Protein 9JBN (pdb70)

GO terms:
  GO:0005634 nucleus (C, IDA)
  GO:0005737 cytoplasm (C, IDA)
  GO:0042803 protein homodimerization activity (F, IDA)
  GO:0005634 nucleus (C, EXP)
  GO:0005737 cytoplasm (C, EXP)
  GO:0005515 protein binding (F, IPI)
  GO:0009507 chloroplast (C, IDA)
  GO:0009627 systemic acquired resistance (P, IEP)
  GO:0000304 response to singlet oxygen (P, IGI)
  GO:0001666 response to hypoxia (P, IMP)
  GO:0009626 plant-type hypersensitive response (P, IMP)
  GO:0010310 regulation of hydrogen peroxide metabolic process (P, IMP)
  GO:0010618 aerenchyma formation (P, IMP)
  GO:0050829 defense response to Gram-negative bacterium (P, IMP)
  GO:0060866 leaf abscission (P, IMP)
  GO:0005829 cytosol (C, IDA)
  GO:0009862 systemic acquired resistance, salicylic acid mediated signaling pathway (P, IMP)

Nearest PDB structures (foldseek):
  8zf0-assembly1_A  TM=9.709E-01  e=4.616E-39  Oryza sativa Japonica Group
  8zwa-assembly1_A  TM=9.485E-01  e=1.920E-37  Arabidopsis thaliana
  8yn1-assembly1_C  TM=9.112E-01  e=3.596E-26  Arabidopsis thaliana
  8yn0-assembly2_D  TM=8.899E-01  e=2.016E-25  Arabidopsis thaliana
  7ogz-assembly1_AAA  TM=2.347E-01  e=6.268E-04  Arabidopsis thaliana

Structure (mmCIF, N/CA/C/O backbone):
data_9JBN
#
_entry.id   9JBN
#
_cell.length_a   1.00
_cell.length_b   1.00
_cell.length_c   1.00
_cell.angle_alpha   90.00
_cell.angle_beta   90.00
_cell.angle_gamma   90.00
#
_symmetry.space_group_name_H-M   'P 1'
#
loop_
_entity.id
_entity.type
_entity.pdbx_description
1 polymer 'Protein EDS1'
2 polymer PAD4
3 polymer 'Probable disease resistance protein At5g04720'
4 non-polymer 'ADENOSINE MONOPHOSPHATE'
5 non-polymer 5-O-phosphono-beta-D-ribofuranose
6 water water
#
loop_
_atom_site.group_PDB
_atom_site.id
_atom_site.type_symbol
_atom_site.label_atom_id
_atom_site.label_alt_id
_atom_site.label_comp_id
_atom_site.label_asym_id
_atom_site.label_entity_id
_atom_site.label_seq_id
_atom_site.pdbx_PDB_ins_code
_atom_site.Cartn_x
_atom_site.Cartn_y
_atom_site.Cartn_z
_atom_site.occupancy
_atom_site.B_iso_or_equiv
_atom_site.auth_seq_id
_atom_site.auth_comp_id
_atom_site.auth_asym_id
_atom_site.auth_atom_id
_atom_site.pdbx_PDB_model_num
ATOM 1 N N . MET A 1 1 ? 106.260 160.749 118.545 1.00 68.99 1 MET A N 1
ATOM 2 C CA . MET A 1 1 ? 107.473 160.536 117.710 1.00 64.96 1 MET A CA 1
ATOM 3 C C . MET A 1 1 ? 108.596 159.926 118.543 1.00 61.70 1 MET A C 1
ATOM 4 O O . MET A 1 1 ? 108.398 159.585 119.707 1.00 57.83 1 MET A O 1
ATOM 20 N N . ALA A 1 2 ? 109.776 159.780 117.934 1.00 60.02 2 ALA A N 1
ATOM 21 C CA . ALA A 1 2 ? 110.904 159.187 118.644 1.00 54.77 2 ALA A CA 1
ATOM 22 C C . ALA A 1 2 ? 111.522 160.173 119.627 1.00 55.21 2 ALA A C 1
ATOM 23 O O . ALA A 1 2 ? 111.990 159.775 120.700 1.00 52.32 2 ALA A O 1
ATOM 30 N N . PHE A 1 3 ? 111.537 161.462 119.281 1.00 48.30 3 PHE A N 1
ATOM 31 C CA . PHE A 1 3 ? 112.081 162.464 120.191 1.00 47.95 3 PHE A CA 1
ATOM 32 C C . PHE A 1 3 ? 111.356 162.441 121.532 1.00 53.47 3 PHE A C 1
ATOM 33 O O . PHE A 1 3 ? 111.987 162.350 122.591 1.00 51.18 3 PHE A O 1
ATOM 50 N N . GLU A 1 4 ? 110.024 162.533 121.507 1.00 53.74 4 GLU A N 1
ATOM 51 C CA . GLU A 1 4 ? 109.266 162.522 122.753 1.00 48.42 4 GLU A CA 1
ATOM 52 C C . GLU A 1 4 ? 109.358 161.167 123.436 1.00 47.79 4 GLU A C 1
ATOM 53 O O . GLU A 1 4 ? 109.440 161.088 124.667 1.00 47.35 4 GLU A O 1
ATOM 65 N N . ALA A 1 5 ? 109.336 160.086 122.655 1.00 51.68 5 ALA A N 1
ATOM 66 C CA . ALA A 1 5 ? 109.471 158.756 123.236 1.00 52.66 5 ALA A CA 1
ATOM 67 C C . ALA A 1 5 ? 110.783 158.612 123.991 1.00 54.67 5 ALA A C 1
ATOM 68 O O . ALA A 1 5 ? 110.865 157.841 124.952 1.00 54.76 5 ALA A O 1
ATOM 75 N N . LEU A 1 6 ? 111.816 159.348 123.577 1.00 51.55 6 LEU A N 1
ATOM 76 C CA . LEU A 1 6 ? 113.127 159.227 124.203 1.00 47.55 6 LEU A CA 1
ATOM 77 C C . LEU A 1 6 ? 113.280 160.186 125.379 1.00 49.32 6 LEU A C 1
ATOM 78 O O . LEU A 1 6 ? 113.614 159.764 126.491 1.00 52.42 6 LEU A O 1
ATOM 94 N N . THR A 1 7 ? 113.034 161.477 125.157 1.00 48.37 7 THR A N 1
ATOM 95 C CA . THR A 1 7 ? 113.350 162.501 126.146 1.00 45.09 7 THR A CA 1
ATOM 96 C C . THR A 1 7 ? 112.201 162.822 127.089 1.00 43.83 7 THR A C 1
ATOM 97 O O . THR A 1 7 ? 112.448 163.291 128.203 1.00 41.83 7 THR A O 1
ATOM 108 N N . GLY A 1 8 ? 110.958 162.593 126.680 1.00 47.78 8 GLY A N 1
ATOM 109 C CA . GLY A 1 8 ? 109.821 162.916 127.517 1.00 44.20 8 GLY A CA 1
ATOM 110 C C . GLY A 1 8 ? 109.303 164.327 127.377 1.00 42.49 8 GLY A C 1
ATOM 111 O O . GLY A 1 8 ? 108.593 164.800 128.270 1.00 38.43 8 GLY A O 1
ATOM 115 N N . ILE A 1 9 ? 109.640 165.022 126.289 1.00 41.42 9 ILE A N 1
ATOM 116 C CA . ILE A 1 9 ? 109.164 166.375 126.034 1.00 41.42 9 ILE A CA 1
ATOM 117 C C . ILE A 1 9 ? 108.754 166.468 124.570 1.00 46.09 9 ILE A C 1
ATOM 118 O O . ILE A 1 9 ? 109.219 165.704 123.724 1.00 45.59 9 ILE A O 1
ATOM 134 N N . ASN A 1 10 ? 107.877 167.424 124.277 1.00 46.69 10 ASN A N 1
ATOM 135 C CA . ASN A 1 10 ? 107.331 167.609 122.940 1.00 45.81 10 ASN A CA 1
ATOM 136 C C . ASN A 1 10 ? 107.663 169.004 122.422 1.00 41.46 10 ASN A C 1
ATOM 137 O O . ASN A 1 10 ? 108.188 169.854 123.142 1.00 40.70 10 ASN A O 1
ATOM 148 N N . GLY A 1 11 ? 107.339 169.229 121.147 1.00 46.89 11 GLY A N 1
ATOM 149 C CA . GLY A 1 11 ? 107.744 170.464 120.493 1.00 43.19 11 GLY A CA 1
ATOM 150 C C . GLY A 1 11 ? 107.150 171.705 121.130 1.00 46.64 11 GLY A C 1
ATOM 151 O O . GLY A 1 11 ? 107.792 172.757 121.180 1.00 46.77 11 GLY A O 1
ATOM 155 N N . ASP A 1 12 ? 105.910 171.606 121.613 1.00 44.35 12 ASP A N 1
ATOM 156 C CA . ASP A 1 12 ? 105.269 172.753 122.246 1.00 44.31 12 ASP A CA 1
ATOM 157 C C . ASP A 1 12 ? 106.035 173.194 123.489 1.00 42.03 12 ASP A C 1
ATOM 158 O O . ASP A 1 12 ? 106.250 174.395 123.705 1.00 42.14 12 ASP A O 1
ATOM 167 N N . LEU A 1 13 ? 106.476 172.235 124.305 1.00 41.41 13 LEU A N 1
ATOM 168 C CA . LEU A 1 13 ? 107.247 172.573 125.495 1.00 41.89 13 LEU A CA 1
ATOM 169 C C . LEU A 1 13 ? 108.578 173.220 125.129 1.00 38.20 13 LEU A C 1
ATOM 170 O O . LEU A 1 13 ? 109.011 174.169 125.786 1.00 36.94 13 LEU A O 1
ATOM 186 N N . ILE A 1 14 ? 109.244 172.718 124.089 1.00 37.35 14 ILE A N 1
ATOM 187 C CA . ILE A 1 14 ? 110.524 173.293 123.678 1.00 35.50 14 ILE A CA 1
ATOM 188 C C . ILE A 1 14 ? 110.332 174.721 123.180 1.00 34.99 14 ILE A C 1
ATOM 189 O O . ILE A 1 14 ? 111.132 175.616 123.484 1.00 36.13 14 ILE A O 1
ATOM 205 N N . THR A 1 15 ? 109.273 174.956 122.402 1.00 34.15 15 THR A N 1
ATOM 206 C CA . THR A 1 15 ? 108.983 176.305 121.928 1.00 38.20 15 THR A CA 1
ATOM 207 C C . THR A 1 15 ? 108.732 177.253 123.094 1.00 37.58 15 THR A C 1
ATOM 208 O O . THR A 1 15 ? 109.257 178.375 123.128 1.00 38.09 15 THR A O 1
ATOM 219 N N . ARG A 1 16 ? 107.937 176.812 124.072 1.00 35.26 16 ARG A N 1
ATOM 220 C CA . ARG A 1 16 ? 107.660 177.657 125.229 1.00 36.22 16 ARG A CA 1
ATOM 221 C C . ARG A 1 16 ? 108.920 177.907 126.050 1.00 35.30 16 ARG A C 1
ATOM 222 O O . ARG A 1 16 ? 109.120 179.008 126.578 1.00 34.74 16 ARG A O 1
ATOM 243 N N . SER A 1 17 ? 109.783 176.897 126.169 1.00 32.84 17 SER A N 1
ATOM 244 C CA . SER A 1 17 ? 111.046 177.068 126.878 1.00 31.10 17 SER A CA 1
ATOM 245 C C . SER A 1 17 ? 111.916 178.123 126.211 1.00 30.39 17 SER A C 1
ATOM 246 O O . SER A 1 17 ? 112.474 178.997 126.882 1.00 27.71 17 SER A O 1
ATOM 254 N N . TRP A 1 18 ? 112.049 178.057 124.885 1.00 29.11 18 TRP A N 1
ATOM 255 C CA . TRP A 1 18 ? 112.853 179.055 124.187 1.00 29.28 18 TRP A CA 1
ATOM 256 C C . TRP A 1 18 ? 112.256 180.448 124.336 1.00 32.45 18 TRP A C 1
ATOM 257 O O . TRP A 1 18 ? 112.987 181.431 124.520 1.00 33.59 18 TRP A O 1
ATOM 278 N N . SER A 1 19 ? 110.930 180.559 124.249 1.00 32.83 19 SER A N 1
ATOM 279 C CA . SER A 1 19 ? 110.295 181.864 124.405 1.00 33.04 19 SER A CA 1
ATOM 280 C C . SER A 1 19 ? 110.571 182.449 125.788 1.00 36.13 19 SER A C 1
ATOM 281 O O . SER A 1 19 ? 110.921 183.630 125.921 1.00 34.62 19 SER A O 1
ATOM 289 N N . ALA A 1 20 ? 110.433 181.629 126.833 1.00 32.75 20 ALA A N 1
ATOM 290 C CA . ALA A 1 20 ? 110.711 182.105 128.185 1.00 30.46 20 ALA A CA 1
ATOM 291 C C . ALA A 1 20 ? 112.179 182.483 128.347 1.00 35.11 20 ALA A C 1
ATOM 292 O O . ALA A 1 20 ? 112.505 183.472 129.017 1.00 38.98 20 ALA A O 1
ATOM 299 N N . SER A 1 21 ? 113.082 181.707 127.742 1.00 32.52 21 SER A N 1
ATOM 300 C CA . SER A 1 21 ? 114.498 182.057 127.787 1.00 29.96 21 SER A CA 1
ATOM 301 C C . SER A 1 21 ? 114.739 183.426 127.169 1.00 32.90 21 SER A C 1
ATOM 302 O O . SER A 1 21 ? 115.491 184.239 127.716 1.00 34.97 21 SER A O 1
ATOM 310 N N . LYS A 1 22 ? 114.107 183.700 126.028 1.00 34.53 22 LYS A N 1
ATOM 311 C CA . LYS A 1 22 ? 114.250 185.014 125.407 1.00 35.42 22 LYS A CA 1
ATOM 312 C C . LYS A 1 22 ? 113.738 186.113 126.327 1.00 37.04 22 LYS A C 1
ATOM 313 O O . LYS A 1 22 ? 114.387 187.150 126.494 1.00 35.45 22 LYS A O 1
ATOM 332 N N . GLN A 1 23 ? 112.568 185.906 126.936 1.00 41.27 23 GLN A N 1
ATOM 333 C CA . GLN A 1 23 ? 112.032 186.931 127.829 1.00 42.17 23 GLN A CA 1
ATOM 334 C C . GLN A 1 23 ? 112.938 187.168 129.030 1.00 44.87 23 GLN A C 1
ATOM 335 O O . GLN A 1 23 ? 112.971 188.279 129.568 1.00 48.79 23 GLN A O 1
ATOM 349 N N . ALA A 1 24 ? 113.678 186.147 129.462 1.00 40.24 24 ALA A N 1
ATOM 350 C CA . ALA A 1 24 ? 114.494 186.271 130.667 1.00 39.30 24 ALA A CA 1
ATOM 351 C C . ALA A 1 24 ? 115.599 187.317 130.557 1.00 44.14 24 ALA A C 1
ATOM 352 O O . ALA A 1 24 ? 116.159 187.697 131.589 1.00 44.55 24 ALA A O 1
ATOM 359 N N . TYR A 1 25 ? 115.940 187.786 129.354 1.00 44.53 25 TYR A N 1
ATOM 360 C CA . TYR A 1 25 ? 116.994 188.790 129.228 1.00 44.65 25 TYR A CA 1
ATOM 361 C C . TYR A 1 25 ? 116.671 190.068 129.990 1.00 50.36 25 TYR A C 1
ATOM 362 O O . TYR A 1 25 ? 117.586 190.711 130.516 1.00 52.59 25 TYR A O 1
ATOM 380 N N . LEU A 1 26 ? 115.398 190.453 130.063 1.00 53.26 26 LEU A N 1
ATOM 381 C CA . LEU A 1 26 ? 114.993 191.731 130.636 1.00 52.92 26 LEU A CA 1
ATOM 382 C C . LEU A 1 26 ? 114.812 191.676 132.148 1.00 52.80 26 LEU A C 1
ATOM 383 O O . LEU A 1 26 ? 115.300 192.556 132.859 1.00 58.25 26 LEU A O 1
ATOM 399 N N . THR A 1 27 ? 114.120 190.661 132.656 1.00 53.50 27 THR A N 1
ATOM 400 C CA . THR A 1 27 ? 113.861 190.572 134.083 1.00 55.96 27 THR A CA 1
ATOM 401 C C . THR A 1 27 ? 115.173 190.433 134.852 1.00 54.70 27 THR A C 1
ATOM 402 O O . THR A 1 27 ? 116.223 190.112 134.295 1.00 54.18 27 THR A O 1
ATOM 413 N N . GLU A 1 28 ? 115.097 190.676 136.160 1.00 59.18 28 GLU A N 1
ATOM 414 C CA . GLU A 1 28 ? 116.267 190.673 137.032 1.00 61.97 28 GLU A CA 1
ATOM 415 C C . GLU A 1 28 ? 116.397 189.314 137.713 1.00 58.06 28 GLU A C 1
ATOM 416 O O . GLU A 1 28 ? 115.623 188.982 138.617 1.00 55.38 28 GLU A O 1
ATOM 428 N N . ARG A 1 29 ? 117.382 188.538 137.264 1.00 52.90 29 ARG A N 1
ATOM 429 C CA . ARG A 1 29 ? 117.846 187.291 137.868 1.00 46.94 29 ARG A CA 1
ATOM 430 C C . ARG A 1 29 ? 116.939 186.084 137.643 1.00 44.50 29 ARG A C 1
ATOM 431 O O . ARG A 1 29 ? 117.396 184.951 137.820 1.00 45.89 29 ARG A O 1
ATOM 452 N N . TYR A 1 30 ? 115.700 186.279 137.196 1.00 44.64 30 TYR A N 1
ATOM 453 C CA . TYR A 1 30 ? 114.853 185.161 136.781 1.00 38.56 30 TYR A CA 1
ATOM 454 C C . TYR A 1 30 ? 113.495 185.710 136.363 1.00 40.45 30 TYR A C 1
ATOM 455 O O . TYR A 1 30 ? 113.135 186.847 136.676 1.00 39.94 30 TYR A O 1
ATOM 473 N N . HIS A 1 31 ? 112.740 184.870 135.659 1.00 38.73 31 HIS A N 1
ATOM 474 C CA . HIS A 1 31 ? 111.421 185.217 135.150 1.00 37.54 31 HIS A CA 1
ATOM 475 C C . HIS A 1 31 ? 110.517 184.005 135.298 1.00 34.89 31 HIS A C 1
ATOM 476 O O . HIS A 1 31 ? 110.954 182.877 135.057 1.00 34.94 31 HIS A O 1
ATOM 490 N N . LYS A 1 32 ? 109.270 184.233 135.694 1.00 37.12 32 LYS A N 1
ATOM 491 C CA . LYS A 1 32 ? 108.291 183.166 135.839 1.00 38.70 32 LYS A CA 1
ATOM 492 C C . LYS A 1 32 ? 107.154 183.359 134.845 1.00 39.24 32 LYS A C 1
ATOM 493 O O . LYS A 1 32 ? 106.667 184.476 134.654 1.00 43.15 32 LYS A O 1
ATOM 512 N N . GLU A 1 33 ? 106.733 182.266 134.217 1.00 37.22 33 GLU A N 1
ATOM 513 C CA . GLU A 1 33 ? 105.703 182.305 133.188 1.00 40.91 33 GLU A CA 1
ATOM 514 C C . GLU A 1 33 ? 104.746 181.146 133.421 1.00 43.01 33 GLU A C 1
ATOM 515 O O . GLU A 1 33 ? 105.183 180.008 133.603 1.00 43.40 33 GLU A O 1
ATOM 527 N N . GLU A 1 34 ? 103.448 181.438 133.413 1.00 50.81 34 GLU A N 1
ATOM 528 C CA . GLU A 1 34 ? 102.407 180.458 133.697 1.00 52.63 34 GLU A CA 1
ATOM 529 C C . GLU A 1 34 ? 101.576 180.212 132.445 1.00 52.05 34 GLU A C 1
ATOM 530 O O . GLU A 1 34 ? 101.121 181.163 131.802 1.00 50.08 34 GLU A O 1
ATOM 542 N N . ALA A 1 35 ? 101.374 178.938 132.102 1.00 54.06 35 ALA A N 1
ATOM 543 C CA . ALA A 1 35 ? 100.666 178.561 130.874 1.00 60.42 35 ALA A CA 1
ATOM 544 C C . ALA A 1 35 ? 99.930 177.243 131.109 1.00 59.26 35 ALA A C 1
ATOM 545 O O . ALA A 1 35 ? 100.511 176.164 130.973 1.00 59.94 35 ALA A O 1
ATOM 552 N N . GLY A 1 36 ? 98.648 177.338 131.445 1.00 53.58 36 GLY A N 1
ATOM 553 C CA . GLY A 1 36 ? 97.820 176.158 131.594 1.00 55.16 36 GLY A CA 1
ATOM 554 C C . GLY A 1 36 ? 98.283 175.225 132.694 1.00 57.79 36 GLY A C 1
ATOM 555 O O . GLY A 1 36 ? 98.157 175.538 133.881 1.00 56.63 36 GLY A O 1
ATOM 559 N N . ALA A 1 37 ? 98.815 174.070 132.306 1.00 55.52 37 ALA A N 1
ATOM 560 C CA . ALA A 1 37 ? 99.262 173.053 133.247 1.00 57.40 37 ALA A CA 1
ATOM 561 C C . ALA A 1 37 ? 100.769 173.068 133.479 1.00 54.38 37 ALA A C 1
ATOM 562 O O . ALA A 1 37 ? 101.282 172.166 134.148 1.00 53.79 37 ALA A O 1
ATOM 569 N N . VAL A 1 38 ? 101.487 174.062 132.957 1.00 49.36 38 VAL A N 1
ATOM 570 C CA . VAL A 1 38 ? 102.942 174.100 133.017 1.00 46.20 38 VAL A CA 1
ATOM 571 C C . VAL A 1 38 ? 103.389 175.447 133.568 1.00 45.43 38 VAL A C 1
ATOM 572 O O . VAL A 1 38 ? 102.813 176.491 133.253 1.00 47.01 38 VAL A O 1
ATOM 585 N N . VAL A 1 39 ? 104.429 175.411 134.400 1.00 44.67 39 VAL A N 1
ATOM 586 C CA . VAL A 1 39 ? 105.056 176.604 134.960 1.00 41.65 39 VAL A CA 1
ATOM 587 C C . VAL A 1 39 ? 106.538 176.560 134.621 1.00 33.08 39 VAL A C 1
ATOM 588 O O . VAL A 1 39 ? 107.200 175.544 134.852 1.00 32.89 39 VAL A O 1
ATOM 601 N N . ILE A 1 40 ? 107.062 177.661 134.091 1.00 31.81 40 ILE A N 1
ATOM 602 C CA . ILE A 1 40 ? 108.429 177.727 133.588 1.00 30.58 40 ILE A CA 1
ATOM 603 C C . ILE A 1 40 ? 109.183 178.797 134.363 1.00 29.99 40 ILE A C 1
ATOM 604 O O . ILE A 1 40 ? 108.707 179.929 134.492 1.00 29.35 40 ILE A O 1
ATOM 620 N N . PHE A 1 41 ? 110.354 178.433 134.877 1.00 27.33 41 PHE A N 1
ATOM 621 C CA . PHE A 1 41 ? 111.276 179.359 135.522 1.00 27.00 41 PHE A CA 1
ATOM 622 C C . PHE A 1 41 ? 112.492 179.522 134.620 1.00 26.48 41 PHE A C 1
ATOM 623 O O . PHE A 1 41 ? 113.233 178.560 134.400 1.00 30.78 41 PHE A O 1
ATOM 640 N N . ALA A 1 42 ? 112.701 180.733 134.109 1.00 23.83 42 ALA A N 1
ATOM 641 C CA . ALA A 1 42 ? 113.797 181.030 133.196 1.00 24.64 42 ALA A CA 1
ATOM 642 C C . ALA A 1 42 ? 114.783 181.973 133.870 1.00 30.73 42 ALA A C 1
ATOM 643 O O . ALA A 1 42 ? 114.380 182.935 134.528 1.00 33.70 42 ALA A O 1
ATOM 650 N N . PHE A 1 43 ? 116.075 181.701 133.697 1.00 27.40 43 PHE A N 1
ATOM 651 C CA . PHE A 1 43 ? 117.127 182.407 134.415 1.00 27.46 43 PHE A CA 1
ATOM 652 C C . PHE A 1 43 ? 117.925 183.300 133.473 1.00 26.74 43 PHE A C 1
ATOM 653 O O . PHE A 1 43 ? 118.195 182.930 132.328 1.00 24.81 43 PHE A O 1
ATOM 670 N N . GLN A 1 44 ? 118.285 184.481 133.971 1.00 34.45 44 GLN A N 1
ATOM 671 C CA . GLN A 1 44 ? 118.965 185.506 133.183 1.00 31.76 44 GLN A CA 1
ATOM 672 C C . GLN A 1 44 ? 120.433 185.144 132.971 1.00 30.06 44 GLN A C 1
ATOM 673 O O . GLN A 1 44 ? 121.105 184.734 133.922 1.00 28.98 44 GLN A O 1
ATOM 687 N N . PRO A 1 45 ? 120.962 185.286 131.757 1.00 32.95 45 PRO A N 1
ATOM 688 C CA . PRO A 1 45 ? 122.397 185.077 131.536 1.00 29.90 45 PRO A CA 1
ATOM 689 C C . PRO A 1 45 ? 123.211 186.346 131.770 1.00 31.25 45 PRO A C 1
ATOM 690 O O . PRO A 1 45 ? 122.694 187.461 131.798 1.00 32.18 45 PRO A O 1
ATOM 701 N N . SER A 1 46 ? 124.518 186.147 131.925 1.00 33.87 46 SER A N 1
ATOM 702 C CA . SER A 1 46 ? 125.456 187.224 132.200 1.00 34.94 46 SER A CA 1
ATOM 703 C C . SER A 1 46 ? 126.674 187.073 131.302 1.00 33.74 46 SER A C 1
ATOM 704 O O . SER A 1 46 ? 127.007 185.969 130.867 1.00 37.97 46 SER A O 1
ATOM 712 N N . PHE A 1 47 ? 127.340 188.193 131.025 1.00 35.05 47 PHE A N 1
ATOM 713 C CA . PHE A 1 47 ? 128.431 188.242 130.055 1.00 39.03 47 PHE A CA 1
ATOM 714 C C . PHE A 1 47 ? 129.613 189.042 130.593 1.00 37.43 47 PHE A C 1
ATOM 715 O O . PHE A 1 47 ? 130.191 189.885 129.906 1.00 35.08 47 PHE A O 1
ATOM 732 N N . SER A 1 48 ? 130.003 188.766 131.834 1.00 38.44 48 SER A N 1
ATOM 733 C CA . SER A 1 48 ? 131.204 189.333 132.427 1.00 38.58 48 SER A CA 1
ATOM 734 C C . SER A 1 48 ? 132.186 188.219 132.758 1.00 43.13 48 SER A C 1
ATOM 735 O O . SER A 1 48 ? 131.803 187.056 132.910 1.00 42.67 48 SER A O 1
ATOM 743 N N . GLU A 1 49 ? 133.462 188.587 132.868 1.00 44.16 49 GLU A N 1
ATOM 744 C CA . GLU A 1 49 ? 134.495 187.599 133.157 1.00 42.75 49 GLU A CA 1
ATOM 745 C C . GLU A 1 49 ? 134.312 186.994 134.543 1.00 39.66 49 GLU A C 1
ATOM 746 O O . GLU A 1 49 ? 134.549 185.799 134.743 1.00 41.96 49 GLU A O 1
ATOM 758 N N . LYS A 1 50 ? 133.892 187.803 135.516 1.00 40.35 50 LYS A N 1
ATOM 759 C CA . LYS A 1 50 ? 133.703 187.317 136.877 1.00 41.72 50 LYS A CA 1
ATOM 760 C C . LYS A 1 50 ? 132.494 186.403 137.017 1.00 42.57 50 LYS A C 1
ATOM 761 O O . LYS A 1 50 ? 132.310 185.812 138.084 1.00 43.63 50 LYS A O 1
ATOM 780 N N . ASP A 1 51 ? 131.666 186.288 135.984 1.00 39.49 51 ASP A N 1
ATOM 781 C CA . ASP A 1 51 ? 130.531 185.378 135.987 1.00 37.04 51 ASP A CA 1
ATOM 782 C C . ASP A 1 51 ? 130.896 183.980 135.510 1.00 35.15 51 ASP A C 1
ATOM 783 O O . ASP A 1 51 ? 130.057 183.079 135.578 1.00 36.09 51 ASP A O 1
ATOM 792 N N . PHE A 1 52 ? 132.117 183.786 135.024 1.00 35.81 52 PHE A N 1
ATOM 793 C CA . PHE A 1 52 ? 132.632 182.479 134.651 1.00 34.05 52 PHE A CA 1
ATOM 794 C C . PHE A 1 52 ? 133.782 182.021 135.529 1.00 33.47 52 PHE A C 1
ATOM 795 O O . PHE A 1 52 ? 133.893 180.827 135.801 1.00 36.21 52 PHE A O 1
ATOM 812 N N . PHE A 1 53 ? 134.637 182.938 135.979 1.00 37.73 53 PHE A N 1
ATOM 813 C CA . PHE A 1 53 ? 135.741 182.632 136.883 1.00 39.81 53 PHE A CA 1
ATOM 814 C C . PHE A 1 53 ? 135.596 183.534 138.100 1.00 39.70 53 PHE A C 1
ATOM 815 O O . PHE A 1 53 ? 135.596 184.760 137.966 1.00 43.84 53 PHE A O 1
ATOM 832 N N . ASP A 1 54 ? 135.469 182.937 139.276 1.00 41.52 54 ASP A N 1
ATOM 833 C CA . ASP A 1 54 ? 135.320 183.724 140.490 1.00 42.74 54 ASP A CA 1
ATOM 834 C C . ASP A 1 54 ? 136.643 184.410 140.829 1.00 50.45 54 ASP A C 1
ATOM 835 O O . ASP A 1 54 ? 137.677 183.734 140.924 1.00 49.41 54 ASP A O 1
ATOM 844 N N . PRO A 1 55 ? 136.660 185.732 141.019 1.00 52.32 55 PRO A N 1
ATOM 845 C CA . PRO A 1 55 ? 137.944 186.415 141.250 1.00 47.28 55 PRO A CA 1
ATOM 846 C C . PRO A 1 55 ? 138.645 186.007 142.535 1.00 50.50 55 PRO A C 1
ATOM 847 O O . PRO A 1 55 ? 139.867 186.168 142.633 1.00 51.85 55 PRO A O 1
ATOM 858 N N . ASP A 1 56 ? 137.920 185.494 143.526 1.00 53.68 56 ASP A N 1
ATOM 859 C CA . ASP A 1 56 ? 138.523 185.097 144.792 1.00 53.02 56 ASP A CA 1
ATOM 860 C C . ASP A 1 56 ? 138.924 183.628 144.839 1.00 51.60 56 ASP A C 1
ATOM 861 O O . ASP A 1 56 ? 139.524 183.201 145.831 1.00 51.44 56 ASP A O 1
ATOM 870 N N . ASN A 1 57 ? 138.609 182.849 143.808 1.00 48.18 57 ASN A N 1
ATOM 871 C CA . ASN A 1 57 ? 139.059 181.468 143.722 1.00 46.21 57 ASN A CA 1
ATOM 872 C C . ASN A 1 57 ? 140.491 181.431 143.207 1.00 49.60 57 ASN A C 1
ATOM 873 O O . ASN A 1 57 ? 140.809 182.048 142.186 1.00 54.48 57 ASN A O 1
ATOM 884 N N . LYS A 1 58 ? 141.356 180.712 143.916 1.00 46.15 58 LYS A N 1
ATOM 885 C CA . LYS A 1 58 ? 142.773 180.652 143.587 1.00 47.06 58 LYS A CA 1
ATOM 886 C C . LYS A 1 58 ? 143.150 179.428 142.763 1.00 49.94 58 LYS A C 1
ATOM 887 O O . LYS A 1 58 ? 144.330 179.255 142.450 1.00 52.23 58 LYS A O 1
ATOM 906 N N . SER A 1 59 ? 142.189 178.580 142.405 1.00 48.36 59 SER A N 1
ATOM 907 C CA . SER A 1 59 ? 142.476 177.405 141.596 1.00 42.74 59 SER A CA 1
ATOM 908 C C . SER A 1 59 ? 142.500 177.768 140.109 1.00 39.21 59 SER A C 1
ATOM 909 O O . SER A 1 59 ? 142.173 178.886 139.707 1.00 40.42 59 SER A O 1
ATOM 917 N N . SER A 1 60 ? 142.892 176.798 139.284 1.00 30.15 60 SER A N 1
ATOM 918 C CA . SER A 1 60 ? 143.155 177.071 137.876 1.00 31.18 60 SER A CA 1
ATOM 919 C C . SER A 1 60 ? 141.927 176.938 136.983 1.00 26.99 60 SER A C 1
ATOM 920 O O . SER A 1 60 ? 142.002 177.305 135.805 1.00 22.12 60 SER A O 1
ATOM 928 N N . PHE A 1 61 ? 140.807 176.428 137.500 1.00 25.72 61 PHE A N 1
ATOM 929 C CA . PHE A 1 61 ? 139.597 176.256 136.704 1.00 24.18 61 PHE A CA 1
ATOM 930 C C . PHE A 1 61 ? 138.358 176.830 137.383 1.00 25.50 61 PHE A C 1
ATOM 931 O O . PHE A 1 61 ? 137.255 176.686 136.847 1.00 28.69 61 PHE A O 1
ATOM 948 N N . GLY A 1 62 ? 138.506 177.478 138.533 1.00 26.53 62 GLY A N 1
ATOM 949 C CA . GLY A 1 62 ? 137.377 178.087 139.208 1.00 24.64 62 GLY A CA 1
ATOM 950 C C . GLY A 1 62 ? 136.362 177.125 139.784 1.00 24.13 62 GLY A C 1
ATOM 951 O O . GLY A 1 62 ? 135.166 177.421 139.759 1.00 25.61 62 GLY A O 1
ATOM 955 N N . GLU A 1 63 ? 136.803 175.995 140.329 1.00 23.04 63 GLU A N 1
ATOM 956 C CA . GLU A 1 63 ? 135.910 174.992 140.890 1.00 24.12 63 GLU A CA 1
ATOM 957 C C . GLU A 1 63 ? 135.891 175.079 142.416 1.00 27.42 63 GLU A C 1
ATOM 958 O O . GLU A 1 63 ? 136.762 175.681 143.042 1.00 28.80 63 GLU A O 1
ATOM 970 N N . ILE A 1 64 ? 134.867 174.467 143.012 1.00 28.07 64 ILE A N 1
ATOM 971 C CA . ILE A 1 64 ? 134.735 174.406 144.464 1.00 27.73 64 ILE A CA 1
ATOM 972 C C . ILE A 1 64 ? 133.948 173.154 144.817 1.00 27.83 64 ILE A C 1
ATOM 973 O O . ILE A 1 64 ? 133.188 172.632 144.000 1.00 25.55 64 ILE A O 1
ATOM 989 N N . LYS A 1 65 ? 134.127 172.678 146.044 1.00 30.72 65 LYS A N 1
ATOM 990 C CA . LYS A 1 65 ? 133.426 171.502 146.535 1.00 27.69 65 LYS A CA 1
ATOM 991 C C . LYS A 1 65 ? 132.060 171.875 147.095 1.00 27.82 65 LYS A C 1
ATOM 992 O O . LYS A 1 65 ? 131.881 172.936 147.698 1.00 35.61 65 LYS A O 1
ATOM 1011 N N . LEU A 1 66 ? 131.095 170.984 146.894 1.00 29.71 66 LEU A N 1
ATOM 1012 C CA . LEU A 1 66 ? 129.744 171.207 147.383 1.00 29.93 66 LEU A CA 1
ATOM 1013 C C . LEU A 1 66 ? 129.656 170.915 148.875 1.00 35.98 66 LEU A C 1
ATOM 1014 O O . LEU A 1 66 ? 130.498 170.217 149.447 1.00 36.43 66 LEU A O 1
ATOM 1030 N N . ASN A 1 67 ? 128.628 171.470 149.509 1.00 44.75 67 ASN A N 1
ATOM 1031 C CA . ASN A 1 67 ? 128.402 171.258 150.933 1.00 45.45 67 ASN A CA 1
ATOM 1032 C C . ASN A 1 67 ? 127.608 169.972 151.125 1.00 46.00 67 ASN A C 1
ATOM 1033 O O . ASN A 1 67 ? 126.517 169.819 150.568 1.00 43.81 67 ASN A O 1
ATOM 1044 N N . ARG A 1 68 ? 128.157 169.052 151.918 1.00 48.36 68 ARG A N 1
ATOM 1045 C CA . ARG A 1 68 ? 127.535 167.744 152.083 1.00 46.73 68 ARG A CA 1
ATOM 1046 C C . ARG A 1 68 ? 126.164 167.839 152.738 1.00 43.14 68 ARG A C 1
ATOM 1047 O O . ARG A 1 68 ? 125.350 166.921 152.604 1.00 42.30 68 ARG A O 1
ATOM 1068 N N . VAL A 1 69 ? 125.893 168.925 153.461 1.00 44.42 69 VAL A N 1
ATOM 1069 C CA . VAL A 1 69 ? 124.609 169.053 154.142 1.00 46.77 69 VAL A CA 1
ATOM 1070 C C . VAL A 1 69 ? 123.536 169.540 153.177 1.00 46.25 69 VAL A C 1
ATOM 1071 O O . VAL A 1 69 ? 122.384 169.096 153.234 1.00 47.17 69 VAL A O 1
ATOM 1084 N N . GLN A 1 70 ? 123.889 170.463 152.284 1.00 44.67 70 GLN A N 1
ATOM 1085 C CA . GLN A 1 70 ? 122.918 171.015 151.346 1.00 45.32 70 GLN A CA 1
ATOM 1086 C C . GLN A 1 70 ? 122.606 170.063 150.197 1.00 43.01 70 GLN A C 1
ATOM 1087 O O . GLN A 1 70 ? 121.453 169.991 149.758 1.00 41.07 70 GLN A O 1
ATOM 1101 N N . PHE A 1 71 ? 123.601 169.330 149.705 1.00 41.22 71 PHE A N 1
ATOM 1102 C CA . PHE A 1 71 ? 123.440 168.402 148.586 1.00 35.30 71 PHE A CA 1
ATOM 1103 C C . PHE A 1 71 ? 123.946 167.035 149.023 1.00 32.15 71 PHE A C 1
ATOM 1104 O O . PHE A 1 71 ? 125.021 166.592 148.605 1.00 33.12 71 PHE A O 1
ATOM 1121 N N . PRO A 1 72 ? 123.193 166.338 149.877 1.00 36.77 72 PRO A N 1
ATOM 1122 C CA . PRO A 1 72 ? 123.703 165.079 150.444 1.00 36.71 72 PRO A CA 1
ATOM 1123 C C . PRO A 1 72 ? 123.796 163.932 149.450 1.00 31.39 72 PRO A C 1
ATOM 1124 O O . PRO A 1 72 ? 124.444 162.927 149.764 1.00 31.23 72 PRO A O 1
ATOM 1135 N N . CYS A 1 73 ? 123.178 164.032 148.276 1.00 32.68 73 CYS A N 1
ATOM 1136 C CA . CYS A 1 73 ? 123.222 162.950 147.300 1.00 28.34 73 CYS A CA 1
ATOM 1137 C C . CYS A 1 73 ? 124.373 163.077 146.311 1.00 20.84 73 CYS A C 1
ATOM 1138 O O . CYS A 1 73 ? 124.692 162.097 145.633 1.00 20.72 73 CYS A O 1
ATOM 1146 N N . MET A 1 74 ? 125.009 164.243 146.223 1.00 21.43 74 MET A N 1
ATOM 1147 C CA . MET A 1 74 ? 125.992 164.518 145.176 1.00 22.90 74 MET A CA 1
ATOM 1148 C C . MET A 1 74 ? 127.371 164.092 145.677 1.00 21.16 74 MET A C 1
ATOM 1149 O O . MET A 1 74 ? 128.207 164.905 146.070 1.00 23.38 74 MET A O 1
ATOM 1163 N N . ARG A 1 75 ? 127.610 162.784 145.655 1.00 22.65 75 ARG A N 1
ATOM 1164 C CA . ARG A 1 75 ? 128.861 162.224 146.153 1.00 20.24 75 ARG A CA 1
ATOM 1165 C C . ARG A 1 75 ? 128.972 160.777 145.692 1.00 24.22 75 ARG A C 1
ATOM 1166 O O . ARG A 1 75 ? 128.085 160.247 145.021 1.00 24.55 75 ARG A O 1
ATOM 1187 N N . LYS A 1 76 ? 130.093 160.155 146.050 1.00 24.00 76 LYS A N 1
ATOM 1188 C CA . LYS A 1 76 ? 130.275 158.716 145.920 1.00 20.23 76 LYS A CA 1
ATOM 1189 C C . LYS A 1 76 ? 130.015 158.068 147.274 1.00 21.84 76 LYS A C 1
ATOM 1190 O O . LYS A 1 76 ? 130.610 158.464 148.279 1.00 24.08 76 LYS A O 1
ATOM 1209 N N . ILE A 1 77 ? 129.130 157.073 147.302 1.00 22.13 77 ILE A N 1
ATOM 1210 C CA . ILE A 1 77 ? 128.624 156.568 148.577 1.00 23.65 77 ILE A CA 1
ATOM 1211 C C . ILE A 1 77 ? 129.717 155.817 149.330 1.00 20.96 77 ILE A C 1
ATOM 1212 O O . ILE A 1 77 ? 130.104 156.200 150.439 1.00 20.61 77 ILE A O 1
ATOM 1228 N N . GLY A 1 78 ? 130.233 154.740 148.736 1.00 24.42 78 GLY A N 1
ATOM 1229 C CA . GLY A 1 78 ? 131.210 153.917 149.434 1.00 17.70 78 GLY A CA 1
ATOM 1230 C C . GLY A 1 78 ? 132.511 154.647 149.701 1.00 19.36 78 GLY A C 1
ATOM 1231 O O . GLY A 1 78 ? 133.074 154.562 150.794 1.00 22.98 78 GLY A O 1
ATOM 1235 N N . LYS A 1 79 ? 133.014 155.367 148.698 1.00 18.60 79 LYS A N 1
ATOM 1236 C CA . LYS A 1 79 ? 134.260 156.108 148.866 1.00 19.15 79 LYS A CA 1
ATOM 1237 C C . LYS A 1 79 ? 134.068 157.327 149.760 1.00 23.47 79 LYS A C 1
ATOM 1238 O O . LYS A 1 79 ? 134.927 157.631 150.594 1.00 27.46 79 LYS A O 1
ATOM 1257 N N . GLY A 1 80 ? 132.959 158.041 149.597 1.00 25.58 80 GLY A N 1
ATOM 1258 C CA . GLY A 1 80 ? 132.668 159.205 150.404 1.00 27.76 80 GLY A CA 1
ATOM 1259 C C . GLY A 1 80 ? 133.154 160.528 149.855 1.00 30.36 80 GLY A C 1
ATOM 1260 O O . GLY A 1 80 ? 133.222 161.499 150.615 1.00 25.97 80 GLY A O 1
ATOM 1264 N N . ASP A 1 81 ? 133.490 160.605 148.569 1.00 30.97 81 ASP A N 1
ATOM 1265 C CA . ASP A 1 81 ? 133.976 161.838 147.963 1.00 24.72 81 ASP A CA 1
ATOM 1266 C C . ASP A 1 81 ? 132.819 162.693 147.464 1.00 23.15 81 ASP A C 1
ATOM 1267 O O . ASP A 1 81 ? 131.919 162.200 146.780 1.00 27.41 81 ASP A O 1
ATOM 1276 N N . VAL A 1 82 ? 132.861 163.982 147.792 1.00 22.67 82 VAL A N 1
ATOM 1277 C CA . VAL A 1 82 ? 131.850 164.931 147.345 1.00 23.37 82 VAL A CA 1
ATOM 1278 C C . VAL A 1 82 ? 132.202 165.420 145.944 1.00 23.43 82 VAL A C 1
ATOM 1279 O O . VAL A 1 82 ? 133.333 165.285 145.475 1.00 25.43 82 VAL A O 1
ATOM 1292 N N . ALA A 1 83 ? 131.217 165.995 145.264 1.00 21.03 83 ALA A N 1
ATOM 1293 C CA . ALA A 1 83 ? 131.391 166.520 143.919 1.00 20.11 83 ALA A CA 1
ATOM 1294 C C . ALA A 1 83 ? 131.741 168.007 143.957 1.00 21.64 83 ALA A C 1
ATOM 1295 O O . ALA A 1 83 ? 131.520 168.697 144.953 1.00 19.68 83 ALA A O 1
ATOM 1302 N N . THR A 1 84 ? 132.305 168.492 142.852 1.00 21.52 84 THR A N 1
ATOM 1303 C CA . THR A 1 84 ? 132.670 169.893 142.698 1.00 22.24 84 THR A CA 1
ATOM 1304 C C . THR A 1 84 ? 131.936 170.507 141.512 1.00 22.56 84 THR A C 1
ATOM 1305 O O . THR A 1 84 ? 131.606 169.822 140.542 1.00 25.35 84 THR A O 1
ATOM 1316 N N . VAL A 1 85 ? 131.676 171.813 141.605 1.00 23.59 85 VAL A N 1
ATOM 1317 C CA . VAL A 1 85 ? 130.991 172.569 140.564 1.00 20.84 85 VAL A CA 1
ATOM 1318 C C . VAL A 1 85 ? 131.703 173.906 140.386 1.00 22.44 85 VAL A C 1
ATOM 1319 O O . VAL A 1 85 ? 132.624 174.249 141.124 1.00 22.82 85 VAL A O 1
ATOM 1332 N N . ASN A 1 86 ? 131.263 174.657 139.380 1.00 23.47 86 ASN A N 1
ATOM 1333 C CA . ASN A 1 86 ? 131.761 176.009 139.150 1.00 22.31 86 ASN A CA 1
ATOM 1334 C C . ASN A 1 86 ? 131.289 176.948 140.259 1.00 22.14 86 ASN A C 1
ATOM 1335 O O . ASN A 1 86 ? 130.120 176.924 140.649 1.00 28.90 86 ASN A O 1
ATOM 1346 N N . GLU A 1 87 ? 132.201 177.787 140.761 1.00 23.84 87 GLU A N 1
ATOM 1347 C CA . GLU A 1 87 ? 131.902 178.613 141.932 1.00 27.22 87 GLU A CA 1
ATOM 1348 C C . GLU A 1 87 ? 130.989 179.787 141.592 1.00 27.22 87 GLU A C 1
ATOM 1349 O O . GLU A 1 87 ? 130.105 180.138 142.382 1.00 28.61 87 GLU A O 1
ATOM 1361 N N . ALA A 1 88 ? 131.200 180.427 140.441 1.00 26.00 88 ALA A N 1
ATOM 1362 C CA . ALA A 1 88 ? 130.392 181.591 140.087 1.00 26.18 88 ALA A CA 1
ATOM 1363 C C . ALA A 1 88 ? 128.928 181.214 139.877 1.00 26.73 88 ALA A C 1
ATOM 1364 O O . ALA A 1 88 ? 128.020 181.921 140.338 1.00 29.10 88 ALA A O 1
ATOM 1371 N N . PHE A 1 89 ? 128.680 180.098 139.187 1.00 23.31 89 PHE A N 1
ATOM 1372 C CA . PHE A 1 89 ? 127.310 179.645 138.971 1.00 22.58 89 PHE A CA 1
ATOM 1373 C C . PHE A 1 89 ? 126.636 179.303 140.293 1.00 22.33 89 PHE A C 1
ATOM 1374 O O . PHE A 1 89 ? 125.456 179.619 140.508 1.00 25.99 89 PHE A O 1
ATOM 1391 N N . LEU A 1 90 ? 127.371 178.645 141.190 1.00 20.38 90 LEU A N 1
ATOM 1392 C CA . LEU A 1 90 ? 126.819 178.301 142.492 1.00 22.13 90 LEU A CA 1
ATOM 1393 C C . LEU A 1 90 ? 126.480 179.549 143.295 1.00 24.74 90 LEU A C 1
ATOM 1394 O O . LEU A 1 90 ? 125.442 179.598 143.963 1.00 30.16 90 LEU A O 1
ATOM 1410 N N . LYS A 1 91 ? 127.347 180.564 143.259 1.00 26.64 91 LYS A N 1
ATOM 1411 C CA . LYS A 1 91 ? 127.046 181.810 143.959 1.00 28.41 91 LYS A CA 1
ATOM 1412 C C . LYS A 1 91 ? 125.804 182.477 143.387 1.00 27.02 91 LYS A C 1
ATOM 1413 O O . LYS A 1 91 ? 124.993 183.040 144.130 1.00 29.79 91 LYS A O 1
ATOM 1432 N N . ASN A 1 92 ? 125.648 182.446 142.063 1.00 26.15 92 ASN A N 1
ATOM 1433 C CA . ASN A 1 92 ? 124.447 183.009 141.454 1.00 25.09 92 ASN A CA 1
ATOM 1434 C C . ASN A 1 92 ? 123.191 182.304 141.966 1.00 25.89 92 ASN A C 1
ATOM 1435 O O . ASN A 1 92 ? 122.205 182.950 142.352 1.00 31.75 92 ASN A O 1
ATOM 1446 N N . LEU A 1 93 ? 123.214 180.969 141.985 1.00 24.20 93 LEU A N 1
ATOM 1447 C CA . LEU A 1 93 ? 122.063 180.231 142.498 1.00 28.10 93 LEU A CA 1
ATOM 1448 C C . LEU A 1 93 ? 121.807 180.565 143.965 1.00 27.75 93 LEU A C 1
ATOM 1449 O O . LEU A 1 93 ? 120.654 180.739 144.378 1.00 27.15 93 LEU A O 1
ATOM 1465 N N . GLU A 1 94 ? 122.868 180.648 144.768 1.00 29.00 94 GLU A N 1
ATOM 1466 C CA . GLU A 1 94 ? 122.712 180.982 146.178 1.00 30.11 94 GLU A CA 1
ATOM 1467 C C . GLU A 1 94 ? 122.081 182.354 146.359 1.00 28.44 94 GLU A C 1
ATOM 1468 O O . GLU A 1 94 ? 121.303 182.562 147.295 1.00 31.74 94 GLU A O 1
ATOM 1480 N N . ALA A 1 95 ? 122.423 183.304 145.493 1.00 30.02 95 ALA A N 1
ATOM 1481 C CA . ALA A 1 95 ? 121.782 184.611 145.537 1.00 27.60 95 ALA A CA 1
ATOM 1482 C C . ALA A 1 95 ? 120.300 184.509 145.201 1.00 39.11 95 ALA A C 1
ATOM 1483 O O . ALA A 1 95 ? 119.473 185.204 145.801 1.00 36.96 95 ALA A O 1
ATOM 1490 N N . ILE A 1 96 ? 119.946 183.659 144.235 1.00 37.94 96 ILE A N 1
ATOM 1491 C CA . ILE A 1 96 ? 118.544 183.560 143.828 1.00 30.65 96 ILE A CA 1
ATOM 1492 C C . ILE A 1 96 ? 117.698 182.891 144.910 1.00 32.12 96 ILE A C 1
ATOM 1493 O O . ILE A 1 96 ? 116.546 183.278 145.133 1.00 34.93 96 ILE A O 1
ATOM 1509 N N . ILE A 1 97 ? 118.232 181.873 145.586 1.00 33.27 97 ILE A N 1
ATOM 1510 C CA . ILE A 1 97 ? 117.428 181.108 146.540 1.00 31.16 97 ILE A CA 1
ATOM 1511 C C . ILE A 1 97 ? 117.429 181.768 147.913 1.00 35.64 97 ILE A C 1
ATOM 1512 O O . ILE A 1 97 ? 116.977 181.170 148.894 1.00 38.93 97 ILE A O 1
ATOM 1528 N N . ASP A 1 98 ? 117.941 182.988 148.002 1.00 42.59 98 ASP A N 1
ATOM 1529 C CA . ASP A 1 98 ? 117.933 183.707 149.273 1.00 47.84 98 ASP A CA 1
ATOM 1530 C C . ASP A 1 98 ? 116.503 184.132 149.605 1.00 52.40 98 ASP A C 1
ATOM 1531 O O . ASP A 1 98 ? 115.817 184.692 148.743 1.00 49.44 98 ASP A O 1
ATOM 1540 N N . PRO A 1 99 ? 116.016 183.888 150.837 1.00 59.71 99 PRO A N 1
ATOM 1541 C CA . PRO A 1 99 ? 114.595 184.134 151.138 1.00 59.43 99 PRO A CA 1
ATOM 1542 C C . PRO A 1 99 ? 114.074 185.507 150.739 1.00 57.80 99 PRO A C 1
ATOM 1543 O O . PRO A 1 99 ? 112.866 185.676 150.552 1.00 55.36 99 PRO A O 1
ATOM 1554 N N . ARG A 1 100 ? 114.952 186.488 150.603 1.00 58.15 100 ARG A N 1
ATOM 1555 C CA . ARG A 1 100 ? 114.509 187.833 150.245 1.00 62.58 100 ARG A CA 1
ATOM 1556 C C . ARG A 1 100 ? 114.016 187.949 148.804 1.00 58.55 100 ARG A C 1
ATOM 1557 O O . ARG A 1 100 ? 113.686 189.076 148.425 1.00 60.59 100 ARG A O 1
ATOM 1578 N N . THR A 1 101 ? 113.936 186.890 147.998 1.00 54.14 101 THR A N 1
ATOM 1579 C CA . THR A 1 101 ? 113.629 187.015 146.578 1.00 49.35 101 THR A CA 1
ATOM 1580 C C . THR A 1 101 ? 112.242 186.527 146.190 1.00 49.84 101 THR A C 1
ATOM 1581 O O . THR A 1 101 ? 111.716 186.977 145.170 1.00 49.76 101 THR A O 1
ATOM 1592 N N . SER A 1 102 ? 111.637 185.629 146.964 1.00 48.65 102 SER A N 1
ATOM 1593 C CA . SER A 1 102 ? 110.321 185.039 146.703 1.00 45.09 102 SER A CA 1
ATOM 1594 C C . SER A 1 102 ? 110.365 183.892 145.700 1.00 41.10 102 SER A C 1
ATOM 1595 O O . SER A 1 102 ? 109.302 183.433 145.263 1.00 38.21 102 SER A O 1
ATOM 1603 N N . PHE A 1 103 ? 111.551 183.415 145.316 1.00 40.30 103 PHE A N 1
ATOM 1604 C CA . PHE A 1 103 ? 111.639 182.280 144.403 1.00 37.41 103 PHE A CA 1
ATOM 1605 C C . PHE A 1 103 ? 111.104 181.008 145.052 1.00 33.61 103 PHE A C 1
ATOM 1606 O O . PHE A 1 103 ? 110.354 180.246 144.429 1.00 31.65 103 PHE A O 1
ATOM 1623 N N . GLN A 1 104 ? 111.463 180.777 146.314 1.00 36.89 104 GLN A N 1
ATOM 1624 C CA . GLN A 1 104 ? 111.057 179.558 147.002 1.00 37.01 104 GLN A CA 1
ATOM 1625 C C . GLN A 1 104 ? 109.548 179.508 147.213 1.00 40.55 104 GLN A C 1
ATOM 1626 O O . GLN A 1 104 ? 108.927 178.452 147.047 1.00 42.48 104 GLN A O 1
ATOM 1640 N N . ALA A 1 105 ? 108.943 180.633 147.596 1.00 36.53 105 ALA A N 1
ATOM 1641 C CA . ALA A 1 105 ? 107.497 180.663 147.788 1.00 35.27 105 ALA A CA 1
ATOM 1642 C C . ALA A 1 105 ? 106.763 180.398 146.481 1.00 39.24 105 ALA A C 1
ATOM 1643 O O . ALA A 1 105 ? 105.740 179.706 146.466 1.00 41.49 105 ALA A O 1
ATOM 1650 N N . SER A 1 106 ? 107.269 180.943 145.373 1.00 35.92 106 SER A N 1
ATOM 1651 C CA . SER A 1 106 ? 106.675 180.663 144.070 1.00 33.80 106 SER A CA 1
ATOM 1652 C C . SER A 1 106 ? 106.786 179.186 143.718 1.00 36.77 106 SER A C 1
ATOM 1653 O O . SER A 1 106 ? 105.838 178.590 143.192 1.00 40.15 106 SER A O 1
ATOM 1661 N N . VAL A 1 107 ? 107.942 178.580 143.988 1.00 36.70 107 VAL A N 1
ATOM 1662 C CA . VAL A 1 107 ? 108.102 177.155 143.713 1.00 34.92 107 VAL A CA 1
ATOM 1663 C C . VAL A 1 107 ? 107.116 176.343 144.540 1.00 39.88 107 VAL A C 1
ATOM 1664 O O . VAL A 1 107 ? 106.506 175.389 144.047 1.00 43.28 107 VAL A O 1
ATOM 1677 N N . GLU A 1 108 ? 106.958 176.696 145.816 1.00 40.11 108 GLU A N 1
ATOM 1678 C CA . GLU A 1 108 ? 106.017 175.981 146.672 1.00 44.04 108 GLU A CA 1
ATOM 1679 C C . GLU A 1 108 ? 104.583 176.134 146.173 1.00 49.01 108 GLU A C 1
ATOM 1680 O O . GLU A 1 108 ? 103.813 175.166 146.170 1.00 48.44 108 GLU A O 1
ATOM 1692 N N . MET A 1 109 ? 104.206 177.342 145.747 1.00 47.35 109 MET A N 1
ATOM 1693 C CA . MET A 1 109 ? 102.879 177.535 145.173 1.00 44.07 109 MET A CA 1
ATOM 1694 C C . MET A 1 109 ? 102.683 176.656 143.948 1.00 47.15 109 MET A C 1
ATOM 1695 O O . MET A 1 109 ? 101.627 176.037 143.780 1.00 52.23 109 MET A O 1
ATOM 1709 N N . ALA A 1 110 ? 103.689 176.595 143.074 1.00 46.89 110 ALA A N 1
ATOM 1710 C CA . ALA A 1 110 ? 103.583 175.760 141.882 1.00 42.71 110 ALA A CA 1
ATOM 1711 C C . ALA A 1 110 ? 103.447 174.290 142.251 1.00 46.95 110 ALA A C 1
ATOM 1712 O O . ALA A 1 110 ? 102.706 173.545 141.602 1.00 46.45 110 ALA A O 1
ATOM 1719 N N . VAL A 1 111 ? 104.168 173.852 143.282 1.00 50.00 111 VAL A N 1
ATOM 1720 C CA . VAL A 1 111 ? 104.076 172.462 143.720 1.00 46.14 111 VAL A CA 1
ATOM 1721 C C . VAL A 1 111 ? 102.679 172.159 144.244 1.00 51.26 111 VAL A C 1
ATOM 1722 O O . VAL A 1 111 ? 102.108 171.100 143.956 1.00 56.02 111 VAL A O 1
ATOM 1735 N N . ARG A 1 112 ? 102.107 173.076 145.026 1.00 56.82 112 ARG A N 1
ATOM 1736 C CA . ARG A 1 112 ? 100.797 172.824 145.619 1.00 59.11 112 ARG A CA 1
ATOM 1737 C C . ARG A 1 112 ? 99.733 172.610 144.549 1.00 57.21 112 ARG A C 1
ATOM 1738 O O . ARG A 1 112 ? 98.810 171.809 144.734 1.00 55.90 112 ARG A O 1
ATOM 1759 N N . SER A 1 113 ? 99.846 173.311 143.424 1.00 53.39 113 SER A N 1
ATOM 1760 C CA . SER A 1 113 ? 98.835 173.261 142.376 1.00 52.39 113 SER A CA 1
ATOM 1761 C C . SER A 1 113 ? 98.988 172.064 141.444 1.00 58.12 113 SER A C 1
ATOM 1762 O O . SER A 1 113 ? 98.140 171.874 140.565 1.00 54.43 113 SER A O 1
ATOM 1770 N N . ARG A 1 114 ? 100.045 171.267 141.600 1.00 60.47 114 ARG A N 1
ATOM 1771 C CA . ARG A 1 114 ? 100.208 170.010 140.867 1.00 56.41 114 ARG A CA 1
ATOM 1772 C C . ARG A 1 114 ? 100.362 170.244 139.366 1.00 54.73 114 ARG A C 1
ATOM 1773 O O . ARG A 1 114 ? 99.760 169.548 138.547 1.00 53.02 114 ARG A O 1
ATOM 1794 N N . LYS A 1 115 ? 101.184 171.220 139.001 1.00 55.26 115 LYS A N 1
ATOM 1795 C CA . LYS A 1 115 ? 101.532 171.485 137.613 1.00 50.63 115 LYS A CA 1
ATOM 1796 C C . LYS A 1 115 ? 102.908 170.909 137.292 1.00 45.90 115 LYS A C 1
ATOM 1797 O O . LYS A 1 115 ? 103.623 170.410 138.163 1.00 41.14 115 LYS A O 1
ATOM 1816 N N . GLN A 1 116 ? 103.277 170.995 136.017 1.00 43.95 116 GLN A N 1
ATOM 1817 C CA . GLN A 1 116 ? 104.569 170.516 135.539 1.00 38.68 116 GLN A CA 1
ATOM 1818 C C . GLN A 1 116 ? 105.565 171.671 135.558 1.00 35.65 116 GLN A C 1
ATOM 1819 O O . GLN A 1 116 ? 105.369 172.676 134.869 1.00 35.95 116 GLN A O 1
ATOM 1833 N N . ILE A 1 117 ? 106.630 171.524 136.341 1.00 33.66 117 ILE A N 1
ATOM 1834 C CA . ILE A 1 117 ? 107.619 172.578 136.538 1.00 34.65 117 ILE A CA 1
ATOM 1835 C C . ILE A 1 117 ? 108.785 172.366 135.585 1.00 28.06 117 ILE A C 1
ATOM 1836 O O . ILE A 1 117 ? 109.221 171.234 135.352 1.00 27.21 117 ILE A O 1
ATOM 1852 N N . VAL A 1 118 ? 109.296 173.467 135.036 1.00 30.98 118 VAL A N 1
ATOM 1853 C CA . VAL A 1 118 ? 110.369 173.454 134.048 1.00 26.82 118 VAL A CA 1
ATOM 1854 C C . VAL A 1 118 ? 111.368 174.548 134.399 1.00 25.29 118 VAL A C 1
ATOM 1855 O O . VAL A 1 118 ? 110.976 175.685 134.677 1.00 25.45 118 VAL A O 1
ATOM 1868 N N . PHE A 1 119 ? 112.652 174.204 134.382 1.00 23.60 119 PHE A N 1
ATOM 1869 C CA . PHE A 1 119 ? 113.742 175.159 134.518 1.00 17.45 119 PHE A CA 1
ATOM 1870 C C . PHE A 1 119 ? 114.446 175.287 133.174 1.00 19.45 119 PHE A C 1
ATOM 1871 O O . PHE A 1 119 ? 114.674 174.287 132.490 1.00 24.40 119 PHE A O 1
ATOM 1888 N N . THR A 1 120 ? 114.786 176.513 132.787 1.00 23.63 120 THR A N 1
ATOM 1889 C CA . THR A 1 120 ? 115.354 176.727 131.463 1.00 27.25 120 THR A CA 1
ATOM 1890 C C . THR A 1 120 ? 116.215 177.984 131.472 1.00 25.93 120 THR A C 1
ATOM 1891 O O . THR A 1 120 ? 116.157 178.792 132.399 1.00 24.16 120 THR A O 1
ATOM 1902 N N . GLY A 1 121 ? 117.045 178.114 130.443 1.00 25.58 121 GLY A N 1
ATOM 1903 C CA . GLY A 1 121 ? 117.901 179.281 130.304 1.00 22.79 121 GLY A CA 1
ATOM 1904 C C . GLY A 1 121 ? 118.808 179.141 129.099 1.00 22.98 121 GLY A C 1
ATOM 1905 O O . GLY A 1 121 ? 119.029 178.044 128.579 1.00 27.03 121 GLY A O 1
ATOM 1909 N N . HIS A 1 122 ? 119.340 180.281 128.669 1.00 24.22 122 HIS A N 1
ATOM 1910 C CA . HIS A 1 122 ? 120.274 180.370 127.554 1.00 19.77 122 HIS A CA 1
ATOM 1911 C C . HIS A 1 122 ? 121.625 180.835 128.075 1.00 20.40 122 HIS A C 1
ATOM 1912 O O . HIS A 1 122 ? 121.697 181.759 128.886 1.00 23.33 122 HIS A O 1
ATOM 1926 N N . SER A 1 123 ? 122.693 180.184 127.623 1.00 22.61 123 SER A N 1
ATOM 1927 C CA . SER A 1 123 ? 124.070 180.525 128.019 1.00 19.70 123 SER A CA 1
ATOM 1928 C C . SER A 1 123 ? 124.236 180.157 129.494 1.00 21.61 123 SER A C 1
ATOM 1929 O O . SER A 1 123 ? 123.856 179.043 129.881 1.00 23.53 123 SER A O 1
ATOM 1937 N N . SER A 1 124 ? 124.789 181.032 130.342 1.00 18.15 124 SER A N 1
ATOM 1938 C CA . SER A 1 124 ? 124.964 180.692 131.751 1.00 20.95 124 SER A CA 1
ATOM 1939 C C . SER A 1 124 ? 123.637 180.609 132.501 1.00 24.00 124 SER A C 1
ATOM 1940 O O . SER A 1 124 ? 123.585 180.030 133.597 1.00 27.45 124 SER A O 1
ATOM 1948 N N . GLY A 1 125 ? 122.563 181.162 131.935 1.00 20.94 125 GLY A N 1
ATOM 1949 C CA . GLY A 1 125 ? 121.241 180.866 132.451 1.00 18.64 125 GLY A CA 1
ATOM 1950 C C . GLY A 1 125 ? 120.936 179.384 132.422 1.00 22.86 125 GLY A C 1
ATOM 1951 O O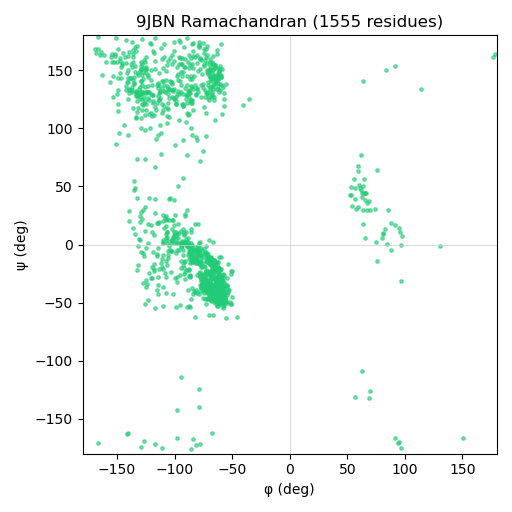 . GLY A 1 125 ? 120.242 178.871 133.300 1.00 27.02 125 GLY A O 1
ATOM 1955 N N . GLY A 1 126 ? 121.473 178.670 131.432 1.00 22.11 126 GLY A N 1
ATOM 1956 C CA . GLY A 1 126 ? 121.307 177.226 131.394 1.00 19.13 126 GLY A CA 1
ATOM 1957 C C . GLY A 1 126 ? 122.017 176.518 132.531 1.00 17.79 126 GLY A C 1
ATOM 1958 O O . GLY A 1 126 ? 121.491 175.563 133.104 1.00 24.35 126 GLY A O 1
ATOM 1962 N N . ALA A 1 127 ? 123.227 176.964 132.868 1.00 17.28 127 ALA A N 1
ATOM 1963 C CA . ALA A 1 127 ? 123.938 176.369 133.995 1.00 19.12 127 ALA A CA 1
ATOM 1964 C C . ALA A 1 127 ? 123.207 176.634 135.305 1.00 18.84 127 ALA A C 1
ATOM 1965 O O . ALA A 1 127 ? 123.116 175.750 136.173 1.00 17.40 127 ALA A O 1
ATOM 1972 N N . THR A 1 128 ? 122.667 177.844 135.460 1.00 21.08 128 THR A N 1
ATOM 1973 C CA . THR A 1 128 ? 121.847 178.121 136.635 1.00 22.89 128 THR A CA 1
ATOM 1974 C C . THR A 1 128 ? 120.606 177.235 136.655 1.00 18.69 128 THR A C 1
ATOM 1975 O O . THR A 1 128 ? 120.186 176.771 137.719 1.00 19.29 128 THR A O 1
ATOM 1986 N N . ALA A 1 129 ? 120.009 176.981 135.490 1.00 18.76 129 ALA A N 1
ATOM 1987 C CA . ALA A 1 129 ? 118.867 176.074 135.427 1.00 15.63 129 ALA A CA 1
ATOM 1988 C C . ALA A 1 129 ? 119.248 174.666 135.870 1.00 15.16 129 ALA A C 1
ATOM 1989 O O . ALA A 1 129 ? 118.482 174.002 136.575 1.00 21.50 129 ALA A O 1
ATOM 1996 N N . ILE A 1 130 ? 120.420 174.187 135.454 1.00 12.46 130 ILE A N 1
ATOM 1997 C CA . ILE A 1 130 ? 120.863 172.850 135.849 1.00 12.98 130 ILE A CA 1
ATOM 1998 C C . ILE A 1 130 ? 121.009 172.764 137.366 1.00 14.39 130 ILE A C 1
ATOM 1999 O O . ILE A 1 130 ? 120.535 171.813 138.011 1.00 13.45 130 ILE A O 1
ATOM 2015 N N . LEU A 1 131 ? 121.665 173.760 137.962 1.00 18.50 131 LEU A N 1
ATOM 2016 C CA . LEU A 1 131 ? 121.861 173.721 139.409 1.00 14.53 131 LEU A CA 1
ATOM 2017 C C . LEU A 1 131 ? 120.536 173.867 140.155 1.00 16.38 131 LEU A C 1
ATOM 2018 O O . LEU A 1 131 ? 120.341 173.255 141.211 1.00 18.94 131 LEU A O 1
ATOM 2034 N N . ALA A 1 132 ? 119.608 174.665 139.618 1.00 19.33 132 ALA A N 1
ATOM 2035 C CA . ALA A 1 132 ? 118.288 174.789 140.226 1.00 15.11 132 ALA A CA 1
ATOM 2036 C C . ALA A 1 132 ? 117.522 173.475 140.168 1.00 13.48 132 ALA A C 1
ATOM 2037 O O . ALA A 1 132 ? 116.816 173.121 141.117 1.00 17.69 132 ALA A O 1
ATOM 2044 N N . THR A 1 133 ? 117.633 172.746 139.057 1.00 12.85 133 THR A N 1
ATOM 2045 C CA . THR A 1 133 ? 116.985 171.442 138.971 1.00 12.80 133 THR A CA 1
ATOM 2046 C C . THR A 1 133 ? 117.546 170.485 140.015 1.00 13.49 133 THR A C 1
ATOM 2047 O O . THR A 1 133 ? 116.792 169.748 140.659 1.00 16.23 133 THR A O 1
ATOM 2058 N N . VAL A 1 134 ? 118.867 170.482 140.200 1.00 13.85 134 VAL A N 1
ATOM 2059 C CA . VAL A 1 134 ? 119.454 169.612 141.222 1.00 15.34 134 VAL A CA 1
ATOM 2060 C C . VAL A 1 134 ? 118.966 170.007 142.615 1.00 17.65 134 VAL A C 1
ATOM 2061 O O . VAL A 1 134 ? 118.643 169.147 143.448 1.00 17.94 134 VAL A O 1
ATOM 2074 N N . TRP A 1 135 ? 118.908 171.313 142.891 1.00 19.88 135 TRP A N 1
ATOM 2075 C CA . TRP A 1 135 ? 118.407 171.793 144.177 1.00 17.04 135 TRP A CA 1
ATOM 2076 C C . TRP A 1 135 ? 116.969 171.340 144.413 1.00 18.17 135 TRP A C 1
ATOM 2077 O O . TRP A 1 135 ? 116.619 170.883 145.507 1.00 21.24 135 TRP A O 1
ATOM 2098 N N . TYR A 1 136 ? 116.121 171.455 143.392 1.00 19.29 136 TYR A N 1
ATOM 2099 C CA . TYR A 1 136 ? 114.734 171.019 143.520 1.00 17.21 136 TYR A CA 1
ATOM 2100 C C . TYR A 1 136 ? 114.643 169.520 143.766 1.00 18.26 136 TYR A C 1
ATOM 2101 O O . TYR A 1 136 ? 113.853 169.070 144.599 1.00 21.28 136 TYR A O 1
ATOM 2119 N N . LEU A 1 137 ? 115.429 168.726 143.039 1.00 18.19 137 LEU A N 1
ATOM 2120 C CA . LEU A 1 137 ? 115.408 167.286 143.263 1.00 16.83 137 LEU A CA 1
ATOM 2121 C C . LEU A 1 137 ? 115.735 166.968 144.713 1.00 18.96 137 LEU A C 1
ATOM 2122 O O . LEU A 1 137 ? 114.969 166.275 145.394 1.00 24.26 137 LEU A O 1
ATOM 2138 N N . GLU A 1 138 ? 116.835 167.536 145.218 1.00 25.58 138 GLU A N 1
ATOM 2139 C CA . GLU A 1 138 ? 117.278 167.246 146.579 1.00 21.06 138 GLU A CA 1
ATOM 2140 C C . GLU A 1 138 ? 116.253 167.694 147.614 1.00 24.34 138 GLU A C 1
ATOM 2141 O O . GLU A 1 138 ? 116.051 167.017 148.627 1.00 25.71 138 GLU A O 1
ATOM 2153 N N . LYS A 1 139 ? 115.614 168.841 147.395 1.00 28.35 139 LYS A N 1
ATOM 2154 C CA . LYS A 1 139 ? 114.753 169.416 148.419 1.00 25.09 139 LYS A CA 1
ATOM 2155 C C . LYS A 1 139 ? 113.321 168.898 148.381 1.00 28.49 139 LYS A C 1
ATOM 2156 O O . LYS A 1 139 ? 112.655 168.902 149.420 1.00 34.10 139 LYS A O 1
ATOM 2175 N N . TYR A 1 140 ? 112.814 168.477 147.222 1.00 24.33 140 TYR A N 1
ATOM 2176 C CA . TYR A 1 140 ? 111.427 168.042 147.108 1.00 26.77 140 TYR A CA 1
ATOM 2177 C C . TYR A 1 140 ? 111.271 166.628 146.574 1.00 29.58 140 TYR A C 1
ATOM 2178 O O . TYR A 1 140 ? 110.502 165.848 147.140 1.00 34.70 140 TYR A O 1
ATOM 2196 N N . PHE A 1 141 ? 111.953 166.272 145.483 1.00 31.79 141 PHE A N 1
ATOM 2197 C CA . PHE A 1 141 ? 111.537 165.076 144.757 1.00 26.98 141 PHE A CA 1
ATOM 2198 C C . PHE A 1 141 ? 111.852 163.811 145.543 1.00 23.92 141 PHE A C 1
ATOM 2199 O O . PHE A 1 141 ? 111.078 162.851 145.519 1.00 27.48 141 PHE A O 1
ATOM 2216 N N . ILE A 1 142 ? 112.979 163.795 146.252 1.00 30.55 142 ILE A N 1
ATOM 2217 C CA . ILE A 1 142 ? 113.400 162.593 146.959 1.00 30.41 142 ILE A CA 1
ATOM 2218 C C . ILE A 1 142 ? 112.629 162.381 148.258 1.00 26.96 142 ILE A C 1
ATOM 2219 O O . ILE A 1 142 ? 112.642 161.271 148.799 1.00 25.93 142 ILE A O 1
ATOM 2235 N N . ARG A 1 143 ? 111.955 163.410 148.776 1.00 29.71 143 ARG A N 1
ATOM 2236 C CA . ARG A 1 143 ? 111.167 163.237 149.993 1.00 35.09 143 ARG A CA 1
ATOM 2237 C C . ARG A 1 143 ? 109.867 162.494 149.716 1.00 41.70 143 ARG A C 1
ATOM 2238 O O . ARG A 1 143 ? 109.502 161.574 150.455 1.00 47.36 143 ARG A O 1
ATOM 2259 N N . ASN A 1 144 ? 109.155 162.876 148.658 1.00 45.02 144 ASN A N 1
ATOM 2260 C CA . ASN A 1 144 ? 107.822 162.339 148.387 1.00 47.53 144 ASN A CA 1
ATOM 2261 C C . ASN A 1 144 ? 107.591 162.367 146.888 1.00 48.79 144 ASN A C 1
ATOM 2262 O O . ASN A 1 144 ? 107.022 163.325 146.349 1.00 49.73 144 ASN A O 1
ATOM 2273 N N . PRO A 1 145 ? 108.023 161.326 146.172 1.00 48.25 145 PRO A N 1
ATOM 2274 C CA . PRO A 1 145 ? 107.891 161.337 144.707 1.00 50.72 145 PRO A CA 1
ATOM 2275 C C . PRO A 1 145 ? 106.454 161.295 144.207 1.00 59.86 145 PRO A C 1
ATOM 2276 O O . PRO A 1 145 ? 106.251 161.249 142.986 1.00 57.29 145 PRO A O 1
ATOM 2287 N N . ASN A 1 146 ? 105.457 161.306 145.097 1.00 64.70 146 ASN A N 1
ATOM 2288 C CA . ASN A 1 146 ? 104.066 161.385 144.662 1.00 63.19 146 ASN A CA 1
ATOM 2289 C C . ASN A 1 146 ? 103.528 162.807 144.761 1.00 61.38 146 ASN A C 1
ATOM 2290 O O . ASN A 1 146 ? 103.004 163.342 143.778 1.00 56.05 146 ASN A O 1
ATOM 2301 N N . VAL A 1 147 ? 103.645 163.431 145.930 1.00 65.36 147 VAL A N 1
ATOM 2302 C CA . VAL A 1 147 ? 103.224 164.819 146.095 1.00 66.64 147 VAL A CA 1
ATOM 2303 C C . VAL A 1 147 ? 104.010 165.742 145.176 1.00 64.55 147 VAL A C 1
ATOM 2304 O O . VAL A 1 147 ? 103.444 166.654 144.569 1.00 61.53 147 VAL A O 1
ATOM 2317 N N . TYR A 1 148 ? 105.316 165.518 145.067 1.00 58.17 148 TYR A N 1
ATOM 2318 C CA . TYR A 1 148 ? 106.195 166.320 144.226 1.00 51.00 148 TYR A CA 1
ATOM 2319 C C . TYR A 1 148 ? 106.422 165.569 142.917 1.00 47.41 148 TYR A C 1
ATOM 2320 O O . TYR A 1 148 ? 106.915 164.438 142.922 1.00 48.02 148 TYR A O 1
ATOM 2338 N N . LEU A 1 149 ? 106.053 166.193 141.803 1.00 41.82 149 LEU A N 1
ATOM 2339 C CA . LEU A 1 149 ? 106.129 165.557 140.497 1.00 36.95 149 LEU A CA 1
ATOM 2340 C C . LEU A 1 149 ? 107.528 165.708 139.899 1.00 32.32 149 LEU A C 1
ATOM 2341 O O . LEU A 1 149 ? 108.393 166.407 140.429 1.00 33.70 149 LEU A O 1
ATOM 2357 N N . GLU A 1 150 ? 107.740 165.035 138.772 1.00 28.92 150 GLU A N 1
ATOM 2358 C CA . GLU A 1 150 ? 109.041 165.051 138.119 1.00 27.52 150 GLU A CA 1
ATOM 2359 C C . GLU A 1 150 ? 109.314 166.422 137.502 1.00 29.26 150 GLU A C 1
ATOM 2360 O O . GLU A 1 150 ? 108.384 167.100 137.060 1.00 24.84 150 GLU A O 1
ATOM 2372 N N . PRO A 1 151 ? 110.576 166.862 137.467 1.00 25.60 151 PRO A N 1
ATOM 2373 C CA . PRO A 1 151 ? 110.898 168.124 136.795 1.00 21.46 151 PRO A CA 1
ATOM 2374 C C . PRO A 1 151 ? 111.360 167.934 135.360 1.00 21.15 151 PRO A C 1
ATOM 2375 O O . PRO A 1 151 ? 111.515 166.804 134.895 1.00 24.53 151 PRO A O 1
ATOM 2386 N N . ARG A 1 152 ? 111.567 169.037 134.646 1.00 24.94 152 ARG A N 1
ATOM 2387 C CA . ARG A 1 152 ? 112.251 169.028 133.361 1.00 21.28 152 ARG A CA 1
ATOM 2388 C C . ARG A 1 152 ? 113.238 170.183 133.327 1.00 20.32 152 ARG A C 1
ATOM 2389 O O . ARG A 1 152 ? 112.969 171.250 133.881 1.00 23.75 152 ARG A O 1
ATOM 2410 N N . CYS A 1 153 ? 114.380 169.963 132.680 1.00 22.71 153 CYS A N 1
ATOM 2411 C CA . CYS A 1 153 ? 115.415 170.978 132.524 1.00 17.61 153 CYS A CA 1
ATOM 2412 C C . CYS A 1 153 ? 115.784 171.066 131.050 1.00 21.22 153 CYS A C 1
ATOM 2413 O O . CYS A 1 153 ? 116.133 170.052 130.440 1.00 24.33 153 CYS A O 1
ATOM 2421 N N . VAL A 1 154 ? 115.709 172.269 130.483 1.00 24.49 154 VAL A N 1
ATOM 2422 C CA . VAL A 1 154 ? 115.978 172.507 129.067 1.00 24.84 154 VAL A CA 1
ATOM 2423 C C . VAL A 1 154 ? 116.958 173.668 128.953 1.00 23.43 154 VAL A C 1
ATOM 2424 O O . VAL A 1 154 ? 116.694 174.757 129.470 1.00 26.01 154 VAL A O 1
ATOM 2437 N N . THR A 1 155 ? 118.075 173.445 128.265 1.00 22.20 155 THR A N 1
ATOM 2438 C CA . THR A 1 155 ? 119.119 174.450 128.128 1.00 20.76 155 THR A CA 1
ATOM 2439 C C . THR A 1 155 ? 119.479 174.625 126.657 1.00 20.51 155 THR A C 1
ATOM 2440 O O . THR A 1 155 ? 119.282 173.725 125.838 1.00 22.40 155 THR A O 1
ATOM 2451 N N . PHE A 1 156 ? 120.000 175.806 126.326 1.00 21.06 156 PHE A N 1
ATOM 2452 C CA . PHE A 1 156 ? 120.342 176.173 124.948 1.00 19.80 156 PHE A CA 1
ATOM 2453 C C . PHE A 1 156 ? 121.773 176.701 124.914 1.00 16.93 156 PHE A C 1
ATOM 2454 O O . PHE A 1 156 ? 122.017 177.858 125.261 1.00 20.06 156 PHE A O 1
ATOM 2471 N N . GLY A 1 157 ? 122.714 175.862 124.494 1.00 15.92 157 GLY A N 1
ATOM 2472 C CA . GLY A 1 157 ? 124.105 176.280 124.389 1.00 17.72 157 GLY A CA 1
ATOM 2473 C C . GLY A 1 157 ? 124.753 176.672 125.700 1.00 21.14 157 GLY A C 1
ATOM 2474 O O . GLY A 1 157 ? 125.456 177.687 125.759 1.00 20.77 157 GLY A O 1
ATOM 2478 N N . ALA A 1 158 ? 124.541 175.875 126.767 1.00 19.92 158 ALA A N 1
ATOM 2479 C CA . ALA A 1 158 ? 125.071 176.213 128.077 1.00 14.10 158 ALA A CA 1
ATOM 2480 C C . ALA A 1 158 ? 126.489 175.674 128.258 1.00 20.24 158 ALA A C 1
ATOM 2481 O O . ALA A 1 158 ? 126.857 174.661 127.658 1.00 21.19 158 ALA A O 1
ATOM 2488 N N . PRO A 1 159 ? 127.310 176.326 129.078 1.00 24.81 159 PRO A N 1
ATOM 2489 C CA . PRO A 1 159 ? 128.610 175.754 129.439 1.00 21.08 159 PRO A CA 1
ATOM 2490 C C . PRO A 1 159 ? 128.476 174.601 130.425 1.00 20.11 159 PRO A C 1
ATOM 2491 O O . PRO A 1 159 ? 127.439 174.400 131.056 1.00 22.63 159 PRO A O 1
ATOM 2502 N N . LEU A 1 160 ? 129.560 173.836 130.544 1.00 19.68 160 LEU A N 1
ATOM 2503 C CA . LEU A 1 160 ? 129.597 172.720 131.480 1.00 20.24 160 LEU A CA 1
ATOM 2504 C C . LEU A 1 160 ? 129.610 173.225 132.919 1.00 17.00 160 LEU A C 1
ATOM 2505 O O . LEU A 1 160 ? 130.008 174.356 133.197 1.00 24.93 160 LEU A O 1
ATOM 2521 N N . VAL A 1 161 ? 129.169 172.371 133.843 1.00 15.04 161 VAL A N 1
ATOM 2522 C CA . VAL A 1 161 ? 128.854 172.814 135.199 1.00 19.07 161 VAL A CA 1
ATOM 2523 C C . VAL A 1 161 ? 129.601 172.008 136.259 1.00 14.67 161 VAL A C 1
ATOM 2524 O O . VAL A 1 161 ? 130.228 172.586 137.152 1.00 15.38 161 VAL A O 1
ATOM 2537 N N . GLY A 1 162 ? 129.523 170.678 136.189 1.00 15.13 162 GLY A N 1
ATOM 2538 C CA . GLY A 1 162 ? 130.073 169.809 137.204 1.00 14.84 162 GLY A CA 1
ATOM 2539 C C . GLY A 1 162 ? 131.181 168.914 136.675 1.00 14.29 162 GLY A C 1
ATOM 2540 O O . GLY A 1 162 ? 131.521 168.933 135.492 1.00 15.73 162 GLY A O 1
ATOM 2544 N N . ASP A 1 163 ? 131.743 168.127 137.591 1.00 13.53 163 ASP A N 1
ATOM 2545 C CA . ASP A 1 163 ? 132.810 167.182 137.295 1.00 15.40 163 ASP A CA 1
ATOM 2546 C C . ASP A 1 163 ? 132.239 165.777 137.096 1.00 16.46 163 ASP A C 1
ATOM 2547 O O . ASP A 1 163 ? 131.035 165.589 136.913 1.00 18.48 163 ASP A O 1
ATOM 2556 N N . SER A 1 164 ? 133.119 164.773 137.094 1.00 17.22 164 SER A N 1
ATOM 2557 C CA . SER A 1 164 ? 132.686 163.418 136.767 1.00 15.98 164 SER A CA 1
ATOM 2558 C C . SER A 1 164 ? 131.897 162.777 137.903 1.00 18.35 164 SER A C 1
ATOM 2559 O O . SER A 1 164 ? 131.029 161.937 137.647 1.00 22.21 164 SER A O 1
ATOM 2567 N N . ILE A 1 165 ? 132.176 163.147 139.155 1.00 16.59 165 ILE A N 1
ATOM 2568 C CA . ILE A 1 165 ? 131.378 162.630 140.264 1.00 16.93 165 ILE A CA 1
ATOM 2569 C C . ILE A 1 165 ? 129.957 163.179 140.194 1.00 20.80 165 ILE A C 1
ATOM 2570 O O . ILE A 1 165 ? 128.994 162.494 140.552 1.00 22.81 165 ILE A O 1
ATOM 2586 N N . PHE A 1 166 ? 129.807 164.424 139.742 1.00 18.94 166 PHE A N 1
ATOM 2587 C CA . PHE A 1 166 ? 128.485 165.004 139.523 1.00 18.51 166 PHE A CA 1
ATOM 2588 C C . PHE A 1 166 ? 127.659 164.139 138.573 1.00 16.72 166 PHE A C 1
ATOM 2589 O O . PHE A 1 166 ? 126.515 163.768 138.870 1.00 19.64 166 PHE A O 1
ATOM 2606 N N . SER A 1 167 ? 128.251 163.779 137.434 1.00 19.24 167 SER A N 1
ATOM 2607 C CA . SER A 1 167 ? 127.564 162.951 136.449 1.00 17.87 167 SER A CA 1
ATOM 2608 C C . SER A 1 167 ? 127.305 161.545 136.981 1.00 18.68 167 SER A C 1
ATOM 2609 O O . SER A 1 167 ? 126.234 160.970 136.746 1.00 21.21 167 SER A O 1
ATOM 2617 N N . HIS A 1 168 ? 128.274 160.972 137.696 1.00 18.65 168 HIS A N 1
ATOM 2618 C CA . HIS A 1 168 ? 128.088 159.646 138.277 1.00 18.00 168 HIS A CA 1
ATOM 2619 C C . HIS A 1 168 ? 126.910 159.634 139.242 1.00 19.09 168 HIS A C 1
ATOM 2620 O O . HIS A 1 168 ? 126.080 158.719 139.218 1.00 17.71 168 HIS A O 1
ATOM 2634 N N . ALA A 1 169 ? 126.825 160.650 140.104 1.00 18.28 169 ALA A N 1
ATOM 2635 C CA . ALA A 1 169 ? 125.744 160.719 141.079 1.00 16.78 169 ALA A CA 1
ATOM 2636 C C . ALA A 1 169 ? 124.398 160.905 140.396 1.00 19.11 169 ALA A C 1
ATOM 2637 O O . ALA A 1 169 ? 123.397 160.322 140.825 1.00 18.49 169 ALA A O 1
ATOM 2644 N N . LEU A 1 170 ? 124.346 161.717 139.336 1.00 20.30 170 LEU A N 1
ATOM 2645 C CA . LEU A 1 170 ? 123.094 161.835 138.593 1.00 15.43 170 LEU A CA 1
ATOM 2646 C C . LEU A 1 170 ? 122.693 160.497 137.987 1.00 16.93 170 LEU A C 1
ATOM 2647 O O . LEU A 1 170 ? 121.506 160.156 137.949 1.00 17.47 170 LEU A O 1
ATOM 2663 N N . GLY A 1 171 ? 123.667 159.732 137.490 1.00 23.18 171 GLY A N 1
ATOM 2664 C CA . GLY A 1 171 ? 123.359 158.432 136.917 1.00 18.68 171 GLY A CA 1
ATOM 2665 C C . GLY A 1 171 ? 122.880 157.417 137.939 1.00 18.35 171 GLY A C 1
ATOM 2666 O O . GLY A 1 171 ? 122.005 156.598 137.646 1.00 19.04 171 GLY A O 1
ATOM 2670 N N . ARG A 1 172 ? 123.456 157.440 139.143 1.00 16.99 172 ARG A N 1
ATOM 2671 C CA . ARG A 1 172 ? 123.084 156.458 140.159 1.00 13.79 172 ARG A CA 1
ATOM 2672 C C . ARG A 1 172 ? 121.666 156.684 140.670 1.00 17.90 172 ARG A C 1
ATOM 2673 O O . ARG A 1 172 ? 120.947 155.724 140.964 1.00 22.44 172 ARG A O 1
ATOM 2694 N N . GLU A 1 173 ? 121.252 157.944 140.803 1.00 22.63 173 GLU A N 1
ATOM 2695 C CA . GLU A 1 173 ? 119.926 158.271 141.312 1.00 15.71 173 GLU A CA 1
ATOM 2696 C C . GLU A 1 173 ? 118.838 158.162 140.255 1.00 17.51 173 GLU A C 1
ATOM 2697 O O . GLU A 1 173 ? 117.663 158.333 140.588 1.00 15.95 173 GLU A O 1
ATOM 2709 N N . LYS A 1 174 ? 119.197 157.883 139.002 1.00 19.83 174 LYS A N 1
ATOM 2710 C CA . LYS A 1 174 ? 118.243 157.796 137.896 1.00 18.21 174 LYS A CA 1
ATOM 2711 C C . LYS A 1 174 ? 117.592 159.150 137.624 1.00 22.31 174 LYS A C 1
ATOM 2712 O O . LYS A 1 174 ? 116.404 159.241 137.311 1.00 24.27 174 LYS A O 1
ATOM 2731 N N . TRP A 1 175 ? 118.383 160.215 137.732 1.00 21.32 175 TRP A N 1
ATOM 2732 C CA . TRP A 1 175 ? 117.913 161.566 137.473 1.00 16.42 175 TRP A CA 1
ATOM 2733 C C . TRP A 1 175 ? 118.406 162.129 136.149 1.00 15.52 175 TRP A C 1
ATOM 2734 O O . TRP A 1 175 ? 117.933 163.190 135.737 1.00 22.98 175 TRP A O 1
ATOM 2755 N N . SER A 1 176 ? 119.329 161.447 135.468 1.00 21.30 176 SER A N 1
ATOM 2756 C CA . SER A 1 176 ? 119.882 161.985 134.229 1.00 20.64 176 SER A CA 1
ATOM 2757 C C . SER A 1 176 ? 118.812 162.169 133.168 1.00 18.74 176 SER A C 1
ATOM 2758 O O . SER A 1 176 ? 118.963 163.008 132.275 1.00 20.62 176 SER A O 1
ATOM 2766 N N . ARG A 1 177 ? 117.734 161.388 133.242 1.00 20.20 177 ARG A N 1
ATOM 2767 C CA . ARG A 1 177 ? 116.695 161.420 132.220 1.00 17.84 177 ARG A CA 1
ATOM 2768 C C . ARG A 1 177 ? 115.922 162.733 132.202 1.00 21.67 177 ARG A C 1
ATOM 2769 O O . ARG A 1 177 ? 115.200 162.994 131.236 1.00 24.00 177 ARG A O 1
ATOM 2790 N N . PHE A 1 178 ? 116.053 163.565 133.235 1.00 24.61 178 PHE A N 1
ATOM 2791 C CA . PHE A 1 178 ? 115.308 164.816 133.296 1.00 17.81 178 PHE A CA 1
ATOM 2792 C C . PHE A 1 178 ? 115.974 165.959 132.536 1.00 16.25 178 PHE A C 1
ATOM 2793 O O . PHE A 1 178 ? 115.309 166.964 132.275 1.00 22.45 178 PHE A O 1
ATOM 2810 N N . PHE A 1 179 ? 117.245 165.832 132.165 1.00 16.94 179 PHE A N 1
ATOM 2811 C CA . PHE A 1 179 ? 118.027 166.927 131.606 1.00 17.06 179 PHE A CA 1
ATOM 2812 C C . PHE A 1 179 ? 118.164 166.777 130.095 1.00 16.20 179 PHE A C 1
ATOM 2813 O O . PHE A 1 179 ? 118.359 165.670 129.591 1.00 19.70 179 PHE A O 1
ATOM 2830 N N . VAL A 1 180 ? 118.059 167.893 129.375 1.00 17.58 180 VAL A N 1
ATOM 2831 C CA . VAL A 1 180 ? 118.236 167.927 127.923 1.00 20.30 180 VAL A CA 1
ATOM 2832 C C . VAL A 1 180 ? 119.019 169.181 127.557 1.00 20.49 180 VAL A C 1
ATOM 2833 O O . VAL A 1 180 ? 118.659 170.283 127.977 1.00 23.57 180 VAL A O 1
ATOM 2846 N N . ASN A 1 181 ? 120.064 169.020 126.748 1.00 18.47 181 ASN A N 1
ATOM 2847 C CA . ASN A 1 181 ? 120.957 170.112 126.375 1.00 16.81 181 ASN A CA 1
ATOM 2848 C C . ASN A 1 181 ? 121.044 170.205 124.858 1.00 18.89 181 ASN A C 1
ATOM 2849 O O . ASN A 1 181 ? 121.417 169.233 124.196 1.00 21.19 181 ASN A O 1
ATOM 2860 N N . PHE A 1 182 ? 120.726 171.375 124.313 1.00 22.44 182 PHE A N 1
ATOM 2861 C CA . PHE A 1 182 ? 120.819 171.632 122.880 1.00 20.10 182 PHE A CA 1
ATOM 2862 C C . PHE A 1 182 ? 122.131 172.341 122.578 1.00 21.21 182 PHE A C 1
ATOM 2863 O O . PHE A 1 182 ? 122.461 173.340 123.221 1.00 23.61 182 PHE A O 1
ATOM 2880 N N . VAL A 1 183 ? 122.876 171.823 121.606 1.00 22.46 183 VAL A N 1
ATOM 2881 C CA . VAL A 1 183 ? 124.160 172.384 121.203 1.00 24.07 183 VAL A CA 1
ATOM 2882 C C . VAL A 1 183 ? 124.201 172.467 119.685 1.00 26.08 183 VAL A C 1
ATOM 2883 O O . VAL A 1 183 ? 123.943 171.473 119.000 1.00 28.87 183 VAL A O 1
ATOM 2896 N N . SER A 1 184 ? 124.520 173.646 119.162 1.00 27.61 184 SER A N 1
ATOM 2897 C CA . SER A 1 184 ? 124.832 173.783 117.747 1.00 29.30 184 SER A CA 1
ATOM 2898 C C . SER A 1 184 ? 126.220 173.219 117.471 1.00 32.96 184 SER A C 1
ATOM 2899 O O . SER A 1 184 ? 127.072 173.155 118.360 1.00 36.70 184 SER A O 1
ATOM 2907 N N . ARG A 1 185 ? 126.446 172.812 116.222 1.00 38.73 185 ARG A N 1
ATOM 2908 C CA . ARG A 1 185 ? 127.656 172.060 115.903 1.00 39.72 185 ARG A CA 1
ATOM 2909 C C . ARG A 1 185 ? 128.919 172.849 116.234 1.00 35.44 185 ARG A C 1
ATOM 2910 O O . ARG A 1 185 ? 129.855 172.315 116.837 1.00 33.25 185 ARG A O 1
ATOM 2931 N N . PHE A 1 186 ? 128.968 174.121 115.846 1.00 30.85 186 PHE A N 1
ATOM 2932 C CA . PHE A 1 186 ? 130.176 174.921 115.984 1.00 31.13 186 PHE A CA 1
ATOM 2933 C C . PHE A 1 186 ? 130.148 175.869 117.175 1.00 31.45 186 PHE A C 1
ATOM 2934 O O . PHE A 1 186 ? 131.070 176.671 117.324 1.00 34.91 186 PHE A O 1
ATOM 2951 N N . ASP A 1 187 ? 129.133 175.794 118.031 1.00 31.05 187 ASP A N 1
ATOM 2952 C CA . ASP A 1 187 ? 129.019 176.727 119.146 1.00 27.83 187 ASP A CA 1
ATOM 2953 C C . ASP A 1 187 ? 130.174 176.550 120.130 1.00 27.83 187 ASP A C 1
ATOM 2954 O O . ASP A 1 187 ? 130.559 175.428 120.467 1.00 24.95 187 ASP A O 1
ATOM 2963 N N . ILE A 1 188 ? 130.705 177.672 120.621 1.00 25.48 188 ILE A N 1
ATOM 2964 C CA . ILE A 1 188 ? 131.957 177.677 121.375 1.00 24.23 188 ILE A CA 1
ATOM 2965 C C . ILE A 1 188 ? 131.722 177.684 122.883 1.00 24.37 188 ILE A C 1
ATOM 2966 O O . ILE A 1 188 ? 132.559 177.197 123.647 1.00 27.31 188 ILE A O 1
ATOM 2982 N N . VAL A 1 189 ? 130.596 178.248 123.329 1.00 28.15 189 VAL A N 1
ATOM 2983 C CA . VAL A 1 189 ? 130.365 178.388 124.770 1.00 24.41 189 VAL A CA 1
ATOM 2984 C C . VAL A 1 189 ? 130.372 177.041 125.471 1.00 24.09 189 VAL A C 1
ATOM 2985 O O . VAL A 1 189 ? 130.906 176.950 126.586 1.00 21.96 189 VAL A O 1
ATOM 2998 N N . PRO A 1 190 ? 129.794 175.971 124.920 1.00 26.65 190 PRO A N 1
ATOM 2999 C CA . PRO A 1 190 ? 129.915 174.659 125.575 1.00 21.95 190 PRO A CA 1
ATOM 3000 C C . PRO A 1 190 ? 131.348 174.166 125.724 1.00 22.06 190 PRO A C 1
ATOM 3001 O O . PRO A 1 190 ? 131.602 173.322 126.589 1.00 26.60 190 PRO A O 1
ATOM 3012 N N . ARG A 1 191 ? 132.291 174.661 124.919 1.00 26.50 191 ARG A N 1
ATOM 3013 C CA . ARG A 1 191 ? 133.682 174.225 124.975 1.00 21.84 191 ARG A CA 1
ATOM 3014 C C . ARG A 1 191 ? 134.572 175.104 125.846 1.00 21.51 191 ARG A C 1
ATOM 3015 O O . ARG A 1 191 ? 135.675 174.677 126.188 1.00 26.94 191 ARG A O 1
ATOM 3036 N N . ILE A 1 192 ? 134.123 176.303 126.228 1.00 23.84 192 ILE A N 1
ATOM 3037 C CA . ILE A 1 192 ? 135.022 177.291 126.824 1.00 21.33 192 ILE A CA 1
ATOM 3038 C C . ILE A 1 192 ? 135.669 176.760 128.097 1.00 27.00 192 ILE A C 1
ATOM 3039 O O . ILE A 1 192 ? 136.860 176.984 128.339 1.00 25.24 192 ILE A O 1
ATOM 3055 N N . MET A 1 193 ? 134.905 176.081 128.943 1.00 26.42 193 MET A N 1
ATOM 3056 C CA . MET A 1 193 ? 135.384 175.775 130.283 1.00 21.07 193 MET A CA 1
ATOM 3057 C C . MET A 1 193 ? 136.213 174.494 130.345 1.00 23.39 193 MET A C 1
ATOM 3058 O O . MET A 1 193 ? 136.463 173.992 131.444 1.00 22.35 193 MET A O 1
ATOM 3072 N N . LEU A 1 194 ? 136.638 173.957 129.203 1.00 20.25 194 LEU A N 1
ATOM 3073 C CA . LEU A 1 194 ? 137.658 172.922 129.148 1.00 18.40 194 LEU A CA 1
ATOM 3074 C C . LEU A 1 194 ? 139.063 173.504 129.062 1.00 18.48 194 LEU A C 1
ATOM 3075 O O . LEU A 1 194 ? 140.027 172.750 128.907 1.00 19.95 194 LEU A O 1
ATOM 3091 N N . ALA A 1 195 ? 139.199 174.823 129.163 1.00 22.64 195 ALA A N 1
ATOM 3092 C CA . ALA A 1 195 ? 140.472 175.508 129.016 1.00 24.45 195 ALA A CA 1
ATOM 3093 C C . ALA A 1 195 ? 140.926 176.069 130.356 1.00 25.81 195 ALA A C 1
ATOM 3094 O O . ALA A 1 195 ? 140.111 176.381 131.226 1.00 25.45 195 ALA A O 1
ATOM 3101 N N . ARG A 1 196 ? 142.242 176.185 130.515 1.00 31.41 196 ARG A N 1
ATOM 3102 C CA . ARG A 1 196 ? 142.803 176.768 131.725 1.00 29.02 196 ARG A CA 1
ATOM 3103 C C . ARG A 1 196 ? 142.556 178.270 131.753 1.00 30.01 196 ARG A C 1
ATOM 3104 O O . ARG A 1 196 ? 142.480 178.925 130.712 1.00 36.38 196 ARG A O 1
ATOM 3125 N N . LYS A 1 197 ? 142.435 178.816 132.963 1.00 32.38 197 LYS A N 1
ATOM 3126 C CA . LYS A 1 197 ? 142.178 180.245 133.109 1.00 33.80 197 LYS A CA 1
ATOM 3127 C C . LYS A 1 197 ? 143.299 181.075 132.493 1.00 34.64 197 LYS A C 1
ATOM 3128 O O . LYS A 1 197 ? 143.040 182.073 131.813 1.00 32.53 197 LYS A O 1
ATOM 3147 N N . ALA A 1 198 ? 144.552 180.679 132.721 1.00 34.88 198 ALA A N 1
ATOM 3148 C CA . ALA A 1 198 ? 145.682 181.439 132.203 1.00 30.38 198 ALA A CA 1
ATOM 3149 C C . ALA A 1 198 ? 145.770 181.397 130.685 1.00 31.28 198 ALA A C 1
ATOM 3150 O O . ALA A 1 198 ? 146.464 182.230 130.096 1.00 36.46 198 ALA A O 1
ATOM 3157 N N . SER A 1 199 ? 145.086 180.450 130.039 1.00 34.60 199 SER A N 1
ATOM 3158 C CA . SER A 1 199 ? 145.129 180.370 128.583 1.00 33.74 199 SER A CA 1
ATOM 3159 C C . SER A 1 199 ? 144.258 181.441 127.939 1.00 34.67 199 SER A C 1
ATOM 3160 O O . SER A 1 199 ? 144.591 181.951 126.865 1.00 35.74 199 SER A O 1
ATOM 3168 N N . VAL A 1 200 ? 143.145 181.796 128.575 1.00 34.67 200 VAL A N 1
ATOM 3169 C CA . VAL A 1 200 ? 142.154 182.683 127.980 1.00 31.68 200 VAL A CA 1
ATOM 3170 C C . VAL A 1 200 ? 141.938 183.942 128.813 1.00 36.63 200 VAL A C 1
ATOM 3171 O O . VAL A 1 200 ? 140.945 184.644 128.616 1.00 39.99 200 VAL A O 1
ATOM 3184 N N . GLU A 1 201 ? 142.850 184.256 129.733 1.00 39.65 201 GLU A N 1
ATOM 3185 C CA . GLU A 1 201 ? 142.653 185.419 130.594 1.00 39.34 201 GLU A CA 1
ATOM 3186 C C . GLU A 1 201 ? 142.680 186.719 129.799 1.00 38.80 201 GLU A C 1
ATOM 3187 O O . GLU A 1 201 ? 141.907 187.640 130.080 1.00 38.24 201 GLU A O 1
ATOM 3199 N N . GLU A 1 202 ? 143.571 186.815 128.811 1.00 44.05 202 GLU A N 1
ATOM 3200 C CA . GLU A 1 202 ? 143.792 188.083 128.124 1.00 46.25 202 GLU A CA 1
ATOM 3201 C C . GLU A 1 202 ? 142.686 188.401 127.126 1.00 44.51 202 GLU A C 1
ATOM 3202 O O . GLU A 1 202 ? 142.402 189.577 126.878 1.00 42.57 202 GLU A O 1
ATOM 3214 N N . THR A 1 203 ? 142.055 187.381 126.544 1.00 45.28 203 THR A N 1
ATOM 3215 C CA . THR A 1 203 ? 141.110 187.570 125.453 1.00 40.65 203 THR A CA 1
ATOM 3216 C C . THR A 1 203 ? 139.664 187.288 125.841 1.00 39.12 203 THR A C 1
ATOM 3217 O O . THR A 1 203 ? 138.761 187.597 125.059 1.00 40.25 203 THR A O 1
ATOM 3228 N N . LEU A 1 204 ? 139.418 186.738 127.028 1.00 35.79 204 LEU A N 1
ATOM 3229 C CA . LEU A 1 204 ? 138.059 186.359 127.410 1.00 36.49 204 LEU A CA 1
ATOM 3230 C C . LEU A 1 204 ? 137.095 187.540 127.436 1.00 40.01 204 LEU A C 1
ATOM 3231 O O . LEU A 1 204 ? 135.964 187.394 126.942 1.00 36.93 204 LEU A O 1
ATOM 3247 N N . PRO A 1 205 ? 137.443 188.703 128.001 1.00 43.84 205 PRO A N 1
ATOM 3248 C CA . PRO A 1 205 ? 136.458 189.801 128.065 1.00 35.75 205 PRO A CA 1
ATOM 3249 C C . PRO A 1 205 ? 135.940 190.259 126.711 1.00 38.97 205 PRO A C 1
ATOM 3250 O O . PRO A 1 205 ? 134.739 190.516 126.567 1.00 43.20 205 PRO A O 1
ATOM 3261 N N . HIS A 1 206 ? 136.813 190.377 125.710 1.00 40.40 206 HIS A N 1
ATOM 3262 C CA . HIS A 1 206 ? 136.375 190.873 124.410 1.00 40.66 206 HIS A CA 1
ATOM 3263 C C . HIS A 1 206 ? 135.448 189.875 123.726 1.00 40.98 206 HIS A C 1
ATOM 3264 O O . HIS A 1 206 ? 134.450 190.260 123.102 1.00 43.58 206 HIS A O 1
ATOM 3278 N N . VAL A 1 207 ? 135.747 188.582 123.849 1.00 38.35 207 VAL A N 1
ATOM 3279 C CA . VAL A 1 207 ? 134.878 187.568 123.264 1.00 40.92 207 VAL A CA 1
ATOM 3280 C C . VAL A 1 207 ? 133.543 187.516 123.999 1.00 38.56 207 VAL A C 1
ATOM 3281 O O . VAL A 1 207 ? 132.493 187.312 123.382 1.00 39.83 207 VAL A O 1
ATOM 3294 N N . LEU A 1 208 ? 133.554 187.694 125.321 1.00 35.71 208 LEU A N 1
ATOM 3295 C CA . LEU A 1 208 ? 132.291 187.738 126.052 1.00 35.85 208 LEU A CA 1
ATOM 3296 C C . LEU A 1 208 ? 131.461 188.947 125.638 1.00 38.87 208 LEU A C 1
ATOM 3297 O O . LEU A 1 208 ? 130.229 188.876 125.591 1.00 41.76 208 LEU A O 1
ATOM 3313 N N . ALA A 1 209 ? 132.116 190.073 125.349 1.00 45.95 209 ALA A N 1
ATOM 3314 C CA . ALA A 1 209 ? 131.395 191.220 124.803 1.00 47.05 209 ALA A CA 1
ATOM 3315 C C . ALA A 1 209 ? 130.791 190.893 123.443 1.00 46.04 209 ALA A C 1
ATOM 3316 O O . ALA A 1 209 ? 129.644 191.257 123.161 1.00 51.10 209 ALA A O 1
ATOM 3323 N N . GLN A 1 210 ? 131.548 190.208 122.584 1.00 44.10 210 GLN A N 1
ATOM 3324 C CA . GLN A 1 210 ? 131.015 189.828 121.278 1.00 46.13 210 GLN A CA 1
ATOM 3325 C C . GLN A 1 210 ? 129.829 188.879 121.407 1.00 46.22 210 GLN A C 1
ATOM 3326 O O . GLN A 1 210 ? 128.884 188.958 120.614 1.00 42.15 210 GLN A O 1
ATOM 3340 N N . LEU A 1 211 ? 129.864 187.970 122.381 1.00 43.97 211 LEU A N 1
ATOM 3341 C CA . LEU A 1 211 ? 128.829 186.951 122.513 1.00 41.63 211 LEU A CA 1
ATOM 3342 C C . LEU A 1 211 ? 127.520 187.504 123.054 1.00 44.01 211 LEU A C 1
ATOM 3343 O O . LEU A 1 211 ? 126.462 186.932 122.776 1.00 41.90 211 LEU A O 1
ATOM 3359 N N . ASP A 1 212 ? 127.566 188.590 123.810 1.00 44.47 212 ASP A N 1
ATOM 3360 C CA . ASP A 1 212 ? 126.370 189.220 124.345 1.00 46.12 212 ASP A CA 1
ATOM 3361 C C . ASP A 1 212 ? 125.428 189.596 123.206 1.00 52.22 212 ASP A C 1
ATOM 3362 O O . ASP A 1 212 ? 125.802 190.395 122.339 1.00 50.83 212 ASP A O 1
ATOM 3371 N N . PRO A 1 213 ? 124.204 189.057 123.164 1.00 58.38 213 PRO A N 1
ATOM 3372 C CA . PRO A 1 213 ? 123.282 189.417 122.077 1.00 58.93 213 PRO A CA 1
ATOM 3373 C C . PRO A 1 213 ? 122.829 190.864 122.107 1.00 63.51 213 PRO A C 1
ATOM 3374 O O . PRO A 1 213 ? 122.346 191.364 121.085 1.00 64.34 213 PRO A O 1
ATOM 3385 N N . ARG A 1 214 ? 122.970 191.554 123.236 1.00 66.73 214 ARG A N 1
ATOM 3386 C CA . ARG A 1 214 ? 122.561 192.946 123.348 1.00 68.58 214 ARG A CA 1
ATOM 3387 C C . ARG A 1 214 ? 123.623 193.923 122.867 1.00 71.71 214 ARG A C 1
ATOM 3388 O O . ARG A 1 214 ? 123.279 194.935 122.250 1.00 73.23 214 ARG A O 1
ATOM 3409 N N . LYS A 1 215 ? 124.901 193.644 123.119 1.00 76.64 215 LYS A N 1
ATOM 3410 C CA . LYS A 1 215 ? 125.984 194.516 122.675 1.00 78.79 215 LYS A CA 1
ATOM 3411 C C . LYS A 1 215 ? 126.216 194.306 121.185 1.00 83.62 215 LYS A C 1
ATOM 3412 O O . LYS A 1 215 ? 126.415 193.175 120.732 1.00 79.24 215 LYS A O 1
ATOM 3431 N N . SER A 1 216 ? 126.191 195.397 120.421 1.00 92.66 216 SER A N 1
ATOM 3432 C CA . SER A 1 216 ? 126.527 195.363 119.006 1.00 95.68 216 SER A CA 1
ATOM 3433 C C . SER A 1 216 ? 127.461 196.486 118.579 1.00 98.59 216 SER A C 1
ATOM 3434 O O . SER A 1 216 ? 127.676 196.660 117.375 1.00 95.58 216 SER A O 1
ATOM 3442 N N . SER A 1 217 ? 128.020 197.248 119.519 1.00 99.01 217 SER A N 1
ATOM 3443 C CA . SER A 1 217 ? 128.861 198.397 119.208 1.00 99.95 217 SER A CA 1
ATOM 3444 C C . SER A 1 217 ? 130.351 198.121 119.370 1.00 100.31 217 SER A C 1
ATOM 3445 O O . SER A 1 217 ? 131.157 199.039 119.190 1.00 96.35 217 SER A O 1
ATOM 3453 N N . VAL A 1 218 ? 130.738 196.893 119.702 1.00 96.43 218 VAL A N 1
ATOM 3454 C CA . VAL A 1 218 ? 132.139 196.549 119.923 1.00 96.10 218 VAL A CA 1
ATOM 3455 C C . VAL A 1 218 ? 132.732 196.025 118.622 1.00 94.49 218 VAL A C 1
ATOM 3456 O O . VAL A 1 218 ? 132.028 195.416 117.807 1.00 92.31 218 VAL A O 1
ATOM 3469 N N . GLN A 1 219 ? 134.026 196.273 118.419 1.00 90.45 219 GLN A N 1
ATOM 3470 C CA . GLN A 1 219 ? 134.714 195.740 117.251 1.00 91.79 219 GLN A CA 1
ATOM 3471 C C . GLN A 1 219 ? 134.884 194.231 117.375 1.00 90.32 219 GLN A C 1
ATOM 3472 O O . GLN A 1 219 ? 135.017 193.691 118.476 1.00 89.69 219 GLN A O 1
ATOM 3486 N N . GLU A 1 220 ? 134.885 193.552 116.231 1.00 85.91 220 GLU A N 1
ATOM 3487 C CA . GLU A 1 220 ? 135.014 192.098 116.157 1.00 81.01 220 GLU A CA 1
ATOM 3488 C C . GLU A 1 220 ? 136.398 191.675 115.687 1.00 78.40 220 GLU A C 1
ATOM 3489 O O . GLU A 1 220 ? 136.521 190.733 114.900 1.00 77.92 220 GLU A O 1
ATOM 3501 N N . SER A 1 221 ? 137.447 192.363 116.137 1.00 75.10 221 SER A N 1
ATOM 3502 C CA . SER A 1 221 ? 138.801 192.121 115.651 1.00 74.93 221 SER A CA 1
ATOM 3503 C C . SER A 1 221 ? 139.061 190.632 115.469 1.00 69.47 221 SER A C 1
ATOM 3504 O O . SER A 1 221 ? 138.988 189.852 116.420 1.00 65.49 221 SER A O 1
ATOM 3512 N N . GLU A 1 222 ? 139.370 190.249 114.230 1.00 66.86 222 GLU A N 1
ATOM 3513 C CA . GLU A 1 222 ? 139.521 188.839 113.895 1.00 67.16 222 GLU A CA 1
ATOM 3514 C C . GLU A 1 222 ? 140.690 188.199 114.632 1.00 62.46 222 GLU A C 1
ATOM 3515 O O . GLU A 1 222 ? 140.649 187.000 114.933 1.00 59.24 222 GLU A O 1
ATOM 3527 N N . GLN A 1 223 ? 141.737 188.974 114.922 1.00 60.02 223 GLN A N 1
ATOM 3528 C CA . GLN A 1 223 ? 142.920 188.413 115.568 1.00 60.66 223 GLN A CA 1
ATOM 3529 C C . GLN A 1 223 ? 142.579 187.824 116.931 1.00 56.12 223 GLN A C 1
ATOM 3530 O O . GLN A 1 223 ? 142.937 186.677 117.229 1.00 52.58 223 GLN A O 1
ATOM 3544 N N . ARG A 1 224 ? 141.875 188.591 117.767 1.00 54.72 224 ARG A N 1
ATOM 3545 C CA . ARG A 1 224 ? 141.536 188.123 119.106 1.00 52.02 224 ARG A CA 1
ATOM 3546 C C . ARG A 1 224 ? 140.601 186.924 119.065 1.00 46.02 224 ARG A C 1
ATOM 3547 O O . ARG A 1 224 ? 140.744 186.001 119.873 1.00 48.71 224 ARG A O 1
ATOM 3568 N N . ILE A 1 225 ? 139.648 186.916 118.137 1.00 43.96 225 ILE A N 1
ATOM 3569 C CA . ILE A 1 225 ? 138.716 185.800 118.037 1.00 44.89 225 ILE A CA 1
ATOM 3570 C C . ILE A 1 225 ? 139.455 184.527 117.636 1.00 41.74 225 ILE A C 1
ATOM 3571 O O . ILE A 1 225 ? 139.253 183.456 118.224 1.00 41.09 225 ILE A O 1
ATOM 3587 N N . THR A 1 226 ? 140.332 184.630 116.632 1.00 43.21 226 THR A N 1
ATOM 3588 C CA . THR A 1 226 ? 141.108 183.472 116.203 1.00 39.29 226 THR A CA 1
ATOM 3589 C C . THR A 1 226 ? 141.996 182.958 117.327 1.00 33.90 226 THR A C 1
ATOM 3590 O O . THR A 1 226 ? 142.102 181.744 117.539 1.00 35.89 226 THR A O 1
ATOM 3601 N N . GLU A 1 227 ? 142.634 183.868 118.067 1.00 36.68 227 GLU A N 1
ATOM 3602 C CA . GLU A 1 227 ? 143.482 183.455 119.181 1.00 37.87 227 GLU A CA 1
ATOM 3603 C C . GLU A 1 227 ? 142.680 182.722 120.249 1.00 33.24 227 GLU A C 1
ATOM 3604 O O . GLU A 1 227 ? 143.095 181.656 120.731 1.00 36.00 227 GLU A O 1
ATOM 3616 N N . PHE A 1 228 ? 141.532 183.282 120.637 1.00 34.65 228 PHE A N 1
ATOM 3617 C CA . PHE A 1 228 ? 140.681 182.641 121.633 1.00 32.88 228 PHE A CA 1
ATOM 3618 C C . PHE A 1 228 ? 140.292 181.236 121.191 1.00 30.33 228 PHE A C 1
ATOM 3619 O O . PHE A 1 228 ? 140.407 180.269 121.961 1.00 31.65 228 PHE A O 1
ATOM 3636 N N . TYR A 1 229 ? 139.839 181.105 119.942 1.00 27.76 229 TYR A N 1
ATOM 3637 C CA . TYR A 1 229 ? 139.414 179.803 119.442 1.00 27.52 229 TYR A CA 1
ATOM 3638 C C . TYR A 1 229 ? 140.562 178.803 119.484 1.00 29.50 229 TYR A C 1
ATOM 3639 O O . TYR A 1 229 ? 140.396 177.663 119.942 1.00 27.53 229 TYR A O 1
ATOM 3657 N N . THR A 1 230 ? 141.741 179.219 119.010 1.00 32.47 230 THR A N 1
ATOM 3658 C CA . THR A 1 230 ? 142.882 178.313 118.941 1.00 27.90 230 THR A CA 1
ATOM 3659 C C . THR A 1 230 ? 143.269 177.812 120.325 1.00 26.90 230 THR A C 1
ATOM 3660 O O . THR A 1 230 ? 143.519 176.616 120.519 1.00 32.70 230 THR A O 1
ATOM 3671 N N . ARG A 1 231 ? 143.321 178.713 121.307 1.00 27.12 231 ARG A N 1
ATOM 3672 C CA . ARG A 1 231 ? 143.731 178.297 122.644 1.00 25.76 231 ARG A CA 1
ATOM 3673 C C . ARG A 1 231 ? 142.711 177.353 123.271 1.00 22.23 231 ARG A C 1
ATOM 3674 O O . ARG A 1 231 ? 143.083 176.338 123.889 1.00 30.49 231 ARG A O 1
ATOM 3695 N N . VAL A 1 232 ? 141.419 177.650 123.099 1.00 25.09 232 VAL A N 1
ATOM 3696 C CA . VAL A 1 232 ? 140.383 176.778 123.649 1.00 23.49 232 VAL A CA 1
ATOM 3697 C C . VAL A 1 232 ? 140.494 175.382 123.044 1.00 23.81 232 VAL A C 1
ATOM 3698 O O . VAL A 1 232 ? 140.448 174.372 123.756 1.00 25.15 232 VAL A O 1
ATOM 3711 N N . MET A 1 233 ? 140.670 175.305 121.723 1.00 25.28 233 MET A N 1
ATOM 3712 C CA . MET A 1 233 ? 140.724 174.000 121.069 1.00 25.58 233 MET A CA 1
ATOM 3713 C C . MET A 1 233 ? 141.987 173.227 121.431 1.00 25.83 233 MET A C 1
ATOM 3714 O O . MET A 1 233 ? 141.953 171.994 121.504 1.00 25.99 233 MET A O 1
ATOM 3728 N N . ARG A 1 234 ? 143.107 173.918 121.660 1.00 24.98 234 ARG A N 1
ATOM 3729 C CA . ARG A 1 234 ? 144.319 173.224 122.085 1.00 21.32 234 ARG A CA 1
ATOM 3730 C C . ARG A 1 234 ? 144.118 172.551 123.441 1.00 20.52 234 ARG A C 1
ATOM 3731 O O . ARG A 1 234 ? 144.422 171.357 123.620 1.00 26.45 234 ARG A O 1
ATOM 3752 N N . ASP A 1 235 ? 143.586 173.297 124.412 1.00 20.93 235 ASP A N 1
ATOM 3753 C CA . ASP A 1 235 ? 143.333 172.681 125.714 1.00 20.20 235 ASP A CA 1
ATOM 3754 C C . ASP A 1 235 ? 142.311 171.550 125.600 1.00 20.98 235 ASP A C 1
ATOM 3755 O O . ASP A 1 235 ? 142.438 170.512 126.269 1.00 24.70 235 ASP A O 1
ATOM 3764 N N . THR A 1 236 ? 141.300 171.722 124.744 1.00 20.72 236 THR A N 1
ATOM 3765 C CA . THR A 1 236 ? 140.308 170.669 124.549 1.00 18.92 236 THR A CA 1
ATOM 3766 C C . THR A 1 236 ? 140.948 169.389 124.018 1.00 18.21 236 THR A C 1
ATOM 3767 O O . THR A 1 236 ? 140.605 168.287 124.464 1.00 17.43 236 THR A O 1
ATOM 3778 N N . SER A 1 237 ? 141.852 169.509 123.042 1.00 23.29 237 SER A N 1
ATOM 3779 C CA . SER A 1 237 ? 142.501 168.323 122.491 1.00 19.12 237 SER A CA 1
ATOM 3780 C C . SER A 1 237 ? 143.290 167.593 123.566 1.00 16.81 237 SER A C 1
ATOM 3781 O O . SER A 1 237 ? 143.232 166.360 123.669 1.00 19.64 237 SER A O 1
ATOM 3789 N N . THR A 1 238 ? 144.032 168.340 124.386 1.00 15.07 238 THR A N 1
ATOM 3790 C CA . THR A 1 238 ? 144.753 167.694 125.482 1.00 17.32 238 THR A CA 1
ATOM 3791 C C . THR A 1 238 ? 143.798 166.893 126.367 1.00 14.62 238 THR A C 1
ATOM 3792 O O . THR A 1 238 ? 144.035 165.710 126.664 1.00 16.15 238 THR A O 1
ATOM 3803 N N . VAL A 1 239 ? 142.698 167.525 126.784 1.00 19.50 239 VAL A N 1
ATOM 3804 C CA . VAL A 1 239 ? 141.774 166.873 127.712 1.00 19.50 239 VAL A CA 1
ATOM 3805 C C . VAL A 1 239 ? 141.182 165.612 127.087 1.00 17.57 239 VAL A C 1
ATOM 3806 O O . VAL A 1 239 ? 141.116 164.553 127.722 1.00 18.46 239 VAL A O 1
ATOM 3819 N N . ALA A 1 240 ? 140.743 165.708 125.831 1.00 17.83 240 ALA A N 1
ATOM 3820 C CA . ALA A 1 240 ? 140.092 164.573 125.184 1.00 14.32 240 ALA A CA 1
ATOM 3821 C C . ALA A 1 240 ? 141.053 163.402 125.003 1.00 15.42 240 ALA A C 1
ATOM 3822 O O . ALA A 1 240 ? 140.681 162.241 125.239 1.00 14.89 240 ALA A O 1
ATOM 3829 N N . ASN A 1 241 ? 142.291 163.680 124.580 1.00 18.54 241 ASN A N 1
ATOM 3830 C CA . ASN A 1 241 ? 143.265 162.607 124.412 1.00 14.82 241 ASN A CA 1
ATOM 3831 C C . ASN A 1 241 ? 143.512 161.887 125.729 1.00 13.95 241 ASN A C 1
ATOM 3832 O O . ASN A 1 241 ? 143.460 160.651 125.794 1.00 17.95 241 ASN A O 1
ATOM 3843 N N . GLN A 1 242 ? 143.758 162.645 126.801 1.00 15.50 242 GLN A N 1
ATOM 3844 C CA . GLN A 1 242 ? 144.015 161.993 128.080 1.00 15.58 242 GLN A CA 1
ATOM 3845 C C . GLN A 1 242 ? 142.810 161.181 128.539 1.00 16.53 242 GLN A C 1
ATOM 3846 O O . GLN A 1 242 ? 142.967 160.078 129.072 1.00 18.81 242 GLN A O 1
ATOM 3860 N N . ALA A 1 243 ? 141.596 161.703 128.336 1.00 18.03 243 ALA A N 1
ATOM 3861 C CA . ALA A 1 243 ? 140.401 161.014 128.819 1.00 17.73 243 ALA A CA 1
ATOM 3862 C C . ALA A 1 243 ? 140.194 159.683 128.108 1.00 19.86 243 ALA A C 1
ATOM 3863 O O . ALA A 1 243 ? 139.904 158.660 128.746 1.00 19.77 243 ALA A O 1
ATOM 3870 N N . VAL A 1 244 ? 140.322 159.674 126.781 1.00 22.22 244 VAL A N 1
ATOM 3871 C CA . VAL A 1 244 ? 140.128 158.423 126.055 1.00 19.46 244 VAL A CA 1
ATOM 3872 C C . VAL A 1 244 ? 141.241 157.435 126.385 1.00 21.58 244 VAL A C 1
ATOM 3873 O O . VAL A 1 244 ? 140.997 156.230 126.497 1.00 22.08 244 VAL A O 1
ATOM 3886 N N . CYS A 1 245 ? 142.476 157.918 126.561 1.00 23.98 245 CYS A N 1
ATOM 3887 C CA . CYS A 1 245 ? 143.547 157.009 126.958 1.00 24.92 245 CYS A CA 1
ATOM 3888 C C . CYS A 1 245 ? 143.280 156.413 128.333 1.00 25.44 245 CYS A C 1
ATOM 3889 O O . CYS A 1 245 ? 143.633 155.260 128.598 1.00 29.53 245 CYS A O 1
ATOM 3897 N N . GLU A 1 246 ? 142.669 157.186 129.227 1.00 28.63 246 GLU A N 1
ATOM 3898 C CA . GLU A 1 246 ? 142.432 156.700 130.580 1.00 26.57 246 GLU A CA 1
ATOM 3899 C C . GLU A 1 246 ? 141.301 155.680 130.629 1.00 27.43 246 GLU A C 1
ATOM 3900 O O . GLU A 1 246 ? 141.401 154.678 131.343 1.00 31.81 246 GLU A O 1
ATOM 3912 N N . LEU A 1 247 ? 140.209 155.917 129.896 1.00 26.88 247 LEU A N 1
ATOM 3913 C CA . LEU A 1 247 ? 139.040 155.058 130.073 1.00 25.62 247 LEU A CA 1
ATOM 3914 C C . LEU A 1 247 ? 139.269 153.639 129.565 1.00 31.19 247 LEU A C 1
ATOM 3915 O O . LEU A 1 247 ? 138.579 152.720 130.016 1.00 33.07 247 LEU A O 1
ATOM 3931 N N . THR A 1 248 ? 140.214 153.430 128.652 1.00 31.07 248 THR A N 1
ATOM 3932 C CA . THR A 1 248 ? 140.500 152.102 128.124 1.00 27.83 248 THR A CA 1
ATOM 3933 C C . THR A 1 248 ? 141.615 151.379 128.871 1.00 33.79 248 THR A C 1
ATOM 3934 O O . THR A 1 248 ? 141.926 150.238 128.523 1.00 38.16 248 THR A O 1
ATOM 3945 N N . GLY A 1 249 ? 142.219 152.000 129.879 1.00 31.26 249 GLY A N 1
ATOM 3946 C CA . GLY A 1 249 ? 143.294 151.347 130.615 1.00 34.10 249 GLY A CA 1
ATOM 3947 C C . GLY A 1 249 ? 144.495 151.001 129.764 1.00 36.59 249 GLY A C 1
ATOM 3948 O O . GLY A 1 249 ? 144.989 149.869 129.822 1.00 39.57 249 GLY A O 1
ATOM 3952 N N . SER A 1 250 ? 144.989 151.958 128.981 1.00 34.45 250 SER A N 1
ATOM 3953 C CA . SER A 1 250 ? 145.968 151.659 127.942 1.00 34.66 250 SER A CA 1
ATOM 3954 C C . SER A 1 250 ? 147.405 151.705 128.461 1.00 44.09 250 SER A C 1
ATOM 3955 O O . SER A 1 250 ? 148.173 150.755 128.273 1.00 41.75 250 SER A O 1
ATOM 3963 N N . ALA A 1 251 ? 147.793 152.810 129.099 1.00 37.58 251 ALA A N 1
ATOM 3964 C CA . ALA A 1 251 ? 149.196 153.111 129.398 1.00 28.82 251 ALA A CA 1
ATOM 3965 C C . ALA A 1 251 ? 149.338 153.604 130.842 1.00 28.48 251 ALA A C 1
ATOM 3966 O O . ALA A 1 251 ? 149.853 154.689 131.098 1.00 30.92 251 ALA A O 1
ATOM 3973 N N . GLU A 1 252 ? 148.839 152.808 131.791 1.00 31.01 252 GLU A N 1
ATOM 3974 C CA . GLU A 1 252 ? 148.649 153.281 133.163 1.00 31.13 252 GLU A CA 1
ATOM 3975 C C . GLU A 1 252 ? 149.906 153.931 133.740 1.00 28.40 252 GLU A C 1
ATOM 3976 O O . GLU A 1 252 ? 149.843 155.035 134.293 1.00 32.12 252 GLU A O 1
ATOM 3988 N N . ALA A 1 253 ? 151.051 153.251 133.653 1.00 30.87 253 ALA A N 1
ATOM 3989 C CA . ALA A 1 253 ? 152.252 153.745 134.327 1.00 27.98 253 ALA A CA 1
ATOM 3990 C C . ALA A 1 253 ? 152.752 155.040 133.699 1.00 28.09 253 ALA A C 1
ATOM 3991 O O . ALA A 1 253 ? 153.114 155.993 134.407 1.00 26.56 253 ALA A O 1
ATOM 3998 N N . PHE A 1 254 ? 152.789 155.086 132.369 1.00 28.53 254 PHE A N 1
ATOM 3999 C CA . PHE A 1 254 ? 153.198 156.300 131.678 1.00 30.71 254 PHE A CA 1
ATOM 4000 C C . PHE A 1 254 ? 152.225 157.436 131.967 1.00 29.12 254 PHE A C 1
ATOM 4001 O O . PHE A 1 254 ? 152.641 158.578 132.192 1.00 29.57 254 PHE A O 1
ATOM 4018 N N . LEU A 1 255 ? 150.927 157.130 132.011 1.00 25.92 255 LEU A N 1
ATOM 4019 C CA . LEU A 1 255 ? 149.938 158.159 132.304 1.00 24.76 255 LEU A CA 1
ATOM 4020 C C . LEU A 1 255 ? 150.111 158.714 133.710 1.00 28.00 255 LEU A C 1
ATOM 4021 O O . LEU A 1 255 ? 149.911 159.906 133.930 1.00 32.47 255 LEU A O 1
ATOM 4037 N N . GLU A 1 256 ? 150.477 157.873 134.678 1.00 29.13 256 GLU A N 1
ATOM 4038 C CA . GLU A 1 256 ? 150.651 158.358 136.048 1.00 29.82 256 GLU A CA 1
ATOM 4039 C C . GLU A 1 256 ? 151.901 159.229 136.169 1.00 33.82 256 GLU A C 1
ATOM 4040 O O . GLU A 1 256 ? 151.866 160.342 136.740 1.00 38.78 256 GLU A O 1
ATOM 4052 N N . THR A 1 257 ? 153.012 158.748 135.602 1.00 30.12 257 THR A N 1
ATOM 4053 C CA . THR A 1 257 ? 154.239 159.534 135.586 1.00 30.57 257 THR A CA 1
ATOM 4054 C C . THR A 1 257 ? 154.008 160.892 134.935 1.00 33.17 257 THR A C 1
ATOM 4055 O O . THR A 1 257 ? 154.523 161.913 135.401 1.00 34.72 257 THR A O 1
ATOM 4066 N N . LEU A 1 258 ? 153.234 160.923 133.847 1.00 31.37 258 LEU A N 1
ATOM 4067 C CA . LEU A 1 258 ? 152.975 162.185 133.165 1.00 28.82 258 LEU A CA 1
ATOM 4068 C C . LEU A 1 258 ? 151.964 163.034 133.926 1.00 29.71 258 LEU A C 1
ATOM 4069 O O . LEU A 1 258 ? 152.065 164.265 133.935 1.00 30.98 258 LEU A O 1
ATOM 4085 N N . SER A 1 259 ? 150.986 162.399 134.573 1.00 33.15 259 SER A N 1
ATOM 4086 C CA . SER A 1 259 ? 149.969 163.132 135.312 1.00 35.41 259 SER A CA 1
ATOM 4087 C C . SER A 1 259 ? 150.579 163.987 136.393 1.00 33.04 259 SER A C 1
ATOM 4088 O O . SER A 1 259 ? 150.069 165.077 136.671 1.00 33.35 259 SER A O 1
ATOM 4096 N N . SER A 1 260 ? 151.649 163.510 137.022 1.00 34.01 260 SER A N 1
ATOM 4097 C CA . SER A 1 260 ? 152.297 164.361 138.016 1.00 33.91 260 SER A CA 1
ATOM 4098 C C . SER A 1 260 ? 152.597 165.767 137.482 1.00 31.86 260 SER A C 1
ATOM 4099 O O . SER A 1 260 ? 152.658 166.713 138.274 1.00 24.41 260 SER A O 1
ATOM 4107 N N . PHE A 1 261 ? 152.744 165.939 136.163 1.00 30.61 261 PHE A N 1
ATOM 4108 C CA . PHE A 1 261 ? 153.245 167.178 135.570 1.00 26.69 261 PHE A CA 1
ATOM 4109 C C . PHE A 1 261 ? 152.183 168.055 134.907 1.00 29.38 261 PHE A C 1
ATOM 4110 O O . PHE A 1 261 ? 152.532 169.123 134.400 1.00 28.51 261 PHE A O 1
ATOM 4127 N N . LEU A 1 262 ? 150.914 167.652 134.879 1.00 35.93 262 LEU A N 1
ATOM 4128 C CA . LEU A 1 262 ? 149.914 168.332 134.063 1.00 31.07 262 LEU A CA 1
ATOM 4129 C C . LEU A 1 262 ? 148.800 168.937 134.909 1.00 28.99 262 LEU A C 1
ATOM 4130 O O . LEU A 1 262 ? 148.648 168.624 136.092 1.00 29.71 262 LEU A O 1
ATOM 4146 N N . GLU A 1 263 ? 148.031 169.824 134.277 1.00 26.95 263 GLU A N 1
ATOM 4147 C CA . GLU A 1 263 ? 146.825 170.418 134.847 1.00 29.82 263 GLU A CA 1
ATOM 4148 C C . GLU A 1 263 ? 145.719 170.335 133.808 1.00 25.19 263 GLU A C 1
ATOM 4149 O O . GLU A 1 263 ? 145.801 170.988 132.764 1.00 23.23 263 GLU A O 1
ATOM 4161 N N . LEU A 1 264 ? 144.689 169.546 134.095 1.00 21.82 264 LEU A N 1
ATOM 4162 C CA . LEU A 1 264 ? 143.634 169.254 133.137 1.00 18.23 264 LEU A CA 1
ATOM 4163 C C . LEU A 1 264 ? 142.278 169.615 133.727 1.00 17.39 264 LEU A C 1
ATOM 4164 O O . LEU A 1 264 ? 142.077 169.559 134.941 1.00 19.85 264 LEU A O 1
ATOM 4180 N N . SER A 1 265 ? 141.349 169.980 132.853 1.00 18.45 265 SER A N 1
ATOM 4181 C CA . SER A 1 265 ? 140.055 170.488 133.297 1.00 17.09 265 SER A CA 1
ATOM 4182 C C . SER A 1 265 ? 139.218 169.365 133.903 1.00 18.92 265 SER A C 1
ATOM 4183 O O . SER A 1 265 ? 139.222 168.246 133.380 1.00 21.96 265 SER A O 1
ATOM 4191 N N . PRO A 1 266 ? 138.490 169.617 134.996 1.00 15.13 266 PRO A N 1
ATOM 4192 C CA . PRO A 1 266 ? 137.698 168.546 135.615 1.00 16.15 266 PRO A CA 1
ATOM 4193 C C . PRO A 1 266 ? 136.241 168.474 135.170 1.00 17.89 266 PRO A C 1
ATOM 4194 O O . PRO A 1 266 ? 135.515 167.601 135.660 1.00 18.73 266 PRO A O 1
ATOM 4205 N N . TYR A 1 267 ? 135.789 169.334 134.262 1.00 15.04 267 TYR A N 1
ATOM 4206 C CA . TYR A 1 267 ? 134.371 169.421 133.937 1.00 16.20 267 TYR A CA 1
ATOM 4207 C C . TYR A 1 267 ? 133.973 168.388 132.891 1.00 16.22 267 TYR A C 1
ATOM 4208 O O . TYR A 1 267 ? 134.728 168.104 131.958 1.00 19.03 267 TYR A O 1
ATOM 4226 N N . ARG A 1 268 ? 132.777 167.835 133.046 1.00 16.88 268 ARG A N 1
ATOM 4227 C CA . ARG A 1 268 ? 132.276 166.768 132.195 1.00 16.35 268 ARG A CA 1
ATOM 4228 C C . ARG A 1 268 ? 130.814 167.022 131.860 1.00 17.32 268 ARG A C 1
ATOM 4229 O O . ARG A 1 268 ? 130.113 167.717 132.602 1.00 19.96 268 ARG A O 1
ATOM 4250 N N . PRO A 1 269 ? 130.329 166.486 130.738 1.00 20.06 269 PRO A N 1
ATOM 4251 C CA . PRO A 1 269 ? 128.904 166.621 130.410 1.00 18.00 269 PRO A CA 1
ATOM 4252 C C . PRO A 1 269 ? 128.004 165.873 131.382 1.00 15.49 269 PRO A C 1
ATOM 4253 O O . PRO A 1 269 ? 128.386 164.858 131.965 1.00 17.12 269 PRO A O 1
ATOM 4264 N N . ALA A 1 270 ? 126.785 166.387 131.539 1.00 16.90 270 ALA A N 1
ATOM 4265 C CA . ALA A 1 270 ? 125.787 165.784 132.413 1.00 18.68 270 ALA A CA 1
ATOM 4266 C C . ALA A 1 270 ? 124.419 165.860 131.750 1.00 16.27 270 ALA A C 1
ATOM 4267 O O . ALA A 1 270 ? 123.966 166.947 131.385 1.00 21.28 270 ALA A O 1
ATOM 4274 N N . GLY A 1 271 ? 123.760 164.710 131.610 1.00 18.70 271 GLY A N 1
ATOM 4275 C CA . GLY A 1 271 ? 122.468 164.634 130.953 1.00 17.22 271 GLY A CA 1
ATOM 4276 C C . GLY A 1 271 ? 122.573 164.292 129.481 1.00 17.55 271 GLY A C 1
ATOM 4277 O O . GLY A 1 271 ? 123.633 163.950 128.956 1.00 29.06 271 GLY A O 1
ATOM 4281 N N . THR A 1 272 ? 121.438 164.397 128.800 1.00 15.03 272 THR A N 1
ATOM 4282 C CA . THR A 1 272 ? 121.376 164.095 127.376 1.00 19.71 272 THR A CA 1
ATOM 4283 C C . THR A 1 272 ? 121.717 165.323 126.543 1.00 15.62 272 THR A C 1
ATOM 4284 O O . THR A 1 272 ? 121.162 166.403 126.745 1.00 17.82 272 THR A O 1
ATOM 4295 N N . PHE A 1 273 ? 122.621 165.141 125.588 1.00 15.91 273 PHE A N 1
ATOM 4296 C CA . PHE A 1 273 ? 123.034 166.193 124.673 1.00 17.38 273 PHE A CA 1
ATOM 4297 C C . PHE A 1 273 ? 122.435 165.935 123.298 1.00 17.28 273 PHE A C 1
ATOM 4298 O O . PHE A 1 273 ? 122.432 164.800 122.818 1.00 19.45 273 PHE A O 1
ATOM 4315 N N . VAL A 1 274 ? 121.920 166.985 122.668 1.00 18.33 274 VAL A N 1
ATOM 4316 C CA . VAL A 1 274 ? 121.330 166.891 121.338 1.00 21.99 274 VAL A CA 1
ATOM 4317 C C . VAL A 1 274 ? 122.113 167.822 120.424 1.00 19.15 274 VAL A C 1
ATOM 4318 O O . VAL A 1 274 ? 122.065 169.047 120.585 1.00 22.42 274 VAL A O 1
ATOM 4331 N N . PHE A 1 275 ? 122.831 167.242 119.467 1.00 21.40 275 PHE A N 1
ATOM 4332 C CA . PHE A 1 275 ? 123.581 167.992 118.471 1.00 26.52 275 PHE A CA 1
ATOM 4333 C C . PHE A 1 275 ? 122.692 168.276 117.270 1.00 28.43 275 PHE A C 1
ATOM 4334 O O . PHE A 1 275 ? 121.951 167.402 116.816 1.00 30.83 275 PHE A O 1
ATOM 4351 N N . SER A 1 276 ? 122.768 169.497 116.754 1.00 28.14 276 SER A N 1
ATOM 4352 C CA . SER A 1 276 ? 121.919 169.918 115.650 1.00 35.19 276 SER A CA 1
ATOM 4353 C C . SER A 1 276 ? 122.764 170.388 114.476 1.00 39.73 276 SER A C 1
ATOM 4354 O O . SER A 1 276 ? 123.746 171.113 114.652 1.00 44.22 276 SER A O 1
ATOM 4362 N N . THR A 1 277 ? 122.367 169.968 113.278 1.00 44.54 277 THR A N 1
ATOM 4363 C CA . THR A 1 277 ? 122.909 170.519 112.044 1.00 51.53 277 THR A CA 1
ATOM 4364 C C . THR A 1 277 ? 121.755 170.983 111.169 1.00 52.92 277 THR A C 1
ATOM 4365 O O . THR A 1 277 ? 120.610 171.040 111.625 1.00 52.64 277 THR A O 1
ATOM 4376 N N . GLU A 1 278 ? 122.038 171.316 109.912 1.00 59.05 278 GLU A N 1
ATOM 4377 C CA . GLU A 1 278 ? 120.985 171.801 109.030 1.00 58.56 278 GLU A CA 1
ATOM 4378 C C . GLU A 1 278 ? 120.139 170.664 108.473 1.00 59.50 278 GLU A C 1
ATOM 4379 O O . GLU A 1 278 ? 119.173 170.927 107.750 1.00 59.72 278 GLU A O 1
ATOM 4391 N N . LYS A 1 279 ? 120.476 169.417 108.789 1.00 56.56 279 LYS A N 1
ATOM 4392 C CA . LYS A 1 279 ? 119.760 168.260 108.275 1.00 56.59 279 LYS A CA 1
ATOM 4393 C C . LYS A 1 279 ? 119.374 167.238 109.332 1.00 54.70 279 LYS A C 1
ATOM 4394 O O . LYS A 1 279 ? 118.497 166.414 109.066 1.00 55.35 279 LYS A O 1
ATOM 4413 N N . ARG A 1 280 ? 119.989 167.260 110.513 1.00 48.91 280 ARG A N 1
ATOM 4414 C CA . ARG A 1 280 ? 119.861 166.163 111.459 1.00 48.40 280 ARG A CA 1
ATOM 4415 C C . ARG A 1 280 ? 119.778 166.662 112.894 1.00 44.61 280 ARG A C 1
ATOM 4416 O O . ARG A 1 280 ? 120.228 167.762 113.218 1.00 44.74 280 ARG A O 1
ATOM 4437 N N . LEU A 1 281 ? 119.184 165.829 113.747 1.00 39.93 281 LEU A N 1
ATOM 4438 C CA . LEU A 1 281 ? 119.240 165.972 115.197 1.00 35.44 281 LEU A CA 1
ATOM 4439 C C . LEU A 1 281 ? 119.724 164.650 115.769 1.00 35.21 281 LEU A C 1
ATOM 4440 O O . LEU A 1 281 ? 119.095 163.612 115.544 1.00 39.48 281 LEU A O 1
ATOM 4456 N N . VAL A 1 282 ? 120.830 164.684 116.505 1.00 31.52 282 VAL A N 1
ATOM 4457 C CA . VAL A 1 282 ? 121.450 163.489 117.064 1.00 28.93 282 VAL A CA 1
ATOM 4458 C C . VAL A 1 282 ? 121.457 163.615 118.578 1.00 26.00 282 VAL A C 1
ATOM 4459 O O . VAL A 1 282 ? 121.916 164.627 119.117 1.00 32.12 282 VAL A O 1
ATOM 4472 N N . ALA A 1 283 ? 120.961 162.589 119.258 1.00 26.03 283 ALA A N 1
ATOM 4473 C CA . ALA A 1 283 ? 120.893 162.556 120.710 1.00 20.58 283 ALA A CA 1
ATOM 4474 C C . ALA A 1 283 ? 121.880 161.532 121.250 1.00 21.51 283 ALA A C 1
ATOM 4475 O O . ALA A 1 283 ? 122.047 160.454 120.674 1.00 26.42 283 ALA A O 1
ATOM 4482 N N . VAL A 1 284 ? 122.534 161.878 122.356 1.00 23.79 284 VAL A N 1
ATOM 4483 C CA . VAL A 1 284 ? 123.570 161.051 122.964 1.00 25.31 284 VAL A CA 1
ATOM 4484 C C . VAL A 1 284 ? 123.389 161.077 124.475 1.00 20.43 284 VAL A C 1
ATOM 4485 O O . VAL A 1 284 ? 123.022 162.106 125.048 1.00 24.81 284 VAL A O 1
ATOM 4498 N N . ASN A 1 285 ? 123.643 159.940 125.121 1.00 24.68 285 ASN A N 1
ATOM 4499 C CA . ASN A 1 285 ? 123.521 159.810 126.568 1.00 24.66 285 ASN A CA 1
ATOM 4500 C C . ASN A 1 285 ? 124.841 159.574 127.275 1.00 26.28 285 ASN A C 1
ATOM 4501 O O . ASN A 1 285 ? 124.929 159.823 128.477 1.00 32.60 285 ASN A O 1
ATOM 4512 N N . ASN A 1 286 ? 125.862 159.099 126.569 1.00 24.63 286 ASN A N 1
ATOM 4513 C CA . ASN A 1 286 ? 127.122 158.704 127.184 1.00 23.13 286 ASN A CA 1
ATOM 4514 C C . ASN A 1 286 ? 128.039 159.913 127.323 1.00 20.58 286 ASN A C 1
ATOM 4515 O O . ASN A 1 286 ? 128.353 160.579 126.335 1.00 26.68 286 ASN A O 1
ATOM 4526 N N . SER A 1 287 ? 128.480 160.181 128.554 1.00 21.34 287 SER A N 1
ATOM 4527 C CA . SER A 1 287 ? 129.238 161.396 128.840 1.00 20.00 287 SER A CA 1
ATOM 4528 C C . SER A 1 287 ? 130.562 161.430 128.084 1.00 19.65 287 SER A C 1
ATOM 4529 O O . SER A 1 287 ? 130.927 162.460 127.502 1.00 19.92 287 SER A O 1
ATOM 4537 N N . ASP A 1 288 ? 131.292 160.313 128.078 1.00 22.52 288 ASP A N 1
ATOM 4538 C CA . ASP A 1 288 ? 132.611 160.281 127.456 1.00 20.73 288 ASP A CA 1
ATOM 4539 C C . ASP A 1 288 ? 132.523 160.413 125.940 1.00 20.30 288 ASP A C 1
ATOM 4540 O O . ASP A 1 288 ? 133.354 161.090 125.316 1.00 22.74 288 ASP A O 1
ATOM 4549 N N . ALA A 1 289 ? 131.528 159.771 125.329 1.00 20.61 289 ALA A N 1
ATOM 4550 C CA . ALA A 1 289 ? 131.329 159.930 123.896 1.00 20.21 289 ALA A CA 1
ATOM 4551 C C . ALA A 1 289 ? 130.999 161.374 123.555 1.00 18.29 289 ALA A C 1
ATOM 4552 O O . ALA A 1 289 ? 131.430 161.888 122.519 1.00 21.15 289 ALA A O 1
ATOM 4559 N N . ILE A 1 290 ? 130.251 162.053 124.428 1.00 18.08 290 ILE A N 1
ATOM 4560 C CA . ILE A 1 290 ? 129.939 163.460 124.202 1.00 15.18 290 ILE A CA 1
ATOM 4561 C C . ILE A 1 290 ? 131.199 164.312 124.301 1.00 14.20 290 ILE A C 1
ATOM 4562 O O . ILE A 1 290 ? 131.364 165.272 123.550 1.00 18.48 290 ILE A O 1
ATOM 4578 N N . LEU A 1 291 ? 132.100 163.995 125.231 1.00 14.13 291 LEU A N 1
ATOM 4579 C CA . LEU A 1 291 ? 133.365 164.728 125.299 1.00 18.49 291 LEU A CA 1
ATOM 4580 C C . LEU A 1 291 ? 134.169 164.567 124.006 1.00 17.97 291 LEU A C 1
ATOM 4581 O O . LEU A 1 291 ? 134.656 165.552 123.419 1.00 21.79 291 LEU A O 1
ATOM 4597 N N . GLN A 1 292 ? 134.297 163.326 123.530 1.00 14.43 292 GLN A N 1
ATOM 4598 C CA . GLN A 1 292 ? 135.014 163.098 122.278 1.00 16.53 292 GLN A CA 1
ATOM 4599 C C . GLN A 1 292 ? 134.353 163.843 121.122 1.00 17.83 292 GLN A C 1
ATOM 4600 O O . GLN A 1 292 ? 135.041 164.413 120.267 1.00 20.11 292 GLN A O 1
ATOM 4614 N N . MET A 1 293 ? 133.019 163.842 121.074 1.00 21.88 293 MET A N 1
ATOM 4615 C CA . MET A 1 293 ? 132.311 164.524 119.995 1.00 20.50 293 MET A CA 1
ATOM 4616 C C . MET A 1 293 ? 132.479 166.036 120.085 1.00 19.97 293 MET A C 1
ATOM 4617 O O . MET A 1 293 ? 132.598 166.714 119.060 1.00 22.86 293 MET A O 1
ATOM 4631 N N . LEU A 1 294 ? 132.476 166.585 121.299 1.00 19.87 294 LEU A N 1
ATOM 4632 C CA . LEU A 1 294 ? 132.704 168.013 121.464 1.00 17.43 294 LEU A CA 1
ATOM 4633 C C . LEU A 1 294 ? 134.056 168.407 120.902 1.00 16.76 294 LEU A C 1
ATOM 4634 O O . LEU A 1 294 ? 134.213 169.506 120.360 1.00 22.10 294 LEU A O 1
ATOM 4650 N N . PHE A 1 295 ? 135.056 167.532 121.029 1.00 21.85 295 PHE A N 1
ATOM 4651 C CA . PHE A 1 295 ? 136.332 167.851 120.391 1.00 19.79 295 PHE A CA 1
ATOM 4652 C C . PHE A 1 295 ? 136.269 167.683 118.871 1.00 19.15 295 PHE A C 1
ATOM 4653 O O . PHE A 1 295 ? 136.705 168.566 118.125 1.00 21.77 295 PHE A O 1
ATOM 4670 N N . TYR A 1 296 ? 135.722 166.564 118.388 1.00 18.68 296 TYR A N 1
ATOM 4671 C CA . TYR A 1 296 ? 135.932 166.191 116.990 1.00 18.73 296 TYR A CA 1
ATOM 4672 C C . TYR A 1 296 ? 134.931 166.803 116.015 1.00 23.18 296 TYR A C 1
ATOM 4673 O O . TYR A 1 296 ? 135.199 166.799 114.810 1.00 23.87 296 TYR A O 1
ATOM 4691 N N . THR A 1 297 ? 133.797 167.331 116.479 1.00 28.14 297 THR A N 1
ATOM 4692 C CA . THR A 1 297 ? 132.845 167.927 115.547 1.00 23.46 297 THR A CA 1
ATOM 4693 C C . THR A 1 297 ? 133.221 169.344 115.142 1.00 27.06 297 THR A C 1
ATOM 4694 O O . THR A 1 297 ? 132.542 169.920 114.287 1.00 33.46 297 THR A O 1
ATOM 4705 N N . SER A 1 298 ? 134.275 169.914 115.721 1.00 31.83 298 SER A N 1
ATOM 4706 C CA . SER A 1 298 ? 134.639 171.304 115.496 1.00 31.33 298 SER A CA 1
ATOM 4707 C C . SER A 1 298 ? 135.872 171.467 114.612 1.00 31.19 298 SER A C 1
ATOM 4708 O O . SER A 1 298 ? 136.319 172.596 114.398 1.00 35.66 298 SER A O 1
ATOM 4716 N N . GLN A 1 299 ? 136.424 170.379 114.084 1.00 31.35 299 GLN A N 1
ATOM 4717 C CA . GLN A 1 299 ? 137.642 170.451 113.290 1.00 30.83 299 GLN A CA 1
ATOM 4718 C C . GLN A 1 299 ? 137.345 170.880 111.857 1.00 35.34 299 GLN A C 1
ATOM 4719 O O . GLN A 1 299 ? 136.236 170.702 111.349 1.00 40.43 299 GLN A O 1
ATOM 4733 N N . ALA A 1 300 ? 138.358 171.448 111.207 1.00 35.67 300 ALA A N 1
ATOM 4734 C CA . ALA A 1 300 ? 138.240 171.890 109.825 1.00 42.16 300 ALA A CA 1
ATOM 4735 C C . ALA A 1 300 ? 138.649 170.782 108.863 1.00 43.98 300 ALA A C 1
ATOM 4736 O O . ALA A 1 300 ? 139.457 169.911 109.193 1.00 47.43 300 ALA A O 1
ATOM 4743 N N . SER A 1 301 ? 138.087 170.828 107.655 1.00 47.17 301 SER A N 1
ATOM 4744 C CA . SER A 1 301 ? 138.347 169.817 106.642 1.00 47.14 301 SER A CA 1
ATOM 4745 C C . SER A 1 301 ? 139.143 170.328 105.449 1.00 53.42 301 SER A C 1
ATOM 4746 O O . SER A 1 301 ? 139.672 169.509 104.690 1.00 51.57 301 SER A O 1
ATOM 4754 N N . ASP A 1 302 ? 139.245 171.640 105.257 1.00 60.99 302 ASP A N 1
ATOM 4755 C CA . ASP A 1 302 ? 140.087 172.210 104.215 1.00 62.99 302 ASP A CA 1
ATOM 4756 C C . ASP A 1 302 ? 140.733 173.478 104.757 1.00 63.48 302 ASP A C 1
ATOM 4757 O O . ASP A 1 302 ? 140.462 173.907 105.881 1.00 61.74 302 ASP A O 1
ATOM 4766 N N . GLU A 1 303 ? 141.600 174.076 103.943 1.00 65.19 303 GLU A N 1
ATOM 4767 C CA . GLU A 1 303 ? 142.121 175.398 104.250 1.00 66.58 303 GLU A CA 1
ATOM 4768 C C . GLU A 1 303 ? 141.065 176.475 104.043 1.00 65.39 303 GLU A C 1
ATOM 4769 O O . GLU A 1 303 ? 141.165 177.552 104.640 1.00 59.59 303 GLU A O 1
ATOM 4781 N N . GLN A 1 304 ? 140.051 176.195 103.222 1.00 68.50 304 GLN A N 1
ATOM 4782 C CA . GLN A 1 304 ? 138.953 177.137 103.040 1.00 63.17 304 GLN A CA 1
ATOM 4783 C C . GLN A 1 304 ? 138.034 177.141 104.253 1.00 59.98 304 GLN A C 1
ATOM 4784 O O . GLN A 1 304 ? 137.541 178.197 104.662 1.00 60.49 304 GLN A O 1
ATOM 4798 N N . GLU A 1 305 ? 137.787 175.967 104.836 1.00 58.89 305 GLU A N 1
ATOM 4799 C CA . GLU A 1 305 ? 136.967 175.895 106.040 1.00 54.61 305 GLU A CA 1
ATOM 4800 C C . GLU A 1 305 ? 137.619 176.639 107.197 1.00 53.10 305 GLU A C 1
ATOM 4801 O O . GLU A 1 305 ? 136.939 177.339 107.954 1.00 55.99 305 GLU A O 1
ATOM 4813 N N . TRP A 1 306 ? 138.937 176.501 107.351 1.00 50.81 306 TRP A N 1
ATOM 4814 C CA . TRP A 1 306 ? 139.619 177.099 108.491 1.00 49.93 306 TRP A CA 1
ATOM 4815 C C . TRP A 1 306 ? 139.499 178.617 108.507 1.00 48.12 306 TRP A C 1
ATOM 4816 O O . TRP A 1 306 ? 139.681 179.231 109.562 1.00 49.03 306 TRP A O 1
ATOM 4837 N N . SER A 1 307 ? 139.191 179.236 107.372 1.00 51.41 307 SER A N 1
ATOM 4838 C CA . SER A 1 307 ? 139.100 180.686 107.300 1.00 54.12 307 SER A CA 1
ATOM 4839 C C . SER A 1 307 ? 137.738 181.223 107.725 1.00 55.64 307 SER A C 1
ATOM 4840 O O . SER A 1 307 ? 137.543 182.442 107.711 1.00 57.64 307 SER A O 1
ATOM 4848 N N . LEU A 1 308 ? 136.799 180.356 108.100 1.00 51.52 308 LEU A N 1
ATOM 4849 C CA . LEU A 1 308 ? 135.458 180.775 108.473 1.00 51.14 308 LEU A CA 1
ATOM 4850 C C . LEU A 1 308 ? 134.997 180.250 109.823 1.00 49.53 308 LEU A C 1
ATOM 4851 O O . LEU A 1 308 ? 133.931 180.663 110.290 1.00 51.95 308 LEU A O 1
ATOM 4867 N N . ILE A 1 309 ? 135.756 179.369 110.463 1.00 44.91 309 ILE A N 1
ATOM 4868 C CA . ILE A 1 309 ? 135.276 178.636 111.631 1.00 41.36 309 ILE A CA 1
ATOM 4869 C C . ILE A 1 309 ? 135.332 179.502 112.886 1.00 38.37 309 ILE A C 1
ATOM 4870 O O . ILE A 1 309 ? 134.393 179.461 113.692 1.00 40.95 309 ILE A O 1
ATOM 4886 N N . PRO A 1 310 ? 136.397 180.271 113.120 1.00 42.56 310 PRO A N 1
ATOM 4887 C CA . PRO A 1 310 ? 136.425 181.089 114.343 1.00 41.52 310 PRO A CA 1
ATOM 4888 C C . PRO A 1 310 ? 135.247 182.042 114.465 1.00 40.26 310 PRO A C 1
ATOM 4889 O O . PRO A 1 310 ? 134.729 182.238 115.570 1.00 38.68 310 PRO A O 1
ATOM 4900 N N . PHE A 1 311 ? 134.808 182.644 113.358 1.00 44.76 311 PHE A N 1
ATOM 4901 C CA . PHE A 1 311 ? 133.648 183.530 113.393 1.00 46.08 311 PHE A CA 1
ATOM 4902 C C . PHE A 1 311 ? 132.343 182.747 113.438 1.00 45.29 311 PHE A C 1
ATOM 4903 O O . PHE A 1 311 ? 131.371 183.188 114.063 1.00 43.20 311 PHE A O 1
ATOM 4920 N N . ARG A 1 312 ? 132.302 181.593 112.772 1.00 45.82 312 ARG A N 1
ATOM 4921 C CA . ARG A 1 312 ? 131.114 180.751 112.810 1.00 43.69 312 ARG A CA 1
ATOM 4922 C C . ARG A 1 312 ? 130.810 180.292 114.230 1.00 40.29 312 ARG A C 1
ATOM 4923 O O . ARG A 1 312 ? 129.643 180.182 114.620 1.00 40.58 312 ARG A O 1
ATOM 4944 N N . SER A 1 313 ? 131.850 180.005 115.015 1.00 37.05 313 SER A N 1
ATOM 4945 C CA . SER A 1 313 ? 131.636 179.520 116.372 1.00 33.30 313 SER A CA 1
ATOM 4946 C C . SER A 1 313 ? 130.977 180.573 117.251 1.00 33.95 313 SER A C 1
ATOM 4947 O O . SER A 1 313 ? 130.287 180.231 118.216 1.00 35.32 313 SER A O 1
ATOM 4955 N N . ILE A 1 314 ? 131.197 181.853 116.956 1.00 38.72 314 ILE A N 1
ATOM 4956 C CA . ILE A 1 314 ? 130.513 182.912 117.688 1.00 39.63 314 ILE A CA 1
ATOM 4957 C C . ILE A 1 314 ? 129.121 183.141 117.117 1.00 36.85 314 ILE A C 1
ATOM 4958 O O . ILE A 1 314 ? 128.160 183.361 117.860 1.00 34.57 314 ILE A O 1
ATOM 4974 N N . ARG A 1 315 ? 128.990 183.092 115.792 1.00 39.74 315 ARG A N 1
ATOM 4975 C CA . ARG A 1 315 ? 127.692 183.325 115.170 1.00 39.00 315 ARG A CA 1
ATOM 4976 C C . ARG A 1 315 ? 126.691 182.231 115.513 1.00 37.67 315 ARG A C 1
ATOM 4977 O O . ARG A 1 315 ? 125.481 182.463 115.444 1.00 38.86 315 ARG A O 1
ATOM 4998 N N . ASP A 1 316 ? 127.164 181.036 115.869 1.00 39.06 316 ASP A N 1
ATOM 4999 C CA . ASP A 1 316 ? 126.267 179.917 116.131 1.00 34.80 316 ASP A CA 1
ATOM 5000 C C . ASP A 1 316 ? 125.721 179.894 117.552 1.00 34.35 316 ASP A C 1
ATOM 5001 O O . ASP A 1 316 ? 124.882 179.042 117.857 1.00 36.46 316 ASP A O 1
ATOM 5010 N N . HIS A 1 317 ? 126.167 180.789 118.428 1.00 32.93 317 HIS A N 1
ATOM 5011 C CA . HIS A 1 317 ? 125.534 180.927 119.730 1.00 28.87 317 HIS A CA 1
ATOM 5012 C C . HIS A 1 317 ? 124.201 181.658 119.649 1.00 34.94 317 HIS A C 1
ATOM 5013 O O . HIS A 1 317 ? 123.458 181.665 120.635 1.00 35.87 317 HIS A O 1
ATOM 5027 N N . HIS A 1 318 ? 123.882 182.262 118.502 1.00 32.34 318 HIS A N 1
ATOM 5028 C CA . HIS A 1 318 ? 122.650 183.016 118.303 1.00 35.49 318 HIS A CA 1
ATOM 5029 C C . HIS A 1 318 ? 121.774 182.379 117.232 1.00 38.25 318 HIS A C 1
ATOM 5030 O O . HIS A 1 318 ? 121.159 183.084 116.432 1.00 44.86 318 HIS A O 1
ATOM 5044 N N . SER A 1 319 ? 121.706 181.050 117.197 1.00 36.01 319 SER A N 1
ATOM 5045 C CA . SER A 1 319 ? 121.019 180.349 116.119 1.00 39.23 319 SER A CA 1
ATOM 5046 C C . SER A 1 319 ? 120.034 179.316 116.649 1.00 41.34 319 SER A C 1
ATOM 5047 O O . SER A 1 319 ? 119.704 178.355 115.951 1.00 39.29 319 SER A O 1
ATOM 5055 N N . TYR A 1 320 ? 119.546 179.495 117.876 1.00 37.63 320 TYR A N 1
ATOM 5056 C CA . TYR A 1 320 ? 118.623 178.534 118.460 1.00 34.28 320 TYR A CA 1
ATOM 5057 C C . TYR A 1 320 ? 117.168 178.846 118.140 1.00 40.67 320 TYR A C 1
ATOM 5058 O O . TYR A 1 320 ? 116.330 177.936 118.171 1.00 42.86 320 TYR A O 1
ATOM 5076 N N . GLU A 1 321 ? 116.853 180.095 117.799 1.00 44.08 321 GLU A N 1
ATOM 5077 C CA . GLU A 1 321 ? 115.516 180.416 117.312 1.00 43.55 321 GLU A CA 1
ATOM 5078 C C . GLU A 1 321 ? 115.214 179.650 116.029 1.00 46.09 321 GLU A C 1
ATOM 5079 O O . GLU A 1 321 ? 114.133 179.069 115.872 1.00 50.16 321 GLU A O 1
ATOM 5091 N N . GLU A 1 322 ? 116.171 179.631 115.101 1.00 49.37 322 GLU A N 1
ATOM 5092 C CA . GLU A 1 322 ? 115.986 178.892 113.857 1.00 47.97 322 GLU A CA 1
ATOM 5093 C C . GLU A 1 322 ? 115.892 177.398 114.119 1.00 46.55 322 GLU A C 1
ATOM 5094 O O . GLU A 1 322 ? 115.099 176.695 113.482 1.00 51.94 322 GLU A O 1
ATOM 5106 N N . LEU A 1 323 ? 116.698 176.894 115.053 1.00 45.13 323 LEU A N 1
ATOM 5107 C CA . LEU A 1 323 ? 116.640 175.480 115.403 1.00 45.84 323 LEU A CA 1
ATOM 5108 C C . LEU A 1 323 ? 115.256 175.106 115.915 1.00 46.55 323 LEU A C 1
ATOM 5109 O O . LEU A 1 323 ? 114.679 174.093 115.505 1.00 48.15 323 LEU A O 1
ATOM 5125 N N . VAL A 1 324 ? 114.698 175.927 116.803 1.00 47.14 324 VAL A N 1
ATOM 5126 C CA . VAL A 1 324 ? 113.376 175.635 117.344 1.00 49.22 324 VAL A CA 1
ATOM 5127 C C . VAL A 1 324 ? 112.316 175.731 116.252 1.00 46.80 324 VAL A C 1
ATOM 5128 O O . VAL A 1 324 ? 111.398 174.907 116.188 1.00 47.44 324 VAL A O 1
ATOM 5141 N N . GLN A 1 325 ? 112.422 176.730 115.375 1.00 48.20 325 GLN A N 1
ATOM 5142 C CA . GLN A 1 325 ? 111.413 176.890 114.332 1.00 51.66 325 GLN A CA 1
ATOM 5143 C C . GLN A 1 325 ? 111.459 175.762 113.307 1.00 50.05 325 GLN A C 1
ATOM 5144 O O . GLN A 1 325 ? 110.425 175.425 112.723 1.00 50.81 325 GLN A O 1
ATOM 5158 N N . SER A 1 326 ? 112.633 175.177 113.063 1.00 50.84 326 SER A N 1
ATOM 5159 C CA . SER A 1 326 ? 112.788 174.157 112.033 1.00 50.62 326 SER A CA 1
ATOM 5160 C C . SER A 1 326 ? 112.966 172.751 112.595 1.00 53.00 326 SER A C 1
ATOM 5161 O O . SER A 1 326 ? 113.280 171.831 111.835 1.00 54.77 326 SER A O 1
ATOM 5169 N N . MET A 1 327 ? 112.775 172.562 113.902 1.00 50.94 327 MET A N 1
ATOM 5170 C CA . MET A 1 327 ? 112.976 171.247 114.506 1.00 51.52 327 MET A CA 1
ATOM 5171 C C . MET A 1 327 ? 112.239 170.138 113.761 1.00 56.11 327 MET A C 1
ATOM 5172 O O . MET A 1 327 ? 112.809 169.073 113.502 1.00 52.82 327 MET A O 1
ATOM 5186 N N . GLY A 1 328 ? 110.976 170.365 113.409 1.00 55.43 328 GLY A N 1
ATOM 5187 C CA . GLY A 1 328 ? 110.132 169.286 112.922 1.00 51.13 328 GLY A CA 1
ATOM 5188 C C . GLY A 1 328 ? 110.532 168.707 111.577 1.00 55.64 328 GLY A C 1
ATOM 5189 O O . GLY A 1 328 ? 110.062 167.615 111.238 1.00 56.67 328 GLY A O 1
ATOM 5193 N N . LYS A 1 329 ? 111.375 169.394 110.809 1.00 57.11 329 LYS A N 1
ATOM 5194 C CA . LYS A 1 329 ? 111.724 168.929 109.472 1.00 56.12 329 LYS A CA 1
ATOM 5195 C C . LYS A 1 329 ? 112.894 167.952 109.452 1.00 55.82 329 LYS A C 1
ATOM 5196 O O . LYS A 1 329 ? 112.971 167.123 108.539 1.00 52.83 329 LYS A O 1
ATOM 5215 N N . LYS A 1 330 ? 113.792 168.019 110.428 1.00 51.49 330 LYS A N 1
ATOM 5216 C CA . LYS A 1 330 ? 115.064 167.319 110.348 1.00 48.27 330 LYS A CA 1
ATOM 5217 C C . LYS A 1 330 ? 114.906 165.836 110.680 1.00 46.85 330 LYS A C 1
ATOM 5218 O O . LYS A 1 330 ? 113.852 165.370 111.116 1.00 49.60 330 LYS A O 1
ATOM 5237 N N . LEU A 1 331 ? 115.985 165.093 110.454 1.00 47.95 331 LEU A N 1
ATOM 5238 C CA . LEU A 1 331 ? 116.046 163.684 110.811 1.00 51.22 331 LEU A CA 1
ATOM 5239 C C . LEU A 1 331 ? 116.461 163.521 112.268 1.00 49.62 331 LEU A C 1
ATOM 5240 O O . LEU A 1 331 ? 117.113 164.392 112.848 1.00 54.06 331 LEU A O 1
ATOM 5256 N N . PHE A 1 332 ? 116.079 162.392 112.857 1.00 42.33 332 PHE A N 1
ATOM 5257 C CA . PHE A 1 332 ? 116.405 162.084 114.241 1.00 38.94 332 PHE A CA 1
ATOM 5258 C C . PHE A 1 332 ? 117.068 160.719 114.334 1.00 43.77 332 PHE A C 1
ATOM 5259 O O . PHE A 1 332 ? 116.574 159.738 113.773 1.00 42.17 332 PHE A O 1
ATOM 5276 N N . ASN A 1 333 ? 118.188 160.667 115.050 1.00 47.50 333 ASN A N 1
ATOM 5277 C CA . ASN A 1 333 ? 118.878 159.425 115.360 1.00 42.69 333 ASN A CA 1
ATOM 5278 C C . ASN A 1 333 ? 119.259 159.430 116.831 1.00 39.51 333 ASN A C 1
ATOM 5279 O O . ASN A 1 333 ? 119.525 160.482 117.414 1.00 40.45 333 ASN A O 1
ATOM 5290 N N . HIS A 1 334 ? 119.280 158.244 117.424 1.00 36.27 334 HIS A N 1
ATOM 5291 C CA . HIS A 1 334 ? 119.815 158.031 118.763 1.00 31.21 334 HIS A CA 1
ATOM 5292 C C . HIS A 1 334 ? 121.110 157.247 118.600 1.00 37.41 334 HIS A C 1
ATOM 5293 O O . HIS A 1 334 ? 121.100 156.130 118.076 1.00 47.87 334 HIS A O 1
ATOM 5308 N N . LEU A 1 335 ? 122.225 157.833 119.038 1.00 36.22 335 LEU A N 1
ATOM 5309 C CA . LEU A 1 335 ? 123.527 157.246 118.733 1.00 36.68 335 LEU A CA 1
ATOM 5310 C C . LEU A 1 335 ? 123.760 155.957 119.509 1.00 40.73 335 LEU A C 1
ATOM 5311 O O . LEU A 1 335 ? 124.211 154.956 118.941 1.00 44.41 335 LEU A O 1
ATOM 5327 N N . ASP A 1 336 ? 123.469 155.962 120.810 1.00 39.21 336 ASP A N 1
ATOM 5328 C CA . ASP A 1 336 ? 123.774 154.803 121.637 1.00 41.18 336 ASP A CA 1
ATOM 5329 C C . ASP A 1 336 ? 123.065 153.545 121.154 1.00 50.32 336 ASP A C 1
ATOM 5330 O O . ASP A 1 336 ? 123.613 152.447 121.295 1.00 53.87 336 ASP A O 1
ATOM 5339 N N . GLY A 1 337 ? 121.867 153.675 120.594 1.00 46.31 337 GLY A N 1
ATOM 5340 C CA . GLY A 1 337 ? 121.063 152.544 120.187 1.00 48.62 337 GLY A CA 1
ATOM 5341 C C . GLY A 1 337 ? 121.079 152.210 118.712 1.00 58.00 337 GLY A C 1
ATOM 5342 O O . GLY A 1 337 ? 120.190 151.484 118.254 1.00 63.46 337 GLY A O 1
ATOM 5346 N N . GLU A 1 338 ? 122.048 152.708 117.950 1.00 64.56 338 GLU A N 1
ATOM 5347 C CA . GLU A 1 338 ? 122.137 152.432 116.523 1.00 68.01 338 GLU A CA 1
ATOM 5348 C C . GLU A 1 338 ? 123.256 151.440 116.241 1.00 70.93 338 GLU A C 1
ATOM 5349 O O . GLU A 1 338 ? 124.364 151.569 116.769 1.00 68.55 338 GLU A O 1
ATOM 5361 N N . ASN A 1 339 ? 122.955 150.447 115.401 1.00 74.48 339 ASN A N 1
ATOM 5362 C CA . ASN A 1 339 ? 123.939 149.421 115.076 1.00 76.25 339 ASN A CA 1
ATOM 5363 C C . ASN A 1 339 ? 125.159 150.024 114.392 1.00 74.04 339 ASN A C 1
ATOM 5364 O O . ASN A 1 339 ? 126.299 149.762 114.791 1.00 70.52 339 ASN A O 1
ATOM 5375 N N . SER A 1 340 ? 124.940 150.837 113.360 1.00 71.11 340 SER A N 1
ATOM 5376 C CA . SER A 1 340 ? 126.017 151.465 112.605 1.00 66.81 340 SER A CA 1
ATOM 5377 C C . SER A 1 340 ? 125.949 152.970 112.809 1.00 63.93 340 SER A C 1
ATOM 5378 O O . SER A 1 340 ? 124.897 153.583 112.598 1.00 60.02 340 SER A O 1
ATOM 5386 N N . ILE A 1 341 ? 127.075 153.563 113.209 1.00 60.40 341 ILE A N 1
ATOM 5387 C CA . ILE A 1 341 ? 127.151 154.993 113.467 1.00 54.29 341 ILE A CA 1
ATOM 5388 C C . ILE A 1 341 ? 127.987 155.728 112.434 1.00 48.39 341 ILE A C 1
ATOM 5389 O O . ILE A 1 341 ? 128.167 156.944 112.551 1.00 49.67 341 ILE A O 1
ATOM 5405 N N . GLU A 1 342 ? 128.500 155.032 111.419 1.00 51.39 342 GLU A N 1
ATOM 5406 C CA . GLU A 1 342 ? 129.442 155.659 110.498 1.00 53.92 342 GLU A CA 1
ATOM 5407 C C . GLU A 1 342 ? 128.799 156.806 109.724 1.00 52.45 342 GLU A C 1
ATOM 5408 O O . GLU A 1 342 ? 129.402 157.875 109.577 1.00 49.73 342 GLU A O 1
ATOM 5420 N N . SER A 1 343 ? 127.585 156.604 109.210 1.00 50.74 343 SER A N 1
ATOM 5421 C CA . SER A 1 343 ? 126.965 157.620 108.362 1.00 51.99 343 SER A CA 1
ATOM 5422 C C . SER A 1 343 ? 126.588 158.861 109.166 1.00 51.59 343 SER A C 1
ATOM 5423 O O . SER A 1 343 ? 126.825 159.998 108.731 1.00 49.32 343 SER A O 1
ATOM 5431 N N . THR A 1 344 ? 125.998 158.659 110.345 1.00 49.06 344 THR A N 1
ATOM 5432 C CA . THR A 1 344 ? 125.622 159.785 111.191 1.00 49.58 344 THR A CA 1
ATOM 5433 C C . THR A 1 344 ? 126.831 160.650 111.516 1.00 45.69 344 THR A C 1
ATOM 5434 O O . THR A 1 344 ? 126.793 161.876 111.360 1.00 41.45 344 THR A O 1
ATOM 5445 N N . LEU A 1 345 ? 127.921 160.024 111.965 1.00 46.05 345 LEU A N 1
ATOM 5446 C CA . LEU A 1 345 ? 129.113 160.782 112.321 1.00 39.76 345 LEU A CA 1
ATOM 5447 C C . LEU A 1 345 ? 129.798 161.358 111.091 1.00 38.62 345 LEU A C 1
ATOM 5448 O O . LEU A 1 345 ? 130.499 162.367 111.194 1.00 38.94 345 LEU A O 1
ATOM 5464 N N . ASN A 1 346 ? 129.619 160.737 109.925 1.00 43.67 346 ASN A N 1
ATOM 5465 C CA . ASN A 1 346 ? 130.097 161.359 108.695 1.00 46.16 346 ASN A CA 1
ATOM 5466 C C . ASN A 1 346 ? 129.401 162.688 108.457 1.00 44.54 346 ASN A C 1
ATOM 5467 O O . ASN A 1 346 ? 130.052 163.695 108.156 1.00 44.44 346 ASN A O 1
ATOM 5478 N N . ASP A 1 347 ? 128.074 162.714 108.590 1.00 46.24 347 ASP A N 1
ATOM 5479 C CA . ASP A 1 347 ? 127.346 163.960 108.374 1.00 43.50 347 ASP A CA 1
ATOM 5480 C C . ASP A 1 347 ? 127.676 165.020 109.418 1.00 41.32 347 ASP A C 1
ATOM 5481 O O . ASP A 1 347 ? 127.477 166.210 109.157 1.00 39.87 347 ASP A O 1
ATOM 5490 N N . LEU A 1 348 ? 128.174 164.625 110.585 1.00 44.73 348 LEU A N 1
ATOM 5491 C CA . LEU A 1 348 ? 128.532 165.563 111.639 1.00 41.31 348 LEU A CA 1
ATOM 5492 C C . LEU A 1 348 ? 129.969 166.061 111.532 1.00 38.69 348 LEU A C 1
ATOM 5493 O O . LEU A 1 348 ? 130.387 166.875 112.359 1.00 38.95 348 LEU A O 1
ATOM 5509 N N . GLY A 1 349 ? 130.731 165.593 110.548 1.00 36.51 349 GLY A N 1
ATOM 5510 C CA . GLY A 1 349 ? 132.081 166.080 110.353 1.00 33.68 349 GLY A CA 1
ATOM 5511 C C . GLY A 1 349 ? 133.148 165.398 111.178 1.00 33.36 349 GLY A C 1
ATOM 5512 O O . GLY A 1 349 ? 134.157 166.028 111.504 1.00 34.24 349 GLY A O 1
ATOM 5516 N N . VAL A 1 350 ? 132.967 164.124 111.514 1.00 30.82 350 VAL A N 1
ATOM 5517 C CA . VAL A 1 350 ? 133.927 163.363 112.308 1.00 28.11 350 VAL A CA 1
ATOM 5518 C C . VAL A 1 350 ? 134.722 162.466 111.368 1.00 26.96 350 VAL A C 1
ATOM 5519 O O . VAL A 1 350 ? 134.146 161.797 110.502 1.00 30.61 350 VAL A O 1
ATOM 5532 N N . SER A 1 351 ? 136.041 162.459 111.536 1.00 29.03 351 SER A N 1
ATOM 5533 C CA . SER A 1 351 ? 136.927 161.677 110.689 1.00 29.86 351 SER A CA 1
ATOM 5534 C C . SER A 1 351 ? 137.064 160.248 111.216 1.00 32.61 351 SER A C 1
ATOM 5535 O O . SER A 1 351 ? 136.425 159.848 112.191 1.00 37.17 351 SER A O 1
ATOM 5543 N N . THR A 1 352 ? 137.919 159.471 110.547 1.00 33.85 352 THR A N 1
ATOM 5544 C CA . THR A 1 352 ? 138.068 158.057 110.887 1.00 34.24 352 THR A CA 1
ATOM 5545 C C . THR A 1 352 ? 138.614 157.869 112.301 1.00 30.34 352 THR A C 1
ATOM 5546 O O . THR A 1 352 ? 138.132 157.014 113.051 1.00 31.86 352 THR A O 1
ATOM 5557 N N . ARG A 1 353 ? 139.609 158.668 112.687 1.00 28.77 353 ARG A N 1
ATOM 5558 C CA . ARG A 1 353 ? 140.251 158.498 113.989 1.00 30.41 353 ARG A CA 1
ATOM 5559 C C . ARG A 1 353 ? 139.309 158.866 115.135 1.00 30.03 353 ARG A C 1
ATOM 5560 O O . ARG A 1 353 ? 139.180 158.123 116.124 1.00 32.50 353 ARG A O 1
ATOM 5581 N N . GLY A 1 354 ? 138.652 160.022 115.027 1.00 25.42 354 GLY A N 1
ATOM 5582 C CA . GLY A 1 354 ? 137.666 160.387 116.026 1.00 20.54 354 GLY A CA 1
ATOM 5583 C C . GLY A 1 354 ? 136.546 159.374 116.103 1.00 26.94 354 GLY A C 1
ATOM 5584 O O . GLY A 1 354 ? 135.986 159.132 117.174 1.00 32.04 354 GLY A O 1
ATOM 5588 N N . ARG A 1 355 ? 136.206 158.767 114.966 1.00 26.87 355 ARG A N 1
ATOM 5589 C CA . ARG A 1 355 ? 135.202 157.713 114.967 1.00 29.30 355 ARG A CA 1
ATOM 5590 C C . ARG A 1 355 ? 135.681 156.505 115.765 1.00 27.02 355 ARG A C 1
ATOM 5591 O O . ARG A 1 355 ? 134.908 155.908 116.522 1.00 28.76 355 ARG A O 1
ATOM 5612 N N . GLN A 1 356 ? 136.963 156.148 115.631 1.00 26.35 356 GLN A N 1
ATOM 5613 C CA . GLN A 1 356 ? 137.518 155.086 116.468 1.00 28.00 356 GLN A CA 1
ATOM 5614 C C . GLN A 1 356 ? 137.344 155.401 117.947 1.00 25.44 356 GLN A C 1
ATOM 5615 O O . GLN A 1 356 ? 136.964 154.532 118.741 1.00 23.60 356 GLN A O 1
ATOM 5629 N N . TYR A 1 357 ? 137.635 156.638 118.341 1.00 27.84 357 TYR A N 1
ATOM 5630 C CA . TYR A 1 357 ? 137.624 156.957 119.769 1.00 25.19 357 TYR A CA 1
ATOM 5631 C C . TYR A 1 357 ? 136.199 157.054 120.324 1.00 23.65 357 TYR A C 1
ATOM 5632 O O . TYR A 1 357 ? 135.940 156.644 121.466 1.00 26.06 357 TYR A O 1
ATOM 5650 N N . VAL A 1 358 ? 135.252 157.542 119.523 1.00 23.93 358 VAL A N 1
ATOM 5651 C CA . VAL A 1 358 ? 133.848 157.528 119.939 1.00 23.44 358 VAL A CA 1
ATOM 5652 C C . VAL A 1 358 ? 133.344 156.091 120.070 1.00 24.00 358 VAL A C 1
ATOM 5653 O O . VAL A 1 358 ? 132.618 155.745 121.022 1.00 32.10 358 VAL A O 1
ATOM 5666 N N . GLN A 1 359 ? 133.727 155.227 119.125 1.00 22.76 359 GLN A N 1
ATOM 5667 C CA . GLN A 1 359 ? 133.372 153.816 119.232 1.00 27.39 359 GLN A CA 1
ATOM 5668 C C . GLN A 1 359 ? 133.908 153.210 120.521 1.00 26.23 359 GLN A C 1
ATOM 5669 O O . GLN A 1 359 ? 133.203 152.453 121.199 1.00 28.88 359 GLN A O 1
ATOM 5683 N N . ALA A 1 360 ? 135.158 153.518 120.869 1.00 25.62 360 ALA A N 1
ATOM 5684 C CA . ALA A 1 360 ? 135.725 152.994 122.107 1.00 23.13 360 ALA A CA 1
ATOM 5685 C C . ALA A 1 360 ? 134.927 153.466 123.317 1.00 25.65 360 ALA A C 1
ATOM 5686 O O . ALA A 1 360 ? 134.678 152.692 124.256 1.00 26.07 360 ALA A O 1
ATOM 5693 N N . ALA A 1 361 ? 134.518 154.739 123.309 1.00 28.46 361 ALA A N 1
ATOM 5694 C CA . ALA A 1 361 ? 133.740 155.270 124.424 1.00 23.50 361 ALA A CA 1
ATOM 5695 C C . ALA A 1 361 ? 132.442 154.494 124.619 1.00 25.05 361 ALA A C 1
ATOM 5696 O O . ALA A 1 361 ? 132.043 154.221 125.755 1.00 26.57 361 ALA A O 1
ATOM 5703 N N . LEU A 1 362 ? 131.764 154.134 123.525 1.00 28.40 362 LEU A N 1
ATOM 5704 C CA . LEU A 1 362 ? 130.523 153.358 123.662 1.00 25.42 362 LEU A CA 1
ATOM 5705 C C . LEU A 1 362 ? 130.798 151.906 124.080 1.00 28.39 362 LEU A C 1
ATOM 5706 O O . LEU A 1 362 ? 130.057 151.312 124.893 1.00 33.57 362 LEU A O 1
ATOM 5722 N N . GLU A 1 363 ? 131.863 151.316 123.535 1.00 27.34 363 GLU A N 1
ATOM 5723 C CA . GLU A 1 363 ? 132.173 149.926 123.839 1.00 29.35 363 GLU A CA 1
ATOM 5724 C C . GLU A 1 363 ? 132.493 149.736 125.313 1.00 29.60 363 GLU A C 1
ATOM 5725 O O . GLU A 1 363 ? 132.224 148.667 125.872 1.00 31.85 363 GLU A O 1
ATOM 5737 N N . GLU A 1 364 ? 133.083 150.745 125.955 1.00 30.98 364 GLU A N 1
ATOM 5738 C CA . GLU A 1 364 ? 133.399 150.607 127.375 1.00 29.26 364 GLU A CA 1
ATOM 5739 C C . GLU A 1 364 ? 132.133 150.419 128.213 1.00 30.83 364 GLU A C 1
ATOM 5740 O O . GLU A 1 364 ? 132.112 149.616 129.158 1.00 30.96 364 GLU A O 1
ATOM 5752 N N . GLU A 1 365 ? 131.065 151.149 127.884 1.00 29.17 365 GLU A N 1
ATOM 5753 C CA . GLU A 1 365 ? 129.803 150.977 128.597 1.00 29.26 365 GLU A CA 1
ATOM 5754 C C . GLU A 1 365 ? 129.205 149.599 128.335 1.00 30.75 365 GLU A C 1
ATOM 5755 O O . GLU A 1 365 ? 128.666 148.955 129.254 1.00 32.94 365 GLU A O 1
ATOM 5767 N N . LYS A 1 366 ? 129.285 149.126 127.089 1.00 31.37 366 LYS A N 1
ATOM 5768 C CA . LYS A 1 366 ? 128.816 147.762 126.830 1.00 30.91 366 LYS A CA 1
ATOM 5769 C C . LYS A 1 366 ? 129.573 146.747 127.692 1.00 31.08 366 LYS A C 1
ATOM 5770 O O . LYS A 1 366 ? 128.975 145.815 128.257 1.00 31.77 366 LYS A O 1
ATOM 5789 N N . LYS A 1 367 ? 130.890 146.929 127.822 1.00 30.49 367 LYS A N 1
ATOM 5790 C CA . LYS A 1 367 ? 131.695 146.050 128.666 1.00 28.48 367 LYS A CA 1
ATOM 5791 C C . LYS A 1 367 ? 131.237 146.097 130.119 1.00 28.78 367 LYS A C 1
ATOM 5792 O O . LYS A 1 367 ? 131.200 145.065 130.799 1.00 31.64 367 LYS A O 1
ATOM 5811 N N . ARG A 1 368 ? 130.925 147.291 130.626 1.00 30.21 368 ARG A N 1
ATOM 5812 C CA . ARG A 1 368 ? 130.463 147.393 132.011 1.00 28.82 368 ARG A CA 1
ATOM 5813 C C . ARG A 1 368 ? 129.181 146.597 132.221 1.00 30.32 368 ARG A C 1
ATOM 5814 O O . ARG A 1 368 ? 129.015 145.917 133.247 1.00 31.05 368 ARG A O 1
ATOM 5835 N N . VAL A 1 369 ? 128.255 146.677 131.265 1.00 29.84 369 VAL A N 1
ATOM 5836 C CA . VAL A 1 369 ? 127.009 145.922 131.399 1.00 31.91 369 VAL A CA 1
ATOM 5837 C C . VAL A 1 369 ? 127.290 144.420 131.428 1.00 32.31 369 VAL A C 1
ATOM 5838 O O . VAL A 1 369 ? 126.696 143.674 132.223 1.00 32.80 369 VAL A O 1
ATOM 5851 N N . GLU A 1 370 ? 128.188 143.948 130.559 1.00 34.51 370 GLU A N 1
ATOM 5852 C CA . GLU A 1 370 ? 128.505 142.518 130.564 1.00 31.64 370 GLU A CA 1
ATOM 5853 C C . GLU A 1 370 ? 129.132 142.092 131.892 1.00 31.15 370 GLU A C 1
ATOM 5854 O O . GLU A 1 370 ? 128.836 141.005 132.413 1.00 34.56 370 GLU A O 1
ATOM 5866 N N . ASN A 1 371 ? 129.995 142.939 132.461 1.00 30.41 371 ASN A N 1
ATOM 5867 C CA . ASN A 1 371 ? 130.572 142.635 133.767 1.00 27.62 371 ASN A CA 1
ATOM 5868 C C . ASN A 1 371 ? 129.487 142.487 134.825 1.00 27.32 371 ASN A C 1
ATOM 5869 O O . ASN A 1 371 ? 129.537 141.576 135.664 1.00 24.18 371 ASN A O 1
ATOM 5880 N N . GLN A 1 372 ? 128.504 143.389 134.810 1.00 32.25 372 GLN A N 1
ATOM 5881 C CA . GLN A 1 372 ? 127.425 143.309 135.789 1.00 27.33 372 GLN A CA 1
ATOM 5882 C C . GLN A 1 372 ? 126.636 142.015 135.632 1.00 31.37 372 GLN A C 1
ATOM 5883 O O . GLN A 1 372 ? 126.253 141.383 136.627 1.00 35.08 372 GLN A O 1
ATOM 5897 N N . LYS A 1 373 ? 126.362 141.616 134.390 1.00 31.62 373 LYS A N 1
ATOM 5898 C CA . LYS A 1 373 ? 125.620 140.375 134.182 1.00 29.69 373 LYS A CA 1
ATOM 5899 C C . LYS A 1 373 ? 126.390 139.182 134.731 1.00 28.89 373 LYS A C 1
ATOM 5900 O O . LYS A 1 373 ? 125.805 138.288 135.361 1.00 32.74 373 LYS A O 1
ATOM 5919 N N . LYS A 1 374 ? 127.706 139.154 134.511 1.00 29.71 374 LYS A N 1
ATOM 5920 C CA . LYS A 1 374 ? 128.514 138.070 135.063 1.00 29.06 374 LYS A CA 1
ATOM 5921 C C . LYS A 1 374 ? 128.448 138.049 136.589 1.00 29.24 374 LYS A C 1
ATOM 5922 O O . LYS A 1 374 ? 128.312 136.980 137.201 1.00 32.92 374 LYS A O 1
ATOM 5941 N N . ILE A 1 375 ? 128.534 139.221 137.222 1.00 33.06 375 ILE A N 1
ATOM 5942 C CA . ILE A 1 375 ? 128.489 139.275 138.684 1.00 31.38 375 ILE A CA 1
ATOM 5943 C C . ILE A 1 375 ? 127.159 138.740 139.203 1.00 28.40 375 ILE A C 1
ATOM 5944 O O . ILE A 1 375 ? 127.115 137.980 140.181 1.00 27.77 375 ILE A O 1
ATOM 5960 N N . ILE A 1 376 ? 126.052 139.154 138.583 1.00 29.32 376 ILE A N 1
ATOM 5961 C CA . ILE A 1 376 ? 124.739 138.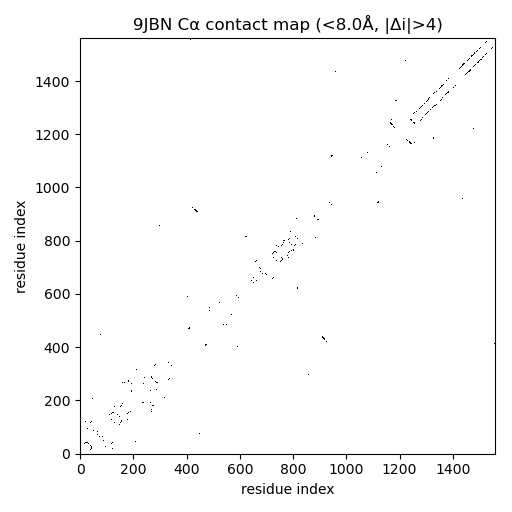708 139.048 1.00 28.98 376 ILE A CA 1
ATOM 5962 C C . ILE A 1 376 ? 124.609 137.198 138.895 1.00 32.37 376 ILE A C 1
ATOM 5963 O O . ILE A 1 376 ? 124.119 136.500 139.798 1.00 34.87 376 ILE A O 1
ATOM 5979 N N . GLN A 1 377 ? 125.043 136.669 137.749 1.00 37.11 377 GLN A N 1
ATOM 5980 C CA . GLN A 1 377 ? 125.007 135.226 137.554 1.00 33.28 377 GLN A CA 1
ATOM 5981 C C . GLN A 1 377 ? 125.769 134.514 138.663 1.00 32.97 377 GLN A C 1
ATOM 5982 O O . GLN A 1 377 ? 125.301 133.503 139.198 1.00 36.18 377 GLN A O 1
ATOM 5996 N N . VAL A 1 378 ? 126.938 135.036 139.038 1.00 34.55 378 VAL A N 1
ATOM 5997 C CA . VAL A 1 378 ? 127.703 134.400 140.107 1.00 34.27 378 VAL A CA 1
ATOM 5998 C C . VAL A 1 378 ? 126.927 134.424 141.421 1.00 32.43 378 VAL A C 1
ATOM 5999 O O . VAL A 1 378 ? 126.796 133.398 142.095 1.00 28.55 378 VAL A O 1
ATOM 6012 N N . ILE A 1 379 ? 126.399 135.587 141.813 1.00 35.12 379 ILE A N 1
ATOM 6013 C CA . ILE A 1 379 ? 125.830 135.704 143.157 1.00 29.68 379 ILE A CA 1
ATOM 6014 C C . ILE A 1 379 ? 124.415 135.157 143.273 1.00 32.50 379 ILE A C 1
ATOM 6015 O O . ILE A 1 379 ? 123.850 135.176 144.377 1.00 33.29 379 ILE A O 1
ATOM 6031 N N . GLU A 1 380 ? 123.815 134.679 142.186 1.00 38.21 380 GLU A N 1
ATOM 6032 C CA . GLU A 1 380 ? 122.506 134.041 142.283 1.00 35.00 380 GLU A CA 1
ATOM 6033 C C . GLU A 1 380 ? 122.575 132.519 142.443 1.00 38.18 380 GLU A C 1
ATOM 6034 O O . GLU A 1 380 ? 121.525 131.878 142.535 1.00 41.79 380 GLU A O 1
ATOM 6046 N N . GLN A 1 381 ? 123.770 131.931 142.492 1.00 38.37 381 GLN A N 1
ATOM 6047 C CA . GLN A 1 381 ? 123.911 130.478 142.534 1.00 36.47 381 GLN A CA 1
ATOM 6048 C C . GLN A 1 381 ? 123.582 129.919 143.914 1.00 39.45 381 GLN A C 1
ATOM 6049 O O . GLN A 1 381 ? 123.840 130.555 144.938 1.00 37.54 381 GLN A O 1
ATOM 6063 N N . GLU A 1 382 ? 123.020 128.705 143.930 1.00 39.62 382 GLU A N 1
ATOM 6064 C CA . GLU A 1 382 ? 122.592 128.086 145.183 1.00 38.26 382 GLU A CA 1
ATOM 6065 C C . GLU A 1 382 ? 123.781 127.657 146.032 1.00 34.49 382 GLU A C 1
ATOM 6066 O O . GLU A 1 382 ? 123.722 127.712 147.266 1.00 35.55 382 GLU A O 1
ATOM 6078 N N . ARG A 1 383 ? 124.859 127.205 145.395 1.00 36.13 383 ARG A N 1
ATOM 6079 C CA . ARG A 1 383 ? 126.044 126.822 146.149 1.00 33.87 383 ARG A CA 1
ATOM 6080 C C . ARG A 1 383 ? 126.626 128.010 146.903 1.00 35.11 383 ARG A C 1
ATOM 6081 O O . ARG A 1 383 ? 127.135 127.850 148.018 1.00 36.42 383 ARG A O 1
ATOM 6102 N N . PHE A 1 384 ? 126.560 129.205 146.312 1.00 31.20 384 PHE A N 1
ATOM 6103 C CA . PHE A 1 384 ? 127.002 130.413 146.999 1.00 26.81 384 PHE A CA 1
ATOM 6104 C C . PHE A 1 384 ? 126.114 130.722 148.199 1.00 27.35 384 PHE A C 1
ATOM 6105 O O . PHE A 1 384 ? 126.612 131.018 149.291 1.00 29.07 384 PHE A O 1
ATOM 6122 N N . LEU A 1 385 ? 124.791 130.657 148.019 1.00 27.93 385 LEU A N 1
ATOM 6123 C CA . LEU A 1 385 ? 123.869 131.043 149.084 1.00 28.33 385 LEU A CA 1
ATOM 6124 C C . LEU A 1 385 ? 123.841 130.035 150.221 1.00 28.15 385 LEU A C 1
ATOM 6125 O O . LEU A 1 385 ? 123.490 130.395 151.354 1.00 25.76 385 LEU A O 1
ATOM 6141 N N . LYS A 1 386 ? 124.220 128.788 149.949 1.00 31.97 386 LYS A N 1
ATOM 6142 C CA . LYS A 1 386 ? 124.180 127.769 150.986 1.00 25.23 386 LYS A CA 1
ATOM 6143 C C . LYS A 1 386 ? 125.207 128.029 152.082 1.00 23.93 386 LYS A C 1
ATOM 6144 O O . LYS A 1 386 ? 125.021 127.576 153.208 1.00 24.50 386 LYS A O 1
ATOM 6163 N N . LYS A 1 387 ? 126.278 128.770 151.795 1.00 24.40 387 LYS A N 1
ATOM 6164 C CA . LYS A 1 387 ? 127.254 129.075 152.840 1.00 27.88 387 LYS A CA 1
ATOM 6165 C C . LYS A 1 387 ? 126.669 130.021 153.888 1.00 26.36 387 LYS A C 1
ATOM 6166 O O . LYS A 1 387 ? 126.778 129.778 155.101 1.00 28.16 387 LYS A O 1
ATOM 6185 N N . LEU A 1 388 ? 126.041 131.106 153.433 1.00 25.39 388 LEU A N 1
ATOM 6186 C CA . LEU A 1 388 ? 125.334 131.988 154.352 1.00 27.44 388 LEU A CA 1
ATOM 6187 C C . LEU A 1 388 ? 124.223 131.240 155.070 1.00 26.44 388 LEU A C 1
ATOM 6188 O O . LEU A 1 388 ? 124.012 131.433 156.272 1.00 27.41 388 LEU A O 1
ATOM 6204 N N . ALA A 1 389 ? 123.506 130.373 154.350 1.00 24.75 389 ALA A N 1
ATOM 6205 C CA . ALA A 1 389 ? 122.456 129.590 154.991 1.00 23.99 389 ALA A CA 1
ATOM 6206 C C . ALA A 1 389 ? 123.019 128.693 156.088 1.00 28.68 389 ALA A C 1
ATOM 6207 O O . ALA A 1 389 ? 122.406 128.548 157.150 1.00 24.15 389 ALA A O 1
ATOM 6214 N N . TRP A 1 390 ? 124.176 128.068 155.845 1.00 28.69 390 TRP A N 1
ATOM 6215 C CA . TRP A 1 390 ? 124.782 127.200 156.848 1.00 21.46 390 TRP A CA 1
ATOM 6216 C C . TRP A 1 390 ? 125.165 127.991 158.087 1.00 23.44 390 TRP A C 1
ATOM 6217 O O . TRP A 1 390 ? 124.847 127.595 159.211 1.00 26.75 390 TRP A O 1
ATOM 6238 N N . ILE A 1 391 ? 125.830 129.133 157.900 1.00 25.92 391 ILE A N 1
ATOM 6239 C CA . ILE A 1 391 ? 126.184 129.956 159.056 1.00 23.66 391 ILE A CA 1
ATOM 6240 C C . ILE A 1 391 ? 124.929 130.372 159.813 1.00 25.48 391 ILE A C 1
ATOM 6241 O O . ILE A 1 391 ? 124.918 130.428 161.047 1.00 24.03 391 ILE A O 1
ATOM 6257 N N . GLU A 1 392 ? 123.852 130.668 159.085 1.00 29.61 392 GLU A N 1
ATOM 6258 C CA . GLU A 1 392 ? 122.620 131.125 159.718 1.00 28.90 392 GLU A CA 1
ATOM 6259 C C . GLU A 1 392 ? 121.937 130.014 160.511 1.00 27.75 392 GLU A C 1
ATOM 6260 O O . GLU A 1 392 ? 121.420 130.258 161.605 1.00 27.99 392 GLU A O 1
ATOM 6272 N N . ASP A 1 393 ? 121.920 128.792 159.979 1.00 29.10 393 ASP A N 1
ATOM 6273 C CA . ASP A 1 393 ? 121.035 127.752 160.481 1.00 28.81 393 ASP A CA 1
ATOM 6274 C C . ASP A 1 393 ? 121.719 126.649 161.280 1.00 30.77 393 ASP A C 1
ATOM 6275 O O . ASP A 1 393 ? 121.022 125.923 161.995 1.00 32.27 393 ASP A O 1
ATOM 6284 N N . GLU A 1 394 ? 123.040 126.482 161.182 1.00 29.73 394 GLU A N 1
ATOM 6285 C CA . GLU A 1 394 ? 123.724 125.382 161.849 1.00 29.39 394 GLU A CA 1
ATOM 6286 C C . GLU A 1 394 ? 124.724 125.862 162.892 1.00 27.63 394 GLU A C 1
ATOM 6287 O O . GLU A 1 394 ? 124.650 125.461 164.054 1.00 26.30 394 GLU A O 1
ATOM 6299 N N . TYR A 1 395 ? 125.663 126.721 162.501 1.00 20.78 395 TYR A N 1
ATOM 6300 C CA . TYR A 1 395 ? 126.735 127.109 163.408 1.00 20.18 395 TYR A CA 1
ATOM 6301 C C . TYR A 1 395 ? 126.199 127.918 164.582 1.00 24.67 395 TYR A C 1
ATOM 6302 O O . TYR A 1 395 ? 126.556 127.667 165.737 1.00 25.97 395 TYR A O 1
ATOM 6320 N N . LYS A 1 396 ? 125.341 128.894 164.304 1.00 25.65 396 LYS A N 1
ATOM 6321 C CA . LYS A 1 396 ? 124.829 129.758 165.366 1.00 23.88 396 LYS A CA 1
ATOM 6322 C C . LYS A 1 396 ? 123.983 129.006 166.385 1.00 29.70 396 LYS A C 1
ATOM 6323 O O . LYS A 1 396 ? 124.228 129.160 167.594 1.00 27.98 396 LYS A O 1
ATOM 6342 N N . PRO A 1 397 ? 122.976 128.218 165.993 1.00 26.55 397 PRO A N 1
ATOM 6343 C CA . PRO A 1 397 ? 122.207 127.474 167.004 1.00 23.41 397 PRO A CA 1
ATOM 6344 C C . PRO A 1 397 ? 123.044 126.506 167.820 1.00 27.84 397 PRO A C 1
ATOM 6345 O O . PRO A 1 397 ? 122.807 126.348 169.022 1.00 28.98 397 PRO A O 1
ATOM 6356 N N . LYS A 1 398 ? 124.023 125.846 167.199 1.00 30.21 398 LYS A N 1
ATOM 6357 C CA . LYS A 1 398 ? 124.871 124.922 167.943 1.00 27.51 398 LYS A CA 1
ATOM 6358 C C . LYS A 1 398 ? 125.707 125.654 168.982 1.00 28.17 398 LYS A C 1
ATOM 6359 O O . LYS A 1 398 ? 125.831 125.195 170.122 1.00 30.81 398 LYS A O 1
ATOM 6378 N N . CYS A 1 399 ? 126.287 126.796 168.612 1.00 27.49 399 CYS A N 1
ATOM 6379 C CA . CYS A 1 399 ? 127.070 127.565 169.574 1.00 25.28 399 CYS A CA 1
ATOM 6380 C C . CYS A 1 399 ? 126.189 128.188 170.647 1.00 27.53 399 CYS A C 1
ATOM 6381 O O . CYS A 1 399 ? 126.670 128.483 171.744 1.00 29.53 399 CYS A O 1
ATOM 6389 N N . GLN A 1 400 ? 124.907 128.411 170.350 1.00 30.78 400 GLN A N 1
ATOM 6390 C CA . GLN A 1 400 ? 123.979 128.849 171.388 1.00 30.53 400 GLN A CA 1
ATOM 6391 C C . G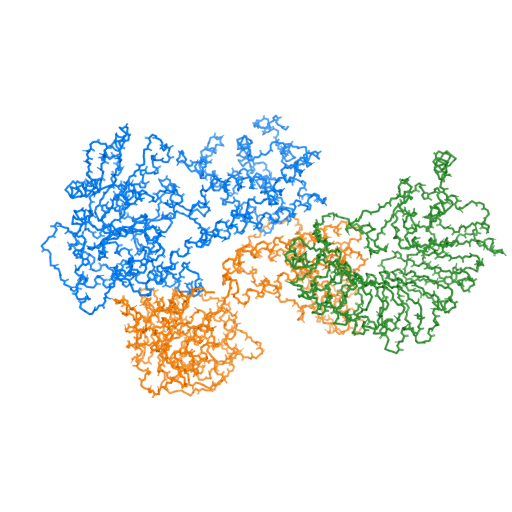LN A 1 400 ? 123.653 127.714 172.352 1.00 32.13 400 GLN A C 1
ATOM 6392 O O . GLN A 1 400 ? 123.507 127.941 173.557 1.00 32.08 400 GLN A O 1
ATOM 6406 N N . ALA A 1 401 ? 123.524 126.489 171.840 1.00 35.40 401 ALA A N 1
ATOM 6407 C CA . ALA A 1 401 ? 123.259 125.339 172.697 1.00 33.84 401 ALA A CA 1
ATOM 6408 C C . ALA A 1 401 ? 124.440 124.992 173.593 1.00 36.28 401 ALA A C 1
ATOM 6409 O O . ALA A 1 401 ? 124.262 124.269 174.577 1.00 31.99 401 ALA A O 1
ATOM 6416 N N . HIS A 1 402 ? 125.634 125.488 173.277 1.00 39.00 402 HIS A N 1
ATOM 6417 C CA . HIS A 1 402 ? 126.794 125.349 174.146 1.00 35.74 402 HIS A CA 1
ATOM 6418 C C . HIS A 1 402 ? 126.849 126.421 175.226 1.00 38.77 402 HIS A C 1
ATOM 6419 O O . HIS A 1 402 ? 127.683 126.321 176.130 1.00 38.51 402 HIS A O 1
ATOM 6433 N N . LYS A 1 403 ? 125.991 127.438 175.149 1.00 36.67 403 LYS A N 1
ATOM 6434 C CA . LYS A 1 403 ? 125.874 128.489 176.154 1.00 35.44 403 LYS A CA 1
ATOM 6435 C C . LYS A 1 403 ? 127.076 129.421 176.184 1.00 34.87 403 LYS A C 1
ATOM 6436 O O . LYS A 1 403 ? 127.400 129.973 177.236 1.00 37.89 403 LYS A O 1
ATOM 6455 N N . ASN A 1 404 ? 127.748 129.615 175.057 1.00 32.51 404 ASN A N 1
ATOM 6456 C CA . ASN A 1 404 ? 128.846 130.567 174.977 1.00 31.81 404 ASN A CA 1
ATOM 6457 C C . ASN A 1 404 ? 128.771 131.487 173.768 1.00 30.07 404 ASN A C 1
ATOM 6458 O O . ASN A 1 404 ? 129.358 132.569 173.805 1.00 31.51 404 ASN A O 1
ATOM 6469 N N . GLY A 1 405 ? 128.058 131.107 172.720 1.00 26.34 405 GLY A N 1
ATOM 6470 C CA . GLY A 1 405 ? 127.906 131.969 171.558 1.00 26.44 405 GLY A CA 1
ATOM 6471 C C . GLY A 1 405 ? 128.968 131.723 170.507 1.00 18.69 405 GLY A C 1
ATOM 6472 O O . GLY A 1 405 ? 130.085 131.289 170.789 1.00 21.26 405 GLY A O 1
ATOM 6476 N N . TYR A 1 406 ? 128.614 132.037 169.261 1.00 15.84 406 TYR A N 1
ATOM 6477 C CA . TYR A 1 406 ? 129.482 131.703 168.142 1.00 16.05 406 TYR A CA 1
ATOM 6478 C C . TYR A 1 406 ? 130.665 132.652 168.001 1.00 15.46 406 TYR A C 1
ATOM 6479 O O . TYR A 1 406 ? 131.704 132.233 167.487 1.00 20.51 406 TYR A O 1
ATOM 6497 N N . TYR A 1 407 ? 130.572 133.879 168.518 1.00 18.89 407 TYR A N 1
ATOM 6498 C CA . TYR A 1 407 ? 131.748 134.746 168.572 1.00 14.05 407 TYR A CA 1
ATOM 6499 C C . TYR A 1 407 ? 132.834 134.141 169.457 1.00 14.27 407 TYR A C 1
ATOM 6500 O O . TYR A 1 407 ? 133.988 133.993 169.038 1.00 15.08 407 TYR A O 1
ATOM 6518 N N . ASP A 1 408 ? 132.473 133.759 170.682 1.00 18.50 408 ASP A N 1
ATOM 6519 C CA . ASP A 1 408 ? 133.440 133.165 171.598 1.00 17.50 408 ASP A CA 1
ATOM 6520 C C . ASP A 1 408 ? 133.926 131.810 171.096 1.00 20.94 408 ASP A C 1
ATOM 6521 O O . ASP A 1 408 ? 135.116 131.485 171.224 1.00 21.71 408 ASP A O 1
ATOM 6530 N N . SER A 1 409 ? 133.026 131.003 170.526 1.00 19.01 409 SER A N 1
ATOM 6531 C CA . SER A 1 409 ? 133.451 129.734 169.944 1.00 16.83 409 SER A CA 1
ATOM 6532 C C . SER A 1 409 ? 134.511 129.951 168.873 1.00 19.00 409 SER A C 1
ATOM 6533 O O . SER A 1 409 ? 135.588 129.351 168.923 1.00 21.18 409 SER A O 1
ATOM 6541 N N . PHE A 1 410 ? 134.233 130.820 167.899 1.00 16.74 410 PHE A N 1
ATOM 6542 C CA . PHE A 1 410 ? 135.216 131.095 166.859 1.00 13.63 410 PHE A CA 1
ATOM 6543 C C . PHE A 1 410 ? 136.508 131.630 167.459 1.00 21.28 410 PHE A C 1
ATOM 6544 O O . PHE A 1 410 ? 137.597 131.391 166.927 1.00 26.35 410 PHE A O 1
ATOM 6561 N N . LYS A 1 411 ? 136.408 132.354 168.572 1.00 22.36 411 LYS A N 1
ATOM 6562 C CA . LYS A 1 411 ? 137.593 132.976 169.144 1.00 16.67 411 LYS A CA 1
ATOM 6563 C C . LYS A 1 411 ? 138.496 131.975 169.858 1.00 20.60 411 LYS A C 1
ATOM 6564 O O . LYS A 1 411 ? 139.715 132.159 169.871 1.00 26.16 411 LYS A O 1
ATOM 6583 N N . VAL A 1 412 ? 137.941 130.928 170.465 1.00 22.84 412 VAL A N 1
ATOM 6584 C CA . VAL A 1 412 ? 138.705 130.112 171.405 1.00 23.54 412 VAL A CA 1
ATOM 6585 C C . VAL A 1 412 ? 138.706 128.620 171.089 1.00 30.27 412 VAL A C 1
ATOM 6586 O O . VAL A 1 412 ? 139.479 127.883 171.717 1.00 29.62 412 VAL A O 1
ATOM 6599 N N . SER A 1 413 ? 137.900 128.133 170.150 1.00 29.05 413 SER A N 1
ATOM 6600 C CA . SER A 1 413 ? 137.672 126.700 170.007 1.00 26.66 413 SER A CA 1
ATOM 6601 C C . SER A 1 413 ? 138.398 126.126 168.793 1.00 25.60 413 SER A C 1
ATOM 6602 O O . SER A 1 413 ? 138.732 126.844 167.848 1.00 24.81 413 SER A O 1
ATOM 6610 N N . ASN A 1 414 ? 138.629 124.807 168.830 1.00 27.62 414 ASN A N 1
ATOM 6611 C CA . ASN A 1 414 ? 139.434 124.105 167.831 1.00 28.55 414 ASN A CA 1
ATOM 6612 C C . ASN A 1 414 ? 138.669 122.973 167.146 1.00 26.81 414 ASN A C 1
ATOM 6613 O O . ASN A 1 414 ? 139.286 122.106 166.522 1.00 28.03 414 ASN A O 1
ATOM 6624 N N . GLU A 1 415 ? 137.344 122.967 167.234 1.00 29.37 415 GLU A N 1
ATOM 6625 C CA . GLU A 1 415 ? 136.548 121.857 166.738 1.00 23.26 415 GLU A CA 1
ATOM 6626 C C . GLU A 1 415 ? 136.395 121.919 165.219 1.00 23.63 415 GLU A C 1
ATOM 6627 O O . GLU A 1 415 ? 136.816 122.867 164.556 1.00 27.05 415 GLU A O 1
ATOM 6639 N N . GLU A 1 416 ? 135.772 120.874 164.673 1.00 21.26 416 GLU A N 1
ATOM 6640 C CA . GLU A 1 416 ? 135.574 120.778 163.229 1.00 25.07 416 GLU A CA 1
ATOM 6641 C C . GLU A 1 416 ? 134.691 121.910 162.709 1.00 24.38 416 GLU A C 1
ATOM 6642 O O . GLU A 1 416 ? 134.934 122.454 161.622 1.00 25.92 416 GLU A O 1
ATOM 6654 N N . ASN A 1 417 ? 133.654 122.270 163.469 1.00 23.15 417 ASN A N 1
ATOM 6655 C CA . ASN A 1 417 ? 132.736 123.321 163.043 1.00 22.67 417 ASN A CA 1
ATOM 6656 C C . ASN A 1 417 ? 133.441 124.665 162.920 1.00 22.67 417 ASN A C 1
ATOM 6657 O O . ASN A 1 417 ? 133.159 125.437 161.999 1.00 26.79 417 ASN A O 1
ATOM 6668 N N . ASP A 1 418 ? 134.353 124.969 163.844 1.00 20.86 418 ASP A N 1
ATOM 6669 C CA . ASP A 1 418 ? 135.097 126.223 163.765 1.00 19.07 418 ASP A CA 1
ATOM 6670 C C . ASP A 1 418 ? 135.985 126.268 162.526 1.00 19.58 418 ASP A C 1
ATOM 6671 O O . ASP A 1 418 ? 136.094 127.309 161.867 1.00 24.33 418 ASP A O 1
ATOM 6680 N N . PHE A 1 419 ? 136.631 125.149 162.194 1.00 19.34 419 PHE A N 1
ATOM 6681 C CA . PHE A 1 419 ? 137.436 125.084 160.977 1.00 22.03 419 PHE A CA 1
ATOM 6682 C C . PHE A 1 419 ? 136.577 125.303 159.736 1.00 20.47 419 PHE A C 1
ATOM 6683 O O . PHE A 1 419 ? 136.971 126.028 158.810 1.00 19.04 419 PHE A O 1
ATOM 6700 N N . LYS A 1 420 ? 135.395 124.685 159.704 1.00 23.64 420 LYS A N 1
ATOM 6701 C CA . LYS A 1 420 ? 134.479 124.875 158.582 1.00 23.66 420 LYS A CA 1
ATOM 6702 C C . LYS A 1 420 ? 134.043 126.334 158.459 1.00 20.60 420 LYS A C 1
ATOM 6703 O O . LYS A 1 420 ? 133.999 126.893 157.353 1.00 21.55 420 LYS A O 1
ATOM 6722 N N . ALA A 1 421 ? 133.725 126.965 159.590 1.00 17.90 421 ALA A N 1
ATOM 6723 C CA . ALA A 1 421 ? 133.329 128.369 159.581 1.00 16.97 421 ALA A CA 1
ATOM 6724 C C . ALA A 1 421 ? 134.459 129.264 159.084 1.00 19.71 421 ALA A C 1
ATOM 6725 O O . ALA A 1 421 ? 134.215 130.231 158.357 1.00 21.70 421 ALA A O 1
ATOM 6732 N N . ASN A 1 422 ? 135.702 128.956 159.464 1.00 17.31 422 ASN A N 1
ATOM 6733 C CA . ASN A 1 422 ? 136.842 129.734 158.981 1.00 16.30 422 ASN A CA 1
ATOM 6734 C C . ASN A 1 422 ? 136.995 129.611 157.467 1.00 17.16 422 ASN A C 1
ATOM 6735 O O . ASN A 1 422 ? 137.212 130.612 156.761 1.00 16.90 422 ASN A O 1
ATOM 6746 N N . VAL A 1 423 ? 136.864 128.388 156.949 1.00 19.49 423 VAL A N 1
ATOM 6747 C CA . VAL A 1 423 ? 136.972 128.172 155.508 1.00 19.32 423 VAL A CA 1
ATOM 6748 C C . VAL A 1 423 ? 135.906 128.972 154.766 1.00 20.03 423 VAL A C 1
ATOM 6749 O O . VAL A 1 423 ? 136.182 129.613 153.741 1.00 18.90 423 VAL A O 1
ATOM 6762 N N . LYS A 1 424 ? 134.670 128.950 155.270 1.00 21.55 424 LYS A N 1
ATOM 6763 C CA . LYS A 1 424 ? 133.590 129.644 154.572 1.00 20.60 424 LYS A CA 1
ATOM 6764 C C . LYS A 1 424 ? 133.734 131.160 154.677 1.00 19.21 424 LYS A C 1
ATOM 6765 O O . LYS A 1 424 ? 133.409 131.885 153.727 1.00 20.57 424 LYS A O 1
ATOM 6784 N N . ARG A 1 425 ? 134.228 131.659 155.813 1.00 18.01 425 ARG A N 1
ATOM 6785 C CA . ARG A 1 425 ? 134.535 133.081 155.927 1.00 16.65 425 ARG A CA 1
ATOM 6786 C C . ARG A 1 425 ? 135.504 133.516 154.832 1.00 15.72 425 ARG A C 1
ATOM 6787 O O . ARG A 1 425 ? 135.281 134.526 154.150 1.00 19.17 425 ARG A O 1
ATOM 6808 N N . ALA A 1 426 ? 136.589 132.759 154.646 1.00 16.91 426 ALA A N 1
ATOM 6809 C CA . ALA A 1 426 ? 137.545 133.114 153.596 1.00 16.84 426 ALA A CA 1
ATOM 6810 C C . ALA A 1 426 ? 136.902 133.056 152.211 1.00 21.19 426 ALA A C 1
ATOM 6811 O O . ALA A 1 426 ? 137.131 133.937 151.364 1.00 20.64 426 ALA A O 1
ATOM 6818 N N . GLU A 1 427 ? 136.084 132.028 151.963 1.00 20.96 427 GLU A N 1
ATOM 6819 C CA . GLU A 1 427 ? 135.449 131.890 150.655 1.00 19.20 427 GLU A CA 1
ATOM 6820 C C . GLU A 1 427 ? 134.547 133.079 150.333 1.00 19.11 427 GLU A C 1
ATOM 6821 O O . GLU A 1 427 ? 134.526 133.554 149.193 1.00 21.81 427 GLU A O 1
ATOM 6833 N N . LEU A 1 428 ? 133.774 133.556 151.311 1.00 18.11 428 LEU A N 1
ATOM 6834 C CA . LEU A 1 428 ? 132.888 134.693 151.056 1.00 17.41 428 LEU A CA 1
ATOM 6835 C C . LEU A 1 428 ? 133.675 135.994 150.905 1.00 16.28 428 LEU A C 1
ATOM 6836 O O . LEU A 1 428 ? 133.315 136.864 150.089 1.00 16.40 428 LEU A O 1
ATOM 6852 N N . ALA A 1 429 ? 134.746 136.151 151.692 1.00 18.21 429 ALA A N 1
ATOM 6853 C CA . ALA A 1 429 ? 135.599 137.322 151.542 1.00 13.42 429 ALA A CA 1
ATOM 6854 C C . ALA A 1 429 ? 136.143 137.421 150.126 1.00 17.81 429 ALA A C 1
ATOM 6855 O O . ALA A 1 429 ? 136.278 138.522 149.582 1.00 20.96 429 ALA A O 1
ATOM 6862 N N . GLY A 1 430 ? 136.447 136.280 149.505 1.00 19.54 430 GLY A N 1
ATOM 6863 C CA . GLY A 1 430 ? 136.941 136.321 148.133 1.00 16.53 430 GLY A CA 1
ATOM 6864 C C . GLY A 1 430 ? 135.964 136.965 147.163 1.00 17.70 430 GLY A C 1
ATOM 6865 O O . GLY A 1 430 ? 136.330 137.849 146.381 1.00 19.03 430 GLY A O 1
ATOM 6869 N N . VAL A 1 431 ? 134.697 136.540 147.211 1.00 18.12 431 VAL A N 1
ATOM 6870 C CA . VAL A 1 431 ? 133.686 137.061 146.289 1.00 17.32 431 VAL A CA 1
ATOM 6871 C C . VAL A 1 431 ? 133.472 138.551 146.519 1.00 18.35 431 VAL A C 1
ATOM 6872 O O . VAL A 1 431 ? 133.440 139.359 145.573 1.00 23.26 431 VAL A O 1
ATOM 6885 N N . PHE A 1 432 ? 133.319 138.943 147.782 1.00 18.31 432 PHE A N 1
ATOM 6886 C CA . PHE A 1 432 ? 132.992 140.341 148.028 1.00 17.46 432 PHE A CA 1
ATOM 6887 C C . PHE A 1 432 ? 134.181 141.254 147.740 1.00 19.16 432 PHE A C 1
ATOM 6888 O O . PHE A 1 432 ? 133.991 142.383 147.268 1.00 20.93 432 PHE A O 1
ATOM 6905 N N . ASP A 1 433 ? 135.413 140.774 147.945 1.00 17.85 433 ASP A N 1
ATOM 6906 C CA . ASP A 1 433 ? 136.570 141.587 147.597 1.00 21.16 433 ASP A CA 1
ATOM 6907 C C . ASP A 1 433 ? 136.774 141.670 146.092 1.00 19.51 433 ASP A C 1
ATOM 6908 O O . ASP A 1 433 ? 137.280 142.682 145.600 1.00 19.59 433 ASP A O 1
ATOM 6917 N N . GLU A 1 434 ? 136.382 140.643 145.337 1.00 21.75 434 GLU A N 1
ATOM 6918 C CA . GLU A 1 434 ? 136.411 140.783 143.885 1.00 20.22 434 GLU A CA 1
ATOM 6919 C C . GLU A 1 434 ? 135.446 141.869 143.422 1.00 21.78 434 GLU A C 1
ATOM 6920 O O . GLU A 1 434 ? 135.785 142.688 142.553 1.00 24.94 434 GLU A O 1
ATOM 6932 N N . VAL A 1 435 ? 134.237 141.894 143.989 1.00 20.84 435 VAL A N 1
ATOM 6933 C CA . VAL A 1 435 ? 133.286 142.937 143.599 1.00 19.47 435 VAL A CA 1
ATOM 6934 C C . VAL A 1 435 ? 133.822 144.318 143.973 1.00 20.55 435 VAL A C 1
ATOM 6935 O O . VAL A 1 435 ? 133.716 145.273 143.193 1.00 21.88 435 VAL A O 1
ATOM 6948 N N . LEU A 1 436 ? 134.405 144.449 145.168 1.00 20.89 436 LEU A N 1
ATOM 6949 C CA . LEU A 1 436 ? 134.995 145.728 145.562 1.00 20.11 436 LEU A CA 1
ATOM 6950 C C . LEU A 1 436 ? 136.109 146.148 144.607 1.00 20.32 436 LEU A C 1
ATOM 6951 O O . LEU A 1 436 ? 136.212 147.325 144.236 1.00 22.78 436 LEU A O 1
ATOM 6967 N N . GLY A 1 437 ? 136.963 145.206 144.208 1.00 23.08 437 GLY A N 1
ATOM 6968 C CA . GLY A 1 437 ? 138.042 145.537 143.295 1.00 21.85 437 GLY A CA 1
ATOM 6969 C C . GLY A 1 437 ? 137.543 146.010 141.945 1.00 24.15 437 GLY A C 1
ATOM 6970 O O . GLY A 1 437 ? 138.129 146.910 141.340 1.00 26.02 437 GLY A O 1
ATOM 6974 N N . LEU A 1 438 ? 136.471 145.395 141.441 1.00 28.20 438 LEU A N 1
ATOM 6975 C CA . LEU A 1 438 ? 135.883 145.882 140.194 1.00 25.58 438 LEU A CA 1
ATOM 6976 C C . LEU A 1 438 ? 135.278 147.269 140.371 1.00 23.65 438 LEU A C 1
ATOM 6977 O O . LEU A 1 438 ? 135.376 148.114 139.477 1.00 24.64 438 LEU A O 1
ATOM 6993 N N . MET A 1 439 ? 134.632 147.516 141.510 1.00 25.60 439 MET A N 1
ATOM 6994 C CA . MET A 1 439 ? 134.005 148.814 141.737 1.00 25.34 439 MET A CA 1
ATOM 6995 C C . MET A 1 439 ? 135.034 149.935 141.801 1.00 25.46 439 MET A C 1
ATOM 6996 O O . MET A 1 439 ? 134.831 151.003 141.215 1.00 24.05 439 MET A O 1
ATOM 7010 N N . LYS A 1 440 ? 136.149 149.717 142.501 1.00 27.21 440 LYS A N 1
ATOM 7011 C CA . LYS A 1 440 ? 137.119 150.790 142.688 1.00 20.84 440 LYS A CA 1
ATOM 7012 C C . LYS A 1 440 ? 137.759 151.246 141.384 1.00 24.54 440 LYS A C 1
ATOM 7013 O O . LYS A 1 440 ? 138.373 152.315 141.357 1.00 28.47 440 LYS A O 1
ATOM 7032 N N . LYS A 1 441 ? 137.640 150.470 140.311 1.00 26.30 441 LYS A N 1
ATOM 7033 C CA . LYS A 1 441 ? 138.250 150.807 139.035 1.00 21.94 441 LYS A CA 1
ATOM 7034 C C . LYS A 1 441 ? 137.239 151.281 137.998 1.00 24.76 441 LYS A C 1
ATOM 7035 O O . LYS A 1 441 ? 137.606 151.474 136.836 1.00 24.90 441 LYS A O 1
ATOM 7054 N N . CYS A 1 442 ? 135.978 151.469 138.386 1.00 24.88 442 CYS A N 1
ATOM 7055 C CA . CYS A 1 442 ? 134.941 151.982 137.491 1.00 24.58 442 CYS A CA 1
ATOM 7056 C C . CYS A 1 442 ? 134.672 151.020 136.334 1.00 25.64 442 CYS A C 1
ATOM 7057 O O . CYS A 1 442 ? 134.535 151.424 135.180 1.00 30.83 442 CYS A O 1
ATOM 7065 N N . GLN A 1 443 ? 134.585 149.732 136.656 1.00 23.47 443 GLN A N 1
ATOM 7066 C CA . GLN A 1 443 ? 134.307 148.694 135.673 1.00 21.19 443 GLN A CA 1
ATOM 7067 C C . GLN A 1 443 ? 132.855 148.240 135.699 1.00 21.24 443 GLN A C 1
ATOM 7068 O O . GLN A 1 443 ? 132.502 147.290 134.998 1.00 26.09 443 GLN A O 1
ATOM 7082 N N . LEU A 1 444 ? 132.013 148.892 136.485 1.00 24.70 444 LEU A N 1
ATOM 7083 C CA . LEU A 1 444 ? 130.610 148.554 136.652 1.00 24.40 444 LEU A CA 1
ATOM 7084 C C . LEU A 1 444 ? 129.766 149.778 136.335 1.00 26.87 444 LEU A C 1
ATOM 7085 O O . LEU A 1 444 ? 130.276 150.903 136.320 1.00 26.88 444 LEU A O 1
ATOM 7101 N N . PRO A 1 445 ? 128.476 149.596 136.064 1.00 30.07 445 PRO A N 1
ATOM 7102 C CA . PRO A 1 445 ? 127.616 150.747 135.763 1.00 24.98 445 PRO A CA 1
ATOM 7103 C C . PRO A 1 445 ? 127.432 151.663 136.967 1.00 27.05 445 PRO A C 1
ATOM 7104 O O . PRO A 1 445 ? 127.680 151.289 138.114 1.00 33.63 445 PRO A O 1
ATOM 7115 N N . ASP A 1 446 ? 126.981 152.890 136.683 1.00 29.19 446 ASP A N 1
ATOM 7116 C CA . ASP A 1 446 ? 126.795 153.882 137.742 1.00 25.84 446 ASP A CA 1
ATOM 7117 C C . ASP A 1 446 ? 125.710 153.473 138.728 1.00 27.38 446 ASP A C 1
ATOM 7118 O O . ASP A 1 446 ? 125.708 153.940 139.870 1.00 30.93 446 ASP A O 1
ATOM 7127 N N . GLU A 1 447 ? 124.795 152.596 138.320 1.00 31.34 447 GLU A N 1
ATOM 7128 C CA . GLU A 1 447 ? 123.624 152.297 139.133 1.00 25.74 447 GLU A CA 1
ATOM 7129 C C . GLU A 1 447 ? 123.820 151.094 140.045 1.00 28.79 447 GLU A C 1
ATOM 7130 O O . GLU A 1 447 ? 122.877 150.720 140.746 1.00 28.06 447 GLU A O 1
ATOM 7142 N N . PHE A 1 448 ? 125.010 150.488 140.060 1.00 26.25 448 PHE A N 1
ATOM 7143 C CA . PHE A 1 448 ? 125.217 149.268 140.835 1.00 23.98 448 PHE A CA 1
ATOM 7144 C C . PHE A 1 448 ? 125.045 149.513 142.333 1.00 26.22 448 PHE A C 1
ATOM 7145 O O . PHE A 1 448 ? 124.450 148.691 143.037 1.00 23.20 448 PHE A O 1
ATOM 7162 N N . GLU A 1 449 ? 125.564 150.633 142.841 1.00 31.68 449 GLU A N 1
ATOM 7163 C CA . GLU A 1 449 ? 125.537 150.895 144.276 1.00 25.38 449 GLU A CA 1
ATOM 7164 C C . GLU A 1 449 ? 124.151 151.267 144.790 1.00 29.34 449 GLU A C 1
ATOM 7165 O O . GLU A 1 449 ? 123.977 151.388 146.006 1.00 34.58 449 GLU A O 1
ATOM 7177 N N . GLY A 1 450 ? 123.175 151.465 143.910 1.00 23.98 450 GLY A N 1
ATOM 7178 C CA . GLY A 1 450 ? 121.810 151.722 144.306 1.00 19.73 450 GLY A CA 1
ATOM 7179 C C . GLY A 1 450 ? 120.858 150.560 144.143 1.00 19.07 450 GLY A C 1
ATOM 7180 O O . GLY A 1 450 ? 119.701 150.670 144.556 1.00 22.02 450 GLY A O 1
ATOM 7184 N N . ASP A 1 451 ? 121.307 149.448 143.565 1.00 22.71 451 ASP A N 1
ATOM 7185 C CA . ASP A 1 451 ? 120.443 148.300 143.308 1.00 20.99 451 ASP A CA 1
ATOM 7186 C C . ASP A 1 451 ? 120.018 147.656 144.626 1.00 23.98 451 ASP A C 1
ATOM 7187 O O . ASP A 1 451 ? 120.859 147.352 145.478 1.00 21.71 451 ASP A O 1
ATOM 7196 N N . ILE A 1 452 ? 118.712 147.435 144.785 1.00 25.11 452 ILE A N 1
ATOM 7197 C CA . ILE A 1 452 ? 118.166 147.030 146.079 1.00 23.08 452 ILE A CA 1
ATOM 7198 C C . ILE A 1 452 ? 118.565 145.599 146.428 1.00 23.16 452 ILE A C 1
ATOM 7199 O O . ILE A 1 452 ? 118.836 145.287 147.593 1.00 26.70 452 ILE A O 1
ATOM 7215 N N . ASP A 1 453 ? 118.583 144.700 145.443 1.00 22.71 453 ASP A N 1
ATOM 7216 C CA . ASP A 1 453 ? 118.964 143.319 145.723 1.00 23.27 453 ASP A CA 1
ATOM 7217 C C . ASP A 1 453 ? 120.397 143.235 146.235 1.00 25.17 453 ASP A C 1
ATOM 7218 O O . ASP A 1 453 ? 120.683 142.511 147.199 1.00 25.62 453 ASP A O 1
ATOM 7227 N N . TRP A 1 454 ? 121.310 143.976 145.605 1.00 24.61 454 TRP A N 1
ATOM 7228 C CA . TRP A 1 454 ? 122.693 143.987 146.061 1.00 19.14 454 TRP A CA 1
ATOM 7229 C C . TRP A 1 454 ? 122.799 144.547 147.472 1.00 20.27 454 TRP A C 1
ATOM 7230 O O . TRP A 1 454 ? 123.547 144.018 148.302 1.00 27.48 454 TRP A O 1
ATOM 7251 N N . ILE A 1 455 ? 122.048 145.610 147.768 1.00 14.85 455 ILE A N 1
ATOM 7252 C CA . ILE A 1 455 ? 122.077 146.191 149.106 1.00 17.36 455 ILE A CA 1
ATOM 7253 C C . ILE A 1 455 ? 121.604 145.176 150.135 1.00 19.12 455 ILE A C 1
ATOM 7254 O O . ILE A 1 455 ? 122.209 145.022 151.201 1.00 18.73 455 ILE A O 1
ATOM 7270 N N . LYS A 1 456 ? 120.510 144.473 149.839 1.00 22.04 456 LYS A N 1
ATOM 7271 C CA . LYS A 1 456 ? 119.973 143.505 150.789 1.00 21.48 456 LYS A CA 1
ATOM 7272 C C . LYS A 1 456 ? 120.965 142.375 151.044 1.00 20.47 456 LYS A C 1
ATOM 7273 O O . LYS A 1 456 ? 121.215 141.997 152.197 1.00 21.19 456 LYS A O 1
ATOM 7292 N N . LEU A 1 457 ? 121.561 141.841 149.974 1.00 19.99 457 LEU A N 1
ATOM 7293 C CA . LEU A 1 457 ? 122.530 140.759 150.133 1.00 17.30 457 LEU A CA 1
ATOM 7294 C C . LEU A 1 457 ? 123.752 141.214 150.925 1.00 17.45 457 LEU A C 1
ATOM 7295 O O . LEU A 1 457 ? 124.243 140.484 151.794 1.00 16.27 457 LEU A O 1
ATOM 7311 N N . ALA A 1 458 ? 124.260 142.415 150.639 1.00 18.66 458 ALA A N 1
ATOM 7312 C CA . ALA A 1 458 ? 125.453 142.894 151.327 1.00 13.68 458 ALA A CA 1
ATOM 7313 C C . ALA A 1 458 ? 125.169 143.198 152.793 1.00 12.95 458 ALA A C 1
ATOM 7314 O O . ALA A 1 458 ? 126.027 142.979 153.653 1.00 13.44 458 ALA A O 1
ATOM 7321 N N . THR A 1 459 ? 123.977 143.711 153.101 1.00 15.35 459 THR A N 1
ATOM 7322 C CA . THR A 1 459 ? 123.608 143.929 154.495 1.00 14.37 459 THR A CA 1
ATOM 7323 C C . THR A 1 459 ? 123.547 142.609 155.248 1.00 15.73 459 THR A C 1
ATOM 7324 O O . THR A 1 459 ? 124.033 142.499 156.382 1.00 16.57 459 THR A O 1
ATOM 7335 N N . ARG A 1 460 ? 122.939 141.593 154.633 1.00 16.83 460 ARG A N 1
ATOM 7336 C CA . ARG A 1 460 ? 122.865 140.288 155.278 1.00 13.97 460 ARG A CA 1
ATOM 7337 C C . ARG A 1 460 ? 124.260 139.719 155.525 1.00 15.90 460 ARG A C 1
ATOM 7338 O O . ARG A 1 460 ? 124.567 139.249 156.630 1.00 18.94 460 ARG A O 1
ATOM 7359 N N . TYR A 1 461 ? 125.134 139.796 154.519 1.00 14.35 461 TYR A N 1
ATOM 7360 C CA . TYR A 1 461 ? 126.499 139.305 154.671 1.00 10.60 461 TYR A CA 1
ATOM 7361 C C . TYR A 1 461 ? 127.238 140.040 155.785 1.00 14.93 461 TYR A C 1
ATOM 7362 O O . TYR A 1 461 ? 127.914 139.414 156.609 1.00 12.36 461 TYR A O 1
ATOM 7380 N N . ARG A 1 462 ? 127.137 141.373 155.821 1.00 15.01 462 ARG A N 1
ATOM 7381 C CA . ARG A 1 462 ? 127.855 142.134 156.838 1.00 11.24 462 ARG A CA 1
ATOM 7382 C C . ARG A 1 462 ? 127.376 141.757 158.232 1.00 15.01 462 ARG A C 1
ATOM 7383 O O . ARG A 1 462 ? 128.179 141.366 159.093 1.00 18.69 462 ARG A O 1
ATOM 7404 N N . ARG A 1 463 ? 126.058 141.819 158.453 1.00 17.95 463 ARG A N 1
ATOM 7405 C CA . ARG A 1 463 ? 125.504 141.522 159.768 1.00 14.14 463 ARG A CA 1
ATOM 7406 C C . ARG A 1 463 ? 125.850 140.111 160.215 1.00 14.63 463 ARG A C 1
ATOM 7407 O O . ARG A 1 463 ? 125.978 139.850 161.415 1.00 13.89 463 ARG A O 1
ATOM 7428 N N . LEU A 1 464 ? 125.992 139.181 159.269 1.00 16.15 464 LEU A N 1
ATOM 7429 C CA . LEU A 1 464 ? 126.267 137.803 159.656 1.00 15.17 464 LEU A CA 1
ATOM 7430 C C . LEU A 1 464 ? 127.749 137.560 159.936 1.00 14.46 464 LEU A C 1
ATOM 7431 O O . LEU A 1 464 ? 128.088 136.867 160.899 1.00 11.39 464 LEU A O 1
ATOM 7447 N N . VAL A 1 465 ? 128.647 138.130 159.133 1.00 14.26 465 VAL A N 1
ATOM 7448 C CA . VAL A 1 465 ? 130.025 137.661 159.093 1.00 11.07 465 VAL A CA 1
ATOM 7449 C C . VAL A 1 465 ? 131.042 138.640 159.681 1.00 12.41 465 VAL A C 1
ATOM 7450 O O . VAL A 1 465 ? 132.154 138.206 160.016 1.00 16.76 465 VAL A O 1
ATOM 7463 N N . GLU A 1 466 ? 130.729 139.930 159.821 1.00 13.37 466 GLU A N 1
ATOM 7464 C CA . GLU A 1 466 ? 131.745 140.830 160.367 1.00 11.62 466 GLU A CA 1
ATOM 7465 C C . GLU A 1 466 ? 132.193 140.439 161.774 1.00 11.63 466 GLU A C 1
ATOM 7466 O O . GLU A 1 466 ? 133.399 140.557 162.066 1.00 14.29 466 GLU A O 1
ATOM 7478 N N . PRO A 1 467 ? 131.314 140.009 162.682 1.00 11.84 467 PRO A N 1
ATOM 7479 C CA . PRO A 1 467 ? 131.792 139.585 164.008 1.00 14.13 467 PRO A CA 1
ATOM 7480 C C . PRO A 1 467 ? 132.859 138.502 163.961 1.00 10.78 467 PRO A C 1
ATOM 7481 O O . PRO A 1 467 ? 133.763 138.503 164.804 1.00 12.12 467 PRO A O 1
ATOM 7492 N N . LEU A 1 468 ? 132.788 137.577 162.998 1.00 12.14 468 LEU A N 1
ATOM 7493 C CA . LEU A 1 468 ? 133.815 136.547 162.885 1.00 12.58 468 LEU A CA 1
ATOM 7494 C C . LEU A 1 468 ? 135.148 137.122 162.424 1.00 10.97 468 LEU A C 1
ATOM 7495 O O . LEU A 1 468 ? 136.201 136.638 162.844 1.00 14.29 468 LEU A O 1
ATOM 7511 N N . ASP A 1 469 ? 135.135 138.154 161.581 1.00 12.76 469 ASP A N 1
ATOM 7512 C CA . ASP A 1 469 ? 136.390 138.805 161.216 1.00 12.74 469 ASP A CA 1
ATOM 7513 C C . ASP A 1 469 ? 136.985 139.573 162.390 1.00 11.16 469 ASP A C 1
ATOM 7514 O O . ASP A 1 469 ? 138.208 139.598 162.555 1.00 14.47 469 ASP A O 1
ATOM 7523 N N . ILE A 1 470 ? 136.151 140.183 163.228 1.00 12.12 470 ILE A N 1
ATOM 7524 C CA . ILE A 1 470 ? 136.681 140.823 164.430 1.00 12.37 470 ILE A CA 1
ATOM 7525 C C . ILE A 1 470 ? 137.282 139.779 165.371 1.00 11.14 470 ILE A C 1
ATOM 7526 O O . ILE A 1 470 ? 138.348 139.993 165.971 1.00 13.02 470 ILE A O 1
ATOM 7542 N N . ALA A 1 471 ? 136.615 138.630 165.510 1.00 12.47 471 ALA A N 1
ATOM 7543 C CA . ALA A 1 471 ? 137.163 137.551 166.326 1.00 11.16 471 ALA A CA 1
ATOM 7544 C C . ALA A 1 471 ? 138.483 137.047 165.761 1.00 12.36 471 ALA A C 1
ATOM 7545 O O . ALA A 1 471 ? 139.405 136.730 166.515 1.00 12.84 471 ALA A O 1
ATOM 7552 N N . ASN A 1 472 ? 138.575 136.930 164.438 1.00 10.95 472 ASN A N 1
ATOM 7553 C CA . ASN A 1 472 ? 139.815 136.497 163.807 1.00 10.29 472 ASN A CA 1
ATOM 7554 C C . ASN A 1 472 ? 140.938 137.493 164.065 1.00 14.62 472 ASN A C 1
ATOM 7555 O O . ASN A 1 472 ? 142.080 137.103 164.327 1.00 13.42 472 ASN A O 1
ATOM 7566 N N . TYR A 1 473 ? 140.626 138.787 163.987 1.00 16.86 473 TYR A N 1
ATOM 7567 C CA . TYR A 1 473 ? 141.619 139.824 164.250 1.00 11.04 473 TYR A CA 1
ATOM 7568 C C . TYR A 1 473 ? 142.142 139.739 165.678 1.00 10.95 473 TYR A C 1
ATOM 7569 O O . TYR A 1 473 ? 143.341 139.906 165.916 1.00 14.59 473 TYR A O 1
ATOM 7587 N N . HIS A 1 474 ? 141.262 139.478 166.645 1.00 14.04 474 HIS A N 1
ATOM 7588 C CA . HIS A 1 474 ? 141.706 139.501 168.038 1.00 12.29 474 HIS A CA 1
ATOM 7589 C C . HIS A 1 474 ? 142.266 138.163 168.517 1.00 14.88 474 HIS A C 1
ATOM 7590 O O . HIS A 1 474 ? 143.026 138.135 169.491 1.00 16.95 474 HIS A O 1
ATOM 7604 N N . ARG A 1 475 ? 141.925 137.056 167.855 1.00 15.86 475 ARG A N 1
ATOM 7605 C CA . ARG A 1 475 ? 142.463 135.759 168.251 1.00 13.52 475 ARG A CA 1
ATOM 7606 C C . ARG A 1 475 ? 143.963 135.683 167.988 1.00 17.25 475 ARG A C 1
ATOM 7607 O O . ARG A 1 475 ? 144.707 135.058 168.751 1.00 19.36 475 ARG A O 1
ATOM 7628 N N . HIS A 1 476 ? 144.427 136.321 166.917 1.00 15.82 476 HIS A N 1
ATOM 7629 C CA . HIS A 1 476 ? 145.824 136.289 166.521 1.00 12.86 476 HIS A CA 1
ATOM 7630 C C . HIS A 1 476 ? 146.603 137.506 167.010 1.00 18.63 476 HIS A C 1
ATOM 7631 O O . HIS A 1 476 ? 147.685 137.785 166.489 1.00 17.26 476 HIS A O 1
ATOM 7645 N N . LEU A 1 477 ?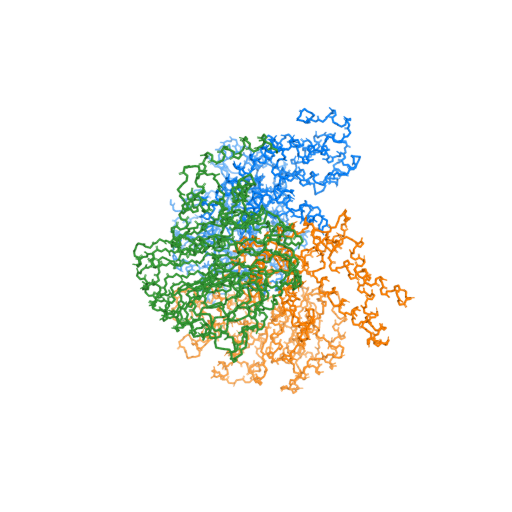 146.069 138.236 167.990 1.00 21.74 477 LEU A N 1
ATOM 7646 C CA . LEU A 1 477 ? 146.754 139.371 168.605 1.00 18.36 477 LEU A CA 1
ATOM 7647 C C . LEU A 1 477 ? 147.206 140.394 167.571 1.00 18.35 477 LEU A C 1
ATOM 7648 O O . LEU A 1 477 ? 148.233 141.050 167.740 1.00 24.48 477 LEU A O 1
ATOM 7664 N N . LYS A 1 478 ? 146.437 140.551 166.497 1.00 16.79 478 LYS A N 1
ATOM 7665 C CA . LYS A 1 478 ? 146.757 141.562 165.500 1.00 15.56 478 LYS A CA 1
ATOM 7666 C C . LYS A 1 478 ? 146.544 142.975 166.026 1.00 20.05 478 LYS A C 1
ATOM 7667 O O . LYS A 1 478 ? 147.054 143.927 165.429 1.00 22.63 478 LYS A O 1
ATOM 7686 N N . ASN A 1 479 ? 145.798 143.134 167.120 1.00 21.54 479 ASN A N 1
ATOM 7687 C CA . ASN A 1 479 ? 145.585 144.456 167.695 1.00 19.66 479 ASN A CA 1
ATOM 7688 C C . ASN A 1 479 ? 146.802 144.960 168.459 1.00 19.76 479 ASN A C 1
ATOM 7689 O O . ASN A 1 479 ? 146.880 146.156 168.753 1.00 25.44 479 ASN A O 1
ATOM 7700 N N . GLU A 1 480 ? 147.739 144.084 168.799 1.00 21.82 480 GLU A N 1
ATOM 7701 C CA . GLU A 1 480 ? 148.991 144.487 169.419 1.00 23.10 480 GLU A CA 1
ATOM 7702 C C . GLU A 1 480 ? 150.109 144.646 168.401 1.00 24.52 480 GLU A C 1
ATOM 7703 O O . GLU A 1 480 ? 151.239 144.961 168.781 1.00 31.61 480 GLU A O 1
ATOM 7715 N N . ASP A 1 481 ? 149.814 144.442 167.122 1.00 24.66 481 ASP A N 1
ATOM 7716 C CA . ASP A 1 481 ? 150.761 144.614 166.032 1.00 25.56 481 ASP A CA 1
ATOM 7717 C C . ASP A 1 481 ? 150.555 145.925 165.293 1.00 30.41 481 ASP A C 1
ATOM 7718 O O . ASP A 1 481 ? 151.524 146.612 164.965 1.00 39.87 481 ASP A O 1
ATOM 7727 N N . THR A 1 482 ? 149.299 146.290 165.020 1.00 36.42 482 THR A N 1
ATOM 7728 C CA . THR A 1 482 ? 148.982 147.484 164.249 1.00 34.52 482 THR A CA 1
ATOM 7729 C C . THR A 1 482 ? 147.840 148.297 164.848 1.00 32.36 482 THR A C 1
ATOM 7730 O O . THR A 1 482 ? 147.295 149.165 164.161 1.00 37.66 482 THR A O 1
ATOM 7741 N N . GLY A 1 483 ? 147.453 148.039 166.092 1.00 25.38 483 GLY A N 1
ATOM 7742 C CA . GLY A 1 483 ? 146.524 148.898 166.787 1.00 22.75 483 GLY A CA 1
ATOM 7743 C C . GLY A 1 483 ? 145.083 148.432 166.746 1.00 21.55 483 GLY A C 1
ATOM 7744 O O . GLY A 1 483 ? 144.763 147.360 166.227 1.00 26.20 483 GLY A O 1
ATOM 7748 N N . PRO A 1 484 ? 144.182 149.251 167.289 1.00 26.03 484 PRO A N 1
ATOM 7749 C CA . PRO A 1 484 ? 142.775 148.847 167.393 1.00 22.15 484 PRO A CA 1
ATOM 7750 C C . PRO A 1 484 ? 142.135 148.574 166.040 1.00 18.42 484 PRO A C 1
ATOM 7751 O O . PRO A 1 484 ? 142.537 149.114 165.009 1.00 21.68 484 PRO A O 1
ATOM 7762 N N . TYR A 1 485 ? 141.120 147.711 166.068 1.00 17.83 485 TYR A N 1
ATOM 7763 C CA . TYR A 1 485 ? 140.439 147.296 164.847 1.00 16.27 485 TYR A CA 1
ATOM 7764 C C . TYR A 1 485 ? 139.770 148.480 164.151 1.00 19.37 485 TYR A C 1
ATOM 7765 O O . TYR A 1 485 ? 139.894 148.647 162.933 1.00 21.04 485 TYR A O 1
ATOM 7783 N N . MET A 1 486 ? 139.090 149.336 164.915 1.00 15.74 486 MET A N 1
ATOM 7784 C CA . MET A 1 486 ? 138.313 150.413 164.314 1.00 17.56 486 MET A CA 1
ATOM 7785 C C . MET A 1 486 ? 139.185 151.463 163.639 1.00 21.01 486 MET A C 1
ATOM 7786 O O . MET A 1 486 ? 138.681 152.220 162.805 1.00 23.21 486 MET A O 1
ATOM 7800 N N . LYS A 1 487 ? 140.473 151.533 163.977 1.00 26.85 487 LYS A N 1
ATOM 7801 C CA . LYS A 1 487 ? 141.354 152.514 163.356 1.00 26.29 487 LYS A CA 1
ATOM 7802 C C . LYS A 1 487 ? 141.954 151.992 162.057 1.00 26.95 487 LYS A C 1
ATOM 7803 O O . LYS A 1 487 ? 141.843 152.640 161.011 1.00 28.01 487 LYS A O 1
ATOM 7822 N N . ARG A 1 488 ? 142.593 150.823 162.099 1.00 27.82 488 ARG A N 1
ATOM 7823 C CA . ARG A 1 488 ? 143.365 150.337 160.967 1.00 30.87 488 ARG A CA 1
ATOM 7824 C C . ARG A 1 488 ? 143.041 148.917 160.528 1.00 29.90 488 ARG A C 1
ATOM 7825 O O . ARG A 1 488 ? 143.566 148.489 159.496 1.00 29.46 488 ARG A O 1
ATOM 7846 N N . GLY A 1 489 ? 142.204 148.180 161.253 1.00 22.72 489 GLY A N 1
ATOM 7847 C CA . GLY A 1 489 ? 141.982 146.784 160.937 1.00 20.14 489 GLY A CA 1
ATOM 7848 C C . GLY A 1 489 ? 140.780 146.491 160.062 1.00 18.78 489 GLY A C 1
ATOM 7849 O O . GLY A 1 489 ? 140.775 145.481 159.359 1.00 22.19 489 GLY A O 1
ATOM 7853 N N . ARG A 1 490 ? 139.768 147.351 160.081 1.00 16.64 490 ARG A N 1
ATOM 7854 C CA . ARG A 1 490 ? 138.487 147.046 159.438 1.00 14.75 490 ARG A CA 1
ATOM 7855 C C . ARG A 1 490 ? 138.622 146.943 157.922 1.00 16.95 490 ARG A C 1
ATOM 7856 O O . ARG A 1 490 ? 139.144 147.872 157.295 1.00 16.17 490 ARG A O 1
ATOM 7877 N N . PRO A 1 491 ? 138.169 145.855 157.295 1.00 14.88 491 PRO A N 1
ATOM 7878 C CA . PRO A 1 491 ? 138.190 145.786 155.828 1.00 13.18 491 PRO A CA 1
ATOM 7879 C C . PRO A 1 491 ? 137.265 146.811 155.180 1.00 15.58 491 PRO A C 1
ATOM 7880 O O . PRO A 1 491 ? 136.273 147.248 155.763 1.00 14.55 491 PRO A O 1
ATOM 7891 N N . THR A 1 492 ? 137.597 147.171 153.939 1.00 15.79 492 THR A N 1
ATOM 7892 C CA . THR A 1 492 ? 136.860 148.207 153.218 1.00 14.07 492 THR A CA 1
ATOM 7893 C C . THR A 1 492 ? 135.488 147.728 152.750 1.00 15.98 492 THR A C 1
ATOM 7894 O O . THR A 1 492 ? 134.565 148.541 152.605 1.00 18.00 492 THR A O 1
ATOM 7905 N N . ARG A 1 493 ? 135.329 146.423 152.522 1.00 16.99 493 ARG A N 1
ATOM 7906 C CA . ARG A 1 493 ? 134.060 145.900 152.025 1.00 14.69 493 ARG A CA 1
ATOM 7907 C C . ARG A 1 493 ? 132.926 146.147 153.018 1.00 13.05 493 ARG A C 1
ATOM 7908 O O . ARG A 1 493 ? 131.809 146.507 152.623 1.00 16.12 493 ARG A O 1
ATOM 7929 N N . TYR A 1 494 ? 133.196 145.982 154.314 1.00 13.28 494 TYR A N 1
ATOM 7930 C CA . TYR A 1 494 ? 132.170 146.242 155.319 1.00 12.16 494 TYR A CA 1
ATOM 7931 C C . TYR A 1 494 ? 131.795 147.720 155.366 1.00 15.35 494 TYR A C 1
ATOM 7932 O O . TYR A 1 494 ? 130.622 148.061 155.549 1.00 19.08 494 TYR A O 1
ATOM 7950 N N . ILE A 1 495 ? 132.775 148.610 155.208 1.00 15.32 495 ILE A N 1
ATOM 7951 C CA . ILE A 1 495 ? 132.494 150.043 155.184 1.00 13.83 495 ILE A CA 1
ATOM 7952 C C . ILE A 1 495 ? 131.604 150.393 153.996 1.00 18.42 495 ILE A C 1
ATOM 7953 O O . ILE A 1 495 ? 130.643 151.165 154.124 1.00 21.58 495 ILE A O 1
ATOM 7969 N N . TYR A 1 496 ? 131.904 149.829 152.824 1.00 15.86 496 TYR A N 1
ATOM 7970 C CA . TYR A 1 496 ? 131.066 150.076 151.654 1.00 15.98 496 TYR A CA 1
ATOM 7971 C C . TYR A 1 496 ? 129.640 149.586 151.887 1.00 18.48 496 TYR A C 1
ATOM 7972 O O . TYR A 1 496 ? 128.668 150.282 151.563 1.00 20.85 496 TYR A O 1
ATOM 7990 N N . ALA A 1 497 ? 129.494 148.384 152.449 1.00 16.83 497 ALA A N 1
ATOM 7991 C CA . ALA A 1 497 ? 128.156 147.859 152.707 1.00 17.22 497 ALA A CA 1
ATOM 7992 C C . ALA A 1 497 ? 127.388 148.750 153.678 1.00 18.58 497 ALA A C 1
ATOM 7993 O O . ALA A 1 497 ? 126.205 149.059 153.457 1.00 22.77 497 ALA A O 1
ATOM 8000 N N . GLN A 1 498 ? 128.044 149.171 154.760 1.00 16.26 498 GLN A N 1
ATOM 8001 C CA . GLN A 1 498 ? 127.383 149.999 155.759 1.00 18.44 498 GLN A CA 1
ATOM 8002 C C . GLN A 1 498 ? 126.914 151.314 155.154 1.00 17.62 498 GLN A C 1
ATOM 8003 O O . GLN A 1 498 ? 125.781 151.749 155.388 1.00 19.00 498 GLN A O 1
ATOM 8017 N N . ARG A 1 499 ? 127.777 151.961 154.367 1.00 17.41 499 ARG A N 1
ATOM 8018 C CA . ARG A 1 499 ? 127.411 153.247 153.784 1.00 17.51 499 ARG A CA 1
ATOM 8019 C C . ARG A 1 499 ? 126.280 153.100 152.772 1.00 14.96 499 ARG A C 1
ATOM 8020 O O . ARG A 1 499 ? 125.370 153.937 152.731 1.00 18.72 499 ARG A O 1
ATOM 8041 N N . GLY A 1 500 ? 126.307 152.045 151.954 1.00 16.85 500 GLY A N 1
ATOM 8042 C CA . GLY A 1 500 ? 125.215 151.831 151.017 1.00 15.99 500 GLY A CA 1
ATOM 8043 C C . GLY A 1 500 ? 123.877 151.668 151.712 1.00 14.72 500 GLY A C 1
ATOM 8044 O O . GLY A 1 500 ? 122.878 152.293 151.334 1.00 17.29 500 GLY A O 1
ATOM 8048 N N . TYR A 1 501 ? 123.842 150.835 152.756 1.00 18.72 501 TYR A N 1
ATOM 8049 C CA . TYR A 1 501 ? 122.594 150.634 153.486 1.00 13.95 501 TYR A CA 1
ATOM 8050 C C . TYR A 1 501 ? 122.124 151.919 154.160 1.00 16.77 501 TYR A C 1
ATOM 8051 O O . TYR A 1 501 ? 120.926 152.238 154.145 1.00 18.30 501 TYR A O 1
ATOM 8069 N N . GLU A 1 502 ? 123.048 152.665 154.772 1.00 20.38 502 GLU A N 1
ATOM 8070 C CA . GLU A 1 502 ? 122.663 153.892 155.461 1.00 14.75 502 GLU A CA 1
ATOM 8071 C C . GLU A 1 502 ? 122.073 154.900 154.489 1.00 16.52 502 GLU A C 1
ATOM 8072 O O . GLU A 1 502 ? 121.042 155.520 154.771 1.00 17.97 502 GLU A O 1
ATOM 8084 N N . HIS A 1 503 ? 122.719 155.088 153.336 1.00 17.62 503 HIS A N 1
ATOM 8085 C CA . HIS A 1 503 ? 122.176 156.009 152.347 1.00 14.80 503 HIS A CA 1
ATOM 8086 C C . HIS A 1 503 ? 120.783 155.576 151.921 1.00 17.56 503 HIS A C 1
ATOM 8087 O O . HIS A 1 503 ? 119.845 156.385 151.907 1.00 20.34 503 HIS A O 1
ATOM 8101 N N . TYR A 1 504 ? 120.621 154.290 151.601 1.00 18.04 504 TYR A N 1
ATOM 8102 C CA . TYR A 1 504 ? 119.332 153.824 151.108 1.00 15.58 504 TYR A CA 1
ATOM 8103 C C . TYR A 1 504 ? 118.230 154.081 152.126 1.00 17.72 504 TYR A C 1
ATOM 8104 O O . TYR A 1 504 ? 117.139 154.538 151.768 1.00 21.86 504 TYR A O 1
ATOM 8122 N N . ILE A 1 505 ? 118.498 153.805 153.402 1.00 21.42 505 ILE A N 1
ATOM 8123 C CA . ILE A 1 505 ? 117.476 153.974 154.431 1.00 18.79 505 ILE A CA 1
ATOM 8124 C C . ILE A 1 505 ? 117.193 155.448 154.712 1.00 19.27 505 ILE A C 1
ATOM 8125 O O . ILE A 1 505 ? 116.039 155.833 154.922 1.00 24.79 505 ILE A O 1
ATOM 8141 N N . LEU A 1 506 ? 118.224 156.297 154.742 1.00 23.77 506 LEU A N 1
ATOM 8142 C CA . LEU A 1 506 ? 118.073 157.640 155.293 1.00 20.58 506 LEU A CA 1
ATOM 8143 C C . LEU A 1 506 ? 117.765 158.722 154.267 1.00 24.05 506 LEU A C 1
ATOM 8144 O O . LEU A 1 506 ? 117.249 159.774 154.658 1.00 24.58 506 LEU A O 1
ATOM 8160 N N . LYS A 1 507 ? 118.050 158.521 152.980 1.00 23.83 507 LYS A N 1
ATOM 8161 C CA . LYS A 1 507 ? 117.874 159.627 152.041 1.00 22.93 507 LYS A CA 1
ATOM 8162 C C . LYS A 1 507 ? 116.446 160.168 151.970 1.00 26.51 507 LYS A C 1
ATOM 8163 O O . LYS A 1 507 ? 116.293 161.364 151.668 1.00 34.91 507 LYS A O 1
ATOM 8182 N N . PRO A 1 508 ? 115.381 159.395 152.219 1.00 31.83 508 PRO A N 1
ATOM 8183 C CA . PRO A 1 508 ? 114.031 159.976 152.110 1.00 28.52 508 PRO A CA 1
ATOM 8184 C C . PRO A 1 508 ? 113.748 161.098 153.095 1.00 29.55 508 PRO A C 1
ATOM 8185 O O . PRO A 1 508 ? 112.833 161.889 152.850 1.00 32.76 508 PRO A O 1
ATOM 8196 N N . ASN A 1 509 ? 114.490 161.193 154.198 1.00 35.43 509 ASN A N 1
ATOM 8197 C CA . ASN A 1 509 ? 114.203 162.159 155.250 1.00 32.76 509 ASN A CA 1
ATOM 8198 C C . ASN A 1 509 ? 115.225 163.283 155.346 1.00 32.48 509 ASN A C 1
ATOM 8199 O O . ASN A 1 509 ? 115.103 164.129 156.236 1.00 40.14 509 ASN A O 1
ATOM 8210 N N . GLY A 1 510 ? 116.236 163.304 154.484 1.00 30.68 510 GLY A N 1
ATOM 8211 C CA . GLY A 1 510 ? 117.070 164.481 154.345 1.00 35.70 510 GLY A CA 1
ATOM 8212 C C . GLY A 1 510 ? 118.371 164.508 155.125 1.00 41.17 510 GLY A C 1
ATOM 8213 O O . GLY A 1 510 ? 119.339 165.121 154.670 1.00 33.77 510 GLY A O 1
ATOM 8217 N N . MET A 1 511 ? 118.419 163.870 156.290 1.00 43.91 511 MET A N 1
ATOM 8218 C CA . MET A 1 511 ? 119.588 163.953 157.154 1.00 42.10 511 MET A CA 1
ATOM 8219 C C . MET A 1 511 ? 120.553 162.797 156.903 1.00 41.14 511 MET A C 1
ATOM 8220 O O . MET A 1 511 ? 120.172 161.722 156.438 1.00 36.59 511 MET A O 1
ATOM 8234 N N . ILE A 1 512 ? 121.819 163.037 157.226 1.00 41.31 512 ILE A N 1
ATOM 8235 C CA . ILE A 1 512 ? 122.877 162.072 156.999 1.00 41.48 512 ILE A CA 1
ATOM 8236 C C . ILE A 1 512 ? 123.200 161.359 158.308 1.00 44.40 512 ILE A C 1
ATOM 8237 O O . ILE A 1 512 ? 122.800 161.782 159.389 1.00 41.07 512 ILE A O 1
ATOM 8253 N N . ALA A 1 513 ? 123.954 160.261 158.209 1.00 42.27 513 ALA A N 1
ATOM 8254 C CA . ALA A 1 513 ? 124.121 159.355 159.343 1.00 38.30 513 ALA A CA 1
ATOM 8255 C C . ALA A 1 513 ? 124.913 159.993 160.478 1.00 38.08 513 ALA A C 1
ATOM 8256 O O . ALA A 1 513 ? 124.652 159.717 161.656 1.00 37.29 513 ALA A O 1
ATOM 8263 N N . GLU A 1 514 ? 125.897 160.831 160.151 1.00 41.64 514 GLU A N 1
ATOM 8264 C CA . GLU A 1 514 ? 126.739 161.419 161.189 1.00 40.47 514 GLU A CA 1
ATOM 8265 C C . GLU A 1 514 ? 125.939 162.343 162.099 1.00 40.96 514 GLU A C 1
ATOM 8266 O O . GLU A 1 514 ? 126.092 162.297 163.325 1.00 43.94 514 GLU A O 1
ATOM 8278 N N . ASP A 1 515 ? 125.082 163.189 161.524 1.00 40.91 515 ASP A N 1
ATOM 8279 C CA . ASP A 1 515 ? 124.260 164.065 162.352 1.00 40.86 515 ASP A CA 1
ATOM 8280 C C . ASP A 1 515 ? 123.249 163.266 163.160 1.00 42.09 515 ASP A C 1
ATOM 8281 O O . ASP A 1 515 ? 122.926 163.634 164.294 1.00 41.35 515 ASP A O 1
ATOM 8290 N N . VAL A 1 516 ? 122.734 162.173 162.597 1.00 40.25 516 VAL A N 1
ATOM 8291 C CA . VAL A 1 516 ? 121.825 161.319 163.354 1.00 38.74 516 VAL A CA 1
ATOM 8292 C C . VAL A 1 516 ? 122.533 160.768 164.584 1.00 41.56 516 VAL A C 1
ATOM 8293 O O . VAL A 1 516 ? 121.996 160.799 165.701 1.00 40.32 516 VAL A O 1
ATOM 8306 N N . PHE A 1 517 ? 123.764 160.282 164.402 1.00 38.13 517 PHE A N 1
ATOM 8307 C CA . PHE A 1 517 ? 124.523 159.731 165.520 1.00 36.32 517 PHE A CA 1
ATOM 8308 C C . PHE A 1 517 ? 124.836 160.801 166.557 1.00 38.35 517 PHE A C 1
ATOM 8309 O O . PHE A 1 517 ? 124.732 160.556 167.764 1.00 40.04 517 PHE A O 1
ATOM 8326 N N . TRP A 1 518 ? 125.221 161.998 166.110 1.00 39.44 518 TRP A N 1
ATOM 8327 C CA . TRP A 1 518 ? 125.566 163.054 167.058 1.00 41.06 518 TRP A CA 1
ATOM 8328 C C . TRP A 1 518 ? 124.342 163.550 167.822 1.00 41.66 518 TRP A C 1
ATOM 8329 O O . TRP A 1 518 ? 124.436 163.857 169.015 1.00 43.53 518 TRP A O 1
ATOM 8350 N N . ASN A 1 519 ? 123.183 163.639 167.163 1.00 42.00 519 ASN A N 1
ATOM 8351 C CA . ASN A 1 519 ? 121.963 163.998 167.878 1.00 43.52 519 ASN A CA 1
ATOM 8352 C C . ASN A 1 519 ? 121.594 162.932 168.899 1.00 43.97 519 ASN A C 1
ATOM 8353 O O . ASN A 1 519 ? 121.182 163.249 170.022 1.00 42.91 519 ASN A O 1
ATOM 8364 N N . LYS A 1 520 ? 121.733 161.657 168.528 1.00 43.35 520 LYS A N 1
ATOM 8365 C CA . LYS A 1 520 ? 121.410 160.596 169.473 1.00 39.80 520 LYS A CA 1
ATOM 8366 C C . LYS A 1 520 ? 122.359 160.613 170.663 1.00 42.07 520 LYS A C 1
ATOM 8367 O O . LYS A 1 520 ? 121.943 160.320 171.788 1.00 38.05 520 LYS A O 1
ATOM 8386 N N . VAL A 1 521 ? 123.626 160.965 170.441 1.00 44.65 521 VAL A N 1
ATOM 8387 C CA . VAL A 1 521 ? 124.567 161.082 171.551 1.00 43.14 521 VAL A CA 1
ATOM 8388 C C . VAL A 1 521 ? 124.203 162.266 172.439 1.00 44.73 521 VAL A C 1
ATOM 8389 O O . VAL A 1 521 ? 124.186 162.151 173.669 1.00 48.89 521 VAL A O 1
ATOM 8402 N N . ASN A 1 522 ? 123.908 163.422 171.838 1.00 46.28 522 ASN A N 1
ATOM 8403 C CA . ASN A 1 522 ? 123.487 164.572 172.632 1.00 46.95 522 ASN A CA 1
ATOM 8404 C C . ASN A 1 522 ? 122.256 164.248 173.463 1.00 50.39 522 ASN A C 1
ATOM 8405 O O . ASN A 1 522 ? 122.093 164.783 174.566 1.00 53.42 522 ASN A O 1
ATOM 8416 N N . GLY A 1 523 ? 121.383 163.383 172.960 1.00 49.57 523 GLY A N 1
ATOM 8417 C CA . GLY A 1 523 ? 120.178 163.048 173.684 1.00 48.16 523 GLY A CA 1
ATOM 8418 C C . GLY A 1 523 ? 120.364 162.217 174.933 1.00 51.33 523 GLY A C 1
ATOM 8419 O O . GLY A 1 523 ? 119.412 162.071 175.703 1.00 52.79 523 GLY A O 1
ATOM 8423 N N . LEU A 1 524 ? 121.554 161.663 175.168 1.00 54.66 524 LEU A N 1
ATOM 8424 C CA . LEU A 1 524 ? 121.796 160.823 176.335 1.00 52.01 524 LEU A CA 1
ATOM 8425 C C . LEU A 1 524 ? 122.092 161.617 177.601 1.00 55.07 524 LEU A C 1
ATOM 8426 O O . LEU A 1 524 ? 122.014 161.053 178.696 1.00 51.89 524 LEU A O 1
ATOM 8442 N N . ASN A 1 525 ? 122.418 162.903 177.484 1.00 59.05 525 ASN A N 1
ATOM 8443 C CA . ASN A 1 525 ? 122.668 163.765 178.639 1.00 63.29 525 ASN A CA 1
ATOM 8444 C C . ASN A 1 525 ? 123.819 163.224 179.489 1.00 67.25 525 ASN A C 1
ATOM 8445 O O . ASN A 1 525 ? 123.655 162.851 180.651 1.00 68.35 525 ASN A O 1
ATOM 8456 N N . LEU A 1 526 ? 125.000 163.187 178.880 1.00 65.06 526 LEU A N 1
ATOM 8457 C CA . LEU A 1 526 ? 126.220 162.805 179.575 1.00 67.96 526 LEU A CA 1
ATOM 8458 C C . LEU A 1 526 ? 126.850 163.963 180.337 1.00 75.84 526 LEU A C 1
ATOM 8459 O O . LEU A 1 526 ? 127.723 163.729 181.179 1.00 75.25 526 LEU A O 1
ATOM 8475 N N . GLY A 1 527 ? 126.423 165.196 180.077 1.00 78.61 527 GLY A N 1
ATOM 8476 C CA . GLY A 1 527 ? 127.018 166.356 180.710 1.00 79.42 527 GLY A CA 1
ATOM 8477 C C . GLY A 1 527 ? 128.372 166.717 180.133 1.00 84.54 527 GLY A C 1
ATOM 8478 O O . GLY A 1 527 ? 129.388 166.649 180.831 1.00 82.50 527 GLY A O 1
ATOM 8482 N N . LEU A 1 528 ? 128.398 167.102 178.858 1.00 83.86 528 LEU A N 1
ATOM 8483 C CA . LEU A 1 528 ? 129.641 167.469 178.194 1.00 83.49 528 LEU A CA 1
ATOM 8484 C C . LEU A 1 528 ? 129.324 168.327 176.979 1.00 84.66 528 LEU A C 1
ATOM 8485 O O . LEU A 1 528 ? 128.221 168.274 176.427 1.00 78.01 528 LEU A O 1
ATOM 8501 N N . GLN A 1 529 ? 130.314 169.110 176.563 1.00 87.49 529 GLN A N 1
ATOM 8502 C CA . GLN A 1 529 ? 130.207 169.921 175.361 1.00 85.17 529 GLN A CA 1
ATOM 8503 C C . GLN A 1 529 ? 130.465 169.066 174.126 1.00 80.49 529 GLN A C 1
ATOM 8504 O O . GLN A 1 529 ? 131.016 167.968 174.205 1.00 79.53 529 GLN A O 1
ATOM 8518 N N . LEU A 1 530 ? 130.060 169.593 172.970 1.00 77.57 530 LEU A N 1
ATOM 8519 C CA . LEU A 1 530 ? 130.142 168.811 171.741 1.00 77.32 530 LEU A CA 1
ATOM 8520 C C . LEU A 1 530 ? 131.586 168.466 171.393 1.00 80.95 530 LEU A C 1
ATOM 8521 O O . LEU A 1 530 ? 131.869 167.354 170.935 1.00 80.62 530 LEU A O 1
ATOM 8537 N N . GLU A 1 531 ? 132.512 169.407 171.587 1.00 80.68 531 GLU A N 1
ATOM 8538 C CA . GLU A 1 531 ? 133.895 169.162 171.187 1.00 82.96 531 GLU A CA 1
ATOM 8539 C C . GLU A 1 531 ? 134.544 168.089 172.054 1.00 81.77 531 GLU A C 1
ATOM 8540 O O . GLU A 1 531 ? 135.257 167.214 171.545 1.00 78.95 531 GLU A O 1
ATOM 8552 N N . GLU A 1 532 ? 134.307 168.137 173.365 1.00 79.96 532 GLU A N 1
ATOM 8553 C CA . GLU A 1 532 ? 134.862 167.119 174.249 1.00 81.50 532 GLU A CA 1
ATOM 8554 C C . GLU A 1 532 ? 134.344 165.733 173.885 1.00 76.43 532 GLU A C 1
ATOM 8555 O O . GLU A 1 532 ? 135.112 164.767 173.837 1.00 71.81 532 GLU A O 1
ATOM 8567 N N . ILE A 1 533 ? 133.041 165.617 173.630 1.00 72.18 533 ILE A N 1
ATOM 8568 C CA . ILE A 1 533 ? 132.474 164.330 173.246 1.00 66.59 533 ILE A CA 1
ATOM 8569 C C . ILE A 1 533 ? 133.057 163.870 171.916 1.00 66.00 533 ILE A C 1
ATOM 8570 O O . ILE A 1 533 ? 133.406 162.696 171.748 1.00 63.53 533 ILE A O 1
ATOM 8586 N N . GLN A 1 534 ? 133.176 164.784 170.953 1.00 64.97 534 GLN A N 1
ATOM 8587 C CA . GLN A 1 534 ? 133.724 164.411 169.654 1.00 66.59 534 GLN A CA 1
ATOM 8588 C C . GLN A 1 534 ? 135.155 163.910 169.786 1.00 66.57 534 GLN A C 1
ATOM 8589 O O . GLN A 1 534 ? 135.590 163.045 169.018 1.00 62.33 534 GLN A O 1
ATOM 8603 N N . GLU A 1 535 ? 135.910 164.457 170.739 1.00 69.22 535 GLU A N 1
ATOM 8604 C CA . GLU A 1 535 ? 137.272 163.980 170.947 1.00 67.87 535 GLU A CA 1
ATOM 8605 C C . GLU A 1 535 ? 137.286 162.643 171.679 1.00 66.12 535 GLU A C 1
ATOM 8606 O O . GLU A 1 535 ? 138.123 161.780 171.391 1.00 63.20 535 GLU A O 1
ATOM 8618 N N . THR A 1 536 ? 136.368 162.453 172.629 1.00 64.72 536 THR A N 1
ATOM 8619 C CA . THR A 1 536 ? 136.344 161.214 173.401 1.00 58.13 536 THR A CA 1
ATOM 8620 C C . THR A 1 536 ? 135.851 160.041 172.565 1.00 52.11 536 THR A C 1
ATOM 8621 O O . THR A 1 536 ? 136.281 158.902 172.775 1.00 51.90 536 THR A O 1
ATOM 8632 N N . LEU A 1 537 ? 134.948 160.295 171.620 1.00 52.13 537 LEU A N 1
ATOM 8633 C CA . LEU A 1 537 ? 134.338 159.253 170.796 1.00 50.62 537 LEU A CA 1
ATOM 8634 C C . LEU A 1 537 ? 134.924 159.228 169.395 1.00 49.31 537 LEU A C 1
ATOM 8635 O O . LEU A 1 537 ? 134.198 159.066 168.412 1.00 48.99 537 LEU A O 1
ATOM 8651 N N . LYS A 1 538 ? 136.234 159.410 169.277 1.00 49.61 538 LYS A N 1
ATOM 8652 C CA . LYS A 1 538 ? 136.907 159.292 167.993 1.00 53.65 538 LYS A CA 1
ATOM 8653 C C . LYS A 1 538 ? 137.280 157.838 167.729 1.00 50.55 538 LYS A C 1
ATOM 8654 O O . LYS A 1 538 ? 137.772 157.139 168.618 1.00 52.53 538 LYS A O 1
ATOM 8673 N N . ASN A 1 539 ? 137.039 157.387 166.501 1.00 43.42 539 ASN A N 1
ATOM 8674 C CA . ASN A 1 539 ? 137.306 156.010 166.090 1.00 43.79 539 ASN A CA 1
ATOM 8675 C C . ASN A 1 539 ? 136.650 155.017 167.049 1.00 41.94 539 ASN A C 1
ATOM 8676 O O . ASN A 1 539 ? 137.232 154.006 167.442 1.00 39.20 539 ASN A O 1
ATOM 8687 N N . SER A 1 540 ? 135.417 155.329 167.424 1.00 41.74 540 SER A N 1
ATOM 8688 C CA . SER A 1 540 ? 134.630 154.498 168.320 1.00 35.44 540 SER A CA 1
ATOM 8689 C C . SER A 1 540 ? 133.855 153.449 167.531 1.00 33.85 540 SER A C 1
ATOM 8690 O O . SER A 1 540 ? 133.594 153.600 166.335 1.00 34.35 540 SER A O 1
ATOM 8698 N N . GLY A 1 541 ? 133.498 152.372 168.218 1.00 27.92 541 GLY A N 1
ATOM 8699 C CA . GLY A 1 541 ? 132.722 151.299 167.641 1.00 24.97 541 GLY A CA 1
ATOM 8700 C C . GLY A 1 541 ? 131.225 151.436 167.801 1.00 27.03 541 GLY A C 1
ATOM 8701 O O . GLY A 1 541 ? 130.496 150.492 167.484 1.00 24.36 541 GLY A O 1
ATOM 8705 N N . SER A 1 542 ? 130.738 152.579 168.281 1.00 29.36 542 SER A N 1
ATOM 8706 C CA . SER A 1 542 ? 129.311 152.766 168.495 1.00 26.38 542 SER A CA 1
ATOM 8707 C C . SER A 1 542 ? 128.597 153.372 167.294 1.00 30.22 542 SER A C 1
ATOM 8708 O O . SER A 1 542 ? 127.388 153.601 167.371 1.00 38.05 542 SER A O 1
ATOM 8716 N N . GLU A 1 543 ? 129.300 153.638 166.195 1.00 27.98 543 GLU A N 1
ATOM 8717 C CA . GLU A 1 543 ? 128.641 154.127 164.992 1.00 29.02 543 GLU A CA 1
ATOM 8718 C C . GLU A 1 543 ? 127.914 153.030 164.227 1.00 33.30 543 GLU A C 1
ATOM 8719 O O . GLU A 1 543 ? 126.895 153.313 163.592 1.00 39.57 543 GLU A O 1
ATOM 8731 N N . CYS A 1 544 ? 128.407 151.795 164.272 1.00 32.63 544 CYS A N 1
ATOM 8732 C CA . CYS A 1 544 ? 127.823 150.684 163.535 1.00 29.57 544 CYS A CA 1
ATOM 8733 C C . CYS A 1 544 ? 127.471 149.573 164.509 1.00 29.09 544 CYS A C 1
ATOM 8734 O O . CYS A 1 544 ? 128.182 149.352 165.491 1.00 26.32 544 CYS A O 1
ATOM 8742 N N . GLY A 1 545 ? 126.366 148.878 164.231 1.00 29.96 545 GLY A N 1
ATOM 8743 C CA . GLY A 1 545 ? 125.927 147.812 165.113 1.00 25.38 545 GLY A CA 1
ATOM 8744 C C . GLY A 1 545 ? 126.720 146.532 164.952 1.00 21.74 545 GLY A C 1
ATOM 8745 O O . GLY A 1 545 ? 126.719 145.685 165.847 1.00 26.39 545 GLY A O 1
ATOM 8749 N N . SER A 1 546 ? 127.404 146.373 163.827 1.00 18.45 546 SER A N 1
ATOM 8750 C CA . SER A 1 546 ? 128.223 145.194 163.591 1.00 21.73 546 SER A CA 1
ATOM 8751 C C . SER A 1 546 ? 129.651 145.343 164.112 1.00 20.32 546 SER A C 1
ATOM 8752 O O . SER A 1 546 ? 130.439 144.404 163.961 1.00 17.72 546 SER A O 1
ATOM 8760 N N . CYS A 1 547 ? 129.998 146.477 164.729 1.00 15.73 547 CYS A N 1
ATOM 8761 C CA . CYS A 1 547 ? 131.286 146.677 165.386 1.00 14.35 547 CYS A CA 1
ATOM 8762 C C . CYS A 1 547 ? 131.157 146.650 166.907 1.00 16.76 547 CYS A C 1
ATOM 8763 O O . CYS A 1 547 ? 132.028 147.159 167.631 1.00 24.53 547 CYS A O 1
ATOM 8771 N N . PHE A 1 548 ? 130.081 146.034 167.394 1.00 16.73 548 PHE A N 1
ATOM 8772 C CA . PHE A 1 548 ? 129.830 145.916 168.824 1.00 20.61 548 PHE A CA 1
ATOM 8773 C C . PHE A 1 548 ? 130.965 145.179 169.530 1.00 16.59 548 PHE A C 1
ATOM 8774 O O . PHE A 1 548 ? 131.421 145.596 170.601 1.00 16.67 548 PHE A O 1
ATOM 8791 N N . TRP A 1 549 ? 131.448 144.090 168.930 1.00 15.88 549 TRP A N 1
ATOM 8792 C CA . TRP A 1 549 ? 132.499 143.297 169.558 1.00 15.52 549 TRP A CA 1
ATOM 8793 C C . TRP A 1 549 ? 133.834 144.028 169.555 1.00 17.02 549 TRP A C 1
ATOM 8794 O O . TRP A 1 549 ? 134.611 143.897 170.501 1.00 21.47 549 TRP A O 1
ATOM 8815 N N . ALA A 1 550 ? 134.125 144.800 168.509 1.00 17.49 550 ALA A N 1
ATOM 8816 C CA . ALA A 1 550 ? 135.331 145.621 168.522 1.00 16.94 550 ALA A CA 1
ATOM 8817 C C . ALA A 1 550 ? 135.287 146.622 169.668 1.00 21.19 550 ALA A C 1
ATOM 8818 O O . ALA A 1 550 ? 136.267 146.794 170.407 1.00 27.32 550 ALA A O 1
ATOM 8825 N N . GLU A 1 551 ? 134.140 147.280 169.847 1.00 19.77 551 GLU A N 1
ATOM 8826 C CA . GLU A 1 551 ? 134.009 148.212 170.962 1.00 23.49 551 GLU A CA 1
ATOM 8827 C C . GLU A 1 551 ? 134.178 147.499 172.304 1.00 25.24 551 GLU A C 1
ATOM 8828 O O . GLU A 1 551 ? 134.844 148.013 173.213 1.00 33.03 551 GLU A O 1
ATOM 8840 N N . VAL A 1 552 ? 133.588 146.309 172.445 1.00 26.56 552 VAL A N 1
ATOM 8841 C CA . VAL A 1 552 ? 133.685 145.566 173.703 1.00 24.67 552 VAL A CA 1
ATOM 8842 C C . VAL A 1 552 ? 135.130 145.166 173.983 1.00 27.75 552 VAL A C 1
ATOM 8843 O O . VAL A 1 552 ? 135.603 145.242 175.122 1.00 29.57 552 VAL A O 1
ATOM 8856 N N . GLU A 1 553 ? 135.847 144.711 172.954 1.00 29.20 553 GLU A N 1
ATOM 8857 C CA . GLU A 1 553 ? 137.252 144.358 173.135 1.00 22.59 553 GLU A CA 1
ATOM 8858 C C . GLU A 1 553 ? 138.057 145.567 173.577 1.00 29.64 553 GLU A C 1
ATOM 8859 O O . GLU A 1 553 ? 138.954 145.455 174.418 1.00 32.39 553 GLU A O 1
ATOM 8871 N N . GLU A 1 554 ? 137.756 146.736 173.013 1.00 36.65 554 GLU A N 1
ATOM 8872 C CA . GLU A 1 554 ? 138.531 147.923 173.353 1.00 32.71 554 GLU A CA 1
ATOM 8873 C C . GLU A 1 554 ? 138.258 148.391 174.779 1.00 30.88 554 GLU A C 1
ATOM 8874 O O . GLU A 1 554 ? 139.185 148.800 175.485 1.00 37.70 554 GLU A O 1
ATOM 8886 N N . LEU A 1 555 ? 137.005 148.348 175.229 1.00 30.51 555 LEU A N 1
ATOM 8887 C CA . LEU A 1 555 ? 136.708 148.848 176.568 1.00 33.98 555 LEU A CA 1
ATOM 8888 C C . LEU A 1 555 ? 137.014 147.838 177.665 1.00 34.73 555 LEU A C 1
ATOM 8889 O O . LEU A 1 555 ? 137.076 148.218 178.838 1.00 32.16 555 LEU A O 1
ATOM 8905 N N . LYS A 1 556 ? 137.214 146.576 177.312 1.00 38.52 556 LYS A N 1
ATOM 8906 C CA . LYS A 1 556 ? 137.404 145.528 178.303 1.00 37.26 556 LYS A CA 1
ATOM 8907 C C . LYS A 1 556 ? 138.758 145.661 178.993 1.00 45.20 556 LYS A C 1
ATOM 8908 O O . LYS A 1 556 ? 139.781 145.919 178.353 1.00 40.13 556 LYS A O 1
ATOM 8927 N N . GLY A 1 557 ? 138.758 145.483 180.313 1.00 43.71 557 GLY A N 1
ATOM 8928 C CA . GLY A 1 557 ? 139.978 145.478 181.089 1.00 43.42 557 GLY A CA 1
ATOM 8929 C C . GLY A 1 557 ? 140.456 146.830 181.581 1.00 48.61 557 GLY A C 1
ATOM 8930 O O . GLY A 1 557 ? 141.440 146.880 182.329 1.00 52.87 557 GLY A O 1
ATOM 8934 N N . LYS A 1 558 ? 139.803 147.923 181.194 1.00 52.13 558 LYS A N 1
ATOM 8935 C CA . LYS A 1 558 ? 140.216 149.239 181.659 1.00 50.54 558 LYS A CA 1
ATOM 8936 C C . LYS A 1 558 ? 139.390 149.669 182.869 1.00 53.66 558 LYS A C 1
ATOM 8937 O O . LYS A 1 558 ? 138.270 149.189 183.064 1.00 62.03 558 LYS A O 1
ATOM 8956 N N . PRO A 1 559 ? 139.916 150.557 183.712 1.00 58.28 559 PRO A N 1
ATOM 8957 C CA . PRO A 1 559 ? 139.125 151.040 184.850 1.00 61.28 559 PRO A CA 1
ATOM 8958 C C . PRO A 1 559 ? 137.936 151.879 184.402 1.00 61.93 559 PRO A C 1
ATOM 8959 O O . PRO A 1 559 ? 137.970 152.551 183.369 1.00 61.57 559 PRO A O 1
ATOM 8970 N N . TYR A 1 560 ? 136.875 151.837 185.211 1.00 60.41 560 TYR A N 1
ATOM 8971 C CA . TYR A 1 560 ? 135.619 152.484 184.842 1.00 61.60 560 TYR A CA 1
ATOM 8972 C C . TYR A 1 560 ? 135.779 153.995 184.723 1.00 62.42 560 TYR A C 1
ATOM 8973 O O . TYR A 1 560 ? 135.217 154.620 183.813 1.00 64.51 560 TYR A O 1
ATOM 8991 N N . GLU A 1 561 ? 136.542 154.602 185.633 1.00 64.55 561 GLU A N 1
ATOM 8992 C CA . GLU A 1 561 ? 136.658 156.056 185.654 1.00 66.46 561 GLU A CA 1
ATOM 8993 C C . GLU A 1 561 ? 137.215 156.589 184.342 1.00 67.48 561 GLU A C 1
ATOM 8994 O O . GLU A 1 561 ? 137.036 157.768 184.015 1.00 66.67 561 GLU A O 1
ATOM 9006 N N . GLU A 1 562 ? 137.898 155.739 183.578 1.00 65.84 562 GLU A N 1
ATOM 9007 C CA . GLU A 1 562 ? 138.502 156.169 182.325 1.00 61.47 562 GLU A CA 1
ATOM 9008 C C . GLU A 1 562 ? 137.597 155.956 181.119 1.00 56.51 562 GLU A C 1
ATOM 9009 O O . GLU A 1 562 ? 137.841 156.564 180.072 1.00 53.27 562 GLU A O 1
ATOM 9021 N N . VAL A 1 563 ? 136.569 155.113 181.234 1.00 55.86 563 VAL A N 1
ATOM 9022 C CA . VAL A 1 563 ? 135.766 154.704 180.083 1.00 50.87 563 VAL A CA 1
ATOM 9023 C C . VAL A 1 563 ? 134.279 154.871 180.373 1.00 48.76 563 VAL A C 1
ATOM 9024 O O . VAL A 1 563 ? 133.433 154.251 179.715 1.00 52.61 563 VAL A O 1
ATOM 9037 N N . GLU A 1 564 ? 133.958 155.696 181.371 1.00 50.69 564 GLU A N 1
ATOM 9038 C CA . GLU A 1 564 ? 132.563 155.936 181.732 1.00 51.93 564 GLU A CA 1
ATOM 9039 C C . GLU A 1 564 ? 131.715 156.321 180.524 1.00 47.68 564 GLU A C 1
ATOM 9040 O O . GLU A 1 564 ? 130.655 155.728 180.278 1.00 46.33 564 GLU A O 1
ATOM 9052 N N . VAL A 1 565 ? 132.170 157.317 179.759 1.00 43.81 565 VAL A N 1
ATOM 9053 C CA . VAL A 1 565 ? 131.362 157.872 178.683 1.00 41.50 565 VAL A CA 1
ATOM 9054 C C . VAL A 1 565 ? 131.156 156.877 177.553 1.00 37.39 565 VAL A C 1
ATOM 9055 O O . VAL A 1 565 ? 130.049 156.785 177.011 1.00 38.83 565 VAL A O 1
ATOM 9068 N N . ARG A 1 566 ? 132.187 156.125 177.175 1.00 38.10 566 ARG A N 1
ATOM 9069 C CA . ARG A 1 566 ? 132.036 155.122 176.130 1.00 36.79 566 ARG A CA 1
ATOM 9070 C C . ARG A 1 566 ? 131.133 153.974 176.563 1.00 32.39 566 ARG A C 1
ATOM 9071 O O . ARG A 1 566 ? 130.317 153.492 175.766 1.00 29.45 566 ARG A O 1
ATOM 9092 N N . VAL A 1 567 ? 131.237 153.543 177.822 1.00 35.13 567 VAL A N 1
ATOM 9093 C CA . VAL A 1 567 ? 130.324 152.516 178.312 1.00 35.26 567 VAL A CA 1
ATOM 9094 C C . VAL A 1 567 ? 128.886 153.005 178.222 1.00 36.07 567 VAL A C 1
ATOM 9095 O O . VAL A 1 567 ? 127.992 152.273 177.767 1.00 36.35 567 VAL A O 1
ATOM 9108 N N . LYS A 1 568 ? 128.637 154.247 178.645 1.00 40.52 568 LYS A N 1
ATOM 9109 C CA . LYS A 1 568 ? 127.282 154.787 178.607 1.00 35.03 568 LYS A CA 1
ATOM 9110 C C . LYS A 1 568 ? 126.759 154.916 177.180 1.00 31.73 568 LYS A C 1
ATOM 9111 O O . LYS A 1 568 ? 125.599 154.585 176.914 1.00 34.75 568 LYS A O 1
ATOM 9130 N N . THR A 1 569 ? 127.591 155.383 176.249 1.00 28.93 569 THR A N 1
ATOM 9131 C CA . THR A 1 569 ? 127.148 155.487 174.861 1.00 28.69 569 THR A CA 1
ATOM 9132 C C . THR A 1 569 ? 126.775 154.122 174.292 1.00 33.48 569 THR A C 1
ATOM 9133 O O . THR A 1 569 ? 125.736 153.977 173.630 1.00 37.53 569 THR A O 1
ATOM 9144 N N . LEU A 1 570 ? 127.613 153.108 174.528 1.00 32.17 570 LEU A N 1
ATOM 9145 C CA . LEU A 1 570 ? 127.325 151.781 173.991 1.00 30.24 570 LEU A CA 1
ATOM 9146 C C . LEU A 1 570 ? 126.022 151.230 174.561 1.00 29.27 570 LEU A C 1
ATOM 9147 O O . LEU A 1 570 ? 125.165 150.719 173.822 1.00 31.36 570 LEU A O 1
ATOM 9163 N N . GLU A 1 571 ? 125.855 151.328 175.881 1.00 27.17 571 GLU A N 1
ATOM 9164 C CA . GLU A 1 571 ? 124.619 150.858 176.488 1.00 30.95 571 GLU A CA 1
ATOM 9165 C C . GLU A 1 571 ? 123.415 151.623 175.956 1.00 37.44 571 GLU A C 1
ATOM 9166 O O . GLU A 1 571 ? 122.321 151.059 175.847 1.00 38.01 571 GLU A O 1
ATOM 9178 N N . GLY A 1 572 ? 123.593 152.903 175.620 1.00 37.59 572 GLY A N 1
ATOM 9179 C CA . GLY A 1 572 ? 122.491 153.671 175.063 1.00 30.77 572 GLY A CA 1
ATOM 9180 C C . GLY A 1 572 ? 122.072 153.203 173.683 1.00 33.18 572 GLY A C 1
ATOM 9181 O O . GLY A 1 572 ? 120.881 153.155 173.372 1.00 41.19 572 GLY A O 1
ATOM 9185 N N . MET A 1 573 ? 123.039 152.867 172.831 1.00 31.35 573 MET A N 1
ATOM 9186 C CA . MET A 1 573 ? 122.712 152.425 171.475 1.00 34.44 573 MET A CA 1
ATOM 9187 C C . MET A 1 573 ? 122.245 150.970 171.395 1.00 34.29 573 MET A C 1
ATOM 9188 O O . MET A 1 573 ? 121.637 150.583 170.381 1.00 35.94 573 MET A O 1
ATOM 9202 N N . LEU A 1 574 ? 122.502 150.163 172.429 1.00 34.92 574 LEU A N 1
ATOM 9203 C CA . LEU A 1 574 ? 122.271 148.723 172.306 1.00 32.05 574 LEU A CA 1
ATOM 9204 C C . LEU A 1 574 ? 120.806 148.378 172.033 1.00 31.42 574 LEU A C 1
ATOM 9205 O O . LEU A 1 574 ? 120.520 147.460 171.256 1.00 32.63 574 LEU A O 1
ATOM 9221 N N . GLY A 1 575 ? 119.864 149.063 172.683 1.00 35.28 575 GLY A N 1
ATOM 9222 C CA . GLY A 1 575 ? 118.462 148.690 172.528 1.00 30.70 575 GLY A CA 1
ATOM 9223 C C . GLY A 1 575 ? 117.951 148.876 171.111 1.00 31.06 575 GLY A C 1
ATOM 9224 O O . GLY A 1 575 ? 117.292 147.992 170.549 1.00 32.23 575 GLY A O 1
ATOM 9228 N N . GLU A 1 576 ? 118.248 150.028 170.512 1.00 32.48 576 GLU A N 1
ATOM 9229 C CA . GLU A 1 576 ? 117.887 150.239 169.118 1.00 31.31 576 GLU A CA 1
ATOM 9230 C C . GLU A 1 576 ? 118.613 149.254 168.216 1.00 31.41 576 GLU A C 1
ATOM 9231 O O . GLU A 1 576 ? 118.049 148.797 167.218 1.00 30.20 576 GLU A O 1
ATOM 9243 N N . TRP A 1 577 ? 119.866 148.914 168.538 1.00 30.37 577 TRP A N 1
ATOM 9244 C CA . TRP A 1 577 ? 120.553 147.913 167.726 1.00 30.81 577 TRP A CA 1
ATOM 9245 C C . TRP A 1 577 ? 119.808 146.585 167.753 1.00 31.06 577 TRP A C 1
ATOM 9246 O O . TRP A 1 577 ? 119.669 145.919 166.721 1.00 28.72 577 TRP A O 1
ATOM 9267 N N . ILE A 1 578 ? 119.327 146.179 168.927 1.00 31.39 578 ILE A N 1
ATOM 9268 C CA . ILE A 1 578 ? 118.606 144.915 169.029 1.00 29.04 578 ILE A CA 1
ATOM 9269 C C . ILE A 1 578 ? 117.293 144.972 168.262 1.00 32.98 578 ILE A C 1
ATOM 9270 O O . ILE A 1 578 ? 116.899 143.987 167.628 1.00 33.75 578 ILE A O 1
ATOM 9286 N N . THR A 1 579 ? 116.586 146.106 168.306 1.00 37.20 579 THR A N 1
ATOM 9287 C CA . THR A 1 579 ? 115.291 146.178 167.631 1.00 32.69 579 THR A CA 1
ATOM 9288 C C . THR A 1 579 ? 115.422 145.995 166.119 1.00 35.26 579 THR A C 1
ATOM 9289 O O . THR A 1 579 ? 114.587 145.326 165.501 1.00 36.56 579 THR A O 1
ATOM 9300 N N . ASP A 1 580 ? 116.447 146.581 165.499 1.00 35.89 580 ASP A N 1
ATOM 9301 C CA . ASP A 1 580 ? 116.593 146.510 164.047 1.00 31.47 580 ASP A CA 1
ATOM 9302 C C . ASP A 1 580 ? 117.252 145.226 163.560 1.00 34.72 580 ASP A C 1
ATOM 9303 O O . ASP A 1 580 ? 117.363 145.038 162.345 1.00 34.79 580 ASP A O 1
ATOM 9312 N N . GLY A 1 581 ? 117.703 144.353 164.454 1.00 34.31 581 GLY A N 1
ATOM 9313 C CA . GLY A 1 581 ? 118.357 143.132 164.028 1.00 32.28 581 GLY A CA 1
ATOM 9314 C C . GLY A 1 581 ? 119.824 143.273 163.699 1.00 34.04 581 GLY A C 1
ATOM 9315 O O . GLY A 1 581 ? 120.394 142.372 163.079 1.00 32.94 581 GLY A O 1
ATOM 9319 N N . GLU A 1 582 ? 120.454 144.385 164.081 1.00 32.52 582 GLU A N 1
ATOM 9320 C CA . GLU A 1 582 ? 121.889 144.546 163.871 1.00 27.61 582 GLU A CA 1
ATOM 9321 C C . GLU A 1 582 ? 122.685 143.697 164.852 1.00 27.12 582 GLU A C 1
ATOM 9322 O O . GLU A 1 582 ? 123.810 143.285 164.552 1.00 25.66 582 GLU A O 1
ATOM 9334 N N . VAL A 1 583 ? 122.116 143.437 166.025 1.00 32.30 583 VAL A N 1
ATOM 9335 C CA . VAL A 1 583 ? 122.730 142.631 167.070 1.00 27.00 583 VAL A CA 1
ATOM 9336 C C . VAL A 1 583 ? 121.727 141.569 167.493 1.00 30.78 583 VAL A C 1
ATOM 9337 O O . VAL A 1 583 ? 120.535 141.856 167.644 1.00 34.90 583 VAL A O 1
ATOM 9350 N N . ASP A 1 584 ? 122.208 140.343 167.674 1.00 33.84 584 ASP A N 1
ATOM 9351 C CA . ASP A 1 584 ? 121.363 139.222 168.057 1.00 35.16 584 ASP A CA 1
ATOM 9352 C C . ASP A 1 584 ? 121.286 139.136 169.575 1.00 36.86 584 ASP A C 1
ATOM 9353 O O . ASP A 1 584 ? 122.310 138.991 170.247 1.00 36.95 584 ASP A O 1
ATOM 9362 N N . ASP A 1 585 ? 120.071 139.214 170.110 1.00 37.16 585 ASP A N 1
ATOM 9363 C CA . ASP A 1 585 ? 119.860 139.207 171.550 1.00 37.42 585 ASP A CA 1
ATOM 9364 C C . ASP A 1 585 ? 119.795 137.801 172.132 1.00 39.36 585 ASP A C 1
ATOM 9365 O O . ASP A 1 585 ? 119.641 137.655 173.348 1.00 41.19 585 ASP A O 1
ATOM 9374 N N . LYS A 1 586 ? 119.914 136.770 171.301 1.00 41.34 586 LYS A N 1
ATOM 9375 C CA . LYS A 1 586 ? 120.057 135.399 171.764 1.00 39.61 586 LYS A CA 1
ATOM 9376 C C . LYS A 1 586 ? 121.512 134.988 171.932 1.00 37.24 586 LYS A C 1
ATOM 9377 O O . LYS A 1 586 ? 121.778 133.838 172.283 1.00 37.99 586 LYS A O 1
ATOM 9396 N N . GLU A 1 587 ? 122.455 135.898 171.697 1.00 36.63 587 GLU A N 1
ATOM 9397 C CA . GLU A 1 587 ? 123.877 135.585 171.690 1.00 34.33 587 GLU A CA 1
ATOM 9398 C C . GLU A 1 587 ? 124.649 136.261 172.812 1.00 32.81 587 GLU A C 1
ATOM 9399 O O . GLU A 1 587 ? 125.488 135.622 173.450 1.00 33.84 587 GLU A O 1
ATOM 9411 N N . ILE A 1 588 ? 124.379 137.542 173.085 1.00 29.38 588 ILE A N 1
ATOM 9412 C CA . ILE A 1 588 ? 125.323 138.361 173.842 1.00 29.64 588 ILE A CA 1
ATOM 9413 C C . ILE A 1 588 ? 125.098 138.344 175.349 1.00 29.31 588 ILE A C 1
ATOM 9414 O O . ILE A 1 588 ? 125.990 138.771 176.095 1.00 30.97 588 ILE A O 1
ATOM 9430 N N . PHE A 1 589 ? 123.949 137.868 175.827 1.00 33.16 589 PHE A N 1
ATOM 9431 C CA . PHE A 1 589 ? 123.684 137.792 177.259 1.00 32.47 589 PHE A CA 1
ATOM 9432 C C . PHE A 1 589 ? 123.909 136.393 177.819 1.00 35.40 589 PHE A C 1
ATOM 9433 O O . PHE A 1 589 ? 123.590 136.142 178.985 1.00 34.66 589 PHE A O 1
ATOM 9450 N N . LEU A 1 590 ? 124.468 135.485 177.023 1.00 39.00 590 LEU A N 1
ATOM 9451 C CA . LEU A 1 590 ? 124.690 134.116 177.460 1.00 38.41 590 LEU A CA 1
ATOM 9452 C C . LEU A 1 590 ? 125.672 134.067 178.626 1.00 38.60 590 LEU A C 1
ATOM 9453 O O . LEU A 1 590 ? 126.360 135.039 178.940 1.00 42.18 590 LEU A O 1
ATOM 9469 N N . GLU A 1 591 ? 125.739 132.897 179.263 1.00 39.44 591 GLU A N 1
ATOM 9470 C CA . GLU A 1 591 ? 126.517 132.755 180.488 1.00 40.50 591 GLU A CA 1
ATOM 9471 C C . GLU A 1 591 ? 128.013 132.792 180.205 1.00 43.28 591 GLU A C 1
ATOM 9472 O O . GLU A 1 591 ? 128.794 133.291 181.022 1.00 44.26 591 GLU A O 1
ATOM 9484 N N . GLY A 1 592 ? 128.431 132.263 179.060 1.00 38.92 592 GLY A N 1
ATOM 9485 C CA . GLY A 1 592 ? 129.836 132.219 178.713 1.00 34.76 592 GLY A CA 1
ATOM 9486 C C . GLY A 1 592 ? 130.245 133.274 177.709 1.00 38.82 592 GLY A C 1
ATOM 9487 O O . GLY A 1 592 ? 131.265 133.127 177.034 1.00 46.93 592 GLY A O 1
ATOM 9491 N N . SER A 1 593 ? 129.459 134.337 177.593 1.00 39.81 593 SER A N 1
ATOM 9492 C CA . SER A 1 593 ? 129.763 135.428 176.679 1.00 32.06 593 SER A CA 1
ATOM 9493 C C . SER A 1 593 ? 130.814 136.344 177.288 1.00 31.69 593 SER A C 1
ATOM 9494 O O . SER A 1 593 ? 130.898 136.488 178.509 1.00 33.68 593 SER A O 1
ATOM 9502 N N . THR A 1 594 ? 131.624 136.959 176.425 1.00 29.06 594 THR A N 1
ATOM 9503 C CA . THR A 1 594 ? 132.620 137.918 176.893 1.00 27.51 594 THR A CA 1
ATOM 9504 C C . THR A 1 594 ? 131.957 139.181 177.430 1.00 31.26 594 THR A C 1
ATOM 9505 O O . THR A 1 594 ? 132.384 139.734 178.453 1.00 30.81 594 THR A O 1
ATOM 9516 N N . PHE A 1 595 ? 130.907 139.649 176.749 1.00 31.30 595 PHE A N 1
ATOM 9517 C CA . PHE A 1 595 ? 130.229 140.870 177.164 1.00 27.29 595 PHE A CA 1
ATOM 9518 C C . PHE A 1 595 ? 129.606 140.712 178.545 1.00 29.75 595 PHE A C 1
ATOM 9519 O O . PHE A 1 595 ? 129.729 141.598 179.395 1.00 34.89 595 PHE A O 1
ATOM 9536 N N . ARG A 1 596 ? 128.926 139.593 178.790 1.00 26.44 596 ARG A N 1
ATOM 9537 C CA . ARG A 1 596 ? 128.293 139.395 180.091 1.00 32.92 596 ARG A CA 1
ATOM 9538 C C . ARG A 1 596 ? 129.337 139.280 181.196 1.00 33.43 596 ARG A C 1
ATOM 9539 O O . ARG A 1 596 ? 129.184 139.866 182.279 1.00 38.42 596 ARG A O 1
ATOM 9560 N N . LYS A 1 597 ? 130.409 138.528 180.936 1.00 33.92 597 LYS A N 1
ATOM 9561 C CA . LYS A 1 597 ? 131.447 138.332 181.939 1.00 35.31 597 LYS A CA 1
ATOM 9562 C C . LYS A 1 597 ? 132.135 139.640 182.296 1.00 35.13 597 LYS A C 1
ATOM 9563 O O . LYS A 1 597 ? 132.480 139.852 183.462 1.00 34.62 597 LYS A O 1
ATOM 9582 N N . TRP A 1 598 ? 132.355 140.520 181.318 1.00 37.86 598 TRP A N 1
ATOM 9583 C CA . TRP A 1 598 ? 132.886 141.840 181.641 1.00 36.49 598 TRP A CA 1
ATOM 9584 C C . TRP A 1 598 ? 131.858 142.710 182.363 1.00 38.33 598 TRP A C 1
ATOM 9585 O O . TRP A 1 598 ? 132.184 143.353 183.365 1.00 36.10 598 TRP A O 1
ATOM 9606 N N . TRP A 1 599 ? 130.617 142.740 181.874 1.00 36.57 599 TRP A N 1
ATOM 9607 C CA . TRP A 1 599 ? 129.619 143.658 182.405 1.00 34.65 599 TRP A CA 1
ATOM 9608 C C . TRP A 1 599 ? 129.287 143.361 183.858 1.00 40.66 599 TRP A C 1
ATOM 9609 O O . TRP A 1 599 ? 128.959 144.283 184.611 1.00 46.38 599 TRP A O 1
ATOM 9630 N N . ILE A 1 600 ? 129.358 142.094 184.282 1.00 39.42 600 ILE A N 1
ATOM 9631 C CA . ILE A 1 600 ? 128.982 141.782 185.662 1.00 42.63 600 ILE A CA 1
ATOM 9632 C C . ILE A 1 600 ? 130.055 142.146 186.675 1.00 42.28 600 ILE A C 1
ATOM 9633 O O . ILE A 1 600 ? 129.860 141.903 187.872 1.00 44.97 600 ILE A O 1
ATOM 9649 N N . THR A 1 601 ? 131.173 142.730 186.248 1.00 41.83 601 THR A N 1
ATOM 9650 C CA . THR A 1 601 ? 132.220 143.169 187.161 1.00 44.56 601 THR A CA 1
ATOM 9651 C C . THR A 1 601 ? 132.278 144.681 187.324 1.00 48.99 601 THR A C 1
ATOM 9652 O O . THR A 1 601 ? 133.140 145.177 188.057 1.00 46.09 601 THR A O 1
ATOM 9663 N N . LEU A 1 602 ? 131.395 145.425 186.664 1.00 50.26 602 LEU A N 1
ATOM 9664 C CA . LEU A 1 602 ? 131.368 146.868 186.807 1.00 46.17 602 LEU A CA 1
ATOM 9665 C C . LEU A 1 602 ? 130.805 147.239 188.177 1.00 50.17 602 LEU A C 1
ATOM 9666 O O . LEU A 1 602 ? 130.154 146.422 188.830 1.00 52.33 602 LEU A O 1
ATOM 9682 N N . PRO A 1 603 ? 131.054 148.462 188.643 1.00 50.29 603 PRO A N 1
ATOM 9683 C CA . PRO A 1 603 ? 130.565 148.850 189.971 1.00 51.63 603 PRO A CA 1
ATOM 9684 C C . PRO A 1 603 ? 129.050 148.750 190.067 1.00 55.61 603 PRO A C 1
ATOM 9685 O O . PRO A 1 603 ? 128.326 149.016 189.106 1.00 57.84 603 PRO A O 1
ATOM 9696 N N . LYS A 1 604 ? 128.574 148.351 191.247 1.00 57.65 604 LYS A N 1
ATOM 9697 C CA . LYS A 1 604 ? 127.144 148.111 191.423 1.00 58.76 604 LYS A CA 1
ATOM 9698 C C . LYS A 1 604 ? 126.336 149.392 191.286 1.00 63.06 604 LYS A C 1
ATOM 9699 O O . LYS A 1 604 ? 125.152 149.340 190.933 1.00 63.21 604 LYS A O 1
ATOM 9718 N N . ASN A 1 605 ? 126.946 150.545 191.566 1.00 64.54 605 ASN A N 1
ATOM 9719 C CA . ASN A 1 605 ? 126.245 151.807 191.365 1.00 63.75 605 ASN A CA 1
ATOM 9720 C C . ASN A 1 605 ? 125.863 151.988 189.904 1.00 63.10 605 ASN A C 1
ATOM 9721 O O . ASN A 1 605 ? 124.737 152.388 189.592 1.00 66.58 605 ASN A O 1
ATOM 9732 N N . HIS A 1 606 ? 126.791 151.697 188.992 1.00 56.36 606 HIS A N 1
ATOM 9733 C CA . HIS A 1 606 ? 126.473 151.760 187.571 1.00 54.17 606 HIS A CA 1
ATOM 9734 C C . HIS A 1 606 ? 125.425 150.722 187.200 1.00 59.68 606 HIS A C 1
ATOM 9735 O O . HIS A 1 606 ? 124.494 151.014 186.442 1.00 64.49 606 HIS A O 1
ATOM 9749 N N . LYS A 1 607 ? 125.558 149.504 187.725 1.00 58.29 607 LYS A N 1
ATOM 9750 C CA . LYS A 1 607 ? 124.662 148.425 187.335 1.00 57.59 607 LYS A CA 1
ATOM 9751 C C . LYS A 1 607 ? 123.238 148.643 187.823 1.00 61.97 607 LYS A C 1
ATOM 9752 O O . LYS A 1 607 ? 122.302 148.132 187.202 1.00 62.99 607 LYS A O 1
ATOM 9771 N N . SER A 1 608 ? 123.052 149.381 188.916 1.00 66.33 608 SER A N 1
ATOM 9772 C CA . SER A 1 608 ? 121.706 149.633 189.413 1.00 62.96 608 SER A CA 1
ATOM 9773 C C . SER A 1 608 ? 120.875 150.446 188.430 1.00 64.60 608 SER A C 1
ATOM 9774 O O . SER A 1 608 ? 119.688 150.157 188.243 1.00 65.68 608 SER A O 1
ATOM 9782 N N . HIS A 1 609 ? 121.473 151.453 187.797 1.00 63.09 609 HIS A N 1
ATOM 9783 C CA . HIS A 1 609 ? 120.759 152.366 186.916 1.00 63.61 609 HIS A CA 1
ATOM 9784 C C . HIS A 1 609 ? 120.955 152.043 185.441 1.00 62.75 609 HIS A C 1
ATOM 9785 O O . HIS A 1 609 ? 120.533 152.827 184.586 1.00 58.66 609 HIS A O 1
ATOM 9799 N N . SER A 1 610 ? 121.582 150.918 185.118 1.00 61.18 610 SER A N 1
ATOM 9800 C CA . SER A 1 610 ? 121.790 150.573 183.725 1.00 58.27 610 SER A CA 1
ATOM 9801 C C . SER A 1 610 ? 120.457 150.221 183.063 1.00 56.68 610 SER A C 1
ATOM 9802 O O . SER A 1 610 ? 119.576 149.640 183.700 1.00 56.52 610 SER A O 1
ATOM 9810 N N . PRO A 1 611 ? 120.279 150.572 181.786 1.00 57.88 611 PRO A N 1
ATOM 9811 C CA . PRO A 1 611 ? 119.065 150.136 181.079 1.00 52.04 611 PRO A CA 1
ATOM 9812 C C . PRO A 1 611 ? 118.926 148.626 180.974 1.00 51.04 611 PRO A C 1
ATOM 9813 O O . PRO A 1 611 ? 117.794 148.133 180.900 1.00 49.27 611 PRO A O 1
ATOM 9824 N N . LEU A 1 612 ? 120.030 147.876 180.962 1.00 55.65 612 LEU A N 1
ATOM 9825 C CA . LEU A 1 612 ? 120.006 146.438 180.713 1.00 50.47 612 LEU A CA 1
ATOM 9826 C C . LEU A 1 612 ? 120.095 145.640 182.009 1.00 52.35 612 LEU A C 1
ATOM 9827 O O . LEU A 1 612 ? 120.539 144.493 182.006 1.00 54.25 612 LEU A O 1
ATOM 9843 N N . ARG A 1 613 ? 119.671 146.230 183.127 1.00 57.19 613 ARG A N 1
ATOM 9844 C CA . ARG A 1 613 ? 119.833 145.563 184.412 1.00 61.27 613 ARG A CA 1
ATOM 9845 C C . ARG A 1 613 ? 119.060 144.251 184.481 1.00 64.24 613 ARG A C 1
ATOM 9846 O O . ARG A 1 613 ? 119.494 143.327 185.176 1.00 62.85 613 ARG A O 1
ATOM 9867 N N . ASP A 1 614 ? 117.932 144.143 183.781 1.00 63.70 614 ASP A N 1
ATOM 9868 C CA . ASP A 1 614 ? 117.104 142.946 183.859 1.00 65.65 614 ASP A CA 1
ATOM 9869 C C . ASP A 1 614 ? 117.508 141.870 182.863 1.00 65.03 614 ASP A C 1
ATOM 9870 O O . ASP A 1 614 ? 117.185 140.697 183.075 1.00 63.68 614 ASP A O 1
ATOM 9879 N N . TYR A 1 615 ? 118.198 142.240 181.785 1.00 62.80 615 TYR A N 1
ATOM 9880 C CA . TYR A 1 615 ? 118.643 141.246 180.815 1.00 58.73 615 TYR A CA 1
ATOM 9881 C C . TYR A 1 615 ? 119.648 140.282 181.432 1.00 59.15 615 TYR A C 1
ATOM 9882 O O . TYR A 1 615 ? 119.601 139.076 181.171 1.00 60.56 615 TYR A O 1
ATOM 9900 N N . MET A 1 616 ? 120.560 140.795 182.249 1.00 59.52 616 MET A N 1
ATOM 9901 C CA . MET A 1 616 ? 121.629 139.987 182.820 1.00 59.60 616 MET A CA 1
ATOM 9902 C C . MET A 1 616 ? 121.383 139.723 184.299 1.00 59.98 616 MET A C 1
ATOM 9903 O O . MET A 1 616 ? 121.734 140.538 185.149 1.00 64.53 616 MET A O 1
ATOM 9917 N N . CYS B 2 4 ? 143.437 141.447 122.236 1.00 77.16 4 CYS B N 1
ATOM 9918 C CA . CYS B 2 4 ? 143.509 142.903 122.229 1.00 83.47 4 CYS B CA 1
ATOM 9919 C C . CYS B 2 4 ? 142.780 143.484 121.024 1.00 70.42 4 CYS B C 1
ATOM 9920 O O . CYS B 2 4 ? 143.222 143.335 119.889 1.00 66.86 4 CYS B O 1
ATOM 9927 N N . ARG B 2 5 ? 141.657 144.147 121.285 1.00 63.70 5 ARG B N 1
ATOM 9928 C CA . ARG B 2 5 ? 140.845 144.764 120.249 1.00 67.11 5 ARG B CA 1
ATOM 9929 C C . ARG B 2 5 ? 141.176 146.231 120.015 1.00 62.66 5 ARG B C 1
ATOM 9930 O O . ARG B 2 5 ? 140.509 146.873 119.198 1.00 60.08 5 ARG B O 1
ATOM 9951 N N . PHE B 2 6 ? 142.169 146.785 120.708 1.00 57.06 6 PHE B N 1
ATOM 9952 C CA . PHE B 2 6 ? 142.436 148.220 120.670 1.00 49.66 6 PHE B CA 1
ATOM 9953 C C . PHE B 2 6 ? 143.932 148.464 120.534 1.00 49.48 6 PHE B C 1
ATOM 9954 O O . PHE B 2 6 ? 144.708 148.100 121.422 1.00 47.41 6 PHE B O 1
ATOM 9971 N N . GLU B 2 7 ? 144.329 149.086 119.426 1.00 48.56 7 GLU B N 1
ATOM 9972 C CA . GLU B 2 7 ? 145.694 149.564 119.259 1.00 46.19 7 GLU B CA 1
ATOM 9973 C C . GLU B 2 7 ? 145.837 150.944 119.893 1.00 47.99 7 GLU B C 1
ATOM 9974 O O . GLU B 2 7 ? 144.978 151.810 119.708 1.00 48.16 7 GLU B O 1
ATOM 9986 N N . THR B 2 8 ? 146.923 151.152 120.638 1.00 43.84 8 THR B N 1
ATOM 9987 C CA . THR B 2 8 ? 147.123 152.392 121.379 1.00 39.22 8 THR B CA 1
ATOM 9988 C C . THR B 2 8 ? 148.452 153.072 121.073 1.00 33.48 8 THR B C 1
ATOM 9989 O O . THR B 2 8 ? 148.830 154.003 121.789 1.00 32.96 8 THR B O 1
ATOM 10000 N N . SER B 2 9 ? 149.172 152.640 120.038 1.00 36.13 9 SER B N 1
ATOM 10001 C CA . SER B 2 9 ? 150.491 153.209 119.781 1.00 31.23 9 SER B CA 1
ATOM 10002 C C . SER B 2 9 ? 150.391 154.638 119.259 1.00 29.73 9 SER B C 1
ATOM 10003 O O . SER B 2 9 ? 151.236 155.481 119.579 1.00 27.94 9 SER B O 1
ATOM 10011 N N . GLU B 2 10 ? 149.372 154.928 118.451 1.00 25.65 10 GLU B N 1
ATOM 10012 C CA . GLU B 2 10 ? 149.174 156.280 117.938 1.00 26.75 10 GLU B CA 1
ATOM 10013 C C . GLU B 2 10 ? 148.573 157.198 118.999 1.00 26.13 10 GLU B C 1
ATOM 10014 O O . GLU B 2 10 ? 148.921 158.384 119.074 1.00 27.38 10 GLU B O 1
ATOM 10026 N N . LEU B 2 11 ? 147.674 156.663 119.827 1.00 25.06 11 LEU B N 1
ATOM 10027 C CA . LEU B 2 11 ? 147.036 157.474 120.857 1.00 26.44 11 LEU B CA 1
ATOM 10028 C C . LEU B 2 11 ? 148.050 157.961 121.884 1.00 23.91 11 LEU B C 1
ATOM 10029 O O . LEU B 2 11 ? 147.957 159.094 122.369 1.00 26.28 11 LEU B O 1
ATOM 10045 N N . GLN B 2 12 ? 149.021 157.117 122.234 1.00 24.33 12 GLN B N 1
ATOM 10046 C CA . GLN B 2 12 ? 150.060 157.514 123.181 1.00 26.70 12 GLN B CA 1
ATOM 10047 C C . GLN B 2 12 ? 150.879 158.683 122.646 1.00 25.40 12 GLN B C 1
ATOM 10048 O O . GLN B 2 12 ? 151.173 159.643 123.372 1.00 21.88 12 GLN B O 1
ATOM 10062 N N . ALA B 2 13 ? 151.267 158.610 121.372 1.00 23.59 13 ALA B N 1
ATOM 10063 C CA . ALA B 2 13 ? 152.010 159.706 120.766 1.00 21.51 13 ALA B CA 1
ATOM 10064 C C . ALA B 2 13 ? 151.175 160.979 120.725 1.00 21.75 13 ALA B C 1
ATOM 10065 O O . ALA B 2 13 ? 151.695 162.072 120.960 1.00 22.07 13 ALA B O 1
ATOM 10072 N N . SER B 2 14 ? 149.880 160.862 120.416 1.00 20.47 14 SER B N 1
ATOM 10073 C CA . SER B 2 14 ? 149.014 162.041 120.427 1.00 20.82 14 SER B CA 1
ATOM 10074 C C . SER B 2 14 ? 148.951 162.671 121.815 1.00 19.44 14 SER B C 1
ATOM 10075 O O . SER B 2 14 ? 149.034 163.899 121.957 1.00 15.34 14 SER B O 1
ATOM 10083 N N . VAL B 2 15 ? 148.813 161.844 122.852 1.00 18.01 15 VAL B N 1
ATOM 10084 C CA . VAL B 2 15 ? 148.802 162.358 124.218 1.00 15.48 15 VAL B CA 1
ATOM 10085 C C . VAL B 2 15 ? 150.091 163.116 124.508 1.00 22.01 15 VAL B C 1
ATOM 10086 O O . VAL B 2 15 ? 150.067 164.240 125.018 1.00 25.99 15 VAL B O 1
ATOM 10099 N N . MET B 2 16 ? 151.239 162.513 124.183 1.00 27.16 16 MET B N 1
ATOM 10100 C CA . MET B 2 16 ? 152.514 163.175 124.457 1.00 19.05 16 MET B CA 1
ATOM 10101 C C . MET B 2 16 ? 152.639 164.486 123.688 1.00 22.43 16 MET B C 1
ATOM 10102 O O . MET B 2 16 ? 153.057 165.505 124.247 1.00 24.45 16 MET B O 1
ATOM 10116 N N . ILE B 2 17 ? 152.275 164.483 122.406 1.00 18.99 17 ILE B N 1
ATOM 10117 C CA . ILE B 2 17 ? 152.478 165.654 121.562 1.00 17.54 17 ILE B CA 1
ATOM 10118 C C . ILE B 2 17 ? 151.561 166.798 121.968 1.00 20.34 17 ILE B C 1
ATOM 10119 O O . ILE B 2 17 ? 151.902 167.969 121.769 1.00 24.23 17 ILE B O 1
ATOM 10135 N N . SER B 2 18 ? 150.387 166.501 122.523 1.00 23.85 18 SER B N 1
ATOM 10136 C CA . SER B 2 18 ? 149.433 167.558 122.842 1.00 21.17 18 SER B CA 1
ATOM 10137 C C . SER B 2 18 ? 149.760 168.313 124.127 1.00 21.64 18 SER B C 1
ATOM 10138 O O . SER B 2 18 ? 149.078 169.295 124.429 1.00 23.32 18 SER B O 1
ATOM 10146 N N . THR B 2 19 ? 150.769 167.899 124.887 1.00 22.79 19 THR B N 1
ATOM 10147 C CA . THR B 2 19 ? 151.111 168.568 126.134 1.00 25.94 19 THR B CA 1
ATOM 10148 C C . THR B 2 19 ? 152.042 169.752 125.895 1.00 26.41 19 THR B C 1
ATOM 10149 O O . THR B 2 19 ? 152.672 169.862 124.840 1.00 24.92 19 THR B O 1
ATOM 10160 N N . PRO B 2 20 ? 152.129 170.679 126.856 1.00 26.12 20 PRO B N 1
ATOM 10161 C CA . PRO B 2 20 ? 153.081 171.796 126.715 1.00 30.08 20 PRO B CA 1
ATOM 10162 C C . PRO B 2 20 ? 154.530 171.423 126.994 1.00 25.63 20 PRO B C 1
ATOM 10163 O O . PRO B 2 20 ? 155.425 172.199 126.642 1.00 24.42 20 PRO B O 1
ATOM 10174 N N . LEU B 2 21 ? 154.792 170.266 127.607 1.00 29.47 21 LEU B N 1
ATOM 10175 C CA . LEU B 2 21 ? 156.171 169.837 127.815 1.00 23.13 21 LEU B CA 1
ATOM 10176 C C . LEU B 2 21 ? 156.896 169.661 126.488 1.00 23.64 21 LEU B C 1
ATOM 10177 O O . LEU B 2 21 ? 158.059 170.045 126.353 1.00 25.56 21 LEU B O 1
ATOM 10193 N N . PHE B 2 22 ? 156.226 169.069 125.502 1.00 24.18 22 PHE B N 1
ATOM 10194 C CA . PHE B 2 22 ? 156.794 168.914 124.167 1.00 24.57 22 PHE B CA 1
ATOM 10195 C C . PHE B 2 22 ? 157.440 170.214 123.680 1.00 20.61 22 PHE B C 1
ATOM 10196 O O . PHE B 2 22 ? 158.663 170.295 123.470 1.00 24.28 22 PHE B O 1
ATOM 10213 N N . THR B 2 23 ? 156.624 171.262 123.544 1.00 24.77 23 THR B N 1
ATOM 10214 C CA . THR B 2 23 ? 157.096 172.523 122.982 1.00 27.11 23 THR B CA 1
ATOM 10215 C C . THR B 2 23 ? 158.048 173.257 123.921 1.00 24.45 23 THR B C 1
ATOM 10216 O O . THR B 2 23 ? 159.027 173.850 123.459 1.00 24.70 23 THR B O 1
ATOM 10227 N N . ASP B 2 24 ? 157.784 173.236 125.230 1.00 25.31 24 ASP B N 1
ATOM 10228 C CA . ASP B 2 24 ? 158.659 173.942 126.162 1.00 23.50 24 ASP B CA 1
ATOM 10229 C C . ASP B 2 24 ? 160.055 173.334 126.182 1.00 23.91 24 ASP B C 1
ATOM 10230 O O . ASP B 2 24 ? 161.059 174.059 126.207 1.00 26.45 24 ASP B O 1
ATOM 10239 N N . SER B 2 25 ? 160.142 172.003 126.171 1.00 25.38 25 SER B N 1
ATOM 10240 C CA . SER B 2 25 ? 161.442 171.351 126.157 1.00 19.72 25 SER B CA 1
ATOM 10241 C C . SER B 2 25 ? 162.171 171.614 124.849 1.00 21.41 25 SER B C 1
ATOM 10242 O O . SER B 2 25 ? 163.387 171.837 124.852 1.00 26.88 25 SER B O 1
ATOM 10250 N N . TRP B 2 26 ? 161.462 171.606 123.714 1.00 19.84 26 TRP B N 1
ATOM 10251 C CA . TRP B 2 26 ? 162.164 171.950 122.478 1.00 19.40 26 TRP B CA 1
ATOM 10252 C C . TRP B 2 26 ? 162.684 173.383 122.517 1.00 25.69 26 TRP B C 1
ATOM 10253 O O . TRP B 2 26 ? 163.787 173.662 122.034 1.00 32.31 26 TRP B O 1
ATOM 10274 N N . SER B 2 27 ? 161.895 174.312 123.059 1.00 26.12 27 SER B N 1
ATOM 10275 C CA . SER B 2 27 ? 162.352 175.695 123.164 1.00 26.87 27 SER B CA 1
ATOM 10276 C C . SER B 2 27 ? 163.614 175.798 124.013 1.00 28.50 27 SER B C 1
ATOM 10277 O O . SER B 2 27 ? 164.571 176.495 123.646 1.00 29.75 27 SER B O 1
ATOM 10285 N N . SER B 2 28 ? 163.631 175.110 125.156 1.00 27.83 28 SER B N 1
ATOM 10286 C CA . SER B 2 28 ? 164.817 175.119 126.003 1.00 27.30 28 SER B CA 1
ATOM 10287 C C . SER B 2 28 ? 166.024 174.531 125.277 1.00 31.16 28 SER B C 1
ATOM 10288 O O . SER B 2 28 ? 167.132 175.073 125.365 1.00 32.04 28 SER B O 1
ATOM 10296 N N . CYS B 2 29 ? 165.833 173.420 124.562 1.00 30.22 29 CYS B N 1
ATOM 10297 C CA . CYS B 2 29 ? 166.942 172.817 123.827 1.00 30.84 29 CYS B CA 1
ATOM 10298 C C . CYS B 2 29 ? 167.485 173.772 122.774 1.00 35.15 29 CYS B C 1
ATOM 10299 O O . CYS B 2 29 ? 168.703 173.887 122.596 1.00 39.73 29 CYS B O 1
ATOM 10307 N N . ASN B 2 30 ? 166.595 174.449 122.049 1.00 34.04 30 ASN B N 1
ATOM 10308 C CA . ASN B 2 30 ? 167.037 175.379 121.016 1.00 38.79 30 ASN B CA 1
ATOM 10309 C C . ASN B 2 30 ? 167.837 176.523 121.625 1.00 41.51 30 ASN B C 1
ATOM 10310 O O . ASN B 2 30 ? 168.877 176.929 121.090 1.00 45.15 30 ASN B O 1
ATOM 10321 N N . THR B 2 31 ? 167.369 177.055 122.755 1.00 40.80 31 THR B N 1
ATOM 10322 C CA . THR B 2 31 ? 168.116 178.124 123.411 1.00 42.15 31 THR B CA 1
ATOM 10323 C C . THR B 2 31 ? 169.487 177.638 123.869 1.00 44.53 31 THR B C 1
ATOM 10324 O O . THR B 2 31 ? 170.487 178.351 123.724 1.00 45.22 31 THR B O 1
ATOM 10335 N N . ALA B 2 32 ? 169.556 176.431 124.436 1.00 44.72 32 ALA B N 1
ATOM 10336 C CA . ALA B 2 32 ? 170.842 175.912 124.894 1.00 41.76 32 ALA B CA 1
ATOM 10337 C C . ALA B 2 32 ? 171.803 175.726 123.729 1.00 42.28 32 ALA B C 1
ATOM 10338 O O . ALA B 2 32 ? 172.993 176.038 123.840 1.00 42.72 32 ALA B O 1
ATOM 10345 N N . ASN B 2 33 ? 171.308 175.215 122.602 1.00 45.53 33 ASN B N 1
ATOM 10346 C CA . ASN B 2 33 ? 172.155 175.110 121.420 1.00 45.42 33 ASN B CA 1
ATOM 10347 C C . ASN B 2 33 ? 172.663 176.478 120.994 1.00 47.39 33 ASN B C 1
ATOM 10348 O O . ASN B 2 33 ? 173.850 176.640 120.686 1.00 46.55 33 ASN B O 1
ATOM 10359 N N . CYS B 2 34 ? 171.782 177.480 120.976 1.00 52.83 34 CYS B N 1
ATOM 10360 C CA . CYS B 2 34 ? 172.197 178.808 120.532 1.00 56.12 34 CYS B CA 1
ATOM 10361 C C . CYS B 2 34 ? 173.263 179.395 121.451 1.00 56.87 34 CYS B C 1
ATOM 10362 O O . CYS B 2 34 ? 174.235 179.997 120.980 1.00 55.51 34 CYS B O 1
ATOM 10370 N N . ASN B 2 35 ? 173.099 179.238 122.767 1.00 56.05 35 ASN B N 1
ATOM 10371 C CA . ASN B 2 35 ? 174.067 179.798 123.705 1.00 53.02 35 ASN B CA 1
ATOM 10372 C C . ASN B 2 35 ? 175.391 179.047 123.698 1.00 56.03 35 ASN B C 1
ATOM 10373 O O . ASN B 2 35 ? 176.452 179.676 123.633 1.00 60.36 35 ASN B O 1
ATOM 10384 N N . GLY B 2 36 ? 175.353 177.719 123.757 1.00 53.78 36 GLY B N 1
ATOM 10385 C CA . GLY B 2 36 ? 176.553 176.929 123.932 1.00 43.76 36 GLY B CA 1
ATOM 10386 C C . GLY B 2 36 ? 176.840 176.530 125.361 1.00 46.63 36 GLY B C 1
ATOM 10387 O O . GLY B 2 36 ? 177.933 176.025 125.637 1.00 49.83 36 GLY B O 1
ATOM 10391 N N . SER B 2 37 ? 175.897 176.732 126.277 1.00 49.28 37 SER B N 1
ATOM 10392 C CA . SER B 2 37 ? 176.086 176.399 127.680 1.00 52.10 37 SER B CA 1
ATOM 10393 C C . SER B 2 37 ? 174.763 175.915 128.258 1.00 51.08 37 SER B C 1
ATOM 10394 O O . SER B 2 37 ? 173.697 176.100 127.667 1.00 48.60 37 SER B O 1
ATOM 10402 N N . ILE B 2 38 ? 174.842 175.284 129.428 1.00 45.27 38 ILE B N 1
ATOM 10403 C CA . ILE B 2 38 ? 173.657 174.724 130.068 1.00 44.05 38 ILE B CA 1
ATOM 10404 C C . ILE B 2 38 ? 172.736 175.851 130.513 1.00 43.66 38 ILE B C 1
ATOM 10405 O O . ILE B 2 38 ? 173.187 176.857 131.074 1.00 47.08 38 ILE B O 1
ATOM 10421 N N . LYS B 2 39 ? 171.437 175.690 130.264 1.00 42.33 39 LYS B N 1
ATOM 10422 C CA . LYS B 2 39 ? 170.435 176.680 130.635 1.00 40.50 39 LYS B CA 1
ATOM 10423 C C . LYS B 2 39 ? 169.424 176.075 131.595 1.00 36.58 39 LYS B C 1
ATOM 10424 O O . LYS B 2 39 ? 168.974 174.944 131.399 1.00 39.99 39 LYS B O 1
ATOM 10443 N N . ILE B 2 40 ? 169.062 176.842 132.621 1.00 34.86 40 ILE B N 1
ATOM 10444 C CA . ILE B 2 40 ? 168.087 176.437 133.626 1.00 36.33 40 ILE B CA 1
ATOM 10445 C C . ILE B 2 40 ? 167.127 177.599 133.838 1.00 38.54 40 ILE B C 1
ATOM 10446 O O . ILE B 2 40 ? 167.565 178.743 134.001 1.00 43.52 40 ILE B O 1
ATOM 10462 N N . HIS B 2 41 ? 165.826 177.316 133.826 1.00 38.34 41 HIS B N 1
ATOM 10463 C CA . HIS B 2 41 ? 164.828 178.340 134.111 1.00 37.28 41 HIS B CA 1
ATOM 10464 C C . HIS B 2 41 ? 163.477 177.676 134.350 1.00 34.88 41 HIS B C 1
ATOM 10465 O O . HIS B 2 41 ? 163.291 176.488 134.087 1.00 36.43 41 HIS B O 1
ATOM 10479 N N . ASP B 2 42 ? 162.534 178.471 134.851 1.00 35.84 42 ASP B N 1
ATOM 10480 C CA . ASP B 2 42 ? 161.172 178.029 135.120 1.00 34.53 42 ASP B CA 1
ATOM 10481 C C . ASP B 2 42 ? 160.226 178.544 134.044 1.00 36.59 42 ASP B C 1
ATOM 10482 O O . ASP B 2 42 ? 160.362 179.678 133.576 1.00 34.92 42 ASP B O 1
ATOM 10491 N N . ILE B 2 43 ? 159.274 177.701 133.649 1.00 35.63 43 ILE B N 1
ATOM 10492 C CA . ILE B 2 43 ? 158.180 178.088 132.764 1.00 32.80 43 ILE B CA 1
ATOM 10493 C C . ILE B 2 43 ? 156.895 177.535 133.363 1.00 31.34 43 ILE B C 1
ATOM 10494 O O . ILE B 2 43 ? 156.680 176.318 133.367 1.00 35.10 43 ILE B O 1
ATOM 10510 N N . ALA B 2 44 ? 156.044 178.424 133.870 1.00 32.68 44 ALA B N 1
ATOM 10511 C CA . ALA B 2 44 ? 154.721 178.053 134.372 1.00 34.60 44 ALA B CA 1
ATOM 10512 C C . ALA B 2 44 ? 154.805 177.006 135.483 1.00 36.69 44 ALA B C 1
ATOM 10513 O O . ALA B 2 44 ? 153.900 176.189 135.656 1.00 36.57 44 ALA B O 1
ATOM 10520 N N . GLY B 2 45 ? 155.888 177.037 136.252 1.00 38.42 45 GLY B N 1
ATOM 10521 C CA . GLY B 2 45 ? 156.023 176.183 137.413 1.00 33.03 45 GLY B CA 1
ATOM 10522 C C . GLY B 2 45 ? 156.821 174.912 137.220 1.00 34.98 45 GLY B C 1
ATOM 10523 O O . GLY B 2 45 ? 156.858 174.087 138.140 1.00 35.01 45 GLY B O 1
ATOM 10527 N N . ILE B 2 46 ? 157.459 174.721 136.066 1.00 31.82 46 ILE B N 1
ATOM 10528 C CA . ILE B 2 46 ? 158.281 173.547 135.795 1.00 31.60 46 ILE B CA 1
ATOM 10529 C C . ILE B 2 46 ? 159.672 174.014 135.393 1.00 32.77 46 ILE B C 1
ATOM 10530 O O . ILE B 2 46 ? 159.814 174.883 134.526 1.00 34.53 46 ILE B O 1
ATOM 10546 N N . THR B 2 47 ? 160.694 173.431 136.016 1.00 35.38 47 THR B N 1
ATOM 10547 C CA . THR B 2 47 ? 162.082 173.761 135.723 1.00 33.74 47 THR B CA 1
ATOM 10548 C C . THR B 2 47 ? 162.587 172.912 134.563 1.00 30.31 47 THR B C 1
ATOM 10549 O O . THR B 2 47 ? 162.430 171.689 134.569 1.00 34.51 47 THR B O 1
ATOM 10560 N N . TYR B 2 48 ? 163.200 173.561 133.579 1.00 30.36 48 TYR B N 1
ATOM 10561 C CA . TYR B 2 48 ? 163.752 172.895 132.409 1.00 28.19 48 TYR B CA 1
ATOM 10562 C C . TYR B 2 48 ? 165.269 173.021 132.422 1.00 30.53 48 TYR B C 1
ATOM 10563 O O . TYR B 2 48 ? 165.801 174.133 132.484 1.00 31.87 48 TYR B O 1
ATOM 10581 N N . VAL B 2 49 ? 165.959 171.886 132.357 1.00 32.52 49 VAL B N 1
ATOM 10582 C CA . VAL B 2 49 ? 167.417 171.827 132.368 1.00 27.96 49 VAL B CA 1
ATOM 10583 C C . VAL B 2 49 ? 167.857 171.364 130.986 1.00 26.05 49 VAL B C 1
ATOM 10584 O O . VAL B 2 49 ? 167.900 170.163 130.709 1.00 33.24 49 VAL B O 1
ATOM 10597 N N . ALA B 2 50 ? 168.202 172.306 130.117 1.00 25.84 50 ALA B N 1
ATOM 10598 C CA . ALA B 2 50 ? 168.596 172.000 128.750 1.00 28.22 50 ALA B CA 1
ATOM 10599 C C . ALA B 2 50 ? 170.111 171.890 128.666 1.00 34.34 50 ALA B C 1
ATOM 10600 O O . ALA B 2 50 ? 170.830 172.707 129.248 1.00 32.87 50 ALA B O 1
ATOM 10607 N N . ILE B 2 51 ? 170.587 170.885 127.947 1.00 35.32 51 ILE B N 1
ATOM 10608 C CA . ILE B 2 51 ? 172.011 170.582 127.826 1.00 34.57 51 ILE B CA 1
ATOM 10609 C C . ILE B 2 51 ? 172.390 170.679 126.353 1.00 35.98 51 ILE B C 1
ATOM 10610 O O . ILE B 2 51 ? 171.718 170.071 125.515 1.00 35.36 51 ILE B O 1
ATOM 10626 N N . PRO B 2 52 ? 173.433 171.424 125.994 1.00 43.67 52 PRO B N 1
ATOM 10627 C CA . PRO B 2 52 ? 173.730 171.653 124.577 1.00 43.93 52 PRO B CA 1
ATOM 10628 C C . PRO B 2 52 ? 174.428 170.470 123.921 1.00 45.94 52 PRO B C 1
ATOM 10629 O O . PRO B 2 52 ? 174.874 169.526 124.574 1.00 43.25 52 PRO B O 1
ATOM 10640 N N . ALA B 2 53 ? 174.523 170.551 122.596 1.00 48.67 53 ALA B N 1
ATOM 10641 C CA . ALA B 2 53 ? 175.116 169.495 121.787 1.00 53.81 53 ALA B CA 1
ATOM 10642 C C . ALA B 2 53 ? 176.594 169.792 121.558 1.00 60.32 53 ALA B C 1
ATOM 10643 O O . ALA B 2 53 ? 176.944 170.831 120.990 1.00 60.11 53 ALA B O 1
ATOM 10650 N N . VAL B 2 54 ? 177.454 168.874 121.987 1.00 62.85 54 VAL B N 1
ATOM 10651 C CA . VAL B 2 54 ? 178.896 169.018 121.836 1.00 67.78 54 VAL B CA 1
ATOM 10652 C C . VAL B 2 54 ? 179.299 168.450 120.483 1.00 73.53 54 VAL B C 1
ATOM 10653 O O . VAL B 2 54 ? 178.978 167.302 120.159 1.00 75.23 54 VAL B O 1
ATOM 10666 N N . SER B 2 55 ? 180.013 169.253 119.695 1.00 79.50 55 SER B N 1
ATOM 10667 C CA . SER B 2 55 ? 180.229 168.925 118.290 1.00 86.00 55 SER B CA 1
ATOM 10668 C C . SER B 2 55 ? 181.017 167.632 118.114 1.00 88.21 55 SER B C 1
ATOM 10669 O O . SER B 2 55 ? 180.587 166.733 117.383 1.00 85.62 55 SER B O 1
ATOM 10677 N N . MET B 2 56 ? 182.173 167.519 118.766 1.00 85.71 56 MET B N 1
ATOM 10678 C CA . MET B 2 56 ? 183.112 166.433 118.502 1.00 90.64 56 MET B CA 1
ATOM 10679 C C . MET B 2 56 ? 183.377 165.656 119.783 1.00 89.41 56 MET B C 1
ATOM 10680 O O . MET B 2 56 ? 183.980 166.183 120.724 1.00 89.63 56 MET B O 1
ATOM 10694 N N . ILE B 2 57 ? 182.921 164.405 119.810 1.00 83.70 57 ILE B N 1
ATOM 10695 C CA . ILE B 2 57 ? 183.340 163.428 120.805 1.00 80.31 57 ILE B CA 1
ATOM 10696 C C . ILE B 2 57 ? 183.327 162.066 120.129 1.00 81.84 57 ILE B C 1
ATOM 10697 O O . ILE B 2 57 ? 182.513 161.805 119.240 1.00 81.17 57 ILE B O 1
ATOM 10713 N N . GLN B 2 58 ? 184.242 161.197 120.548 1.00 77.98 58 GLN B N 1
ATOM 10714 C CA . GLN B 2 58 ? 184.353 159.859 119.980 1.00 77.50 58 GLN B CA 1
ATOM 10715 C C . GLN B 2 58 ? 183.368 158.943 120.696 1.00 76.13 58 GLN B C 1
ATOM 10716 O O . GLN B 2 58 ? 183.428 158.787 121.919 1.00 74.86 58 GLN B O 1
ATOM 10730 N N . LEU B 2 59 ? 182.459 158.345 119.935 1.00 70.31 59 LEU B N 1
ATOM 10731 C CA . LEU B 2 59 ? 181.476 157.412 120.461 1.00 68.02 59 LEU B CA 1
ATOM 10732 C C . LEU B 2 59 ? 181.732 156.011 119.918 1.00 68.87 59 LEU B C 1
ATOM 10733 O O . LEU B 2 59 ? 182.189 155.829 118.787 1.00 71.74 59 LEU B O 1
ATOM 10749 N N . GLY B 2 60 ? 181.426 155.015 120.746 1.00 62.68 60 GLY B N 1
ATOM 10750 C CA . GLY B 2 60 ? 181.549 153.619 120.361 1.00 60.37 60 GLY B CA 1
ATOM 10751 C C . GLY B 2 60 ? 182.290 152.745 121.349 1.00 59.78 60 GLY B C 1
ATOM 10752 O O . GLY B 2 60 ? 182.400 151.536 121.108 1.00 62.35 60 GLY B O 1
ATOM 10756 N N . ASN B 2 61 ? 182.797 153.278 122.456 1.00 58.39 61 ASN B N 1
ATOM 10757 C CA . ASN B 2 61 ? 183.555 152.505 123.430 1.00 59.32 61 ASN B CA 1
ATOM 10758 C C . ASN B 2 61 ? 182.747 152.381 124.712 1.00 53.24 61 ASN B C 1
ATOM 10759 O O . ASN B 2 61 ? 182.400 153.391 125.331 1.00 59.85 61 ASN B O 1
ATOM 10770 N N . LEU B 2 62 ? 182.460 151.149 125.115 1.00 49.30 62 LEU B N 1
ATOM 10771 C CA . LEU B 2 62 ? 181.667 150.888 126.305 1.00 54.31 62 LEU B CA 1
ATOM 10772 C C . LEU B 2 62 ? 182.580 150.594 127.487 1.00 56.68 62 LEU B C 1
ATOM 10773 O O . LEU B 2 62 ? 183.658 150.017 127.323 1.00 61.93 62 LEU B O 1
ATOM 10789 N N . VAL B 2 63 ? 182.144 151.002 128.680 1.00 51.99 63 VAL B N 1
ATOM 10790 C CA . VAL B 2 63 ? 182.881 150.766 129.913 1.00 51.07 63 VAL B CA 1
ATOM 10791 C C . VAL B 2 63 ? 181.885 150.579 131.049 1.00 52.94 63 VAL B C 1
ATOM 10792 O O . VAL B 2 63 ? 180.723 150.976 130.959 1.00 58.18 63 VAL B O 1
ATOM 10805 N N . GLY B 2 64 ? 182.356 149.964 132.129 1.00 52.69 64 GLY B N 1
ATOM 10806 C CA . GLY B 2 64 ? 181.509 149.706 133.274 1.00 53.68 64 GLY B CA 1
ATOM 10807 C C . GLY B 2 64 ? 181.206 150.960 134.069 1.00 60.23 64 GLY B C 1
ATOM 10808 O O . GLY B 2 64 ? 181.906 151.970 134.005 1.00 59.60 64 GLY B O 1
ATOM 10812 N N . LEU B 2 65 ? 180.122 150.883 134.841 1.00 64.12 65 LEU B N 1
ATOM 10813 C CA . LEU B 2 65 ? 179.706 152.011 135.662 1.00 66.32 65 LEU B CA 1
ATOM 10814 C C . LEU B 2 65 ? 180.675 152.199 136.829 1.00 69.15 65 LEU B C 1
ATOM 10815 O O . LEU B 2 65 ? 181.256 151.226 137.314 1.00 67.55 65 LEU B O 1
ATOM 10831 N N . PRO B 2 66 ? 180.870 153.430 137.298 1.00 72.75 66 PRO B N 1
ATOM 10832 C CA . PRO B 2 66 ? 181.746 153.636 138.455 1.00 75.14 66 PRO B CA 1
ATOM 10833 C C . PRO B 2 66 ? 181.240 152.885 139.677 1.00 78.38 66 PRO B C 1
ATOM 10834 O O . PRO B 2 66 ? 180.035 152.730 139.881 1.00 77.99 66 PRO B O 1
ATOM 10845 N N . VAL B 2 67 ? 182.182 152.403 140.485 1.00 80.32 67 VAL B N 1
ATOM 10846 C CA . VAL B 2 67 ? 181.885 151.755 141.755 1.00 82.57 67 VAL B CA 1
ATOM 10847 C C . VAL B 2 67 ? 182.734 152.296 142.893 1.00 80.24 67 VAL B C 1
ATOM 10848 O O . VAL B 2 67 ? 182.572 151.854 144.034 1.00 76.67 67 VAL B O 1
ATOM 10861 N N . THR B 2 68 ? 183.628 153.238 142.619 1.00 82.39 68 THR B N 1
ATOM 10862 C CA . THR B 2 68 ? 184.535 153.788 143.617 1.00 84.72 68 THR B CA 1
ATOM 10863 C C . THR B 2 68 ? 184.448 155.299 143.735 1.00 85.05 68 THR B C 1
ATOM 10864 O O . THR B 2 68 ? 184.547 155.832 144.844 1.00 84.36 68 THR B O 1
ATOM 10875 N N . GLY B 2 69 ? 184.252 156.006 142.625 1.00 84.05 69 GLY B N 1
ATOM 10876 C CA . GLY B 2 69 ? 184.281 157.456 142.632 1.00 83.50 69 GLY B CA 1
ATOM 10877 C C . GLY B 2 69 ? 183.133 158.101 143.382 1.00 84.03 69 GLY B C 1
ATOM 10878 O O . GLY B 2 69 ? 182.461 157.454 144.192 1.00 84.91 69 GLY B O 1
ATOM 10882 N N . ASP B 2 70 ? 182.909 159.391 143.122 1.00 80.19 70 ASP B N 1
ATOM 10883 C CA . ASP B 2 70 ? 181.855 160.134 143.805 1.00 80.50 70 ASP B CA 1
ATOM 10884 C C . ASP B 2 70 ? 180.496 159.965 143.135 1.00 79.54 70 ASP B C 1
ATOM 10885 O O . ASP B 2 70 ? 179.472 160.323 143.727 1.00 73.09 70 ASP B O 1
ATOM 10894 N N . VAL B 2 71 ? 180.461 159.439 141.914 1.00 79.46 71 VAL B N 1
ATOM 10895 C CA . VAL B 2 71 ? 179.224 159.242 141.168 1.00 73.67 71 VAL B CA 1
ATOM 10896 C C . VAL B 2 71 ? 178.909 157.753 141.165 1.00 70.96 71 VAL B C 1
ATOM 10897 O O . VAL B 2 71 ? 179.601 156.967 140.508 1.00 70.41 71 VAL B O 1
ATOM 10910 N N . LEU B 2 72 ? 177.860 157.362 141.884 1.00 66.60 72 LEU B N 1
ATOM 10911 C CA . LEU B 2 72 ? 177.529 155.955 142.046 1.00 68.60 72 LEU B CA 1
ATOM 10912 C C . LEU B 2 72 ? 176.049 155.736 141.778 1.00 64.13 72 LEU B C 1
ATOM 10913 O O . LEU B 2 72 ? 175.208 156.591 142.061 1.00 62.05 72 LEU B O 1
ATOM 10929 N N . PHE B 2 73 ? 175.744 154.554 141.247 1.00 59.63 73 PHE B N 1
ATOM 10930 C CA . PHE B 2 73 ? 174.390 154.169 140.856 1.00 53.88 73 PHE B CA 1
ATOM 10931 C C . PHE B 2 73 ? 173.957 152.979 141.702 1.00 56.07 73 PHE B C 1
ATOM 10932 O O . PHE B 2 73 ? 173.760 151.872 141.188 1.00 58.32 73 PHE B O 1
ATOM 10949 N N . PRO B 2 74 ? 173.790 153.175 143.012 1.00 56.12 74 PRO B N 1
ATOM 10950 C CA . PRO B 2 74 ? 173.466 152.034 143.882 1.00 55.52 74 PRO B CA 1
ATOM 10951 C C . PRO B 2 74 ? 172.149 151.362 143.548 1.00 60.87 74 PRO B C 1
ATOM 10952 O O . PRO B 2 74 ? 171.939 150.208 143.941 1.00 59.35 74 PRO B O 1
ATOM 10963 N N . GLY B 2 75 ? 171.250 152.043 142.842 1.00 60.51 75 GLY B N 1
ATOM 10964 C CA . GLY B 2 75 ? 169.951 151.486 142.530 1.00 54.91 75 GLY B CA 1
ATOM 10965 C C . GLY B 2 75 ? 169.916 150.519 141.374 1.00 55.32 75 GLY B C 1
ATOM 10966 O O . GLY B 2 75 ? 168.870 149.918 141.120 1.00 56.51 75 GLY B O 1
ATOM 10970 N N . LEU B 2 76 ? 171.027 150.334 140.669 1.00 58.83 76 LEU B N 1
ATOM 10971 C CA . LEU B 2 76 ? 171.081 149.469 139.500 1.00 63.26 76 LEU B CA 1
ATOM 10972 C C . LEU B 2 76 ? 171.772 148.160 139.859 1.00 65.41 76 LEU B C 1
ATOM 10973 O O . LEU B 2 76 ? 172.493 148.073 140.857 1.00 68.62 76 LEU B O 1
ATOM 10989 N N . SER B 2 77 ? 171.541 147.140 139.035 1.00 69.58 77 SER B N 1
ATOM 10990 C CA . SER B 2 77 ? 172.069 145.813 139.323 1.00 73.80 77 SER B CA 1
ATOM 10991 C C . SER B 2 77 ? 173.585 145.781 139.171 1.00 75.10 77 SER B C 1
ATOM 10992 O O . SER B 2 77 ? 174.141 146.276 138.188 1.00 70.44 77 SER B O 1
ATOM 11000 N N . SER B 2 78 ? 174.253 145.180 140.156 1.00 80.41 78 SER B N 1
ATOM 11001 C CA . SER B 2 78 ? 175.702 145.031 140.157 1.00 84.39 78 SER B CA 1
ATOM 11002 C C . SER B 2 78 ? 176.140 143.601 139.866 1.00 88.63 78 SER B C 1
ATOM 11003 O O . SER B 2 78 ? 177.321 143.280 140.029 1.00 84.21 78 SER B O 1
ATOM 11011 N N . ASP B 2 79 ? 175.222 142.739 139.437 1.00 89.86 79 ASP B N 1
ATOM 11012 C CA . ASP B 2 79 ? 175.542 141.346 139.158 1.00 87.12 79 ASP B CA 1
ATOM 11013 C C . ASP B 2 79 ? 176.174 141.242 137.770 1.00 85.78 79 ASP B C 1
ATOM 11014 O O . ASP B 2 79 ? 176.476 142.246 137.120 1.00 85.18 79 ASP B O 1
ATOM 11023 N N . GLU B 2 80 ? 176.385 140.013 137.301 1.00 82.99 80 GLU B N 1
ATOM 11024 C CA . GLU B 2 80 ? 177.031 139.739 136.032 1.00 83.45 80 GLU B CA 1
ATOM 11025 C C . GLU B 2 80 ? 176.032 139.089 135.078 1.00 82.19 80 GLU B C 1
ATOM 11026 O O . GLU B 2 80 ? 175.251 138.234 135.506 1.00 80.64 80 GLU B O 1
ATOM 11038 N N . PRO B 2 81 ? 176.017 139.466 133.785 1.00 80.51 81 PRO B N 1
ATOM 11039 C CA . PRO B 2 81 ? 176.860 140.455 133.088 1.00 75.53 81 PRO B CA 1
ATOM 11040 C C . PRO B 2 81 ? 176.599 141.880 133.557 1.00 74.16 81 PRO B C 1
ATOM 11041 O O . PRO B 2 81 ? 175.486 142.237 133.928 1.00 73.74 81 PRO B O 1
ATOM 11052 N N . LEU B 2 82 ? 177.636 142.709 133.538 1.00 73.46 82 LEU B N 1
ATOM 11053 C CA . LEU B 2 82 ? 177.642 144.043 134.124 1.00 72.56 82 LEU B CA 1
ATOM 11054 C C . LEU B 2 82 ? 177.017 145.061 133.172 1.00 69.20 82 LEU B C 1
ATOM 11055 O O . LEU B 2 82 ? 177.275 145.019 131.965 1.00 65.35 82 LEU B O 1
ATOM 11071 N N . PRO B 2 83 ? 176.185 145.977 133.673 1.00 62.13 83 PRO B N 1
ATOM 11072 C CA . PRO B 2 83 ? 175.763 147.112 132.847 1.00 54.34 83 PRO B CA 1
ATOM 11073 C C . PRO B 2 83 ? 176.948 147.978 132.454 1.00 60.85 83 PRO B C 1
ATOM 11074 O O . PRO B 2 83 ? 177.895 148.159 133.222 1.00 60.21 83 PRO B O 1
ATOM 11085 N N . MET B 2 84 ? 176.882 148.525 131.244 1.00 58.04 84 MET B N 1
ATOM 11086 C CA . MET B 2 84 ? 177.987 149.278 130.674 1.00 53.31 84 MET B CA 1
ATOM 11087 C C . MET B 2 84 ? 177.437 150.468 129.900 1.00 50.09 84 MET B C 1
ATOM 11088 O O . MET B 2 84 ? 176.342 150.409 129.340 1.00 50.38 84 MET B O 1
ATOM 11102 N N . VAL B 2 85 ? 178.206 151.557 129.892 1.00 53.36 85 VAL B N 1
ATOM 11103 C CA . VAL B 2 85 ? 177.810 152.814 129.270 1.00 51.20 85 VAL B CA 1
ATOM 11104 C C . VAL B 2 85 ? 178.924 153.257 128.334 1.00 51.80 85 VAL B C 1
ATOM 11105 O O . VAL B 2 85 ? 179.979 152.632 128.247 1.00 61.47 85 VAL B O 1
ATOM 11118 N N . ASP B 2 86 ? 178.681 154.360 127.634 1.00 49.46 86 ASP B N 1
ATOM 11119 C CA . ASP B 2 86 ? 179.677 154.914 126.730 1.00 52.38 86 ASP B CA 1
ATOM 11120 C C . ASP B 2 86 ? 180.703 155.718 127.521 1.00 56.77 86 ASP B C 1
ATOM 11121 O O . ASP B 2 86 ? 180.344 156.499 128.406 1.00 56.62 86 ASP B O 1
ATOM 11130 N N . ALA B 2 87 ? 181.984 155.517 127.203 1.00 57.74 87 ALA B N 1
ATOM 11131 C CA . ALA B 2 87 ? 183.052 156.147 127.974 1.00 54.47 87 ALA B CA 1
ATOM 11132 C C . ALA B 2 87 ? 183.051 157.660 127.803 1.00 54.40 87 ALA B C 1
ATOM 11133 O O . ALA B 2 87 ? 183.301 158.402 128.762 1.00 52.94 87 ALA B O 1
ATOM 11140 N N . ALA B 2 88 ? 182.783 158.137 126.587 1.00 56.86 88 ALA B N 1
ATOM 11141 C CA . ALA B 2 88 ? 182.836 159.570 126.326 1.00 56.23 88 ALA B CA 1
ATOM 11142 C C . ALA B 2 88 ? 181.764 160.321 127.106 1.00 54.81 88 ALA B C 1
ATOM 11143 O O . ALA B 2 88 ? 181.997 161.442 127.565 1.00 55.14 88 ALA B O 1
ATOM 11150 N N . ILE B 2 89 ? 180.578 159.731 127.256 1.00 52.37 89 ILE B N 1
ATOM 11151 C CA . ILE B 2 89 ? 179.508 160.410 127.979 1.00 51.01 89 ILE B CA 1
ATOM 11152 C C . ILE B 2 89 ? 179.868 160.552 129.453 1.00 53.05 89 ILE B C 1
ATOM 11153 O O . ILE B 2 89 ? 179.653 161.607 130.060 1.00 54.44 89 ILE B O 1
ATOM 11169 N N . LEU B 2 90 ? 180.413 159.495 130.054 1.00 52.21 90 LEU B N 1
ATOM 11170 C CA . LEU B 2 90 ? 180.851 159.591 131.441 1.00 53.13 90 LEU B CA 1
ATOM 11171 C C . LEU B 2 90 ? 181.969 160.614 131.588 1.00 54.91 90 LEU B C 1
ATOM 11172 O O . LEU B 2 90 ? 181.983 161.405 132.542 1.00 57.82 90 LEU B O 1
ATOM 11188 N N . LYS B 2 91 ? 182.910 160.621 130.643 1.00 54.27 91 LYS B N 1
ATOM 11189 C CA . LYS B 2 91 ? 183.996 161.590 130.692 1.00 54.35 91 LYS B CA 1
ATOM 11190 C C . LYS B 2 91 ? 183.453 163.011 130.632 1.00 57.14 91 LYS B C 1
ATOM 11191 O O . LYS B 2 91 ? 183.874 163.878 131.403 1.00 57.17 91 LYS B O 1
ATOM 11210 N N . LEU B 2 92 ? 182.508 163.265 129.725 1.00 58.44 92 LEU B N 1
ATOM 11211 C CA . LEU B 2 92 ? 181.936 164.599 129.585 1.00 55.90 92 LEU B CA 1
ATOM 11212 C C . LEU B 2 92 ? 181.157 165.002 130.829 1.00 52.60 92 LEU B C 1
ATOM 11213 O O . LEU B 2 92 ? 181.256 166.143 131.289 1.00 52.50 92 LEU B O 1
ATOM 11229 N N . PHE B 2 93 ? 180.372 164.079 131.386 1.00 52.29 93 PHE B N 1
ATOM 11230 C CA . PHE B 2 93 ? 179.620 164.385 132.597 1.00 53.66 93 PHE B CA 1
ATOM 11231 C C . PHE B 2 93 ? 180.556 164.768 133.733 1.00 54.27 93 PHE B C 1
ATOM 11232 O O . PHE B 2 93 ? 180.317 165.754 134.439 1.00 52.29 93 PHE B O 1
ATOM 11249 N N . LEU B 2 94 ? 181.638 164.007 133.917 1.00 57.26 94 LEU B N 1
ATOM 11250 C CA . LEU B 2 94 ? 182.616 164.364 134.940 1.00 57.73 94 LEU B CA 1
ATOM 11251 C C . LEU B 2 94 ? 183.266 165.710 134.634 1.00 59.80 94 LEU B C 1
ATOM 11252 O O . LEU B 2 94 ? 183.482 166.523 135.538 1.00 56.06 94 LEU B O 1
ATOM 11268 N N . GLN B 2 95 ? 183.575 165.960 133.362 1.00 60.74 95 GLN B N 1
ATOM 11269 C CA . GLN B 2 95 ? 184.290 167.173 132.982 1.00 58.03 95 GLN B CA 1
ATOM 11270 C C . GLN B 2 95 ? 183.460 168.423 133.244 1.00 61.16 95 GLN B C 1
ATOM 11271 O O . GLN B 2 95 ? 183.945 169.376 133.862 1.00 61.62 95 GLN B O 1
ATOM 11285 N N . LEU B 2 96 ? 182.210 168.440 132.784 1.00 66.23 96 LEU B N 1
ATOM 11286 C CA . LEU B 2 96 ? 181.369 169.624 132.900 1.00 61.58 96 LEU B CA 1
ATOM 11287 C C . LEU B 2 96 ? 180.897 169.875 134.323 1.00 61.33 96 LEU B C 1
ATOM 11288 O O . LEU B 2 96 ? 180.289 170.919 134.577 1.00 59.09 96 LEU B O 1
ATOM 11304 N N . LYS B 2 97 ? 181.151 168.948 135.245 1.00 63.49 97 LYS B N 1
ATOM 11305 C CA . LYS B 2 97 ? 180.793 169.119 136.651 1.00 62.54 97 LYS B CA 1
ATOM 11306 C C . LYS B 2 97 ? 179.316 169.477 136.795 1.00 63.47 97 LYS B C 1
ATOM 11307 O O . LYS B 2 97 ? 178.943 170.432 137.479 1.00 60.07 97 LYS B O 1
ATOM 11326 N N . ILE B 2 98 ? 178.471 168.693 136.125 1.00 62.17 98 ILE B N 1
ATOM 11327 C CA . ILE B 2 98 ? 177.030 168.909 136.185 1.00 54.89 98 ILE B CA 1
ATOM 11328 C C . ILE B 2 98 ? 176.512 168.657 137.593 1.00 56.72 98 ILE B C 1
ATOM 11329 O O . ILE B 2 98 ? 175.561 169.305 138.043 1.00 58.87 98 ILE B O 1
ATOM 11345 N N . LYS B 2 99 ? 177.113 167.701 138.303 1.00 56.54 99 LYS B N 1
ATOM 11346 C CA . LYS B 2 99 ? 176.664 167.382 139.654 1.00 61.09 99 LYS B CA 1
ATOM 11347 C C . LYS B 2 99 ? 176.656 168.620 140.543 1.00 63.17 99 LYS B C 1
ATOM 11348 O O . LYS B 2 99 ? 175.665 168.901 141.226 1.00 62.39 99 LYS B O 1
ATOM 11367 N N . GLU B 2 100 ? 177.763 169.366 140.556 1.00 62.77 100 GLU B N 1
ATOM 11368 C CA . GLU B 2 100 ? 177.861 170.532 141.428 1.00 63.05 100 GLU B CA 1
ATOM 11369 C C . GLU B 2 100 ? 176.833 171.592 141.058 1.00 64.19 100 GLU B C 1
ATOM 11370 O O . GLU B 2 100 ? 176.210 172.195 141.939 1.00 65.60 100 GLU B O 1
ATOM 11382 N N . GLY B 2 101 ? 176.647 171.841 139.762 1.00 63.67 101 GLY B N 1
ATOM 11383 C CA . GLY B 2 101 ? 175.664 172.828 139.349 1.00 61.86 101 GLY B CA 1
ATOM 11384 C C . GLY B 2 101 ? 174.254 172.438 139.747 1.00 61.53 101 GLY B C 1
ATOM 11385 O O . GLY B 2 101 ? 173.494 173.253 140.276 1.00 63.23 101 GLY B O 1
ATOM 11389 N N . LEU B 2 102 ? 173.889 171.179 139.510 1.00 59.27 102 LEU B N 1
ATOM 11390 C CA . LEU B 2 102 ? 172.525 170.748 139.790 1.00 57.72 102 LEU B CA 1
ATOM 11391 C C . LEU B 2 102 ? 172.255 170.672 141.285 1.00 58.93 102 LEU B C 1
ATOM 11392 O O . LEU B 2 102 ? 171.135 170.953 141.723 1.00 59.41 102 LEU B O 1
ATOM 11408 N N . GLU B 2 103 ? 173.254 170.300 142.086 1.00 63.25 103 GLU B N 1
ATOM 11409 C CA . GLU B 2 103 ? 173.036 170.183 143.522 1.00 67.81 103 GLU B CA 1
ATOM 11410 C C . GLU B 2 103 ? 172.791 171.530 144.185 1.00 68.20 103 GLU B C 1
ATOM 11411 O O . GLU B 2 103 ? 172.393 171.564 145.354 1.00 64.67 103 GLU B O 1
ATOM 11423 N N . LEU B 2 104 ? 173.018 172.629 143.470 1.00 65.92 104 LEU B N 1
ATOM 11424 C CA . LEU B 2 104 ? 172.783 173.978 143.963 1.00 62.95 104 LEU B CA 1
ATOM 11425 C C . LEU B 2 104 ? 171.607 174.658 143.272 1.00 63.75 104 LEU B C 1
ATOM 11426 O O . LEU B 2 104 ? 170.861 175.399 143.916 1.00 61.33 104 LEU B O 1
ATOM 11442 N N . GLU B 2 105 ? 171.426 174.419 141.971 1.00 60.72 105 GLU B N 1
ATOM 11443 C CA . GLU B 2 105 ? 170.386 175.093 141.203 1.00 56.00 105 GLU B CA 1
ATOM 11444 C C . GLU B 2 105 ? 168.998 174.495 141.406 1.00 55.49 105 GLU B C 1
ATOM 11445 O O . GLU B 2 105 ? 168.004 175.197 141.195 1.00 55.99 105 GLU B O 1
ATOM 11457 N N . LEU B 2 106 ? 168.901 173.225 141.792 1.00 54.91 106 LEU B N 1
ATOM 11458 C CA . LEU B 2 106 ? 167.623 172.534 141.894 1.00 51.35 106 LEU B CA 1
ATOM 11459 C C . LEU B 2 106 ? 167.055 172.543 143.305 1.00 55.32 106 LEU B C 1
ATOM 11460 O O . LEU B 2 106 ? 166.077 171.839 143.570 1.00 55.14 106 LEU B O 1
ATOM 11476 N N . LEU B 2 107 ? 167.643 173.309 144.216 1.00 58.05 107 LEU B N 1
ATOM 11477 C CA . LEU B 2 107 ? 167.190 173.301 145.601 1.00 60.77 107 LEU B CA 1
ATOM 11478 C C . LEU B 2 107 ? 165.829 173.977 145.711 1.00 58.32 107 LEU B C 1
ATOM 11479 O O . LEU B 2 107 ? 165.640 175.095 145.219 1.00 51.66 107 LEU B O 1
ATOM 11495 N N . GLY B 2 108 ? 164.883 173.300 146.356 1.00 57.50 108 GLY B N 1
ATOM 11496 C CA . GLY B 2 108 ? 163.557 173.838 146.567 1.00 53.22 108 GLY B CA 1
ATOM 11497 C C . GLY B 2 108 ? 162.587 173.648 145.424 1.00 52.58 108 GLY B C 1
ATOM 11498 O O . GLY B 2 108 ? 161.439 174.092 145.533 1.00 53.26 108 GLY B O 1
ATOM 11502 N N . LYS B 2 109 ? 163.001 173.004 144.338 1.00 55.02 109 LYS B N 1
ATOM 11503 C CA . LYS B 2 109 ? 162.146 172.810 143.178 1.00 49.73 109 LYS B CA 1
ATOM 11504 C C . LYS B 2 109 ? 161.219 171.615 143.380 1.00 47.26 109 LYS B C 1
ATOM 11505 O O . LYS B 2 109 ? 161.446 170.756 144.233 1.00 46.05 109 LYS B O 1
ATOM 11524 N N . LYS B 2 110 ? 160.158 171.577 142.576 1.00 47.03 110 LYS B N 1
ATOM 11525 C CA . LYS B 2 110 ? 159.123 170.553 142.666 1.00 43.65 110 LYS B CA 1
ATOM 11526 C C . LYS B 2 110 ? 159.039 169.661 141.439 1.00 39.73 110 LYS B C 1
ATOM 11527 O O . LYS B 2 110 ? 158.815 168.458 141.576 1.00 34.66 110 LYS B O 1
ATOM 11546 N N . LEU B 2 111 ? 159.192 170.223 140.241 1.00 35.01 111 LEU B N 1
ATOM 11547 C CA . LEU B 2 111 ? 159.076 169.472 138.997 1.00 29.46 111 LEU B CA 1
ATOM 11548 C C . LEU B 2 111 ? 160.244 169.849 138.103 1.00 30.89 111 LEU B C 1
ATOM 11549 O O . LEU B 2 111 ? 160.491 171.037 137.885 1.00 36.96 111 LEU B O 1
ATOM 11565 N N . VAL B 2 112 ? 160.954 168.850 137.583 1.00 33.22 112 VAL B N 1
ATOM 11566 C CA . VAL B 2 112 ? 162.158 169.071 136.790 1.00 32.36 112 VAL B CA 1
ATOM 11567 C C . VAL B 2 112 ? 162.100 168.209 135.537 1.00 26.09 112 VAL B C 1
ATOM 11568 O O . VAL B 2 112 ? 161.819 167.010 135.616 1.00 28.03 112 VAL B O 1
ATOM 11581 N N . VAL B 2 113 ? 162.368 168.821 134.387 1.00 26.52 113 VAL B N 1
ATOM 11582 C CA . VAL B 2 113 ? 162.503 168.119 133.116 1.00 26.00 113 VAL B CA 1
ATOM 11583 C C . VAL B 2 113 ? 163.914 168.361 132.597 1.00 29.19 113 VAL B C 1
ATOM 11584 O O . VAL B 2 113 ? 164.320 169.511 132.399 1.00 29.72 113 VAL B O 1
ATOM 11597 N N . ILE B 2 114 ? 164.658 167.279 132.373 1.00 28.47 114 ILE B N 1
ATOM 11598 C CA . ILE B 2 114 ? 166.000 167.340 131.802 1.00 24.78 114 ILE B CA 1
ATOM 11599 C C . ILE B 2 114 ? 165.901 166.969 130.332 1.00 23.51 114 ILE B C 1
ATOM 11600 O O . ILE B 2 114 ? 165.265 165.971 129.979 1.00 28.43 114 ILE B O 1
ATOM 11616 N N . THR B 2 115 ? 166.518 167.769 129.471 1.00 24.83 115 THR B N 1
ATOM 11617 C CA . THR B 2 115 ? 166.319 167.615 128.039 1.00 25.01 115 THR B CA 1
ATOM 11618 C C . THR B 2 115 ? 167.592 168.001 127.301 1.00 25.48 115 THR B C 1
ATOM 11619 O O . THR B 2 115 ? 168.438 168.724 127.829 1.00 27.80 115 THR B O 1
ATOM 11630 N N . GLY B 2 116 ? 167.723 167.499 126.080 1.00 22.07 116 GLY B N 1
ATOM 11631 C CA . GLY B 2 116 ? 168.859 167.832 125.246 1.00 21.83 116 GLY B CA 1
ATOM 11632 C C . GLY B 2 116 ? 168.633 167.358 123.831 1.00 25.19 116 GLY B C 1
ATOM 11633 O O . GLY B 2 116 ? 167.700 166.601 123.551 1.00 30.38 116 GLY B O 1
ATOM 11637 N N . HIS B 2 117 ? 169.500 167.820 122.938 1.00 27.26 117 HIS B N 1
ATOM 11638 C CA . HIS B 2 117 ? 169.458 167.457 121.529 1.00 24.57 117 HIS B CA 1
ATOM 11639 C C . HIS B 2 117 ? 170.749 166.745 121.146 1.00 31.63 117 HIS B C 1
ATOM 11640 O O . HIS B 2 117 ? 171.840 167.285 121.345 1.00 34.15 117 HIS B O 1
ATOM 11654 N N . SER B 2 118 ? 170.621 165.530 120.616 1.00 33.90 118 SER B N 1
ATOM 11655 C CA . SER B 2 118 ? 171.745 164.769 120.046 1.00 34.15 118 SER B CA 1
ATOM 11656 C C . SER B 2 118 ? 172.671 164.326 121.179 1.00 34.14 118 SER B C 1
ATOM 11657 O O . SER B 2 118 ? 172.208 163.675 122.132 1.00 35.22 118 SER B O 1
ATOM 11665 N N . THR B 2 119 ? 173.972 164.622 121.118 1.00 34.16 119 THR B N 1
ATOM 11666 C CA . THR B 2 119 ? 174.872 164.254 122.206 1.00 37.18 119 THR B CA 1
ATOM 11667 C C . THR B 2 119 ? 174.437 164.910 123.508 1.00 39.21 119 THR B C 1
ATOM 11668 O O . THR B 2 119 ? 174.610 164.341 124.595 1.00 38.37 119 THR B O 1
ATOM 11679 N N . GLY B 2 120 ? 173.863 166.110 123.417 1.00 36.13 120 GLY B N 1
ATOM 11680 C CA . GLY B 2 120 ? 173.201 166.688 124.567 1.00 31.46 120 GLY B CA 1
ATOM 11681 C C . GLY B 2 120 ? 172.072 165.818 125.071 1.00 30.51 120 GLY B C 1
ATOM 11682 O O . GLY B 2 120 ? 171.841 165.737 126.275 1.00 29.09 120 GLY B O 1
ATOM 11686 N N . GLY B 2 121 ? 171.368 165.139 124.164 1.00 30.07 121 GLY B N 1
ATOM 11687 C CA . GLY B 2 121 ? 170.332 164.213 124.588 1.00 27.86 121 GLY B CA 1
ATOM 11688 C C . GLY B 2 121 ? 170.890 163.020 125.338 1.00 31.35 121 GLY B C 1
ATOM 11689 O O . GLY B 2 121 ? 170.327 162.591 126.351 1.00 30.77 121 GLY B O 1
ATOM 11693 N N . ALA B 2 122 ? 171.999 162.462 124.852 1.00 30.97 122 ALA B N 1
ATOM 11694 C CA . ALA B 2 122 ? 172.623 161.345 125.560 1.00 31.20 122 ALA B CA 1
ATOM 11695 C C . ALA B 2 122 ? 173.089 161.768 126.947 1.00 32.37 122 ALA B C 1
ATOM 11696 O O . ALA B 2 122 ? 172.868 161.054 127.936 1.00 27.64 122 ALA B O 1
ATOM 11703 N N . LEU B 2 123 ? 173.718 162.942 127.042 1.00 32.79 123 LEU B N 1
ATOM 11704 C CA . LEU B 2 123 ? 174.140 163.452 128.342 1.00 32.62 123 LEU B CA 1
ATOM 11705 C C . LEU B 2 123 ? 172.944 163.713 129.256 1.00 34.03 123 LEU B C 1
ATOM 11706 O O . LEU B 2 123 ? 173.010 163.459 130.464 1.00 36.95 123 LEU B O 1
ATOM 11722 N N . ALA B 2 124 ? 171.846 164.229 128.701 1.00 30.27 124 ALA B N 1
ATOM 11723 C CA . ALA B 2 124 ? 170.654 164.486 129.502 1.00 29.06 124 ALA B CA 1
ATOM 11724 C C . ALA B 2 124 ? 170.071 163.197 130.061 1.00 26.33 124 ALA B C 1
ATOM 11725 O O . ALA B 2 124 ? 169.672 163.143 131.231 1.00 25.47 124 ALA B O 1
ATOM 11732 N N . ALA B 2 125 ? 170.003 162.150 129.236 1.00 22.54 125 ALA B N 1
ATOM 11733 C CA . ALA B 2 125 ? 169.516 160.863 129.722 1.00 22.61 125 ALA B CA 1
ATOM 11734 C C . ALA B 2 125 ? 170.429 160.303 130.805 1.00 28.50 125 ALA B C 1
ATOM 11735 O O . ALA B 2 125 ? 169.953 159.738 131.797 1.00 25.39 125 ALA B O 1
ATOM 11742 N N . PHE B 2 126 ? 171.747 160.448 130.634 1.00 31.60 126 PHE B N 1
ATOM 11743 C CA . PHE B 2 126 ? 172.677 159.997 131.667 1.00 31.76 126 PHE B CA 1
ATOM 11744 C C . PHE B 2 126 ? 172.440 160.736 132.984 1.00 34.34 126 PHE B C 1
ATOM 11745 O O . PHE B 2 126 ? 172.427 160.124 134.060 1.00 34.02 126 PHE B O 1
ATOM 11762 N N . THR B 2 127 ? 172.242 162.055 132.915 1.00 31.28 127 THR B N 1
ATOM 11763 C CA . THR B 2 127 ? 171.985 162.840 134.120 1.00 29.99 127 THR B CA 1
ATOM 11764 C C . THR B 2 127 ? 170.687 162.415 134.796 1.00 32.85 127 THR B C 1
ATOM 11765 O O . THR B 2 127 ? 170.630 162.265 136.022 1.00 36.71 127 THR B O 1
ATOM 11776 N N . ALA B 2 128 ? 169.622 162.239 134.013 1.00 29.75 128 ALA B N 1
ATOM 11777 C CA . ALA B 2 128 ? 168.350 161.816 134.589 1.00 26.22 128 ALA B CA 1
ATOM 11778 C C . ALA B 2 128 ? 168.478 160.455 135.257 1.00 32.93 128 ALA B C 1
ATOM 11779 O O . ALA B 2 128 ? 167.975 160.248 136.368 1.00 35.64 128 ALA B O 1
ATOM 11786 N N . LEU B 2 129 ? 169.158 159.515 134.596 1.00 35.19 129 LEU B N 1
ATOM 11787 C CA . LEU B 2 129 ? 169.352 158.193 135.179 1.00 32.70 129 LEU B CA 1
ATOM 11788 C C . LEU B 2 129 ? 170.134 158.275 136.481 1.00 36.69 129 LEU B C 1
ATOM 11789 O O . LEU B 2 129 ? 169.817 157.571 137.445 1.00 35.87 129 LEU B O 1
ATOM 11805 N N . TRP B 2 130 ? 171.164 159.123 136.534 1.00 40.48 130 TRP B N 1
ATOM 11806 C CA . TRP B 2 130 ? 171.882 159.293 137.792 1.00 39.87 130 TRP B CA 1
ATOM 11807 C C . TRP B 2 130 ? 170.961 159.830 138.877 1.00 41.09 130 TRP B C 1
ATOM 11808 O O . TRP B 2 130 ? 170.961 159.327 140.006 1.00 43.93 130 TRP B O 1
ATOM 11829 N N . LEU B 2 131 ? 170.162 160.849 138.555 1.00 41.53 131 LEU B N 1
ATOM 11830 C CA . LEU B 2 131 ? 169.265 161.424 139.554 1.00 38.92 131 LEU B CA 1
ATOM 11831 C C . LEU B 2 131 ? 168.286 160.386 140.084 1.00 41.67 131 LEU B C 1
ATOM 11832 O O . LEU B 2 131 ? 167.962 160.381 141.276 1.00 43.26 131 LEU B O 1
ATOM 11848 N N . LEU B 2 132 ? 167.804 159.498 139.218 1.00 40.35 132 LEU B N 1
ATOM 11849 C CA . LEU B 2 132 ? 166.799 158.521 139.615 1.00 40.73 132 LEU B CA 1
ATOM 11850 C C . LEU B 2 132 ? 167.380 157.242 140.208 1.00 46.00 132 LEU B C 1
ATOM 11851 O O . LEU B 2 132 ? 166.614 156.425 140.727 1.00 45.15 132 LEU B O 1
ATOM 11867 N N . SER B 2 133 ? 168.699 157.049 140.160 1.00 46.74 133 SER B N 1
ATOM 11868 C CA . SER B 2 133 ? 169.319 155.781 140.523 1.00 42.21 133 SER B CA 1
ATOM 11869 C C . SER B 2 133 ? 169.866 155.756 141.946 1.00 50.15 133 SER B C 1
ATOM 11870 O O . SER B 2 133 ? 170.560 154.804 142.309 1.00 51.37 133 SER B O 1
ATOM 11878 N N . GLN B 2 134 ? 169.576 156.766 142.758 1.00 55.10 134 GLN B N 1
ATOM 11879 C CA . GLN B 2 134 ? 170.085 156.795 144.119 1.00 54.87 134 GLN B CA 1
ATOM 11880 C C . GLN B 2 134 ? 169.263 155.879 145.023 1.00 60.14 134 GLN B C 1
ATOM 11881 O O . GLN B 2 134 ? 168.221 155.345 144.637 1.00 57.75 134 GLN B O 1
ATOM 11895 N N . SER B 2 135 ? 169.761 155.694 146.248 1.00 66.04 135 SER B N 1
ATOM 11896 C CA . SER B 2 135 ? 169.052 154.870 147.223 1.00 66.87 135 SER B CA 1
ATOM 11897 C C . SER B 2 135 ? 167.832 155.595 147.769 1.00 66.07 135 SER B C 1
ATOM 11898 O O . SER B 2 135 ? 166.813 154.968 148.081 1.00 61.35 135 SER B O 1
ATOM 11906 N N . SER B 2 136 ? 167.924 156.916 147.907 1.00 74.02 136 SER B N 1
ATOM 11907 C CA . SER B 2 136 ? 166.806 157.734 148.349 1.00 74.44 136 SER B CA 1
ATOM 11908 C C . SER B 2 136 ? 166.165 158.400 147.143 1.00 70.93 136 SER B C 1
ATOM 11909 O O . SER B 2 136 ? 166.876 159.069 146.377 1.00 67.26 136 SER B O 1
ATOM 11917 N N . PRO B 2 137 ? 164.862 158.251 146.917 1.00 71.60 137 PRO B N 1
ATOM 11918 C CA . PRO B 2 137 ? 164.234 158.892 145.756 1.00 69.16 137 PRO B CA 1
ATOM 11919 C C . PRO B 2 137 ? 164.333 160.403 145.850 1.00 64.81 137 PRO B C 1
ATOM 11920 O O . PRO B 2 137 ? 164.288 160.966 146.954 1.00 58.78 137 PRO B O 1
ATOM 11931 N N . PRO B 2 138 ? 164.462 161.098 144.723 1.00 60.70 138 PRO B N 1
ATOM 11932 C CA . PRO B 2 138 ? 164.667 162.548 144.776 1.00 54.76 138 PRO B CA 1
ATOM 11933 C C . PRO B 2 138 ? 163.457 163.264 145.356 1.00 50.66 138 PRO B C 1
ATOM 11934 O O . PRO B 2 138 ? 162.320 162.793 145.285 1.00 50.26 138 PRO B O 1
ATOM 11945 N N . SER B 2 139 ? 163.724 164.426 145.950 1.00 48.56 139 SER B N 1
ATOM 11946 C CA . SER B 2 139 ? 162.665 165.211 146.571 1.00 48.47 139 SER B CA 1
ATOM 11947 C C . SER B 2 139 ? 161.714 165.832 145.556 1.00 47.95 139 SER B C 1
ATOM 11948 O O . SER B 2 139 ? 160.657 166.331 145.953 1.00 43.96 139 SER B O 1
ATOM 11956 N N . PHE B 2 140 ? 162.059 165.812 144.271 1.00 47.10 140 PHE B N 1
ATOM 11957 C CA . PHE B 2 140 ? 161.206 166.309 143.204 1.00 38.63 140 PHE B CA 1
ATOM 11958 C C . PHE B 2 140 ? 160.925 165.187 142.213 1.00 40.41 140 PHE B C 1
ATOM 11959 O O . PHE B 2 140 ? 161.489 164.094 142.306 1.00 45.77 140 PHE B O 1
ATOM 11976 N N . ARG B 2 141 ? 160.039 165.462 141.262 1.00 39.55 141 ARG B N 1
ATOM 11977 C CA . ARG B 2 141 ? 159.778 164.520 140.184 1.00 36.03 141 ARG B CA 1
ATOM 11978 C C . ARG B 2 141 ? 160.680 164.827 138.996 1.00 33.78 141 ARG B C 1
ATOM 11979 O O . ARG B 2 141 ? 161.107 165.966 138.794 1.00 32.23 141 ARG B O 1
ATOM 12000 N N . VAL B 2 142 ? 160.973 163.793 138.209 1.00 30.03 142 VAL B N 1
ATOM 12001 C CA . VAL B 2 142 ? 161.914 163.887 137.100 1.00 29.22 142 VAL B CA 1
ATOM 12002 C C . VAL B 2 142 ? 161.279 163.309 135.843 1.00 27.97 142 VAL B C 1
ATOM 12003 O O . VAL B 2 142 ? 160.659 162.242 135.882 1.00 28.16 142 VAL B O 1
ATOM 12016 N N . PHE B 2 143 ? 161.448 164.015 134.726 1.00 24.55 143 PHE B N 1
ATOM 12017 C CA . PHE B 2 143 ? 161.124 163.493 133.408 1.00 21.93 143 PHE B CA 1
ATOM 12018 C C . PHE B 2 143 ? 162.240 163.875 132.446 1.00 20.89 143 PHE B C 1
ATOM 12019 O O . PHE B 2 143 ? 162.921 164.882 132.640 1.00 26.76 143 PHE B O 1
ATOM 12036 N N . CYS B 2 144 ? 162.426 163.065 131.405 1.00 20.84 144 CYS B N 1
ATOM 12037 C CA . CYS B 2 144 ? 163.504 163.262 130.442 1.00 20.31 144 CYS B CA 1
ATOM 12038 C C . CYS B 2 144 ? 162.957 163.163 129.026 1.00 21.12 144 CYS B C 1
ATOM 12039 O O . CYS B 2 144 ? 162.241 162.213 128.701 1.00 22.67 144 CYS B O 1
ATOM 12047 N N . ILE B 2 145 ? 163.298 164.139 128.188 1.00 24.22 145 ILE B N 1
ATOM 12048 C CA . ILE B 2 145 ? 162.897 164.168 126.784 1.00 22.87 145 ILE B CA 1
ATOM 12049 C C . ILE B 2 145 ? 164.128 164.496 125.950 1.00 24.81 145 ILE B C 1
ATOM 12050 O O . ILE B 2 145 ? 164.807 165.493 126.214 1.00 29.62 145 ILE B O 1
ATOM 12066 N N . THR B 2 146 ? 164.404 163.676 124.941 1.00 19.75 146 THR B N 1
ATOM 12067 C CA . THR B 2 146 ? 165.543 163.873 124.057 1.00 21.99 146 THR B CA 1
ATOM 12068 C C . THR B 2 146 ? 165.075 163.905 122.609 1.00 21.12 146 THR B C 1
ATOM 12069 O O . THR B 2 146 ? 164.012 163.384 122.268 1.00 24.66 146 THR B O 1
ATOM 12080 N N . PHE B 2 147 ? 165.883 164.527 121.752 1.00 23.54 147 PHE B N 1
ATOM 12081 C CA . PHE B 2 147 ? 165.548 164.723 120.344 1.00 24.42 147 PHE B CA 1
ATOM 12082 C C . PHE B 2 147 ? 166.711 164.232 119.492 1.00 30.50 147 PHE B C 1
ATOM 12083 O O . PHE B 2 147 ? 167.766 164.870 119.456 1.00 32.44 147 PHE B O 1
ATOM 12100 N N . GLY B 2 148 ? 166.521 163.111 118.802 1.00 31.65 148 GLY B N 1
ATOM 12101 C CA . GLY B 2 148 ? 167.530 162.602 117.892 1.00 33.10 148 GLY B CA 1
ATOM 12102 C C . GLY B 2 148 ? 168.840 162.236 118.561 1.00 33.48 148 GLY B C 1
ATOM 12103 O O . GLY B 2 148 ? 169.915 162.594 118.074 1.00 32.93 148 GLY B O 1
ATOM 12107 N N . SER B 2 149 ? 168.761 161.514 119.666 1.00 31.69 149 SER B N 1
ATOM 12108 C CA . SER B 2 149 ? 169.910 161.202 120.499 1.00 29.05 149 SER B CA 1
ATOM 12109 C C . SER B 2 149 ? 170.476 159.821 120.172 1.00 35.33 149 SER B C 1
ATOM 12110 O O . SER B 2 149 ? 169.716 158.888 119.898 1.00 38.05 149 SER B O 1
ATOM 12118 N N . PRO B 2 150 ? 171.798 159.646 120.186 1.00 40.11 150 PRO B N 1
ATOM 12119 C CA . PRO B 2 150 ? 172.373 158.307 119.999 1.00 34.57 150 PRO B CA 1
ATOM 12120 C C . PRO B 2 150 ? 172.208 157.440 121.240 1.00 36.19 150 PRO B C 1
ATOM 12121 O O . PRO B 2 150 ? 171.854 157.902 122.325 1.00 36.31 150 PRO B O 1
ATOM 12132 N N . LEU B 2 151 ? 172.477 156.150 121.060 1.00 36.47 151 LEU B N 1
ATOM 12133 C CA . LEU B 2 151 ? 172.262 155.174 122.118 1.00 36.32 151 LEU B CA 1
ATOM 12134 C C . LEU B 2 151 ? 173.336 155.291 123.198 1.00 36.70 151 LEU B C 1
ATOM 12135 O O . LEU B 2 151 ? 174.465 155.720 122.950 1.00 39.43 151 LEU B O 1
ATOM 12151 N N . LEU B 2 152 ? 172.972 154.878 124.411 1.00 41.04 152 LEU B N 1
ATOM 12152 C CA . LEU B 2 152 ? 173.780 155.105 125.605 1.00 40.30 152 LEU B CA 1
ATOM 12153 C C . LEU B 2 152 ? 174.466 153.860 126.152 1.00 40.58 152 LEU B C 1
ATOM 12154 O O . LEU B 2 152 ? 175.624 153.943 126.559 1.00 44.94 152 LEU B O 1
ATOM 12170 N N . GLY B 2 153 ? 173.797 152.708 126.189 1.00 38.31 153 GLY B N 1
ATOM 12171 C CA . GLY B 2 153 ? 174.363 151.547 126.856 1.00 41.97 153 GLY B CA 1
ATOM 12172 C C . GLY B 2 153 ? 174.141 150.219 126.162 1.00 45.51 153 GLY B C 1
ATOM 12173 O O . GLY B 2 153 ? 173.827 150.176 124.970 1.00 44.73 153 GLY B O 1
ATOM 12177 N N . ASN B 2 154 ? 174.310 149.125 126.903 1.00 44.33 154 ASN B N 1
ATOM 12178 C CA . ASN B 2 154 ? 174.199 147.768 126.384 1.00 44.26 154 ASN B CA 1
ATOM 12179 C C . ASN B 2 154 ? 172.954 147.091 126.952 1.00 44.75 154 ASN B C 1
ATOM 12180 O O . ASN B 2 154 ? 172.159 147.697 127.673 1.00 45.86 154 ASN B O 1
ATOM 12191 N N . GLN B 2 155 ? 172.795 145.807 126.623 1.00 43.10 155 GLN B N 1
ATOM 12192 C CA . GLN B 2 155 ? 171.564 145.100 126.961 1.00 40.18 155 GLN B CA 1
ATOM 12193 C C . GLN B 2 155 ? 171.385 144.961 128.468 1.00 42.80 155 GLN B C 1
ATOM 12194 O O . GLN B 2 155 ? 170.258 145.016 128.974 1.00 45.10 155 GLN B O 1
ATOM 12208 N N . SER B 2 156 ? 172.477 144.750 129.201 1.00 42.58 156 SER B N 1
ATOM 12209 C CA . SER B 2 156 ? 172.363 144.588 130.645 1.00 42.87 156 SER B CA 1
ATOM 12210 C C . SER B 2 156 ? 171.845 145.860 131.302 1.00 47.57 156 SER B C 1
ATOM 12211 O O . SER B 2 156 ? 171.026 145.800 132.226 1.00 50.49 156 SER B O 1
ATOM 12219 N N . LEU B 2 157 ? 172.309 147.023 130.837 1.00 44.62 157 LEU B N 1
ATOM 12220 C CA . LEU B 2 157 ? 171.817 148.287 131.376 1.00 40.79 157 LEU B CA 1
ATOM 12221 C C . LEU B 2 157 ? 170.327 148.456 131.106 1.00 41.17 157 LEU B C 1
ATOM 12222 O O . LEU B 2 157 ? 169.571 148.877 131.988 1.00 42.08 157 LEU B O 1
ATOM 12238 N N . SER B 2 158 ? 169.886 148.127 129.891 1.00 40.70 158 SER B N 1
ATOM 12239 C CA . SER B 2 158 ? 168.471 148.239 129.562 1.00 40.93 158 SER B CA 1
ATOM 12240 C C . SER B 2 158 ? 167.628 147.326 130.439 1.00 41.40 158 SER B C 1
ATOM 12241 O O . SER B 2 158 ? 166.596 147.745 130.978 1.00 46.67 158 SER B O 1
ATOM 12249 N N . THR B 2 159 ? 168.053 146.073 130.595 1.00 44.62 159 THR B N 1
ATOM 12250 C CA . THR B 2 159 ? 167.303 145.139 131.425 1.00 45.35 159 THR B CA 1
ATOM 12251 C C . THR B 2 159 ? 167.277 145.593 132.879 1.00 45.89 159 THR B C 1
ATOM 12252 O O . THR B 2 159 ? 166.257 145.451 133.561 1.00 45.31 159 THR B O 1
ATOM 12263 N N . SER B 2 160 ? 168.389 146.136 133.374 1.00 44.55 160 SER B N 1
ATOM 12264 C CA . SER B 2 160 ? 168.422 146.628 134.744 1.00 45.50 160 SER B CA 1
ATOM 12265 C C . SER B 2 160 ? 167.470 147.799 134.936 1.00 48.39 160 SER B C 1
ATOM 12266 O O . SER B 2 160 ? 166.771 147.876 135.952 1.00 49.33 160 SER B O 1
ATOM 12274 N N . ILE B 2 161 ? 167.442 148.731 133.981 1.00 45.68 161 ILE B N 1
ATOM 12275 C CA . ILE B 2 161 ? 166.539 149.874 134.092 1.00 43.84 161 ILE B CA 1
ATOM 12276 C C . ILE B 2 161 ? 165.090 149.407 134.054 1.00 41.96 161 ILE B C 1
ATOM 12277 O O . ILE B 2 161 ? 164.247 149.883 134.823 1.00 38.77 161 ILE B O 1
ATOM 12293 N N . SER B 2 162 ? 164.776 148.468 133.160 1.00 43.90 162 SER B N 1
ATOM 12294 C CA . SER B 2 162 ? 163.408 147.967 133.068 1.00 42.77 162 SER B CA 1
ATOM 12295 C C . SER B 2 162 ? 162.992 147.237 134.341 1.00 45.20 162 SER B C 1
ATOM 12296 O O . SER B 2 162 ? 161.861 147.399 134.810 1.00 42.71 162 SER B O 1
ATOM 12304 N N . ARG B 2 163 ? 163.884 146.427 134.918 1.00 47.64 163 ARG B N 1
ATOM 12305 C CA . ARG B 2 163 ? 163.531 145.713 136.143 1.00 49.87 163 ARG B CA 1
ATOM 12306 C C . ARG B 2 163 ? 163.357 146.659 137.324 1.00 45.81 163 ARG B C 1
ATOM 12307 O O . ARG B 2 163 ? 162.706 146.300 138.310 1.00 43.72 163 ARG B O 1
ATOM 12328 N N . SER B 2 164 ? 163.930 147.859 137.252 1.00 45.45 164 SER B N 1
ATOM 12329 C CA . SER B 2 164 ? 163.816 148.829 138.333 1.00 44.81 164 SER B CA 1
ATOM 12330 C C . SER B 2 164 ? 162.567 149.691 138.229 1.00 45.30 164 SER B C 1
ATOM 12331 O O . SER B 2 164 ? 162.350 150.543 139.097 1.00 40.57 164 SER B O 1
ATOM 12339 N N . ARG B 2 165 ? 161.749 149.496 137.194 1.00 47.86 165 ARG B N 1
ATOM 12340 C CA . ARG B 2 165 ? 160.541 150.290 136.984 1.00 43.22 165 ARG B CA 1
ATOM 12341 C C . ARG B 2 165 ? 160.883 151.771 136.837 1.00 39.72 165 ARG B C 1
ATOM 12342 O O . ARG B 2 165 ? 160.319 152.626 137.518 1.00 41.79 165 ARG B O 1
ATOM 12363 N N . LEU B 2 166 ? 161.824 152.070 135.943 1.00 35.19 166 LEU B N 1
ATOM 12364 C CA . LEU B 2 166 ? 162.240 153.434 135.659 1.00 33.49 166 LEU B CA 1
ATOM 12365 C C . LEU B 2 166 ? 162.137 153.795 134.188 1.00 29.57 166 LEU B C 1
ATOM 12366 O O . LEU B 2 166 ? 162.402 154.946 133.834 1.00 31.52 166 LEU B O 1
ATOM 12382 N N . ALA B 2 167 ? 161.761 152.851 133.327 1.00 30.96 167 ALA B N 1
ATOM 12383 C CA . ALA B 2 167 ? 161.794 153.085 131.890 1.00 29.86 167 ALA B CA 1
ATOM 12384 C C . ALA B 2 167 ? 160.711 154.048 131.422 1.00 31.01 167 ALA B C 1
ATOM 12385 O O . ALA B 2 167 ? 160.792 154.545 130.295 1.00 31.32 167 ALA B O 1
ATOM 12392 N N . HIS B 2 168 ? 159.707 154.325 132.248 1.00 29.16 168 HIS B N 1
ATOM 12393 C CA . HIS B 2 168 ? 158.616 155.206 131.853 1.00 28.32 168 HIS B CA 1
ATOM 12394 C C . HIS B 2 168 ? 158.857 156.658 132.240 1.00 27.00 168 HIS B C 1
ATOM 12395 O O . HIS B 2 168 ? 157.918 157.455 132.194 1.00 26.24 168 HIS B O 1
ATOM 12409 N N . ASN B 2 169 ? 160.081 157.014 132.619 1.00 24.55 169 ASN B N 1
ATOM 12410 C CA . ASN B 2 169 ? 160.470 158.400 132.824 1.00 20.48 169 ASN B CA 1
ATOM 12411 C C . ASN B 2 169 ? 161.217 158.981 131.633 1.00 20.55 169 ASN B C 1
ATOM 12412 O O . ASN B 2 169 ? 161.690 160.116 131.715 1.00 22.75 169 ASN B O 1
ATOM 12423 N N . PHE B 2 170 ? 161.326 158.239 130.534 1.00 19.65 170 PHE B N 1
ATOM 12424 C CA . PHE B 2 170 ? 162.120 158.629 129.378 1.00 21.42 170 PHE B CA 1
ATOM 12425 C C . PHE B 2 170 ? 161.252 158.628 128.129 1.00 20.97 170 PHE B C 1
ATOM 12426 O O . PHE B 2 170 ? 160.325 157.825 128.008 1.00 26.92 170 PHE B O 1
ATOM 12443 N N . CYS B 2 171 ? 161.553 159.533 127.202 1.00 20.46 171 CYS B N 1
ATOM 12444 C CA . CYS B 2 171 ? 160.842 159.620 125.931 1.00 19.80 171 CYS B CA 1
ATOM 12445 C C . CYS B 2 171 ? 161.807 160.131 124.875 1.00 17.60 171 CYS B C 1
ATOM 12446 O O . CYS B 2 171 ? 162.259 161.274 124.951 1.00 18.82 171 CYS B O 1
ATOM 12454 N N . HIS B 2 172 ? 162.110 159.295 123.892 1.00 17.82 172 HIS B N 1
ATOM 12455 C CA . HIS B 2 172 ? 163.070 159.615 122.845 1.00 18.86 172 HIS B CA 1
ATOM 12456 C C . HIS B 2 172 ? 162.316 159.894 121.555 1.00 19.10 172 HIS B C 1
ATOM 12457 O O . HIS B 2 172 ? 161.649 159.006 121.019 1.00 27.51 172 HIS B O 1
ATOM 12471 N N . VAL B 2 173 ? 162.430 161.118 121.057 1.00 20.21 173 VAL B N 1
ATOM 12472 C CA . VAL B 2 173 ? 161.766 161.527 119.826 1.00 25.01 173 VAL B CA 1
ATOM 12473 C C . VAL B 2 173 ? 162.733 161.310 118.670 1.00 22.14 173 VAL B C 1
ATOM 12474 O O . VAL B 2 173 ? 163.827 161.883 118.649 1.00 23.20 173 VAL B O 1
ATOM 12487 N N . VAL B 2 174 ? 162.334 160.482 117.710 1.00 21.20 174 VAL B N 1
ATOM 12488 C CA . VAL B 2 174 ? 163.198 160.070 116.610 1.00 25.96 174 VAL B CA 1
ATOM 12489 C C . VAL B 2 174 ? 162.452 160.288 115.302 1.00 25.38 174 VAL B C 1
ATOM 12490 O O . VAL B 2 174 ? 161.311 159.843 115.155 1.00 27.07 174 VAL B O 1
ATOM 12503 N N . SER B 2 175 ? 163.099 160.959 114.356 1.00 26.78 175 SER B N 1
ATOM 12504 C CA . SER B 2 175 ? 162.542 161.098 113.019 1.00 27.64 175 SER B CA 1
ATOM 12505 C C . SER B 2 175 ? 162.860 159.863 112.186 1.00 36.10 175 SER B C 1
ATOM 12506 O O . SER B 2 175 ? 163.929 159.263 112.320 1.00 37.46 175 SER B O 1
ATOM 12514 N N . ILE B 2 176 ? 161.923 159.480 111.316 1.00 37.65 176 ILE B N 1
ATOM 12515 C CA . ILE B 2 176 ? 162.104 158.263 110.534 1.00 40.05 176 ILE B CA 1
ATOM 12516 C C . ILE B 2 176 ? 163.204 158.412 109.493 1.00 41.62 176 ILE B C 1
ATOM 12517 O O . ILE B 2 176 ? 163.614 157.415 108.891 1.00 43.99 176 ILE B O 1
ATOM 12533 N N . HIS B 2 177 ? 163.684 159.628 109.247 1.00 44.50 177 HIS B N 1
ATOM 12534 C CA . HIS B 2 177 ? 164.751 159.866 108.285 1.00 49.60 177 HIS B CA 1
ATOM 12535 C C . HIS B 2 177 ? 166.078 160.209 108.947 1.00 48.10 177 HIS B C 1
ATOM 12536 O O . HIS B 2 177 ? 167.045 160.518 108.246 1.00 49.93 177 HIS B O 1
ATOM 12550 N N . ASP B 2 178 ? 166.154 160.144 110.271 1.00 45.70 178 ASP B N 1
ATOM 12551 C CA . ASP B 2 178 ? 167.377 160.434 111.006 1.00 45.65 178 ASP B CA 1
ATOM 12552 C C . ASP B 2 178 ? 168.188 159.152 111.149 1.00 47.05 178 ASP B C 1
ATOM 12553 O O . ASP B 2 178 ? 167.662 158.130 111.598 1.00 45.83 178 ASP B O 1
ATOM 12562 N N . LEU B 2 179 ? 169.465 159.209 110.770 1.00 49.90 179 LEU B N 1
ATOM 12563 C CA . LEU B 2 179 ? 170.336 158.041 110.838 1.00 46.79 179 LEU B CA 1
ATOM 12564 C C . LEU B 2 179 ? 171.077 157.920 112.162 1.00 42.98 179 LEU B C 1
ATOM 12565 O O . LEU B 2 179 ? 171.491 156.816 112.525 1.00 45.93 179 LEU B O 1
ATOM 12581 N N . VAL B 2 180 ? 171.262 159.021 112.888 1.00 41.60 180 VAL B N 1
ATOM 12582 C CA . VAL B 2 180 ? 172.097 158.984 114.089 1.00 40.28 180 VAL B CA 1
ATOM 12583 C C . VAL B 2 180 ? 171.576 157.988 115.118 1.00 39.28 180 VAL B C 1
ATOM 12584 O O . VAL B 2 180 ? 172.373 157.191 115.630 1.00 39.52 180 VAL B O 1
ATOM 12597 N N . PRO B 2 181 ? 170.290 157.974 115.472 1.00 40.26 181 PRO B N 1
ATOM 12598 C CA . PRO B 2 181 ? 169.835 157.039 116.512 1.00 40.67 181 PRO B CA 1
ATOM 12599 C C . PRO B 2 181 ? 169.964 155.577 116.128 1.00 42.19 181 PRO B C 1
ATOM 12600 O O . PRO B 2 181 ? 169.920 154.719 117.018 1.00 42.58 181 PRO B O 1
ATOM 12611 N N . ARG B 2 182 ? 170.111 155.259 114.841 1.00 40.84 182 ARG B N 1
ATOM 12612 C CA . ARG B 2 182 ? 170.184 153.879 114.375 1.00 43.27 182 ARG B CA 1
ATOM 12613 C C . ARG B 2 182 ? 171.480 153.600 113.620 1.00 43.79 182 ARG B C 1
ATOM 12614 O O . ARG B 2 182 ? 171.479 152.895 112.610 1.00 44.28 182 ARG B O 1
ATOM 12635 N N . SER B 2 183 ? 172.598 154.145 114.100 1.00 43.98 183 SER B N 1
ATOM 12636 C CA . SER B 2 183 ? 173.891 153.968 113.449 1.00 44.98 183 SER B CA 1
ATOM 12637 C C . SER B 2 183 ? 174.961 153.487 114.423 1.00 47.61 183 SER B C 1
ATOM 12638 O O . SER B 2 183 ? 176.153 153.662 114.163 1.00 51.56 183 SER B O 1
ATOM 12646 N N . SER B 2 184 ? 174.563 152.879 115.532 1.00 48.85 184 SER B N 1
ATOM 12647 C CA . SER B 2 184 ? 175.494 152.425 116.553 1.00 49.56 184 SER B CA 1
ATOM 12648 C C . SER B 2 184 ? 175.839 150.953 116.349 1.00 56.80 184 SER B C 1
ATOM 12649 O O . SER B 2 184 ? 175.127 150.209 115.670 1.00 50.05 184 SER B O 1
ATOM 12657 N N . ASN B 2 185 ? 176.954 150.541 116.950 1.00 59.18 185 ASN B N 1
ATOM 12658 C CA . ASN B 2 185 ? 177.389 149.154 116.860 1.00 57.04 185 ASN B CA 1
ATOM 12659 C C . ASN B 2 185 ? 176.436 148.251 117.639 1.00 60.16 185 ASN B C 1
ATOM 12660 O O . ASN B 2 185 ? 175.789 148.675 118.599 1.00 56.93 185 ASN B O 1
ATOM 12671 N N . GLU B 2 186 ? 176.366 146.985 117.222 1.00 60.76 186 GLU B N 1
ATOM 12672 C CA . GLU B 2 186 ? 175.322 146.077 117.686 1.00 60.42 186 GLU B CA 1
ATOM 12673 C C . GLU B 2 186 ? 175.363 145.819 119.186 1.00 61.06 186 GLU B C 1
ATOM 12674 O O . GLU B 2 186 ? 174.380 145.301 119.726 1.00 58.57 186 GLU B O 1
ATOM 12686 N N . GLN B 2 187 ? 176.455 146.147 119.875 1.00 58.28 187 GLN B N 1
ATOM 12687 C CA . GLN B 2 187 ? 176.478 145.993 121.324 1.00 58.32 187 GLN B CA 1
ATOM 12688 C C . GLN B 2 187 ? 175.581 147.004 122.027 1.00 57.19 187 GLN B C 1
ATOM 12689 O O . GLN B 2 187 ? 175.283 146.826 123.212 1.00 52.96 187 GLN B O 1
ATOM 12703 N N . PHE B 2 188 ? 175.143 148.051 121.329 1.00 54.59 188 PHE B N 1
ATOM 12704 C CA . PHE B 2 188 ? 174.344 149.104 121.943 1.00 47.38 188 PHE B CA 1
ATOM 12705 C C . PHE B 2 188 ? 172.854 148.800 121.826 1.00 45.40 188 PHE B C 1
ATOM 12706 O O . PHE B 2 188 ? 172.364 148.419 120.760 1.00 41.56 188 PHE B O 1
ATOM 12723 N N . TRP B 2 189 ? 172.132 148.994 122.926 1.00 43.42 189 TRP B N 1
ATOM 12724 C CA . TRP B 2 189 ? 170.713 148.689 123.011 1.00 38.74 189 TRP B CA 1
ATOM 12725 C C . TRP B 2 189 ? 169.929 149.913 123.462 1.00 37.38 189 TRP B C 1
ATOM 12726 O O . TRP B 2 189 ? 170.463 150.766 124.177 1.00 39.07 189 TRP B O 1
ATOM 12747 N N . PRO B 2 190 ? 168.663 150.028 123.060 1.00 39.50 190 PRO B N 1
ATOM 12748 C CA . PRO B 2 190 ? 167.829 151.135 123.533 1.00 34.60 190 PRO B CA 1
ATOM 12749 C C . PRO B 2 190 ? 167.058 150.804 124.800 1.00 30.54 190 PRO B C 1
ATOM 12750 O O . PRO B 2 190 ? 166.849 149.644 125.156 1.00 31.52 190 PRO B O 1
ATOM 12761 N N . PHE B 2 191 ? 166.644 151.862 125.494 1.00 31.78 191 PHE B N 1
ATOM 12762 C CA . PHE B 2 191 ? 165.800 151.743 126.673 1.00 33.00 191 PHE B CA 1
ATOM 12763 C C . PHE B 2 191 ? 164.851 152.934 126.720 1.00 29.25 191 PHE B C 1
ATOM 12764 O O . PHE B 2 191 ? 165.135 153.999 126.173 1.00 28.72 191 PHE B O 1
ATOM 12781 N N . GLY B 2 192 ? 163.710 152.737 127.378 1.00 29.09 192 GLY B N 1
ATOM 12782 C CA . GLY B 2 192 ? 162.693 153.767 127.464 1.00 26.98 192 GLY B CA 1
ATOM 12783 C C . GLY B 2 192 ? 161.667 153.681 126.351 1.00 25.32 192 GLY B C 1
ATOM 12784 O O . GLY B 2 192 ? 161.560 152.698 125.618 1.00 30.47 192 GLY B O 1
ATOM 12788 N N . THR B 2 193 ? 160.888 154.753 126.229 1.00 24.85 193 THR B N 1
ATOM 12789 C CA . THR B 2 193 ? 159.835 154.842 125.224 1.00 25.22 193 THR B CA 1
ATOM 12790 C C . THR B 2 193 ? 160.312 155.670 124.039 1.00 23.17 193 THR B C 1
ATOM 12791 O O . THR B 2 193 ? 160.871 156.755 124.217 1.00 25.43 193 THR B O 1
ATOM 12802 N N . TYR B 2 194 ? 160.074 155.164 122.835 1.00 23.92 194 TYR B N 1
ATOM 12803 C CA . TYR B 2 194 ? 160.510 155.809 121.605 1.00 25.22 194 TYR B CA 1
ATOM 12804 C C . TYR B 2 194 ? 159.301 156.295 120.819 1.00 23.07 194 TYR B C 1
ATOM 12805 O O . TYR B 2 194 ? 158.338 155.549 120.632 1.00 26.52 194 TYR B O 1
ATOM 12823 N N . LEU B 2 195 ? 159.362 157.543 120.360 1.00 20.25 195 LEU B N 1
ATOM 12824 C CA . LEU B 2 195 ? 158.305 158.174 119.577 1.00 18.96 195 LEU B CA 1
ATOM 12825 C C . LEU B 2 195 ? 158.822 158.404 118.162 1.00 19.76 195 LEU B C 1
ATOM 12826 O O . LEU B 2 195 ? 159.586 159.342 117.921 1.00 20.64 195 LEU B O 1
ATOM 12842 N N . PHE B 2 196 ? 158.401 157.558 117.229 1.00 21.79 196 PHE B N 1
ATOM 12843 C CA . PHE B 2 196 ? 158.791 157.695 115.833 1.00 24.77 196 PHE B CA 1
ATOM 12844 C C . PHE B 2 196 ? 157.826 158.639 115.131 1.00 23.69 196 PHE B C 1
ATOM 12845 O O . PHE B 2 196 ? 156.616 158.400 115.118 1.00 30.79 196 PHE B O 1
ATOM 12862 N N . CYS B 2 197 ? 158.361 159.701 114.540 1.00 21.36 197 CYS B N 1
ATOM 12863 C CA . CYS B 2 197 ? 157.547 160.773 113.998 1.00 26.04 197 CYS B CA 1
ATOM 12864 C C . CYS B 2 197 ? 157.920 161.035 112.548 1.00 29.20 197 CYS B C 1
ATOM 12865 O O . CYS B 2 197 ? 159.053 160.802 112.127 1.00 30.32 197 CYS B O 1
ATOM 12873 N N . SER B 2 198 ? 156.940 161.517 111.791 1.00 35.27 198 SER B N 1
ATOM 12874 C CA . SER B 2 198 ? 157.128 161.928 110.408 1.00 34.45 198 SER B CA 1
ATOM 12875 C C . SER B 2 198 ? 156.286 163.179 110.183 1.00 37.58 198 SER B C 1
ATOM 12876 O O . SER B 2 198 ? 155.861 163.845 111.132 1.00 34.28 198 SER B O 1
ATOM 12884 N N . ASP B 2 199 ? 156.049 163.508 108.917 1.00 41.05 199 ASP B N 1
ATOM 12885 C CA . ASP B 2 199 ? 155.210 164.645 108.558 1.00 38.62 199 ASP B CA 1
ATOM 12886 C C . ASP B 2 199 ? 153.724 164.388 108.767 1.00 38.41 199 ASP B C 1
ATOM 12887 O O . ASP B 2 199 ? 152.931 165.325 108.635 1.00 41.43 199 ASP B O 1
ATOM 12896 N N . LYS B 2 200 ? 153.324 163.156 109.087 1.00 41.66 200 LYS B N 1
ATOM 12897 C CA . LYS B 2 200 ? 151.917 162.776 109.133 1.00 35.02 200 LYS B CA 1
ATOM 12898 C C . LYS B 2 200 ? 151.437 162.404 110.530 1.00 31.04 200 LYS B C 1
ATOM 12899 O O . LYS B 2 200 ? 150.231 162.239 110.727 1.00 38.21 200 LYS B O 1
ATOM 12918 N N . GLY B 2 201 ? 152.326 162.265 111.493 1.00 26.80 201 GLY B N 1
ATOM 12919 C CA . GLY B 2 201 ? 151.950 161.896 112.837 1.00 23.90 201 GLY B CA 1
ATOM 12920 C C . GLY B 2 201 ? 153.064 161.126 113.500 1.00 26.50 201 GLY B C 1
ATOM 12921 O O . GLY B 2 201 ? 154.191 161.087 113.016 1.00 32.08 201 GLY B O 1
ATOM 12925 N N . GLY B 2 202 ? 152.740 160.494 114.625 1.00 25.25 202 GLY B N 1
ATOM 12926 C CA . GLY B 2 202 ? 153.733 159.781 115.397 1.00 23.59 202 GLY B CA 1
ATOM 12927 C C . GLY B 2 202 ? 153.183 158.486 115.959 1.00 28.12 202 GLY B C 1
ATOM 12928 O O . GLY B 2 202 ? 151.973 158.275 116.036 1.00 32.36 202 GLY B O 1
ATOM 12932 N N . VAL B 2 203 ? 154.108 157.618 116.356 1.00 25.00 203 VAL B N 1
ATOM 12933 C CA . VAL B 2 203 ? 153.782 156.318 116.932 1.00 28.84 203 VAL B CA 1
ATOM 12934 C C . VAL B 2 203 ? 154.753 156.057 118.074 1.00 23.19 203 VAL B C 1
ATOM 12935 O O . VAL B 2 203 ? 155.925 156.428 117.999 1.00 25.60 203 VAL B O 1
ATOM 12948 N N . CYS B 2 204 ? 154.262 155.433 119.139 1.00 24.41 204 CYS B N 1
ATOM 12949 C CA . CYS B 2 204 ? 155.071 155.112 120.307 1.00 24.24 204 CYS B CA 1
ATOM 12950 C C . CYS B 2 204 ? 155.307 153.610 120.394 1.00 30.06 204 CYS B C 1
ATOM 12951 O O . CYS B 2 204 ? 154.369 152.818 120.273 1.00 33.25 204 CYS B O 1
ATOM 12959 N N . LEU B 2 205 ? 156.565 153.224 120.605 1.00 29.54 205 LEU B N 1
ATOM 12960 C CA . LEU B 2 205 ? 156.942 151.835 120.839 1.00 28.67 205 LEU B CA 1
ATOM 12961 C C . LEU B 2 205 ? 157.719 151.755 122.142 1.00 27.10 205 LEU B C 1
ATOM 12962 O O . LEU B 2 205 ? 158.607 152.575 122.390 1.00 35.98 205 LEU B O 1
ATOM 12978 N N . ASP B 2 206 ? 157.391 150.765 122.967 1.00 28.04 206 ASP B N 1
ATOM 12979 C CA . ASP B 2 206 ? 157.909 150.675 124.323 1.00 32.52 206 ASP B CA 1
ATOM 12980 C C . ASP B 2 206 ? 158.809 149.469 124.555 1.00 40.89 206 ASP B C 1
ATOM 12981 O O . ASP B 2 206 ? 159.351 149.325 125.653 1.00 44.33 206 ASP B O 1
ATOM 12990 N N . ASN B 2 207 ? 158.987 148.608 123.561 1.00 43.03 207 ASN B N 1
ATOM 12991 C CA . ASN B 2 207 ? 159.697 147.347 123.718 1.00 39.51 207 ASN B CA 1
ATOM 12992 C C . ASN B 2 207 ? 161.041 147.433 123.009 1.00 38.98 207 ASN B C 1
ATOM 12993 O O . ASN B 2 207 ? 161.107 147.841 121.845 1.00 37.66 207 ASN B O 1
ATOM 13004 N N . ALA B 2 208 ? 162.109 147.036 123.705 1.00 38.01 208 ALA B N 1
ATOM 13005 C CA . ALA B 2 208 ? 163.446 147.161 123.133 1.00 35.96 208 ALA B CA 1
ATOM 13006 C C . ALA B 2 208 ? 163.578 146.348 121.852 1.00 40.64 208 ALA B C 1
ATOM 13007 O O . ALA B 2 208 ? 164.157 146.819 120.866 1.00 39.15 208 ALA B O 1
ATOM 13014 N N . GLY B 2 209 ? 163.048 145.124 121.847 1.00 38.64 209 GLY B N 1
ATOM 13015 C CA . GLY B 2 209 ? 163.093 144.316 120.640 1.00 34.68 209 GLY B CA 1
ATOM 13016 C C . GLY B 2 209 ? 162.362 144.959 119.478 1.00 38.33 209 GLY B C 1
ATOM 13017 O O . GLY B 2 209 ? 162.845 144.945 118.344 1.00 37.38 209 GLY B O 1
ATOM 13021 N N . SER B 2 210 ? 161.182 145.527 119.740 1.00 38.05 210 SER B N 1
ATOM 13022 C CA . SER B 2 210 ? 160.437 146.194 118.678 1.00 37.51 210 SER B CA 1
ATOM 13023 C C . SER B 2 210 ? 161.191 147.408 118.153 1.00 39.04 210 SER B C 1
ATOM 13024 O O . SER B 2 210 ? 161.189 147.674 116.947 1.00 41.09 210 SER B O 1
ATOM 13032 N N . VAL B 2 211 ? 161.836 148.165 119.041 1.00 35.13 211 VAL B N 1
ATOM 13033 C CA . VAL B 2 211 ? 162.607 149.319 118.593 1.00 31.10 211 VAL B CA 1
ATOM 13034 C C . VAL B 2 211 ? 163.787 148.871 117.736 1.00 34.17 211 VAL B C 1
ATOM 13035 O O . VAL B 2 211 ? 164.110 149.503 116.724 1.00 35.84 211 VAL B O 1
ATOM 13048 N N . ARG B 2 212 ? 164.440 147.767 118.112 1.00 38.83 212 ARG B N 1
ATOM 13049 C CA . ARG B 2 212 ? 165.518 147.224 117.287 1.00 36.97 212 ARG B CA 1
ATOM 13050 C C . ARG B 2 212 ? 165.004 146.792 115.917 1.00 37.91 212 ARG B C 1
ATOM 13051 O O . ARG B 2 212 ? 165.646 147.046 114.889 1.00 35.70 212 ARG B O 1
ATOM 13072 N N . LEU B 2 213 ? 163.850 146.125 115.887 1.00 36.93 213 LEU B N 1
ATOM 13073 C CA . LEU B 2 213 ? 163.278 145.689 114.618 1.00 38.93 213 LEU B CA 1
ATOM 13074 C C . LEU B 2 213 ? 162.931 146.880 113.734 1.00 42.33 213 LEU B C 1
ATOM 13075 O O . LEU B 2 213 ? 163.178 146.860 112.522 1.00 42.15 213 LEU B O 1
ATOM 13091 N N . MET B 2 214 ? 162.353 147.928 114.322 1.00 40.05 214 MET B N 1
ATOM 13092 C CA . MET B 2 214 ? 162.046 149.127 113.552 1.00 37.71 214 MET B CA 1
ATOM 13093 C C . MET B 2 214 ? 163.321 149.771 113.022 1.00 39.89 214 MET B C 1
ATOM 13094 O O . MET B 2 214 ? 163.355 150.240 111.878 1.00 42.01 214 MET B O 1
ATOM 13108 N N . PHE B 2 215 ? 164.376 149.815 113.842 1.00 40.56 215 PHE B N 1
ATOM 13109 C CA . PHE B 2 215 ? 165.661 150.322 113.369 1.00 39.24 215 PHE B CA 1
ATOM 13110 C C . PHE B 2 215 ? 166.131 149.548 112.146 1.00 42.26 215 PHE B C 1
ATOM 13111 O O . PHE B 2 215 ? 166.576 150.137 111.156 1.00 36.48 215 PHE B O 1
ATOM 13128 N N . ASN B 2 216 ? 166.051 148.217 112.206 1.00 45.44 216 ASN B N 1
ATOM 13129 C CA . ASN B 2 216 ? 166.466 147.391 111.074 1.00 43.15 216 ASN B CA 1
ATOM 13130 C C . ASN B 2 216 ? 165.634 147.694 109.833 1.00 46.36 216 ASN B C 1
ATOM 13131 O O . ASN B 2 216 ? 166.170 147.824 108.722 1.00 48.22 216 ASN B O 1
ATOM 13142 N N . ILE B 2 217 ? 164.315 147.794 110.000 1.00 45.43 217 ILE B N 1
ATOM 13143 C CA . ILE B 2 217 ? 163.443 148.054 108.857 1.00 46.29 217 ILE B CA 1
ATOM 13144 C C . ILE B 2 217 ? 163.805 149.384 108.215 1.00 48.68 217 ILE B C 1
ATOM 13145 O O . ILE B 2 217 ? 163.912 149.494 106.989 1.00 50.98 217 ILE B O 1
ATOM 13161 N N . LEU B 2 218 ? 163.998 150.418 109.036 1.00 45.19 218 LEU B N 1
ATOM 13162 C CA . LEU B 2 218 ? 164.341 151.729 108.499 1.00 45.24 218 LEU B CA 1
ATOM 13163 C C . LEU B 2 218 ? 165.715 151.723 107.844 1.00 48.45 218 LEU B C 1
ATOM 13164 O O . LEU B 2 218 ? 165.922 152.408 106.839 1.00 52.46 218 LEU B O 1
ATOM 13180 N N . ASN B 2 219 ? 166.664 150.967 108.399 1.00 50.67 219 ASN B N 1
ATOM 13181 C CA . ASN B 2 219 ? 167.981 150.860 107.783 1.00 50.86 219 ASN B CA 1
ATOM 13182 C C . ASN B 2 219 ? 167.899 150.230 106.403 1.00 55.55 219 ASN B C 1
ATOM 13183 O O . ASN B 2 219 ? 168.568 150.690 105.472 1.00 54.61 219 ASN B O 1
ATOM 13194 N N . THR B 2 220 ? 167.090 149.183 106.249 1.00 61.34 220 THR B N 1
ATOM 13195 C CA . THR B 2 220 ? 167.015 148.447 104.993 1.00 60.82 220 THR B CA 1
ATOM 13196 C C . THR B 2 220 ? 166.044 149.060 103.992 1.00 61.09 220 THR B C 1
ATOM 13197 O O . THR B 2 220 ? 166.091 148.703 102.811 1.00 64.16 220 THR B O 1
ATOM 13208 N N . THR B 2 221 ? 165.169 149.967 104.424 1.00 65.17 221 THR B N 1
ATOM 13209 C CA . THR B 2 221 ? 164.103 150.479 103.564 1.00 71.56 221 THR B CA 1
ATOM 13210 C C . THR B 2 221 ? 164.001 151.993 103.669 1.00 70.56 221 THR B C 1
ATOM 13211 O O . THR B 2 221 ? 162.912 152.548 103.852 1.00 64.93 221 THR B O 1
ATOM 13222 N N . ALA B 2 222 ? 165.132 152.685 103.562 1.00 73.28 222 ALA B N 1
ATOM 13223 C CA . ALA B 2 222 ? 165.124 154.138 103.584 1.00 76.37 222 ALA B CA 1
ATOM 13224 C C . ALA B 2 222 ? 166.341 154.658 102.835 1.00 82.88 222 ALA B C 1
ATOM 13225 O O . ALA B 2 222 ? 167.348 153.962 102.685 1.00 80.25 222 ALA B O 1
ATOM 13232 N N . THR B 2 223 ? 166.232 155.897 102.368 1.00 91.52 223 THR B N 1
ATOM 13233 C CA . THR B 2 223 ? 167.327 156.595 101.714 1.00 94.71 223 THR B CA 1
ATOM 13234 C C . THR B 2 223 ? 168.022 157.512 102.713 1.00 93.01 223 THR B C 1
ATOM 13235 O O . THR B 2 223 ? 167.386 158.092 103.597 1.00 89.15 223 THR B O 1
ATOM 13246 N N . GLN B 2 224 ? 169.335 157.644 102.561 1.00 91.91 224 GLN B N 1
ATOM 13247 C CA . GLN B 2 224 ? 170.153 158.385 103.512 1.00 93.63 224 GLN B CA 1
ATOM 13248 C C . GLN B 2 224 ? 170.201 159.857 103.115 1.00 97.51 224 GLN B C 1
ATOM 13249 O O . GLN B 2 224 ? 170.794 160.210 102.090 1.00 95.14 224 GLN B O 1
ATOM 13263 N N . ASN B 2 225 ? 169.579 160.708 103.930 1.00 98.79 225 ASN B N 1
ATOM 13264 C CA . ASN B 2 225 ? 169.660 162.162 103.792 1.00 97.08 225 ASN B CA 1
ATOM 13265 C C . ASN B 2 225 ? 170.266 162.692 105.087 1.00 91.77 225 ASN B C 1
ATOM 13266 O O . ASN B 2 225 ? 169.630 162.638 106.144 1.00 87.66 225 ASN B O 1
ATOM 13277 N N . THR B 2 226 ? 171.497 163.199 105.002 1.00 92.24 226 THR B N 1
ATOM 13278 C CA . THR B 2 226 ? 172.274 163.521 106.194 1.00 93.26 226 THR B CA 1
ATOM 13279 C C . THR B 2 226 ? 171.870 164.838 106.844 1.00 91.10 226 THR B C 1
ATOM 13280 O O . THR B 2 226 ? 172.328 165.120 107.955 1.00 89.33 226 THR B O 1
ATOM 13291 N N . GLU B 2 227 ? 171.041 165.646 106.192 1.00 90.92 227 GLU B N 1
ATOM 13292 C CA . GLU B 2 227 ? 170.633 166.935 106.731 1.00 87.81 227 GLU B CA 1
ATOM 13293 C C . GLU B 2 227 ? 169.349 166.853 107.548 1.00 82.03 227 GLU B C 1
ATOM 13294 O O . GLU B 2 227 ? 168.803 167.892 107.930 1.00 74.62 227 GLU B O 1
ATOM 13306 N N . GLU B 2 228 ? 168.857 165.644 107.822 1.00 77.89 228 GLU B N 1
ATOM 13307 C CA . GLU B 2 228 ? 167.614 165.495 108.567 1.00 71.93 228 GLU B CA 1
ATOM 13308 C C . GLU B 2 228 ? 167.804 165.692 110.063 1.00 67.87 228 GLU B C 1
ATOM 13309 O O . GLU B 2 228 ? 166.815 165.714 110.803 1.00 65.30 228 GLU B O 1
ATOM 13321 N N . HIS B 2 229 ? 169.043 165.831 110.527 1.00 67.74 229 HIS B N 1
ATOM 13322 C CA . HIS B 2 229 ? 169.291 166.062 111.941 1.00 64.05 229 HIS B CA 1
ATOM 13323 C C . HIS B 2 229 ? 168.978 167.491 112.359 1.00 65.05 229 HIS B C 1
ATOM 13324 O O . HIS B 2 229 ? 169.056 167.798 113.553 1.00 62.80 229 HIS B O 1
ATOM 13338 N N . GLN B 2 230 ? 168.630 168.363 111.413 1.00 63.22 230 GLN B N 1
ATOM 13339 C CA . GLN B 2 230 ? 168.394 169.777 111.674 1.00 61.47 230 GLN B CA 1
ATOM 13340 C C . GLN B 2 230 ? 166.949 170.179 111.377 1.00 60.69 230 GLN B C 1
ATOM 13341 O O . GLN B 2 230 ? 166.672 171.341 111.074 1.00 63.90 230 GLN B O 1
ATOM 13355 N N . ARG B 2 231 ? 166.017 169.230 111.474 1.00 54.42 231 ARG B N 1
ATOM 13356 C CA . ARG B 2 231 ? 164.622 169.459 111.115 1.00 50.96 231 ARG B CA 1
ATOM 13357 C C . ARG B 2 231 ? 163.669 169.245 112.284 1.00 43.80 231 ARG B C 1
ATOM 13358 O O . ARG B 2 231 ? 162.445 169.205 112.080 1.00 46.19 231 ARG B O 1
ATOM 13379 N N . TYR B 2 232 ? 164.189 169.112 113.505 1.00 33.18 232 TYR B N 1
ATOM 13380 C CA . TYR B 2 232 ? 163.326 168.780 114.628 1.00 32.11 232 TYR B CA 1
ATOM 13381 C C . TYR B 2 232 ? 162.420 169.942 115.011 1.00 34.56 232 TYR B C 1
ATOM 13382 O O . TYR B 2 232 ? 161.295 169.715 115.457 1.00 36.92 232 TYR B O 1
ATOM 13400 N N . GLY B 2 233 ? 162.867 171.184 114.828 1.00 36.78 233 GLY B N 1
ATOM 13401 C CA . GLY B 2 233 ? 161.983 172.311 115.085 1.00 31.91 233 GLY B CA 1
ATOM 13402 C C . GLY B 2 233 ? 160.784 172.329 114.156 1.00 34.35 233 GLY B C 1
ATOM 13403 O O . GLY B 2 233 ? 159.651 172.572 114.585 1.00 34.77 233 GLY B O 1
ATOM 13407 N N . HIS B 2 234 ? 161.017 172.063 112.870 1.00 35.36 234 HIS B N 1
ATOM 13408 C CA . HIS B 2 234 ? 159.919 171.984 111.914 1.00 38.86 234 HIS B CA 1
ATOM 13409 C C . HIS B 2 234 ? 158.972 170.841 112.261 1.00 37.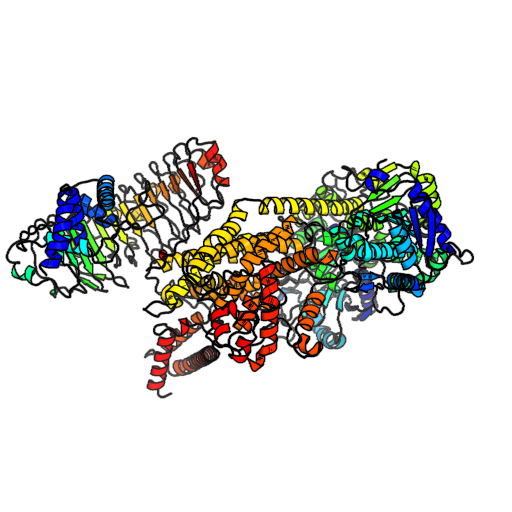21 234 HIS B C 1
ATOM 13410 O O . HIS B 2 234 ? 157.743 171.008 112.234 1.00 37.71 234 HIS B O 1
ATOM 13424 N N . TYR B 2 235 ? 159.525 169.676 112.612 1.00 36.09 235 TYR B N 1
ATOM 13425 C CA . TYR B 2 235 ? 158.669 168.559 113.001 1.00 32.81 235 TYR B CA 1
ATOM 13426 C C . TYR B 2 235 ? 157.830 168.910 114.223 1.00 30.86 235 TYR B C 1
ATOM 13427 O O . TYR B 2 235 ? 156.635 168.598 114.274 1.00 36.48 235 TYR B O 1
ATOM 13445 N N . VAL B 2 236 ? 158.438 169.552 115.221 1.00 27.25 236 VAL B N 1
ATOM 13446 C CA . VAL B 2 236 ? 157.716 169.870 116.446 1.00 31.52 236 VAL B CA 1
ATOM 13447 C C . VAL B 2 236 ? 156.592 170.854 116.160 1.00 30.90 236 VAL B C 1
ATOM 13448 O O . VAL B 2 236 ? 155.470 170.692 116.653 1.00 31.16 236 VAL B O 1
ATOM 13461 N N . PHE B 2 237 ? 156.863 171.881 115.355 1.00 31.87 237 PHE B N 1
ATOM 13462 C CA . PHE B 2 237 ? 155.816 172.838 115.011 1.00 31.52 237 PHE B CA 1
ATOM 13463 C C . PHE B 2 237 ? 154.649 172.148 114.310 1.00 32.94 237 PHE B C 1
ATOM 13464 O O . PHE B 2 237 ? 153.481 172.313 114.698 1.00 34.49 237 PHE B O 1
ATOM 13481 N N . THR B 2 238 ? 154.949 171.353 113.279 1.00 32.32 238 THR B N 1
ATOM 13482 C CA . THR B 2 238 ? 153.889 170.687 112.527 1.00 31.52 238 THR B CA 1
ATOM 13483 C C . THR B 2 238 ? 153.060 169.777 113.428 1.00 29.58 238 THR B C 1
ATOM 13484 O O . THR B 2 238 ? 151.820 169.822 113.416 1.00 30.88 238 THR B O 1
ATOM 13495 N N . LEU B 2 239 ? 153.729 168.945 114.226 1.00 26.57 239 LEU B N 1
ATOM 13496 C CA . LEU B 2 239 ? 153.013 167.988 115.056 1.00 26.84 239 LEU B CA 1
ATOM 13497 C C . LEU B 2 239 ? 152.182 168.689 116.120 1.00 25.68 239 LEU B C 1
ATOM 13498 O O . LEU B 2 239 ? 151.063 168.261 116.420 1.00 29.00 239 LEU B O 1
ATOM 13514 N N . SER B 2 240 ? 152.711 169.763 116.709 1.00 25.38 240 SER B N 1
ATOM 13515 C CA . SER B 2 240 ? 151.989 170.454 117.764 1.00 28.76 240 SER B CA 1
ATOM 13516 C C . SER B 2 240 ? 150.807 171.252 117.236 1.00 33.03 240 SER B C 1
ATOM 13517 O O . SER B 2 240 ? 149.885 171.538 118.006 1.00 31.35 240 SER B O 1
ATOM 13525 N N . HIS B 2 241 ? 150.803 171.623 115.957 1.00 33.54 241 HIS B N 1
ATOM 13526 C CA . HIS B 2 241 ? 149.653 172.322 115.394 1.00 28.05 241 HIS B CA 1
ATOM 13527 C C . HIS B 2 241 ? 148.689 171.415 114.642 1.00 31.02 241 HIS B C 1
ATOM 13528 O O . HIS B 2 241 ? 147.633 171.885 114.214 1.00 36.51 241 HIS B O 1
ATOM 13542 N N . MET B 2 242 ? 149.008 170.130 114.485 1.00 29.39 242 MET B N 1
ATOM 13543 C CA . MET B 2 242 ? 148.112 169.228 113.760 1.00 30.62 242 MET B CA 1
ATOM 13544 C C . MET B 2 242 ? 146.669 169.212 114.280 1.00 31.13 242 MET B C 1
ATOM 13545 O O . MET B 2 242 ? 145.783 168.744 113.560 1.00 32.69 242 MET B O 1
ATOM 13559 N N . PHE B 2 243 ? 146.398 169.703 115.494 1.00 37.50 243 PHE B N 1
ATOM 13560 C CA . PHE B 2 243 ? 145.083 169.490 116.105 1.00 30.19 243 PHE B CA 1
ATOM 13561 C C . PHE B 2 243 ? 143.965 170.298 115.450 1.00 34.45 243 PHE B C 1
ATOM 13562 O O . PHE B 2 243 ? 142.795 170.071 115.770 1.00 25.88 243 PHE B O 1
ATOM 13579 N N . LEU B 2 244 ? 144.283 171.236 114.559 1.00 38.61 244 LEU B N 1
ATOM 13580 C CA . LEU B 2 244 ? 143.265 172.127 114.011 1.00 31.58 244 LEU B CA 1
ATOM 13581 C C . LEU B 2 244 ? 142.564 171.573 112.778 1.00 29.43 244 LEU B C 1
ATOM 13582 O O . LEU B 2 244 ? 141.604 172.193 112.313 1.00 34.57 244 LEU B O 1
ATOM 13598 N N . LYS B 2 245 ? 143.002 170.443 112.234 1.00 33.81 245 LYS B N 1
ATOM 13599 C CA . LYS B 2 245 ? 142.423 169.906 111.013 1.00 34.98 245 LYS B CA 1
ATOM 13600 C C . LYS B 2 245 ? 142.080 168.438 111.203 1.00 32.44 245 LYS B C 1
ATOM 13601 O O . LYS B 2 245 ? 142.740 167.716 111.950 1.00 38.19 245 LYS B O 1
ATOM 13620 N N . SER B 2 246 ? 141.037 168.003 110.500 1.00 33.69 246 SER B N 1
ATOM 13621 C CA . SER B 2 246 ? 140.551 166.634 110.602 1.00 39.62 246 SER B CA 1
ATOM 13622 C C . SER B 2 246 ? 141.293 165.750 109.609 1.00 38.14 246 SER B C 1
ATOM 13623 O O . SER B 2 246 ? 141.425 166.099 108.433 1.00 38.51 246 SER B O 1
ATOM 13631 N N . ARG B 2 247 ? 141.776 164.609 110.092 1.00 38.04 247 ARG B N 1
ATOM 13632 C CA . ARG B 2 247 ? 142.648 163.722 109.330 1.00 36.85 247 ARG B CA 1
ATOM 13633 C C . ARG B 2 247 ? 141.941 162.390 109.122 1.00 39.73 247 ARG B C 1
ATOM 13634 O O . ARG B 2 247 ? 141.674 161.666 110.085 1.00 44.52 247 ARG B O 1
ATOM 13655 N N . SER B 2 248 ? 141.652 162.064 107.868 1.00 39.52 248 SER B N 1
ATOM 13656 C CA . SER B 2 248 ? 140.963 160.837 107.502 1.00 41.75 248 SER B CA 1
ATOM 13657 C C . SER B 2 248 ? 141.917 159.879 106.797 1.00 46.90 248 SER B C 1
ATOM 13658 O O . SER B 2 248 ? 143.061 160.213 106.482 1.00 51.41 248 SER B O 1
ATOM 13666 N N . PHE B 2 249 ? 141.418 158.668 106.557 1.00 42.15 249 PHE B N 1
ATOM 13667 C CA . PHE B 2 249 ? 142.178 157.637 105.861 1.00 46.59 249 PHE B CA 1
ATOM 13668 C C . PHE B 2 249 ? 142.263 157.985 104.378 1.00 55.42 249 PHE B C 1
ATOM 13669 O O . PHE B 2 249 ? 141.239 158.239 103.736 1.00 54.05 249 PHE B O 1
ATOM 13686 N N . LEU B 2 250 ? 143.478 158.009 103.834 1.00 61.39 250 LEU B N 1
ATOM 13687 C CA . LEU B 2 250 ? 143.705 158.420 102.454 1.00 56.85 250 LEU B CA 1
ATOM 13688 C C . LEU B 2 250 ? 143.935 157.251 101.506 1.00 58.14 250 LEU B C 1
ATOM 13689 O O . LEU B 2 250 ? 144.018 157.466 100.294 1.00 58.01 250 LEU B O 1
ATOM 13705 N N . GLY B 2 251 ? 144.022 156.029 102.014 1.00 58.32 251 GLY B N 1
ATOM 13706 C CA . GLY B 2 251 ? 144.310 154.889 101.170 1.00 57.31 251 GLY B CA 1
ATOM 13707 C C . GLY B 2 251 ? 143.086 154.424 100.414 1.00 65.38 251 GLY B C 1
ATOM 13708 O O . GLY B 2 251 ? 142.470 155.202 99.680 1.00 69.97 251 GLY B O 1
ATOM 13712 N N . GLY B 2 252 ? 142.732 153.154 100.572 1.00 65.29 252 GLY B N 1
ATOM 13713 C CA . GLY B 2 252 ? 141.526 152.625 99.969 1.00 63.09 252 GLY B CA 1
ATOM 13714 C C . GLY B 2 252 ? 140.358 152.675 100.929 1.00 67.52 252 GLY B C 1
ATOM 13715 O O . GLY B 2 252 ? 139.899 153.759 101.301 1.00 64.05 252 GLY B O 1
ATOM 13719 N N . SER B 2 253 ? 139.867 151.507 101.333 1.00 68.12 253 SER B N 1
ATOM 13720 C CA . SER B 2 253 ? 138.803 151.390 102.319 1.00 64.48 253 SER B CA 1
ATOM 13721 C C . SER B 2 253 ? 139.377 150.798 103.597 1.00 62.49 253 SER B C 1
ATOM 13722 O O . SER B 2 253 ? 140.134 149.824 103.550 1.00 61.46 253 SER B O 1
ATOM 13730 N N . ILE B 2 254 ? 139.021 151.391 104.727 1.00 58.16 254 ILE B N 1
ATOM 13731 C CA . ILE B 2 254 ? 139.543 150.934 106.020 1.00 57.03 254 ILE B CA 1
ATOM 13732 C C . ILE B 2 254 ? 139.043 149.519 106.290 1.00 55.32 254 ILE B C 1
ATOM 13733 O O . ILE B 2 254 ? 137.905 149.189 105.913 1.00 58.47 254 ILE B O 1
ATOM 13749 N N . PRO B 2 255 ? 139.838 148.649 106.917 1.00 53.10 255 PRO B N 1
ATOM 13750 C CA . PRO B 2 255 ? 139.320 147.330 107.302 1.00 55.87 255 PRO B CA 1
ATOM 13751 C C . PRO B 2 255 ? 138.119 147.438 108.230 1.00 56.88 255 PRO B C 1
ATOM 13752 O O . PRO B 2 255 ? 137.975 148.399 108.988 1.00 58.46 255 PRO B O 1
ATOM 13763 N N . ASP B 2 256 ? 137.242 146.431 108.153 1.00 60.66 256 ASP B N 1
ATOM 13764 C CA . ASP B 2 256 ? 136.032 146.430 108.973 1.00 64.61 256 ASP B CA 1
ATOM 13765 C C . ASP B 2 256 ? 136.334 146.160 110.441 1.00 65.58 256 ASP B C 1
ATOM 13766 O O . ASP B 2 256 ? 135.660 146.710 111.319 1.00 65.78 256 ASP B O 1
ATOM 13775 N N . ASN B 2 257 ? 137.318 145.314 110.730 1.00 58.91 257 ASN B N 1
ATOM 13776 C CA . ASN B 2 257 ? 137.727 145.091 112.109 1.00 53.85 257 ASN B CA 1
ATOM 13777 C C . ASN B 2 257 ? 138.315 146.368 112.696 1.00 52.37 257 ASN B C 1
ATOM 13778 O O . ASN B 2 257 ? 139.024 147.111 112.016 1.00 52.67 257 ASN B O 1
ATOM 13789 N N . SER B 2 258 ? 138.017 146.624 113.972 1.00 52.23 258 SER B N 1
ATOM 13790 C CA . SER B 2 258 ? 138.494 147.849 114.609 1.00 55.26 258 SER B CA 1
ATOM 13791 C C . SER B 2 258 ? 139.998 147.801 114.852 1.00 52.99 258 SER B C 1
ATOM 13792 O O . SER B 2 258 ? 140.701 148.795 114.633 1.00 48.50 258 SER B O 1
ATOM 13800 N N . TYR B 2 259 ? 140.509 146.656 115.309 1.00 51.25 259 TYR B N 1
ATOM 13801 C CA . TYR B 2 259 ? 141.944 146.523 115.535 1.00 48.22 259 TYR B CA 1
ATOM 13802 C C . TYR B 2 259 ? 142.718 146.666 114.229 1.00 47.72 259 TYR B C 1
ATOM 13803 O O . TYR B 2 259 ? 143.776 147.307 114.186 1.00 50.35 259 TYR B O 1
ATOM 13821 N N . GLN B 2 260 ? 142.198 146.079 113.152 1.00 47.18 260 GLN B N 1
ATOM 13822 C CA . GLN B 2 260 ? 142.839 146.217 111.850 1.00 47.13 260 GLN B CA 1
ATOM 13823 C C . GLN B 2 260 ? 142.825 147.664 111.379 1.00 45.41 260 GLN B C 1
ATOM 13824 O O . GLN B 2 260 ? 143.810 148.148 110.812 1.00 49.46 260 GLN B O 1
ATOM 13838 N N . ALA B 2 261 ? 141.712 148.368 111.596 1.00 44.21 261 ALA B N 1
ATOM 13839 C CA . ALA B 2 261 ? 141.639 149.775 111.221 1.00 45.04 261 ALA B CA 1
ATOM 13840 C C . ALA B 2 261 ? 142.652 150.605 111.999 1.00 43.44 261 ALA B C 1
ATOM 13841 O O . ALA B 2 261 ? 143.306 151.490 111.435 1.00 41.64 261 ALA B O 1
ATOM 13848 N N . GLY B 2 262 ? 142.800 150.331 113.295 1.00 40.46 262 GLY B N 1
ATOM 13849 C CA . GLY B 2 262 ? 143.797 151.039 114.077 1.00 38.50 262 GLY B CA 1
ATOM 13850 C C . GLY B 2 262 ? 145.209 150.782 113.589 1.00 40.36 262 GLY B C 1
ATOM 13851 O O . GLY B 2 262 ? 146.020 151.707 113.487 1.00 40.95 262 GLY B O 1
ATOM 13855 N N . VAL B 2 263 ? 145.523 149.522 113.280 1.00 40.76 263 VAL B N 1
ATOM 13856 C CA . VAL B 2 263 ? 146.855 149.195 112.776 1.00 39.72 263 VAL B CA 1
ATOM 13857 C C . VAL B 2 263 ? 147.110 149.896 111.447 1.00 38.43 263 VAL B C 1
ATOM 13858 O O . VAL B 2 263 ? 148.200 150.428 111.208 1.00 42.48 263 VAL B O 1
ATOM 13871 N N . ALA B 2 264 ? 146.116 149.904 110.559 1.00 37.78 264 ALA B N 1
ATOM 13872 C CA . ALA B 2 264 ? 146.283 150.578 109.275 1.00 38.86 264 ALA B CA 1
ATOM 13873 C C . ALA B 2 264 ? 146.501 152.075 109.458 1.00 40.25 264 ALA B C 1
ATOM 13874 O O . ALA B 2 264 ? 147.345 152.676 108.781 1.00 44.95 264 ALA B O 1
ATOM 13881 N N . LEU B 2 265 ? 145.751 152.695 110.372 1.00 37.83 265 LEU B N 1
ATOM 13882 C CA . LEU B 2 265 ? 145.925 154.121 110.627 1.00 36.61 265 LEU B CA 1
ATOM 13883 C C . LEU B 2 265 ? 147.316 154.417 111.176 1.00 35.66 265 LEU B C 1
ATOM 13884 O O . LEU B 2 265 ? 147.936 155.419 110.804 1.00 33.86 265 LEU B O 1
ATOM 13900 N N . ALA B 2 266 ? 147.817 153.564 112.075 1.00 39.15 266 ALA B N 1
ATOM 13901 C CA . ALA B 2 266 ? 149.158 153.762 112.619 1.00 34.83 266 ALA B CA 1
ATOM 13902 C C . ALA B 2 266 ? 150.224 153.600 111.542 1.00 32.77 266 ALA B C 1
ATOM 13903 O O . ALA B 2 266 ? 151.197 154.359 111.503 1.00 34.93 266 ALA B O 1
ATOM 13910 N N . VAL B 2 267 ? 150.066 152.612 110.660 1.00 35.48 267 VAL B N 1
ATOM 13911 C CA . VAL B 2 267 ? 151.016 152.461 109.562 1.00 36.71 267 VAL B CA 1
ATOM 13912 C C . VAL B 2 267 ? 150.993 153.695 108.675 1.00 35.27 267 VAL B C 1
ATOM 13913 O O . VAL B 2 267 ? 152.029 154.131 108.163 1.00 37.94 267 VAL B O 1
ATOM 13926 N N . GLU B 2 268 ? 149.809 154.274 108.473 1.00 39.05 268 GLU B N 1
ATOM 13927 C CA . GLU B 2 268 ? 149.704 155.465 107.637 1.00 40.44 268 GLU B CA 1
ATOM 13928 C C . GLU B 2 268 ? 150.265 156.698 108.338 1.00 37.46 268 GLU B C 1
ATOM 13929 O O . GLU B 2 268 ? 150.682 157.651 107.671 1.00 34.75 268 GLU B O 1
ATOM 13941 N N . ALA B 2 269 ? 150.288 156.701 109.673 1.00 37.09 269 ALA B N 1
ATOM 13942 C CA . ALA B 2 269 ? 150.800 157.858 110.402 1.00 33.85 269 ALA B CA 1
ATOM 13943 C C . ALA B 2 269 ? 152.286 158.076 110.151 1.00 35.92 269 ALA B C 1
ATOM 13944 O O . ALA B 2 269 ? 152.798 159.174 110.389 1.00 38.10 269 ALA B O 1
ATOM 13951 N N . LEU B 2 270 ? 152.995 157.052 109.687 1.00 35.68 270 LEU B N 1
ATOM 13952 C CA . LEU B 2 270 ? 154.422 157.160 109.418 1.00 34.48 270 LEU B CA 1
ATOM 13953 C C . LEU B 2 270 ? 154.739 157.368 107.944 1.00 36.25 270 LEU B C 1
ATOM 13954 O O . LEU B 2 270 ? 155.917 157.440 107.588 1.00 39.27 270 LEU B O 1
ATOM 13970 N N . GLY B 2 271 ? 153.731 157.462 107.083 1.00 42.53 271 GLY B N 1
ATOM 13971 C CA . GLY B 2 271 ? 153.934 157.759 105.682 1.00 42.43 271 GLY B CA 1
ATOM 13972 C C . GLY B 2 271 ? 153.973 156.558 104.761 1.00 43.26 271 GLY B C 1
ATOM 13973 O O . GLY B 2 271 ? 154.122 156.740 103.549 1.00 45.12 271 GLY B O 1
ATOM 13977 N N . PHE B 2 272 ? 153.838 155.346 105.286 1.00 47.76 272 PHE B N 1
ATOM 13978 C CA . PHE B 2 272 ? 153.936 154.154 104.458 1.00 50.00 272 PHE B CA 1
ATOM 13979 C C . PHE B 2 272 ? 152.562 153.725 103.964 1.00 56.13 272 PHE B C 1
ATOM 13980 O O . PHE B 2 272 ? 151.617 153.595 104.746 1.00 62.96 272 PHE B O 1
ATOM 13997 N N . SER B 2 273 ? 152.455 153.510 102.658 1.00 61.93 273 SER B N 1
ATOM 13998 C CA . SER B 2 273 ? 151.237 152.966 102.079 1.00 65.12 273 SER B CA 1
ATOM 13999 C C . SER B 2 273 ? 151.054 151.523 102.525 1.00 66.51 273 SER B C 1
ATOM 14000 O O . SER B 2 273 ? 152.017 150.758 102.612 1.00 67.95 273 SER B O 1
ATOM 14008 N N . ASN B 2 274 ? 149.806 151.152 102.808 1.00 70.79 274 ASN B N 1
ATOM 14009 C CA . ASN B 2 274 ? 149.525 149.819 103.325 1.00 72.41 274 ASN B CA 1
ATOM 14010 C C . ASN B 2 274 ? 149.713 148.726 102.284 1.00 72.97 274 ASN B C 1
ATOM 14011 O O . ASN B 2 274 ? 149.725 147.547 102.651 1.00 68.89 274 ASN B O 1
ATOM 14022 N N . ASP B 2 275 ? 149.861 149.079 101.007 1.00 75.12 275 ASP B N 1
ATOM 14023 C CA . ASP B 2 275 ? 150.072 148.106 99.944 1.00 78.03 275 ASP B CA 1
ATOM 14024 C C . ASP B 2 275 ? 151.494 148.109 99.400 1.00 76.36 275 ASP B C 1
ATOM 14025 O O . ASP B 2 275 ? 151.724 147.568 98.313 1.00 78.29 275 ASP B O 1
ATOM 14034 N N . ASP B 2 276 ? 152.449 148.704 100.109 1.00 77.03 276 ASP B N 1
ATOM 14035 C CA . ASP B 2 276 ? 153.840 148.671 99.685 1.00 75.99 276 ASP B CA 1
ATOM 14036 C C . ASP B 2 276 ? 154.580 147.544 100.406 1.00 74.25 276 ASP B C 1
ATOM 14037 O O . ASP B 2 276 ? 154.034 146.859 101.275 1.00 70.57 276 ASP B O 1
ATOM 14046 N N . THR B 2 277 ? 155.847 147.349 100.043 1.00 72.41 277 THR B N 1
ATOM 14047 C CA . THR B 2 277 ? 156.651 146.294 100.648 1.00 74.43 277 THR B CA 1
ATOM 14048 C C . THR B 2 277 ? 157.093 146.629 102.066 1.00 71.94 277 THR B C 1
ATOM 14049 O O . THR B 2 277 ? 157.125 145.735 102.920 1.00 66.72 277 THR B O 1
ATOM 14060 N N . SER B 2 278 ? 157.440 147.886 102.339 1.00 70.09 278 SER B N 1
ATOM 14061 C CA . SER B 2 278 ? 157.814 148.296 103.687 1.00 64.69 278 SER B CA 1
ATOM 14062 C C . SER B 2 278 ? 156.610 148.476 104.598 1.00 63.65 278 SER B C 1
ATOM 14063 O O . SER B 2 278 ? 156.736 148.334 105.823 1.00 60.14 278 SER B O 1
ATOM 14071 N N . GLY B 2 279 ? 155.448 148.792 104.027 1.00 62.47 279 GLY B N 1
ATOM 14072 C CA . GLY B 2 279 ? 154.251 148.917 104.837 1.00 58.98 279 GLY B CA 1
ATOM 14073 C C . GLY B 2 279 ? 153.913 147.632 105.565 1.00 57.44 279 GLY B C 1
ATOM 14074 O O . GLY B 2 279 ? 153.518 147.656 106.731 1.00 54.38 279 GLY B O 1
ATOM 14078 N N . VAL B 2 280 ? 154.080 146.491 104.893 1.00 60.34 280 VAL B N 1
ATOM 14079 C CA . VAL B 2 280 ? 153.761 145.206 105.512 1.00 61.48 280 VAL B CA 1
ATOM 14080 C C . VAL B 2 280 ? 154.737 144.895 106.641 1.00 56.72 280 VAL B C 1
ATOM 14081 O O . VAL B 2 280 ? 154.347 144.373 107.694 1.00 51.89 280 VAL B O 1
ATOM 14094 N N . LEU B 2 281 ? 156.021 145.197 106.441 1.00 53.67 281 LEU B N 1
ATOM 14095 C CA . LEU B 2 281 ? 156.997 144.982 107.504 1.00 55.65 281 LEU B CA 1
ATOM 14096 C C . LEU B 2 281 ? 156.685 145.851 108.717 1.00 54.09 281 LEU B C 1
ATOM 14097 O O . LEU B 2 281 ? 156.746 145.382 109.861 1.00 54.58 281 LEU B O 1
ATOM 14113 N N . VAL B 2 282 ? 156.333 147.118 108.485 1.00 50.11 282 VAL B N 1
ATOM 14114 C CA . VAL B 2 282 ? 155.957 147.996 109.591 1.00 49.60 282 VAL B CA 1
ATOM 14115 C C . VAL B 2 282 ? 154.704 147.472 110.286 1.00 47.21 282 VAL B C 1
ATOM 14116 O O . VAL B 2 282 ? 154.585 147.530 111.518 1.00 48.48 282 VAL B O 1
ATOM 14129 N N . LYS B 2 283 ? 153.747 146.963 109.510 1.00 44.24 283 LYS B N 1
ATOM 14130 C CA . LYS B 2 283 ? 152.522 146.430 110.094 1.00 46.18 283 LYS B CA 1
ATOM 14131 C C . LYS B 2 283 ? 152.823 145.257 111.015 1.00 52.40 283 LYS B C 1
ATOM 14132 O O . LYS B 2 283 ? 152.291 145.169 112.129 1.00 50.12 283 LYS B O 1
ATOM 14151 N N . GLU B 2 284 ? 153.672 144.334 110.557 1.00 56.37 284 GLU B N 1
ATOM 14152 C CA . GLU B 2 284 ? 154.043 143.204 111.401 1.00 51.95 284 GLU B CA 1
ATOM 14153 C C . GLU B 2 284 ? 154.783 143.670 112.646 1.00 50.36 284 GLU B C 1
ATOM 14154 O O . GLU B 2 284 ? 154.560 143.141 113.740 1.00 52.08 284 GLU B O 1
ATOM 14166 N N . CYS B 2 285 ? 155.672 144.655 112.505 1.00 48.76 285 CYS B N 1
ATOM 14167 C CA . CYS B 2 285 ? 156.384 145.171 113.671 1.00 50.14 285 CYS B CA 1
ATOM 14168 C C . CYS B 2 285 ? 155.408 145.708 114.714 1.00 51.41 285 CYS B C 1
ATOM 14169 O O . CYS B 2 285 ? 155.518 145.393 115.906 1.00 53.12 285 CYS B O 1
ATOM 14177 N N . ILE B 2 286 ? 154.430 146.504 114.279 1.00 49.98 286 ILE B N 1
ATOM 14178 C CA . ILE B 2 286 ? 153.469 147.086 115.215 1.00 49.70 286 ILE B CA 1
ATOM 14179 C C . ILE B 2 286 ? 152.620 145.997 115.867 1.00 52.76 286 ILE B C 1
ATOM 14180 O O . ILE B 2 286 ? 152.418 145.989 117.092 1.00 52.02 286 ILE B O 1
ATOM 14196 N N . GLU B 2 287 ? 152.097 145.068 115.060 1.00 53.27 287 GLU B N 1
ATOM 14197 C CA . GLU B 2 287 ? 151.263 144.008 115.616 1.00 58.21 287 GLU B CA 1
ATOM 14198 C C . GLU B 2 287 ? 152.035 143.175 116.628 1.00 61.13 287 GLU B C 1
ATOM 14199 O O . GLU B 2 287 ? 151.504 142.822 117.687 1.00 63.05 287 GLU B O 1
ATOM 14211 N N . THR B 2 288 ? 153.292 142.850 116.323 1.00 58.74 288 THR B N 1
ATOM 14212 C CA . THR B 2 288 ? 154.104 142.091 117.264 1.00 60.81 288 THR B CA 1
ATOM 14213 C C . THR B 2 288 ? 154.374 142.889 118.530 1.00 61.37 288 THR B C 1
ATOM 14214 O O . THR B 2 288 ? 154.431 142.315 119.623 1.00 62.24 288 THR B O 1
ATOM 14225 N N . ALA B 2 289 ? 154.546 144.206 118.406 1.00 59.43 289 ALA B N 1
ATOM 14226 C CA . ALA B 2 289 ? 154.779 145.029 119.585 1.00 58.56 289 ALA B CA 1
ATOM 14227 C C . ALA B 2 289 ? 153.579 145.012 120.520 1.00 61.60 289 ALA B C 1
ATOM 14228 O O . ALA B 2 289 ? 153.739 144.967 121.745 1.00 59.55 289 ALA B O 1
ATOM 14235 N N . THR B 2 290 ? 152.368 145.041 119.966 1.00 70.05 290 THR B N 1
ATOM 14236 C CA . THR B 2 290 ? 151.179 145.287 120.782 1.00 70.53 290 THR B CA 1
ATOM 14237 C C . THR B 2 290 ? 150.542 144.023 121.360 1.00 73.81 290 THR B C 1
ATOM 14238 O O . THR B 2 290 ? 149.324 144.024 121.568 1.00 73.21 290 THR B O 1
ATOM 14249 N N . ARG B 2 291 ? 151.293 142.959 121.635 1.00 78.35 291 ARG B N 1
ATOM 14250 C CA . ARG B 2 291 ? 150.704 141.656 121.931 1.00 88.08 291 ARG B CA 1
ATOM 14251 C C . ARG B 2 291 ? 150.812 141.323 123.418 1.00 92.58 291 ARG B C 1
ATOM 14252 O O . ARG B 2 291 ? 151.888 140.966 123.908 1.00 87.26 291 ARG B O 1
ATOM 14273 N N . ILE B 2 292 ? 149.684 141.442 124.124 1.00 97.73 292 ILE B N 1
ATOM 14274 C CA . ILE B 2 292 ? 149.477 140.885 125.460 1.00 97.32 292 ILE B CA 1
ATOM 14275 C C . ILE B 2 292 ? 147.982 140.609 125.593 1.00 94.55 292 ILE B C 1
ATOM 14276 O O . ILE B 2 292 ? 147.167 141.139 124.834 1.00 93.17 292 ILE B O 1
ATOM 14292 N N . VAL B 2 293 ? 147.608 139.770 126.567 1.00 84.33 293 VAL B N 1
ATOM 14293 C CA . VAL B 2 293 ? 146.240 139.273 126.684 1.00 80.36 293 VAL B CA 1
ATOM 14294 C C . VAL B 2 293 ? 145.778 139.327 128.137 1.00 73.07 293 VAL B C 1
ATOM 14295 O O . VAL B 2 293 ? 146.580 139.450 129.064 1.00 70.22 293 VAL B O 1
ATOM 14308 N N . ARG B 2 294 ? 144.457 139.216 128.326 1.00 62.46 294 ARG B N 1
ATOM 14309 C CA . ARG B 2 294 ? 143.859 139.136 129.658 1.00 56.54 294 ARG B CA 1
ATOM 14310 C C . ARG B 2 294 ? 144.100 140.371 130.520 1.00 56.53 294 ARG B C 1
ATOM 14311 O O . ARG B 2 294 ? 144.966 140.357 131.400 1.00 59.28 294 ARG B O 1
ATOM 14332 N N . ALA B 2 295 ? 143.357 141.447 130.251 1.00 46.84 295 ALA B N 1
ATOM 14333 C CA . ALA B 2 295 ? 143.496 142.744 130.908 1.00 43.94 295 ALA B CA 1
ATOM 14334 C C . ALA B 2 295 ? 143.862 142.645 132.391 1.00 40.32 295 ALA B C 1
ATOM 14335 O O . ALA B 2 295 ? 143.166 141.979 133.180 1.00 40.07 295 ALA B O 1
ATOM 14342 N N . PRO B 2 296 ? 144.953 143.303 132.804 1.00 35.99 296 PRO B N 1
ATOM 14343 C CA . PRO B 2 296 ? 145.420 143.157 134.192 1.00 35.75 296 PRO B CA 1
ATOM 14344 C C . PRO B 2 296 ? 144.427 143.595 135.249 1.00 35.93 296 PRO B C 1
ATOM 14345 O O . PRO B 2 296 ? 144.465 143.050 136.354 1.00 33.36 296 PRO B O 1
ATOM 14356 N N . ILE B 2 297 ? 143.553 144.565 134.968 1.00 37.70 297 ILE B N 1
ATOM 14357 C CA . ILE B 2 297 ? 142.564 144.982 135.964 1.00 36.84 297 ILE B CA 1
ATOM 14358 C C . ILE B 2 297 ? 141.647 143.817 136.319 1.00 34.16 297 ILE B C 1
ATOM 14359 O O . ILE B 2 297 ? 141.421 143.507 137.498 1.00 35.44 297 ILE B O 1
ATOM 14375 N N . LEU B 2 298 ? 141.120 143.140 135.298 1.00 34.51 298 LEU B N 1
ATOM 14376 C CA . LEU B 2 298 ? 140.257 141.992 135.541 1.00 35.94 298 LEU B CA 1
ATOM 14377 C C . LEU B 2 298 ? 141.031 140.844 136.177 1.00 36.10 298 LEU B C 1
ATOM 14378 O O . LEU B 2 298 ? 140.513 140.160 137.068 1.00 35.07 298 LEU B O 1
ATOM 14394 N N . ARG B 2 299 ? 142.272 140.614 135.740 1.00 33.72 299 ARG B N 1
ATOM 14395 C CA . ARG B 2 299 ? 143.066 139.553 136.357 1.00 32.61 299 ARG B CA 1
ATOM 14396 C C . ARG B 2 299 ? 143.280 139.815 137.846 1.00 30.69 299 ARG B C 1
ATOM 14397 O O . ARG B 2 299 ? 143.155 138.902 138.677 1.00 30.78 299 ARG B O 1
ATOM 14418 N N . SER B 2 300 ? 143.603 141.059 138.200 1.00 30.42 300 SER B N 1
ATOM 14419 C CA . SER B 2 300 ? 143.837 141.413 139.592 1.00 30.07 300 SER B CA 1
ATOM 14420 C C . SER B 2 300 ? 142.570 141.262 140.417 1.00 31.64 300 SER B C 1
ATOM 14421 O O . SER B 2 300 ? 142.626 140.825 141.572 1.00 30.41 300 SER B O 1
ATOM 14429 N N . ALA B 2 301 ? 141.419 141.634 139.853 1.00 34.38 301 ALA B N 1
ATOM 14430 C CA . ALA B 2 301 ? 140.167 141.419 140.571 1.00 26.84 301 ALA B CA 1
ATOM 14431 C C . ALA B 2 301 ? 139.909 139.932 140.790 1.00 26.54 301 ALA B C 1
ATOM 14432 O O . ALA B 2 301 ? 139.477 139.524 141.873 1.00 28.70 301 ALA B O 1
ATOM 14439 N N . GLU B 2 302 ? 140.185 139.103 139.780 1.00 30.68 302 GLU B N 1
ATOM 14440 C CA . GLU B 2 302 ? 139.949 137.665 139.907 1.00 28.93 302 GLU B CA 1
ATOM 14441 C C . GLU B 2 302 ? 140.831 137.030 140.980 1.00 28.49 302 GLU B C 1
ATOM 14442 O O . GLU B 2 302 ? 140.392 136.119 141.687 1.00 26.07 302 GLU B O 1
ATOM 14454 N N . LEU B 2 303 ? 142.086 137.480 141.099 1.00 26.94 303 LEU B N 1
ATOM 14455 C CA . LEU B 2 303 ? 143.047 136.816 141.983 1.00 26.19 303 LEU B CA 1
ATOM 14456 C C . LEU B 2 303 ? 142.531 136.582 143.405 1.00 25.97 303 LEU B C 1
ATOM 14457 O O . LEU B 2 303 ? 143.052 135.702 144.107 1.00 24.72 303 LEU B O 1
ATOM 14473 N N . ALA B 2 304 ? 141.541 137.353 143.859 1.00 24.88 304 ALA B N 1
ATOM 14474 C CA . ALA B 2 304 ? 141.030 137.172 145.216 1.00 23.34 304 ALA B CA 1
ATOM 14475 C C . ALA B 2 304 ? 140.394 135.798 145.389 1.00 20.37 304 ALA B C 1
ATOM 14476 O O . ALA B 2 304 ? 140.499 135.182 146.457 1.00 25.69 304 ALA B O 1
ATOM 14483 N N . ASN B 2 305 ? 139.739 135.295 144.345 1.00 19.67 305 ASN B N 1
ATOM 14484 C CA . ASN B 2 305 ? 139.141 133.967 144.418 1.00 21.30 305 ASN B CA 1
ATOM 14485 C C . ASN B 2 305 ? 140.204 132.880 144.512 1.00 22.58 305 ASN B C 1
ATOM 14486 O O . ASN B 2 305 ? 140.034 131.905 145.248 1.00 24.22 305 ASN B O 1
ATOM 14497 N N . GLU B 2 306 ? 141.306 133.024 143.776 1.00 26.58 306 GLU B N 1
ATOM 14498 C CA . GLU B 2 306 ? 142.388 132.047 143.862 1.00 21.89 306 GLU B CA 1
ATOM 14499 C C . GLU B 2 306 ? 143.040 132.063 145.238 1.00 18.37 306 GLU B C 1
ATOM 14500 O O . GLU B 2 306 ? 143.392 131.007 145.785 1.00 21.80 306 GLU B O 1
ATOM 14512 N N . LEU B 2 307 ? 143.208 133.251 145.816 1.00 19.74 307 LEU B N 1
ATOM 14513 C CA . LEU B 2 307 ? 143.720 133.319 147.179 1.00 18.22 307 LEU B CA 1
ATOM 14514 C C . LEU B 2 307 ? 142.774 132.615 148.148 1.00 19.33 307 LEU B C 1
ATOM 14515 O O . LEU B 2 307 ? 143.216 131.877 149.039 1.00 17.29 307 LEU B O 1
ATOM 14531 N N . ALA B 2 308 ? 141.463 132.829 147.989 1.00 22.27 308 ALA B N 1
ATOM 14532 C CA . ALA B 2 308 ? 140.498 132.155 148.853 1.00 19.98 308 ALA B CA 1
ATOM 14533 C C . ALA B 2 308 ? 140.516 130.647 148.632 1.00 23.56 308 ALA B C 1
ATOM 14534 O O . ALA B 2 308 ? 140.215 129.873 149.548 1.00 23.70 308 ALA B O 1
ATOM 14541 N N . SER B 2 309 ? 140.847 130.213 147.416 1.00 23.66 309 SER B N 1
ATOM 14542 C CA . SER B 2 309 ? 140.990 128.786 147.147 1.00 21.67 309 SER B CA 1
ATOM 14543 C C . SER B 2 309 ? 142.169 128.195 147.908 1.00 21.97 309 SER B C 1
ATOM 14544 O O . SER B 2 309 ? 142.080 127.083 148.438 1.00 19.39 309 SER B O 1
ATOM 14552 N N . VAL B 2 310 ? 143.287 128.923 147.968 1.00 22.84 310 VAL B N 1
ATOM 14553 C CA . VAL B 2 310 ? 144.492 128.360 148.575 1.00 19.45 310 VAL B CA 1
ATOM 14554 C C . VAL B 2 310 ? 144.572 128.578 150.089 1.00 20.97 310 VAL B C 1
ATOM 14555 O O . VAL B 2 310 ? 145.408 127.950 150.746 1.00 24.09 310 VAL B O 1
ATOM 14568 N N . LEU B 2 311 ? 143.725 129.430 150.665 1.00 20.99 311 LEU B N 1
ATOM 14569 C CA . LEU B 2 311 ? 143.753 129.767 152.094 1.00 20.26 311 LEU B CA 1
ATOM 14570 C C . LEU B 2 311 ? 143.689 128.581 153.068 1.00 19.83 311 LEU B C 1
ATOM 14571 O O . LEU B 2 311 ? 144.285 128.640 154.161 1.00 21.29 311 LEU B O 1
ATOM 14587 N N . PRO B 2 312 ? 142.942 127.517 152.755 1.00 22.93 312 PRO B N 1
ATOM 14588 C CA . PRO B 2 312 ? 142.854 126.391 153.703 1.00 21.32 312 PRO B CA 1
ATOM 14589 C C . PRO B 2 312 ? 144.196 125.760 154.063 1.00 18.52 312 PRO B C 1
ATOM 14590 O O . PRO B 2 312 ? 144.334 125.238 155.174 1.00 22.10 312 PRO B O 1
ATOM 14601 N N . ALA B 2 313 ? 145.192 125.794 153.175 1.00 18.00 313 ALA B N 1
ATOM 14602 C CA . ALA B 2 313 ? 146.521 125.305 153.537 1.00 16.29 313 ALA B CA 1
ATOM 14603 C C . ALA B 2 313 ? 147.131 126.129 154.669 1.00 16.74 313 ALA B C 1
ATOM 14604 O O . ALA B 2 313 ? 147.744 125.580 155.598 1.00 18.77 313 ALA B O 1
ATOM 14611 N N . ARG B 2 314 ? 146.973 127.452 154.611 1.00 17.13 314 ARG B N 1
ATOM 14612 C CA . ARG B 2 314 ? 147.439 128.300 155.703 1.00 17.34 314 ARG B CA 1
ATOM 14613 C C . ARG B 2 314 ? 146.685 127.992 156.992 1.00 17.63 314 ARG B C 1
ATOM 14614 O O . ARG B 2 314 ? 147.273 127.977 158.083 1.00 18.49 314 ARG B O 1
ATOM 14635 N N . LEU B 2 315 ? 145.379 127.733 156.886 1.00 14.42 315 LEU B N 1
ATOM 14636 C CA . LEU B 2 315 ? 144.620 127.369 158.080 1.00 15.74 315 LEU B CA 1
ATOM 14637 C C . LEU B 2 315 ? 145.117 126.055 158.680 1.00 18.41 315 LEU B C 1
ATOM 14638 O O . LEU B 2 315 ? 145.145 125.890 159.906 1.00 17.40 315 LEU B O 1
ATOM 14654 N N . GLU B 2 316 ? 145.503 125.101 157.831 1.00 20.96 316 GLU B N 1
ATOM 14655 C CA . GLU B 2 316 ? 146.038 123.839 158.335 1.00 17.79 316 GLU B CA 1
ATOM 14656 C C . GLU B 2 316 ? 147.372 124.042 159.043 1.00 17.23 316 GLU B C 1
ATOM 14657 O O . GLU B 2 316 ? 147.641 123.405 160.068 1.00 18.47 316 GLU B O 1
ATOM 14669 N N . ILE B 2 317 ? 148.226 124.921 158.511 1.00 18.17 317 ILE B N 1
ATOM 14670 C CA . ILE B 2 317 ? 149.456 125.251 159.235 1.00 16.14 317 ILE B CA 1
ATOM 14671 C C . ILE B 2 317 ? 149.130 125.848 160.603 1.00 18.12 317 ILE B C 1
ATOM 14672 O O . ILE B 2 317 ? 149.789 125.537 161.605 1.00 17.47 317 ILE B O 1
ATOM 14688 N N . GLN B 2 318 ? 148.119 126.720 160.672 1.00 14.56 318 GLN B N 1
ATOM 14689 C CA . GLN B 2 318 ? 147.734 127.297 161.961 1.00 15.01 318 GLN B CA 1
ATOM 14690 C C . GLN B 2 318 ? 147.286 126.218 162.947 1.00 17.65 318 GLN B C 1
ATOM 14691 O O . GLN B 2 318 ? 147.667 126.234 164.126 1.00 18.65 318 GLN B O 1
ATOM 14705 N N . TRP B 2 319 ? 146.462 125.278 162.481 1.00 20.56 319 TRP B N 1
ATOM 14706 C CA . TRP B 2 319 ? 145.972 124.219 163.362 1.00 17.55 319 TRP B CA 1
ATOM 14707 C C . TRP B 2 319 ? 147.109 123.318 163.837 1.00 18.94 319 TRP B C 1
ATOM 14708 O O . TRP B 2 319 ? 147.134 122.888 164.998 1.00 20.48 319 TRP B O 1
ATOM 14729 N N . TYR B 2 320 ? 148.058 123.017 162.949 1.00 18.47 320 TYR B N 1
ATOM 14730 C CA . TYR B 2 320 ? 149.223 122.228 163.337 1.00 17.82 320 TYR B CA 1
ATOM 14731 C C . TYR B 2 320 ? 150.056 122.950 164.391 1.00 18.52 320 TYR B C 1
ATOM 14732 O O . TYR B 2 320 ? 150.522 122.329 165.354 1.00 20.60 320 TYR B O 1
ATOM 14750 N N . LYS B 2 321 ? 150.257 124.260 164.223 1.00 20.88 321 LYS B N 1
ATOM 14751 C CA . LYS B 2 321 ? 150.978 125.041 165.226 1.00 18.00 321 LYS B CA 1
ATOM 14752 C C . LYS B 2 321 ? 150.280 124.975 166.579 1.00 21.58 321 LYS B C 1
ATOM 14753 O O . LYS B 2 321 ? 150.923 124.796 167.623 1.00 19.53 321 LYS B O 1
ATOM 14772 N N . ASP B 2 322 ? 148.954 125.128 166.578 1.00 23.16 322 ASP B N 1
ATOM 14773 C CA . ASP B 2 322 ? 148.205 125.079 167.830 1.00 18.32 322 ASP B CA 1
ATOM 14774 C C . ASP B 2 322 ? 148.335 123.719 168.502 1.00 21.59 322 ASP B C 1
ATOM 14775 O O . ASP B 2 322 ? 148.511 123.638 169.722 1.00 21.48 322 ASP B O 1
ATOM 14784 N N . ARG B 2 323 ? 148.241 122.637 167.727 1.00 23.60 323 ARG B N 1
ATOM 14785 C CA . ARG B 2 323 ? 148.347 121.306 168.315 1.00 21.16 323 ARG B CA 1
ATOM 14786 C C . ARG B 2 323 ? 149.746 121.058 168.869 1.00 24.30 323 ARG B C 1
ATOM 14787 O O . ARG B 2 323 ? 149.897 120.455 169.936 1.00 27.59 323 ARG B O 1
ATOM 14808 N N . CYS B 2 324 ? 150.780 121.520 168.164 1.00 29.72 324 CYS B N 1
ATOM 14809 C CA . CYS B 2 324 ? 152.139 121.396 168.683 1.00 26.38 324 CYS B CA 1
ATOM 14810 C C . CYS B 2 324 ? 152.305 122.159 169.990 1.00 30.97 324 CYS B C 1
ATOM 14811 O O . CYS B 2 324 ? 153.001 121.698 170.901 1.00 31.77 324 CYS B O 1
ATOM 14819 N N . ASP B 2 325 ? 151.680 123.334 170.102 1.00 29.96 325 ASP B N 1
ATOM 14820 C CA . ASP B 2 325 ? 151.850 124.146 171.304 1.00 29.64 325 ASP B CA 1
ATOM 14821 C C . ASP B 2 325 ? 151.350 123.452 172.565 1.00 32.80 325 ASP B C 1
ATOM 14822 O O . ASP B 2 325 ? 151.857 123.737 173.653 1.00 29.80 325 ASP B O 1
ATOM 14831 N N . ALA B 2 326 ? 150.364 122.565 172.455 1.00 35.09 326 ALA B N 1
ATOM 14832 C CA . ALA B 2 326 ? 149.754 121.924 173.612 1.00 29.53 326 ALA B CA 1
ATOM 14833 C C . ALA B 2 326 ? 150.298 120.528 173.882 1.00 35.65 326 ALA B C 1
ATOM 14834 O O . ALA B 2 326 ? 149.830 119.864 174.810 1.00 37.88 326 ALA B O 1
ATOM 14841 N N . SER B 2 327 ? 151.272 120.069 173.104 1.00 39.48 327 SER B N 1
ATOM 14842 C CA . SER B 2 327 ? 151.793 118.720 173.259 1.00 35.22 327 SER B CA 1
ATOM 14843 C C . SER B 2 327 ? 152.622 118.604 174.528 1.00 37.13 327 SER B C 1
ATOM 14844 O O . SER B 2 327 ? 153.159 119.591 175.034 1.00 38.03 327 SER B O 1
ATOM 14852 N N . GLU B 2 328 ? 152.730 117.378 175.038 1.00 43.82 328 GLU B N 1
ATOM 14853 C CA . GLU B 2 328 ? 153.449 117.148 176.284 1.00 44.13 328 GLU B CA 1
ATOM 14854 C C . GLU B 2 328 ? 154.955 117.059 176.069 1.00 45.12 328 GLU B C 1
ATOM 14855 O O . GLU B 2 328 ? 155.712 117.118 177.043 1.00 46.14 328 GLU B O 1
ATOM 14867 N N . GLU B 2 329 ? 155.409 116.915 174.823 1.00 42.82 329 GLU B N 1
ATOM 14868 C CA . GLU B 2 329 ? 156.842 116.860 174.562 1.00 42.62 329 GLU B CA 1
ATOM 14869 C C . GLU B 2 329 ? 157.493 118.234 174.662 1.00 43.33 329 GLU B C 1
ATOM 14870 O O . GLU B 2 329 ? 158.653 118.331 175.073 1.00 41.54 329 GLU B O 1
ATOM 14882 N N . GLN B 2 330 ? 156.774 119.293 174.289 1.00 39.62 330 GLN B N 1
ATOM 14883 C CA . GLN B 2 330 ? 157.200 120.675 174.510 1.00 32.41 330 GLN B CA 1
ATOM 14884 C C . GLN B 2 330 ? 158.466 121.011 173.722 1.00 31.37 330 GLN B C 1
ATOM 14885 O O . GLN B 2 330 ? 159.472 121.452 174.274 1.00 33.83 330 GLN B O 1
ATOM 14899 N N . LEU B 2 331 ? 158.393 120.821 172.406 1.00 29.56 331 LEU B N 1
ATOM 14900 C CA . LEU B 2 331 ? 159.508 121.157 171.534 1.00 26.66 331 LEU B CA 1
ATOM 14901 C C . LEU B 2 331 ? 159.311 122.451 170.760 1.00 27.75 331 LEU B C 1
ATOM 14902 O O . LEU B 2 331 ? 160.303 123.060 170.353 1.00 35.21 331 LEU B O 1
ATOM 14918 N N . GLY B 2 332 ? 158.074 122.885 170.545 1.00 26.62 332 GLY B N 1
ATOM 14919 C CA . GLY B 2 332 ? 157.809 123.963 169.615 1.00 23.66 332 GLY B CA 1
ATOM 14920 C C . GLY B 2 332 ? 157.729 123.419 168.206 1.00 21.95 332 GLY B C 1
ATOM 14921 O O . GLY B 2 332 ? 158.400 122.434 167.893 1.00 22.67 332 GLY B O 1
ATOM 14925 N N . TYR B 2 333 ? 156.936 124.047 167.338 1.00 22.83 333 TYR B N 1
ATOM 14926 C CA . TYR B 2 333 ? 156.591 123.403 166.077 1.00 23.68 333 TYR B CA 1
ATOM 14927 C C . TYR B 2 333 ? 157.743 123.389 165.077 1.00 17.73 333 TYR B C 1
ATOM 14928 O O . TYR B 2 333 ? 157.738 122.552 164.169 1.00 22.88 333 TYR B O 1
ATOM 14946 N N . TYR B 2 334 ? 158.744 124.256 165.242 1.00 18.70 334 TYR B N 1
ATOM 14947 C CA . TYR B 2 334 ? 159.934 124.194 164.393 1.00 19.08 334 TYR B CA 1
ATOM 14948 C C . TYR B 2 334 ? 160.685 122.880 164.593 1.00 18.07 334 TYR B C 1
ATOM 14949 O O . TYR B 2 334 ? 161.043 122.196 163.626 1.00 18.14 334 TYR B O 1
ATOM 14967 N N . ASP B 2 335 ? 160.912 122.500 165.850 1.00 21.64 335 ASP B N 1
ATOM 14968 C CA . ASP B 2 335 ? 161.621 121.258 166.128 1.00 20.81 335 ASP B CA 1
ATOM 14969 C C . ASP B 2 335 ? 160.753 120.037 165.860 1.00 22.13 335 ASP B C 1
ATOM 14970 O O . ASP B 2 335 ? 161.269 118.996 165.442 1.00 24.57 335 ASP B O 1
ATOM 14979 N N . PHE B 2 336 ? 159.442 120.140 166.083 1.00 23.10 336 PHE B N 1
ATOM 14980 C CA . PHE B 2 336 ? 158.546 119.057 165.695 1.00 22.30 336 PHE B CA 1
ATOM 14981 C C . PHE B 2 336 ? 158.649 118.783 164.201 1.00 21.24 336 PHE B C 1
ATOM 14982 O O . PHE B 2 336 ? 158.815 117.634 163.783 1.00 21.72 336 PHE B O 1
ATOM 14999 N N . PHE B 2 337 ? 158.566 119.832 163.377 1.00 16.56 337 PHE B N 1
ATOM 15000 C CA . PHE B 2 337 ? 158.689 119.622 161.940 1.00 14.69 337 PHE B CA 1
ATOM 15001 C C . PHE B 2 337 ? 160.064 119.080 161.576 1.00 20.95 337 PHE B C 1
ATOM 15002 O O . PHE B 2 337 ? 160.180 118.201 160.717 1.00 26.38 337 PHE B O 1
ATOM 15019 N N . LYS B 2 338 ? 161.120 119.590 162.216 1.00 23.09 338 LYS B N 1
ATOM 15020 C CA . LYS B 2 338 ? 162.468 119.146 161.874 1.00 19.72 338 LYS B CA 1
ATOM 15021 C C . LYS B 2 338 ? 162.671 117.667 162.197 1.00 24.70 338 LYS B C 1
ATOM 15022 O O . LYS B 2 338 ? 163.325 116.948 161.436 1.00 25.85 338 LYS B O 1
ATOM 15041 N N . ARG B 2 339 ? 162.117 117.193 163.316 1.00 25.66 339 ARG B N 1
ATOM 15042 C CA . ARG B 2 339 ? 162.243 115.781 163.673 1.00 19.55 339 ARG B CA 1
ATOM 15043 C C . ARG B 2 339 ? 161.566 114.882 162.642 1.00 24.37 339 ARG B C 1
ATOM 15044 O O . ARG B 2 339 ? 162.148 113.889 162.194 1.00 28.86 339 ARG B O 1
ATOM 15065 N N . TYR B 2 340 ? 160.324 115.200 162.272 1.00 24.70 340 TYR B N 1
ATOM 15066 C CA . TYR B 2 340 ? 159.634 114.551 161.154 1.00 20.41 340 TYR B CA 1
ATOM 15067 C C . TYR B 2 340 ? 159.349 113.076 161.439 1.00 25.83 340 TYR B C 1
ATOM 15068 O O . TYR B 2 340 ? 159.519 112.208 160.583 1.00 23.76 340 TYR B O 1
ATOM 15086 N N . SER B 2 341 ? 158.870 112.798 162.649 1.00 27.55 341 SER B N 1
ATOM 15087 C CA . SER B 2 341 ? 158.671 111.429 163.110 1.00 24.85 341 SER B CA 1
ATOM 15088 C C . SER B 2 341 ? 157.203 111.099 163.365 1.00 30.77 341 SER B C 1
ATOM 15089 O O . SER B 2 341 ? 156.910 110.127 164.065 1.00 32.75 341 SER B O 1
ATOM 15097 N N . LEU B 2 342 ? 156.275 111.880 162.818 1.00 32.66 342 LEU B N 1
ATOM 15098 C CA . LEU B 2 342 ? 154.851 111.634 162.984 1.00 29.29 342 LEU B CA 1
ATOM 15099 C C . LEU B 2 342 ? 154.166 111.813 161.636 1.00 31.13 342 LEU B C 1
ATOM 15100 O O . LEU B 2 342 ? 154.755 112.321 160.681 1.00 28.90 342 LEU B O 1
ATOM 15116 N N . LYS B 2 343 ? 152.908 111.372 161.560 1.00 34.52 343 LYS B N 1
ATOM 15117 C CA . LYS B 2 343 ? 152.172 111.432 160.300 1.00 33.34 343 LYS B CA 1
ATOM 15118 C C . LYS B 2 343 ? 151.680 112.836 159.965 1.00 31.80 343 LYS B C 1
ATOM 15119 O O . LYS B 2 343 ? 151.544 113.165 158.783 1.00 31.11 343 LYS B O 1
ATOM 15138 N N . ARG B 2 344 ? 151.397 113.670 160.967 1.00 28.72 344 ARG B N 1
ATOM 15139 C CA . ARG B 2 344 ? 150.919 115.023 160.695 1.00 27.53 344 ARG B CA 1
ATOM 15140 C C . ARG B 2 344 ? 151.983 115.903 160.042 1.00 24.71 344 ARG B C 1
ATOM 15141 O O . ARG B 2 344 ? 151.636 116.875 159.355 1.00 26.89 344 ARG B O 1
ATOM 15162 N N . ASP B 2 345 ? 153.265 115.561 160.207 1.00 21.94 345 ASP B N 1
ATOM 15163 C CA . ASP B 2 345 ? 154.338 116.313 159.561 1.00 23.02 345 ASP B CA 1
ATOM 15164 C C . ASP B 2 345 ? 154.271 116.199 158.038 1.00 20.48 345 ASP B C 1
ATOM 15165 O O . ASP B 2 345 ? 154.478 117.187 157.326 1.00 21.33 345 ASP B O 1
ATOM 15174 N N . PHE B 2 346 ? 153.963 115.008 157.519 1.00 20.92 346 PHE B N 1
ATOM 15175 C CA . PHE B 2 346 ? 153.876 114.824 156.072 1.00 20.49 346 PHE B CA 1
ATOM 15176 C C . PHE B 2 346 ? 152.726 115.637 155.474 1.00 24.29 346 PHE B C 1
ATOM 15177 O O . PHE B 2 346 ? 152.857 116.243 154.396 1.00 31.14 346 PHE B O 1
ATOM 15194 N N . LYS B 2 347 ? 151.590 115.674 156.167 1.00 22.35 347 LYS B N 1
ATOM 15195 C CA . LYS B 2 347 ? 150.441 116.424 155.674 1.00 22.31 347 LYS B CA 1
ATOM 15196 C C . LYS B 2 347 ? 150.709 117.928 155.703 1.00 20.27 347 LYS B C 1
ATOM 15197 O O . LYS B 2 347 ? 150.406 118.655 154.738 1.00 27.66 347 LYS B O 1
ATOM 15216 N N . VAL B 2 348 ? 151.292 118.422 156.797 1.00 17.60 348 VAL B N 1
ATOM 15217 C CA . VAL B 2 348 ? 151.604 119.845 156.830 1.00 21.21 348 VAL B CA 1
ATOM 15218 C C . VAL B 2 348 ? 152.649 120.181 155.767 1.00 18.05 348 VAL B C 1
ATOM 15219 O O . VAL B 2 348 ? 152.669 121.299 155.234 1.00 22.83 348 VAL B O 1
ATOM 15232 N N . ASN B 2 349 ? 153.510 119.218 155.417 1.00 17.07 349 ASN B N 1
ATOM 15233 C CA . ASN B 2 349 ? 154.410 119.400 154.280 1.00 17.94 349 ASN B CA 1
ATOM 15234 C C . ASN B 2 349 ? 153.632 119.636 152.989 1.00 20.26 349 ASN B C 1
ATOM 15235 O O . ASN B 2 349 ? 153.997 120.497 152.172 1.00 20.93 349 ASN B O 1
ATOM 15246 N N . MET B 2 350 ? 152.577 118.850 152.774 1.00 22.12 350 MET B N 1
ATOM 15247 C CA . MET B 2 350 ? 151.700 119.087 151.626 1.00 21.47 350 MET B CA 1
ATOM 15248 C C . MET B 2 350 ? 151.222 120.539 151.578 1.00 24.87 350 MET B C 1
ATOM 15249 O O . MET B 2 350 ? 151.290 121.209 150.532 1.00 26.90 350 MET B O 1
ATOM 15263 N N . SER B 2 351 ? 150.718 121.032 152.710 1.00 24.17 351 SER B N 1
ATOM 15264 C CA . SER B 2 351 ? 150.189 122.401 152.738 1.00 19.23 351 SER B CA 1
ATOM 15265 C C . SER B 2 351 ? 151.277 123.428 152.430 1.00 19.84 351 SER B C 1
ATOM 15266 O O . SER B 2 351 ? 151.043 124.409 151.701 1.00 19.63 351 SER B O 1
ATOM 15274 N N . ARG B 2 352 ? 152.475 123.212 152.981 1.00 22.84 352 ARG B N 1
ATOM 15275 C CA . ARG B 2 352 ? 153.601 124.109 152.731 1.00 18.18 352 ARG B CA 1
ATOM 15276 C C . ARG B 2 352 ? 153.921 124.202 151.240 1.00 18.40 352 ARG B C 1
ATOM 15277 O O . ARG B 2 352 ? 154.139 125.298 150.702 1.00 20.48 352 ARG B O 1
ATOM 15298 N N . ILE B 2 353 ? 153.957 123.058 150.554 1.00 23.91 353 ILE B N 1
ATOM 15299 C CA . ILE B 2 353 ? 154.285 123.072 149.127 1.00 20.98 353 ILE B CA 1
ATOM 15300 C C . ILE B 2 353 ? 153.210 123.808 148.330 1.00 22.83 353 ILE B C 1
ATOM 15301 O O . ILE B 2 353 ? 153.516 124.567 147.396 1.00 20.38 353 ILE B O 1
ATOM 15317 N N . ARG B 2 354 ? 151.934 123.586 148.668 1.00 21.48 354 ARG B N 1
ATOM 15318 C CA . ARG B 2 354 ? 150.860 124.295 147.968 1.00 18.36 354 ARG B CA 1
ATOM 15319 C C . ARG B 2 354 ? 151.028 125.811 148.080 1.00 22.27 354 ARG B C 1
ATOM 15320 O O . ARG B 2 354 ? 150.918 126.549 147.085 1.00 22.88 354 ARG B O 1
ATOM 15341 N N . LEU B 2 355 ? 151.287 126.294 149.300 1.00 21.04 355 LEU B N 1
ATOM 15342 C CA . LEU B 2 355 ? 151.450 127.734 149.498 1.00 16.06 355 LEU B CA 1
ATOM 15343 C C . LEU B 2 355 ? 152.634 128.275 148.702 1.00 16.79 355 LEU B C 1
ATOM 15344 O O . LEU B 2 355 ? 152.550 129.354 148.088 1.00 18.61 355 LEU B O 1
ATOM 15360 N N . ALA B 2 356 ? 153.754 127.544 148.710 1.00 20.72 356 ALA B N 1
ATOM 15361 C CA . ALA B 2 356 ? 154.917 127.984 147.947 1.00 17.77 356 ALA B CA 1
ATOM 15362 C C . ALA B 2 356 ? 154.579 128.138 146.470 1.00 20.93 356 ALA B C 1
ATOM 15363 O O . ALA B 2 356 ? 154.954 129.135 145.840 1.00 22.49 356 ALA B O 1
ATOM 15370 N N . LYS B 2 357 ? 153.872 127.160 145.898 1.00 26.65 357 LYS B N 1
ATOM 15371 C CA . LYS B 2 357 ? 153.516 127.248 144.484 1.00 21.45 357 LYS B CA 1
ATOM 15372 C C . LYS B 2 357 ? 152.660 128.479 144.203 1.00 22.88 357 LYS B C 1
ATOM 15373 O O . LYS B 2 357 ? 152.901 129.208 143.227 1.00 26.13 357 LYS B O 1
ATOM 15392 N N . PHE B 2 358 ? 151.654 128.729 145.048 1.00 23.59 358 PHE B N 1
ATOM 15393 C CA . PHE B 2 358 ? 150.774 129.872 144.807 1.00 21.22 358 PHE B CA 1
ATOM 15394 C C . PHE B 2 358 ? 151.562 131.178 144.788 1.00 22.17 358 PHE B C 1
ATOM 15395 O O . PHE B 2 358 ? 151.422 131.996 143.866 1.00 24.77 358 PHE B O 1
ATOM 15412 N N . TRP B 2 359 ? 152.408 131.393 145.796 1.00 20.93 359 TRP B N 1
ATOM 15413 C CA . TRP B 2 359 ? 153.067 132.693 145.874 1.00 21.96 359 TRP B CA 1
ATOM 15414 C C . TRP B 2 359 ? 154.163 132.840 144.819 1.00 23.86 359 TRP B C 1
ATOM 15415 O O . TRP B 2 359 ? 154.401 133.953 144.327 1.00 26.73 359 TRP B O 1
ATOM 15436 N N . ASP B 2 360 ? 154.804 131.739 144.415 1.00 22.67 360 ASP B N 1
ATOM 15437 C CA . ASP B 2 360 ? 155.727 131.821 143.288 1.00 23.85 360 ASP B CA 1
ATOM 15438 C C . ASP B 2 360 ? 155.005 132.256 142.019 1.00 24.17 360 ASP B C 1
ATOM 15439 O O . ASP B 2 360 ? 155.520 133.083 141.255 1.00 25.67 360 ASP B O 1
ATOM 15448 N N . THR B 2 361 ? 153.811 131.704 141.772 1.00 29.31 361 THR B N 1
ATOM 15449 C CA . THR B 2 361 ? 153.057 132.111 140.588 1.00 27.11 361 THR B CA 1
ATOM 15450 C C . THR B 2 361 ? 152.683 133.588 140.650 1.00 25.81 361 THR B C 1
ATOM 15451 O O . THR B 2 361 ? 152.754 134.298 139.639 1.00 27.28 361 THR B O 1
ATOM 15462 N N . VAL B 2 362 ? 152.275 134.070 141.824 1.00 26.09 362 VAL B N 1
ATOM 15463 C CA . VAL B 2 362 ? 151.900 135.480 141.931 1.00 26.70 362 VAL B CA 1
ATOM 15464 C C . VAL B 2 362 ? 153.095 136.377 141.623 1.00 26.42 362 VAL B C 1
ATOM 15465 O O . VAL B 2 362 ? 152.976 137.366 140.884 1.00 26.61 362 VAL B O 1
ATOM 15478 N N . ILE B 2 363 ? 154.266 136.050 142.179 1.00 26.98 363 ILE B N 1
ATOM 15479 C CA . ILE B 2 363 ? 155.450 136.875 141.935 1.00 24.87 363 ILE B CA 1
ATOM 15480 C C . ILE B 2 363 ? 155.827 136.857 140.456 1.00 29.69 363 ILE B C 1
ATOM 15481 O O . ILE B 2 363 ? 156.173 137.895 139.873 1.00 30.26 363 ILE B O 1
ATOM 15497 N N . LYS B 2 364 ? 155.776 135.682 139.825 1.00 31.11 364 LYS B N 1
ATOM 15498 C CA . LYS B 2 364 ? 156.093 135.610 138.402 1.00 30.03 364 LYS B CA 1
ATOM 15499 C C . LYS B 2 364 ? 155.127 136.455 137.579 1.00 31.31 364 LYS B C 1
ATOM 15500 O O . LYS B 2 364 ? 155.530 137.107 136.610 1.00 30.03 364 LYS B O 1
ATOM 15519 N N . MET B 2 365 ? 153.843 136.446 137.943 1.00 34.49 365 MET B N 1
ATOM 15520 C CA . MET B 2 365 ? 152.870 137.268 137.228 1.00 32.64 365 MET B CA 1
ATOM 15521 C C . MET B 2 365 ? 153.177 138.750 137.393 1.00 34.64 365 MET B C 1
ATOM 15522 O O . MET B 2 365 ? 153.022 139.533 136.450 1.00 37.31 365 MET B O 1
ATOM 15536 N N . VAL B 2 366 ? 153.599 139.159 138.590 1.00 36.54 366 VAL B N 1
ATOM 15537 C CA . VAL B 2 366 ? 153.964 140.559 138.799 1.00 32.00 366 VAL B CA 1
ATOM 15538 C C . VAL B 2 366 ? 155.141 140.937 137.908 1.00 37.55 366 VAL B C 1
ATOM 15539 O O . VAL B 2 366 ? 155.169 142.018 137.309 1.00 39.68 366 VAL B O 1
ATOM 15552 N N . GLU B 2 367 ? 156.137 140.056 137.814 1.00 39.84 367 GLU B N 1
ATOM 15553 C CA . GLU B 2 367 ? 157.352 140.405 137.084 1.00 39.86 367 GLU B CA 1
ATOM 15554 C C . GLU B 2 367 ? 157.152 140.460 135.572 1.00 42.62 367 GLU B C 1
ATOM 15555 O O . GLU B 2 367 ? 158.036 140.955 134.868 1.00 42.57 367 GLU B O 1
ATOM 15567 N N . THR B 2 368 ? 156.028 139.969 135.053 1.00 41.62 368 THR B N 1
ATOM 15568 C CA . THR B 2 368 ? 155.819 139.853 133.615 1.00 39.65 368 THR B CA 1
ATOM 15569 C C . THR B 2 368 ? 154.779 140.840 133.081 1.00 40.65 368 THR B C 1
ATOM 15570 O O . THR B 2 368 ? 154.476 140.825 131.885 1.00 40.79 368 THR B O 1
ATOM 15581 N N . ASN B 2 369 ? 154.247 141.717 133.929 1.00 40.99 369 ASN B N 1
ATOM 15582 C CA . ASN B 2 369 ? 153.259 142.714 133.511 1.00 42.05 369 ASN B CA 1
ATOM 15583 C C . ASN B 2 369 ? 151.936 142.068 133.105 1.00 42.51 369 ASN B C 1
ATOM 15584 O O . ASN B 2 369 ? 151.260 142.518 132.180 1.00 43.65 369 ASN B O 1
ATOM 15595 N N . GLU B 2 370 ? 151.560 140.997 133.801 1.00 41.26 370 GLU B N 1
ATOM 15596 C CA . GLU B 2 370 ? 150.203 140.478 133.695 1.00 40.18 370 GLU B CA 1
ATOM 15597 C C . GLU B 2 370 ? 149.277 141.058 134.753 1.00 34.57 370 GLU B C 1
ATOM 15598 O O . GLU B 2 370 ? 148.064 140.844 134.676 1.00 37.17 370 GLU B O 1
ATOM 15610 N N . LEU B 2 371 ? 149.815 141.783 135.719 1.00 31.54 371 LEU B N 1
ATOM 15611 C CA . LEU B 2 371 ? 149.075 142.492 136.742 1.00 33.27 371 LEU B CA 1
ATOM 15612 C C . LEU B 2 371 ? 149.351 143.989 136.645 1.00 33.19 371 LEU B C 1
ATOM 15613 O O . LEU B 2 371 ? 150.277 144.419 135.950 1.00 39.16 371 LEU B O 1
ATOM 15629 N N . PRO B 2 372 ? 148.559 144.818 137.326 1.00 31.94 372 PRO B N 1
ATOM 15630 C CA . PRO B 2 372 ? 148.780 146.268 137.253 1.00 33.39 372 PRO B CA 1
ATOM 15631 C C . PRO B 2 372 ? 150.158 146.665 137.761 1.00 35.14 372 PRO B C 1
ATOM 15632 O O . PRO B 2 372 ? 150.746 146.003 138.617 1.00 35.78 372 PRO B O 1
ATOM 15643 N N . PHE B 2 373 ? 150.675 147.766 137.208 1.00 39.29 373 PHE B N 1
ATOM 15644 C CA . PHE B 2 373 ? 151.998 148.256 137.581 1.00 32.23 373 PHE B CA 1
ATOM 15645 C C . PHE B 2 373 ? 152.075 148.675 139.045 1.00 32.75 373 PHE B C 1
ATOM 15646 O O . PHE B 2 373 ? 153.177 148.753 139.594 1.00 30.80 373 PHE B O 1
ATOM 15663 N N . ASP B 2 374 ? 150.940 148.955 139.683 1.00 33.51 374 ASP B N 1
ATOM 15664 C CA . ASP B 2 374 ? 150.899 149.358 141.083 1.00 33.87 374 ASP B CA 1
ATOM 15665 C C . ASP B 2 374 ? 150.292 148.276 141.971 1.00 37.76 374 ASP B C 1
ATOM 15666 O O . ASP B 2 374 ? 149.758 148.582 143.040 1.00 34.21 374 ASP B O 1
ATOM 15675 N N . PHE B 2 375 ? 150.376 147.014 141.543 1.00 37.14 375 PHE B N 1
ATOM 15676 C CA . PHE B 2 375 ? 149.738 145.919 142.267 1.00 35.29 375 PHE B CA 1
ATOM 15677 C C . PHE B 2 375 ? 150.303 145.773 143.677 1.00 30.45 375 PHE B C 1
ATOM 15678 O O . PHE B 2 375 ? 149.556 145.527 144.630 1.00 27.27 375 PHE B O 1
ATOM 15695 N N . HIS B 2 376 ? 151.619 145.920 143.830 1.00 32.51 376 HIS B N 1
ATOM 15696 C CA . HIS B 2 376 ? 152.272 145.663 145.109 1.00 29.61 376 HIS B CA 1
ATOM 15697 C C . HIS B 2 376 ? 152.003 146.743 146.148 1.00 32.83 376 HIS B C 1
ATOM 15698 O O . HIS B 2 376 ? 152.399 146.570 147.305 1.00 34.19 376 HIS B O 1
ATOM 15712 N N . LEU B 2 377 ? 151.359 147.844 145.774 1.00 31.44 377 LEU B N 1
ATOM 15713 C CA . LEU B 2 377 ? 151.038 148.897 146.726 1.00 30.15 377 LEU B CA 1
ATOM 15714 C C . LEU B 2 377 ? 149.694 148.692 147.413 1.00 29.19 377 LEU B C 1
ATOM 15715 O O . LEU B 2 377 ? 149.317 149.521 148.247 1.00 30.50 377 LEU B O 1
ATOM 15731 N N . GLY B 2 378 ? 148.969 147.625 147.088 1.00 29.67 378 GLY B N 1
ATOM 15732 C CA . GLY B 2 378 ? 147.677 147.386 147.714 1.00 20.40 378 GLY B CA 1
ATOM 15733 C C . GLY B 2 378 ? 147.827 146.830 149.120 1.00 17.80 378 GLY B C 1
ATOM 15734 O O . GLY B 2 378 ? 148.642 145.936 149.369 1.00 24.26 378 GLY B O 1
ATOM 15738 N N . LYS B 2 379 ? 147.014 147.345 150.043 1.00 21.13 379 LYS B N 1
ATOM 15739 C CA . LYS B 2 379 ? 147.101 146.947 151.447 1.00 23.12 379 LYS B CA 1
ATOM 15740 C C . LYS B 2 379 ? 146.781 145.465 151.637 1.00 22.77 379 LYS B C 1
ATOM 15741 O O . LYS B 2 379 ? 147.459 144.763 152.403 1.00 21.80 379 LYS B O 1
ATOM 15760 N N . LYS B 2 380 ? 145.752 144.976 150.939 1.00 24.70 380 LYS B N 1
ATOM 15761 C CA . LYS B 2 380 ? 145.316 143.592 151.090 1.00 22.87 380 LYS B CA 1
ATOM 15762 C C . LYS B 2 380 ? 146.448 142.620 150.781 1.00 22.67 380 LYS B C 1
ATOM 15763 O O . LYS B 2 380 ? 146.710 141.688 151.549 1.00 22.75 380 LYS B O 1
ATOM 15782 N N . TRP B 2 381 ? 147.142 142.830 149.664 1.00 19.65 381 TRP B N 1
ATOM 15783 C CA . TRP B 2 381 ? 148.166 141.879 149.252 1.00 21.01 381 TRP B CA 1
ATOM 15784 C C . TRP B 2 381 ? 149.401 141.969 150.135 1.00 21.38 381 TRP B C 1
ATOM 15785 O O . TRP B 2 381 ? 150.011 140.943 150.457 1.00 28.23 381 TRP B O 1
ATOM 15806 N N . ILE B 2 382 ? 149.760 143.176 150.571 1.00 17.58 382 ILE B N 1
ATOM 15807 C CA . ILE B 2 382 ? 150.876 143.329 151.497 1.00 17.42 382 ILE B CA 1
ATOM 15808 C C . ILE B 2 382 ? 150.613 142.540 152.773 1.00 19.87 382 ILE B C 1
ATOM 15809 O O . ILE B 2 382 ? 151.473 141.787 153.250 1.00 22.79 382 ILE B O 1
ATOM 15825 N N . TYR B 2 383 ? 149.410 142.678 153.335 1.00 18.87 383 TYR B N 1
ATOM 15826 C CA . TYR B 2 383 ? 149.138 142.015 154.606 1.00 17.94 383 TYR B CA 1
ATOM 15827 C C . TYR B 2 383 ? 148.933 140.512 154.443 1.00 17.68 383 TYR B C 1
ATOM 15828 O O . TYR B 2 383 ? 149.302 139.743 155.338 1.00 17.19 383 TYR B O 1
ATOM 15846 N N . ALA B 2 384 ? 148.384 140.067 153.310 1.00 19.54 384 ALA B N 1
ATOM 15847 C CA . ALA B 2 384 ? 148.274 138.631 153.067 1.00 16.48 384 ALA B CA 1
ATOM 15848 C C . ALA B 2 384 ? 149.649 137.986 152.939 1.00 18.95 384 ALA B C 1
ATOM 15849 O O . ALA B 2 384 ? 149.896 136.917 153.513 1.00 20.55 384 ALA B O 1
ATOM 15856 N N . SER B 2 385 ? 150.564 138.629 152.207 1.00 20.77 385 SER B N 1
ATOM 15857 C CA . SER B 2 385 ? 151.916 138.095 152.086 1.00 17.50 385 SER B CA 1
ATOM 15858 C C . SER B 2 385 ? 152.640 138.110 153.427 1.00 15.38 385 SER B C 1
ATOM 15859 O O . SER B 2 385 ? 153.395 137.183 153.741 1.00 21.07 385 SER B O 1
ATOM 15867 N N . GLN B 2 386 ? 152.421 139.146 154.239 1.00 17.28 386 GLN B N 1
ATOM 15868 C CA . GLN B 2 386 ? 153.024 139.177 155.569 1.00 18.34 386 GLN B CA 1
ATOM 15869 C C . GLN B 2 386 ? 152.531 138.020 156.435 1.00 17.96 386 GLN B C 1
ATOM 15870 O O . GLN B 2 386 ? 153.329 137.338 157.090 1.00 18.36 386 GLN B O 1
ATOM 15884 N N . PHE B 2 387 ? 151.211 137.806 156.476 1.00 19.05 387 PHE B N 1
ATOM 15885 C CA . PHE B 2 387 ? 150.643 136.690 157.231 1.00 15.16 387 PHE B CA 1
ATOM 15886 C C . PHE B 2 387 ? 151.257 135.368 156.782 1.00 17.19 387 PHE B C 1
ATOM 15887 O O . PHE B 2 387 ? 151.715 134.552 157.603 1.00 17.57 387 PHE B O 1
ATOM 15904 N N . TYR B 2 388 ? 151.290 135.153 155.465 1.00 16.03 388 TYR B N 1
ATOM 15905 C CA . TYR B 2 388 ? 151.831 133.912 154.932 1.00 14.43 388 TYR B CA 1
ATOM 15906 C C . TYR B 2 388 ? 153.279 133.713 155.360 1.00 17.30 388 TYR B C 1
ATOM 15907 O O . TYR B 2 388 ? 153.652 132.631 155.821 1.00 17.01 388 TYR B O 1
ATOM 15925 N N . GLN B 2 389 ? 154.115 134.743 155.199 1.00 18.14 389 GLN B N 1
ATOM 15926 C CA . GLN B 2 389 ? 155.531 134.593 155.515 1.00 16.45 389 GLN B CA 1
ATOM 15927 C C . GLN B 2 389 ? 155.739 134.333 157.001 1.00 16.35 389 GLN B C 1
ATOM 15928 O O . GLN B 2 389 ? 156.480 133.414 157.375 1.00 22.05 389 GLN B O 1
ATOM 15942 N N . LEU B 2 390 ? 155.067 135.107 157.857 1.00 16.82 390 LEU B N 1
ATOM 15943 C CA . LEU B 2 390 ? 155.177 134.898 159.295 1.00 18.09 390 LEU B CA 1
ATOM 15944 C C . LEU B 2 390 ? 154.875 133.456 159.667 1.00 16.28 390 LEU B C 1
ATOM 15945 O O . LEU B 2 390 ? 155.538 132.884 160.538 1.00 15.96 390 LEU B O 1
ATOM 15961 N N . LEU B 2 391 ? 153.864 132.854 159.040 1.00 21.07 391 LEU B N 1
ATOM 15962 C CA . LEU B 2 391 ? 153.556 131.473 159.399 1.00 14.85 391 LEU B CA 1
ATOM 15963 C C . LEU B 2 391 ? 154.526 130.472 158.769 1.00 14.37 391 LEU B C 1
ATOM 15964 O O . LEU B 2 391 ? 154.937 129.513 159.428 1.00 13.99 391 LEU B O 1
ATOM 15980 N N . ALA B 2 392 ? 154.925 130.679 157.517 1.00 18.10 392 ALA B N 1
ATOM 15981 C CA . ALA B 2 392 ? 155.503 129.600 156.726 1.00 13.67 392 ALA B CA 1
ATOM 15982 C C . ALA B 2 392 ? 157.025 129.600 156.648 1.00 18.78 392 ALA B C 1
ATOM 15983 O O . ALA B 2 392 ? 157.604 128.525 156.480 1.00 20.34 392 ALA B O 1
ATOM 15990 N N . GLU B 2 393 ? 157.700 130.749 156.749 1.00 19.96 393 GLU B N 1
ATOM 15991 C CA . GLU B 2 393 ? 159.150 130.750 156.550 1.00 16.81 393 GLU B CA 1
ATOM 15992 C C . GLU B 2 393 ? 159.892 129.841 157.530 1.00 15.60 393 GLU B C 1
ATOM 15993 O O . GLU B 2 393 ? 160.856 129.176 157.106 1.00 19.87 393 GLU B O 1
ATOM 16005 N N . PRO B 2 394 ? 159.529 129.772 158.815 1.00 13.04 394 PRO B N 1
ATOM 16006 C CA . PRO B 2 394 ? 160.220 128.832 159.716 1.00 15.06 394 PRO B CA 1
ATOM 16007 C C . PRO B 2 394 ? 160.176 127.382 159.254 1.00 14.87 394 PRO B C 1
ATOM 16008 O O . PRO B 2 394 ? 161.161 126.655 159.431 1.00 17.33 394 PRO B O 1
ATOM 16019 N N . LEU B 2 395 ? 159.068 126.935 158.654 1.00 16.57 395 LEU B N 1
ATOM 16020 C CA . LEU B 2 395 ? 158.999 125.558 158.168 1.00 17.03 395 LEU B CA 1
ATOM 16021 C C . LEU B 2 395 ? 159.901 125.336 156.962 1.00 18.48 395 LEU B C 1
ATOM 16022 O O . LEU B 2 395 ? 160.453 124.245 156.804 1.00 23.93 395 LEU B O 1
ATOM 16038 N N . ASP B 2 396 ? 160.066 126.343 156.104 1.00 16.22 396 ASP B N 1
ATOM 16039 C CA . ASP B 2 396 ? 161.037 126.231 155.020 1.00 20.58 396 ASP B CA 1
ATOM 16040 C C . ASP B 2 396 ? 162.461 126.148 155.560 1.00 20.50 396 ASP B C 1
ATOM 16041 O O . ASP B 2 396 ? 163.293 125.400 155.030 1.00 21.52 396 ASP B O 1
ATOM 16050 N N . ILE B 2 397 ? 162.764 126.910 156.613 1.00 17.15 397 ILE B N 1
ATOM 16051 C CA . ILE B 2 397 ? 164.085 126.809 157.229 1.00 18.02 397 ILE B CA 1
ATOM 16052 C C . ILE B 2 397 ? 164.295 125.406 157.790 1.00 18.70 397 ILE B C 1
ATOM 16053 O O . ILE B 2 397 ? 165.365 124.800 157.629 1.00 23.32 397 ILE B O 1
ATOM 16069 N N . ALA B 2 398 ? 163.270 124.870 158.459 1.00 22.26 398 ALA B N 1
ATOM 16070 C CA . ALA B 2 398 ? 163.364 123.523 159.014 1.00 20.20 398 ALA B CA 1
ATOM 16071 C C . ALA B 2 398 ? 163.533 122.485 157.914 1.00 21.39 398 ALA B C 1
ATOM 16072 O O . ALA B 2 398 ? 164.253 121.498 158.089 1.00 23.17 398 ALA B O 1
ATOM 16079 N N . ASN B 2 399 ? 162.883 122.691 156.769 1.00 20.10 399 ASN B N 1
ATOM 16080 C CA . ASN B 2 399 ? 163.060 121.783 155.640 1.00 19.86 399 ASN B CA 1
ATOM 16081 C C . ASN B 2 399 ? 164.498 121.806 155.138 1.00 22.59 399 ASN B C 1
ATOM 16082 O O . ASN B 2 399 ? 165.106 120.752 154.901 1.00 25.21 399 ASN B O 1
ATOM 16093 N N . PHE B 2 400 ? 165.064 123.004 154.972 1.00 23.52 400 PHE B N 1
ATOM 16094 C CA . PHE B 2 400 ? 166.444 123.091 154.502 1.00 24.00 400 PHE B CA 1
ATOM 16095 C C . PHE B 2 400 ? 167.391 122.391 155.464 1.00 22.62 400 PHE B C 1
ATOM 16096 O O . PHE B 2 400 ? 168.288 121.655 155.042 1.00 24.90 400 PHE B O 1
ATOM 16113 N N . TYR B 2 401 ? 167.216 122.611 156.764 1.00 22.10 401 TYR B N 1
ATOM 16114 C CA . TYR B 2 401 ? 168.142 122.017 157.720 1.00 23.26 401 TYR B CA 1
ATOM 16115 C C . TYR B 2 401 ? 167.824 120.559 158.025 1.00 29.28 401 TYR B C 1
ATOM 16116 O O . TYR B 2 401 ? 168.627 119.890 158.682 1.00 28.49 401 TYR B O 1
ATOM 16134 N N . LYS B 2 402 ? 166.683 120.053 157.559 1.00 35.88 402 LYS B N 1
ATOM 16135 C CA . LYS B 2 402 ? 166.399 118.627 157.637 1.00 27.20 402 LYS B CA 1
ATOM 16136 C C . LYS B 2 402 ? 167.025 117.870 156.474 1.00 29.13 402 LYS B C 1
ATOM 16137 O O . LYS B 2 402 ? 167.601 116.795 156.670 1.00 28.89 402 LYS B O 1
ATOM 16156 N N . ASN B 2 403 ? 166.933 118.414 155.260 1.00 32.16 403 ASN B N 1
ATOM 16157 C CA . ASN B 2 403 ? 167.424 117.732 154.069 1.00 31.36 403 ASN B CA 1
ATOM 16158 C C . ASN B 2 403 ? 168.874 118.080 153.752 1.00 38.34 403 ASN B C 1
ATOM 16159 O O . ASN B 2 403 ? 169.292 117.987 152.593 1.00 40.14 403 ASN B O 1
ATOM 16170 N N . ARG B 2 404 ? 169.656 118.462 154.757 1.00 43.72 404 ARG B N 1
ATOM 16171 C CA . ARG B 2 404 ? 170.997 118.986 154.536 1.00 46.13 404 ARG B CA 1
ATOM 16172 C C . ARG B 2 404 ? 172.040 117.885 154.659 1.00 56.92 404 ARG B C 1
ATOM 16173 O O . ARG B 2 404 ? 172.043 117.129 155.635 1.00 57.89 404 ARG B O 1
ATOM 16194 N N . ASP B 2 405 ? 172.933 117.810 153.673 1.00 66.37 405 ASP B N 1
ATOM 16195 C CA . ASP B 2 405 ? 174.140 117.000 153.789 1.00 75.77 405 ASP B CA 1
ATOM 16196 C C . ASP B 2 405 ? 175.086 117.709 154.749 1.00 78.83 405 ASP B C 1
ATOM 16197 O O . ASP B 2 405 ? 175.600 118.789 154.442 1.00 77.54 405 ASP B O 1
ATOM 16206 N N . ILE B 2 406 ? 175.320 117.102 155.913 1.00 79.09 406 ILE B N 1
ATOM 16207 C CA . ILE B 2 406 ? 175.986 117.809 156.999 1.00 81.73 406 ILE B CA 1
ATOM 16208 C C . ILE B 2 406 ? 177.376 118.293 156.607 1.00 86.54 406 ILE B C 1
ATOM 16209 O O . ILE B 2 406 ? 177.822 119.334 157.101 1.00 80.76 406 ILE B O 1
ATOM 16225 N N . LYS B 2 407 ? 178.077 117.574 155.729 1.00 91.95 407 LYS B N 1
ATOM 16226 C CA . LYS B 2 407 ? 179.435 117.971 155.369 1.00 88.67 407 LYS B CA 1
ATOM 16227 C C . LYS B 2 407 ? 179.435 119.060 154.301 1.00 84.72 407 LYS B C 1
ATOM 16228 O O . LYS B 2 407 ? 179.896 120.181 154.543 1.00 79.93 407 LYS B O 1
ATOM 16247 N N . THR B 2 408 ? 178.904 118.756 153.118 1.00 87.29 408 THR B N 1
ATOM 16248 C CA . THR B 2 408 ? 178.896 119.694 152.004 1.00 90.24 408 THR B CA 1
ATOM 16249 C C . THR B 2 408 ? 177.636 120.552 151.974 1.00 86.69 408 THR B C 1
ATOM 16250 O O . THR B 2 408 ? 177.255 121.042 150.905 1.00 83.54 408 THR B O 1
ATOM 16261 N N . GLY B 2 409 ? 176.984 120.742 153.120 1.00 80.59 409 GLY B N 1
ATOM 16262 C CA . GLY B 2 409 ? 175.803 121.580 153.195 1.00 75.00 409 GLY B CA 1
ATOM 16263 C C . GLY B 2 409 ? 176.146 122.943 153.758 1.00 71.80 409 GLY B C 1
ATOM 16264 O O . GLY B 2 409 ? 176.734 123.050 154.838 1.00 71.37 409 GLY B O 1
ATOM 16268 N N . GLY B 2 410 ? 175.771 123.985 153.024 1.00 65.39 410 GLY B N 1
ATOM 16269 C CA . GLY B 2 410 ? 176.055 125.340 153.447 1.00 52.17 410 GLY B CA 1
ATOM 16270 C C . GLY B 2 410 ? 175.090 125.815 154.508 1.00 44.36 410 GLY B C 1
ATOM 16271 O O . GLY B 2 410 ? 174.724 125.054 155.407 1.00 43.86 410 GLY B O 1
ATOM 16275 N N . HIS B 2 411 ? 174.670 127.074 154.412 1.00 43.40 411 HIS B N 1
ATOM 16276 C CA . HIS B 2 411 ? 173.726 127.647 155.356 1.00 38.36 411 HIS B CA 1
ATOM 16277 C C . HIS B 2 411 ? 172.589 128.302 154.590 1.00 36.06 411 HIS B C 1
ATOM 16278 O O . HIS B 2 411 ? 172.740 128.716 153.440 1.00 38.25 411 HIS B O 1
ATOM 16292 N N . TYR B 2 412 ? 171.432 128.368 155.251 1.00 29.15 412 TYR B N 1
ATOM 16293 C CA . TYR B 2 412 ? 170.235 128.922 154.628 1.00 27.85 412 TYR B CA 1
ATOM 16294 C C . TYR B 2 412 ? 170.467 130.361 154.177 1.00 32.24 412 TYR B C 1
ATOM 16295 O O . TYR B 2 412 ? 170.296 130.691 152.997 1.00 30.28 412 TYR B O 1
ATOM 16313 N N . LEU B 2 413 ? 170.911 131.223 155.096 1.00 33.02 413 LEU B N 1
ATOM 16314 C CA . LEU B 2 413 ? 171.074 132.638 154.779 1.00 35.33 413 LEU B CA 1
ATOM 16315 C C . LEU B 2 413 ? 172.269 132.907 153.872 1.00 40.86 413 LEU B C 1
ATOM 16316 O O . LEU B 2 413 ? 172.373 134.006 153.322 1.00 41.97 413 LEU B O 1
ATOM 16332 N N . GLU B 2 414 ? 173.161 131.938 153.693 1.00 43.23 414 GLU B N 1
ATOM 16333 C CA . GLU B 2 414 ? 174.320 132.113 152.821 1.00 39.96 414 GLU B CA 1
ATOM 16334 C C . GLU B 2 414 ? 174.014 131.614 151.408 1.00 42.53 414 GLU B C 1
ATOM 16335 O O . GLU B 2 414 ? 174.691 130.749 150.855 1.00 47.49 414 GLU B O 1
ATOM 16347 N N . GLY B 2 415 ? 172.969 132.188 150.824 1.00 41.55 415 GLY B N 1
ATOM 16348 C CA . GLY B 2 415 ? 172.649 131.962 149.432 1.00 37.73 415 GLY B CA 1
ATOM 16349 C C . GLY B 2 415 ? 171.631 130.884 149.132 1.00 42.19 415 GLY B C 1
ATOM 16350 O O . GLY B 2 415 ? 171.521 130.481 147.970 1.00 43.78 415 GLY B O 1
ATOM 16354 N N . ASN B 2 416 ? 170.879 130.405 150.125 1.00 38.75 416 ASN B N 1
ATOM 16355 C CA . ASN B 2 416 ? 169.894 129.354 149.899 1.00 34.99 416 ASN B CA 1
ATOM 16356 C C . ASN B 2 416 ? 168.473 129.806 150.214 1.00 32.19 416 ASN B C 1
ATOM 16357 O O . ASN B 2 416 ? 167.556 128.978 150.215 1.00 30.82 416 ASN B O 1
ATOM 16368 N N . ARG B 2 417 ? 168.269 131.088 150.483 1.00 35.14 417 ARG B N 1
ATOM 16369 C CA . ARG B 2 417 ? 166.935 131.603 150.760 1.00 32.43 417 ARG B CA 1
ATOM 16370 C C . ARG B 2 417 ? 166.131 131.702 149.466 1.00 34.87 417 ARG B C 1
ATOM 16371 O O . ARG B 2 417 ? 166.671 132.131 148.440 1.00 34.96 417 ARG B O 1
ATOM 16392 N N . PRO B 2 418 ? 164.852 131.318 149.465 1.00 34.05 418 PRO B N 1
ATOM 16393 C CA . PRO B 2 418 ? 164.039 131.486 148.254 1.00 31.23 418 PRO B CA 1
ATOM 16394 C C . PRO B 2 418 ? 163.807 132.954 147.914 1.00 33.85 418 PRO B C 1
ATOM 16395 O O . PRO B 2 418 ? 163.849 133.833 148.776 1.00 35.15 418 PRO B O 1
ATOM 16406 N N . LYS B 2 419 ? 163.550 133.204 146.630 1.00 31.75 419 LYS B N 1
ATOM 16407 C CA . LYS B 2 419 ? 163.415 134.568 146.125 1.00 29.88 419 LYS B CA 1
ATOM 16408 C C . LYS B 2 419 ? 162.130 135.242 146.599 1.00 34.13 419 LYS B C 1
ATOM 16409 O O . LYS B 2 419 ? 162.126 136.450 146.881 1.00 36.71 419 LYS B O 1
ATOM 16428 N N . ARG B 2 420 ? 161.033 134.485 146.678 1.00 33.66 420 ARG B N 1
ATOM 16429 C CA . ARG B 2 420 ? 159.750 135.066 147.052 1.00 29.80 420 ARG B CA 1
ATOM 16430 C C . ARG B 2 420 ? 159.817 135.755 148.408 1.00 28.50 420 ARG B C 1
ATOM 16431 O O . ARG B 2 420 ? 159.168 136.787 148.610 1.00 27.60 420 ARG B O 1
ATOM 16452 N N . TYR B 2 421 ? 160.600 135.219 149.342 1.00 26.53 421 TYR B N 1
ATOM 16453 C CA . TYR B 2 421 ? 160.678 135.829 150.665 1.00 30.22 421 TYR B CA 1
ATOM 16454 C C . TYR B 2 421 ? 161.401 137.168 150.616 1.00 33.95 421 TYR B C 1
ATOM 16455 O O . TYR B 2 421 ? 161.022 138.109 151.321 1.00 33.57 421 TYR B O 1
ATOM 16473 N N . GLU B 2 422 ? 162.434 137.281 149.780 1.00 34.12 422 GLU B N 1
ATOM 16474 C CA . GLU B 2 422 ? 163.090 138.571 149.596 1.00 34.28 422 GLU B CA 1
ATOM 16475 C C . GLU B 2 422 ? 162.152 139.584 148.951 1.00 30.47 422 GLU B C 1
ATOM 16476 O O . GLU B 2 422 ? 162.119 140.754 149.350 1.00 32.13 422 GLU B O 1
ATOM 16488 N N . VAL B 2 423 ? 161.371 139.154 147.958 1.00 29.05 423 VAL B N 1
ATOM 16489 C CA . VAL B 2 423 ? 160.434 140.079 147.322 1.00 28.39 423 VAL B CA 1
ATOM 16490 C C . VAL B 2 423 ? 159.365 140.533 148.313 1.00 28.36 423 VAL B C 1
ATOM 16491 O O . VAL B 2 423 ? 158.941 141.693 148.301 1.00 26.68 423 VAL B O 1
ATOM 16504 N N . ILE B 2 424 ? 158.913 139.633 149.188 1.00 28.89 424 ILE B N 1
ATOM 16505 C CA . ILE B 2 424 ? 157.897 140.004 150.169 1.00 25.41 424 ILE B CA 1
ATOM 16506 C C . ILE B 2 424 ? 158.480 140.945 151.219 1.00 27.91 424 ILE B C 1
ATOM 16507 O O . ILE B 2 424 ? 157.819 141.897 151.661 1.00 30.59 424 ILE B O 1
ATOM 16523 N N . ASP B 2 425 ? 159.720 140.695 151.642 1.00 32.27 425 ASP B N 1
ATOM 16524 C CA . ASP B 2 425 ? 160.396 141.636 152.528 1.00 31.82 425 ASP B CA 1
ATOM 16525 C C . ASP B 2 425 ? 160.486 143.016 151.891 1.00 32.10 425 ASP B C 1
ATOM 16526 O O . ASP B 2 425 ? 160.320 144.034 152.572 1.00 29.72 425 ASP B O 1
ATOM 16535 N N . LYS B 2 426 ? 160.766 143.069 150.588 1.00 33.41 426 LYS B N 1
ATOM 16536 C CA . LYS B 2 426 ? 160.780 144.350 149.888 1.00 29.06 426 LYS B CA 1
ATOM 16537 C C . LYS B 2 426 ? 159.400 145.002 149.893 1.00 29.20 426 LYS B C 1
ATOM 16538 O O . LYS B 2 426 ? 159.276 146.206 150.142 1.00 34.70 426 LYS B O 1
ATOM 16557 N N . TRP B 2 427 ? 158.349 144.223 149.621 1.00 33.71 427 TRP B N 1
ATOM 16558 C CA . TRP B 2 427 ? 156.994 144.773 149.614 1.00 27.58 427 TRP B CA 1
ATOM 16559 C C . TRP B 2 427 ? 156.604 145.334 150.970 1.00 25.91 427 TRP B C 1
ATOM 16560 O O . TRP B 2 427 ? 155.810 146.276 151.045 1.00 23.82 427 TRP B O 1
ATOM 16581 N N . GLN B 2 428 ? 157.127 144.759 152.052 1.00 32.09 428 GLN B N 1
ATOM 16582 C CA . GLN B 2 428 ? 156.746 145.226 153.381 1.00 29.92 428 GLN B CA 1
ATOM 16583 C C . GLN B 2 428 ? 157.153 146.672 153.629 1.00 37.87 428 GLN B C 1
ATOM 16584 O O . GLN B 2 428 ? 156.633 147.293 154.560 1.00 38.52 428 GLN B O 1
ATOM 16598 N N . LYS B 2 429 ? 158.064 147.222 152.824 1.00 43.75 429 LYS B N 1
ATOM 16599 C CA . LYS B 2 429 ? 158.493 148.604 153.001 1.00 40.29 429 LYS B CA 1
ATOM 16600 C C . LYS B 2 429 ? 157.402 149.609 152.659 1.00 42.35 429 LYS B C 1
ATOM 16601 O O . LYS B 2 429 ? 157.560 150.793 152.969 1.00 40.58 429 LYS B O 1
ATOM 16620 N N . GLY B 2 430 ? 156.309 149.174 152.038 1.00 50.50 430 GLY B N 1
ATOM 16621 C CA . GLY B 2 430 ? 155.147 150.016 151.869 1.00 45.39 430 GLY B CA 1
ATOM 16622 C C . GLY B 2 430 ? 154.345 150.102 153.153 1.00 51.41 430 GLY B C 1
ATOM 16623 O O . GLY B 2 430 ? 154.773 149.666 154.218 1.00 57.39 430 GLY B O 1
ATOM 16627 N N . VAL B 2 431 ? 153.169 150.716 153.043 1.00 51.05 431 VAL B N 1
ATOM 16628 C CA . VAL B 2 431 ? 152.215 150.837 154.145 1.00 60.70 431 VAL B CA 1
ATOM 16629 C C . VAL B 2 431 ? 152.828 151.676 155.260 1.00 66.41 431 VAL B C 1
ATOM 16630 O O . VAL B 2 431 ? 154.021 151.557 155.564 1.00 62.14 431 VAL B O 1
ATOM 16643 N N . LYS B 2 432 ? 152.015 152.525 155.881 1.00 75.41 432 LYS B N 1
ATOM 16644 C CA . LYS B 2 432 ? 152.515 153.404 156.926 1.00 78.17 432 LYS B CA 1
ATOM 16645 C C . LYS B 2 432 ? 152.996 152.591 158.121 1.00 78.46 432 LYS B C 1
ATOM 16646 O O . LYS B 2 432 ? 152.437 151.544 158.458 1.00 75.55 432 LYS B O 1
ATOM 16665 N N . VAL B 2 433 ? 154.055 153.079 158.758 1.00 83.51 433 VAL B N 1
ATOM 16666 C CA . VAL B 2 433 ? 154.671 152.381 159.882 1.00 84.25 433 VAL B CA 1
ATOM 16667 C C . VAL B 2 433 ? 153.704 152.391 161.061 1.00 80.94 433 VAL B C 1
ATOM 16668 O O . VAL B 2 433 ? 152.995 153.387 161.264 1.00 77.72 433 VAL B O 1
ATOM 16681 N N . PRO B 2 434 ? 153.628 151.323 161.856 1.00 83.65 434 PRO B N 1
ATOM 16682 C CA . PRO B 2 434 ? 152.740 151.347 163.023 1.00 81.99 434 PRO B CA 1
ATOM 16683 C C . PRO B 2 434 ? 153.403 151.950 164.250 1.00 82.28 434 PRO B C 1
ATOM 16684 O O . PRO B 2 434 ? 154.588 151.744 164.518 1.00 79.93 434 PRO B O 1
ATOM 16695 N N . GLU B 2 435 ? 152.614 152.704 165.008 1.00 85.61 435 GLU B N 1
ATOM 16696 C CA . GLU B 2 435 ? 153.068 153.149 166.316 1.00 85.50 435 GLU B CA 1
ATOM 16697 C C . GLU B 2 435 ? 153.308 151.936 167.202 1.00 79.30 435 GLU B C 1
ATOM 16698 O O . GLU B 2 435 ? 152.534 150.976 167.188 1.00 74.92 435 GLU B O 1
ATOM 16710 N N . GLU B 2 436 ? 154.386 151.977 167.974 1.00 77.61 436 GLU B N 1
ATOM 16711 C CA . GLU B 2 436 ? 154.721 150.856 168.844 1.00 80.10 436 GLU B CA 1
ATOM 16712 C C . GLU B 2 436 ? 153.629 150.729 169.897 1.00 76.96 436 GLU B C 1
ATOM 16713 O O . GLU B 2 436 ? 153.528 151.550 170.811 1.00 76.72 436 GLU B O 1
ATOM 16725 N N . CYS B 2 437 ? 152.791 149.706 169.762 1.00 68.54 437 CYS B N 1
ATOM 16726 C CA . CYS B 2 437 ? 151.789 149.435 170.776 1.00 64.33 437 CYS B CA 1
ATOM 16727 C C . CYS B 2 437 ? 152.455 148.854 172.017 1.00 65.11 437 CYS B C 1
ATOM 16728 O O . CYS B 2 437 ? 153.631 148.479 172.006 1.00 67.75 437 CYS B O 1
ATOM 16736 N N . VAL B 2 438 ? 151.695 148.789 173.103 1.00 60.31 438 VAL B N 1
ATOM 16737 C CA . VAL B 2 438 ? 152.164 148.162 174.332 1.00 58.49 438 VAL B CA 1
ATOM 16738 C C . VAL B 2 438 ? 151.715 146.708 174.310 1.00 53.93 438 VAL B C 1
ATOM 16739 O O . VAL B 2 438 ? 150.515 146.421 174.252 1.00 52.25 438 VAL B O 1
ATOM 16752 N N . ARG B 2 439 ? 152.679 145.793 174.350 1.00 49.49 439 ARG B N 1
ATOM 16753 C CA . ARG B 2 439 ? 152.402 144.365 174.284 1.00 43.46 439 ARG B CA 1
ATOM 16754 C C . ARG B 2 439 ? 152.212 143.818 175.692 1.00 42.81 439 ARG B C 1
ATOM 16755 O O . ARG B 2 439 ? 153.077 143.996 176.555 1.00 42.20 439 ARG B O 1
ATOM 16776 N N . SER B 2 440 ? 151.076 143.167 175.923 1.00 37.93 440 SER B N 1
ATOM 16777 C CA . SER B 2 440 ? 150.781 142.533 177.199 1.00 43.60 440 SER B CA 1
ATOM 16778 C C . SER B 2 440 ? 150.998 141.026 177.169 1.00 42.47 440 SER B C 1
ATOM 16779 O O . SER B 2 440 ? 150.724 140.353 178.165 1.00 37.75 440 SER B O 1
ATOM 16787 N N . ARG B 2 441 ? 151.490 140.490 176.055 1.00 45.04 441 ARG B N 1
ATOM 16788 C CA . ARG B 2 441 ? 151.656 139.056 175.875 1.00 36.69 441 ARG B CA 1
ATOM 16789 C C . ARG B 2 441 ? 152.640 138.826 174.741 1.00 33.29 441 ARG B C 1
ATOM 16790 O O . ARG B 2 441 ? 152.899 139.721 173.934 1.00 38.00 441 ARG B O 1
ATOM 16811 N N . TYR B 2 442 ? 153.171 137.607 174.679 1.00 27.66 442 TYR B N 1
ATOM 16812 C CA . TYR B 2 442 ? 154.018 137.223 173.559 1.00 28.42 442 TYR B CA 1
ATOM 16813 C C . TYR B 2 442 ? 153.236 137.295 172.255 1.00 27.78 442 TYR B C 1
ATOM 16814 O O . TYR B 2 442 ? 152.042 136.995 172.211 1.00 34.01 442 TYR B O 1
ATOM 16832 N N . ALA B 2 443 ? 153.917 137.690 171.186 1.00 25.48 443 ALA B N 1
ATOM 16833 C CA . ALA B 2 443 ? 153.289 137.736 169.875 1.00 24.01 443 ALA B CA 1
ATOM 16834 C C . ALA B 2 443 ? 152.831 136.344 169.455 1.00 27.79 443 ALA B C 1
ATOM 16835 O O . ALA B 2 443 ? 153.418 135.331 169.838 1.00 32.80 443 ALA B O 1
ATOM 16842 N N . SER B 2 444 ? 151.757 136.296 168.665 1.00 26.32 444 SER B N 1
ATOM 16843 C CA . SER B 2 444 ? 151.257 135.013 168.185 1.00 23.49 444 SER B CA 1
ATOM 16844 C C . SER B 2 444 ? 152.244 134.331 167.245 1.00 23.98 444 SER B C 1
ATOM 16845 O O . SER B 2 444 ? 152.161 133.115 167.053 1.00 25.66 444 SER B O 1
ATOM 16853 N N . THR B 2 445 ? 153.172 135.083 166.659 1.00 26.44 445 THR B N 1
ATOM 16854 C CA . THR B 2 445 ? 154.259 134.514 165.876 1.00 26.07 445 THR B CA 1
ATOM 16855 C C . THR B 2 445 ? 155.498 135.373 166.080 1.00 24.73 445 THR B C 1
ATOM 16856 O O . THR B 2 445 ? 155.405 136.551 166.428 1.00 30.75 445 THR B O 1
ATOM 16867 N N . THR B 2 446 ? 156.667 134.777 165.865 1.00 26.81 446 THR B N 1
ATOM 16868 C CA . THR B 2 446 ? 157.910 135.530 165.975 1.00 28.53 446 THR B CA 1
ATOM 16869 C C . THR B 2 446 ? 158.008 136.541 164.838 1.00 26.44 446 THR B C 1
ATOM 16870 O O . THR B 2 446 ? 157.887 136.184 163.664 1.00 22.47 446 THR B O 1
ATOM 16881 N N . GLN B 2 447 ? 158.236 137.808 165.190 1.00 26.30 447 GLN B N 1
ATOM 16882 C CA . GLN B 2 447 ? 158.152 138.884 164.208 1.00 28.64 447 GLN B CA 1
ATOM 16883 C C . GLN B 2 447 ? 159.356 138.915 163.275 1.00 29.78 447 GLN B C 1
ATOM 16884 O O . GLN B 2 447 ? 159.246 139.405 162.147 1.00 26.06 447 GLN B O 1
ATOM 16898 N N . ASP B 2 448 ? 160.50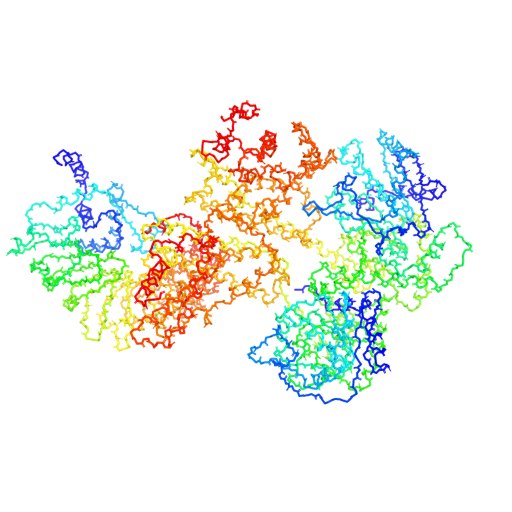1 138.409 163.721 1.00 29.21 448 ASP B N 1
ATOM 16899 C CA . ASP B 2 448 ? 161.641 138.196 162.843 1.00 21.92 448 ASP B CA 1
ATOM 16900 C C . ASP B 2 448 ? 161.533 136.802 162.236 1.00 23.52 448 ASP B C 1
ATOM 16901 O O . ASP B 2 448 ? 161.638 135.802 162.951 1.00 21.54 448 ASP B O 1
ATOM 16910 N N . THR B 2 449 ? 161.316 136.735 160.925 1.00 20.46 449 THR B N 1
ATOM 16911 C CA . THR B 2 449 ? 161.046 135.472 160.252 1.00 22.89 449 THR B CA 1
ATOM 16912 C C . THR B 2 449 ? 162.303 134.666 159.949 1.00 24.54 449 THR B C 1
ATOM 16913 O O . THR B 2 449 ? 162.187 133.504 159.545 1.00 20.42 449 THR B O 1
ATOM 16924 N N . CYS B 2 450 ? 163.492 135.242 160.139 1.00 20.55 450 CYS B N 1
ATOM 16925 C CA . CYS B 2 450 ? 164.752 134.537 159.946 1.00 17.80 450 CYS B CA 1
ATOM 16926 C C . CYS B 2 450 ? 165.449 134.243 161.269 1.00 18.83 450 CYS B C 1
ATOM 16927 O O . CYS B 2 450 ? 166.663 134.037 161.296 1.00 24.01 450 CYS B O 1
ATOM 16935 N N . PHE B 2 451 ? 164.694 134.203 162.365 1.00 16.83 451 PHE B N 1
ATOM 16936 C CA . PHE B 2 451 ? 165.270 133.947 163.680 1.00 18.86 451 PHE B CA 1
ATOM 16937 C C . PHE B 2 451 ? 165.914 132.560 163.762 1.00 19.93 451 PHE B C 1
ATOM 16938 O O . PHE B 2 451 ? 167.011 132.401 164.315 1.00 22.63 451 PHE B O 1
ATOM 16955 N N . TRP B 2 452 ? 165.248 131.539 163.209 1.00 20.12 452 TRP B N 1
ATOM 16956 C CA . TRP B 2 452 ? 165.718 130.165 163.389 1.00 16.87 452 TRP B CA 1
ATOM 16957 C C . TRP B 2 452 ? 166.985 129.889 162.583 1.00 18.76 452 TRP B C 1
ATOM 16958 O O . TRP B 2 452 ? 167.862 129.144 163.035 1.00 23.18 452 TRP B O 1
ATOM 16979 N N . ALA B 2 453 ? 167.113 130.491 161.400 1.00 19.66 453 ALA B N 1
ATOM 16980 C CA . ALA B 2 453 ? 168.351 130.359 160.637 1.00 19.78 453 ALA B CA 1
ATOM 16981 C C . ALA B 2 453 ? 169.532 130.975 161.386 1.00 21.21 453 ALA B C 1
ATOM 16982 O O . ALA B 2 453 ? 170.634 130.402 161.424 1.00 26.96 453 ALA B O 1
ATOM 16989 N N . LYS B 2 454 ? 169.319 132.143 161.991 1.00 19.53 454 LYS B N 1
ATOM 16990 C CA . LYS B 2 454 ? 170.367 132.767 162.787 1.00 19.65 454 LYS B CA 1
ATOM 16991 C C . LYS B 2 454 ? 170.729 131.906 163.986 1.00 22.96 454 LYS B C 1
ATOM 16992 O O . LYS B 2 454 ? 171.904 131.812 164.358 1.00 34.33 454 LYS B O 1
ATOM 17011 N N . LEU B 2 455 ? 169.735 131.278 164.615 1.00 22.74 455 LEU B N 1
ATOM 17012 C CA . LEU B 2 455 ? 170.041 130.376 165.719 1.00 23.35 455 LEU B CA 1
ATOM 17013 C C . LEU B 2 455 ? 170.868 129.190 165.241 1.00 27.35 455 LEU B C 1
ATOM 17014 O O . LEU B 2 455 ? 171.755 128.718 165.957 1.00 33.08 455 LEU B O 1
ATOM 17030 N N . GLU B 2 456 ? 170.589 128.688 164.037 1.00 27.34 456 GLU B N 1
ATOM 17031 C CA . GLU B 2 456 ? 171.395 127.597 163.494 1.00 24.87 456 GLU B CA 1
ATOM 17032 C C . GLU B 2 456 ? 172.851 128.017 163.322 1.00 32.42 456 GLU B C 1
ATOM 17033 O O . GLU B 2 456 ? 173.773 127.273 163.686 1.00 35.33 456 GLU B O 1
ATOM 17045 N N . GLN B 2 457 ? 173.076 129.209 162.765 1.00 37.15 457 GLN B N 1
ATOM 17046 C CA . GLN B 2 457 ? 174.448 129.690 162.594 1.00 34.20 457 GLN B CA 1
ATOM 17047 C C . GLN B 2 457 ? 175.146 129.893 163.938 1.00 31.16 457 GLN B C 1
ATOM 17048 O O . GLN B 2 457 ? 176.319 129.532 164.097 1.00 36.11 457 GLN B O 1
ATOM 17062 N N . ALA B 2 458 ? 174.446 130.465 164.917 1.00 31.99 458 ALA B N 1
ATOM 17063 C CA . ALA B 2 458 ? 175.045 130.647 166.236 1.00 35.12 458 ALA B CA 1
ATOM 17064 C C . ALA B 2 458 ? 175.341 129.308 166.900 1.00 35.92 458 ALA B C 1
ATOM 17065 O O . ALA B 2 458 ? 176.319 129.177 167.643 1.00 40.99 458 ALA B O 1
ATOM 17072 N N . LYS B 2 459 ? 174.501 128.303 166.651 1.00 36.99 459 LYS B N 1
ATOM 17073 C CA . LYS B 2 459 ? 174.735 126.973 167.203 1.00 37.81 459 LYS B CA 1
ATOM 17074 C C . LYS B 2 459 ? 175.995 126.357 166.617 1.00 38.42 459 LYS B C 1
ATOM 17075 O O . LYS B 2 459 ? 176.808 125.761 167.339 1.00 38.91 459 LYS B O 1
ATOM 17094 N N . GLU B 2 460 ? 176.175 126.501 165.303 1.00 41.78 460 GLU B N 1
ATOM 17095 C CA . GLU B 2 460 ? 177.403 126.029 164.674 1.00 39.37 460 GLU B CA 1
ATOM 17096 C C . GLU B 2 460 ? 178.620 126.744 165.246 1.00 47.97 460 GLU B C 1
ATOM 17097 O O . GLU B 2 460 ? 179.648 126.114 165.521 1.00 48.63 460 GLU B O 1
ATOM 17109 N N . TRP B 2 461 ? 178.521 128.064 165.437 1.00 48.08 461 TRP B N 1
ATOM 17110 C CA . TRP B 2 461 ? 179.647 128.813 165.991 1.00 42.80 461 TRP B CA 1
ATOM 17111 C C . TRP B 2 461 ? 179.980 128.353 167.403 1.00 45.22 461 TRP B C 1
ATOM 17112 O O . TRP B 2 461 ? 181.156 128.197 167.750 1.00 56.00 461 TRP B O 1
ATOM 17133 N N . LEU B 2 462 ? 178.964 128.149 168.240 1.00 42.14 462 LEU B N 1
ATOM 17134 C CA . LEU B 2 462 ? 179.226 127.721 169.610 1.00 45.16 462 LEU B CA 1
ATOM 17135 C C . LEU B 2 462 ? 179.866 126.342 169.638 1.00 53.01 462 LEU B C 1
ATOM 17136 O O . LEU B 2 462 ? 180.779 126.096 170.432 1.00 58.44 462 LEU B O 1
ATOM 17152 N N . ASP B 2 463 ? 179.401 125.424 168.788 1.00 61.98 463 ASP B N 1
ATOM 17153 C CA . ASP B 2 463 ? 180.015 124.100 168.745 1.00 59.69 463 ASP B CA 1
ATOM 17154 C C . ASP B 2 463 ? 181.462 124.177 168.274 1.00 67.86 463 ASP B C 1
ATOM 17155 O O . ASP B 2 463 ? 182.342 123.514 168.834 1.00 71.36 463 ASP B O 1
ATOM 17164 N N . GLU B 2 464 ? 181.728 124.977 167.240 1.00 69.16 464 GLU B N 1
ATOM 17165 C CA . GLU B 2 464 ? 183.090 125.097 166.730 1.00 69.90 464 GLU B CA 1
ATOM 17166 C C . GLU B 2 464 ? 184.024 125.700 167.773 1.00 70.63 464 GLU B C 1
ATOM 17167 O O . GLU B 2 464 ? 185.168 125.258 167.920 1.00 75.29 464 GLU B O 1
ATOM 17179 N N . ALA B 2 465 ? 183.562 126.717 168.502 1.00 69.48 465 ALA B N 1
ATOM 17180 C CA . ALA B 2 465 ? 184.375 127.266 169.583 1.00 70.51 465 ALA B CA 1
ATOM 17181 C C . ALA B 2 465 ? 184.567 126.245 170.695 1.00 72.92 465 ALA B C 1
ATOM 17182 O O . ALA B 2 465 ? 185.635 126.183 171.313 1.00 82.21 465 ALA B O 1
ATOM 17189 N N . ARG B 2 466 ? 183.539 125.443 170.972 1.00 74.81 466 ARG B N 1
ATOM 17190 C CA . ARG B 2 466 ? 183.622 124.461 172.045 1.00 76.34 466 ARG B CA 1
ATOM 17191 C C . ARG B 2 466 ? 184.599 123.343 171.712 1.00 82.75 466 ARG B C 1
ATOM 17192 O O . ARG B 2 466 ? 185.211 122.769 172.619 1.00 81.86 466 ARG B O 1
ATOM 17213 N N . LYS B 2 467 ? 184.762 123.027 170.428 1.00 88.20 467 LYS B N 1
ATOM 17214 C CA . LYS B 2 467 ? 185.554 121.871 170.032 1.00 89.80 467 LYS B CA 1
ATOM 17215 C C . LYS B 2 467 ? 186.956 121.953 170.615 1.00 94.36 467 LYS B C 1
ATOM 17216 O O . LYS B 2 467 ? 187.584 123.014 170.628 1.00 95.03 467 LYS B O 1
ATOM 17235 N N . GLU B 2 468 ? 187.446 120.808 171.094 1.00 104.01 468 GLU B N 1
ATOM 17236 C CA . GLU B 2 468 ? 188.728 120.775 171.789 1.00 107.88 468 GLU B CA 1
ATOM 17237 C C . GLU B 2 468 ? 189.852 121.318 170.917 1.00 107.96 468 GLU B C 1
ATOM 17238 O O . GLU B 2 468 ? 190.856 121.815 171.440 1.00 104.50 468 GLU B O 1
ATOM 17250 N N . SER B 2 469 ? 189.704 121.237 169.596 1.00 108.16 469 SER B N 1
ATOM 17251 C CA . SER B 2 469 ? 190.695 121.773 168.673 1.00 109.34 469 SER B CA 1
ATOM 17252 C C . SER B 2 469 ? 190.496 123.256 168.383 1.00 107.96 469 SER B C 1
ATOM 17253 O O . SER B 2 469 ? 191.261 123.823 167.595 1.00 102.19 469 SER B O 1
ATOM 17261 N N . SER B 2 470 ? 189.496 123.893 168.992 1.00 103.87 470 SER B N 1
ATOM 17262 C CA . SER B 2 470 ? 189.251 125.311 168.760 1.00 104.24 470 SER B CA 1
ATOM 17263 C C . SER B 2 470 ? 190.488 126.135 169.093 1.00 107.30 470 SER B C 1
ATOM 17264 O O . SER B 2 470 ? 191.077 125.988 170.168 1.00 106.22 470 SER B O 1
ATOM 17272 N N . ASP B 2 471 ? 190.874 127.008 168.167 1.00 108.29 471 ASP B N 1
ATOM 17273 C CA . ASP B 2 471 ? 192.059 127.831 168.362 1.00 110.71 471 ASP B CA 1
ATOM 17274 C C . ASP B 2 471 ? 191.703 129.075 169.178 1.00 108.13 471 ASP B C 1
ATOM 17275 O O . ASP B 2 471 ? 190.694 129.730 168.901 1.00 102.56 471 ASP B O 1
ATOM 17284 N N . PRO B 2 472 ? 192.506 129.428 170.189 1.00 110.74 472 PRO B N 1
ATOM 17285 C CA . PRO B 2 472 ? 192.138 130.579 171.036 1.00 106.72 472 PRO B CA 1
ATOM 17286 C C . PRO B 2 472 ? 191.894 131.864 170.259 1.00 101.07 472 PRO B C 1
ATOM 17287 O O . PRO B 2 472 ? 191.035 132.660 170.657 1.00 93.40 472 PRO B O 1
ATOM 17298 N N . GLN B 2 473 ? 192.624 132.103 169.169 1.00 103.21 473 GLN B N 1
ATOM 17299 C CA . GLN B 2 473 ? 192.278 133.220 168.296 1.00 103.17 473 GLN B CA 1
ATOM 17300 C C . GLN B 2 473 ? 190.938 132.975 167.616 1.00 99.85 473 GLN B C 1
ATOM 17301 O O . GLN B 2 473 ? 190.073 133.866 167.577 1.00 95.23 473 GLN B O 1
ATOM 17315 N N . ARG B 2 474 ? 190.755 131.771 167.068 1.00 98.98 474 ARG B N 1
ATOM 17316 C CA . ARG B 2 474 ? 189.436 131.367 166.605 1.00 97.41 474 ARG B CA 1
ATOM 17317 C C . ARG B 2 474 ? 188.404 131.555 167.705 1.00 93.54 474 ARG B C 1
ATOM 17318 O O . ARG B 2 474 ? 187.283 131.992 167.439 1.00 87.83 474 ARG B O 1
ATOM 17339 N N . ARG B 2 475 ? 188.769 131.243 168.952 1.00 94.01 475 ARG B N 1
ATOM 17340 C CA . ARG B 2 475 ? 187.808 131.347 170.046 1.00 91.81 475 ARG B CA 1
ATOM 17341 C C . ARG B 2 475 ? 187.403 132.792 170.303 1.00 89.61 475 ARG B C 1
ATOM 17342 O O . ARG B 2 475 ? 186.220 133.079 170.512 1.00 84.29 475 ARG B O 1
ATOM 17363 N N . SER B 2 476 ? 188.365 133.716 170.303 1.00 90.47 476 SER B N 1
ATOM 17364 C CA . SER B 2 476 ? 188.031 135.121 170.512 1.00 81.17 476 SER B CA 1
ATOM 17365 C C . SER B 2 476 ? 187.164 135.653 169.379 1.00 80.01 476 SER B C 1
ATOM 17366 O O . SER B 2 476 ? 186.160 136.339 169.622 1.00 79.13 476 SER B O 1
ATOM 17374 N N . LEU B 2 477 ? 187.526 135.341 168.132 1.00 82.61 477 LEU B N 1
ATOM 17375 C CA . LEU B 2 477 ? 186.692 135.761 167.010 1.00 83.61 477 LEU B CA 1
ATOM 17376 C C . LEU B 2 477 ? 185.288 135.178 167.132 1.00 79.16 477 LEU B C 1
ATOM 17377 O O . LEU B 2 477 ? 184.286 135.870 166.905 1.00 75.27 477 LEU B O 1
ATOM 17393 N N . LEU B 2 478 ? 185.194 133.906 167.513 1.00 76.41 478 LEU B N 1
ATOM 17394 C CA . LEU B 2 478 ? 183.895 133.260 167.596 1.00 72.13 478 LEU B CA 1
ATOM 17395 C C . LEU B 2 478 ? 183.062 133.855 168.719 1.00 67.29 478 LEU B C 1
ATOM 17396 O O . LEU B 2 478 ? 181.841 133.955 168.600 1.00 68.85 478 LEU B O 1
ATOM 17412 N N . ARG B 2 479 ? 183.695 134.252 169.820 1.00 63.37 479 ARG B N 1
ATOM 17413 C CA . ARG B 2 479 ? 182.941 134.908 170.881 1.00 61.73 479 ARG B CA 1
ATOM 17414 C C . ARG B 2 479 ? 182.446 136.277 170.433 1.00 62.00 479 ARG B C 1
ATOM 17415 O O . ARG B 2 479 ? 181.333 136.690 170.790 1.00 63.14 479 ARG B O 1
ATOM 17436 N N . GLU B 2 480 ? 183.260 136.999 169.656 1.00 67.81 480 GLU B N 1
ATOM 17437 C CA . GLU B 2 480 ? 182.795 138.262 169.088 1.00 64.82 480 GLU B CA 1
ATOM 17438 C C . GLU B 2 480 ? 181.689 138.042 168.060 1.00 66.24 480 GLU B C 1
ATOM 17439 O O . GLU B 2 480 ? 180.979 138.988 167.703 1.00 64.38 480 GLU B O 1
ATOM 17451 N N . LYS B 2 481 ? 181.546 136.814 167.550 1.00 63.93 481 LYS B N 1
ATOM 17452 C CA . LYS B 2 481 ? 180.372 136.486 166.737 1.00 56.91 481 LYS B CA 1
ATOM 17453 C C . LYS B 2 481 ? 179.189 136.007 167.578 1.00 52.43 481 LYS B C 1
ATOM 17454 O O . LYS B 2 481 ? 178.037 136.167 167.164 1.00 45.69 481 LYS B O 1
ATOM 17473 N N . ILE B 2 482 ? 179.451 135.429 168.745 1.00 50.89 482 ILE B N 1
ATOM 17474 C CA . ILE B 2 482 ? 178.425 134.739 169.521 1.00 45.60 482 ILE B CA 1
ATOM 17475 C C . ILE B 2 482 ? 177.687 135.684 170.458 1.00 48.39 482 ILE B C 1
ATOM 17476 O O . ILE B 2 482 ? 176.477 135.547 170.652 1.00 48.72 482 ILE B O 1
ATOM 17492 N N . VAL B 2 483 ? 178.389 136.636 171.080 1.00 49.37 483 VAL B N 1
ATOM 17493 C CA . VAL B 2 483 ? 177.728 137.534 172.035 1.00 46.69 483 VAL B CA 1
ATOM 17494 C C . VAL B 2 483 ? 176.758 138.479 171.339 1.00 44.86 483 VAL B C 1
ATOM 17495 O O . VAL B 2 483 ? 175.701 138.784 171.916 1.00 43.41 483 VAL B O 1
ATOM 17508 N N . PRO B 2 484 ? 177.042 139.004 170.142 1.00 43.29 484 PRO B N 1
ATOM 17509 C CA . PRO B 2 484 ? 176.031 139.831 169.460 1.00 44.08 484 PRO B CA 1
ATOM 17510 C C . PRO B 2 484 ? 174.684 139.144 169.280 1.00 44.12 484 PRO B C 1
ATOM 17511 O O . PRO B 2 484 ? 173.634 139.767 169.508 1.00 43.15 484 PRO B O 1
ATOM 17522 N N . PHE B 2 485 ? 174.680 137.868 168.880 1.00 40.21 485 PHE B N 1
ATOM 17523 C CA . PHE B 2 485 ? 173.415 137.162 168.710 1.00 35.49 485 PHE B CA 1
ATOM 17524 C C . PHE B 2 485 ? 172.705 136.994 170.041 1.00 34.48 485 PHE B C 1
ATOM 17525 O O . PHE B 2 485 ? 171.477 137.102 170.114 1.00 36.01 485 PHE B O 1
ATOM 17542 N N . GLU B 2 486 ? 173.457 136.702 171.100 1.00 31.76 486 GLU B N 1
ATOM 17543 C CA . GLU B 2 486 ? 172.850 136.582 172.418 1.00 32.14 486 GLU B CA 1
ATOM 17544 C C . GLU B 2 486 ? 172.160 137.878 172.815 1.00 40.21 486 GLU B C 1
ATOM 17545 O O . GLU B 2 486 ? 171.033 137.865 173.321 1.00 44.05 486 GLU B O 1
ATOM 17557 N N . SER B 2 487 ? 172.823 139.014 172.590 1.00 44.05 487 SER B N 1
ATOM 17558 C CA . SER B 2 487 ? 172.212 140.295 172.931 1.00 39.44 487 SER B CA 1
ATOM 17559 C C . SER B 2 487 ? 170.948 140.542 172.116 1.00 35.17 487 SER B C 1
ATOM 17560 O O . SER B 2 487 ? 169.928 140.997 172.653 1.00 36.46 487 SER B O 1
ATOM 17568 N N . TYR B 2 488 ? 170.996 140.249 170.815 1.00 34.31 488 TYR B N 1
ATOM 17569 C CA . TYR B 2 488 ? 169.826 140.473 169.971 1.00 38.47 488 TYR B CA 1
ATOM 17570 C C . TYR B 2 488 ? 168.651 139.596 170.400 1.00 39.18 488 TYR B C 1
ATOM 17571 O O . TYR B 2 488 ? 167.510 140.070 170.493 1.00 37.38 488 TYR B O 1
ATOM 17589 N N . ALA B 2 489 ? 168.914 138.323 170.694 1.00 37.43 489 ALA B N 1
ATOM 17590 C CA . ALA B 2 489 ? 167.848 137.431 171.135 1.00 35.41 489 ALA B CA 1
ATOM 17591 C C . ALA B 2 489 ? 167.282 137.865 172.482 1.00 35.15 489 ALA B C 1
ATOM 17592 O O . ALA B 2 489 ? 166.068 137.790 172.704 1.00 37.10 489 ALA B O 1
ATOM 17599 N N . ASN B 2 490 ? 168.142 138.315 173.398 1.00 32.98 490 ASN B N 1
ATOM 17600 C CA . ASN B 2 490 ? 167.654 138.787 174.689 1.00 36.29 490 ASN B CA 1
ATOM 17601 C C . ASN B 2 490 ? 166.752 140.003 174.525 1.00 35.61 490 ASN B C 1
ATOM 17602 O O . ASN B 2 490 ? 165.713 140.115 175.188 1.00 33.45 490 ASN B O 1
ATOM 17613 N N . THR B 2 491 ? 167.133 140.931 173.647 1.00 36.90 491 THR B N 1
ATOM 17614 C CA . THR B 2 491 ? 166.282 142.088 173.401 1.00 36.88 491 THR B CA 1
ATOM 17615 C C . THR B 2 491 ? 164.944 141.666 172.805 1.00 36.74 491 THR B C 1
ATOM 17616 O O . THR B 2 491 ? 163.894 142.189 173.192 1.00 34.33 491 THR B O 1
ATOM 17627 N N . LEU B 2 492 ? 164.958 140.716 171.867 1.00 36.23 492 LEU B N 1
ATOM 17628 C CA . LEU B 2 492 ? 163.698 140.241 171.299 1.00 32.03 492 LEU B CA 1
ATOM 17629 C C . LEU B 2 492 ? 162.806 139.622 172.368 1.00 28.94 492 LEU B C 1
ATOM 17630 O O . LEU B 2 492 ? 161.588 139.821 172.359 1.00 27.61 492 LEU B O 1
ATOM 17646 N N . VAL B 2 493 ? 163.392 138.859 173.291 1.00 31.91 493 VAL B N 1
ATOM 17647 C CA . VAL B 2 493 ? 162.588 138.202 174.319 1.00 28.55 493 VAL B CA 1
ATOM 17648 C C . VAL B 2 493 ? 162.011 139.221 175.294 1.00 31.84 493 VAL B C 1
ATOM 17649 O O . VAL B 2 493 ? 160.859 139.098 175.725 1.00 33.42 493 VAL B O 1
ATOM 17662 N N . THR B 2 494 ? 162.793 140.236 175.670 1.00 38.04 494 THR B N 1
ATOM 17663 C CA . THR B 2 494 ? 162.300 141.199 176.653 1.00 36.36 494 THR B CA 1
ATOM 17664 C C . THR B 2 494 ? 161.232 142.111 176.054 1.00 35.35 494 THR B C 1
ATOM 17665 O O . THR B 2 494 ? 160.385 142.645 176.779 1.00 31.14 494 THR B O 1
ATOM 17676 N N . LYS B 2 495 ? 161.249 142.301 174.733 1.00 35.88 495 LYS B N 1
ATOM 17677 C CA . LYS B 2 495 ? 160.224 143.105 174.078 1.00 31.41 495 LYS B CA 1
ATOM 17678 C C . LYS B 2 495 ? 158.958 142.317 173.764 1.00 36.73 495 LYS B C 1
ATOM 17679 O O . LYS B 2 495 ? 157.994 142.910 173.271 1.00 37.61 495 LYS B O 1
ATOM 17698 N N . LYS B 2 496 ? 158.935 141.011 174.035 1.00 35.72 496 LYS B N 1
ATOM 17699 C CA . LYS B 2 496 ? 157.794 140.152 173.712 1.00 30.50 496 LYS B CA 1
ATOM 17700 C C . LYS B 2 496 ? 157.548 140.101 172.207 1.00 32.20 496 LYS B C 1
ATOM 17701 O O . LYS B 2 496 ? 156.407 140.127 171.751 1.00 34.28 496 LYS B O 1
ATOM 17720 N N . GLU B 2 497 ? 158.624 140.026 171.434 1.00 30.76 497 GLU B N 1
ATOM 17721 C CA . GLU B 2 497 ? 158.548 139.927 169.985 1.00 30.52 497 GLU B CA 1
ATOM 17722 C C . GLU B 2 497 ? 158.599 138.488 169.485 1.00 35.40 497 GLU B C 1
ATOM 17723 O O . GLU B 2 497 ? 158.518 138.266 168.273 1.00 34.36 497 GLU B O 1
ATOM 17735 N N . VAL B 2 498 ? 158.742 137.513 170.378 1.00 32.70 498 VAL B N 1
ATOM 17736 C CA . VAL B 2 498 ? 158.785 136.106 170.012 1.00 31.57 498 VAL B CA 1
ATOM 17737 C C . VAL B 2 498 ? 157.512 135.435 170.516 1.00 34.08 498 VAL B C 1
ATOM 17738 O O . VAL B 2 498 ? 156.828 135.935 171.409 1.00 28.39 498 VAL B O 1
ATOM 17751 N N . SER B 2 499 ? 157.200 134.289 169.920 1.00 33.96 499 SER B N 1
ATOM 17752 C CA . SER B 2 499 ? 156.029 133.506 170.280 1.00 28.75 499 SER B CA 1
ATOM 17753 C C . SER B 2 499 ? 156.370 132.523 171.395 1.00 29.68 499 SER B C 1
ATOM 17754 O O . SER B 2 499 ? 157.506 132.434 171.858 1.00 31.90 499 SER B O 1
ATOM 17762 N N . LEU B 2 500 ? 155.348 131.788 171.834 1.00 32.61 500 LEU B N 1
ATOM 17763 C CA . LEU B 2 500 ? 155.508 130.893 172.974 1.00 35.27 500 LEU B CA 1
ATOM 17764 C C . LEU B 2 500 ? 156.397 129.702 172.649 1.00 34.46 500 LEU B C 1
ATOM 17765 O O . LEU B 2 500 ? 157.004 129.120 173.554 1.00 33.09 500 LEU B O 1
ATOM 17781 N N . ASP B 2 501 ? 156.477 129.312 171.376 1.00 30.16 501 ASP B N 1
ATOM 17782 C CA . ASP B 2 501 ? 157.253 128.136 171.006 1.00 30.09 501 ASP B CA 1
ATOM 17783 C C . ASP B 2 501 ? 158.749 128.343 171.185 1.00 31.36 501 ASP B C 1
ATOM 17784 O O . ASP B 2 501 ? 159.455 127.385 171.512 1.00 29.69 501 ASP B O 1
ATOM 17793 N N . VAL B 2 502 ? 159.251 129.561 170.965 1.00 30.00 502 VAL B N 1
ATOM 17794 C CA . VAL B 2 502 ? 160.663 129.837 171.192 1.00 27.60 502 VAL B CA 1
ATOM 17795 C C . VAL B 2 502 ? 161.040 129.612 172.648 1.00 29.91 502 VAL B C 1
ATOM 17796 O O . VAL B 2 502 ? 162.203 129.334 172.949 1.00 32.06 502 VAL B O 1
ATOM 17809 N N . LYS B 2 503 ? 160.082 129.723 173.560 1.00 30.70 503 LYS B N 1
ATOM 17810 C CA . LYS B 2 503 ? 160.320 129.601 174.988 1.00 30.88 503 LYS B CA 1
ATOM 17811 C C . LYS B 2 503 ? 159.935 128.235 175.540 1.00 33.81 503 LYS B C 1
ATOM 17812 O O . LYS B 2 503 ? 159.896 128.066 176.761 1.00 35.03 503 LYS B O 1
ATOM 17831 N N . ALA B 2 504 ? 159.648 127.264 174.677 1.00 34.93 504 ALA B N 1
ATOM 17832 C CA . ALA B 2 504 ? 159.262 125.938 175.138 1.00 29.85 504 ALA B CA 1
ATOM 17833 C C . ALA B 2 504 ? 160.416 125.271 175.877 1.00 35.28 504 ALA B C 1
ATOM 17834 O O . ALA B 2 504 ? 161.587 125.571 175.640 1.00 38.23 504 ALA B O 1
ATOM 17841 N N . LYS B 2 505 ? 160.073 124.348 176.775 1.00 37.90 505 LYS B N 1
ATOM 17842 C CA . LYS B 2 505 ? 161.068 123.780 177.679 1.00 38.96 505 LYS B CA 1
ATOM 17843 C C . LYS B 2 505 ? 162.149 123.013 176.927 1.00 34.10 505 LYS B C 1
ATOM 17844 O O . LYS B 2 505 ? 163.322 123.047 177.315 1.00 37.59 505 LYS B O 1
ATOM 17863 N N . ASN B 2 506 ? 161.780 122.305 175.860 1.00 34.37 506 ASN B N 1
ATOM 17864 C CA . ASN B 2 506 ? 162.702 121.422 175.156 1.00 35.03 506 ASN B CA 1
ATOM 17865 C C . ASN B 2 506 ? 162.997 121.886 173.733 1.00 32.85 506 ASN B C 1
ATOM 17866 O O . ASN B 2 506 ? 163.459 121.090 172.911 1.00 31.48 506 ASN B O 1
ATOM 17877 N N . SER B 2 507 ? 162.741 123.152 173.419 1.00 28.44 507 SER B N 1
ATOM 17878 C CA . SER B 2 507 ? 163.107 123.674 172.113 1.00 27.90 507 SER B CA 1
ATOM 17879 C C . SER B 2 507 ? 164.624 123.840 172.022 1.00 30.62 507 SER B C 1
ATOM 17880 O O . SER B 2 507 ? 165.340 123.839 173.025 1.00 31.43 507 SER B O 1
ATOM 17888 N N . SER B 2 508 ? 165.119 123.973 170.791 1.00 25.94 508 SER B N 1
ATOM 17889 C CA . SER B 2 508 ? 166.560 124.081 170.600 1.00 28.35 508 SER B CA 1
ATOM 17890 C C . SER B 2 508 ? 167.116 125.363 171.209 1.00 31.85 508 SER B C 1
ATOM 17891 O O . SER B 2 508 ? 168.281 125.394 171.621 1.00 36.86 508 SER B O 1
ATOM 17899 N N . TYR B 2 509 ? 166.308 126.424 171.279 1.00 29.47 509 TYR B N 1
ATOM 17900 C CA . TYR B 2 509 ? 166.789 127.681 171.841 1.00 25.51 509 TYR B CA 1
ATOM 17901 C C . TYR B 2 509 ? 167.119 127.537 173.321 1.00 30.00 509 TYR B C 1
ATOM 17902 O O . TYR B 2 509 ? 168.143 128.044 173.786 1.00 39.34 509 TYR B O 1
ATOM 17920 N N . SER B 2 510 ? 166.269 126.845 174.079 1.00 31.30 510 SER B N 1
ATOM 17921 C CA . SER B 2 510 ? 166.539 126.647 175.500 1.00 32.05 510 SER B CA 1
ATOM 17922 C C . SER B 2 510 ? 167.811 125.834 175.707 1.00 34.60 510 SER B C 1
ATOM 17923 O O . SER B 2 510 ? 168.617 126.124 176.602 1.00 41.99 510 SER B O 1
ATOM 17931 N N . VAL B 2 511 ? 168.001 124.803 174.885 1.00 33.54 511 VAL B N 1
ATOM 17932 C CA . VAL B 2 511 ? 169.191 123.968 174.990 1.00 37.29 511 VAL B CA 1
ATOM 17933 C C . VAL B 2 511 ? 170.439 124.787 174.688 1.00 40.70 511 VAL B C 1
ATOM 17934 O O . VAL B 2 511 ? 171.444 124.704 175.405 1.00 43.34 511 VAL B O 1
ATOM 17947 N N . TRP B 2 512 ? 170.394 125.594 173.627 1.00 39.45 512 TRP B N 1
ATOM 17948 C CA . TRP B 2 512 ? 171.542 126.425 173.280 1.00 40.18 512 TRP B CA 1
ATOM 17949 C C . TRP B 2 512 ? 171.842 127.428 174.385 1.00 41.26 512 TRP B C 1
ATOM 17950 O O . TRP B 2 512 ? 173.007 127.690 174.700 1.00 47.93 512 TRP B O 1
ATOM 17971 N N . GLU B 2 513 ? 170.799 128.003 174.980 1.00 41.24 513 GLU B N 1
ATOM 17972 C CA . GLU B 2 513 ? 170.990 128.965 176.056 1.00 41.77 513 GLU B CA 1
ATOM 17973 C C . GLU B 2 513 ? 171.675 128.320 177.256 1.00 45.37 513 GLU B C 1
ATOM 17974 O O . GLU B 2 513 ? 172.627 128.880 177.819 1.00 54.51 513 GLU B O 1
ATOM 17986 N N . ALA B 2 514 ? 171.213 127.132 177.652 1.00 45.52 514 ALA B N 1
ATOM 17987 C CA . ALA B 2 514 ? 171.850 126.433 178.764 1.00 49.15 514 ALA B CA 1
ATOM 17988 C C . ALA B 2 514 ? 173.296 126.081 178.436 1.00 51.01 514 ALA B C 1
ATOM 17989 O O . ALA B 2 514 ? 174.185 126.195 179.291 1.00 53.87 514 ALA B O 1
ATOM 17996 N N . ASN B 2 515 ? 173.554 125.654 177.200 1.00 51.94 515 ASN B N 1
ATOM 17997 C CA . ASN B 2 515 ? 174.914 125.298 176.815 1.00 53.34 515 ASN B CA 1
ATOM 17998 C C . ASN B 2 515 ? 175.837 126.506 176.862 1.00 57.24 515 ASN B C 1
ATOM 17999 O O . ASN B 2 515 ? 176.985 126.398 177.304 1.00 59.92 515 ASN B O 1
ATOM 18010 N N . LEU B 2 516 ? 175.362 127.663 176.401 1.00 59.13 516 LEU B N 1
ATOM 18011 C CA . LEU B 2 516 ? 176.196 128.861 176.436 1.00 54.58 516 LEU B CA 1
ATOM 18012 C C . LEU B 2 516 ? 176.461 129.305 177.869 1.00 55.03 516 LEU B C 1
ATOM 18013 O O . LEU B 2 516 ? 177.569 129.748 178.190 1.00 58.11 516 LEU B O 1
ATOM 18029 N N . LYS B 2 517 ? 175.460 129.206 178.744 1.00 55.10 517 LYS B N 1
ATOM 18030 C CA . LYS B 2 517 ? 175.697 129.535 180.146 1.00 55.47 517 LYS B CA 1
ATOM 18031 C C . LYS B 2 517 ? 176.760 128.620 180.743 1.00 61.22 517 LYS B C 1
ATOM 18032 O O . LYS B 2 517 ? 177.667 129.075 181.453 1.00 66.09 517 LYS B O 1
ATOM 18051 N N . GLU B 2 518 ? 176.679 127.321 180.440 1.00 62.27 518 GLU B N 1
ATOM 18052 C CA . GLU B 2 518 ? 177.703 126.388 180.903 1.00 66.75 518 GLU B CA 1
ATOM 18053 C C . GLU B 2 518 ? 179.078 126.742 180.348 1.00 69.58 518 GLU B C 1
ATOM 18054 O O . GLU B 2 518 ? 180.084 126.667 181.062 1.00 71.68 518 GLU B O 1
ATOM 18066 N N . PHE B 2 519 ? 179.145 127.098 179.065 1.00 66.45 519 PHE B N 1
ATOM 18067 C CA . PHE B 2 519 ? 180.427 127.409 178.443 1.00 65.89 519 PHE B CA 1
ATOM 18068 C C . PHE B 2 519 ? 181.057 128.643 179.076 1.00 70.30 519 PHE B C 1
ATOM 18069 O O . PHE B 2 519 ? 182.263 128.663 179.351 1.00 73.88 519 PHE B O 1
ATOM 18086 N N . LYS B 2 520 ? 180.256 129.683 179.321 1.00 69.52 520 LYS B N 1
ATOM 18087 C CA . LYS B 2 520 ? 180.780 130.867 179.992 1.00 67.51 520 LYS B CA 1
ATOM 18088 C C . LYS B 2 520 ? 181.247 130.538 181.403 1.00 70.51 520 LYS B C 1
ATOM 18089 O O . LYS B 2 520 ? 182.291 131.027 181.846 1.00 76.52 520 LYS B O 1
ATOM 18108 N N . CYS B 2 521 ? 180.486 129.719 182.132 1.00 72.17 521 CYS B N 1
ATOM 18109 C CA . CYS B 2 521 ? 180.907 129.364 183.484 1.00 75.92 521 CYS B CA 1
ATOM 18110 C C . CYS B 2 521 ? 182.224 128.596 183.469 1.00 77.52 521 CYS B C 1
ATOM 18111 O O . CYS B 2 521 ? 183.105 128.843 184.299 1.00 78.33 521 CYS B O 1
ATOM 18119 N N . LYS B 2 522 ? 182.373 127.655 182.535 1.00 81.47 522 LYS B N 1
ATOM 18120 C CA . LYS B 2 522 ? 183.599 126.865 182.466 1.00 82.32 522 LYS B CA 1
ATOM 18121 C C . LYS B 2 522 ? 184.791 127.718 182.048 1.00 81.10 522 LYS B C 1
ATOM 18122 O O . LYS B 2 522 ? 185.896 127.549 182.574 1.00 77.88 522 LYS B O 1
ATOM 18141 N N . MET B 2 523 ? 184.591 128.633 181.100 1.00 83.12 523 MET B N 1
ATOM 18142 C CA . MET B 2 523 ? 185.697 129.402 180.542 1.00 83.34 523 MET B CA 1
ATOM 18143 C C . MET B 2 523 ? 186.110 130.578 181.418 1.00 87.74 523 MET B C 1
ATOM 18144 O O . MET B 2 523 ? 187.089 131.256 181.092 1.00 89.99 523 MET B O 1
ATOM 18158 N N . GLY B 2 524 ? 185.393 130.846 182.502 1.00 86.34 524 GLY B N 1
ATOM 18159 C CA . GLY B 2 524 ? 185.761 131.925 183.395 1.00 85.54 524 GLY B CA 1
ATOM 18160 C C . GLY B 2 524 ? 185.355 133.304 182.935 1.00 89.82 524 GLY B C 1
ATOM 18161 O O . GLY B 2 524 ? 185.728 134.288 183.582 1.00 90.25 524 GLY B O 1
ATOM 18165 N N . TYR B 2 525 ? 184.607 133.413 181.843 1.00 93.28 525 TYR B N 1
ATOM 18166 C CA . TYR B 2 525 ? 184.102 134.705 181.398 1.00 93.96 525 TYR B CA 1
ATOM 18167 C C . TYR B 2 525 ? 182.833 135.065 182.164 1.00 90.64 525 TYR B C 1
ATOM 18168 O O . TYR B 2 525 ? 181.979 135.795 181.661 1.00 88.29 525 TYR B O 1
ATOM 18186 N N . ASP C 3 389 ? 138.075 90.406 190.291 1.00 134.32 389 ASP C N 1
ATOM 18187 C CA . ASP C 3 389 ? 137.849 89.230 191.124 1.00 136.96 389 ASP C CA 1
ATOM 18188 C C . ASP C 3 389 ? 136.732 88.369 190.528 1.00 140.19 389 ASP C C 1
ATOM 18189 O O . ASP C 3 389 ? 136.453 88.446 189.331 1.00 138.02 389 ASP C O 1
ATOM 18198 N N . GLU C 3 390 ? 136.093 87.552 191.368 1.00 140.02 390 GLU C N 1
ATOM 18199 C CA . GLU C 3 390 ? 135.076 86.628 190.874 1.00 137.23 390 GLU C CA 1
ATOM 18200 C C . GLU C 3 390 ? 133.887 87.369 190.273 1.00 137.13 390 GLU C C 1
ATOM 18201 O O . GLU C 3 390 ? 133.361 86.964 189.230 1.00 134.62 390 GLU C O 1
ATOM 18213 N N . THR C 3 391 ? 133.435 88.444 190.923 1.00 138.66 391 THR C N 1
ATOM 18214 C CA . THR C 3 391 ? 132.216 89.118 190.483 1.00 139.31 391 THR C CA 1
ATOM 18215 C C . THR C 3 391 ? 132.393 89.742 189.103 1.00 137.02 391 THR C C 1
ATOM 18216 O O . THR C 3 391 ? 131.543 89.576 188.221 1.00 133.44 391 THR C O 1
ATOM 18227 N N . HIS C 3 392 ? 133.487 90.480 188.904 1.00 137.02 392 HIS C N 1
ATOM 18228 C CA . HIS C 3 392 ? 133.743 91.082 187.600 1.00 135.98 392 HIS C CA 1
ATOM 18229 C C . HIS C 3 392 ? 133.765 90.021 186.507 1.00 136.40 392 HIS C C 1
ATOM 18230 O O . HIS C 3 392 ? 133.131 90.181 185.452 1.00 132.91 392 HIS C O 1
ATOM 18244 N N . GLU C 3 393 ? 134.482 88.923 186.752 1.00 135.45 393 GLU C N 1
ATOM 18245 C CA . GLU C 3 393 ? 134.514 87.813 185.810 1.00 131.59 393 GLU C CA 1
ATOM 18246 C C . GLU C 3 393 ? 133.104 87.324 185.502 1.00 131.80 393 GLU C C 1
ATOM 18247 O O . GLU C 3 393 ? 132.630 87.430 184.369 1.00 129.10 393 GLU C O 1
ATOM 18259 N N . SER C 3 394 ? 132.401 86.820 186.516 1.00 133.62 394 SER C N 1
ATOM 18260 C CA . SER C 3 394 ? 131.092 86.221 186.286 1.00 132.81 394 SER C CA 1
ATOM 18261 C C . SER C 3 394 ? 130.108 87.191 185.646 1.00 132.31 394 SER C C 1
ATOM 18262 O O . SER C 3 394 ? 129.178 86.747 184.962 1.00 128.20 394 SER C O 1
ATOM 18270 N N . ARG C 3 395 ? 130.286 88.497 185.839 1.00 132.55 395 ARG C N 1
ATOM 18271 C CA . ARG C 3 395 ? 129.307 89.458 185.353 1.00 130.68 395 ARG C CA 1
ATOM 18272 C C . ARG C 3 395 ? 129.597 89.951 183.944 1.00 129.71 395 ARG C C 1
ATOM 18273 O O . ARG C 3 395 ? 128.657 90.287 183.214 1.00 124.67 395 ARG C O 1
ATOM 18294 N N . VAL C 3 396 ? 130.862 90.000 183.533 1.00 129.53 396 VAL C N 1
ATOM 18295 C CA . VAL C 3 396 ? 131.238 90.506 182.218 1.00 125.81 396 VAL C CA 1
ATOM 18296 C C . VAL C 3 396 ? 131.742 89.386 181.312 1.00 121.10 396 VAL C C 1
ATOM 18297 O O . VAL C 3 396 ? 131.271 89.222 180.183 1.00 117.93 396 VAL C O 1
ATOM 18310 N N . PHE C 3 397 ? 132.720 88.617 181.792 1.00 119.34 397 PHE C N 1
ATOM 18311 C CA . PHE C 3 397 ? 133.350 87.596 180.968 1.00 119.06 397 PHE C CA 1
ATOM 18312 C C . PHE C 3 397 ? 132.349 86.521 180.569 1.00 120.16 397 PHE C C 1
ATOM 18313 O O . PHE C 3 397 ? 132.359 86.048 179.428 1.00 115.65 397 PHE C O 1
ATOM 18330 N N . ALA C 3 398 ? 131.479 86.116 181.499 1.00 123.54 398 ALA C N 1
ATOM 18331 C CA . ALA C 3 398 ? 130.482 85.095 181.187 1.00 120.92 398 ALA C CA 1
ATOM 18332 C C . ALA C 3 398 ? 129.485 85.591 180.146 1.00 119.02 398 ALA C C 1
ATOM 18333 O O . ALA C 3 398 ? 129.119 84.853 179.222 1.00 115.18 398 ALA C O 1
ATOM 18340 N N . GLN C 3 399 ? 129.031 86.839 180.278 1.00 119.43 399 GLN C N 1
ATOM 18341 C CA . GLN C 3 399 ? 128.121 87.402 179.286 1.00 118.43 399 GLN C CA 1
ATOM 18342 C C . GLN C 3 399 ? 128.775 87.431 177.912 1.00 116.61 399 GLN C C 1
ATOM 18343 O O . GLN C 3 399 ? 128.162 87.055 176.902 1.00 112.67 399 GLN C O 1
ATOM 18357 N N . ILE C 3 400 ? 130.032 87.874 177.855 1.00 116.18 400 ILE C N 1
ATOM 18358 C CA . ILE C 3 400 ? 130.709 87.979 176.567 1.00 113.62 400 ILE C CA 1
ATOM 18359 C C . ILE C 3 400 ? 130.953 86.595 175.980 1.00 111.96 400 ILE C C 1
ATOM 18360 O O . ILE C 3 400 ? 130.865 86.400 174.764 1.00 110.19 400 ILE C O 1
ATOM 18376 N N . GLU C 3 401 ? 131.262 85.611 176.828 1.00 114.12 401 GLU C N 1
ATOM 18377 C CA . GLU C 3 401 ? 131.424 84.244 176.342 1.00 114.35 401 GLU C CA 1
ATOM 18378 C C . GLU C 3 401 ? 130.120 83.714 175.765 1.00 113.99 401 GLU C C 1
ATOM 18379 O O . GLU C 3 401 ? 130.114 83.063 174.714 1.00 109.99 401 GLU C O 1
ATOM 18391 N N . ALA C 3 402 ? 129.001 83.983 176.441 1.00 116.16 402 ALA C N 1
ATOM 18392 C CA . ALA C 3 402 ? 127.710 83.573 175.905 1.00 115.41 402 ALA C CA 1
ATOM 18393 C C . ALA C 3 402 ? 127.463 84.213 174.547 1.00 116.26 402 ALA C C 1
ATOM 18394 O O . ALA C 3 402 ? 126.986 83.553 173.616 1.00 112.02 402 ALA C O 1
ATOM 18401 N N . THR C 3 403 ? 127.788 85.500 174.413 1.00 116.76 403 THR C N 1
ATOM 18402 C CA . THR C 3 403 ? 127.642 86.161 173.119 1.00 112.75 403 THR C CA 1
ATOM 18403 C C . THR C 3 403 ? 128.527 85.503 172.065 1.00 110.55 403 THR C C 1
ATOM 18404 O O . THR C 3 403 ? 128.105 85.312 170.918 1.00 104.14 403 THR C O 1
ATOM 18415 N N . LEU C 3 404 ? 129.761 85.154 172.436 1.00 110.78 404 LEU C N 1
ATOM 18416 C CA . LEU C 3 404 ? 130.697 84.549 171.495 1.00 107.46 404 LEU C CA 1
ATOM 18417 C C . LEU C 3 404 ? 130.338 83.110 171.157 1.00 109.08 404 LEU C C 1
ATOM 18418 O O . LEU C 3 404 ? 130.874 82.562 170.189 1.00 106.80 404 LEU C O 1
ATOM 18434 N N . GLU C 3 405 ? 129.456 82.484 171.935 1.00 113.96 405 GLU C N 1
ATOM 18435 C CA . GLU C 3 405 ? 129.094 81.097 171.670 1.00 115.09 405 GLU C CA 1
ATOM 18436 C C . GLU C 3 405 ? 128.416 80.925 170.316 1.00 112.36 405 GLU C C 1
ATOM 18437 O O . GLU C 3 405 ? 128.447 79.824 169.756 1.00 104.99 405 GLU C O 1
ATOM 18449 N N . ASN C 3 406 ? 127.813 81.985 169.773 1.00 112.90 406 ASN C N 1
ATOM 18450 C CA . ASN C 3 406 ? 127.170 81.887 168.467 1.00 113.51 406 ASN C CA 1
ATOM 18451 C C . ASN C 3 406 ? 128.173 81.889 167.321 1.00 108.54 406 ASN C C 1
ATOM 18452 O O . ASN C 3 406 ? 127.827 81.468 166.212 1.00 102.33 406 ASN C O 1
ATOM 18463 N N . LEU C 3 407 ? 129.397 82.351 167.557 1.00 105.02 407 LEU C N 1
ATOM 18464 C CA . LEU C 3 407 ? 130.373 82.462 166.483 1.00 98.85 407 LEU C CA 1
ATOM 18465 C C . LEU C 3 407 ? 130.795 81.084 165.990 1.00 96.92 407 LEU C C 1
ATOM 18466 O O . LEU C 3 407 ? 130.938 80.142 166.774 1.00 94.66 407 LEU C O 1
ATOM 18482 N N . ASP C 3 408 ? 130.988 80.968 164.680 1.00 93.29 408 ASP C N 1
ATOM 18483 C CA . ASP C 3 408 ? 131.574 79.767 164.109 1.00 94.54 408 ASP C CA 1
ATOM 18484 C C . ASP C 3 408 ? 133.087 79.778 164.315 1.00 94.95 408 ASP C C 1
ATOM 18485 O O . ASP C 3 408 ? 133.683 80.830 164.557 1.00 91.94 408 ASP C O 1
ATOM 18494 N N . PRO C 3 409 ? 133.735 78.612 164.219 1.00 96.28 409 PRO C N 1
ATOM 18495 C CA . PRO C 3 409 ? 135.142 78.525 164.655 1.00 94.12 409 PRO C CA 1
ATOM 18496 C C . PRO C 3 409 ? 136.068 79.540 164.008 1.00 90.04 409 PRO C C 1
ATOM 18497 O O . PRO C 3 409 ? 136.942 80.086 164.690 1.00 87.77 409 PRO C O 1
ATOM 18508 N N . LYS C 3 410 ? 135.919 79.809 162.711 1.00 89.82 410 LYS C N 1
ATOM 18509 C CA . LYS C 3 410 ? 136.827 80.750 162.062 1.00 89.20 410 LYS C CA 1
ATOM 18510 C C . LYS C 3 410 ? 136.656 82.155 162.628 1.00 86.80 410 LYS C C 1
ATOM 18511 O O . LYS C 3 410 ? 137.644 82.839 162.928 1.00 84.09 410 LYS C O 1
ATOM 18530 N N . THR C 3 411 ? 135.409 82.593 162.807 1.00 83.78 411 THR C N 1
ATOM 18531 C CA . THR C 3 411 ? 135.167 83.918 163.363 1.00 81.51 411 THR C CA 1
ATOM 18532 C C . THR C 3 411 ? 135.587 83.990 164.827 1.00 81.59 411 THR C C 1
ATOM 18533 O O . THR C 3 411 ? 136.122 85.010 165.276 1.00 81.33 411 THR C O 1
ATOM 18544 N N . ARG C 3 412 ? 135.360 82.918 165.590 1.00 82.86 412 ARG C N 1
ATOM 18545 C CA . ARG C 3 412 ? 135.803 82.913 166.981 1.00 84.12 412 ARG C CA 1
ATOM 18546 C C . ARG C 3 412 ? 137.320 83.020 167.069 1.00 82.21 412 ARG C C 1
ATOM 18547 O O . ARG C 3 412 ? 137.855 83.736 167.925 1.00 79.31 412 ARG C O 1
ATOM 18568 N N . ASP C 3 413 ? 138.031 82.305 166.197 1.00 81.87 413 ASP C N 1
ATOM 18569 C CA . ASP C 3 413 ? 139.486 82.380 166.196 1.00 80.69 413 ASP C CA 1
ATOM 18570 C C . ASP C 3 413 ? 139.961 83.769 165.794 1.00 75.41 413 ASP C C 1
ATOM 18571 O O . ASP C 3 413 ? 140.935 84.286 166.355 1.00 74.37 413 ASP C O 1
ATOM 18580 N N . CYS C 3 414 ? 139.297 84.386 164.814 1.00 71.64 414 CYS C N 1
ATOM 18581 C CA . CYS C 3 414 ? 139.652 85.754 164.456 1.00 68.57 414 CYS C CA 1
ATOM 18582 C C . CYS C 3 414 ? 139.439 86.697 165.632 1.00 68.37 414 CYS C C 1
ATOM 18583 O O . CYS C 3 414 ? 140.229 87.622 165.846 1.00 65.20 414 CYS C O 1
ATOM 18591 N N . PHE C 3 415 ? 138.371 86.483 166.401 1.00 71.75 415 PHE C N 1
ATOM 18592 C CA . PHE C 3 415 ? 138.152 87.290 167.597 1.00 73.23 415 PHE C CA 1
ATOM 18593 C C . PHE C 3 415 ? 139.271 87.092 168.610 1.00 70.86 415 PHE C C 1
ATOM 18594 O O . PHE C 3 415 ? 139.785 88.059 169.182 1.00 66.88 415 PHE C O 1
ATOM 18611 N N . LEU C 3 416 ? 139.655 85.839 168.852 1.00 71.64 416 LEU C N 1
ATOM 18612 C CA . LEU C 3 416 ? 140.661 85.569 169.873 1.00 73.53 416 LEU C CA 1
ATOM 18613 C C . LEU C 3 416 ? 142.028 86.107 169.472 1.00 72.36 416 LEU C C 1
ATOM 18614 O O . LEU C 3 416 ? 142.793 86.557 170.332 1.00 68.68 416 LEU C O 1
ATOM 18630 N N . VAL C 3 417 ? 142.356 86.067 168.179 1.00 69.54 417 VAL C N 1
ATOM 18631 C CA . VAL C 3 417 ? 143.669 86.525 167.734 1.00 65.13 417 VAL C CA 1
ATOM 18632 C C . VAL C 3 417 ? 143.883 87.991 168.083 1.00 65.04 417 VAL C C 1
ATOM 18633 O O . VAL C 3 417 ? 145.024 88.432 168.265 1.00 66.63 417 VAL C O 1
ATOM 18646 N N . LEU C 3 418 ? 142.805 88.766 168.196 1.00 65.59 418 LEU C N 1
ATOM 18647 C CA . LEU C 3 418 ? 142.932 90.196 168.452 1.00 62.95 418 LEU C CA 1
ATOM 18648 C C . LEU C 3 418 ? 143.535 90.505 169.815 1.00 62.70 418 LEU C C 1
ATOM 18649 O O . LEU C 3 418 ? 143.921 91.654 170.052 1.00 57.95 418 LEU C O 1
ATOM 18665 N N . GLY C 3 419 ? 143.624 89.527 170.709 1.00 64.84 419 GLY C N 1
ATOM 18666 C CA . GLY C 3 419 ? 144.221 89.748 172.008 1.00 62.96 419 GLY C CA 1
ATOM 18667 C C . GLY C 3 419 ? 145.729 89.797 172.015 1.00 66.41 419 GLY C C 1
ATOM 18668 O O . GLY C 3 419 ? 146.329 90.037 173.066 1.00 65.21 419 GLY C O 1
ATOM 18672 N N . ALA C 3 420 ? 146.364 89.577 170.866 1.00 68.09 420 ALA C N 1
ATOM 18673 C CA . ALA C 3 420 ? 147.815 89.612 170.745 1.00 63.89 420 ALA C CA 1
ATOM 18674 C C . ALA C 3 420 ? 148.367 91.021 170.589 1.00 58.31 420 ALA C C 1
ATOM 18675 O O . ALA C 3 420 ? 149.589 91.192 170.591 1.00 56.70 420 ALA C O 1
ATOM 18682 N N . PHE C 3 421 ? 147.509 92.026 170.463 1.00 53.98 421 PHE C N 1
ATOM 18683 C CA . PHE C 3 421 ? 147.942 93.376 170.159 1.00 57.01 421 PHE C CA 1
ATOM 18684 C C . PHE C 3 421 ? 147.806 94.283 171.381 1.00 61.14 421 PHE C C 1
ATOM 18685 O O . PHE C 3 421 ? 146.925 94.072 172.219 1.00 61.59 421 PHE C O 1
ATOM 18702 N N . PRO C 3 422 ? 148.663 95.297 171.514 1.00 66.17 422 PRO C N 1
ATOM 18703 C CA . PRO C 3 422 ? 148.625 96.145 172.711 1.00 61.83 422 PRO C CA 1
ATOM 18704 C C . PRO C 3 422 ? 147.279 96.833 172.888 1.00 67.93 422 PRO C C 1
ATOM 18705 O O . PRO C 3 422 ? 146.404 96.791 172.021 1.00 68.32 422 PRO C O 1
ATOM 18716 N N . GLU C 3 423 ? 147.131 97.487 174.037 1.00 69.20 423 GLU C N 1
ATOM 18717 C CA . GLU C 3 423 ? 145.862 98.097 174.404 1.00 72.15 423 GLU C CA 1
ATOM 18718 C C . GLU C 3 423 ? 145.756 99.528 173.887 1.00 72.62 423 GLU C C 1
ATOM 18719 O O . GLU C 3 423 ? 146.739 100.271 173.830 1.00 69.68 423 GLU C O 1
ATOM 18731 N N . ASP C 3 424 ? 144.535 99.908 173.510 1.00 72.82 424 ASP C N 1
ATOM 18732 C CA . ASP C 3 424 ? 144.186 101.272 173.111 1.00 72.85 424 ASP C CA 1
ATOM 18733 C C . ASP C 3 424 ? 144.886 101.712 171.828 1.00 69.53 424 ASP C C 1
ATOM 18734 O O . ASP C 3 424 ? 144.760 102.869 171.419 1.00 65.50 424 ASP C O 1
ATOM 18743 N N . LYS C 3 425 ? 145.617 100.815 171.172 1.00 68.27 425 LYS C N 1
ATOM 18744 C CA . LYS C 3 425 ? 146.322 101.121 169.934 1.00 61.34 425 LYS C CA 1
ATOM 18745 C C . LYS C 3 425 ? 145.477 100.647 168.763 1.00 56.49 425 LYS C C 1
ATOM 18746 O O . LYS C 3 425 ? 144.685 99.711 168.905 1.00 62.48 425 LYS C O 1
ATOM 18765 N N . LYS C 3 426 ? 145.637 101.301 167.617 1.00 46.17 426 LYS C N 1
ATOM 18766 C CA . LYS C 3 426 ? 144.965 100.856 166.406 1.00 42.21 426 LYS C CA 1
ATOM 18767 C C . LYS C 3 426 ? 145.692 99.658 165.806 1.00 41.21 426 LYS C C 1
ATOM 18768 O O . LYS C 3 426 ? 146.903 99.496 165.979 1.00 44.11 426 LYS C O 1
ATOM 18787 N N . ILE C 3 427 ? 144.945 98.811 165.110 1.00 38.21 427 ILE C N 1
ATOM 18788 C CA . ILE C 3 427 ? 145.498 97.662 164.397 1.00 36.37 427 ILE C CA 1
ATOM 18789 C C . ILE C 3 427 ? 145.234 97.858 162.907 1.00 35.25 427 ILE C C 1
ATOM 18790 O O . ILE C 3 427 ? 144.065 97.920 162.507 1.00 36.41 427 ILE C O 1
ATOM 18806 N N . PRO C 3 428 ? 146.262 97.959 162.064 1.00 35.90 428 PRO C N 1
ATOM 18807 C CA . PRO C 3 428 ? 146.007 98.031 160.622 1.00 32.87 428 PRO C CA 1
ATOM 18808 C C . PRO C 3 428 ? 145.419 96.728 160.102 1.00 36.54 428 PRO C C 1
ATOM 18809 O O . PRO C 3 428 ? 145.746 95.639 160.574 1.00 39.53 428 PRO C O 1
ATOM 18820 N N . LEU C 3 429 ? 144.543 96.852 159.105 1.00 35.82 429 LEU C N 1
ATOM 18821 C CA . LEU C 3 429 ? 143.831 95.682 158.604 1.00 35.70 429 LEU C CA 1
ATOM 18822 C C . LEU C 3 429 ? 144.770 94.675 157.956 1.00 37.82 429 LEU C C 1
ATOM 18823 O O . LEU C 3 429 ? 144.487 93.475 157.972 1.00 41.10 429 LEU C O 1
ATOM 18839 N N . ASP C 3 430 ? 145.878 95.136 157.375 1.00 39.61 430 ASP C N 1
ATOM 18840 C CA . ASP C 3 430 ? 146.747 94.235 156.626 1.00 34.90 430 ASP C CA 1
ATOM 18841 C C . ASP C 3 430 ? 147.394 93.198 157.535 1.00 36.24 430 ASP C C 1
ATOM 18842 O O . ASP C 3 430 ? 147.493 92.020 157.175 1.00 38.65 430 ASP C O 1
ATOM 18851 N N . VAL C 3 431 ? 147.837 93.613 158.721 1.00 39.08 431 VAL C N 1
ATOM 18852 C CA . VAL C 3 431 ? 148.458 92.676 159.654 1.00 42.81 431 VAL C CA 1
ATOM 18853 C C . VAL C 3 431 ? 147.475 91.574 160.030 1.00 43.14 431 VAL C C 1
ATOM 18854 O O . VAL C 3 431 ? 147.781 90.377 159.944 1.00 47.49 431 VAL C O 1
ATOM 18867 N N . LEU C 3 432 ? 146.271 91.967 160.444 1.00 41.60 432 LEU C N 1
ATOM 18868 C CA . LEU C 3 432 ? 145.269 90.993 160.861 1.00 43.71 432 LEU C CA 1
ATOM 18869 C C . LEU C 3 432 ? 144.872 90.085 159.704 1.00 48.33 432 LEU C C 1
ATOM 18870 O O . LEU C 3 432 ? 144.730 88.866 159.876 1.00 49.54 432 LEU C O 1
ATOM 18886 N N . ILE C 3 433 ? 144.693 90.661 158.515 1.00 46.02 433 ILE C N 1
ATOM 18887 C CA . ILE C 3 433 ? 144.294 89.873 157.354 1.00 45.43 433 ILE C CA 1
ATOM 18888 C C . ILE C 3 433 ? 145.355 88.837 157.023 1.00 48.70 433 ILE C C 1
ATOM 18889 O O . ILE C 3 433 ? 145.037 87.679 156.738 1.00 56.91 433 ILE C O 1
ATOM 18905 N N . ASN C 3 434 ? 146.629 89.233 157.032 1.00 46.21 434 ASN C N 1
ATOM 18906 C CA . ASN C 3 434 ? 147.678 88.290 156.664 1.00 46.08 434 ASN C CA 1
ATOM 18907 C C . ASN C 3 434 ? 147.802 87.187 157.708 1.00 47.92 434 ASN C C 1
ATOM 18908 O O . ASN C 3 434 ? 148.002 86.012 157.370 1.00 53.81 434 ASN C O 1
ATOM 18919 N N . VAL C 3 435 ? 147.634 87.537 158.986 1.00 49.02 435 VAL C N 1
ATOM 18920 C CA . VAL C 3 435 ? 147.629 86.509 160.024 1.00 53.80 435 VAL C CA 1
ATOM 18921 C C . VAL C 3 435 ? 146.517 85.496 159.766 1.00 57.33 435 VAL C C 1
ATOM 18922 O O . VAL C 3 435 ? 146.754 84.280 159.746 1.00 62.19 435 VAL C O 1
ATOM 18935 N N . LEU C 3 436 ? 145.290 85.977 159.545 1.00 57.16 436 LEU C N 1
ATOM 18936 C CA . LEU C 3 436 ? 144.174 85.058 159.331 1.00 61.12 436 LEU C CA 1
ATOM 18937 C C . LEU C 3 436 ? 144.376 84.213 158.081 1.00 60.48 436 LEU C C 1
ATOM 18938 O O . LEU C 3 436 ? 144.084 83.012 158.082 1.00 62.55 436 LEU C O 1
ATOM 18954 N N . VAL C 3 437 ? 144.850 84.826 156.998 1.00 58.41 437 VAL C N 1
ATOM 18955 C CA . VAL C 3 437 ? 144.992 84.105 155.739 1.00 61.55 437 VAL C CA 1
ATOM 18956 C C . VAL C 3 437 ? 146.022 82.996 155.881 1.00 65.47 437 VAL C C 1
ATOM 18957 O O . VAL C 3 437 ? 145.819 81.877 155.396 1.00 68.76 437 VAL C O 1
ATOM 18970 N N . GLU C 3 438 ? 147.146 83.283 156.539 1.00 67.07 438 GLU C N 1
ATOM 18971 C CA . GLU C 3 438 ? 148.154 82.251 156.731 1.00 68.41 438 GLU C CA 1
ATOM 18972 C C . GLU C 3 438 ? 147.795 81.275 157.842 1.00 66.66 438 GLU C C 1
ATOM 18973 O O . GLU C 3 438 ? 148.482 80.260 157.992 1.00 68.82 438 GLU C O 1
ATOM 18985 N N . LEU C 3 439 ? 146.752 81.550 158.624 1.00 66.08 439 LEU C N 1
ATOM 18986 C CA . LEU C 3 439 ? 146.359 80.610 159.668 1.00 66.97 439 LEU C CA 1
ATOM 18987 C C . LEU C 3 439 ? 145.257 79.652 159.220 1.00 74.09 439 LEU C C 1
ATOM 18988 O O . LEU C 3 439 ? 145.408 78.434 159.364 1.00 74.46 439 LEU C O 1
ATOM 19004 N N . HIS C 3 440 ? 144.149 80.167 158.686 1.00 75.89 440 HIS C N 1
ATOM 19005 C CA . HIS C 3 440 ? 143.011 79.340 158.296 1.00 76.74 440 HIS C CA 1
ATOM 19006 C C . HIS C 3 440 ? 142.916 79.113 156.792 1.00 76.38 440 HIS C C 1
ATOM 19007 O O . HIS C 3 440 ? 141.947 78.503 156.331 1.00 74.43 440 HIS C O 1
ATOM 19021 N N . ASP C 3 441 ? 143.882 79.593 156.013 1.00 78.15 441 ASP C N 1
ATOM 19022 C CA . ASP C 3 441 ? 143.918 79.357 154.571 1.00 82.26 441 ASP C CA 1
ATOM 19023 C C . ASP C 3 441 ? 142.665 79.910 153.883 1.00 80.12 441 ASP C C 1
ATOM 19024 O O . ASP C 3 441 ? 141.823 79.172 153.372 1.00 78.64 441 ASP C O 1
ATOM 19033 N N . LEU C 3 442 ? 142.552 81.237 153.885 1.00 76.18 442 LEU C N 1
ATOM 19034 C CA . LEU C 3 442 ? 141.489 81.957 153.196 1.00 73.82 442 LEU C CA 1
ATOM 19035 C C . LEU C 3 442 ? 142.081 82.847 152.104 1.00 72.71 442 LEU C C 1
ATOM 19036 O O . LEU C 3 442 ? 143.272 82.769 151.780 1.00 74.01 442 LEU C O 1
ATOM 19052 N N . GLU C 3 443 ? 141.230 83.683 151.517 1.00 70.06 443 GLU C N 1
ATOM 19053 C CA . GLU C 3 443 ? 141.639 84.759 150.627 1.00 69.45 443 GLU C CA 1
ATOM 19054 C C . GLU C 3 443 ? 141.357 86.100 151.291 1.00 70.17 443 GLU C C 1
ATOM 19055 O O . GLU C 3 443 ? 140.681 86.184 152.319 1.00 71.48 443 GLU C O 1
ATOM 19067 N N . ASP C 3 444 ? 141.884 87.163 150.681 1.00 69.41 444 ASP C N 1
ATOM 19068 C CA . ASP C 3 444 ? 141.782 88.487 151.288 1.00 67.51 444 ASP C CA 1
ATOM 19069 C C . ASP C 3 444 ? 140.332 88.921 151.452 1.00 64.05 444 ASP C C 1
ATOM 19070 O O . ASP C 3 444 ? 139.946 89.432 152.509 1.00 61.51 444 ASP C O 1
ATOM 19079 N N . ALA C 3 445 ? 139.512 88.734 150.416 1.00 63.13 445 ALA C N 1
ATOM 19080 C CA . ALA C 3 445 ? 138.122 89.172 150.497 1.00 60.18 445 ALA C CA 1
ATOM 19081 C C . ALA C 3 445 ? 137.373 88.425 151.591 1.00 59.44 445 ALA C C 1
ATOM 19082 O O . ALA C 3 445 ? 136.569 89.016 152.320 1.00 60.35 445 ALA C O 1
ATOM 19089 N N . THR C 3 446 ? 137.630 87.125 151.729 1.00 59.27 446 THR C N 1
ATOM 19090 C CA . THR C 3 446 ? 136.955 86.351 152.764 1.00 61.51 446 THR C CA 1
ATOM 19091 C C . THR C 3 446 ? 137.329 86.848 154.158 1.00 60.53 446 THR C C 1
ATOM 19092 O O . THR C 3 446 ? 136.465 86.972 155.034 1.00 55.62 446 THR C O 1
ATOM 19103 N N . ALA C 3 447 ? 138.613 87.145 154.384 1.00 59.12 447 ALA C N 1
ATOM 19104 C CA . ALA C 3 447 ? 139.042 87.629 155.694 1.00 56.54 447 ALA C CA 1
ATOM 19105 C C . ALA C 3 447 ? 138.498 89.024 155.975 1.00 55.79 447 ALA C C 1
ATOM 19106 O O . ALA C 3 447 ? 138.138 89.345 157.116 1.00 57.75 447 ALA C O 1
ATOM 19113 N N . PHE C 3 448 ? 138.439 89.874 154.949 1.00 52.38 448 PHE C N 1
ATOM 19114 C CA . PHE C 3 448 ? 137.796 91.172 155.111 1.00 51.55 448 PHE C CA 1
ATOM 19115 C C . PHE C 3 448 ? 136.337 91.001 155.507 1.00 55.50 448 PHE C C 1
ATOM 19116 O O . PHE C 3 448 ? 135.820 91.738 156.356 1.00 56.08 448 PHE C O 1
ATOM 19133 N N . ALA C 3 449 ? 135.659 90.023 154.903 1.00 58.48 449 ALA C N 1
ATOM 19134 C CA . ALA C 3 449 ? 134.285 89.728 155.289 1.00 53.34 449 ALA C CA 1
ATOM 19135 C C . ALA C 3 449 ? 134.207 89.281 156.742 1.00 54.76 449 ALA C C 1
ATOM 19136 O O . ALA C 3 449 ? 133.301 89.692 157.474 1.00 58.63 449 ALA C O 1
ATOM 19143 N N . VAL C 3 450 ? 135.141 88.432 157.177 1.00 51.32 450 VAL C N 1
ATOM 19144 C CA . VAL C 3 450 ? 135.146 88.002 158.575 1.00 53.63 450 VAL C CA 1
ATOM 19145 C C . VAL C 3 450 ? 135.251 89.208 159.497 1.00 53.00 450 VAL C C 1
ATOM 19146 O O . VAL C 3 450 ? 134.517 89.321 160.488 1.00 54.84 450 VAL C O 1
ATOM 19159 N N . ILE C 3 451 ? 136.172 90.121 159.192 1.00 51.57 451 ILE C N 1
ATOM 19160 C CA . ILE C 3 451 ? 136.386 91.273 160.063 1.00 51.95 451 ILE C CA 1
ATOM 19161 C C . ILE C 3 451 ? 135.154 92.172 160.083 1.00 52.10 451 ILE C C 1
ATOM 19162 O O . ILE C 3 451 ? 134.725 92.640 161.146 1.00 54.84 451 ILE C O 1
ATOM 19178 N N . VAL C 3 452 ? 134.562 92.429 158.917 1.00 53.69 452 VAL C N 1
ATOM 19179 C CA . VAL C 3 452 ? 133.374 93.277 158.870 1.00 55.01 452 VAL C CA 1
ATOM 19180 C C . VAL C 3 452 ? 132.232 92.640 159.652 1.00 56.82 452 VAL C C 1
ATOM 19181 O O . VAL C 3 452 ? 131.510 93.321 160.390 1.00 55.13 452 VAL C O 1
ATOM 19194 N N . ASP C 3 453 ? 132.041 91.328 159.500 1.00 60.16 453 ASP C N 1
ATOM 19195 C CA . ASP C 3 453 ? 130.994 90.641 160.244 1.00 58.59 453 ASP C CA 1
ATOM 19196 C C . ASP C 3 453 ? 131.231 90.757 161.742 1.00 56.65 453 ASP C C 1
ATOM 19197 O O . ASP C 3 453 ? 130.296 90.999 162.512 1.00 62.75 453 ASP C O 1
ATOM 19206 N N . LEU C 3 454 ? 132.480 90.584 162.177 1.00 55.97 454 LEU C N 1
ATOM 19207 C CA . LEU C 3 454 ? 132.790 90.794 163.588 1.00 58.95 454 LEU C CA 1
ATOM 19208 C C . LEU C 3 454 ? 132.404 92.199 164.022 1.00 56.28 454 LEU C C 1
ATOM 19209 O O . LEU C 3 454 ? 131.895 92.401 165.129 1.00 55.66 454 LEU C O 1
ATOM 19225 N N . ALA C 3 455 ? 132.639 93.186 163.157 1.00 54.64 455 ALA C N 1
ATOM 19226 C CA . ALA C 3 455 ? 132.254 94.554 163.484 1.00 54.56 455 ALA C CA 1
ATOM 19227 C C . ALA C 3 455 ? 130.745 94.676 163.661 1.00 62.70 455 ALA C C 1
ATOM 19228 O O . ALA C 3 455 ? 130.273 95.320 164.604 1.00 61.75 455 ALA C O 1
ATOM 19235 N N . ASN C 3 456 ? 129.970 94.052 162.767 1.00 69.05 456 ASN C N 1
ATOM 19236 C CA . ASN C 3 456 ? 128.514 94.160 162.823 1.00 60.68 456 ASN C CA 1
ATOM 19237 C C . ASN C 3 456 ? 127.938 93.691 164.152 1.00 60.66 456 ASN C C 1
ATOM 19238 O O . ASN C 3 456 ? 126.849 94.132 164.528 1.00 60.73 456 ASN C O 1
ATOM 19249 N N . ARG C 3 457 ? 128.631 92.807 164.863 1.00 64.21 457 ARG C N 1
ATOM 19250 C CA . ARG C 3 457 ? 128.139 92.245 166.113 1.00 60.91 457 ARG C CA 1
ATOM 19251 C C . ARG C 3 457 ? 128.543 93.069 167.327 1.00 64.33 457 ARG C C 1
ATOM 19252 O O . ARG C 3 457 ? 128.378 92.606 168.459 1.00 63.22 457 ARG C O 1
ATOM 19273 N N . ASN C 3 458 ? 129.074 94.274 167.120 1.00 64.98 458 ASN C N 1
ATOM 19274 C CA . ASN C 3 458 ? 129.496 95.172 168.190 1.00 66.34 458 ASN C CA 1
ATOM 19275 C C . ASN C 3 458 ? 130.639 94.604 169.019 1.00 68.21 458 ASN C C 1
ATOM 19276 O O . ASN C 3 458 ? 130.893 95.081 170.129 1.00 72.70 458 ASN C O 1
ATOM 19287 N N . LEU C 3 459 ? 131.340 93.596 168.509 1.00 66.48 459 LEU C N 1
ATOM 19288 C CA . LEU C 3 459 ? 132.521 93.055 169.166 1.00 67.16 459 LEU C CA 1
ATOM 19289 C C . LEU C 3 459 ? 133.794 93.782 168.762 1.00 65.27 459 LEU C C 1
ATOM 19290 O O . LEU C 3 459 ? 134.871 93.448 169.262 1.00 63.61 459 LEU C O 1
ATOM 19306 N N . LEU C 3 460 ? 133.692 94.771 167.877 1.00 66.15 460 LEU C N 1
ATOM 19307 C CA . LEU C 3 460 ? 134.852 95.385 167.250 1.00 56.96 460 LEU C CA 1
ATOM 19308 C C . LEU C 3 460 ? 134.458 96.719 166.631 1.00 56.45 460 LEU C C 1
ATOM 19309 O O . LEU C 3 460 ? 133.337 96.867 166.135 1.00 61.69 460 LEU C O 1
ATOM 19325 N N . THR C 3 461 ? 135.360 97.694 166.653 1.00 51.64 461 THR C N 1
ATOM 19326 C CA . THR C 3 461 ? 135.088 99.018 166.112 1.00 48.93 461 THR C CA 1
ATOM 19327 C C . THR C 3 461 ? 135.947 99.288 164.883 1.00 48.91 461 THR C C 1
ATOM 19328 O O . THR C 3 461 ? 137.161 99.073 164.902 1.00 53.93 461 THR C O 1
ATOM 19339 N N . LEU C 3 462 ? 135.310 99.762 163.819 1.00 42.87 462 LEU C N 1
ATOM 19340 C CA . LEU C 3 462 ? 136.010 100.279 162.655 1.00 40.40 462 LEU C CA 1
ATOM 19341 C C . LEU C 3 462 ? 136.332 101.751 162.872 1.00 44.62 462 LEU C C 1
ATOM 19342 O O . LEU C 3 462 ? 135.658 102.448 163.634 1.00 43.61 462 LEU C O 1
ATOM 19358 N N . VAL C 3 463 ? 137.375 102.220 162.195 1.00 47.12 463 VAL C N 1
ATOM 19359 C CA . VAL C 3 463 ? 137.783 103.618 162.240 1.00 44.24 463 VAL C CA 1
ATOM 19360 C C . VAL C 3 463 ? 137.298 104.293 160.966 1.00 48.12 463 VAL C C 1
ATOM 19361 O O . VAL C 3 463 ? 137.386 103.716 159.876 1.00 46.01 463 VAL C O 1
ATOM 19374 N N . LYS C 3 464 ? 136.776 105.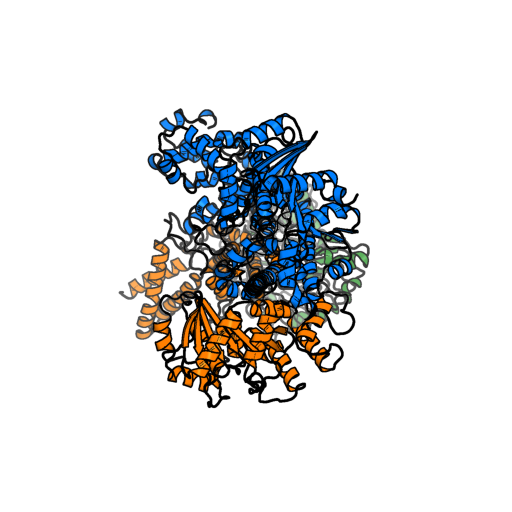508 161.106 1.00 47.09 464 LYS C N 1
ATOM 19375 C CA . LYS C 3 464 ? 136.175 106.213 159.982 1.00 45.32 464 LYS C CA 1
ATOM 19376 C C . LYS C 3 464 ? 137.221 106.548 158.925 1.00 43.46 464 LYS C C 1
ATOM 19377 O O . LYS C 3 464 ? 138.336 106.966 159.245 1.00 46.32 464 LYS C O 1
ATOM 19396 N N . ASP C 3 465 ? 136.853 106.363 157.661 1.00 36.32 465 ASP C N 1
ATOM 19397 C CA . ASP C 3 465 ? 137.705 106.678 156.527 1.00 33.38 465 ASP C CA 1
ATOM 19398 C C . ASP C 3 465 ? 136.833 106.973 155.316 1.00 35.21 465 ASP C C 1
ATOM 19399 O O . ASP C 3 465 ? 135.772 106.359 155.155 1.00 39.40 465 ASP C O 1
ATOM 19408 N N . PRO C 3 466 ? 137.244 107.905 154.448 1.00 36.96 466 PRO C N 1
ATOM 19409 C CA . PRO C 3 466 ? 136.428 108.213 153.262 1.00 33.57 466 PRO C CA 1
ATOM 19410 C C . PRO C 3 466 ? 136.383 107.118 152.208 1.00 36.59 466 PRO C C 1
ATOM 19411 O O . PRO C 3 466 ? 135.437 107.104 151.411 1.00 36.54 466 PRO C O 1
ATOM 19422 N N . ARG C 3 467 ? 137.362 106.211 152.164 1.00 38.75 467 ARG C N 1
ATOM 19423 C CA . ARG C 3 467 ? 137.377 105.157 151.155 1.00 35.57 467 ARG C CA 1
ATOM 19424 C C . ARG C 3 467 ? 137.477 103.778 151.788 1.00 35.86 467 ARG C C 1
ATOM 19425 O O . ARG C 3 467 ? 138.074 102.870 151.205 1.00 41.62 467 ARG C O 1
ATOM 19446 N N . PHE C 3 468 ? 136.902 103.599 152.969 1.00 32.54 468 PHE C N 1
ATOM 19447 C CA . PHE C 3 468 ? 137.051 102.343 153.689 1.00 36.38 468 PHE C CA 1
ATOM 19448 C C . PHE C 3 468 ? 136.524 101.172 152.874 1.00 36.97 468 PHE C C 1
ATOM 19449 O O . PHE C 3 468 ? 135.318 101.048 152.649 1.00 42.26 468 PHE C O 1
ATOM 19466 N N . GLY C 3 469 ? 137.438 100.306 152.450 1.00 35.75 469 GLY C N 1
ATOM 19467 C CA . GLY C 3 469 ? 137.063 99.069 151.784 1.00 37.53 469 GLY C CA 1
ATOM 19468 C C . GLY C 3 469 ? 136.417 99.245 150.428 1.00 39.39 469 GLY C C 1
ATOM 19469 O O . GLY C 3 469 ? 135.605 98.407 150.020 1.00 39.69 469 GLY C O 1
ATOM 19473 N N . HIS C 3 470 ? 136.765 100.307 149.714 1.00 39.57 470 HIS C N 1
ATOM 19474 C CA . HIS C 3 470 ? 136.320 100.471 148.341 1.00 39.51 470 HIS C CA 1
ATOM 19475 C C . HIS C 3 470 ? 137.122 99.550 147.426 1.00 43.04 470 HIS C C 1
ATOM 19476 O O . HIS C 3 470 ? 138.074 98.889 147.844 1.00 42.82 470 HIS C O 1
ATOM 19490 N N . MET C 3 471 ? 136.723 99.505 146.161 1.00 43.54 471 MET C N 1
ATOM 19491 C CA . MET C 3 471 ? 137.329 98.572 145.222 1.00 45.33 471 MET C CA 1
ATOM 19492 C C . MET C 3 471 ? 138.749 99.003 144.877 1.00 45.53 471 MET C C 1
ATOM 19493 O O . MET C 3 471 ? 138.990 100.163 144.534 1.00 45.40 471 MET C O 1
ATOM 19507 N N . TYR C 3 472 ? 139.688 98.058 144.966 1.00 46.64 472 TYR C N 1
ATOM 19508 C CA . TYR C 3 472 ? 141.104 98.200 144.606 1.00 41.36 472 TYR C CA 1
ATOM 19509 C C . TYR C 3 472 ? 141.919 98.997 145.616 1.00 39.55 472 TYR C C 1
ATOM 19510 O O . TYR C 3 472 ? 143.111 99.208 145.383 1.00 38.81 472 TYR C O 1
ATOM 19528 N N . THR C 3 473 ? 141.336 99.444 146.720 1.00 43.51 473 THR C N 1
ATOM 19529 C CA . THR C 3 473 ? 142.078 100.206 147.711 1.00 41.75 473 THR C CA 1
ATOM 19530 C C . THR C 3 473 ? 142.822 99.271 148.662 1.00 38.47 473 THR C C 1
ATOM 19531 O O . THR C 3 473 ? 142.566 98.068 148.718 1.00 41.92 473 THR C O 1
ATOM 19542 N N . SER C 3 474 ? 143.749 99.847 149.416 1.00 36.42 474 SER C N 1
ATOM 19543 C CA . SER C 3 474 ? 144.670 99.080 150.237 1.00 33.65 474 SER C CA 1
ATOM 19544 C C . SER C 3 474 ? 144.120 98.879 151.644 1.00 34.48 474 SER C C 1
ATOM 19545 O O . SER C 3 474 ? 143.132 99.491 152.051 1.00 39.22 474 SER C O 1
ATOM 19553 N N . TYR C 3 475 ? 144.794 98.015 152.399 1.00 36.21 475 TYR C N 1
ATOM 19554 C CA . TYR C 3 475 ? 144.365 97.652 153.738 1.00 35.53 475 TYR C CA 1
ATOM 19555 C C . TYR C 3 475 ? 145.327 98.079 154.834 1.00 34.59 475 TYR C C 1
ATOM 19556 O O . TYR C 3 475 ? 144.982 97.945 156.011 1.00 34.85 475 TYR C O 1
ATOM 19574 N N . TYR C 3 476 ? 146.515 98.582 154.494 1.00 35.57 476 TYR C N 1
ATOM 19575 C CA . TYR C 3 476 ? 147.492 98.921 155.521 1.00 29.68 476 TYR C CA 1
ATOM 19576 C C . TYR C 3 476 ? 147.261 100.302 156.114 1.00 30.48 476 TYR C C 1
ATOM 19577 O O . TYR C 3 476 ? 147.873 100.628 157.134 1.00 32.97 476 TYR C O 1
ATOM 19595 N N . ASP C 3 477 ? 146.395 101.116 155.513 1.00 30.14 477 ASP C N 1
ATOM 19596 C CA . ASP C 3 477 ? 146.120 102.459 156.005 1.00 31.00 477 ASP C CA 1
ATOM 19597 C C . ASP C 3 477 ? 144.698 102.632 156.533 1.00 36.63 477 ASP C C 1
ATOM 19598 O O . ASP C 3 477 ? 144.229 103.769 156.640 1.00 34.34 477 ASP C O 1
ATOM 19607 N N . ILE C 3 478 ? 144.001 101.545 156.860 1.00 33.69 478 ILE C N 1
ATOM 19608 C CA . ILE C 3 478 ? 142.720 101.594 157.557 1.00 30.73 478 ILE C CA 1
ATOM 19609 C C . ILE C 3 478 ? 142.838 100.728 158.803 1.00 32.54 478 ILE C C 1
ATOM 19610 O O . ILE C 3 478 ? 143.632 99.782 158.832 1.00 35.70 478 ILE C O 1
ATOM 19626 N N . PHE C 3 479 ? 142.056 101.048 159.834 1.00 32.24 479 PHE C N 1
ATOM 19627 C CA . PHE C 3 479 ? 142.312 100.542 161.176 1.00 34.60 479 PHE C CA 1
ATOM 19628 C C . PHE C 3 479 ? 141.039 100.013 161.825 1.00 34.99 479 PHE C C 1
ATOM 19629 O O . PHE C 3 479 ? 139.925 100.243 161.353 1.00 35.95 479 PHE C O 1
ATOM 19646 N N . VAL C 3 480 ? 141.233 99.289 162.928 1.00 33.87 480 VAL C N 1
ATOM 19647 C CA . VAL C 3 480 ? 140.161 98.799 163.784 1.00 38.84 480 VAL C CA 1
ATOM 19648 C C . VAL C 3 480 ? 140.571 99.041 165.229 1.00 42.90 480 VAL C C 1
ATOM 19649 O O . VAL C 3 480 ? 141.750 99.240 165.533 1.00 45.23 480 VAL C O 1
ATOM 19662 N N . THR C 3 481 ? 139.591 99.025 166.125 1.00 46.46 481 THR C N 1
ATOM 19663 C CA . THR C 3 481 ? 139.829 99.239 167.544 1.00 52.84 481 THR C CA 1
ATOM 19664 C C . THR C 3 481 ? 138.954 98.295 168.354 1.00 54.14 481 THR C C 1
ATOM 19665 O O . THR C 3 481 ? 137.864 97.920 167.920 1.00 57.24 481 THR C O 1
ATOM 19676 N N . GLN C 3 482 ? 139.437 97.913 169.532 1.00 60.63 482 GLN C N 1
ATOM 19677 C CA . GLN C 3 482 ? 138.750 96.964 170.398 1.00 65.43 482 GLN C CA 1
ATOM 19678 C C . GLN C 3 482 ? 138.671 97.529 171.808 1.00 69.24 482 GLN C C 1
ATOM 19679 O O . GLN C 3 482 ? 139.664 98.038 172.335 1.00 65.05 482 GLN C O 1
ATOM 19693 N N . HIS C 3 483 ? 137.493 97.433 172.412 1.00 77.76 483 HIS C N 1
ATOM 19694 C CA . HIS C 3 483 ? 137.290 97.952 173.755 1.00 82.89 483 HIS C CA 1
ATOM 19695 C C . HIS C 3 483 ? 138.050 97.103 174.770 1.00 82.82 483 HIS C C 1
ATOM 19696 O O . HIS C 3 483 ? 138.256 95.902 174.578 1.00 81.25 483 HIS C O 1
ATOM 19710 N N . ASP C 3 484 ? 138.461 97.741 175.869 1.00 83.12 484 ASP C N 1
ATOM 19711 C CA . ASP C 3 484 ? 139.373 97.090 176.808 1.00 84.89 484 ASP C CA 1
ATOM 19712 C C . ASP C 3 484 ? 138.786 95.797 177.363 1.00 86.85 484 ASP C C 1
ATOM 19713 O O . ASP C 3 484 ? 139.496 94.792 177.497 1.00 86.93 484 ASP C O 1
ATOM 19722 N N . VAL C 3 485 ? 137.497 95.806 177.699 1.00 87.55 485 VAL C N 1
ATOM 19723 C CA . VAL C 3 485 ? 136.871 94.634 178.307 1.00 88.35 485 VAL C CA 1
ATOM 19724 C C . VAL C 3 485 ? 136.913 93.446 177.355 1.00 89.25 485 VAL C C 1
ATOM 19725 O O . VAL C 3 485 ? 137.156 92.303 177.768 1.00 92.67 485 VAL C O 1
ATOM 19738 N N . LEU C 3 486 ? 136.650 93.689 176.071 1.00 83.04 486 LEU C N 1
ATOM 19739 C CA . LEU C 3 486 ? 136.696 92.612 175.091 1.00 83.11 486 LEU C CA 1
ATOM 19740 C C . LEU C 3 486 ? 138.094 92.015 175.001 1.00 84.06 486 LEU C C 1
ATOM 19741 O O . LEU C 3 486 ? 138.256 90.789 174.927 1.00 83.87 486 LEU C O 1
ATOM 19757 N N . ARG C 3 487 ? 139.119 92.869 175.004 1.00 81.04 487 ARG C N 1
ATOM 19758 C CA . ARG C 3 487 ? 140.489 92.374 174.988 1.00 77.15 487 ARG C CA 1
ATOM 19759 C C . ARG C 3 487 ? 140.781 91.547 176.230 1.00 79.74 487 ARG C C 1
ATOM 19760 O O . ARG C 3 487 ? 141.475 90.528 176.156 1.00 84.03 487 ARG C O 1
ATOM 19781 N N . ASP C 3 488 ? 140.272 91.976 177.387 1.00 82.16 488 ASP C N 1
ATOM 19782 C CA . ASP C 3 488 ? 140.483 91.207 178.609 1.00 87.07 488 ASP C CA 1
ATOM 19783 C C . ASP C 3 488 ? 139.851 89.825 178.500 1.00 88.55 488 ASP C C 1
ATOM 19784 O O . ASP C 3 488 ? 140.450 88.820 178.905 1.00 87.62 488 ASP C O 1
ATOM 19793 N N . VAL C 3 489 ? 138.637 89.759 177.955 1.00 89.96 489 VAL C N 1
ATOM 19794 C CA . VAL C 3 489 ? 137.975 88.470 177.772 1.00 92.53 489 VAL C CA 1
ATOM 19795 C C . VAL C 3 489 ? 138.800 87.579 176.852 1.00 88.00 489 VAL C C 1
ATOM 19796 O O . VAL C 3 489 ? 139.004 86.390 177.126 1.00 83.28 489 VAL C O 1
ATOM 19809 N N . ALA C 3 490 ? 139.272 88.140 175.737 1.00 87.28 490 ALA C N 1
ATOM 19810 C CA . ALA C 3 490 ? 140.067 87.351 174.801 1.00 82.30 490 ALA C CA 1
ATOM 19811 C C . ALA C 3 490 ? 141.342 86.840 175.460 1.00 82.78 490 ALA C C 1
ATOM 19812 O O . ALA C 3 490 ? 141.723 85.677 175.280 1.00 82.43 490 ALA C O 1
ATOM 19819 N N . LEU C 3 491 ? 142.013 87.697 176.232 1.00 85.70 491 LEU C N 1
ATOM 19820 C CA . LEU C 3 491 ? 143.251 87.288 176.887 1.00 84.81 491 LEU C CA 1
ATOM 19821 C C . LEU C 3 491 ? 143.001 86.168 177.885 1.00 86.07 491 LEU C C 1
ATOM 19822 O O . LEU C 3 491 ? 143.778 85.209 177.958 1.00 82.95 491 LEU C O 1
ATOM 19838 N N . ARG C 3 492 ? 141.926 86.271 178.667 1.00 89.88 492 ARG C N 1
ATOM 19839 C CA . ARG C 3 492 ? 141.607 85.193 179.597 1.00 92.99 492 ARG C CA 1
ATOM 19840 C C . ARG C 3 492 ? 141.284 83.901 178.857 1.00 90.41 492 ARG C C 1
ATOM 19841 O O . ARG C 3 492 ? 141.705 82.817 179.276 1.00 90.60 492 ARG C O 1
ATOM 19862 N N . LEU C 3 493 ? 140.528 83.990 177.762 1.00 86.63 493 LEU C N 1
ATOM 19863 C CA . LEU C 3 493 ? 140.169 82.782 177.027 1.00 86.44 493 LEU C CA 1
ATOM 19864 C C . LEU C 3 493 ? 141.403 82.092 176.459 1.00 91.07 493 LEU C C 1
ATOM 19865 O O . LEU C 3 493 ? 141.527 80.865 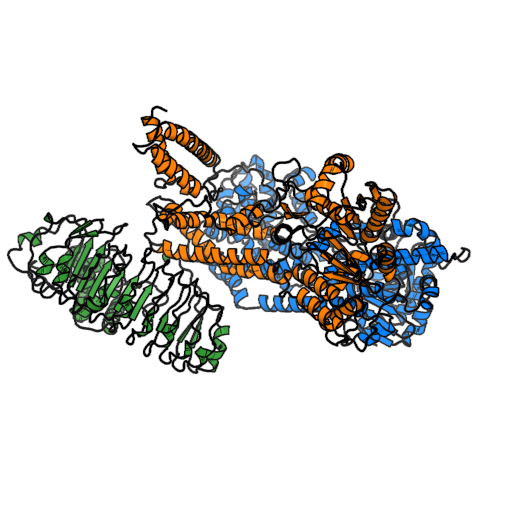176.540 1.00 89.34 493 LEU C O 1
ATOM 19881 N N . SER C 3 494 ? 142.330 82.861 175.881 1.00 95.26 494 SER C N 1
ATOM 19882 C CA . SER C 3 494 ? 143.477 82.241 175.223 1.00 88.14 494 SER C CA 1
ATOM 19883 C C . SER C 3 494 ? 144.480 81.688 176.225 1.00 87.85 494 SER C C 1
ATOM 19884 O O . SER C 3 494 ? 145.240 80.771 175.893 1.00 86.74 494 SER C O 1
ATOM 19892 N N . ASN C 3 495 ? 144.498 82.219 177.448 1.00 89.86 495 ASN C N 1
ATOM 19893 C CA . ASN C 3 495 ? 145.501 81.863 178.446 1.00 92.07 495 ASN C CA 1
ATOM 19894 C C . ASN C 3 495 ? 144.979 80.867 179.476 1.00 93.87 495 ASN C C 1
ATOM 19895 O O . ASN C 3 495 ? 145.316 80.972 180.664 1.00 92.26 495 ASN C O 1
ATOM 19906 N N . HIS C 3 496 ? 144.166 79.905 179.055 1.00 98.67 496 HIS C N 1
ATOM 19907 C CA . HIS C 3 496 ? 143.582 78.927 179.958 1.00 99.47 496 HIS C CA 1
ATOM 19908 C C . HIS C 3 496 ? 144.317 77.593 179.858 1.00 101.37 496 HIS C C 1
ATOM 19909 O O . HIS C 3 496 ? 144.580 77.087 178.764 1.00 99.04 496 HIS C O 1
ATOM 19923 N N . GLY C 3 497 ? 144.646 77.027 181.018 1.00 101.27 497 GLY C N 1
ATOM 19924 C CA . GLY C 3 497 ? 145.288 75.726 181.075 1.00 100.86 497 GLY C CA 1
ATOM 19925 C C . GLY C 3 497 ? 146.800 75.794 181.165 1.00 100.62 497 GLY C C 1
ATOM 19926 O O . GLY C 3 497 ? 147.412 76.846 181.372 1.00 99.55 497 GLY C O 1
ATOM 19930 N N . LYS C 3 498 ? 147.412 74.621 181.003 1.00 98.93 498 LYS C N 1
ATOM 19931 C CA . LYS C 3 498 ? 148.863 74.507 181.058 1.00 99.71 498 LYS C CA 1
ATOM 19932 C C . LYS C 3 498 ? 149.514 75.321 179.948 1.00 99.34 498 LYS C C 1
ATOM 19933 O O . LYS C 3 498 ? 148.934 75.533 178.882 1.00 101.15 498 LYS C O 1
ATOM 19952 N N . VAL C 3 499 ? 150.743 75.771 180.206 1.00 95.01 499 VAL C N 1
ATOM 19953 C CA . VAL C 3 499 ? 151.424 76.659 179.267 1.00 95.01 499 VAL C CA 1
ATOM 19954 C C . VAL C 3 499 ? 151.785 75.914 177.986 1.00 92.81 499 VAL C C 1
ATOM 19955 O O . VAL C 3 499 ? 151.624 76.437 176.877 1.00 90.54 499 VAL C O 1
ATOM 19968 N N . ASN C 3 500 ? 152.289 74.686 178.119 1.00 92.87 500 ASN C N 1
ATOM 19969 C CA . ASN C 3 500 ? 152.786 73.971 176.946 1.00 94.76 500 ASN C CA 1
ATOM 19970 C C . ASN C 3 500 ? 151.665 73.651 175.965 1.00 93.96 500 ASN C C 1
ATOM 19971 O O . ASN C 3 500 ? 151.860 73.740 174.748 1.00 89.88 500 ASN C O 1
ATOM 19982 N N . ASN C 3 501 ? 150.489 73.283 176.468 1.00 96.23 501 ASN C N 1
ATOM 19983 C CA . ASN C 3 501 ? 149.415 72.807 175.602 1.00 94.75 501 ASN C CA 1
ATOM 19984 C C . ASN C 3 501 ? 148.475 73.915 175.142 1.00 93.16 501 ASN C C 1
ATOM 19985 O O . ASN C 3 501 ? 147.426 73.607 174.567 1.00 89.79 501 ASN C O 1
ATOM 19996 N N . ARG C 3 502 ? 148.813 75.182 175.365 1.00 91.77 502 ARG C N 1
ATOM 19997 C CA . ARG C 3 502 ? 147.971 76.264 174.874 1.00 89.45 502 ARG C CA 1
ATOM 19998 C C . ARG C 3 502 ? 148.001 76.308 173.353 1.00 86.41 502 ARG C C 1
ATOM 19999 O O . ARG C 3 502 ? 148.936 75.822 172.711 1.00 86.95 502 ARG C O 1
ATOM 20020 N N . GLU C 3 503 ? 146.953 76.892 172.775 1.00 83.52 503 GLU C N 1
ATOM 20021 C CA . GLU C 3 503 ? 146.958 77.170 171.344 1.00 81.20 503 GLU C CA 1
ATOM 20022 C C . GLU C 3 503 ? 147.731 78.446 171.035 1.00 77.09 503 GLU C C 1
ATOM 20023 O O . GLU C 3 503 ? 148.496 78.491 170.068 1.00 72.81 503 GLU C O 1
ATOM 20035 N N . ARG C 3 504 ? 147.549 79.484 171.851 1.00 77.48 504 ARG C N 1
ATOM 20036 C CA . ARG C 3 504 ? 148.156 80.789 171.628 1.00 74.56 504 ARG C CA 1
ATOM 20037 C C . ARG C 3 504 ? 148.985 81.169 172.844 1.00 76.05 504 ARG C C 1
ATOM 20038 O O . ARG C 3 504 ? 148.506 81.073 173.977 1.00 81.79 504 ARG C O 1
ATOM 20059 N N . LEU C 3 505 ? 150.220 81.600 172.607 1.00 71.51 505 LEU C N 1
ATOM 20060 C CA . LEU C 3 505 ? 151.098 82.110 173.658 1.00 69.64 505 LEU C CA 1
ATOM 20061 C C . LEU C 3 505 ? 151.138 83.626 173.514 1.00 68.35 505 LEU C C 1
ATOM 20062 O O . LEU C 3 505 ? 151.703 84.152 172.553 1.00 71.33 505 LEU C O 1
ATOM 20078 N N . LEU C 3 506 ? 150.532 84.331 174.466 1.00 65.79 506 LEU C N 1
ATOM 20079 C CA . LEU C 3 506 ? 150.386 85.779 174.405 1.00 64.91 506 LEU C CA 1
ATOM 20080 C C . LEU C 3 506 ? 150.885 86.404 175.697 1.00 68.93 506 LEU C C 1
ATOM 20081 O O . LEU C 3 506 ? 150.742 85.817 176.774 1.00 73.29 506 LEU C O 1
ATOM 20097 N N . MET C 3 507 ? 151.466 87.583 175.585 1.00 66.23 507 MET C N 1
ATOM 20098 C CA . MET C 3 507 ? 151.893 88.353 176.745 1.00 67.72 507 MET C CA 1
ATOM 20099 C C . MET C 3 507 ? 150.926 89.513 176.966 1.00 70.86 507 MET C C 1
ATOM 20100 O O . MET C 3 507 ? 150.804 90.381 176.095 1.00 67.18 507 MET C O 1
ATOM 20114 N N . PRO C 3 508 ? 150.207 89.556 178.090 1.00 73.55 508 PRO C N 1
ATOM 20115 C CA . PRO C 3 508 ? 149.163 90.585 178.234 1.00 71.20 508 PRO C CA 1
ATOM 20116 C C . PRO C 3 508 ? 149.678 92.013 178.190 1.00 72.47 508 PRO C C 1
ATOM 20117 O O . PRO C 3 508 ? 148.953 92.900 177.723 1.00 71.66 508 PRO C O 1
ATOM 20128 N N . LYS C 3 509 ? 150.894 92.279 178.666 1.00 72.79 509 LYS C N 1
ATOM 20129 C CA . LYS C 3 509 ? 151.353 93.653 178.818 1.00 72.78 509 LYS C CA 1
ATOM 20130 C C . LYS C 3 509 ? 152.863 93.736 178.635 1.00 73.13 509 LYS C C 1
ATOM 20131 O O . LYS C 3 509 ? 153.571 92.727 178.640 1.00 72.79 509 LYS C O 1
ATOM 20150 N N . ARG C 3 510 ? 153.356 94.981 178.504 1.00 70.29 510 ARG C N 1
ATOM 20151 C CA . ARG C 3 510 ? 154.801 95.262 178.368 1.00 71.78 510 ARG C CA 1
ATOM 20152 C C . ARG C 3 510 ? 155.515 94.929 179.657 1.00 73.55 510 ARG C C 1
ATOM 20153 O O . ARG C 3 510 ? 155.083 95.398 180.696 1.00 76.65 510 ARG C O 1
ATOM 20174 N N . GLU C 3 511 ? 156.606 94.195 179.555 1.00 75.72 511 GLU C N 1
ATOM 20175 C CA . GLU C 3 511 ? 157.429 93.819 180.693 1.00 77.49 511 GLU C CA 1
ATOM 20176 C C . GLU C 3 511 ? 158.890 93.842 180.271 1.00 80.05 511 GLU C C 1
ATOM 20177 O O . GLU C 3 511 ? 159.204 93.804 179.080 1.00 78.65 511 GLU C O 1
ATOM 20189 N N . SER C 3 512 ? 159.784 93.907 181.260 1.00 84.27 512 SER C N 1
ATOM 20190 C CA . SER C 3 512 ? 161.210 93.991 180.958 1.00 82.64 512 SER C CA 1
ATOM 20191 C C . SER C 3 512 ? 161.719 92.713 180.300 1.00 85.02 512 SER C C 1
ATOM 20192 O O . SER C 3 512 ? 162.463 92.772 179.315 1.00 84.44 512 SER C O 1
ATOM 20200 N N . MET C 3 513 ? 161.329 91.551 180.821 1.00 84.54 513 MET C N 1
ATOM 20201 C CA . MET C 3 513 ? 161.827 90.273 180.331 1.00 85.00 513 MET C CA 1
ATOM 20202 C C . MET C 3 513 ? 160.660 89.310 180.165 1.00 89.36 513 MET C C 1
ATOM 20203 O O . MET C 3 513 ? 159.537 89.578 180.600 1.00 90.16 513 MET C O 1
ATOM 20217 N N . LEU C 3 514 ? 160.937 88.173 179.533 1.00 87.04 514 LEU C N 1
ATOM 20218 C CA . LEU C 3 514 ? 159.894 87.196 179.271 1.00 87.24 514 LEU C CA 1
ATOM 20219 C C . LEU C 3 514 ? 159.353 86.630 180.584 1.00 91.17 514 LEU C C 1
ATOM 20220 O O . LEU C 3 514 ? 160.071 86.566 181.585 1.00 94.44 514 LEU C O 1
ATOM 20236 N N . PRO C 3 515 ? 158.091 86.207 180.605 1.00 92.22 515 PRO C N 1
ATOM 20237 C CA . PRO C 3 515 ? 157.525 85.659 181.844 1.00 94.75 515 PRO C CA 1
ATOM 20238 C C . PRO C 3 515 ? 158.262 84.407 182.304 1.00 93.11 515 PRO C C 1
ATOM 20239 O O . PRO C 3 515 ? 158.719 83.597 181.496 1.00 91.17 515 PRO C O 1
ATOM 20250 N N . ARG C 3 516 ? 158.367 84.258 183.628 1.00 94.01 516 ARG C N 1
ATOM 20251 C CA . ARG C 3 516 ? 159.090 83.141 184.227 1.00 98.40 516 ARG C CA 1
ATOM 20252 C C . ARG C 3 516 ? 158.425 81.797 183.965 1.00 97.84 516 ARG C C 1
ATOM 20253 O O . ARG C 3 516 ? 159.107 80.764 183.990 1.00 94.13 516 ARG C O 1
ATOM 20274 N N . GLU C 3 517 ? 157.113 81.785 183.721 1.00 100.06 517 GLU C N 1
ATOM 20275 C CA . GLU C 3 517 ? 156.417 80.522 183.507 1.00 98.18 517 GLU C CA 1
ATOM 20276 C C . GLU C 3 517 ? 156.951 79.812 182.271 1.00 98.89 517 GLU C C 1
ATOM 20277 O O . GLU C 3 517 ? 157.073 78.582 182.254 1.00 94.91 517 GLU C O 1
ATOM 20289 N N . TRP C 3 518 ? 157.265 80.574 181.222 1.00 98.51 518 TRP C N 1
ATOM 20290 C CA . TRP C 3 518 ? 157.750 79.971 179.987 1.00 96.07 518 TRP C CA 1
ATOM 20291 C C . TRP C 3 518 ? 159.077 79.254 180.206 1.00 96.99 518 TRP C C 1
ATOM 20292 O O . TRP C 3 518 ? 159.295 78.161 179.672 1.00 95.26 518 TRP C O 1
ATOM 20313 N N . GLU C 3 519 ? 159.979 79.853 180.987 1.00 97.21 519 GLU C N 1
ATOM 20314 C CA . GLU C 3 519 ? 161.272 79.220 181.224 1.00 97.51 519 GLU C CA 1
ATOM 20315 C C . GLU C 3 519 ? 161.149 78.065 182.208 1.00 100.69 519 GLU C C 1
ATOM 20316 O O . GLU C 3 519 ? 161.868 77.066 182.096 1.00 101.35 519 GLU C O 1
ATOM 20328 N N . ARG C 3 520 ? 160.246 78.182 183.183 1.00 100.78 520 ARG C N 1
ATOM 20329 C CA . ARG C 3 520 ? 160.087 77.103 184.152 1.00 99.99 520 ARG C CA 1
ATOM 20330 C C . ARG C 3 520 ? 159.741 75.791 183.462 1.00 100.49 520 ARG C C 1
ATOM 20331 O O . ARG C 3 520 ? 160.162 74.719 183.909 1.00 98.86 520 ARG C O 1
ATOM 20352 N N . ASN C 3 521 ? 158.974 75.856 182.373 1.00 101.93 521 ASN C N 1
ATOM 20353 C CA . ASN C 3 521 ? 158.477 74.673 181.685 1.00 101.82 521 ASN C CA 1
ATOM 20354 C C . ASN C 3 521 ? 159.128 74.471 180.321 1.00 100.69 521 ASN C C 1
ATOM 20355 O O . ASN C 3 521 ? 158.570 73.763 179.476 1.00 98.60 521 ASN C O 1
ATOM 20366 N N . ASN C 3 522 ? 160.293 75.077 180.086 1.00 99.93 522 ASN C N 1
ATOM 20367 C CA . ASN C 3 522 ? 160.943 74.961 178.786 1.00 100.71 522 ASN C CA 1
ATOM 20368 C C . ASN C 3 522 ? 161.504 73.568 178.530 1.00 97.77 522 ASN C C 1
ATOM 20369 O O . ASN C 3 522 ? 161.941 73.292 177.408 1.00 90.53 522 ASN C O 1
ATOM 20380 N N . ASP C 3 523 ? 161.503 72.692 179.536 1.00 101.78 523 ASP C N 1
ATOM 20381 C CA . ASP C 3 523 ? 161.990 71.331 179.341 1.00 100.60 523 ASP C CA 1
ATOM 20382 C C . ASP C 3 523 ? 161.180 70.582 178.290 1.00 101.38 523 ASP C C 1
ATOM 20383 O O . ASP C 3 523 ? 161.667 69.598 177.721 1.00 94.87 523 ASP C O 1
ATOM 20392 N N . GLU C 3 524 ? 159.946 71.023 178.019 1.00 103.78 524 GLU C N 1
ATOM 20393 C CA . GLU C 3 524 ? 159.085 70.365 177.049 1.00 99.76 524 GLU C CA 1
ATOM 20394 C C . GLU C 3 524 ? 158.768 71.293 175.879 1.00 99.23 524 GLU C C 1
ATOM 20395 O O . GLU C 3 524 ? 158.730 72.516 176.042 1.00 100.12 524 GLU C O 1
ATOM 20407 N N . PRO C 3 525 ? 158.527 70.744 174.691 1.00 94.69 525 PRO C N 1
ATOM 20408 C CA . PRO C 3 525 ? 158.158 71.588 173.551 1.00 90.10 525 PRO C CA 1
ATOM 20409 C C . PRO C 3 525 ? 156.774 72.192 173.723 1.00 90.03 525 PRO C C 1
ATOM 20410 O O . PRO C 3 525 ? 155.945 71.717 174.502 1.00 92.69 525 PRO C O 1
ATOM 20421 N N . TYR C 3 526 ? 156.535 73.265 172.977 1.00 87.65 526 TYR C N 1
ATOM 20422 C CA . TYR C 3 526 ? 155.261 73.967 172.993 1.00 86.76 526 TYR C CA 1
ATOM 20423 C C . TYR C 3 526 ? 154.516 73.687 171.694 1.00 88.37 526 TYR C C 1
ATOM 20424 O O . TYR C 3 526 ? 155.131 73.617 170.624 1.00 87.48 526 TYR C O 1
ATOM 20442 N N . LYS C 3 527 ? 153.198 73.520 171.790 1.00 87.50 527 LYS C N 1
ATOM 20443 C CA . LYS C 3 527 ? 152.364 73.204 170.639 1.00 87.84 527 LYS C CA 1
ATOM 20444 C C . LYS C 3 527 ? 151.590 74.403 170.110 1.00 86.93 527 LYS C C 1
ATOM 20445 O O . LYS C 3 527 ? 150.664 74.220 169.315 1.00 85.18 527 LYS C O 1
ATOM 20464 N N . ALA C 3 528 ? 151.936 75.615 170.531 1.00 83.82 528 ALA C N 1
ATOM 20465 C CA . ALA C 3 528 ? 151.195 76.796 170.113 1.00 80.24 528 ALA C CA 1
ATOM 20466 C C . ALA C 3 528 ? 151.441 77.102 168.640 1.00 79.38 528 ALA C C 1
ATOM 20467 O O . ALA C 3 528 ? 152.500 76.800 168.088 1.00 81.39 528 ALA C O 1
ATOM 20474 N N . ARG C 3 529 ? 150.437 77.706 168.000 1.00 75.74 529 ARG C N 1
ATOM 20475 C CA . ARG C 3 529 ? 150.579 78.212 166.640 1.00 71.66 529 ARG C CA 1
ATOM 20476 C C . ARG C 3 529 ? 150.675 79.729 166.568 1.00 68.49 529 ARG C C 1
ATOM 20477 O O . ARG C 3 529 ? 150.886 80.264 165.476 1.00 71.45 529 ARG C O 1
ATOM 20498 N N . VAL C 3 530 ? 150.503 80.432 167.684 1.00 66.75 530 VAL C N 1
ATOM 20499 C CA . VAL C 3 530 ? 150.633 81.883 167.741 1.00 62.35 530 VAL C CA 1
ATOM 20500 C C . VAL C 3 530 ? 151.493 82.243 168.941 1.00 63.60 530 VAL C C 1
ATOM 20501 O O . VAL C 3 530 ? 151.242 81.773 170.055 1.00 68.67 530 VAL C O 1
ATOM 20514 N N . VAL C 3 531 ? 152.496 83.084 168.714 1.00 60.38 531 VAL C N 1
ATOM 20515 C CA . VAL C 3 531 ? 153.349 83.607 169.771 1.00 55.66 531 VAL C CA 1
ATOM 20516 C C . VAL C 3 531 ? 153.380 85.120 169.636 1.00 51.13 531 VAL C C 1
ATOM 20517 O O . VAL C 3 531 ? 153.600 85.643 168.540 1.00 53.73 531 VAL C O 1
ATOM 20530 N N . SER C 3 532 ? 153.136 85.818 170.740 1.00 52.99 532 SER C N 1
ATOM 20531 C CA . SER C 3 532 ? 153.172 87.273 170.775 1.00 53.87 532 SER C CA 1
ATOM 20532 C C . SER C 3 532 ? 153.987 87.706 171.980 1.00 54.74 532 SER C C 1
ATOM 20533 O O . SER C 3 532 ? 153.685 87.312 173.110 1.00 63.41 532 SER C O 1
ATOM 20541 N N . ILE C 3 533 ? 155.033 88.494 171.788 1.00 50.55 533 ILE C N 1
ATOM 20542 C CA . ILE C 3 533 ? 155.913 88.951 172.891 1.00 51.75 533 ILE C CA 1
ATOM 20543 C C . ILE C 3 533 ? 155.912 90.469 172.849 1.00 51.50 533 ILE C C 1
ATOM 20544 O O . ILE C 3 533 ? 156.084 90.961 171.774 1.00 51.70 533 ILE C O 1
ATOM 20560 N N . HIS C 3 534 ? 155.608 91.149 173.943 1.00 54.15 534 HIS C N 1
ATOM 20561 C CA . HIS C 3 534 ? 155.627 92.629 174.041 1.00 57.23 534 HIS C CA 1
ATOM 20562 C C . HIS C 3 534 ? 156.591 93.019 175.144 1.00 58.44 534 HIS C C 1
ATOM 20563 O O . HIS C 3 534 ? 156.193 92.965 176.279 1.00 65.16 534 HIS C O 1
ATOM 20577 N N . THR C 3 535 ? 157.804 93.416 174.812 1.00 55.90 535 THR C N 1
ATOM 20578 C CA . THR C 3 535 ? 158.836 93.754 175.787 1.00 58.73 535 THR C CA 1
ATOM 20579 C C . THR C 3 535 ? 159.433 95.082 175.495 1.00 57.31 535 THR C C 1
ATOM 20580 O O . THR C 3 535 ? 158.920 95.767 174.626 1.00 56.97 535 THR C O 1
ATOM 20591 N N . GLY C 3 536 ? 160.462 95.479 176.223 1.00 62.65 536 GLY C N 1
ATOM 20592 C CA . GLY C 3 536 ? 161.264 96.652 175.930 1.00 60.27 536 GLY C CA 1
ATOM 20593 C C . GLY C 3 536 ? 162.526 96.260 175.188 1.00 63.28 536 GLY C C 1
ATOM 20594 O O . GLY C 3 536 ? 162.488 95.358 174.347 1.00 68.38 536 GLY C O 1
ATOM 20598 N N . GLU C 3 537 ? 163.649 96.909 175.483 1.00 62.97 537 GLU C N 1
ATOM 20599 C CA . GLU C 3 537 ? 164.917 96.533 174.870 1.00 64.69 537 GLU C CA 1
ATOM 20600 C C . GLU C 3 537 ? 165.310 95.124 175.295 1.00 67.39 537 GLU C C 1
ATOM 20601 O O . GLU C 3 537 ? 165.122 94.735 176.450 1.00 69.63 537 GLU C O 1
ATOM 20613 N N . MET C 3 538 ? 165.867 94.364 174.353 1.00 65.91 538 MET C N 1
ATOM 20614 C CA . MET C 3 538 ? 166.334 93.009 174.608 1.00 68.59 538 MET C CA 1
ATOM 20615 C C . MET C 3 538 ? 167.779 92.869 174.155 1.00 71.75 538 MET C C 1
ATOM 20616 O O . MET C 3 538 ? 168.205 93.515 173.195 1.00 71.43 538 MET C O 1
ATOM 20630 N N . THR C 3 539 ? 168.523 92.015 174.850 1.00 74.79 539 THR C N 1
ATOM 20631 C CA . THR C 3 539 ? 169.929 91.762 174.577 1.00 73.27 539 THR C CA 1
ATOM 20632 C C . THR C 3 539 ? 170.143 90.261 174.412 1.00 75.17 539 THR C C 1
ATOM 20633 O O . THR C 3 539 ? 169.338 89.444 174.866 1.00 77.04 539 THR C O 1
ATOM 20644 N N . GLN C 3 540 ? 171.243 89.904 173.743 1.00 76.04 540 GLN C N 1
ATOM 20645 C CA . GLN C 3 540 ? 171.472 88.513 173.366 1.00 76.66 540 GLN C CA 1
ATOM 20646 C C . GLN C 3 540 ? 171.407 87.578 174.567 1.00 78.97 540 GLN C C 1
ATOM 20647 O O . GLN C 3 540 ? 171.045 86.406 174.418 1.00 76.88 540 GLN C O 1
ATOM 20661 N N . MET C 3 541 ? 171.750 88.068 175.758 1.00 81.44 541 MET C N 1
ATOM 20662 C CA . MET C 3 541 ? 171.702 87.241 176.956 1.00 82.36 541 MET C CA 1
ATOM 20663 C C . MET C 3 541 ? 170.333 87.232 177.625 1.00 81.57 541 MET C C 1
ATOM 20664 O O . MET C 3 541 ? 170.143 86.486 178.592 1.00 77.97 541 MET C O 1
ATOM 20678 N N . ASP C 3 542 ? 169.382 88.034 177.149 1.00 81.23 542 ASP C N 1
ATOM 20679 C CA . ASP C 3 542 ? 168.043 88.033 177.725 1.00 79.66 542 ASP C CA 1
ATOM 20680 C C . ASP C 3 542 ? 167.187 86.882 177.218 1.00 79.51 542 ASP C C 1
ATOM 20681 O O . ASP C 3 542 ? 166.151 86.586 177.822 1.00 78.27 542 ASP C O 1
ATOM 20690 N N . TRP C 3 543 ? 167.591 86.231 176.133 1.00 81.01 543 TRP C N 1
ATOM 20691 C CA . TRP C 3 543 ? 166.804 85.170 175.523 1.00 78.72 543 TRP C CA 1
ATOM 20692 C C . TRP C 3 543 ? 167.254 83.815 176.054 1.00 80.58 543 TRP C C 1
ATOM 20693 O O . TRP C 3 543 ? 168.427 83.633 176.394 1.00 82.74 543 TRP C O 1
ATOM 20714 N N . PHE C 3 544 ? 166.319 82.872 176.132 1.00 81.94 544 PHE C N 1
ATOM 20715 C CA . PHE C 3 544 ? 166.627 81.478 176.408 1.00 82.78 544 PHE C CA 1
ATOM 20716 C C . PHE C 3 544 ? 165.964 80.589 175.363 1.00 84.83 544 PHE C C 1
ATOM 20717 O O . PHE C 3 544 ? 164.983 80.971 174.719 1.00 83.22 544 PHE C O 1
ATOM 20734 N N . ASP C 3 545 ? 166.520 79.389 175.203 1.00 85.01 545 ASP C N 1
ATOM 20735 C CA . ASP C 3 545 ? 166.093 78.479 174.147 1.00 83.63 545 ASP C CA 1
ATOM 20736 C C . ASP C 3 545 ? 164.629 78.094 174.328 1.00 85.83 545 ASP C C 1
ATOM 20737 O O . ASP C 3 545 ? 164.147 77.964 175.458 1.00 85.08 545 ASP C O 1
ATOM 20746 N N . MET C 3 546 ? 163.924 77.923 173.212 1.00 85.60 546 MET C N 1
ATOM 20747 C CA . MET C 3 546 ? 162.538 77.480 173.196 1.00 85.22 546 MET C CA 1
ATOM 20748 C C . MET C 3 546 ? 162.272 76.694 171.920 1.00 84.65 546 MET C C 1
ATOM 20749 O O . MET C 3 546 ? 162.635 77.133 170.825 1.00 88.65 546 MET C O 1
ATOM 20763 N N . GLU C 3 547 ? 161.631 75.538 172.062 1.00 80.59 547 GLU C N 1
ATOM 20764 C CA . GLU C 3 547 ? 161.272 74.697 170.925 1.00 84.32 547 GLU C CA 1
ATOM 20765 C C . GLU C 3 547 ? 159.811 74.941 170.574 1.00 88.78 547 GLU C C 1
ATOM 20766 O O . GLU C 3 547 ? 158.930 74.788 171.427 1.00 91.70 547 GLU C O 1
ATOM 20778 N N . LEU C 3 548 ? 159.559 75.327 169.325 1.00 84.58 548 LEU C N 1
ATOM 20779 C CA . LEU C 3 548 ? 158.216 75.643 168.840 1.00 80.61 548 LEU C CA 1
ATOM 20780 C C . LEU C 3 548 ? 157.982 74.941 167.507 1.00 82.67 548 LEU C C 1
ATOM 20781 O O . LEU C 3 548 ? 157.975 75.573 166.445 1.00 80.99 548 LEU C O 1
ATOM 20797 N N . PRO C 3 549 ? 157.789 73.621 167.532 1.00 87.42 549 PRO C N 1
ATOM 20798 C CA . PRO C 3 549 ? 157.573 72.890 166.273 1.00 81.59 549 PRO C CA 1
ATOM 20799 C C . PRO C 3 549 ? 156.333 73.320 165.511 1.00 83.32 549 PRO C C 1
ATOM 20800 O O . PRO C 3 549 ? 156.319 73.228 164.277 1.00 85.79 549 PRO C O 1
ATOM 20811 N N . LYS C 3 550 ? 155.284 73.767 166.199 1.00 83.30 550 LYS C N 1
ATOM 20812 C CA . LYS C 3 550 ? 153.990 74.014 165.575 1.00 84.63 550 LYS C CA 1
ATOM 20813 C C . LYS C 3 550 ? 153.705 75.488 165.321 1.00 82.42 550 LYS C C 1
ATOM 20814 O O . LYS C 3 550 ? 152.627 75.813 164.814 1.00 79.38 550 LYS C O 1
ATOM 20833 N N . ALA C 3 551 ? 154.627 76.386 165.657 1.00 78.95 551 ALA C N 1
ATOM 20834 C CA . ALA C 3 551 ? 154.363 77.811 165.506 1.00 73.54 551 ALA C CA 1
ATOM 20835 C C . ALA C 3 551 ? 154.233 78.175 164.032 1.00 73.74 551 ALA C C 1
ATOM 20836 O O . ALA C 3 551 ? 155.047 77.759 163.205 1.00 76.37 551 ALA C O 1
ATOM 20843 N N . GLU C 3 552 ? 153.207 78.959 163.708 1.00 72.27 552 GLU C N 1
ATOM 20844 C CA . GLU C 3 552 ? 152.959 79.415 162.347 1.00 69.62 552 GLU C CA 1
ATOM 20845 C C . GLU C 3 552 ? 153.095 80.918 162.167 1.00 62.79 552 GLU C C 1
ATOM 20846 O O . GLU C 3 552 ? 153.411 81.362 161.062 1.00 63.09 552 GLU C O 1
ATOM 20858 N N . VAL C 3 553 ? 152.860 81.708 163.212 1.00 57.32 553 VAL C N 1
ATOM 20859 C CA . VAL C 3 553 ? 152.948 83.161 163.152 1.00 57.75 553 VAL C CA 1
ATOM 20860 C C . VAL C 3 553 ? 153.678 83.648 164.394 1.00 53.99 553 VAL C C 1
ATOM 20861 O O . VAL C 3 553 ? 153.481 83.105 165.487 1.00 55.94 553 VAL C O 1
ATOM 20874 N N . LEU C 3 554 ? 154.521 84.661 164.228 1.00 48.44 554 LEU C N 1
ATOM 20875 C CA . LEU C 3 554 ? 155.253 85.269 165.330 1.00 48.89 554 LEU C CA 1
ATOM 20876 C C . LEU C 3 554 ? 155.084 86.779 165.258 1.00 46.46 554 LEU C C 1
ATOM 20877 O O . LEU C 3 554 ? 155.306 87.380 164.204 1.00 47.94 554 LEU C O 1
ATOM 20893 N N . ILE C 3 555 ? 154.690 87.383 166.376 1.00 46.42 555 ILE C N 1
ATOM 20894 C CA . ILE C 3 555 ? 154.467 88.821 166.480 1.00 41.48 555 ILE C CA 1
ATOM 20895 C C . ILE C 3 555 ? 155.360 89.358 167.586 1.00 41.09 555 ILE C C 1
ATOM 20896 O O . ILE C 3 555 ? 155.392 88.800 168.687 1.00 50.06 555 ILE C O 1
ATOM 20912 N N . LEU C 3 556 ? 156.080 90.438 167.298 1.00 36.24 556 LEU C N 1
ATOM 20913 C CA . LEU C 3 556 ? 156.988 91.057 168.254 1.00 36.22 556 LEU C CA 1
ATOM 20914 C C . LEU C 3 556 ? 156.717 92.552 168.326 1.00 38.74 556 LEU C C 1
ATOM 20915 O O . LEU C 3 556 ? 156.666 93.227 167.294 1.00 38.71 556 LEU C O 1
ATOM 20931 N N . HIS C 3 557 ? 156.545 93.063 169.542 1.00 43.69 557 HIS C N 1
ATOM 20932 C CA . HIS C 3 557 ? 156.384 94.489 169.794 1.00 41.27 557 HIS C CA 1
ATOM 20933 C C . HIS C 3 557 ? 157.452 94.940 170.775 1.00 45.21 557 HIS C C 1
ATOM 20934 O O . HIS C 3 557 ? 157.640 94.312 171.820 1.00 57.07 557 HIS C O 1
ATOM 20949 N N . PHE C 3 558 ? 158.141 96.026 170.444 1.00 44.43 558 PHE C N 1
ATOM 20950 C CA . PHE C 3 558 ? 159.163 96.579 171.320 1.00 43.40 558 PHE C CA 1
ATOM 20951 C C . PHE C 3 558 ? 159.248 98.076 171.069 1.00 44.72 558 PHE C C 1
ATOM 20952 O O . PHE C 3 558 ? 158.743 98.586 170.068 1.00 44.70 558 PHE C O 1
ATOM 20969 N N . SER C 3 559 ? 159.881 98.781 172.005 1.00 49.36 559 SER C N 1
ATOM 20970 C CA . SER C 3 559 ? 160.041 100.233 171.915 1.00 48.76 559 SER C CA 1
ATOM 20971 C C . SER C 3 559 ? 161.437 100.586 172.417 1.00 49.14 559 SER C C 1
ATOM 20972 O O . SER C 3 559 ? 161.639 100.754 173.622 1.00 55.34 559 SER C O 1
ATOM 20980 N N . SER C 3 560 ? 162.388 100.696 171.501 1.00 49.68 560 SER C N 1
ATOM 20981 C CA . SER C 3 560 ? 163.768 101.037 171.838 1.00 52.62 560 SER C CA 1
ATOM 20982 C C . SER C 3 560 ? 164.487 101.403 170.544 1.00 55.57 560 SER C C 1
ATOM 20983 O O . SER C 3 560 ? 163.860 101.559 169.490 1.00 54.54 560 SER C O 1
ATOM 20991 N N . ASP C 3 561 ? 165.809 101.552 170.628 1.00 55.37 561 ASP C N 1
ATOM 20992 C CA . ASP C 3 561 ? 166.632 101.874 169.473 1.00 55.77 561 ASP C CA 1
ATOM 20993 C C . ASP C 3 561 ? 167.549 100.735 169.046 1.00 54.43 561 ASP C C 1
ATOM 20994 O O . ASP C 3 561 ? 168.122 100.803 167.954 1.00 49.48 561 ASP C O 1
ATOM 21003 N N . LYS C 3 562 ? 167.699 99.698 169.868 1.00 55.89 562 LYS C N 1
ATOM 21004 C CA . LYS C 3 562 ? 168.477 98.519 169.518 1.00 53.80 562 LYS C CA 1
ATOM 21005 C C . LYS C 3 562 ? 167.718 97.281 169.969 1.00 55.91 562 LYS C C 1
ATOM 21006 O O . LYS C 3 562 ? 167.067 97.295 171.016 1.00 59.65 562 LYS C O 1
ATOM 21025 N N . TYR C 3 563 ? 167.800 96.216 169.176 1.00 53.75 563 TYR C N 1
ATOM 21026 C CA . TYR C 3 563 ? 167.055 94.997 169.457 1.00 54.05 563 TYR C CA 1
ATOM 21027 C C . TYR C 3 563 ? 167.765 93.824 168.798 1.00 54.33 563 TYR C C 1
ATOM 21028 O O . TYR C 3 563 ? 168.249 93.934 167.670 1.00 56.81 563 TYR C O 1
ATOM 21046 N N . VAL C 3 564 ? 167.811 92.700 169.508 1.00 56.23 564 VAL C N 1
ATOM 21047 C CA . VAL C 3 564 ? 168.410 91.467 169.008 1.00 59.90 564 VAL C CA 1
ATOM 21048 C C . VAL C 3 564 ? 167.309 90.428 168.847 1.00 61.98 564 VAL C C 1
ATOM 21049 O O . VAL C 3 564 ? 166.588 90.128 169.804 1.00 61.77 564 VAL C O 1
ATOM 21062 N N . LEU C 3 565 ? 167.183 89.882 167.642 1.00 61.90 565 LEU C N 1
ATOM 21063 C CA . LEU C 3 565 ? 166.137 88.905 167.374 1.00 63.89 565 LEU C CA 1
ATOM 21064 C C . LEU C 3 565 ? 166.372 87.651 168.212 1.00 67.68 565 LEU C C 1
ATOM 21065 O O . LEU C 3 565 ? 167.529 87.272 168.436 1.00 67.81 565 LEU C O 1
ATOM 21081 N N . PRO C 3 566 ? 165.323 86.989 168.692 1.00 72.36 566 PRO C N 1
ATOM 21082 C CA . PRO C 3 566 ? 165.516 85.767 169.481 1.00 72.44 566 PRO C CA 1
ATOM 21083 C C . PRO C 3 566 ? 166.184 84.681 168.656 1.00 73.02 566 PRO C C 1
ATOM 21084 O O . PRO C 3 566 ? 165.900 84.537 167.458 1.00 72.80 566 PRO C O 1
ATOM 21095 N N . PRO C 3 567 ? 167.082 83.894 169.255 1.00 75.67 567 PRO C N 1
ATOM 21096 C CA . PRO C 3 567 ? 167.797 82.878 168.467 1.00 74.91 567 PRO C CA 1
ATOM 21097 C C . PRO C 3 567 ? 166.986 81.629 168.167 1.00 73.70 567 PRO C C 1
ATOM 21098 O O . PRO C 3 567 ? 167.442 80.807 167.365 1.00 73.34 567 PRO C O 1
ATOM 21109 N N . PHE C 3 568 ? 165.807 81.453 168.761 1.00 75.27 568 PHE C N 1
ATOM 21110 C CA . PHE C 3 568 ? 165.040 80.232 168.537 1.00 78.03 568 PHE C CA 1
ATOM 21111 C C . PHE C 3 568 ? 164.268 80.240 167.223 1.00 76.70 568 PHE C C 1
ATOM 21112 O O . PHE C 3 568 ? 163.601 79.249 166.913 1.00 75.23 568 PHE C O 1
ATOM 21129 N N . ILE C 3 569 ? 164.341 81.323 166.448 1.00 75.50 569 ILE C N 1
ATOM 21130 C CA . ILE C 3 569 ? 163.629 81.378 165.176 1.00 73.89 569 ILE C CA 1
ATOM 21131 C C . ILE C 3 569 ? 164.173 80.329 164.215 1.00 75.49 569 ILE C C 1
ATOM 21132 O O . ILE C 3 569 ? 163.418 79.714 163.454 1.00 72.45 569 ILE C O 1
ATOM 21148 N N . ALA C 3 570 ? 165.489 80.109 164.228 1.00 78.99 570 ALA C N 1
ATOM 21149 C CA . ALA C 3 570 ? 166.094 79.192 163.269 1.00 81.23 570 ALA C CA 1
ATOM 21150 C C . ALA C 3 570 ? 165.577 77.770 163.424 1.00 81.55 570 ALA C C 1
ATOM 21151 O O . ALA C 3 570 ? 165.671 76.981 162.477 1.00 80.05 570 ALA C O 1
ATOM 21158 N N . LYS C 3 571 ? 165.037 77.426 164.587 1.00 81.85 571 LYS C N 1
ATOM 21159 C CA . LYS C 3 571 ? 164.438 76.120 164.816 1.00 81.14 571 LYS C CA 1
ATOM 21160 C C . LYS C 3 571 ? 162.922 76.139 164.685 1.00 82.00 571 LYS C C 1
ATOM 21161 O O . LYS C 3 571 ? 162.270 75.160 165.058 1.00 80.54 571 LYS C O 1
ATOM 21180 N N . MET C 3 572 ? 162.350 77.230 164.181 1.00 80.22 572 MET C N 1
ATOM 21181 C CA . MET C 3 572 ? 160.924 77.294 163.871 1.00 78.33 572 MET C CA 1
ATOM 21182 C C . MET C 3 572 ? 160.726 76.719 162.475 1.00 80.09 572 MET C C 1
ATOM 21183 O O . MET C 3 572 ? 160.863 77.424 161.472 1.00 77.47 572 MET C O 1
ATOM 21197 N N . GLY C 3 573 ? 160.405 75.428 162.405 1.00 80.99 573 GLY C N 1
ATOM 21198 C CA . GLY C 3 573 ? 160.287 74.751 161.129 1.00 79.92 573 GLY C CA 1
ATOM 21199 C C . GLY C 3 573 ? 159.005 75.011 160.373 1.00 82.14 573 GLY C C 1
ATOM 21200 O O . GLY C 3 573 ? 158.898 74.593 159.218 1.00 84.02 573 GLY C O 1
ATOM 21204 N N . LYS C 3 574 ? 158.035 75.695 160.981 1.00 78.76 574 LYS C N 1
ATOM 21205 C CA . LYS C 3 574 ? 156.733 75.910 160.358 1.00 79.68 574 LYS C CA 1
ATOM 21206 C C . LYS C 3 574 ? 156.310 77.377 160.384 1.00 78.41 574 LYS C C 1
ATOM 21207 O O . LYS C 3 574 ? 155.112 77.671 160.397 1.00 77.29 574 LYS C O 1
ATOM 21226 N N . LEU C 3 575 ? 157.262 78.304 160.390 1.00 76.49 575 LEU C N 1
ATOM 21227 C CA . LEU C 3 575 ? 156.944 79.723 160.482 1.00 69.99 575 LEU C CA 1
ATOM 21228 C C . LEU C 3 575 ? 156.639 80.273 159.092 1.00 68.63 575 LEU C C 1
ATOM 21229 O O . LEU C 3 575 ? 157.459 80.153 158.176 1.00 69.20 575 LEU C O 1
ATOM 21245 N N . THR C 3 576 ? 155.461 80.879 158.937 1.00 66.48 576 THR C N 1
ATOM 21246 C CA . THR C 3 576 ? 154.976 81.335 157.640 1.00 61.32 576 THR C CA 1
ATOM 21247 C C . THR C 3 576 ? 154.769 82.842 157.556 1.00 56.89 576 THR C C 1
ATOM 21248 O O . THR C 3 576 ? 154.764 83.388 156.450 1.00 57.34 576 THR C O 1
ATOM 21259 N N . ALA C 3 577 ? 154.583 83.526 158.683 1.00 55.50 577 ALA C N 1
ATOM 21260 C CA . ALA C 3 577 ? 154.408 84.971 158.697 1.00 50.19 577 ALA C CA 1
ATOM 21261 C C . ALA C 3 577 ? 155.114 85.555 159.909 1.00 48.97 577 ALA C C 1
ATOM 21262 O O . ALA C 3 577 ? 155.014 85.018 161.014 1.00 54.67 577 ALA C O 1
ATOM 21269 N N . LEU C 3 578 ? 155.819 86.664 159.698 1.00 41.50 578 LEU C N 1
ATOM 21270 C CA . LEU C 3 578 ? 156.628 87.294 160.732 1.00 40.07 578 LEU C CA 1
ATOM 21271 C C . LEU C 3 578 ? 156.278 88.772 160.803 1.00 36.11 578 LEU C C 1
ATOM 21272 O O . LEU C 3 578 ? 156.226 89.446 159.772 1.00 37.55 578 LEU C O 1
ATOM 21288 N N . VAL C 3 579 ? 156.033 89.270 162.013 1.00 33.91 579 VAL C N 1
ATOM 21289 C CA . VAL C 3 579 ? 155.620 90.651 162.242 1.00 35.20 579 VAL C CA 1
ATOM 21290 C C . VAL C 3 579 ? 156.531 91.262 163.298 1.00 34.37 579 VAL C C 1
ATOM 21291 O O . VAL C 3 579 ? 156.595 90.768 164.428 1.00 40.99 579 VAL C O 1
ATOM 21304 N N . ILE C 3 580 ? 157.222 92.341 162.935 1.00 30.51 580 ILE C N 1
ATOM 21305 C CA . ILE C 3 580 ? 158.149 93.035 163.826 1.00 31.36 580 ILE C CA 1
ATOM 21306 C C . ILE C 3 580 ? 157.788 94.513 163.816 1.00 29.55 580 ILE C C 1
ATOM 21307 O O . ILE C 3 580 ? 157.920 95.177 162.783 1.00 31.41 580 ILE C O 1
ATOM 21323 N N . ILE C 3 581 ? 157.355 95.033 164.962 1.00 28.86 581 ILE C N 1
ATOM 21324 C CA . ILE C 3 581 ? 156.859 96.401 165.067 1.00 29.27 581 ILE C CA 1
ATOM 21325 C C . ILE C 3 581 ? 157.604 97.120 166.182 1.00 30.12 581 ILE C C 1
ATOM 21326 O O . ILE C 3 581 ? 157.649 96.638 167.317 1.00 36.44 581 ILE C O 1
ATOM 21342 N N . ASN C 3 582 ? 158.165 98.281 165.862 1.00 30.92 582 ASN C N 1
ATOM 21343 C CA . ASN C 3 582 ? 158.806 99.154 166.835 1.00 32.80 582 ASN C CA 1
ATOM 21344 C C . ASN C 3 582 ? 157.903 100.352 167.094 1.00 35.75 582 ASN C C 1
ATOM 21345 O O . ASN C 3 582 ? 157.441 101.000 166.150 1.00 35.88 582 ASN C O 1
ATOM 21356 N N . ASN C 3 583 ? 157.642 100.633 168.367 1.00 39.24 583 ASN C N 1
ATOM 21357 C CA . ASN C 3 583 ? 156.798 101.751 168.766 1.00 38.25 583 ASN C CA 1
ATOM 21358 C C . ASN C 3 583 ? 157.593 103.000 169.112 1.00 39.06 583 ASN C C 1
ATOM 21359 O O . ASN C 3 583 ? 156.993 104.044 169.376 1.00 41.10 583 ASN C O 1
ATOM 21370 N N . GLY C 3 584 ? 158.917 102.926 169.110 1.00 38.16 584 GLY C N 1
ATOM 21371 C CA . GLY C 3 584 ? 159.727 104.033 169.564 1.00 40.98 584 GLY C CA 1
ATOM 21372 C C . GLY C 3 584 ? 159.727 105.197 168.595 1.00 38.70 584 GLY C C 1
ATOM 21373 O O . GLY C 3 584 ? 159.248 105.122 167.464 1.00 37.71 584 GLY C O 1
ATOM 21377 N N . MET C 3 585 ? 160.297 106.306 169.063 1.00 39.23 585 MET C N 1
ATOM 21378 C CA . MET C 3 585 ? 160.254 107.554 168.315 1.00 39.73 585 MET C CA 1
ATOM 21379 C C . MET C 3 585 ? 161.379 107.677 167.295 1.00 40.25 585 MET C C 1
ATOM 21380 O O . MET C 3 585 ? 161.329 108.574 166.448 1.00 40.46 585 MET C O 1
ATOM 21394 N N . SER C 3 586 ? 162.382 106.815 167.354 1.00 42.84 586 SER C N 1
ATOM 21395 C CA . SER C 3 586 ? 163.470 106.781 166.392 1.00 41.30 586 SER C CA 1
ATOM 21396 C C . SER C 3 586 ? 163.637 105.361 165.878 1.00 40.57 586 SER C C 1
ATOM 21397 O O . SER C 3 586 ? 163.333 104.397 166.588 1.00 41.75 586 SER C O 1
ATOM 21405 N N . PRO C 3 587 ? 164.109 105.194 164.644 1.00 36.95 587 PRO C N 1
ATOM 21406 C CA . PRO C 3 587 ? 164.251 103.842 164.093 1.00 40.35 587 PRO C CA 1
ATOM 21407 C C . PRO C 3 587 ? 165.208 102.989 164.911 1.00 40.49 587 PRO C C 1
ATOM 21408 O O . PRO C 3 587 ? 166.203 103.472 165.454 1.00 42.35 587 PRO C O 1
ATOM 21419 N N . ALA C 3 588 ? 164.890 101.703 164.996 1.00 43.25 588 ALA C N 1
ATOM 21420 C CA . ALA C 3 588 ? 165.695 100.733 165.718 1.00 45.87 588 ALA C CA 1
ATOM 21421 C C . ALA C 3 588 ? 166.557 99.933 164.747 1.00 46.12 588 ALA C C 1
ATOM 21422 O O . ALA C 3 588 ? 166.267 99.829 163.555 1.00 44.44 588 ALA C O 1
ATOM 21429 N N . ARG C 3 589 ? 167.638 99.370 165.278 1.00 50.27 589 ARG C N 1
ATOM 21430 C CA . ARG C 3 589 ? 168.568 98.557 164.508 1.00 47.87 589 ARG C CA 1
ATOM 21431 C C . ARG C 3 589 ? 168.487 97.117 164.992 1.00 48.15 589 ARG C C 1
ATOM 21432 O O . ARG C 3 589 ? 168.641 96.852 166.187 1.00 53.32 589 ARG C O 1
ATOM 21453 N N . LEU C 3 590 ? 168.249 96.194 164.064 1.00 47.11 590 LEU C N 1
ATOM 21454 C CA . LEU C 3 590 ? 168.102 94.778 164.371 1.00 49.41 590 LEU C CA 1
ATOM 21455 C C . LEU C 3 590 ? 169.422 94.058 164.127 1.00 56.92 590 LEU C C 1
ATOM 21456 O O . LEU C 3 590 ? 170.040 94.228 163.071 1.00 58.10 590 LEU C O 1
ATOM 21472 N N . HIS C 3 591 ? 169.841 93.248 165.094 1.00 62.98 591 HIS C N 1
ATOM 21473 C CA . HIS C 3 591 ? 171.103 92.526 165.030 1.00 64.07 591 HIS C CA 1
ATOM 21474 C C . HIS C 3 591 ? 170.866 91.033 164.836 1.00 68.37 591 HIS C C 1
ATOM 21475 O O . HIS C 3 591 ? 169.782 90.510 165.099 1.00 67.74 591 HIS C O 1
ATOM 21489 N N . ASP C 3 592 ? 171.912 90.348 164.377 1.00 75.22 592 ASP C N 1
ATOM 21490 C CA . ASP C 3 592 ? 171.854 88.912 164.104 1.00 79.37 592 ASP C CA 1
ATOM 21491 C C . ASP C 3 592 ? 170.738 88.603 163.107 1.00 78.90 592 ASP C C 1
ATOM 21492 O O . ASP C 3 592 ? 169.922 87.700 163.300 1.00 77.39 592 ASP C O 1
ATOM 21501 N N . PHE C 3 593 ? 170.723 89.370 162.023 1.00 80.89 593 PHE C N 1
ATOM 21502 C CA . PHE C 3 593 ? 169.723 89.250 160.973 1.00 83.96 593 PHE C CA 1
ATOM 21503 C C . PHE C 3 593 ? 169.953 88.025 160.093 1.00 85.54 593 PHE C C 1
ATOM 21504 O O . PHE C 3 593 ? 169.140 87.755 159.204 1.00 82.16 593 PHE C O 1
ATOM 21521 N N . SER C 3 594 ? 171.034 87.276 160.325 1.00 87.39 594 SER C N 1
ATOM 21522 C CA . SER C 3 594 ? 171.365 86.136 159.477 1.00 87.98 594 SER C CA 1
ATOM 21523 C C . SER C 3 594 ? 170.368 84.991 159.612 1.00 89.76 594 SER C C 1
ATOM 21524 O O . SER C 3 594 ? 170.405 84.059 158.801 1.00 91.52 594 SER C O 1
ATOM 21532 N N . ILE C 3 595 ? 169.488 85.029 160.614 1.00 87.97 595 ILE C N 1
ATOM 21533 C CA . ILE C 3 595 ? 168.489 83.973 160.758 1.00 89.17 595 ILE C CA 1
ATOM 21534 C C . ILE C 3 595 ? 167.599 83.910 159.526 1.00 89.84 595 ILE C C 1
ATOM 21535 O O . ILE C 3 595 ? 167.082 82.842 159.175 1.00 87.70 595 ILE C O 1
ATOM 21551 N N . PHE C 3 596 ? 167.408 85.044 158.852 1.00 90.70 596 PHE C N 1
ATOM 21552 C CA . PHE C 3 596 ? 166.581 85.105 157.655 1.00 89.94 596 PHE C CA 1
ATOM 21553 C C . PHE C 3 596 ? 167.152 84.290 156.503 1.00 90.08 596 PHE C C 1
ATOM 21554 O O . PHE C 3 596 ? 166.430 84.026 155.536 1.00 87.50 596 PHE C O 1
ATOM 21571 N N . THR C 3 597 ? 168.422 83.890 156.580 1.00 94.14 597 THR C N 1
ATOM 21572 C CA . THR C 3 597 ? 169.016 83.097 155.509 1.00 94.30 597 THR C CA 1
ATOM 21573 C C . THR C 3 597 ? 168.318 81.750 155.370 1.00 91.90 597 THR C C 1
ATOM 21574 O O . THR C 3 597 ? 168.137 81.247 154.255 1.00 88.04 597 THR C O 1
ATOM 21585 N N . ASN C 3 598 ? 167.930 81.147 156.490 1.00 91.99 598 ASN C N 1
ATOM 21586 C CA . ASN C 3 598 ? 167.311 79.828 156.490 1.00 93.30 598 ASN C CA 1
ATOM 21587 C C . ASN C 3 598 ? 165.787 79.880 156.483 1.00 91.43 598 ASN C C 1
ATOM 21588 O O . ASN C 3 598 ? 165.150 78.822 156.478 1.00 84.53 598 ASN C O 1
ATOM 21599 N N . LEU C 3 599 ? 165.188 81.073 156.484 1.00 90.29 599 LEU C N 1
ATOM 21600 C CA . LEU C 3 599 ? 163.732 81.215 156.449 1.00 84.11 599 LEU C CA 1
ATOM 21601 C C . LEU C 3 599 ? 163.257 80.978 155.019 1.00 82.87 599 LEU C C 1
ATOM 21602 O O . LEU C 3 599 ? 162.853 81.891 154.295 1.00 77.10 599 LEU C O 1
ATOM 21618 N N . ALA C 3 600 ? 163.314 79.712 154.608 1.00 83.11 600 ALA C N 1
ATOM 21619 C CA . ALA C 3 600 ? 162.894 79.343 153.264 1.00 80.46 600 ALA C CA 1
ATOM 21620 C C . ALA C 3 600 ? 161.380 79.305 153.125 1.00 77.41 600 ALA C C 1
ATOM 21621 O O . ALA C 3 600 ? 160.862 79.470 152.015 1.00 76.64 600 ALA C O 1
ATOM 21628 N N . LYS C 3 601 ? 160.658 79.089 154.225 1.00 74.54 601 LYS C N 1
ATOM 21629 C CA . LYS C 3 601 ? 159.219 78.870 154.159 1.00 71.81 601 LYS C CA 1
ATOM 21630 C C . LYS C 3 601 ? 158.394 80.111 154.476 1.00 68.24 601 LYS C C 1
ATOM 21631 O O . LYS C 3 601 ? 157.172 79.994 154.601 1.00 69.82 601 LYS C O 1
ATOM 21650 N N . LEU C 3 602 ? 159.008 81.283 154.620 1.00 64.03 602 LEU C N 1
ATOM 21651 C CA . LEU C 3 602 ? 158.231 82.489 154.880 1.00 60.90 602 LEU C CA 1
ATOM 21652 C C . LEU C 3 602 ? 157.400 82.865 153.660 1.00 56.46 602 LEU C C 1
ATOM 21653 O O . LEU C 3 602 ? 157.837 82.706 152.519 1.00 59.82 602 LEU C O 1
ATOM 21669 N N . LYS C 3 603 ? 156.191 83.374 153.911 1.00 52.83 603 LYS C N 1
ATOM 21670 C CA . LYS C 3 603 ? 155.323 83.873 152.854 1.00 52.07 603 LYS C CA 1
ATOM 21671 C C . LYS C 3 603 ? 154.970 85.346 152.993 1.00 48.22 603 LYS C C 1
ATOM 21672 O O . LYS C 3 603 ? 154.560 85.956 152.002 1.00 50.72 603 LYS C O 1
ATOM 21691 N N . SER C 3 604 ? 155.110 85.929 154.182 1.00 45.79 604 SER C N 1
ATOM 21692 C CA . SER C 3 604 ? 154.850 87.346 154.390 1.00 44.90 604 SER C CA 1
ATOM 21693 C C . SER C 3 604 ? 155.795 87.882 155.454 1.00 39.52 604 SER C C 1
ATOM 21694 O O . SER C 3 604 ? 156.251 87.144 156.328 1.00 42.61 604 SER C O 1
ATOM 21702 N N . LEU C 3 605 ? 156.086 89.179 155.372 1.00 32.88 605 LEU C N 1
ATOM 21703 C CA . LEU C 3 605 ? 156.989 89.825 156.316 1.00 30.74 605 LEU C CA 1
ATOM 21704 C C . LEU C 3 605 ? 156.583 91.281 156.481 1.00 26.86 605 LEU C C 1
ATOM 21705 O O . LEU C 3 605 ? 156.425 91.998 155.490 1.00 29.52 605 LEU C O 1
ATOM 21721 N N . TRP C 3 606 ? 156.436 91.712 157.730 1.00 26.77 606 TRP C N 1
ATOM 21722 C CA . TRP C 3 606 ? 156.026 93.070 158.066 1.00 27.56 606 TRP C CA 1
ATOM 21723 C C . TRP C 3 606 ? 157.089 93.702 158.952 1.00 25.78 606 TRP C C 1
ATOM 21724 O O . TRP C 3 606 ? 157.434 93.148 159.999 1.00 35.35 606 TRP C O 1
ATOM 21745 N N . LEU C 3 607 ? 157.604 94.857 158.537 1.00 21.18 607 LEU C N 1
ATOM 21746 C CA . LEU C 3 607 ? 158.604 95.595 159.298 1.00 22.76 607 LEU C CA 1
ATOM 21747 C C . LEU C 3 607 ? 158.130 97.029 159.474 1.00 23.11 607 LEU C C 1
ATOM 21748 O O . LEU C 3 607 ? 157.532 97.601 158.560 1.00 26.33 607 LEU C O 1
ATOM 21764 N N . GLN C 3 608 ? 158.397 97.608 160.642 1.00 24.11 608 GLN C N 1
ATOM 21765 C CA . GLN C 3 608 ? 157.862 98.919 160.982 1.00 24.98 608 GLN C CA 1
ATOM 21766 C C . GLN C 3 608 ? 158.823 99.669 161.891 1.00 26.62 608 GLN C C 1
ATOM 21767 O O . GLN C 3 608 ? 159.141 99.200 162.987 1.00 30.01 608 GLN C O 1
ATOM 21781 N N . ARG C 3 609 ? 159.275 100.838 161.432 1.00 28.59 609 ARG C N 1
ATOM 21782 C CA . ARG C 3 609 ? 160.105 101.746 162.227 1.00 28.56 609 ARG C CA 1
ATOM 21783 C C . ARG C 3 609 ? 161.452 101.110 162.575 1.00 30.82 609 ARG C C 1
ATOM 21784 O O . ARG C 3 609 ? 161.884 101.105 163.728 1.00 36.77 609 ARG C O 1
ATOM 21805 N N . VAL C 3 610 ? 162.135 100.583 161.557 1.00 30.88 610 VAL C N 1
ATOM 21806 C CA . VAL C 3 610 ? 163.404 99.891 161.741 1.00 35.22 610 VAL C CA 1
ATOM 21807 C C . VAL C 3 610 ? 164.362 100.268 160.619 1.00 39.24 610 VAL C C 1
ATOM 21808 O O . VAL C 3 610 ? 163.972 100.830 159.596 1.00 40.17 610 VAL C O 1
ATOM 21821 N N . HIS C 3 611 ? 165.637 99.949 160.831 1.00 43.26 611 HIS C N 1
ATOM 21822 C CA . HIS C 3 611 ? 166.640 100.112 159.789 1.00 45.88 611 HIS C CA 1
ATOM 21823 C C . HIS C 3 611 ? 166.644 98.894 158.874 1.00 53.32 611 HIS C C 1
ATOM 21824 O O . HIS C 3 611 ? 166.971 97.783 159.298 1.00 52.51 611 HIS C O 1
ATOM 21838 N N . VAL C 3 612 ? 166.290 99.105 157.610 1.00 59.16 612 VAL C N 1
ATOM 21839 C CA . VAL C 3 612 ? 166.228 98.021 156.631 1.00 61.39 612 VAL C CA 1
ATOM 21840 C C . VAL C 3 612 ? 167.623 97.424 156.480 1.00 68.72 612 VAL C C 1
ATOM 21841 O O . VAL C 3 612 ? 168.595 98.174 156.313 1.00 72.30 612 VAL C O 1
ATOM 21854 N N . PRO C 3 613 ? 167.780 96.101 156.532 1.00 69.47 613 PRO C N 1
ATOM 21855 C CA . PRO C 3 613 ? 169.127 95.523 156.456 1.00 76.05 613 PRO C CA 1
ATOM 21856 C C . PRO C 3 613 ? 169.809 95.847 155.137 1.00 84.71 613 PRO C C 1
ATOM 21857 O O . PRO C 3 613 ? 169.173 95.905 154.083 1.00 84.61 613 PRO C O 1
ATOM 21868 N N . GLU C 3 614 ? 171.124 96.046 155.204 1.00 93.60 614 GLU C N 1
ATOM 21869 C CA . GLU C 3 614 ? 171.911 96.321 154.007 1.00 96.79 614 GLU C CA 1
ATOM 21870 C C . GLU C 3 614 ? 172.029 95.041 153.191 1.00 95.03 614 GLU C C 1
ATOM 21871 O O . GLU C 3 614 ? 172.925 94.224 153.424 1.00 92.64 614 GLU C O 1
ATOM 21883 N N . LEU C 3 615 ? 171.123 94.867 152.235 1.00 96.04 615 LEU C N 1
ATOM 21884 C CA . LEU C 3 615 ? 171.119 93.682 151.393 1.00 93.83 615 LEU C CA 1
ATOM 21885 C C . LEU C 3 615 ? 172.389 93.638 150.556 1.00 95.91 615 LEU C C 1
ATOM 21886 O O . LEU C 3 615 ? 172.879 94.672 150.093 1.00 96.84 615 LEU C O 1
ATOM 21902 N N . SER C 3 616 ? 172.925 92.434 150.368 1.00 97.66 616 SER C N 1
ATOM 21903 C CA . SER C 3 616 ? 174.155 92.229 149.618 1.00 99.09 616 SER C CA 1
ATOM 21904 C C . SER C 3 616 ? 173.967 91.086 148.631 1.00 99.12 616 SER C C 1
ATOM 21905 O O . SER C 3 616 ? 172.968 90.363 148.663 1.00 96.71 616 SER C O 1
ATOM 21913 N N . SER C 3 617 ? 174.952 90.927 147.745 1.00 99.76 617 SER C N 1
ATOM 21914 C CA . SER C 3 617 ? 174.902 89.882 146.730 1.00 101.02 617 SER C CA 1
ATOM 21915 C C . SER C 3 617 ? 175.049 88.482 147.311 1.00 98.22 617 SER C C 1
ATOM 21916 O O . SER C 3 617 ? 174.718 87.510 146.623 1.00 91.45 617 SER C O 1
ATOM 21924 N N . SER C 3 618 ? 175.535 88.353 148.543 1.00 97.19 618 SER C N 1
ATOM 21925 C CA . SER C 3 618 ? 175.698 87.059 149.190 1.00 95.36 618 SER C CA 1
ATOM 21926 C C . SER C 3 618 ? 174.505 86.676 150.058 1.00 93.69 618 SER C C 1
ATOM 21927 O O . SER C 3 618 ? 174.605 85.720 150.833 1.00 88.01 618 SER C O 1
ATOM 21935 N N . THR C 3 619 ? 173.393 87.401 149.954 1.00 91.92 619 THR C N 1
ATOM 21936 C CA . THR C 3 619 ? 172.204 87.073 150.727 1.00 89.14 619 THR C CA 1
ATOM 21937 C C . THR C 3 619 ? 171.574 85.783 150.214 1.00 87.46 619 THR C C 1
ATOM 21938 O O . THR C 3 619 ? 171.638 85.474 149.021 1.00 85.40 619 THR C O 1
ATOM 21949 N N . VAL C 3 620 ? 170.967 85.031 151.121 1.00 88.06 620 VAL C N 1
ATOM 21950 C CA . VAL C 3 620 ? 170.316 83.771 150.752 1.00 87.62 620 VAL C CA 1
ATOM 21951 C C . VAL C 3 620 ? 168.895 84.070 150.279 1.00 87.49 620 VAL C C 1
ATOM 21952 O O . VAL C 3 620 ? 168.103 84.638 151.047 1.00 84.03 620 VAL C O 1
ATOM 21965 N N . PRO C 3 621 ? 168.529 83.705 149.051 1.00 88.93 621 PRO C N 1
ATOM 21966 C CA . PRO C 3 621 ? 167.212 84.090 148.533 1.00 85.78 621 PRO C CA 1
ATOM 21967 C C . PRO C 3 621 ? 166.070 83.498 149.345 1.00 78.97 621 PRO C C 1
ATOM 21968 O O . PRO C 3 621 ? 166.119 82.361 149.816 1.00 75.70 621 PRO C O 1
ATOM 21979 N N . LEU C 3 622 ? 165.020 84.303 149.492 1.00 72.54 622 LEU C N 1
ATOM 21980 C CA . LEU C 3 622 ? 163.763 83.870 150.095 1.00 70.58 622 LEU C CA 1
ATOM 21981 C C . LEU C 3 622 ? 162.892 83.333 148.966 1.00 73.13 622 LEU C C 1
ATOM 21982 O O . LEU C 3 622 ? 162.344 84.098 148.170 1.00 71.75 622 LEU C O 1
ATOM 21998 N N . GLN C 3 623 ? 162.766 82.008 148.898 1.00 71.15 623 GLN C N 1
ATOM 21999 C CA . GLN C 3 623 ? 162.162 81.374 147.735 1.00 70.21 623 GLN C CA 1
ATOM 22000 C C . GLN C 3 623 ? 160.643 81.293 147.809 1.00 72.35 623 GLN C C 1
ATOM 22001 O O . GLN C 3 623 ? 160.013 80.954 146.803 1.00 71.82 623 GLN C O 1
ATOM 22015 N N . ASN C 3 624 ? 160.039 81.589 148.959 1.00 70.43 624 ASN C N 1
ATOM 22016 C CA . ASN C 3 624 ? 158.598 81.453 149.132 1.00 65.11 624 ASN C CA 1
ATOM 22017 C C . ASN C 3 624 ? 157.916 82.746 149.563 1.00 61.70 624 ASN C C 1
ATOM 22018 O O . ASN C 3 624 ? 156.699 82.749 149.758 1.00 62.79 624 ASN C O 1
ATOM 22029 N N . LEU C 3 625 ? 158.655 83.841 149.715 1.00 57.58 625 LEU C N 1
ATOM 22030 C CA . LEU C 3 625 ? 158.031 85.094 150.118 1.00 54.17 625 LEU C CA 1
ATOM 22031 C C . LEU C 3 625 ? 157.098 85.595 149.023 1.00 54.96 625 LEU C C 1
ATOM 22032 O O . LEU C 3 625 ? 157.440 85.564 147.838 1.00 56.05 625 LEU C O 1
ATOM 22048 N N . HIS C 3 626 ? 155.919 86.063 149.426 1.00 50.02 626 HIS C N 1
ATOM 22049 C CA . HIS C 3 626 ? 154.930 86.600 148.504 1.00 48.11 626 HIS C CA 1
ATOM 22050 C C . HIS C 3 626 ? 154.529 88.032 148.809 1.00 44.41 626 HIS C C 1
ATOM 22051 O O . HIS C 3 626 ? 154.079 88.736 147.906 1.00 47.68 626 HIS C O 1
ATOM 22065 N N . LYS C 3 627 ? 154.678 88.473 150.053 1.00 44.37 627 LYS C N 1
ATOM 22066 C CA . LYS C 3 627 ? 154.308 89.815 150.477 1.00 41.81 627 LYS C CA 1
ATOM 22067 C C . LYS C 3 627 ? 155.456 90.423 151.267 1.00 36.70 627 LYS C C 1
ATOM 22068 O O . LYS C 3 627 ? 156.164 89.714 151.985 1.00 42.44 627 LYS C O 1
ATOM 22087 N N . LEU C 3 628 ? 155.637 91.734 151.135 1.00 31.52 628 LEU C N 1
ATOM 22088 C CA . LEU C 3 628 ? 156.692 92.446 151.849 1.00 28.01 628 LEU C CA 1
ATOM 22089 C C . LEU C 3 628 ? 156.266 93.892 152.042 1.00 25.18 628 LEU C C 1
ATOM 22090 O O . LEU C 3 628 ? 155.919 94.570 151.073 1.00 24.35 628 LEU C O 1
ATOM 22106 N N . SER C 3 629 ? 156.302 94.361 153.288 1.00 26.09 629 SER C N 1
ATOM 22107 C CA . SER C 3 629 ? 155.863 95.700 153.655 1.00 24.67 629 SER C CA 1
ATOM 22108 C C . SER C 3 629 ? 156.934 96.398 154.480 1.00 22.14 629 SER C C 1
ATOM 22109 O O . SER C 3 629 ? 157.566 95.780 155.339 1.00 28.38 629 SER C O 1
ATOM 22117 N N . LEU C 3 630 ? 157.119 97.692 154.229 1.00 22.94 630 LEU C N 1
ATOM 22118 C CA . LEU C 3 630 ? 158.058 98.517 154.986 1.00 21.55 630 LEU C CA 1
ATOM 22119 C C . LEU C 3 630 ? 157.348 99.812 155.357 1.00 21.35 630 LEU C C 1
ATOM 22120 O O . LEU C 3 630 ? 157.098 100.650 154.489 1.00 24.57 630 LEU C O 1
ATOM 22136 N N . ILE C 3 631 ? 157.031 99.980 156.637 1.00 21.90 631 ILE C N 1
ATOM 22137 C CA . ILE C 3 631 ? 156.220 101.094 157.117 1.00 23.44 631 ILE C CA 1
ATOM 22138 C C . ILE C 3 631 ? 157.077 101.963 158.023 1.00 24.32 631 ILE C C 1
ATOM 22139 O O . ILE C 3 631 ? 157.589 101.485 159.039 1.00 32.38 631 ILE C O 1
ATOM 22155 N N . PHE C 3 632 ? 157.213 103.242 157.671 1.00 25.29 632 PHE C N 1
ATOM 22156 C CA . PHE C 3 632 ? 157.974 104.192 158.483 1.00 24.68 632 PHE C CA 1
ATOM 22157 C C . PHE C 3 632 ? 159.408 103.713 158.698 1.00 27.92 632 PHE C C 1
ATOM 22158 O O . PHE C 3 632 ? 159.987 103.876 159.770 1.00 34.36 632 PHE C O 1
ATOM 22175 N N . CYS C 3 633 ? 159.999 103.132 157.663 1.00 28.19 633 CYS C N 1
ATOM 22176 C CA . CYS C 3 633 ? 161.308 102.510 157.772 1.00 32.07 633 CYS C CA 1
ATOM 22177 C C . CYS C 3 633 ? 162.384 103.414 157.186 1.00 38.61 633 CYS C C 1
ATOM 22178 O O . CYS C 3 633 ? 162.114 104.257 156.328 1.00 45.49 633 CYS C O 1
ATOM 22186 N N . LYS C 3 634 ? 163.610 103.227 157.664 1.00 44.14 634 LYS C N 1
ATOM 22187 C CA . LYS C 3 634 ? 164.772 103.971 157.196 1.00 46.01 634 LYS C CA 1
ATOM 22188 C C . LYS C 3 634 ? 165.579 103.089 156.253 1.00 49.62 634 LYS C C 1
ATOM 22189 O O . LYS C 3 634 ? 165.933 101.960 156.605 1.00 50.08 634 LYS C O 1
ATOM 22208 N N . ILE C 3 635 ? 165.861 103.599 155.059 1.00 54.00 635 ILE C N 1
ATOM 22209 C CA . ILE C 3 635 ? 166.490 102.809 154.008 1.00 59.00 635 ILE C CA 1
ATOM 22210 C C . ILE C 3 635 ? 167.995 103.038 153.948 1.00 65.61 635 ILE C C 1
ATOM 22211 O O . ILE C 3 635 ? 168.746 102.125 153.604 1.00 66.03 635 ILE C O 1
ATOM 22227 N N . ASN C 3 636 ? 168.455 104.241 154.276 1.00 67.92 636 ASN C N 1
ATOM 22228 C CA . ASN C 3 636 ? 169.886 104.569 154.271 1.00 68.43 636 ASN C CA 1
ATOM 22229 C C . ASN C 3 636 ? 170.407 104.267 152.867 1.00 74.79 636 ASN C C 1
ATOM 22230 O O . ASN C 3 636 ? 169.787 104.705 151.885 1.00 71.10 636 ASN C O 1
ATOM 22241 N N . THR C 3 637 ? 171.516 103.542 152.721 1.00 80.87 637 THR C N 1
ATOM 22242 C CA . THR C 3 637 ? 172.044 103.134 151.427 1.00 83.87 637 THR C CA 1
ATOM 22243 C C . THR C 3 637 ? 171.846 101.643 151.169 1.00 84.99 637 THR C C 1
ATOM 22244 O O . THR C 3 637 ? 172.560 101.063 150.346 1.00 87.76 637 THR C O 1
ATOM 22255 N N . SER C 3 638 ? 170.894 101.013 151.859 1.00 82.97 638 SER C N 1
ATOM 22256 C CA . SER C 3 638 ? 170.727 99.569 151.737 1.00 88.70 638 SER C CA 1
ATOM 22257 C C . SER C 3 638 ? 170.393 99.166 150.308 1.00 91.75 638 SER C C 1
ATOM 22258 O O . SER C 3 638 ? 170.938 98.185 149.788 1.00 91.71 638 SER C O 1
ATOM 22266 N N . LEU C 3 639 ? 169.502 99.907 149.657 1.00 90.57 639 LEU C N 1
ATOM 22267 C CA . LEU C 3 639 ? 169.057 99.590 148.307 1.00 90.46 639 LEU C CA 1
ATOM 22268 C C . LEU C 3 639 ? 169.846 100.323 147.228 1.00 92.49 639 LEU C C 1
ATOM 22269 O O . LEU C 3 639 ? 169.557 100.143 146.041 1.00 89.48 639 LEU C O 1
ATOM 22285 N N . ASP C 3 640 ? 170.836 101.132 147.602 1.00 99.05 640 ASP C N 1
ATOM 22286 C CA . ASP C 3 640 ? 171.589 101.935 146.649 1.00 99.39 640 ASP C CA 1
ATOM 22287 C C . ASP C 3 640 ? 172.826 101.226 146.114 1.00 103.00 640 ASP C C 1
ATOM 22288 O O . ASP C 3 640 ? 173.567 101.818 145.324 1.00 100.62 640 ASP C O 1
ATOM 22297 N N . GLN C 3 641 ? 173.069 99.983 146.518 1.00 107.53 641 GLN C N 1
ATOM 22298 C CA . GLN C 3 641 ? 174.244 99.263 146.048 1.00 108.82 641 GLN C CA 1
ATOM 22299 C C . GLN C 3 641 ? 174.116 98.964 144.558 1.00 110.39 641 GLN C C 1
ATOM 22300 O O . GLN C 3 641 ? 173.110 98.410 144.107 1.00 105.06 641 GLN C O 1
ATOM 22314 N N . THR C 3 642 ? 175.146 99.333 143.793 1.00 114.61 642 THR C N 1
ATOM 22315 C CA . THR C 3 642 ? 175.088 99.168 142.343 1.00 114.76 642 THR C CA 1
ATOM 22316 C C . THR C 3 642 ? 175.259 97.714 141.931 1.00 111.76 642 THR C C 1
ATOM 22317 O O . THR C 3 642 ? 174.636 97.268 140.960 1.00 108.11 642 THR C O 1
ATOM 22328 N N . GLU C 3 643 ? 176.085 96.962 142.650 1.00 111.01 643 GLU C N 1
ATOM 22329 C CA . GLU C 3 643 ? 176.306 95.551 142.368 1.00 111.36 643 GLU C CA 1
ATOM 22330 C C . GLU C 3 643 ? 175.192 94.666 142.907 1.00 109.85 643 GLU C C 1
ATOM 22331 O O . GLU C 3 643 ? 175.389 93.454 143.040 1.00 107.41 643 GLU C O 1
ATOM 22343 N N . LEU C 3 644 ? 174.034 95.243 143.215 1.00 106.08 644 LEU C N 1
ATOM 22344 C CA . LEU C 3 644 ? 172.916 94.508 143.786 1.00 101.19 644 LEU C CA 1
ATOM 22345 C C . LEU C 3 644 ? 171.958 94.110 142.669 1.00 95.70 644 LEU C C 1
ATOM 22346 O O . LEU C 3 644 ? 171.570 94.950 141.851 1.00 92.17 644 LEU C O 1
ATOM 22362 N N . ASP C 3 645 ? 171.592 92.832 142.628 1.00 93.24 645 ASP C N 1
ATOM 22363 C CA . ASP C 3 645 ? 170.589 92.325 141.692 1.00 90.72 645 ASP C CA 1
ATOM 22364 C C . ASP C 3 645 ? 169.415 91.816 142.522 1.00 90.26 645 ASP C C 1
ATOM 22365 O O . ASP C 3 645 ? 169.369 90.653 142.926 1.00 84.78 645 ASP C O 1
ATOM 22374 N N . ILE C 3 646 ? 168.452 92.707 142.771 1.00 88.25 646 ILE C N 1
ATOM 22375 C CA . ILE C 3 646 ? 167.357 92.404 143.687 1.00 82.66 646 ILE C CA 1
ATOM 22376 C C . ILE C 3 646 ? 166.497 91.264 143.162 1.00 80.35 646 ILE C C 1
ATOM 22377 O O . ILE C 3 646 ? 165.920 90.502 143.946 1.00 81.21 646 ILE C O 1
ATOM 22393 N N . ALA C 3 647 ? 166.397 91.118 141.840 1.00 80.21 647 ALA C N 1
ATOM 22394 C CA . ALA C 3 647 ? 165.501 90.113 141.277 1.00 81.48 647 ALA C CA 1
ATOM 22395 C C . ALA C 3 647 ? 165.907 88.704 141.690 1.00 80.73 647 ALA C C 1
ATOM 22396 O O . ALA C 3 647 ? 165.068 87.799 141.742 1.00 74.11 647 ALA C O 1
ATOM 22403 N N . GLN C 3 648 ? 167.192 88.495 141.977 1.00 84.47 648 GLN C N 1
ATOM 22404 C CA . GLN C 3 648 ? 167.651 87.161 142.349 1.00 86.20 648 GLN C CA 1
ATOM 22405 C C . GLN C 3 648 ? 167.096 86.728 143.697 1.00 82.90 648 GLN C C 1
ATOM 22406 O O . GLN C 3 648 ? 166.784 85.547 143.893 1.00 75.02 648 GLN C O 1
ATOM 22420 N N . ILE C 3 649 ? 166.969 87.664 144.637 1.00 82.18 649 ILE C N 1
ATOM 22421 C CA . ILE C 3 649 ? 166.592 87.305 146.000 1.00 77.26 649 ILE C CA 1
ATOM 22422 C C . ILE C 3 649 ? 165.126 86.896 146.068 1.00 72.04 649 ILE C C 1
ATOM 22423 O O . ILE C 3 649 ? 164.768 85.941 146.765 1.00 74.03 649 ILE C O 1
ATOM 22439 N N . PHE C 3 650 ? 164.254 87.613 145.358 1.00 66.59 650 PHE C N 1
ATOM 22440 C CA . PHE C 3 650 ? 162.806 87.448 145.461 1.00 64.72 650 PHE C CA 1
ATOM 22441 C C . PHE C 3 650 ? 162.276 86.851 144.162 1.00 68.15 650 PHE C C 1
ATOM 22442 O O . PHE C 3 650 ? 161.705 87.566 143.326 1.00 65.19 650 PHE C O 1
ATOM 22459 N N . PRO C 3 651 ? 162.436 85.540 143.961 1.00 69.54 651 PRO C N 1
ATOM 22460 C CA . PRO C 3 651 ? 161.999 84.940 142.693 1.00 65.69 651 PRO C CA 1
ATOM 22461 C C . PRO C 3 651 ? 160.495 84.896 142.509 1.00 66.38 651 PRO C C 1
ATOM 22462 O O . PRO C 3 651 ? 160.044 84.695 141.375 1.00 68.29 651 PRO C O 1
ATOM 22473 N N . LYS C 3 652 ? 159.698 85.058 143.571 1.00 65.71 652 LYS C N 1
ATOM 22474 C CA . LYS C 3 652 ? 158.250 84.931 143.452 1.00 62.42 652 LYS C CA 1
ATOM 22475 C C . LYS C 3 652 ? 157.495 85.979 144.268 1.00 56.40 652 LYS C C 1
ATOM 22476 O O . LYS C 3 652 ? 156.374 85.715 144.712 1.00 55.67 652 LYS C O 1
ATOM 22495 N N . LEU C 3 653 ? 158.077 87.156 144.477 1.00 51.05 653 LEU C N 1
ATOM 22496 C CA . LEU C 3 653 ? 157.366 88.221 145.172 1.00 49.91 653 LEU C CA 1
ATOM 22497 C C . LEU C 3 653 ? 156.291 88.818 144.272 1.00 50.03 653 LEU C C 1
ATOM 22498 O O . LEU C 3 653 ? 156.542 89.145 143.110 1.00 52.33 653 LEU C O 1
ATOM 22514 N N . SER C 3 654 ? 155.088 88.974 144.820 1.00 46.22 654 SER C N 1
ATOM 22515 C CA . SER C 3 654 ? 153.951 89.479 144.064 1.00 46.12 654 SER C CA 1
ATOM 22516 C C . SER C 3 654 ? 153.385 90.791 144.586 1.00 42.41 654 SER C C 1
ATOM 22517 O O . SER C 3 654 ? 152.640 91.446 143.861 1.00 42.30 654 SER C O 1
ATOM 22525 N N . ASP C 3 655 ? 153.711 91.190 145.814 1.00 44.74 655 ASP C N 1
ATOM 22526 C CA . ASP C 3 655 ? 153.175 92.400 146.425 1.00 41.84 655 ASP C CA 1
ATOM 22527 C C . ASP C 3 655 ? 154.296 93.142 147.138 1.00 39.80 655 ASP C C 1
ATOM 22528 O O . ASP C 3 655 ? 155.098 92.522 147.841 1.00 44.26 655 ASP C O 1
ATOM 22537 N N . LEU C 3 656 ? 154.349 94.462 146.964 1.00 29.01 656 LEU C N 1
ATOM 22538 C CA . LEU C 3 656 ? 155.371 95.289 147.594 1.00 27.25 656 LEU C CA 1
ATOM 22539 C C . LEU C 3 656 ? 154.751 96.586 148.090 1.00 24.92 656 LEU C C 1
ATOM 22540 O O . LEU C 3 656 ? 154.017 97.244 147.351 1.00 28.16 656 LEU C O 1
ATOM 22556 N N . THR C 3 657 ? 155.061 96.956 149.331 1.00 26.45 657 THR C N 1
ATOM 22557 C CA . THR C 3 657 ? 154.576 98.190 149.941 1.00 27.54 657 THR C CA 1
ATOM 22558 C C . THR C 3 657 ? 155.739 98.928 150.587 1.00 22.32 657 THR C C 1
ATOM 22559 O O . THR C 3 657 ? 156.480 98.344 151.382 1.00 25.74 657 THR C O 1
ATOM 22570 N N . ILE C 3 658 ? 155.894 100.204 150.246 1.00 20.65 658 ILE C N 1
ATOM 22571 C CA . ILE C 3 658 ? 156.841 101.103 150.900 1.00 23.77 658 ILE C CA 1
ATOM 22572 C C . ILE C 3 658 ? 156.071 102.373 151.233 1.00 22.98 658 ILE C C 1
ATOM 22573 O O . ILE C 3 658 ? 155.584 103.061 150.330 1.00 27.74 658 ILE C O 1
ATOM 22589 N N . ASP C 3 659 ? 155.957 102.685 152.520 1.00 21.57 659 ASP C N 1
ATOM 22590 C CA . ASP C 3 659 ? 155.072 103.739 152.992 1.00 23.59 659 ASP C CA 1
ATOM 22591 C C . ASP C 3 659 ? 155.781 104.602 154.023 1.00 21.34 659 ASP C C 1
ATOM 22592 O O . ASP C 3 659 ? 156.483 104.086 154.894 1.00 26.55 659 ASP C O 1
ATOM 22601 N N . HIS C 3 660 ? 155.582 105.918 153.924 1.00 23.19 660 HIS C N 1
ATOM 22602 C CA . HIS C 3 660 ? 156.101 106.880 154.900 1.00 19.22 660 HIS C CA 1
ATOM 22603 C C . HIS C 3 660 ? 157.617 106.754 155.060 1.00 25.13 660 HIS C C 1
ATOM 22604 O O . HIS C 3 660 ? 158.134 106.560 156.159 1.00 28.25 660 HIS C O 1
ATOM 22618 N N . CYS C 3 661 ? 158.336 106.881 153.949 1.00 28.46 661 CYS C N 1
ATOM 22619 C CA . CYS C 3 661 ? 159.792 106.788 153.932 1.00 28.80 661 CYS C CA 1
ATOM 22620 C C . CYS C 3 661 ? 160.347 108.124 153.458 1.00 28.54 661 CYS C C 1
ATOM 22621 O O . CYS C 3 661 ? 160.193 108.487 152.289 1.00 29.33 661 CYS C O 1
ATOM 22629 N N . ASP C 3 662 ? 161.011 108.843 154.362 1.00 29.95 662 ASP C N 1
ATOM 22630 C CA . ASP C 3 662 ? 161.402 110.217 154.077 1.00 31.12 662 ASP C CA 1
ATOM 22631 C C . ASP C 3 662 ? 162.742 110.319 153.356 1.00 33.99 662 ASP C C 1
ATOM 22632 O O . ASP C 3 662 ? 162.972 111.294 152.636 1.00 37.82 662 ASP C O 1
ATOM 22641 N N . ASP C 3 663 ? 163.635 109.348 153.526 1.00 34.86 663 ASP C N 1
ATOM 22642 C CA . ASP C 3 663 ? 164.958 109.416 152.919 1.00 36.94 663 ASP C CA 1
ATOM 22643 C C . ASP C 3 663 ? 165.052 108.650 151.605 1.00 35.14 663 ASP C C 1
ATOM 22644 O O . ASP C 3 663 ? 166.146 108.539 151.045 1.00 35.76 663 ASP C O 1
ATOM 22653 N N . LEU C 3 664 ? 163.943 108.122 151.102 1.00 32.60 664 LEU C N 1
ATOM 22654 C CA . LEU C 3 664 ? 163.916 107.483 149.789 1.00 34.11 664 LEU C CA 1
ATOM 22655 C C . LEU C 3 664 ? 163.974 108.567 148.720 1.00 36.67 664 LEU C C 1
ATOM 22656 O O . LEU C 3 664 ? 163.090 109.419 148.635 1.00 39.53 664 LEU C O 1
ATOM 22672 N N . LEU C 3 665 ? 165.023 108.543 147.898 1.00 36.30 665 LEU C N 1
ATOM 22673 C CA . LEU C 3 665 ? 165.213 109.539 146.851 1.00 34.89 665 LEU C CA 1
ATOM 22674 C C . LEU C 3 665 ? 165.021 108.985 145.451 1.00 38.62 665 LEU C C 1
ATOM 22675 O O . LEU C 3 665 ? 164.780 109.757 144.520 1.00 37.79 665 LEU C O 1
ATOM 22691 N N . GLU C 3 666 ? 165.135 107.673 145.282 1.00 48.12 666 GLU C N 1
ATOM 22692 C CA . GLU C 3 666 ? 164.894 107.026 144.002 1.00 48.71 666 GLU C CA 1
ATOM 22693 C C . GLU C 3 666 ? 164.749 105.536 144.255 1.00 48.95 666 GLU C C 1
ATOM 22694 O O . GLU C 3 666 ? 165.132 105.031 145.312 1.00 54.75 666 GLU C O 1
ATOM 22706 N N . LEU C 3 667 ? 164.193 104.840 143.276 1.00 46.81 667 LEU C N 1
ATOM 22707 C CA . LEU C 3 667 ? 164.083 103.398 143.435 1.00 53.06 667 LEU C CA 1
ATOM 22708 C C . LEU C 3 667 ? 165.282 102.703 142.805 1.00 58.22 667 LEU C C 1
ATOM 22709 O O . LEU C 3 667 ? 165.794 103.161 141.778 1.00 61.32 667 LEU C O 1
ATOM 22725 N N . PRO C 3 668 ? 165.772 101.604 143.377 1.00 64.70 668 PRO C N 1
ATOM 22726 C CA . PRO C 3 668 ? 166.802 100.827 142.679 1.00 68.87 668 PRO C CA 1
ATOM 22727 C C . PRO C 3 668 ? 166.274 100.315 141.350 1.00 70.33 668 PRO C C 1
ATOM 22728 O O . PRO C 3 668 ? 165.140 99.845 141.251 1.00 70.39 668 PRO C O 1
ATOM 22739 N N . SER C 3 669 ? 167.118 100.395 140.322 1.00 74.70 669 SER C N 1
ATOM 22740 C CA . SER C 3 669 ? 166.683 100.059 138.973 1.00 77.46 669 SER C CA 1
ATOM 22741 C C . SER C 3 669 ? 166.408 98.575 138.791 1.00 80.47 669 SER C C 1
ATOM 22742 O O . SER C 3 669 ? 165.787 98.199 137.791 1.00 79.57 669 SER C O 1
ATOM 22750 N N . THR C 3 670 ? 166.850 97.727 139.716 1.00 78.16 670 THR C N 1
ATOM 22751 C CA . THR C 3 670 ? 166.648 96.292 139.590 1.00 80.15 670 THR C CA 1
ATOM 22752 C C . THR C 3 670 ? 165.267 95.838 140.046 1.00 78.58 670 THR C C 1
ATOM 22753 O O . THR C 3 670 ? 164.905 94.682 139.804 1.00 78.76 670 THR C O 1
ATOM 22764 N N . ILE C 3 671 ? 164.489 96.713 140.690 1.00 75.46 671 ILE C N 1
ATOM 22765 C CA . ILE C 3 671 ? 163.137 96.342 141.098 1.00 72.22 671 ILE C CA 1
ATOM 22766 C C . ILE C 3 671 ? 162.304 95.956 139.891 1.00 68.88 671 ILE C C 1
ATOM 22767 O O . ILE C 3 671 ? 161.373 95.150 140.000 1.00 68.95 671 ILE C O 1
ATOM 22783 N N . CYS C 3 672 ? 162.620 96.515 138.723 1.00 69.56 672 CYS C N 1
ATOM 22784 C CA . CYS C 3 672 ? 161.911 96.151 137.505 1.00 73.07 672 CYS C CA 1
ATOM 22785 C C . CYS C 3 672 ? 162.239 94.736 137.051 1.00 73.80 672 CYS C C 1
ATOM 22786 O O . CYS C 3 672 ? 161.539 94.199 136.187 1.00 70.52 672 CYS C O 1
ATOM 22794 N N . GLY C 3 673 ? 163.275 94.118 137.616 1.00 73.45 673 GLY C N 1
ATOM 22795 C CA . GLY C 3 673 ? 163.624 92.756 137.264 1.00 70.76 673 GLY C CA 1
ATOM 22796 C C . GLY C 3 673 ? 162.795 91.688 137.941 1.00 73.75 673 GLY C C 1
ATOM 22797 O O . GLY C 3 673 ? 162.962 90.505 137.628 1.00 75.10 673 GLY C O 1
ATOM 22801 N N . ILE C 3 674 ? 161.911 92.072 138.861 1.00 70.65 674 ILE C N 1
ATOM 22802 C CA . ILE C 3 674 ? 161.006 91.133 139.516 1.00 68.03 674 ILE C CA 1
ATOM 22803 C C . ILE C 3 674 ? 159.774 90.972 138.639 1.00 63.61 674 ILE C C 1
ATOM 22804 O O . ILE C 3 674 ? 158.881 91.826 138.643 1.00 65.99 674 ILE C O 1
ATOM 22820 N N . THR C 3 675 ? 159.718 89.880 137.876 1.00 60.76 675 THR C N 1
ATOM 22821 C CA . THR C 3 675 ? 158.664 89.707 136.884 1.00 64.03 675 THR C CA 1
ATOM 22822 C C . THR C 3 675 ? 157.361 89.203 137.480 1.00 62.04 675 THR C C 1
ATOM 22823 O O . THR C 3 675 ? 156.337 89.224 136.791 1.00 62.24 675 THR C O 1
ATOM 22834 N N . SER C 3 676 ? 157.366 88.751 138.726 1.00 57.89 676 SER C N 1
ATOM 22835 C CA . SER C 3 676 ? 156.171 88.214 139.351 1.00 53.05 676 SER C CA 1
ATOM 22836 C C . SER C 3 676 ? 155.357 89.274 140.082 1.00 52.86 676 SER C C 1
ATOM 22837 O O . SER C 3 676 ? 154.360 88.932 140.724 1.00 53.39 676 SER C O 1
ATOM 22845 N N . LEU C 3 677 ? 155.745 90.545 139.996 1.00 48.76 677 LEU C N 1
ATOM 22846 C CA . LEU C 3 677 ? 155.061 91.590 140.748 1.00 46.24 677 LEU C CA 1
ATOM 22847 C C . LEU C 3 677 ? 153.694 91.883 140.140 1.00 46.69 677 LEU C C 1
ATOM 22848 O O . LEU C 3 677 ? 153.572 92.092 138.930 1.00 50.51 677 LEU C O 1
ATOM 22864 N N . ASN C 3 678 ? 152.663 91.902 140.988 1.00 43.20 678 ASN C N 1
ATOM 22865 C CA . ASN C 3 678 ? 151.302 92.203 140.567 1.00 40.76 678 ASN C CA 1
ATOM 22866 C C . ASN C 3 678 ? 150.798 93.567 141.012 1.00 40.34 678 ASN C C 1
ATOM 22867 O O . ASN C 3 678 ? 149.927 94.126 140.341 1.00 41.55 678 ASN C O 1
ATOM 22878 N N . SER C 3 679 ? 151.301 94.106 142.120 1.00 38.54 679 SER C N 1
ATOM 22879 C CA . SER C 3 679 ? 150.861 95.403 142.611 1.00 39.82 679 SER C CA 1
ATOM 22880 C C . SER C 3 679 ? 152.016 96.089 143.326 1.00 32.72 679 SER C C 1
ATOM 22881 O O . SER C 3 679 ? 152.810 95.433 144.002 1.00 37.64 679 SER C O 1
ATOM 22889 N N . ILE C 3 680 ? 152.102 97.407 143.162 1.00 26.48 680 ILE C N 1
ATOM 22890 C CA . ILE C 3 680 ? 153.141 98.235 143.766 1.00 30.45 680 ILE C CA 1
ATOM 22891 C C . ILE C 3 680 ? 152.480 99.410 144.469 1.00 27.54 680 ILE C C 1
ATOM 22892 O O . ILE C 3 680 ? 151.636 100.091 143.880 1.00 28.02 680 ILE C O 1
ATOM 22908 N N . SER C 3 681 ? 152.865 99.656 145.718 1.00 28.30 681 SER C N 1
ATOM 22909 C CA . SER C 3 681 ? 152.407 100.815 146.479 1.00 29.44 681 SER C CA 1
ATOM 22910 C C . SER C 3 681 ? 153.632 101.573 146.968 1.00 24.97 681 SER C C 1
ATOM 22911 O O . SER C 3 681 ? 154.409 101.047 147.769 1.00 34.09 681 SER C O 1
ATOM 22919 N N . ILE C 3 682 ? 153.806 102.798 146.493 1.00 22.51 682 ILE C N 1
ATOM 22920 C CA . ILE C 3 682 ? 154.827 103.710 146.999 1.00 22.88 682 ILE C CA 1
ATOM 22921 C C . ILE C 3 682 ? 154.089 104.981 147.386 1.00 22.12 682 ILE C C 1
ATOM 22922 O O . ILE C 3 682 ? 153.772 105.810 146.529 1.00 28.33 682 ILE C O 1
ATOM 22938 N N . THR C 3 683 ? 153.799 105.134 148.672 1.00 20.37 683 THR C N 1
ATOM 22939 C CA . THR C 3 683 ? 152.899 106.172 149.144 1.00 23.32 683 THR C CA 1
ATOM 22940 C C . THR C 3 683 ? 153.554 106.959 150.269 1.00 21.51 683 THR C C 1
ATOM 22941 O O . THR C 3 683 ? 154.389 106.444 151.012 1.00 22.86 683 THR C O 1
ATOM 22952 N N . ASN C 3 684 ? 153.155 108.227 150.381 1.00 22.40 684 ASN C N 1
ATOM 22953 C CA . ASN C 3 684 ? 153.642 109.120 151.432 1.00 22.22 684 ASN C CA 1
ATOM 22954 C C . ASN C 3 684 ? 155.166 109.162 151.461 1.00 22.97 684 ASN C C 1
ATOM 22955 O O . ASN C 3 684 ? 155.791 109.132 152.520 1.00 27.16 684 ASN C O 1
ATOM 22966 N N . CYS C 3 685 ? 155.771 109.237 150.278 1.00 24.36 685 CYS C N 1
ATOM 22967 C CA . CYS C 3 685 ? 157.220 109.341 150.122 1.00 21.38 685 CYS C CA 1
ATOM 22968 C C . CYS C 3 685 ? 157.484 110.707 149.503 1.00 24.34 685 CYS C C 1
ATOM 22969 O O . CYS C 3 685 ? 157.441 110.861 148.274 1.00 26.26 685 CYS C O 1
ATOM 22977 N N . PRO C 3 686 ? 157.766 111.729 150.316 1.00 26.76 686 PRO C N 1
ATOM 22978 C CA . PRO C 3 686 ? 157.674 113.105 149.807 1.00 27.22 686 PRO C CA 1
ATOM 22979 C C . PRO C 3 686 ? 158.848 113.555 148.955 1.00 30.37 686 PRO C C 1
ATOM 22980 O O . PRO C 3 686 ? 158.723 114.578 148.274 1.00 32.70 686 PRO C O 1
ATOM 22991 N N . ARG C 3 687 ? 159.980 112.854 148.968 1.00 35.55 687 ARG C N 1
ATOM 22992 C CA . ARG C 3 687 ? 161.179 113.324 148.281 1.00 31.75 687 ARG C CA 1
ATOM 22993 C C . ARG C 3 687 ? 161.491 112.564 146.998 1.00 29.78 687 ARG C C 1
ATOM 22994 O O . ARG C 3 687 ? 162.353 113.006 146.236 1.00 35.38 687 ARG C O 1
ATOM 23015 N N . ILE C 3 688 ? 160.829 111.438 146.742 1.00 29.31 688 ILE C N 1
ATOM 23016 C CA . ILE C 3 688 ? 160.968 110.757 145.460 1.00 31.79 688 ILE C CA 1
ATOM 23017 C C . ILE C 3 688 ? 160.512 111.693 144.347 1.00 32.51 688 ILE C C 1
ATOM 23018 O O . ILE C 3 688 ? 159.451 112.320 144.440 1.00 39.53 688 ILE C O 1
ATOM 23034 N N . LYS C 3 689 ? 161.317 111.799 143.289 1.00 36.54 689 LYS C N 1
ATOM 23035 C CA . LYS C 3 689 ? 161.074 112.758 142.216 1.00 36.82 689 LYS C CA 1
ATOM 23036 C C . LYS C 3 689 ? 160.825 112.122 140.859 1.00 37.96 689 LYS C C 1
ATOM 23037 O O . LYS C 3 689 ? 160.257 112.777 139.988 1.00 36.76 689 LYS C O 1
ATOM 23056 N N . GLU C 3 690 ? 161.244 110.877 140.649 1.00 41.91 690 GLU C N 1
ATOM 23057 C CA . GLU C 3 690 ? 160.983 110.194 139.391 1.00 43.55 690 GLU C CA 1
ATOM 23058 C C . GLU C 3 690 ? 160.999 108.693 139.620 1.00 46.13 690 GLU C C 1
ATOM 23059 O O . GLU C 3 690 ? 161.537 108.202 140.614 1.00 45.81 690 GLU C O 1
ATOM 23071 N N . LEU C 3 691 ? 160.407 107.969 138.682 1.00 48.31 691 LEU C N 1
ATOM 23072 C CA . LEU C 3 691 ? 160.329 106.519 138.732 1.00 50.03 691 LEU C CA 1
ATOM 23073 C C . LEU C 3 691 ? 161.281 105.900 137.722 1.00 55.32 691 LEU C C 1
ATOM 23074 O O . LEU C 3 691 ? 161.622 106.522 136.713 1.00 58.10 691 LEU C O 1
ATOM 23090 N N . PRO C 3 692 ? 161.734 104.668 137.956 1.00 59.33 692 PRO C N 1
ATOM 23091 C CA . PRO C 3 692 ? 162.685 104.048 137.026 1.00 58.09 692 PRO C CA 1
ATOM 23092 C C . PRO C 3 692 ? 162.099 103.896 135.631 1.00 60.32 692 PRO C C 1
ATOM 23093 O O . PRO C 3 692 ? 160.894 103.708 135.452 1.00 62.87 692 PRO C O 1
ATOM 23104 N N . LYS C 3 693 ? 162.976 103.969 134.635 1.00 63.97 693 LYS C N 1
ATOM 23105 C CA . LYS C 3 693 ? 162.564 104.000 133.240 1.00 69.09 693 LYS C CA 1
ATOM 23106 C C . LYS C 3 693 ? 162.416 102.616 132.625 1.00 70.99 693 LYS C C 1
ATOM 23107 O O . LYS C 3 693 ? 162.107 102.515 131.435 1.00 67.39 693 LYS C O 1
ATOM 23126 N N . ASN C 3 694 ? 162.627 101.554 133.401 1.00 70.58 694 ASN C N 1
ATOM 23127 C CA . ASN C 3 694 ? 162.486 100.185 132.926 1.00 70.89 694 ASN C CA 1
ATOM 23128 C C . ASN C 3 694 ? 161.167 99.561 133.364 1.00 71.56 694 ASN C C 1
ATOM 23129 O O . ASN C 3 694 ? 161.040 98.334 133.394 1.00 74.49 694 ASN C O 1
ATOM 23140 N N . LEU C 3 695 ? 160.174 100.387 133.698 1.00 69.63 695 LEU C N 1
ATOM 23141 C CA . LEU C 3 695 ? 158.916 99.867 134.217 1.00 69.69 695 LEU C CA 1
ATOM 23142 C C . LEU C 3 695 ? 158.199 98.970 133.220 1.00 68.48 695 LEU C C 1
ATOM 23143 O O . LEU C 3 695 ? 157.365 98.158 133.630 1.00 68.83 695 LEU C O 1
ATOM 23159 N N . SER C 3 696 ? 158.507 99.083 131.928 1.00 68.71 696 SER C N 1
ATOM 23160 C CA . SER C 3 696 ? 157.787 98.298 130.934 1.00 70.96 696 SER C CA 1
ATOM 23161 C C . SER C 3 696 ? 158.040 96.804 131.083 1.00 69.76 696 SER C C 1
ATOM 23162 O O . SER C 3 696 ? 157.316 96.005 130.481 1.00 69.12 696 SER C O 1
ATOM 23170 N N . LYS C 3 697 ? 159.049 96.406 131.860 1.00 68.17 697 LYS C N 1
ATOM 23171 C CA . LYS C 3 697 ? 159.317 94.987 132.063 1.00 68.55 697 LYS C CA 1
ATOM 23172 C C . LYS C 3 697 ? 158.283 94.314 132.955 1.00 68.42 697 LYS C C 1
ATOM 23173 O O . LYS C 3 697 ? 158.047 93.111 132.806 1.00 66.25 697 LYS C O 1
ATOM 23192 N N . LEU C 3 698 ? 157.667 95.053 133.877 1.00 66.32 698 LEU C N 1
ATOM 23193 C CA . LEU C 3 698 ? 156.733 94.477 134.843 1.00 62.11 698 LEU C CA 1
ATOM 23194 C C . LEU C 3 698 ? 155.415 94.184 134.136 1.00 58.34 698 LEU C C 1
ATOM 23195 O O . LEU C 3 698 ? 154.438 94.930 134.225 1.00 57.34 698 LEU C O 1
ATOM 23211 N N . LYS C 3 699 ? 155.392 93.056 133.427 1.00 59.10 699 LYS C N 1
ATOM 23212 C CA . LYS C 3 699 ? 154.248 92.706 132.596 1.00 60.26 699 LYS C CA 1
ATOM 23213 C C . LYS C 3 699 ? 153.047 92.233 133.402 1.00 60.47 699 LYS C C 1
ATOM 23214 O O . LYS C 3 699 ? 151.912 92.399 132.946 1.00 61.64 699 LYS C O 1
ATOM 23233 N N . ALA C 3 700 ? 153.262 91.651 134.577 1.00 56.12 700 ALA C N 1
ATOM 23234 C CA . ALA C 3 700 ? 152.174 91.169 135.412 1.00 52.04 700 ALA C CA 1
ATOM 23235 C C . ALA C 3 700 ? 151.559 92.263 136.271 1.00 48.90 700 ALA C C 1
ATOM 23236 O O . ALA C 3 700 ? 150.555 92.011 136.941 1.00 52.79 700 ALA C O 1
ATOM 23243 N N . LEU C 3 701 ? 152.125 93.465 136.262 1.00 42.93 701 LEU C N 1
ATOM 23244 C CA . LEU C 3 701 ? 151.612 94.539 137.098 1.00 42.09 701 LEU C CA 1
ATOM 23245 C C . LEU C 3 701 ? 150.182 94.889 136.710 1.00 45.91 701 LEU C C 1
ATOM 23246 O O . LEU C 3 701 ? 149.860 95.041 135.529 1.00 47.73 701 LEU C O 1
ATOM 23262 N N . GLN C 3 702 ? 149.325 95.020 137.717 1.00 43.67 702 GLN C N 1
ATOM 23263 C CA . GLN C 3 702 ? 147.922 95.367 137.534 1.00 40.44 702 GLN C CA 1
ATOM 23264 C C . GLN C 3 702 ? 147.504 96.605 138.308 1.00 41.01 702 GLN C C 1
ATOM 23265 O O . GLN C 3 702 ? 146.650 97.356 137.838 1.00 44.40 702 GLN C O 1
ATOM 23279 N N . LEU C 3 703 ? 148.080 96.839 139.485 1.00 38.52 703 LEU C N 1
ATOM 23280 C CA . LEU C 3 703 ? 147.733 97.972 140.333 1.00 36.70 703 LEU C CA 1
ATOM 23281 C C . LEU C 3 703 ? 148.970 98.830 140.555 1.00 32.88 703 LEU C C 1
ATOM 23282 O O . LEU C 3 703 ? 150.073 98.301 140.712 1.00 33.89 703 LEU C O 1
ATOM 23298 N N . LEU C 3 704 ? 148.783 100.148 140.577 1.00 26.96 704 LEU C N 1
ATOM 23299 C CA . LEU C 3 704 ? 149.887 101.092 140.752 1.00 27.77 704 LEU C CA 1
ATOM 23300 C C . LEU C 3 704 ? 149.387 102.266 141.588 1.00 26.20 704 LEU C C 1
ATOM 23301 O O . LEU C 3 704 ? 148.691 103.144 141.076 1.00 27.92 704 LEU C O 1
ATOM 23317 N N . ARG C 3 705 ? 149.754 102.284 142.864 1.00 24.99 705 ARG C N 1
ATOM 23318 C CA . ARG C 3 705 ? 149.374 103.347 143.783 1.00 28.13 705 ARG C CA 1
ATOM 23319 C C . ARG C 3 705 ? 150.573 104.248 144.036 1.00 24.93 705 ARG C C 1
ATOM 23320 O O . ARG C 3 705 ? 151.678 103.757 144.279 1.00 32.02 705 ARG C O 1
ATOM 23341 N N . LEU C 3 706 ? 150.355 105.562 143.972 1.00 21.64 706 LEU C N 1
ATOM 23342 C CA . LEU C 3 706 ? 151.432 106.516 144.198 1.00 24.61 706 LEU C CA 1
ATOM 23343 C C . LEU C 3 706 ? 150.998 107.728 145.011 1.00 23.92 706 LEU C C 1
ATOM 23344 O O . LEU C 3 706 ? 151.679 108.756 144.960 1.00 27.41 706 LEU C O 1
ATOM 23360 N N . TYR C 3 707 ? 149.907 107.649 145.763 1.00 25.39 707 TYR C N 1
ATOM 23361 C CA . TYR C 3 707 ? 149.312 108.857 146.314 1.00 24.34 707 TYR C CA 1
ATOM 23362 C C . TYR C 3 707 ? 150.201 109.471 147.393 1.00 22.27 707 TYR C C 1
ATOM 23363 O O . TYR C 3 707 ? 150.856 108.772 148.168 1.00 22.32 707 TYR C O 1
ATOM 23381 N N . ALA C 3 708 ? 150.216 110.805 147.425 1.00 21.73 708 ALA C N 1
ATOM 23382 C CA . ALA C 3 708 ? 150.919 111.594 148.435 1.00 18.79 708 ALA C CA 1
ATOM 23383 C C . ALA C 3 708 ? 152.432 111.586 148.239 1.00 23.74 708 ALA C C 1
ATOM 23384 O O . ALA C 3 708 ? 153.189 111.686 149.204 1.00 24.75 708 ALA C O 1
ATOM 23391 N N . CYS C 3 709 ? 152.888 111.472 147.001 1.00 29.86 709 CYS C N 1
ATOM 23392 C CA . CYS C 3 709 ? 154.285 111.715 146.651 1.00 26.16 709 CYS C CA 1
ATOM 23393 C C . CYS C 3 709 ? 154.372 113.180 146.239 1.00 26.54 709 CYS C C 1
ATOM 23394 O O . CYS C 3 709 ? 154.210 113.520 145.066 1.00 27.80 709 CYS C O 1
ATOM 23402 N N . HIS C 3 710 ? 154.627 114.048 147.220 1.00 29.54 710 HIS C N 1
ATOM 23403 C CA . HIS C 3 710 ? 154.416 115.480 147.047 1.00 25.67 710 HIS C CA 1
ATOM 23404 C C . HIS C 3 710 ? 155.346 116.113 146.020 1.00 31.73 710 HIS C C 1
ATOM 23405 O O . HIS C 3 710 ? 155.082 117.239 145.589 1.00 28.60 710 HIS C O 1
ATOM 23419 N N . GLU C 3 711 ? 156.421 115.432 145.619 1.00 36.77 711 GLU C N 1
ATOM 23420 C CA . GLU C 3 711 ? 157.409 116.008 144.715 1.00 28.52 711 GLU C CA 1
ATOM 23421 C C . GLU C 3 711 ? 157.543 115.239 143.407 1.00 33.30 711 GLU C C 1
ATOM 23422 O O . GLU C 3 711 ? 158.259 115.691 142.511 1.00 38.24 711 GLU C O 1
ATOM 23434 N N . LEU C 3 712 ? 156.882 114.095 143.270 1.00 31.69 712 LEU C N 1
ATOM 23435 C CA . LEU C 3 712 ? 156.876 113.395 141.994 1.00 31.67 712 LEU C CA 1
ATOM 23436 C C . LEU C 3 712 ? 156.345 114.321 140.909 1.00 34.90 712 LEU C C 1
ATOM 23437 O O . LEU C 3 712 ? 155.249 114.872 141.032 1.00 39.71 712 LEU C O 1
ATOM 23453 N N . ASN C 3 713 ? 157.122 114.492 139.841 1.00 35.79 713 ASN C N 1
ATOM 23454 C CA . ASN C 3 713 ? 156.826 115.511 138.844 1.00 37.79 713 ASN C CA 1
ATOM 23455 C C . ASN C 3 713 ? 156.311 114.956 137.524 1.00 39.25 713 ASN C C 1
ATOM 23456 O O . ASN C 3 713 ? 155.780 115.727 136.720 1.00 42.13 713 ASN C O 1
ATOM 23467 N N . SER C 3 714 ? 156.445 113.658 137.273 1.00 38.99 714 SER C N 1
ATOM 23468 C CA . SER C 3 714 ? 155.888 113.080 136.058 1.00 42.37 714 SER C CA 1
ATOM 23469 C C . SER C 3 714 ? 155.821 111.570 136.208 1.00 41.23 714 SER C C 1
ATOM 23470 O O . SER C 3 714 ? 156.425 110.991 137.113 1.00 43.25 714 SER C O 1
ATOM 23478 N N . LEU C 3 715 ? 155.069 110.939 135.301 1.00 44.10 715 LEU C N 1
ATOM 23479 C CA . LEU C 3 715 ? 155.029 109.486 135.208 1.00 50.69 715 LEU C CA 1
ATOM 23480 C C . LEU C 3 715 ? 155.881 109.035 134.035 1.00 54.72 715 LEU C C 1
ATOM 23481 O O . LEU C 3 715 ? 155.848 109.680 132.979 1.00 56.56 715 LEU C O 1
ATOM 23497 N N . PRO C 3 716 ? 156.651 107.955 134.155 1.00 55.22 716 PRO C N 1
ATOM 23498 C CA . PRO C 3 716 ? 157.499 107.541 133.033 1.00 57.22 716 PRO C CA 1
ATOM 23499 C C . PRO C 3 716 ? 156.670 107.207 131.802 1.00 60.94 716 PRO C C 1
ATOM 23500 O O . PRO C 3 716 ? 155.546 106.712 131.901 1.00 62.25 716 PRO C O 1
ATOM 23511 N N . VAL C 3 717 ? 157.243 107.487 130.630 1.00 64.86 717 VAL C N 1
ATOM 23512 C CA . VAL C 3 717 ? 156.536 107.264 129.375 1.00 63.32 717 VAL C CA 1
ATOM 23513 C C . VAL C 3 717 ? 156.353 105.782 129.081 1.00 63.80 717 VAL C C 1
ATOM 23514 O O . VAL C 3 717 ? 155.598 105.426 128.171 1.00 65.37 717 VAL C O 1
ATOM 23527 N N . GLU C 3 718 ? 157.024 104.902 129.826 1.00 64.17 718 GLU C N 1
ATOM 23528 C CA . GLU C 3 718 ? 156.910 103.469 129.585 1.00 65.51 718 GLU C CA 1
ATOM 23529 C C . GLU C 3 718 ? 155.611 102.880 130.116 1.00 64.51 718 GLU C C 1
ATOM 23530 O O . GLU C 3 718 ? 155.294 101.734 129.783 1.00 65.62 718 GLU C O 1
ATOM 23542 N N . ILE C 3 719 ? 154.857 103.626 130.924 1.00 62.56 719 ILE C N 1
ATOM 23543 C CA . ILE C 3 719 ? 153.645 103.076 131.524 1.00 62.25 719 ILE C CA 1
ATOM 23544 C C . ILE C 3 719 ? 152.643 102.674 130.452 1.00 65.49 719 ILE C C 1
ATOM 23545 O O . ILE C 3 719 ? 151.794 101.803 130.678 1.00 63.78 719 ILE C O 1
ATOM 23561 N N . CYS C 3 720 ? 152.725 103.286 129.271 1.00 66.47 720 CYS C N 1
ATOM 23562 C CA . CYS C 3 720 ? 151.766 103.013 128.211 1.00 66.09 720 CYS C CA 1
ATOM 23563 C C . CYS C 3 720 ? 151.965 101.648 127.564 1.00 68.98 720 CYS C C 1
ATOM 23564 O O . CYS C 3 720 ? 151.149 101.260 126.722 1.00 67.72 720 CYS C O 1
ATOM 23572 N N . GLU C 3 721 ? 153.021 100.920 127.921 1.00 68.09 721 GLU C N 1
ATOM 23573 C CA . GLU C 3 721 ? 153.274 99.606 127.349 1.00 67.77 721 GLU C CA 1
ATOM 23574 C C . GLU C 3 721 ? 152.809 98.458 128.238 1.00 65.81 721 GLU C C 1
ATOM 23575 O O . GLU C 3 721 ? 152.849 97.305 127.798 1.00 68.20 721 GLU C O 1
ATOM 23587 N N . LEU C 3 722 ? 152.368 98.734 129.457 1.00 64.92 722 LEU C N 1
ATOM 23588 C CA . LEU C 3 722 ? 152.000 97.660 130.373 1.00 60.06 722 LEU C CA 1
ATOM 23589 C C . LEU C 3 722 ? 150.713 96.991 129.898 1.00 60.62 722 LEU C C 1
ATOM 23590 O O . LEU C 3 722 ? 149.700 97.673 129.715 1.00 63.63 722 LEU C O 1
ATOM 23606 N N . PRO C 3 723 ? 150.705 95.670 129.687 1.00 58.20 723 PRO C N 1
ATOM 23607 C CA . PRO C 3 723 ? 149.531 95.037 129.072 1.00 58.01 723 PRO C CA 1
ATOM 23608 C C . PRO C 3 723 ? 148.441 94.579 130.034 1.00 59.54 723 PRO C C 1
ATOM 23609 O O . PRO C 3 723 ? 147.427 94.049 129.574 1.00 58.82 723 PRO C O 1
ATOM 23620 N N . ARG C 3 724 ? 148.611 94.746 131.345 1.00 58.56 724 ARG C N 1
ATOM 23621 C CA . ARG C 3 724 ? 147.605 94.304 132.307 1.00 51.51 724 ARG C CA 1
ATOM 23622 C C . ARG C 3 724 ? 147.237 95.366 133.337 1.00 51.47 724 ARG C C 1
ATOM 23623 O O . ARG C 3 724 ? 146.453 95.077 134.245 1.00 52.89 724 ARG C O 1
ATOM 23644 N N . LEU C 3 725 ? 147.767 96.580 133.222 1.00 48.25 725 LEU C N 1
ATOM 23645 C CA . LEU C 3 725 ? 147.474 97.618 134.203 1.00 44.95 725 LEU C CA 1
ATOM 23646 C C . LEU C 3 725 ? 145.972 97.885 134.261 1.00 44.90 725 LEU C C 1
ATOM 23647 O O . LEU C 3 725 ? 145.306 97.960 133.226 1.00 49.39 725 LEU C O 1
ATOM 23663 N N . LYS C 3 726 ? 145.439 98.029 135.474 1.00 42.90 726 LYS C N 1
ATOM 23664 C CA . LYS C 3 726 ? 144.008 98.209 135.698 1.00 40.84 726 LYS C CA 1
ATOM 23665 C C . LYS C 3 726 ? 143.658 99.447 136.505 1.00 40.80 726 LYS C C 1
ATOM 23666 O O . LYS C 3 726 ? 142.577 100.005 136.320 1.00 43.35 726 LYS C O 1
ATOM 23685 N N . TYR C 3 727 ? 144.526 99.880 137.415 1.00 40.38 727 TYR C N 1
ATOM 23686 C CA . TYR C 3 727 ? 144.182 100.891 138.406 1.00 36.42 727 TYR C CA 1
ATOM 23687 C C . TYR C 3 727 ? 145.368 101.812 138.644 1.00 32.94 727 TYR C C 1
ATOM 23688 O O . TYR C 3 727 ? 146.491 101.340 138.837 1.00 36.30 727 TYR C O 1
ATOM 23706 N N . VAL C 3 728 ? 145.116 103.119 138.641 1.00 30.09 728 VAL C N 1
ATOM 23707 C CA . VAL C 3 728 ? 146.137 104.126 138.908 1.00 30.08 728 VAL C CA 1
ATOM 23708 C C . VAL C 3 728 ? 145.598 105.093 139.950 1.00 30.01 728 VAL C C 1
ATOM 23709 O O . VAL C 3 728 ? 144.481 105.600 139.813 1.00 35.28 728 VAL C O 1
ATOM 23722 N N . ASP C 3 729 ? 146.393 105.351 140.986 1.00 29.38 729 ASP C N 1
ATOM 23723 C CA . ASP C 3 729 ? 146.030 106.258 142.071 1.00 29.16 729 ASP C CA 1
ATOM 23724 C C . ASP C 3 729 ? 147.136 107.296 142.197 1.00 27.55 729 ASP C C 1
ATOM 23725 O O . ASP C 3 729 ? 148.253 106.961 142.598 1.00 34.95 729 ASP C O 1
ATOM 23734 N N . ILE C 3 730 ? 146.835 108.547 141.852 1.00 26.55 730 ILE C N 1
ATOM 23735 C CA . ILE C 3 730 ? 147.828 109.616 141.910 1.00 28.36 730 ILE C CA 1
ATOM 23736 C C . ILE C 3 730 ? 147.281 110.790 142.709 1.00 27.57 730 ILE C C 1
ATOM 23737 O O . ILE C 3 730 ? 147.637 111.942 142.453 1.00 31.64 730 ILE C O 1
ATOM 23753 N N . SER C 3 731 ? 146.411 110.512 143.672 1.00 27.24 731 SER C N 1
ATOM 23754 C CA . SER C 3 731 ? 145.809 111.578 144.459 1.00 29.15 731 SER C CA 1
ATOM 23755 C C . SER C 3 731 ? 146.823 112.193 145.418 1.00 26.70 731 SER C C 1
ATOM 23756 O O . SER C 3 731 ? 147.727 111.517 145.912 1.00 30.69 731 SER C O 1
ATOM 23764 N N . GLN C 3 732 ? 146.656 113.489 145.687 1.00 27.28 732 GLN C N 1
ATOM 23765 C CA . GLN C 3 732 ? 147.567 114.272 146.522 1.00 25.83 732 GLN C CA 1
ATOM 23766 C C . GLN C 3 732 ? 148.965 114.370 145.921 1.00 30.55 732 GLN C C 1
ATOM 23767 O O . GLN C 3 732 ? 149.948 114.503 146.650 1.00 28.66 732 GLN C O 1
ATOM 23781 N N . CYS C 3 733 ? 149.073 114.322 144.597 1.00 33.29 733 CYS C N 1
ATOM 23782 C CA . CYS C 3 733 ? 150.344 114.519 143.900 1.00 30.10 733 CYS C CA 1
ATOM 23783 C C . CYS C 3 733 ? 150.360 115.959 143.397 1.00 32.61 733 CYS C C 1
ATOM 23784 O O . CYS C 3 733 ? 149.999 116.243 142.257 1.00 35.34 733 CYS C O 1
ATOM 23792 N N . VAL C 3 734 ? 150.797 116.875 144.267 1.00 32.77 734 VAL C N 1
ATOM 23793 C CA . VAL C 3 734 ? 150.671 118.307 144.000 1.00 34.13 734 VAL C CA 1
ATOM 23794 C C . VAL C 3 734 ? 151.745 118.856 143.074 1.00 37.52 734 VAL C C 1
ATOM 23795 O O . VAL C 3 734 ? 151.666 120.026 142.687 1.00 37.13 734 VAL C O 1
ATOM 23808 N N . SER C 3 735 ? 152.747 118.057 142.710 1.00 40.87 735 SER C N 1
ATOM 23809 C CA . SER C 3 735 ? 153.758 118.461 141.741 1.00 36.13 735 SER C CA 1
ATOM 23810 C C . SER C 3 735 ? 153.541 117.842 140.368 1.00 38.30 735 SER C C 1
ATOM 23811 O O . SER C 3 735 ? 154.270 118.176 139.431 1.00 42.73 735 SER C O 1
ATOM 23819 N N . LEU C 3 736 ? 152.566 116.952 140.227 1.00 40.14 736 LEU C N 1
ATOM 23820 C CA . LEU C 3 736 ? 152.266 116.309 138.956 1.00 40.19 736 LEU C CA 1
ATOM 23821 C C . LEU C 3 736 ? 151.294 117.188 138.178 1.00 46.00 736 LEU C C 1
ATOM 23822 O O . LEU C 3 736 ? 150.286 117.639 138.730 1.00 43.85 736 LEU C O 1
ATOM 23838 N N . SER C 3 737 ? 151.593 117.432 136.901 1.00 51.42 737 SER C N 1
ATOM 23839 C CA . SER C 3 737 ? 150.846 118.400 136.107 1.00 50.40 737 SER C CA 1
ATOM 23840 C C . SER C 3 737 ? 150.187 117.826 134.864 1.00 51.52 737 SER C C 1
ATOM 23841 O O . SER C 3 737 ? 149.163 118.357 134.433 1.00 54.69 737 SER C O 1
ATOM 23849 N N . SER C 3 738 ? 150.735 116.770 134.269 1.00 50.28 738 SER C N 1
ATOM 23850 C CA . SER C 3 738 ? 150.178 116.226 133.040 1.00 55.25 738 SER C CA 1
ATOM 23851 C C . SER C 3 738 ? 150.437 114.730 132.970 1.00 51.30 738 SER C C 1
ATOM 23852 O O . SER C 3 738 ? 151.353 114.211 133.609 1.00 53.23 738 SER C O 1
ATOM 23860 N N . LEU C 3 739 ? 149.619 114.049 132.185 1.00 53.17 739 LEU C N 1
ATOM 23861 C CA . LEU C 3 739 ? 149.711 112.612 131.992 1.00 56.21 739 LEU C CA 1
ATOM 23862 C C . LEU C 3 739 ? 150.510 112.294 130.735 1.00 60.09 739 LEU C C 1
ATOM 23863 O O . LEU C 3 739 ? 150.697 113.155 129.872 1.00 60.06 739 LEU C O 1
ATOM 23879 N N . PRO C 3 740 ? 151.018 111.069 130.607 1.00 59.98 740 PRO C N 1
ATOM 23880 C CA . PRO C 3 740 ? 151.685 110.684 129.358 1.00 59.99 740 PRO C CA 1
ATOM 23881 C C . PRO C 3 740 ? 150.740 110.783 128.169 1.00 64.76 740 PRO C C 1
ATOM 23882 O O . PRO C 3 740 ? 149.550 110.482 128.266 1.00 64.28 740 PRO C O 1
ATOM 23893 N N . GLU C 3 741 ? 151.295 111.194 127.029 1.00 66.10 741 GLU C N 1
ATOM 23894 C CA . GLU C 3 741 ? 150.463 111.530 125.879 1.00 67.77 741 GLU C CA 1
ATOM 23895 C C . GLU C 3 741 ? 149.897 110.285 125.205 1.00 67.97 741 GLU C C 1
ATOM 23896 O O . GLU C 3 741 ? 148.932 110.376 124.439 1.00 70.04 741 GLU C O 1
ATOM 23908 N N . LYS C 3 742 ? 150.484 109.115 125.464 1.00 66.95 742 LYS C N 1
ATOM 23909 C CA . LYS C 3 742 ? 150.033 107.868 124.859 1.00 67.74 742 LYS C CA 1
ATOM 23910 C C . LYS C 3 742 ? 149.256 106.993 125.834 1.00 64.99 742 LYS C C 1
ATOM 23911 O O . LYS C 3 742 ? 149.130 105.781 125.616 1.00 65.52 742 LYS C O 1
ATOM 23930 N N . ILE C 3 743 ? 148.712 107.579 126.900 1.00 62.00 743 ILE C N 1
ATOM 23931 C CA . ILE C 3 743 ? 147.984 106.823 127.906 1.00 62.38 743 ILE C CA 1
ATOM 23932 C C . ILE C 3 743 ? 146.777 106.094 127.329 1.00 65.80 743 ILE C C 1
ATOM 23933 O O . ILE C 3 743 ? 146.188 105.251 128.013 1.00 66.38 743 ILE C O 1
ATOM 23949 N N . GLY C 3 744 ? 146.400 106.384 126.084 1.00 63.30 744 GLY C N 1
ATOM 23950 C CA . GLY C 3 744 ? 145.297 105.685 125.450 1.00 61.28 744 GLY C CA 1
ATOM 23951 C C . GLY C 3 744 ? 145.648 104.311 124.919 1.00 61.54 744 GLY C C 1
ATOM 23952 O O . GLY C 3 744 ? 144.781 103.653 124.336 1.00 61.77 744 GLY C O 1
ATOM 23956 N N . LYS C 3 745 ? 146.894 103.870 125.094 1.00 61.68 745 LYS C N 1
ATOM 23957 C CA . LYS C 3 745 ? 147.277 102.513 124.729 1.00 64.54 745 LYS C CA 1
ATOM 23958 C C . LYS C 3 745 ? 146.880 101.483 125.778 1.00 66.31 745 LYS C C 1
ATOM 23959 O O . LYS C 3 745 ? 146.688 100.312 125.434 1.00 62.90 745 LYS C O 1
ATOM 23978 N N . VAL C 3 746 ? 146.753 101.884 127.042 1.00 64.45 746 VAL C N 1
ATOM 23979 C CA . VAL C 3 746 ? 146.418 100.950 128.109 1.00 61.14 746 VAL C CA 1
ATOM 23980 C C . VAL C 3 746 ? 144.915 100.720 128.082 1.00 60.57 746 VAL C C 1
ATOM 23981 O O . VAL C 3 746 ? 144.155 101.427 128.750 1.00 59.92 746 VAL C O 1
ATOM 23994 N N . LYS C 3 747 ? 144.480 99.721 127.320 1.00 59.77 747 LYS C N 1
ATOM 23995 C CA . LYS C 3 747 ? 143.064 99.461 127.108 1.00 58.19 747 LYS C CA 1
ATOM 23996 C C . LYS C 3 747 ? 142.422 98.702 128.261 1.00 56.15 747 LYS C C 1
ATOM 23997 O O . LYS C 3 747 ? 141.191 98.639 128.330 1.00 53.99 747 LYS C O 1
ATOM 24016 N N . THR C 3 748 ? 143.214 98.128 129.159 1.00 52.62 748 THR C N 1
ATOM 24017 C CA . THR C 3 748 ? 142.690 97.384 130.295 1.00 49.45 748 THR C CA 1
ATOM 24018 C C . THR C 3 748 ? 142.371 98.278 131.485 1.00 49.93 748 THR C C 1
ATOM 24019 O O . THR C 3 748 ? 141.818 97.791 132.474 1.00 49.89 748 THR C O 1
ATOM 24030 N N . LEU C 3 749 ? 142.703 99.564 131.411 1.00 49.19 749 LEU C N 1
ATOM 24031 C CA . LEU C 3 749 ? 142.492 100.469 132.533 1.00 46.41 749 LEU C CA 1
ATOM 24032 C C . LEU C 3 749 ? 141.004 100.604 132.837 1.00 49.46 749 LEU C C 1
ATOM 24033 O O . LEU C 3 749 ? 140.191 100.798 131.929 1.00 54.95 749 LEU C O 1
ATOM 24049 N N . GLU C 3 750 ? 140.647 100.511 134.118 1.00 45.43 750 GLU C N 1
ATOM 24050 C CA . GLU C 3 750 ? 139.254 100.577 134.539 1.00 47.05 750 GLU C CA 1
ATOM 24051 C C . GLU C 3 750 ? 138.942 101.727 135.481 1.00 46.25 750 GLU C C 1
ATOM 24052 O O . GLU C 3 750 ? 137.809 102.209 135.478 1.00 48.29 750 GLU C O 1
ATOM 24064 N N . LYS C 3 751 ? 139.900 102.178 136.286 1.00 41.44 751 LYS C N 1
ATOM 24065 C CA . LYS C 3 751 ? 139.614 103.158 137.324 1.00 40.64 751 LYS C CA 1
ATOM 24066 C C . LYS C 3 751 ? 140.815 104.071 137.514 1.00 36.61 751 LYS C C 1
ATOM 24067 O O . LYS C 3 751 ? 141.961 103.628 137.419 1.00 37.66 751 LYS C O 1
ATOM 24086 N N . ILE C 3 752 ? 140.542 105.347 137.773 1.00 31.17 752 ILE C N 1
ATOM 24087 C CA . ILE C 3 752 ? 141.575 106.358 137.965 1.00 30.03 752 ILE C CA 1
ATOM 24088 C C . ILE C 3 752 ? 141.136 107.281 139.091 1.00 29.71 752 ILE C C 1
ATOM 24089 O O . ILE C 3 752 ? 139.960 107.644 139.183 1.00 34.82 752 ILE C O 1
ATOM 24105 N N . ASP C 3 753 ? 142.081 107.662 139.947 1.00 28.71 753 ASP C N 1
ATOM 24106 C CA . ASP C 3 753 ? 141.813 108.534 141.086 1.00 31.18 753 ASP C CA 1
ATOM 24107 C C . ASP C 3 753 ? 142.783 109.707 141.057 1.00 28.93 753 ASP C C 1
ATOM 24108 O O . ASP C 3 753 ? 143.999 109.507 141.120 1.00 33.99 753 ASP C O 1
ATOM 24117 N N . THR C 3 754 ? 142.247 110.923 140.972 1.00 25.38 754 THR C N 1
ATOM 24118 C CA . THR C 3 754 ? 143.042 112.146 140.879 1.00 32.00 754 THR C CA 1
ATOM 24119 C C . THR C 3 754 ? 142.525 113.192 141.858 1.00 32.30 754 THR C C 1
ATOM 24120 O O . THR C 3 754 ? 142.449 114.385 141.562 1.00 31.98 754 THR C O 1
ATOM 24131 N N . ARG C 3 755 ? 142.166 112.742 143.052 1.00 38.28 755 ARG C N 1
ATOM 24132 C CA . ARG C 3 755 ? 141.701 113.625 144.112 1.00 36.60 755 ARG C CA 1
ATOM 24133 C C . ARG C 3 755 ? 142.822 114.556 144.564 1.00 37.58 755 ARG C C 1
ATOM 24134 O O . ARG C 3 755 ? 143.897 114.098 144.960 1.00 40.05 755 ARG C O 1
ATOM 24155 N N . GLU C 3 756 ? 142.563 115.862 144.518 1.00 34.66 756 GLU C N 1
ATOM 24156 C CA . GLU C 3 756 ? 143.519 116.883 144.957 1.00 32.98 756 GLU C CA 1
ATOM 24157 C C . GLU C 3 756 ? 144.833 116.820 144.187 1.00 35.22 756 GLU C C 1
ATOM 24158 O O . GLU C 3 756 ? 145.894 117.120 144.733 1.00 36.82 756 GLU C O 1
ATOM 24170 N N . CYS C 3 757 ? 144.782 116.434 142.919 1.00 45.39 757 CYS C N 1
ATOM 24171 C CA . CYS C 3 757 ? 145.947 116.454 142.048 1.00 41.41 757 CYS C CA 1
ATOM 24172 C C . CYS C 3 757 ? 145.958 117.759 141.264 1.00 41.41 757 CYS C C 1
ATOM 24173 O O . CYS C 3 757 ? 144.912 118.383 141.067 1.00 43.09 757 CYS C O 1
ATOM 24181 N N . SER C 3 758 ? 147.145 118.177 140.836 1.00 46.13 758 SER C N 1
ATOM 24182 C CA . SER C 3 758 ? 147.320 119.458 140.150 1.00 54.66 758 SER C CA 1
ATOM 24183 C C . SER C 3 758 ? 147.347 119.309 138.630 1.00 49.73 758 SER C C 1
ATOM 24184 O O . SER C 3 758 ? 148.240 119.832 137.969 1.00 53.23 758 SER C O 1
ATOM 24192 N N . LEU C 3 759 ? 146.369 118.624 138.049 1.00 42.62 759 LEU C N 1
ATOM 24193 C CA . LEU C 3 759 ? 146.381 118.392 136.610 1.00 48.27 759 LEU C CA 1
ATOM 24194 C C . LEU C 3 759 ? 145.849 119.616 135.877 1.00 53.35 759 LEU C C 1
ATOM 24195 O O . LEU C 3 759 ? 144.772 120.124 136.198 1.00 54.28 759 LEU C O 1
ATOM 24211 N N . SER C 3 760 ? 146.610 120.087 134.892 1.00 56.32 760 SER C N 1
ATOM 24212 C CA . SER C 3 760 ? 146.202 121.227 134.084 1.00 54.59 760 SER C CA 1
ATOM 24213 C C . SER C 3 760 ? 145.442 120.814 132.834 1.00 57.77 760 SER C C 1
ATOM 24214 O O . SER C 3 760 ? 144.733 121.639 132.248 1.00 60.02 760 SER C O 1
ATOM 24222 N N . SER C 3 761 ? 145.584 119.564 132.406 1.00 57.95 761 SER C N 1
ATOM 24223 C CA . SER C 3 761 ? 144.876 119.062 131.239 1.00 58.70 761 SER C CA 1
ATOM 24224 C C . SER C 3 761 ? 145.037 117.553 131.194 1.00 63.20 761 SER C C 1
ATOM 24225 O O . SER C 3 761 ? 145.901 116.984 131.866 1.00 65.67 761 SER C O 1
ATOM 24233 N N . ILE C 3 762 ? 144.202 116.911 130.387 1.00 59.00 762 ILE C N 1
ATOM 24234 C CA . ILE C 3 762 ? 144.331 115.476 130.155 1.00 61.75 762 ILE C CA 1
ATOM 24235 C C . ILE C 3 762 ? 144.490 115.251 128.656 1.00 62.60 762 ILE C C 1
ATOM 24236 O O . ILE C 3 762 ? 143.925 116.007 127.854 1.00 62.06 762 ILE C O 1
ATOM 24252 N N . PRO C 3 763 ? 145.257 114.251 128.232 1.00 66.30 763 PRO C N 1
ATOM 24253 C CA . PRO C 3 763 ? 145.500 114.065 126.798 1.00 65.67 763 PRO C CA 1
ATOM 24254 C C . PRO C 3 763 ? 144.238 113.656 126.056 1.00 65.19 763 PRO C C 1
ATOM 24255 O O . PRO C 3 763 ? 143.301 113.090 126.620 1.00 62.39 763 PRO C O 1
ATOM 24266 N N . ASN C 3 764 ? 144.226 113.960 124.757 1.00 66.84 764 ASN C N 1
ATOM 24267 C CA . ASN C 3 764 ? 143.102 113.588 123.908 1.00 66.86 764 ASN C CA 1
ATOM 24268 C C . ASN C 3 764 ? 143.060 112.096 123.613 1.00 64.10 764 ASN C C 1
ATOM 24269 O O . ASN C 3 764 ? 142.150 111.649 122.908 1.00 64.56 764 ASN C O 1
ATOM 24280 N N . SER C 3 765 ? 144.022 111.322 124.118 1.00 61.80 765 SER C N 1
ATOM 24281 C CA . SER C 3 765 ? 144.033 109.883 123.887 1.00 62.32 765 SER C CA 1
ATOM 24282 C C . SER C 3 765 ? 143.038 109.132 124.764 1.00 64.20 765 SER C C 1
ATOM 24283 O O . SER C 3 765 ? 142.573 108.060 124.363 1.00 62.61 765 SER C O 1
ATOM 24291 N N . VAL C 3 766 ? 142.697 109.656 125.945 1.00 63.58 766 VAL C N 1
ATOM 24292 C CA . VAL C 3 766 ? 141.862 108.903 126.877 1.00 64.65 766 VAL C CA 1
ATOM 24293 C C . VAL C 3 766 ? 140.486 108.589 126.315 1.00 62.40 766 VAL C C 1
ATOM 24294 O O . VAL C 3 766 ? 139.755 107.789 126.906 1.00 61.67 766 VAL C O 1
ATOM 24307 N N . VAL C 3 767 ? 140.113 109.200 125.189 1.00 60.84 767 VAL C N 1
ATOM 24308 C CA . VAL C 3 767 ? 138.868 108.850 124.521 1.00 62.22 767 VAL C CA 1
ATOM 24309 C C . VAL C 3 767 ? 138.886 107.398 124.059 1.00 61.11 767 VAL C C 1
ATOM 24310 O O . VAL C 3 767 ? 137.827 106.810 123.821 1.00 60.40 767 VAL C O 1
ATOM 24323 N N . LEU C 3 768 ? 140.070 106.798 123.941 1.00 60.65 768 LEU C N 1
ATOM 24324 C CA . LEU C 3 768 ? 140.217 105.439 123.439 1.00 61.52 768 LEU C CA 1
ATOM 24325 C C . LEU C 3 768 ? 140.107 104.377 124.524 1.00 61.41 768 LEU C C 1
ATOM 24326 O O . LEU C 3 768 ? 140.143 103.185 124.202 1.00 57.50 768 LEU C O 1
ATOM 24342 N N . LEU C 3 769 ? 139.980 104.770 125.791 1.00 61.60 769 LEU C N 1
ATOM 24343 C CA . LEU C 3 769 ? 139.896 103.812 126.886 1.00 60.51 769 LEU C CA 1
ATOM 24344 C C . LEU C 3 769 ? 138.478 103.274 127.032 1.00 61.48 769 LEU C C 1
ATOM 24345 O O . LEU C 3 769 ? 137.654 103.861 127.738 1.00 60.80 769 LEU C O 1
ATOM 24361 N N . THR C 3 770 ? 138.190 102.148 126.378 1.00 62.65 770 THR C N 1
ATOM 24362 C CA . THR C 3 770 ? 136.816 101.657 126.316 1.00 67.09 770 THR C CA 1
ATOM 24363 C C . THR C 3 770 ? 136.376 101.028 127.633 1.00 67.53 770 THR C C 1
ATOM 24364 O O . THR C 3 770 ? 135.180 101.005 127.946 1.00 67.66 770 THR C O 1
ATOM 24375 N N . SER C 3 771 ? 137.316 100.500 128.412 1.00 61.65 771 SER C N 1
ATOM 24376 C CA . SER C 3 771 ? 136.975 99.757 129.620 1.00 57.10 771 SER C CA 1
ATOM 24377 C C . SER C 3 771 ? 136.797 100.641 130.847 1.00 54.23 771 SER C C 1
ATOM 24378 O O . SER C 3 771 ? 136.449 100.120 131.910 1.00 51.11 771 SER C O 1
ATOM 24386 N N . LEU C 3 772 ? 137.015 101.948 130.735 1.00 53.20 772 LEU C N 1
ATOM 24387 C CA . LEU C 3 772 ? 136.940 102.816 131.902 1.00 53.03 772 LEU C CA 1
ATOM 24388 C C . LEU C 3 772 ? 135.533 102.798 132.489 1.00 55.18 772 LEU C C 1
ATOM 24389 O O . LEU C 3 772 ? 134.542 102.852 131.758 1.00 58.44 772 LEU C O 1
ATOM 24405 N N . ARG C 3 773 ? 135.448 102.720 133.812 1.00 53.04 773 ARG C N 1
ATOM 24406 C CA . ARG C 3 773 ? 134.168 102.638 134.505 1.00 49.76 773 ARG C CA 1
ATOM 24407 C C . ARG C 3 773 ? 133.994 103.682 135.595 1.00 51.26 773 ARG C C 1
ATOM 24408 O O . ARG C 3 773 ? 132.871 104.134 135.826 1.00 55.89 773 ARG C O 1
ATOM 24429 N N . HIS C 3 774 ? 135.066 104.076 136.281 1.00 46.97 774 HIS C N 1
ATOM 24430 C CA . HIS C 3 774 ? 134.975 105.001 137.403 1.00 41.80 774 HIS C CA 1
ATOM 24431 C C . HIS C 3 774 ? 136.135 105.985 137.367 1.00 39.27 774 HIS C C 1
ATOM 24432 O O . HIS C 3 774 ? 137.287 105.593 137.169 1.00 42.42 774 HIS C O 1
ATOM 24446 N N . VAL C 3 775 ? 135.825 107.264 137.557 1.00 34.97 775 VAL C N 1
ATOM 24447 C CA . VAL C 3 775 ? 136.828 108.319 137.640 1.00 32.91 775 VAL C CA 1
ATOM 24448 C C . VAL C 3 775 ? 136.472 109.226 138.805 1.00 32.87 775 VAL C C 1
ATOM 24449 O O . VAL C 3 775 ? 135.300 109.545 139.019 1.00 41.16 775 VAL C O 1
ATOM 24462 N N . ILE C 3 776 ? 137.485 109.635 139.561 1.00 31.33 776 ILE C N 1
ATOM 24463 C CA . ILE C 3 776 ? 137.323 110.532 140.698 1.00 33.71 776 ILE C CA 1
ATOM 24464 C C . ILE C 3 776 ? 138.239 111.726 140.488 1.00 30.32 776 ILE C C 1
ATOM 24465 O O . ILE C 3 776 ? 139.421 111.559 140.172 1.00 35.16 776 ILE C O 1
ATOM 24481 N N . CYS C 3 777 ? 137.695 112.925 140.657 1.00 30.52 777 CYS C N 1
ATOM 24482 C CA . CYS C 3 777 ? 138.452 114.143 140.426 1.00 32.27 777 CYS C CA 1
ATOM 24483 C C . CYS C 3 777 ? 137.908 115.236 141.331 1.00 33.94 777 CYS C C 1
ATOM 24484 O O . CYS C 3 777 ? 136.952 115.035 142.081 1.00 37.96 777 CYS C O 1
ATOM 24492 N N . ASP C 3 778 ? 138.541 116.400 141.261 1.00 39.08 778 ASP C N 1
ATOM 24493 C CA . ASP C 3 778 ? 138.081 117.559 142.009 1.00 45.43 778 ASP C CA 1
ATOM 24494 C C . ASP C 3 778 ? 136.870 118.183 141.326 1.00 47.98 778 ASP C C 1
ATOM 24495 O O . ASP C 3 778 ? 136.630 117.980 140.134 1.00 50.90 778 ASP C O 1
ATOM 24504 N N . ARG C 3 779 ? 136.102 118.951 142.098 1.00 50.57 779 ARG C N 1
ATOM 24505 C CA . ARG C 3 779 ? 134.906 119.579 141.546 1.00 56.12 779 ARG C CA 1
ATOM 24506 C C . ARG C 3 779 ? 135.249 120.596 140.466 1.00 53.15 779 ARG C C 1
ATOM 24507 O O . ARG C 3 779 ? 134.401 120.919 139.629 1.00 50.44 779 ARG C O 1
ATOM 24528 N N . GLU C 3 780 ? 136.479 121.109 140.465 1.00 53.61 780 GLU C N 1
ATOM 24529 C CA . GLU C 3 780 ? 136.878 122.115 139.490 1.00 52.34 780 GLU C CA 1
ATOM 24530 C C . GLU C 3 780 ? 137.390 121.509 138.190 1.00 52.38 780 GLU C C 1
ATOM 24531 O O . GLU C 3 780 ? 137.620 122.255 137.234 1.00 50.09 780 GLU C O 1
ATOM 24543 N N . ALA C 3 781 ? 137.578 120.192 138.128 1.00 52.38 781 ALA C N 1
ATOM 24544 C CA . ALA C 3 781 ? 138.161 119.539 136.963 1.00 48.57 781 ALA C CA 1
ATOM 24545 C C . ALA C 3 781 ? 137.151 118.719 136.173 1.00 53.37 781 ALA C C 1
ATOM 24546 O O . ALA C 3 781 ? 137.552 117.912 135.331 1.00 54.13 781 ALA C O 1
ATOM 24553 N N . LEU C 3 782 ? 135.853 118.896 136.424 1.00 49.33 782 LEU C N 1
ATOM 24554 C CA . LEU C 3 782 ? 134.858 118.091 135.724 1.00 49.74 782 LEU C CA 1
ATOM 24555 C C . LEU C 3 782 ? 134.801 118.444 134.244 1.00 57.33 782 LEU C C 1
ATOM 24556 O O . LEU C 3 782 ? 134.466 117.595 133.409 1.00 58.30 782 LEU C O 1
ATOM 24572 N N . TRP C 3 783 ? 135.126 119.690 133.896 1.00 56.49 783 TRP C N 1
ATOM 24573 C CA . TRP C 3 783 ? 135.020 120.112 132.504 1.00 58.13 783 TRP C CA 1
ATOM 24574 C C . TRP C 3 783 ? 136.017 119.383 131.613 1.00 56.94 783 TRP C C 1
ATOM 24575 O O . TRP C 3 783 ? 135.853 119.368 130.389 1.00 58.66 783 TRP C O 1
ATOM 24596 N N . MET C 3 784 ? 137.058 118.783 132.196 1.00 55.52 784 MET C N 1
ATOM 24597 C CA . MET C 3 784 ? 138.049 118.077 131.392 1.00 54.91 784 MET C CA 1
ATOM 24598 C C . MET C 3 784 ? 137.590 116.682 130.992 1.00 54.95 784 MET C C 1
ATOM 24599 O O . MET C 3 784 ? 138.211 116.071 130.118 1.00 54.07 784 MET C O 1
ATOM 24613 N N . TRP C 3 785 ? 136.531 116.164 131.607 1.00 56.69 785 TRP C N 1
ATOM 24614 C CA . TRP C 3 785 ? 136.089 114.797 131.374 1.00 56.91 785 TRP C CA 1
ATOM 24615 C C . TRP C 3 785 ? 134.818 114.719 130.535 1.00 62.54 785 TRP C C 1
ATOM 24616 O O . TRP C 3 785 ? 134.234 113.639 130.418 1.00 64.55 785 TRP C O 1
ATOM 24637 N N . GLU C 3 786 ? 134.390 115.832 129.933 1.00 64.41 786 GLU C N 1
ATOM 24638 C CA . GLU C 3 786 ? 133.204 115.809 129.081 1.00 65.54 786 GLU C CA 1
ATOM 24639 C C . GLU C 3 786 ? 133.424 114.936 127.851 1.00 67.58 786 GLU C C 1
ATOM 24640 O O . GLU C 3 786 ? 132.531 114.183 127.443 1.00 66.68 786 GLU C O 1
ATOM 24652 N N . LYS C 3 787 ? 134.608 115.028 127.243 1.00 61.51 787 LYS C N 1
ATOM 24653 C CA . LYS C 3 787 ? 134.882 114.236 126.049 1.00 61.05 787 LYS C CA 1
ATOM 24654 C C . LYS C 3 787 ? 134.752 112.749 126.344 1.00 64.22 787 LYS C C 1
ATOM 24655 O O . LYS C 3 787 ? 134.154 112.002 125.563 1.00 65.17 787 LYS C O 1
ATOM 24674 N N . VAL C 3 788 ? 135.315 112.300 127.466 1.00 65.56 788 VAL C N 1
ATOM 24675 C CA . VAL C 3 788 ? 135.249 110.885 127.810 1.00 65.07 788 VAL C CA 1
ATOM 24676 C C . VAL C 3 788 ? 133.830 110.501 128.209 1.00 62.92 788 VAL C C 1
ATOM 24677 O O . VAL C 3 788 ? 133.341 109.426 127.844 1.00 57.54 788 VAL C O 1
ATOM 24690 N N . GLN C 3 789 ? 133.146 111.364 128.965 1.00 63.06 789 GLN C N 1
ATOM 24691 C CA . GLN C 3 789 ? 131.748 111.105 129.292 1.00 61.80 789 GLN C CA 1
ATOM 24692 C C . GLN C 3 789 ? 130.934 110.858 128.032 1.00 67.49 789 GLN C C 1
ATOM 24693 O O . GLN C 3 789 ? 130.032 110.013 128.020 1.00 66.46 789 GLN C O 1
ATOM 24707 N N . LYS C 3 790 ? 131.237 111.594 126.960 1.00 70.60 790 LYS C N 1
ATOM 24708 C CA . LYS C 3 790 ? 130.537 111.390 125.696 1.00 68.11 790 LYS C CA 1
ATOM 24709 C C . LYS C 3 790 ? 130.969 110.094 125.020 1.00 66.52 790 LYS C C 1
ATOM 24710 O O . LYS C 3 790 ? 130.129 109.270 124.646 1.00 63.21 790 LYS C O 1
ATOM 24729 N N . ALA C 3 791 ? 132.278 109.894 124.861 1.00 67.18 791 ALA C N 1
ATOM 24730 C CA . ALA C 3 791 ? 132.773 108.752 124.099 1.00 67.61 791 ALA C CA 1
ATOM 24731 C C . ALA C 3 791 ? 132.449 107.436 124.797 1.00 67.83 791 ALA C C 1
ATOM 24732 O O . ALA C 3 791 ? 131.740 106.584 124.252 1.00 65.01 791 ALA C O 1
ATOM 24739 N N . VAL C 3 792 ? 132.963 107.253 126.008 1.00 68.46 792 VAL C N 1
ATOM 24740 C CA . VAL C 3 792 ? 132.830 105.992 126.729 1.00 64.80 792 VAL C CA 1
ATOM 24741 C C . VAL C 3 792 ? 131.518 106.026 127.501 1.00 68.02 792 VAL C C 1
ATOM 24742 O O . VAL C 3 792 ? 131.362 106.801 128.448 1.00 69.62 792 VAL C O 1
ATOM 24755 N N . ALA C 3 793 ? 130.571 105.187 127.096 1.00 67.97 793 ALA C N 1
ATOM 24756 C CA . ALA C 3 793 ? 129.304 105.090 127.798 1.00 67.18 793 ALA C CA 1
ATOM 24757 C C . ALA C 3 793 ? 129.432 104.150 128.993 1.00 70.85 793 ALA C C 1
ATOM 24758 O O . ALA C 3 793 ? 130.236 103.215 129.003 1.00 70.18 793 ALA C O 1
ATOM 24765 N N . GLY C 3 794 ? 128.613 104.407 130.009 1.00 68.11 794 GLY C N 1
ATOM 24766 C CA . GLY C 3 794 ? 128.728 103.666 131.248 1.00 66.59 794 GLY C CA 1
ATOM 24767 C C . GLY C 3 794 ? 129.821 104.158 132.168 1.00 65.42 794 GLY C C 1
ATOM 24768 O O . GLY C 3 794 ? 130.124 103.496 133.162 1.00 60.83 794 GLY C O 1
ATOM 24772 N N . LEU C 3 795 ? 130.414 105.310 131.871 1.00 62.39 795 LEU C N 1
ATOM 24773 C CA . LEU C 3 795 ? 131.457 105.900 132.695 1.00 55.70 795 LEU C CA 1
ATOM 24774 C C . LEU C 3 795 ? 130.843 106.818 133.741 1.00 55.85 795 LEU C C 1
ATOM 24775 O O . LEU C 3 795 ? 130.045 107.701 133.418 1.00 56.56 795 LEU C O 1
ATOM 24791 N N . ARG C 3 796 ? 131.229 106.608 134.994 1.00 53.51 796 ARG C N 1
ATOM 24792 C CA . ARG C 3 796 ? 130.796 107.429 136.117 1.00 49.46 796 ARG C CA 1
ATOM 24793 C C . ARG C 3 796 ? 131.953 108.327 136.533 1.00 46.94 796 ARG C C 1
ATOM 24794 O O . ARG C 3 796 ? 133.029 107.831 136.881 1.00 49.03 796 ARG C O 1
ATOM 24815 N N . VAL C 3 797 ? 131.733 109.637 136.501 1.00 43.61 797 VAL C N 1
ATOM 24816 C CA . VAL C 3 797 ? 132.733 110.616 136.914 1.00 40.97 797 VAL C CA 1
ATOM 24817 C C . VAL C 3 797 ? 132.239 111.264 138.198 1.00 39.80 797 VAL C C 1
ATOM 24818 O O . VAL C 3 797 ? 131.241 111.993 138.195 1.00 41.40 797 VAL C O 1
ATOM 24831 N N . GLU C 3 798 ? 132.946 111.009 139.294 1.00 37.02 798 GLU C N 1
ATOM 24832 C CA . GLU C 3 798 ? 132.554 111.469 140.617 1.00 37.80 798 GLU C CA 1
ATOM 24833 C C . GLU C 3 798 ? 133.440 112.630 141.043 1.00 40.59 798 GLU C C 1
ATOM 24834 O O . GLU C 3 798 ? 134.664 112.565 140.902 1.00 41.32 798 GLU C O 1
ATOM 24846 N N . ALA C 3 799 ? 132.822 113.688 141.557 1.00 47.54 799 ALA C N 1
ATOM 24847 C CA . ALA C 3 799 ? 133.544 114.811 142.137 1.00 41.72 799 ALA C CA 1
ATOM 24848 C C . ALA C 3 799 ? 133.571 114.645 143.649 1.00 47.12 799 ALA C C 1
ATOM 24849 O O . ALA C 3 799 ? 132.517 114.570 144.289 1.00 50.28 799 ALA C O 1
ATOM 24856 N N . ALA C 3 800 ? 134.771 114.579 144.213 1.00 49.67 800 ALA C N 1
ATOM 24857 C CA . ALA C 3 800 ? 134.944 114.340 145.636 1.00 50.92 800 ALA C CA 1
ATOM 24858 C C . ALA C 3 800 ? 134.736 115.630 146.415 1.00 56.55 800 ALA C C 1
ATOM 24859 O O . ALA C 3 800 ? 135.258 116.685 146.045 1.00 56.44 800 ALA C O 1
ATOM 24866 N N . GLU C 3 801 ? 133.963 115.543 147.492 1.00 57.70 801 GLU C N 1
ATOM 24867 C CA . GLU C 3 801 ? 133.711 116.704 148.332 1.00 68.48 801 GLU C CA 1
ATOM 24868 C C . GLU C 3 801 ? 134.894 116.933 149.260 1.00 66.51 801 GLU C C 1
ATOM 24869 O O . GLU C 3 801 ? 135.369 116.001 149.916 1.00 59.97 801 GLU C O 1
ATOM 24881 N N . LYS C 3 802 ? 135.367 118.175 149.316 1.00 66.18 802 LYS C N 1
ATOM 24882 C CA . LYS C 3 802 ? 136.479 118.502 150.196 1.00 66.79 802 LYS C CA 1
ATOM 24883 C C . LYS C 3 802 ? 136.103 118.142 151.626 1.00 63.05 802 LYS C C 1
ATOM 24884 O O . LYS C 3 802 ? 134.992 118.428 152.078 1.00 60.49 802 LYS C O 1
ATOM 24903 N N . SER C 3 803 ? 137.027 117.504 152.334 1.00 57.29 803 SER C N 1
ATOM 24904 C CA . SER C 3 803 ? 136.746 116.937 153.645 1.00 48.84 803 SER C CA 1
ATOM 24905 C C . SER C 3 803 ? 137.353 117.792 154.747 1.00 44.55 803 SER C C 1
ATOM 24906 O O . SER C 3 803 ? 138.554 118.079 154.731 1.00 47.16 803 SER C O 1
ATOM 24914 N N . PHE C 3 804 ? 136.520 118.193 155.698 1.00 40.00 804 PHE C N 1
ATOM 24915 C CA . PHE C 3 804 ? 136.988 118.698 156.980 1.00 36.45 804 PHE C CA 1
ATOM 24916 C C . PHE C 3 804 ? 137.246 117.480 157.861 1.00 37.03 804 PHE C C 1
ATOM 24917 O O . PHE C 3 804 ? 137.279 116.352 157.366 1.00 45.41 804 PHE C O 1
ATOM 24934 N N . SER C 3 805 ? 137.442 117.694 159.166 1.00 31.68 805 SER C N 1
ATOM 24935 C CA . SER C 3 805 ? 137.757 116.649 160.146 1.00 34.40 805 SER C CA 1
ATOM 24936 C C . SER C 3 805 ? 139.162 116.847 160.699 1.00 34.27 805 SER C C 1
ATOM 24937 O O . SER C 3 805 ? 140.114 117.066 159.943 1.00 27.78 805 SER C O 1
ATOM 24945 N N . ARG C 3 806 ? 139.299 116.749 162.021 1.00 31.31 806 ARG C N 1
ATOM 24946 C CA . ARG C 3 806 ? 140.531 117.082 162.722 1.00 28.63 806 ARG C CA 1
ATOM 24947 C C . ARG C 3 806 ? 141.262 115.843 163.229 1.00 30.12 806 ARG C C 1
ATOM 24948 O O . ARG C 3 806 ? 142.031 115.931 164.191 1.00 27.01 806 ARG C O 1
ATOM 24969 N N . ASP C 3 807 ? 141.040 114.689 162.596 1.00 36.90 807 ASP C N 1
ATOM 24970 C CA . ASP C 3 807 ? 141.596 113.429 163.079 1.00 33.36 807 ASP C CA 1
ATOM 24971 C C . ASP C 3 807 ? 143.072 113.269 162.731 1.00 33.11 807 ASP C C 1
ATOM 24972 O O . ASP C 3 807 ? 143.800 112.576 163.448 1.00 31.20 807 ASP C O 1
ATOM 24981 N N . TRP C 3 808 ? 143.525 113.881 161.637 1.00 34.90 808 TRP C N 1
ATOM 24982 C CA . TRP C 3 808 ? 144.920 113.764 161.233 1.00 28.62 808 TRP C CA 1
ATOM 24983 C C . TRP C 3 808 ? 145.878 114.323 162.274 1.00 29.67 808 TRP C C 1
ATOM 24984 O O . TRP C 3 808 ? 147.061 113.972 162.259 1.00 30.77 808 TRP C O 1
ATOM 25005 N N . LEU C 3 809 ? 145.401 115.182 163.173 1.00 34.33 809 LEU C N 1
ATOM 25006 C CA . LEU C 3 809 ? 146.250 115.801 164.181 1.00 31.55 809 LEU C CA 1
ATOM 25007 C C . LEU C 3 809 ? 146.460 114.929 165.408 1.00 34.05 809 LEU C C 1
ATOM 25008 O O . LEU C 3 809 ? 147.285 115.280 166.257 1.00 35.24 809 LEU C O 1
ATOM 25024 N N . ASP C 3 810 ? 145.751 113.809 165.528 1.00 35.29 810 ASP C N 1
ATOM 25025 C CA . ASP C 3 810 ? 145.708 113.048 166.771 1.00 37.32 810 ASP C CA 1
ATOM 25026 C C . ASP C 3 810 ? 146.901 112.126 166.953 1.00 43.37 810 ASP C C 1
ATOM 25027 O O . ASP C 3 810 ? 146.834 111.204 167.773 1.00 51.90 810 ASP C O 1
ATOM 25036 N N . ASP C 3 811 ? 147.985 112.349 166.224 1.00 45.28 811 ASP C N 1
ATOM 25037 C CA . ASP C 3 811 ? 149.222 111.617 166.446 1.00 54.55 811 ASP C CA 1
ATOM 25038 C C . ASP C 3 811 ? 149.690 111.748 167.895 1.00 60.82 811 ASP C C 1
ATOM 25039 O O . ASP C 3 811 ? 150.560 111.010 168.357 1.00 58.82 811 ASP C O 1
#

InterPro domains:
  IPR002921 Fungal lipase-type domain [PF01764] (82-195)
  IPR029058 Alpha/Beta hydrolase fold [G3DSA:3.40.50.1820] (23-243)
  IPR029058 Alpha/Beta hydrolase fold [SSF53474] (104-194)
  IPR041266 EDS1, EP domain [PF18117] (393-612)
  IPR044214 EDS1-like [PTHR47090] (4-617)

Solvent-accessible surface area: 69133 Å² total; per-residue (Å²): 150,58,16,78,89,70,13,38,5,63,31,79,22,0,70,106,0,21,48,1,1,80,78,0,44,160,57,154,131,34,33,88,56,98,23,72,75,22,0,0,0,0,1,52,6,40,20,53,67,121,31,3,4,9,77,113,22,178,43,34,16,3,48,65,146,13,90,84,98,112,20,23,4,1,21,51,5,2,132,36,58,33,0,19,0,1,21,11,5,18,93,50,1,88,34,2,40,45,118,216,50,62,0,59,47,12,0,62,108,7,14,158,57,137,55,54,5,0,0,0,0,4,1,9,0,0,0,1,0,14,2,0,0,1,20,3,0,13,78,12,26,26,110,59,82,123,53,51,88,62,0,38,1,1,0,0,0,12,3,8,7,1,16,66,30,1,25,25,0,0,14,14,20,128,9,38,135,3,2,3,10,1,1,6,47,20,0,3,3,0,1,1,3,2,2,74,46,82,17,3,100,154,4,2,72,29,0,4,14,29,0,9,57,131,104,111,112,62,151,78,39,112,125,96,3,41,58,6,6,25,104,0,7,85,13,2,5,13,6,2,16,34,10,1,1,111,29,38,38,38,15,63,21,11,15,97,21,2,58,41,12,34,109,53,4,40,1,51,0,16,13,11,9,0,0,10,19,158,122,34,7,0,0,0,71,23,28,44,0,0,2,2,0,0,10,19,0,5,23,3,73,81,130,127,45,66,74,102,2,9,59,55,2,13,149,31,0,83,31,1,57,99,6,16,117,39,27,66,155,43,97,50,25,47,1,53,64,56,170,84,18,82,66,6,0,77,65,0,26,7,11,9,21,0,23,28,24,0,71,11,2,25,76,25,59,135,97,44,60,100,20,55,133,124,6,63,94,55,23,129,95,129,154,13,53,94,40,0,27,17,0,69,92,61,2,31,62,102,7,42,81,128,117,33,3,12,4,17,7,3,48,114,25,70,117,81,54,8,7,49,0,12,16,25,21,8,66,0,13,4,25,12,20,27,3,17,24,10,34,118,97,76,31,14,12,59,69,6,29,37,67,94,101,34,13,128,24,7,10,85,4,3,63,14,0,0,15,0,15,0,0,20,29,19,63,30,18,40,41,26,36,20,5,37,4,44,126,48,21,29,35,60,29,0,48,31,16,22,97,10,56,47,24,80,83,43,65,56,117,24,93,20,20,63,49,56,15,51,79,77,1,77,60,60,138,40,66,74,113,91,108,78,6,66,108,60,12,133,76,9,1,1,92,8,5,6,0,4,19,3,3,0,23,46,0,87,74,88,74,39,154,132,6,69,28,50,2,83,0,4,12,22,16,1,39,104,16,37,116,76,47,28,13,44,60,139,12,4,26,32,96,24,1,13,3,71,107,26,3,72,98,16,58,164,118,22,35,67,153,12,106,10,101,140,118,41,68,136,52,24,30,10,22,2,17,1,34,3,2,16,26,6,50,2,0,53,32,0,39,61,2,2,82,48,0,56,117,106,56,70,60,60,45,58,75,57,106,52,18,3,1,2,0,3,19,45,50,118,151,40,130,66,39,90,34,54,31,26,32,128,126,40,97,4,69,14,82,38,15,37,95,108,146,108,76,4,53,0,3,33,20,3,27,152,16,3,79,114,75,131,8,47,96,33,9,110,142,86,8,150,75,68,157,38,0,0,0,0,0,16,16,14,1,0,2,1,0,4,1,0,0,0,20,23,29,2,69,103,78,118,40,112,24,107,3,1,2,0,1,0,0,12,20,22,8,1,13,93,20,1,13,59,2,0,62,146,46,120,32,19,65,20,3,5,15,3,3,0,12,73,4,38,57,0,15,86,53,86,123,87,8,52,3,16,9,4,8,0,1,0,8,67,112,2,4,2,10,7,66,86,28,38,9,2,81,76,2,17,84,10,3,69,110,40,35,115,122,92,116,108,17,30,126,94,3,26,80,7,7,130,45,5,16,68,30,28,35,113,29,57,55,39,147,56,72,107,44,48,155,72,46,19,71,4,16,1,6,5,1,0,26,0,4,54,37,59,44,136,82,111,20,1,68,72,0,53,91,1,1,34,91,33,28,121,114,122,115,54,51,31,44,48,27,10,40,1,6,56,66,20,12,79,16,19,36,0,22,2,35,0,18,16,0,24,63,87,1,60,86,15,158,69,61,33,6,8,1,18,2,0,58,86,16,12,17,91,12,2,6,97,0,6,16,11,21,16,88,5,14,102,26,4,66,79,1,6,112,14,25,74,74,85,70,9,25,75,54,12,45,118,29,105,80,18,4,64,21,0,50,36,5,7,12,6,1,0,12,0,15,0,0,33,48,20,45,52,60,85,104,170,113,20,42,20,4,65,114,75,68,49,35,109,22,0,80,29,0,50,103,11,48,170,26,66,130,123,63,112,145,22,127,45,89,152,60,6,36,12,16,53,37,15,12,4,8,1,68,2,21,25,0,61,70,69,4,78,41,2,76,127,179,102,12,73,102,144,131,68,64,114,8,81,132,93,4,51,75,19,39,58,76,2,79,70,18,33,104,114,74,35,0,4,113,6,1,72,14,158,68,0,17,6,29,81,8,56,60,53,6,141,75,24,51,110,146,66,71,144,140,146,74,83,64,69,172,44,19,48,126,21,53,54,75,5,125,137,13,77,97,98,9,91,32,1,1,13,3,3,1,10,10,26,78,120,114,108,7,22,0,14,0,0,6,14,1,5,34,48,20,40,125,24,122,77,77,66,0,33,55,22,3,53,54,0,19,115,109,134,11,11,76,63,39,152,55,96,50,43,33,100,127,43,23,14,51,18,54,7,38,0,49,17,123,58,50,24,22,65,1,0,11,87,57,6,48,144,51,140,22,12,80,38,64,34,3,11,12,76,133,122,78,90,94,4,23,110,95,15,50,159,51,56,119,96,78,2,89,0,85,2,5,4,3,31,0,2,97,4,72,80,182,62,20,39,84,7,60,5,68,95,0,29,1,0,0,0,9,0,39,24,74,105,2,18,1,0,60,7,1,57,117,10,44,98,2,19,0,0,2,0,15,1,56,12,82,61,51,0,88,15,68,88,40,76,18,21,54,83,11,53,97,1,56,5,14,7,5,37,40,0,33,15,44,114,31,42,91,101,48,66,62,19,102,49,1,69,49,21,4,12,11,25,4,85,7,58,98,1,24,80,77,135,159,9,59,5,27,114,8,22,59,73,2,28,35,10,8,4,8,15,0,32,37,5,102,110,16,16,74,39,18,2,32,4,99,37,0,63,10,9,2,4,0,26,0,5,59,2,108,82,9,18,112,70,14,29,121,3,113,30,1,37,31,5,25,2,21,2,2,6,52,1,70,42,11,4,107,58,1,7,101,4,73,124,0,51,2,9,2,0,4,46,0,13,24,0,58,63,20,13,119,116,10,1,101,3,112,60,2,55,17,12,2,9,53,77,21,50,29,80,57,11,11,118,26,2,54,97,0,102,41,0,111,36,0,11,1,24,123,107,21,58,166,14,4,76,76,0,82,159,55,11,84,67,17,138,24,62,28,11,159,132,90,52,28,30,87,37,3,91,84

Organism: Arabidopsis thaliana (NCBI:txid3702)

B-factor: mean 45.1, std 22.57, range [7.52, 140.19]

Secondary structure (DSSP, 8-state):
-HHHHHHS--HHHHHHHHHHHHHTTTSSS-EEEEETTEEEEEE----SGGGTS-TT--SSS-EEEPPTTTSTTSB-TTT-PBPEEEHHHHHHHHHHTSGGGSHHHHHHHHHHTT-EEEEEEETHHHHHHHHHHHHHIIIIITT-TTTSPP-EEEEESPPP-B-HHHHHHHHHTT-GGGEEEEEETT-SHHHHTTS-HHHHTTTHHHHHHHH-SS--SS---HHHHHHHHHHHHHHHHHHHHHHHHHHTT--HHHHHHHHTT---------SEEEEE-SSEEEEE--HHHHHHHHHHTT-BSSTTGGGTHHHHHHHGGG-HHHHHHHGGGSEEEESTT-S--HHHHHHTT--HHHHHHHHHHHHHHHHHHHHHHHHHHHHT-HHHHHHHHHIIIIIHHHHHHTTS-HHHHHHH--SHHHHHHHHHHHHHHHHHHHHHHHHHTT-S-TTGGG-HHHHHHHHHHHHHHHHHHHHHHHHTTTHHHH--IIIII--HHHHHHHHHHHHHHHGGGS--HHHHHHHHHHTT--S--HHHHHHHTTT-TTS-GGGHHHHHHHHTTS-HHHHHHHHHHHHHHHHHHHHHTSS-TTTTTSTT-HHHHHHTTS-HHHHHS-TTTTT-/-----HHHHHHHHHTSHHHHHHHHHHHHHHHHTS-EEEEETTEEEEEEPPPS------EEEPPSSSS---TTS--SSSPPEEEHHHHHHHHHHTHHHHHHHHTTT-SEEEEEEETHHHHHHHHHHHHHHTSSSPPSSEEEEEEESPPP-B-HHHHHHHHHTT-GGGEEEEEETT--GGG-S-TT-B--SEEEEE-SS-EEEE--HHHHHHHHHHHHHS----GGGGG-HHHHHHHHHHGGGB-----SS---SSHHHHHHHHHHHHTT--TTSHHHHHHHHHHHHHT---S-HHHHHHHHHHHHHHHHHHHHHHHHHHHHHHT-SS---HHHHHHH--SHHHHHHHHHHHHHHHHHHHHHHHHHTTSS-TTGGG-HHHHHHHHHHHHHHHHHHHHHHHHS--TTT---STTT-S-HHHHHHHHHTT-SPPPP-PPPSS--SS-S-TTHHHHHHHHHHHHHHHHSTT--HHHHHHHHHHHHHHHHHHHHHHHTT-S-GGGG-TTSHHHHHHHHHHHHHHHHT-/-HHHIIIIIHHHHHHHTTS-HHHHHHHHHGGGS-SS--EEHHHHHHHHHHHHT--HHHHHHHHHHHHHTTSSEEPP-TTTT-TT--STT-EEE--HHHHHHHHHHHT-S-STT-SEE---S-BSS--HHHHHTTTS----SEEEEEBS---GGG------TT--EEEEEE-SSEEE--GGGGG-TT--EEEEEE-SSS-BEEE-GGGGGG-TT--EEEEESBB-----TTPPP-SS--EEEEES-B-TTTT--TT--HHHH-TT--EEEEES-SS--S--GGGGG-TT--EEEEES-TT-----TTGGG-TT--EEE-TT-TT-----GGGGG-SS--EEE-TT-TT-----TTGGG-TT--EEE-TT---S---GGGGG-TT--EEEE-GGGGGGGHHHHHHSTT-EEEEPPP---SGGG--

Sequence (1561 aa):
MAFEALTGINGDLITRSWSASKQAYLTERYHKEEAGAVVIFAFQPSFSEKDFFDPDNKSSFGEIKLNRVQFPCMRKIGKGDVATVNEAFLKNLEAIIDPRTSFQASVEMAVRSRKQIVFTGHSSGGATAILATVWYLEKYFIRNPNVYLEPRCVTFGAPLVGDSIFSHALGREKWSRFFVNFVSRFDIVPRIMLARKASVEETLPHVLAQLDPRKSSVQESEQRITEFYTRVMRDTSTVANQAVCELTGSAEAFLETLSSFLELSPYRPAGTFVFSTEKRLVAVNNSDAILQMLFYTSQASDEQEWSLIPFRSIRDHHSYEELVQSMGKKLFNHLDGENSIESTLNDLGVSTRGRQYVQAALEEEKKRVENQKKIIQVIEQERFLKKLAWIEDEYKPKCQAHKNGYYDSFKVSNEENDFKANVKRAELAGVFDEVLGLMKKCQLPDEFEGDIDWIKLATRYRRLVEPLDIANYHRHLKNEDTGPYMKRGRPTRYIYAQRGYEHYILKPNGMIAEDVFWNKVNGLNLGLQLEEIQETLKNSGSECGSCFWAEVEELKGKPYEEVEVRVKTLEGMLGEWITDGEVDDKEIFLEGSTFRKWWITLPKNHKSHSPLRDYMCRFETSELQASVMISTPLFTDSWSSCNTANCNGSIKIHDIAGITYVAIPAVSMIQLGNLVGLPVTGDVLFPGLSSDEPLPMVDAAILKLFLQLKIKEGLELELLGKKLVVITGHSTGGALAAFTALWLLSQSSPPSFRVFCITFGSPLLGNQSLSTSISRSRLAHNFCHVVSIHDLVPRSSNEQFWPFGTYLFCSDKGGVCLDNAGSVRLMFNILNTTATQNTEEHQRYGHYVFTLSHMFLKSRSFLGGSIPDNSYQAGVALAVEALGFSNDDTSGVLVKECIETATRIVRAPILRSAELANELASVLPARLEIQWYKDRCDASEEQLGYYDFFKRYSLKRDFKVNMSRIRLAKFWDTVIKMVETNELPFDFHLGKKWIYASQFYQLLAEPLDIANFYKNRDIKTGGHYLEGNRPKRYEVIDKWQKGVKVPEECVRSRYASTTQDTCFWAKLEQAKEWLDEARKESSDPQRRSLLREKIVPFESYANTLVTKKEVSLDVKAKNSSYSVWEANLKEFKCKMGYDETHESRVFAQIEATLENLDPKTRDCFLVLGAFPEDKKIPLDVLINVLVELHDLEDATAFAVIVDLANRNLLTLVKDPRFGHMYTSYYDIFVTQHDVLRDVALRLSNHGKVNNRERLLMPKRESMLPREWERNNDEPYKARVVSIHTGEMTQMDWFDMELPKAEVLILHFSSDKYVLPPFIAKMGKLTALVIINNGMSPARLHDFSIFTNLAKLKSLWLQRVHVPELSSSTVPLQNLHKLSLIFCKINTSLDQTELDIAQIFPKLSDLTIDHCDDLLELPSTICGITSLNSISITNCPRIKELPKNLSKLKALQLLRLYACHELNSLPVEICELPRLKYVDISQCVSLSSLPEKIGKVKTLEKIDTRECSLSSIPNSVVLLTSLRHVICDREALWMWEKVQKAVAGLRVEAAEKSFSRDWLDD

Foldseek 3Di:
DVVCVQQVDDLVVVVVQVVLQVVQQPDDQWDWDDDPQEIEIFGHDDQAPCLQAPPPDPDFQQKDFDDCQQQVLLADQLVGGHWIWHDNLVVSLVVCPPVVNCPVVVVVVSLQVNGAYEYEYEESSLLNSVVVLSSCCQPPCLQDVPSGDQHAGEYELYAFIIFPSRQLSCQQVVNLSRYEYEDELQACSNQLSFATCVQCVVLRNLLSLLLPPVRDPHDPPPVSLLSSVVRSLVSLVVQLVLVLCQLVVHCVVVSVVCVVPDDGGRTWDTHKYWYDDPAEIEIEGQTSLVSLSSNFLLDDDDPVRSVCRSVVNSVRSPCVVVCSVCVVRHYYDYQLPDPDCVVVVVVSRGDPVSVVSSVSSSVLVVQQVVVVVVLVVVCVDPVLVVLLVCLVPPQQVVVLVVLAGNLVCLQDHDDPVNVVNVVSLVVVCVSLVVVVVCVVSPSHGSNPLVDPVVLVVLLSCLLRRLSSQVSVCPSVPVCVVPHACLPPNDDSSSSSSVSSNQCNVPSNPSDHLVVVLLVLLVVLPPPDDSVVVCVVCPSAQLSALSSLVSNLVVVFPDACVNCVSVVSSNLSSVVVCCVVSSDPLSGQCGPNYPNVVRVVPHDVVCLVPRPCVPSD/DQDFCFQVVQLVVLQDVCLVVQVVLQVVCQVVVQWDWDDDPQEIETEFEDDDDDDWADKDADDDPDPQDQQQFDCDPPGKIWTPRLVVVCVVVVVVVVCVPPCPPGAHYEFEYEESSLLNSVVVQSSQCRDPDHDPHDYAYEYELYAFIIADRRQVRCVLSVNQARYEYEYELQRCRNLPYDPRTWDTHKYWYAYLQGITIFHDRVLVNLSSVLSVVPHDHDHPVSPCVVVRSVNHNPVPPDDDDDDADDADPRSSSNVLCVNLVSNPDHCPDPSSVSSSVSSVVRPDDDDAQVVVLVVVVVVCVVLCVLVVLLVVQQVVQCPDPVFAGVLVVLLVVPDDSNVVNVVSLVSVVVVLVVVVVCQSPPSHDVCSLQDPVVLVVLLSCLQRRLSSVQSVLVNPADVPPGDACVPPNDDPSVVVSVVSNVHDDDDDDDQDPAADQTQNPSCLVSLVVVLLVLVVLLVDPPQDVVSNVVSVVVNVVNVVVVVVCVVSSRHHCSCVTPNYVNNVVVVVVVVVCVVVVD/DVVVCVPQLVVVVVLLVPDDPLLSVLLLVVLQDAAPDWDFQVVSQVVSCQPVPDDSVVVVVSVVVCVVSVQWAWDDDPCPPPPPDDGRPTTIHGDPSSSVSSVVVQPDDQQQAGQEAHDNDEDAADDPSCVVPQVDAHAYQYYHDHYEADDQVRADEHAYANHAEYEYEYEDAEHEDHPNLLNHPRYAEYYYEYPYPAAHEYPPPLSVLNQQRYAEYYDERYEDDQDDPPRRANARYAYYEYYLYEDDCSQVDPPDQPCVRYQAYAYYYYYQYAPDAAGRLNVLVRQNYAEYADELHQRHAAYHQSVLSNQNYAYYEYENNQRHAAYHLSVLNRAHHAEYEHENNANYEEYHQNVLSHQNYAEYEHHNYNYPAYHPSVLNNQRYAEYEYAPVCVVRCPSNCVRHPNHDYYHDDDDDDDVVVVD

Radius of gyration: 42.04 Å; Cα contacts (8 Å, |Δi|>4): 2517; chains: 3; bounding box: 94×128×92 Å